Protein 3CLQ (pdb70)

Solvent-accessible surface area: 55718 Å² total

Structure (mmCIF, N/CA/C/O backbone):
data_3CLQ
#
_entry.id   3CLQ
#
_cell.length_a   104.159
_cell.length_b   61.613
_cell.length_c   164.544
_cell.angle_alpha   90.00
_cell.angle_beta   103.94
_cell.angle_gamma   90.00
#
_symmetry.space_group_name_H-M   'P 1 21 1'
#
loop_
_entity.id
_entity.type
_entity.pdbx_description
1 polymer 'Uncharacterized protein'
2 non-polymer DI(HYDROXYETHYL)ETHER
3 water water
#
loop_
_atom_site.group_PDB
_atom_site.id
_atom_site.type_symbol
_atom_site.label_atom_id
_atom_site.label_alt_id
_atom_site.label_comp_id
_atom_site.label_asym_id
_atom_site.label_entity_id
_atom_site.label_seq_id
_atom_site.pdbx_PDB_ins_code
_atom_site.Cartn_x
_atom_site.Cartn_y
_atom_site.Cartn_z
_atom_site.occupancy
_atom_site.B_iso_or_equiv
_atom_site.auth_seq_id
_atom_site.auth_comp_id
_atom_site.auth_asym_id
_atom_site.auth_atom_id
_atom_site.pdbx_PDB_model_num
ATOM 1 N N . ASN A 1 2 ? -59.177 31.177 97.964 1.00 76.93 55 ASN A N 1
ATOM 2 C CA . ASN A 1 2 ? -58.317 31.652 99.092 1.00 77.71 55 ASN A CA 1
ATOM 3 C C . ASN A 1 2 ? -56.787 31.540 98.839 1.00 78.19 55 ASN A C 1
ATOM 4 O O . ASN A 1 2 ? -56.086 30.748 99.491 1.00 77.93 55 ASN A O 1
ATOM 9 N N . ALA A 1 3 ? -56.274 32.350 97.909 1.00 78.43 56 ALA A N 1
ATOM 10 C CA . ALA A 1 3 ? -54.860 32.292 97.494 1.00 78.22 56 ALA A CA 1
ATOM 11 C C . ALA A 1 3 ? -53.866 32.610 98.622 1.00 78.00 56 ALA A C 1
ATOM 12 O O . ALA A 1 3 ? -54.153 33.454 99.479 1.00 77.86 56 ALA A O 1
ATOM 14 N N . PRO A 1 4 ? -52.691 31.937 98.616 1.00 77.70 57 PRO A N 1
ATOM 15 C CA . PRO A 1 4 ? -51.582 32.197 99.562 1.00 77.34 57 PRO A CA 1
ATOM 16 C C . PRO A 1 4 ? -50.714 33.401 99.156 1.00 76.98 57 PRO A C 1
ATOM 17 O O . PRO A 1 4 ? -50.416 33.575 97.971 1.00 76.87 57 PRO A O 1
ATOM 21 N N . THR A 1 5 ? -50.305 34.218 100.126 1.00 76.49 58 THR A N 1
ATOM 22 C CA . THR A 1 5 ? -49.485 35.380 99.813 1.00 76.30 58 THR A CA 1
ATOM 23 C C . THR A 1 5 ? -48.124 34.959 99.279 1.00 75.04 58 THR A C 1
ATOM 24 O O . THR A 1 5 ? -47.688 33.824 99.496 1.00 74.54 58 THR A O 1
ATOM 28 N N . LEU A 1 6 ? -47.465 35.870 98.567 1.00 73.34 59 LEU A N 1
ATOM 29 C CA . LEU A 1 6 ? -46.181 35.561 97.940 1.00 72.12 59 LEU A CA 1
ATOM 30 C C . LEU A 1 6 ? -45.095 35.217 98.951 1.00 70.77 59 LEU A C 1
ATOM 31 O O . LEU A 1 6 ? -44.379 34.244 98.808 1.00 70.41 59 LEU A O 1
ATOM 36 N N . TYR A 1 7 ? -44.971 36.026 99.982 1.00 70.07 60 TYR A N 1
ATOM 37 C CA . TYR A 1 7 ? -44.016 35.750 101.037 1.00 68.82 60 TYR A CA 1
ATOM 38 C C . TYR A 1 7 ? -44.363 34.397 101.669 1.00 67.30 60 TYR A C 1
ATOM 39 O O . TYR A 1 7 ? -43.489 33.658 102.110 1.00 66.12 60 TYR A O 1
ATOM 48 N N . GLU A 1 8 ? -45.654 34.082 101.694 1.00 66.30 61 GLU A N 1
ATOM 49 C CA . GLU A 1 8 ? -46.160 32.817 102.243 1.00 66.18 61 GLU A CA 1
ATOM 50 C C . GLU A 1 8 ? -45.798 31.607 101.355 1.00 64.24 61 GLU A C 1
ATOM 51 O O . GLU A 1 8 ? -45.527 30.530 101.864 1.00 64.31 61 GLU A O 1
ATOM 57 N N . LYS A 1 9 ? -45.792 31.791 100.036 1.00 61.98 62 LYS A N 1
ATOM 58 C CA . LYS A 1 9 ? -45.288 30.778 99.130 1.00 59.88 62 LYS A CA 1
ATOM 59 C C . LYS A 1 9 ? -43.853 30.374 99.506 1.00 59.32 62 LYS A C 1
ATOM 60 O O . LYS A 1 9 ? -43.535 29.173 99.634 1.00 59.62 62 LYS A O 1
ATOM 66 N N . ILE A 1 10 ? -43.003 31.385 99.680 1.00 56.97 63 ILE A N 1
ATOM 67 C CA . ILE A 1 10 ? -41.601 31.210 99.956 1.00 55.86 63 ILE A CA 1
ATOM 68 C C . ILE A 1 10 ? -41.389 30.503 101.283 1.00 57.49 63 ILE A C 1
ATOM 69 O O . ILE A 1 10 ? -40.529 29.616 101.401 1.00 57.56 63 ILE A O 1
ATOM 74 N N . GLN A 1 11 ? -42.170 30.885 102.287 1.00 58.32 64 GLN A N 1
ATOM 75 C CA . GLN A 1 11 ? -42.107 30.193 103.565 1.00 59.41 64 GLN A CA 1
ATOM 76 C C . GLN A 1 11 ? -42.433 28.708 103.347 1.00 59.22 64 GLN A C 1
ATOM 77 O O . GLN A 1 11 ? -41.766 27.819 103.890 1.00 58.61 64 GLN A O 1
ATOM 83 N N . GLN A 1 12 ? -43.454 28.424 102.550 1.00 59.01 65 GLN A N 1
ATOM 84 C CA . GLN A 1 12 ? -43.821 27.035 102.357 1.00 59.65 65 GLN A CA 1
ATOM 85 C C . GLN A 1 12 ? -42.728 26.289 101.587 1.00 58.61 65 GLN A C 1
ATOM 86 O O . GLN A 1 12 ? -42.335 25.177 101.946 1.00 58.09 65 GLN A O 1
ATOM 92 N N . ALA A 1 13 ? -42.238 26.916 100.527 1.00 57.13 66 ALA A N 1
ATOM 93 C CA . ALA A 1 13 ? -41.199 26.318 99.724 1.00 56.13 66 ALA A CA 1
ATOM 94 C C . ALA A 1 13 ? -39.946 26.025 100.569 1.00 55.98 66 ALA A C 1
ATOM 95 O O . ALA A 1 13 ? -39.397 24.909 100.502 1.00 55.95 66 ALA A O 1
ATOM 97 N N . ASN A 1 14 ? -39.519 26.997 101.376 1.00 54.12 67 ASN A N 1
ATOM 98 C CA . ASN A 1 14 ? -38.320 26.830 102.186 1.00 53.70 67 ASN A CA 1
ATOM 99 C C . ASN A 1 14 ? -38.495 25.715 103.239 1.00 53.75 67 ASN A C 1
ATOM 100 O O . ASN A 1 14 ? -37.537 25.027 103.633 1.00 52.92 67 ASN A O 1
ATOM 105 N N . GLU A 1 15 ? -39.725 25.541 103.694 1.00 53.65 68 GLU A N 1
ATOM 106 C CA . GLU A 1 15 ? -40.024 24.452 104.602 1.00 54.68 68 GLU A CA 1
ATOM 107 C C . GLU A 1 15 ? -39.906 23.131 103.858 1.00 54.10 68 GLU A C 1
ATOM 108 O O . GLU A 1 15 ? -39.380 22.152 104.394 1.00 51.86 68 GLU A O 1
ATOM 114 N N . GLU A 1 16 ? -40.405 23.090 102.625 1.00 54.24 69 GLU A N 1
ATOM 115 C CA . GLU A 1 16 ? -40.258 21.857 101.888 1.00 55.63 69 GLU A CA 1
ATOM 116 C C . GLU A 1 16 ? -38.774 21.613 101.633 1.00 54.44 69 GLU A C 1
ATOM 117 O O . GLU A 1 16 ? -38.249 20.554 101.945 1.00 55.02 69 GLU A O 1
ATOM 123 N N . ALA A 1 17 ? -38.089 22.618 101.118 1.00 53.47 70 ALA A N 1
ATOM 124 C CA . ALA A 1 17 ? -36.675 22.473 100.822 1.00 52.73 70 ALA A CA 1
ATOM 125 C C . ALA A 1 17 ? -35.846 22.003 102.027 1.00 52.89 70 ALA A C 1
ATOM 126 O O . ALA A 1 17 ? -35.120 21.005 101.930 1.00 53.13 70 ALA A O 1
ATOM 128 N N . VAL A 1 18 ? -35.977 22.689 103.157 1.00 51.79 71 VAL A N 1
ATOM 129 C CA . VAL A 1 18 ? -35.120 22.419 104.291 1.00 51.09 71 VAL A CA 1
ATOM 130 C C . VAL A 1 18 ? -35.468 21.111 104.967 1.00 51.75 71 VAL A C 1
ATOM 131 O O . VAL A 1 18 ? -34.591 20.395 105.492 1.00 52.40 71 VAL A O 1
ATOM 135 N N . THR A 1 19 ? -36.747 20.772 104.970 1.00 51.89 72 THR A N 1
ATOM 136 C CA . THR A 1 19 ? -37.117 19.457 105.441 1.00 52.11 72 THR A CA 1
ATOM 137 C C . THR A 1 19 ? -36.341 18.399 104.630 1.00 51.86 72 THR A C 1
ATOM 138 O O . THR A 1 19 ? -35.748 17.505 105.209 1.00 52.34 72 THR A O 1
ATOM 142 N N . ARG A 1 20 ? -36.328 18.492 103.307 1.00 51.12 73 ARG A N 1
ATOM 143 C CA . ARG A 1 20 ? -35.571 17.485 102.549 1.00 51.65 73 ARG A CA 1
ATOM 144 C C . ARG A 1 20 ? -34.080 17.466 102.887 1.00 51.52 73 ARG A C 1
ATOM 145 O O . ARG A 1 20 ? -33.498 16.400 102.962 1.00 52.85 73 ARG A O 1
ATOM 153 N N . ILE A 1 21 ? -33.466 18.630 103.081 1.00 51.77 74 ILE A N 1
ATOM 154 C CA . ILE A 1 21 ? -32.069 18.709 103.458 1.00 51.78 74 ILE A CA 1
ATOM 155 C C . ILE A 1 21 ? -31.866 18.028 104.806 1.00 53.22 74 ILE A C 1
ATOM 156 O O . ILE A 1 21 ? -30.983 17.155 104.952 1.00 54.96 74 ILE A O 1
ATOM 161 N N . ILE A 1 22 ? -32.710 18.369 105.777 1.00 52.12 75 ILE A N 1
ATOM 162 C CA . ILE A 1 22 ? -32.553 17.809 107.112 1.00 51.72 75 ILE A CA 1
ATOM 163 C C . ILE A 1 22 ? -32.806 16.305 107.176 1.00 52.83 75 ILE A C 1
ATOM 164 O O . ILE A 1 22 ? -32.175 15.570 107.982 1.00 52.66 75 ILE A O 1
ATOM 169 N N . GLN A 1 23 ? -33.724 15.829 106.347 1.00 53.41 76 GLN A N 1
ATOM 170 C CA . GLN A 1 23 ? -34.149 14.435 106.475 1.00 54.74 76 GLN A CA 1
ATOM 171 C C . GLN A 1 23 ? -33.289 13.504 105.638 1.00 54.84 76 GLN A C 1
ATOM 172 O O . GLN A 1 23 ? -33.406 12.279 105.730 1.00 55.69 76 GLN A O 1
ATOM 178 N N . SER A 1 24 ? -32.399 14.098 104.853 1.00 55.28 77 SER A N 1
ATOM 179 C CA . SER A 1 24 ? -31.436 13.358 104.049 1.00 55.21 77 SER A CA 1
ATOM 180 C C . SER A 1 24 ? -30.468 12.570 104.880 1.00 55.61 77 SER A C 1
ATOM 181 O O . SER A 1 24 ? -29.982 13.035 105.894 1.00 55.53 77 SER A O 1
ATOM 184 N N . LYS A 1 25 ? -30.215 11.348 104.443 1.00 57.33 78 LYS A N 1
ATOM 185 C CA . LYS A 1 25 ? -29.355 10.427 105.151 1.00 58.31 78 LYS A CA 1
ATOM 186 C C . LYS A 1 25 ? -28.338 9.879 104.149 1.00 57.77 78 LYS A C 1
ATOM 187 O O . LYS A 1 25 ? -28.522 8.792 103.578 1.00 56.80 78 LYS A O 1
ATOM 193 N N . PRO A 1 26 ? -27.278 10.654 103.901 1.00 56.82 79 PRO A N 1
ATOM 194 C CA . PRO A 1 26 ? -26.215 10.263 102.984 1.00 56.85 79 PRO A CA 1
ATOM 195 C C . PRO A 1 26 ? -25.498 9.029 103.491 1.00 56.98 79 PRO A C 1
ATOM 196 O O . PRO A 1 26 ? -24.959 9.034 104.606 1.00 57.62 79 PRO A O 1
ATOM 200 N N . ILE A 1 27 ? -25.472 7.983 102.680 1.00 55.94 80 ILE A N 1
ATOM 201 C CA . ILE A 1 27 ? -24.794 6.763 103.085 1.00 56.12 80 ILE A CA 1
ATOM 202 C C . ILE A 1 27 ? -23.603 6.515 102.171 1.00 55.90 80 ILE A C 1
ATOM 203 O O . ILE A 1 27 ? -23.730 6.589 100.950 1.00 56.95 80 ILE A O 1
ATOM 208 N N . LEU A 1 28 ? -22.447 6.237 102.754 1.00 54.50 81 LEU A N 1
ATOM 209 C CA . LEU A 1 28 ? -21.294 5.880 101.948 1.00 54.05 81 LEU A CA 1
ATOM 210 C C . LEU A 1 28 ? -21.430 4.430 101.420 1.00 53.51 81 LEU A C 1
ATOM 211 O O . LEU A 1 28 ? -21.411 3.474 102.206 1.00 54.01 81 LEU A O 1
ATOM 216 N N . VAL A 1 29 ? -21.586 4.248 100.113 1.00 51.71 82 VAL A N 1
ATOM 217 C CA . VAL A 1 29 ? -21.778 2.880 99.624 1.00 51.14 82 VAL A CA 1
ATOM 218 C C . VAL A 1 29 ? -20.557 2.194 99.030 1.00 51.23 82 VAL A C 1
ATOM 219 O O . VAL A 1 29 ? -20.394 1.033 99.227 1.00 53.63 82 VAL A O 1
ATOM 223 N N . GLY A 1 30 ? -19.706 2.894 98.308 1.00 51.27 83 GLY A N 1
ATOM 224 C CA . GLY A 1 30 ? -18.474 2.305 97.833 1.00 50.77 83 GLY A CA 1
ATOM 225 C C . GLY A 1 30 ? -17.511 3.346 97.296 1.00 52.87 83 GLY A C 1
ATOM 226 O O . GLY A 1 30 ? -17.616 4.554 97.624 1.00 55.13 83 GLY A O 1
ATOM 227 N N . PHE A 1 31 ? -16.581 2.895 96.460 1.00 52.19 84 PHE A N 1
ATOM 228 C CA . PHE A 1 31 ? -15.582 3.760 95.849 1.00 52.37 84 PHE A CA 1
ATOM 229 C C . PHE A 1 31 ? -15.292 3.246 94.443 1.00 53.27 84 PHE A C 1
ATOM 230 O O . PHE A 1 31 ? -15.336 2.062 94.235 1.00 52.62 84 PHE A O 1
ATOM 238 N N . ASP A 1 32 ? -14.980 4.108 93.482 1.00 54.13 85 ASP A N 1
ATOM 239 C CA . ASP A 1 32 ? -14.677 3.587 92.147 1.00 55.61 85 ASP A CA 1
ATOM 240 C C . ASP A 1 32 ? -14.085 4.673 91.267 1.00 55.34 85 ASP A C 1
ATOM 241 O O . ASP A 1 32 ? -14.213 5.836 91.558 1.00 56.34 85 ASP A O 1
ATOM 246 N N . LYS A 1 33 ? -13.426 4.315 90.188 1.00 54.66 86 LYS A N 1
ATOM 247 C CA . LYS A 1 33 ? -12.887 5.350 89.353 1.00 53.65 86 LYS A CA 1
ATOM 248 C C . LYS A 1 33 ? -14.043 6.200 88.866 1.00 54.04 86 LYS A C 1
ATOM 249 O O . LYS A 1 33 ? -15.094 5.689 88.472 1.00 53.33 86 LYS A O 1
ATOM 255 N N . ALA A 1 34 ? -13.839 7.508 88.885 1.00 54.81 87 ALA A N 1
ATOM 256 C CA . ALA A 1 34 ? -14.813 8.453 88.355 1.00 55.16 87 ALA A CA 1
ATOM 257 C C . ALA A 1 34 ? -15.427 8.001 87.019 1.00 56.02 87 ALA A C 1
ATOM 258 O O . ALA A 1 34 ? -16.647 7.989 86.869 1.00 56.98 87 ALA A O 1
ATOM 260 N N . ILE A 1 35 ? -14.584 7.652 86.053 1.00 55.39 88 ILE A N 1
ATOM 261 C CA . ILE A 1 35 ? -15.050 7.247 84.739 1.00 55.95 88 ILE A CA 1
ATOM 262 C C . ILE A 1 35 ? -16.111 6.120 84.830 1.00 57.24 88 ILE A C 1
ATOM 263 O O . ILE A 1 35 ? -17.049 6.094 84.027 1.00 56.88 88 ILE A O 1
ATOM 268 N N . ASN A 1 36 ? -15.964 5.204 85.799 1.00 56.85 89 ASN A N 1
ATOM 269 C CA . ASN A 1 36 ? -16.849 4.040 85.909 1.00 56.73 89 ASN A CA 1
ATOM 270 C C . ASN A 1 36 ? -18.220 4.319 86.499 1.00 57.78 89 ASN A C 1
ATOM 271 O O . ASN A 1 36 ? -19.116 3.487 86.427 1.00 58.49 89 ASN A O 1
ATOM 276 N N . VAL A 1 37 ? -18.389 5.474 87.116 1.00 57.92 90 VAL A N 1
ATOM 277 C CA . VAL A 1 37 ? -19.451 5.582 88.082 1.00 58.44 90 VAL A CA 1
ATOM 278 C C . VAL A 1 37 ? -20.157 6.944 88.096 1.00 60.83 90 VAL A C 1
ATOM 279 O O . VAL A 1 37 ? -21.291 7.033 88.565 1.00 62.56 90 VAL A O 1
ATOM 291 N N . PRO A 1 39 ? -21.774 10.579 86.186 1.00 64.53 92 PRO A N 1
ATOM 292 C CA . PRO A 1 39 ? -22.565 11.009 85.017 1.00 65.56 92 PRO A CA 1
ATOM 293 C C . PRO A 1 39 ? -21.775 11.818 84.010 1.00 66.20 92 PRO A C 1
ATOM 294 O O . PRO A 1 39 ? -20.926 12.625 84.389 1.00 65.45 92 PRO A O 1
ATOM 298 N N . ASP A 1 40 ? -22.067 11.601 82.736 1.00 68.03 93 ASP A N 1
ATOM 299 C CA . ASP A 1 40 ? -21.534 12.448 81.682 1.00 69.79 93 ASP A CA 1
ATOM 300 C C . ASP A 1 40 ? -20.032 12.550 81.736 1.00 70.35 93 ASP A C 1
ATOM 301 O O . ASP A 1 40 ? -19.471 13.629 81.534 1.00 70.26 93 ASP A O 1
ATOM 314 N N . THR A 1 42 ? -16.243 11.594 80.388 1.00 66.60 95 THR A N 1
ATOM 315 C CA . THR A 1 42 ? -15.484 11.088 79.234 1.00 64.17 95 THR A CA 1
ATOM 316 C C . THR A 1 42 ? -14.016 10.971 79.597 1.00 63.94 95 THR A C 1
ATOM 317 O O . THR A 1 42 ? -13.547 11.565 80.582 1.00 64.09 95 THR A O 1
ATOM 321 N N . GLU A 1 43 ? -13.281 10.214 78.797 1.00 63.06 96 GLU A N 1
ATOM 322 C CA . GLU A 1 43 ? -11.868 10.004 79.086 1.00 62.74 96 GLU A CA 1
ATOM 323 C C . GLU A 1 43 ? -11.065 11.284 78.901 1.00 61.30 96 GLU A C 1
ATOM 324 O O . GLU A 1 43 ? -9.868 11.318 79.184 1.00 61.26 96 GLU A O 1
ATOM 330 N N . THR A 1 44 ? -11.717 12.336 78.422 1.00 59.35 97 THR A N 1
ATOM 331 C CA . THR A 1 44 ? -11.026 13.599 78.250 1.00 58.46 97 THR A CA 1
ATOM 332 C C . THR A 1 44 ? -11.687 14.737 79.037 1.00 58.25 97 THR A C 1
ATOM 333 O O . THR A 1 44 ? -11.425 15.924 78.784 1.00 57.44 97 THR A O 1
ATOM 337 N N . THR A 1 45 ? -12.525 14.358 80.001 1.00 57.15 98 THR A N 1
ATOM 338 C CA . THR A 1 45 ? -13.134 15.301 80.909 1.00 56.60 98 THR A CA 1
ATOM 339 C C . THR A 1 45 ? -12.278 15.508 82.165 1.00 56.15 98 THR A C 1
ATOM 340 O O . THR A 1 45 ? -11.798 14.556 82.792 1.00 57.84 98 THR A O 1
ATOM 344 N N . ILE A 1 46 ? -12.087 16.760 82.531 1.00 54.96 99 ILE A N 1
ATOM 345 C CA . ILE A 1 46 ? -11.477 17.084 83.794 1.00 54.61 99 ILE A CA 1
ATOM 346 C C . ILE A 1 46 ? -12.445 17.959 84.560 1.00 54.19 99 ILE A C 1
ATOM 347 O O . ILE A 1 46 ? -12.853 19.003 84.051 1.00 55.50 99 ILE A O 1
ATOM 352 N N . LEU A 1 47 ? -12.807 17.547 85.770 1.00 52.28 100 LEU A N 1
ATOM 353 C CA . LEU A 1 47 ? -13.614 18.389 86.639 1.00 51.44 100 LEU A CA 1
ATOM 354 C C . LEU A 1 47 ? -12.790 19.228 87.638 1.00 51.41 100 LEU A C 1
ATOM 355 O O . LEU A 1 47 ? -11.661 18.855 88.049 1.00 50.63 100 LEU A O 1
ATOM 360 N N . HIS A 1 48 ? -13.383 20.345 88.053 1.00 50.84 101 HIS A N 1
ATOM 361 C CA . HIS A 1 48 ? -12.727 21.275 88.958 1.00 50.99 101 HIS A CA 1
ATOM 362 C C . HIS A 1 48 ? -13.710 21.871 89.980 1.00 51.93 101 HIS A C 1
ATOM 363 O O . HIS A 1 48 ? -14.947 21.738 89.828 1.00 53.77 101 HIS A O 1
ATOM 370 N N . ALA A 1 49 ? -13.178 22.551 91.000 1.00 50.37 102 ALA A N 1
ATOM 371 C CA . ALA A 1 49 ? -14.026 23.198 91.979 1.00 49.78 102 ALA A CA 1
ATOM 372 C C . ALA A 1 49 ? -14.516 24.527 91.438 1.00 50.87 102 ALA A C 1
ATOM 373 O O . ALA A 1 49 ? -13.920 25.098 90.530 1.00 49.66 102 ALA A O 1
ATOM 375 N N . GLY A 1 50 ? -15.621 25.011 91.996 1.00 50.87 103 GLY A N 1
ATOM 376 C CA . GLY A 1 50 ? -16.115 26.316 91.642 1.00 50.60 103 GLY A CA 1
ATOM 377 C C . GLY A 1 50 ? -17.047 26.296 90.454 1.00 51.44 103 GLY A C 1
ATOM 378 O O . GLY A 1 50 ? -17.293 25.241 89.865 1.00 50.70 103 GLY A O 1
ATOM 379 N N . PRO A 1 51 ? -17.573 27.480 90.091 1.00 51.61 104 PRO A N 1
ATOM 380 C CA . PRO A 1 51 ? -18.454 27.640 88.953 1.00 52.17 104 PRO A CA 1
ATOM 381 C C . PRO A 1 51 ? -17.657 27.538 87.683 1.00 53.92 104 PRO A C 1
ATOM 382 O O . PRO A 1 51 ? -16.418 27.469 87.724 1.00 55.19 104 PRO A O 1
ATOM 386 N N . PRO A 1 52 ? -18.356 27.556 86.539 1.00 54.30 105 PRO A N 1
ATOM 387 C CA . PRO A 1 52 ? -17.705 27.395 85.248 1.00 52.91 105 PRO A CA 1
ATOM 388 C C . PRO A 1 52 ? -16.593 28.439 85.001 1.00 52.96 105 PRO A C 1
ATOM 389 O O . PRO A 1 52 ? -16.726 29.616 85.397 1.00 53.88 105 PRO A O 1
ATOM 393 N N . ILE A 1 53 ? -15.524 28.018 84.319 1.00 51.95 106 ILE A N 1
ATOM 394 C CA . ILE A 1 53 ? -14.401 28.889 83.967 1.00 49.66 106 ILE A CA 1
ATOM 395 C C . ILE A 1 53 ? -13.577 28.153 82.921 1.00 51.18 106 ILE A C 1
ATOM 396 O O . ILE A 1 53 ? -13.552 26.926 82.895 1.00 51.71 106 ILE A O 1
ATOM 401 N N . THR A 1 54 ? -12.909 28.885 82.041 1.00 52.60 107 THR A N 1
ATOM 402 C CA . THR A 1 54 ? -12.068 28.270 81.016 1.00 53.24 107 THR A CA 1
ATOM 403 C C . THR A 1 54 ? -10.687 28.086 81.595 1.00 53.43 107 THR A C 1
ATOM 404 O O . THR A 1 54 ? -10.331 28.761 82.563 1.00 53.86 107 THR A O 1
ATOM 408 N N . TYR A 1 55 ? -9.898 27.198 80.991 1.00 53.22 108 TYR A N 1
ATOM 409 C CA . TYR A 1 55 ? -8.540 26.974 81.462 1.00 52.44 108 TYR A CA 1
ATOM 410 C C . TYR A 1 55 ? -7.718 28.262 81.419 1.00 53.81 108 TYR A C 1
ATOM 411 O O . TYR A 1 55 ? -7.017 28.575 82.379 1.00 53.54 108 TYR A O 1
ATOM 420 N N . GLU A 1 56 ? -7.802 29.002 80.313 1.00 54.91 109 GLU A N 1
ATOM 421 C CA . GLU A 1 56 ? -7.047 30.251 80.189 1.00 57.20 109 GLU A CA 1
ATOM 422 C C . GLU A 1 56 ? -7.278 31.162 81.393 1.00 57.06 109 GLU A C 1
ATOM 423 O O . GLU A 1 56 ? -6.373 31.874 81.814 1.00 57.19 109 GLU A O 1
ATOM 429 N N . ASN A 1 57 ? -8.481 31.129 81.955 1.00 55.65 110 ASN A N 1
ATOM 430 C CA . ASN A 1 57 ? -8.792 32.015 83.056 1.00 56.02 110 ASN A CA 1
ATOM 431 C C . ASN A 1 57 ? -8.525 31.482 84.458 1.00 57.06 110 ASN A C 1
ATOM 432 O O . ASN A 1 57 ? -8.575 32.242 85.416 1.00 56.73 110 ASN A O 1
ATOM 445 N N . CYS A 1 59 ? -6.782 30.273 87.869 1.00 55.64 112 CYS A N 1
ATOM 446 C CA . CYS A 1 59 ? -5.680 30.841 88.639 1.00 55.75 112 CYS A CA 1
ATOM 447 C C . CYS A 1 59 ? -4.527 29.834 88.703 1.00 55.89 112 CYS A C 1
ATOM 448 O O . CYS A 1 59 ? -4.738 28.625 88.489 1.00 56.53 112 CYS A O 1
ATOM 451 N N . GLY A 1 60 ? -3.330 30.330 89.018 1.00 54.73 113 GLY A N 1
ATOM 452 C CA . GLY A 1 60 ? -2.118 29.509 89.130 1.00 54.60 113 GLY A CA 1
ATOM 453 C C . GLY A 1 60 ? -2.333 28.091 89.643 1.00 55.35 113 GLY A C 1
ATOM 454 O O . GLY A 1 60 ? -2.166 27.127 88.895 1.00 56.08 113 GLY A O 1
ATOM 455 N N . PRO A 1 61 ? -2.736 27.951 90.916 1.00 54.78 114 PRO A N 1
ATOM 456 C CA . PRO A 1 61 ? -2.846 26.649 91.547 1.00 54.00 114 PRO A CA 1
ATOM 457 C C . PRO A 1 61 ? -3.775 25.737 90.782 1.00 53.95 114 PRO A C 1
ATOM 458 O O . PRO A 1 61 ? -3.481 24.567 90.642 1.00 55.00 114 PRO A O 1
ATOM 470 N N . LYS A 1 63 ? -4.438 25.707 87.583 1.00 51.31 116 LYS A N 1
ATOM 471 C CA . LYS A 1 63 ? -3.806 25.256 86.353 1.00 50.55 116 LYS A CA 1
ATOM 472 C C . LYS A 1 63 ? -2.844 24.136 86.678 1.00 50.62 116 LYS A C 1
ATOM 473 O O . LYS A 1 63 ? -2.825 23.083 86.005 1.00 51.04 116 LYS A O 1
ATOM 479 N N . GLY A 1 64 ? -2.084 24.353 87.748 1.00 49.47 117 GLY A N 1
ATOM 480 C CA . GLY A 1 64 ? -1.075 23.403 88.188 1.00 48.19 117 GLY A CA 1
ATOM 481 C C . GLY A 1 64 ? -1.700 22.064 88.459 1.00 47.69 117 GLY A C 1
ATOM 482 O O . GLY A 1 64 ? -1.191 21.042 88.032 1.00 47.91 117 GLY A O 1
ATOM 483 N N . ALA A 1 65 ? -2.804 22.072 89.187 1.00 47.03 118 ALA A N 1
ATOM 484 C CA . ALA A 1 65 ? -3.530 20.845 89.416 1.00 47.22 118 ALA A CA 1
ATOM 485 C C . ALA A 1 65 ? -3.974 20.232 88.094 1.00 47.61 118 ALA A C 1
ATOM 486 O O . ALA A 1 65 ? -3.871 19.026 87.920 1.00 47.87 118 ALA A O 1
ATOM 488 N N . VAL A 1 66 ? -4.458 21.018 87.141 1.00 47.03 119 VAL A N 1
ATOM 489 C CA . VAL A 1 66 ? -4.878 20.308 85.940 1.00 47.86 119 VAL A CA 1
ATOM 490 C C . VAL A 1 66 ? -3.721 19.728 85.144 1.00 48.53 119 VAL A C 1
ATOM 491 O O . VAL A 1 66 ? -3.838 18.660 84.556 1.00 50.90 119 VAL A O 1
ATOM 495 N N . GLN A 1 67 ? -2.583 20.405 85.174 1.00 48.02 120 GLN A N 1
ATOM 496 C CA . GLN A 1 67 ? -1.408 19.873 84.527 1.00 47.55 120 GLN A CA 1
ATOM 497 C C . GLN A 1 67 ? -1.011 18.587 85.208 1.00 48.27 120 GLN A C 1
ATOM 498 O O . GLN A 1 67 ? -0.710 17.583 84.556 1.00 49.10 120 GLN A O 1
ATOM 504 N N . GLY A 1 68 ? -1.029 18.594 86.538 1.00 47.95 121 GLY A N 1
ATOM 505 C CA . GLY A 1 68 ? -0.587 17.421 87.258 1.00 45.79 121 GLY A CA 1
ATOM 506 C C . GLY A 1 68 ? -1.499 16.307 86.842 1.00 44.71 121 GLY A C 1
ATOM 507 O O . GLY A 1 68 ? -1.063 15.191 86.618 1.00 45.92 121 GLY A O 1
ATOM 508 N N . ALA A 1 69 ? -2.779 16.631 86.717 1.00 43.43 122 ALA A N 1
ATOM 509 C CA . ALA A 1 69 ? -3.785 15.628 86.468 1.00 42.70 122 ALA A CA 1
ATOM 510 C C . ALA A 1 69 ? -3.608 15.023 85.083 1.00 44.57 122 ALA A C 1
ATOM 511 O O . ALA A 1 69 ? -3.675 13.795 84.929 1.00 44.55 122 ALA A O 1
ATOM 513 N N . LEU A 1 70 ? -3.354 15.878 84.085 1.00 44.81 123 LEU A N 1
ATOM 514 C CA . LEU A 1 70 ? -3.290 15.431 82.702 1.00 45.80 123 LEU A CA 1
ATOM 515 C C . LEU A 1 70 ? -2.153 14.439 82.554 1.00 46.58 123 LEU A C 1
ATOM 516 O O . LEU A 1 70 ? -2.245 13.456 81.808 1.00 46.29 123 LEU A O 1
ATOM 521 N N . VAL A 1 71 ? -1.078 14.689 83.291 1.00 47.56 124 VAL A N 1
ATOM 522 C CA . VAL A 1 71 ? 0.083 13.806 83.231 1.00 48.35 124 VAL A CA 1
ATOM 523 C C . VAL A 1 71 ? -0.284 12.479 83.892 1.00 48.02 124 VAL A C 1
ATOM 524 O O . VAL A 1 71 ? 0.082 11.409 83.397 1.00 46.21 124 VAL A O 1
ATOM 528 N N . PHE A 1 72 ? -1.029 12.549 84.994 1.00 48.94 125 PHE A N 1
ATOM 529 C CA . PHE A 1 72 ? -1.483 11.309 85.649 1.00 50.19 125 PHE A CA 1
ATOM 530 C C . PHE A 1 72 ? -2.343 10.494 84.671 1.00 50.47 125 PHE A C 1
ATOM 531 O O . PHE A 1 72 ? -2.271 9.295 84.660 1.00 49.06 125 PHE A O 1
ATOM 539 N N . GLU A 1 73 ? -3.124 11.169 83.825 1.00 51.70 126 GLU A N 1
ATOM 540 C CA . GLU A 1 73 ? -4.004 10.490 82.884 1.00 52.15 126 GLU A CA 1
ATOM 541 C C . GLU A 1 73 ? -3.280 9.883 81.692 1.00 53.15 126 GLU A C 1
ATOM 542 O O . GLU A 1 73 ? -3.854 9.080 80.963 1.00 54.52 126 GLU A O 1
ATOM 548 N N . GLY A 1 74 ? -2.031 10.271 81.463 1.00 52.41 127 GLY A N 1
ATOM 549 C CA . GLY A 1 74 ? -1.332 9.806 80.284 1.00 50.18 127 GLY A CA 1
ATOM 550 C C . GLY A 1 74 ? -1.457 10.813 79.168 1.00 50.55 127 GLY A C 1
ATOM 551 O O . GLY A 1 74 ? -0.759 10.748 78.159 1.00 51.28 127 GLY A O 1
ATOM 552 N N . LEU A 1 75 ? -2.339 11.781 79.349 1.00 50.91 128 LEU A N 1
ATOM 553 C CA . LEU A 1 75 ? -2.646 12.717 78.286 1.00 49.52 128 LEU A CA 1
ATOM 554 C C . LEU A 1 75 ? -1.529 13.711 77.966 1.00 49.28 128 LEU A C 1
ATOM 555 O O . LEU A 1 75 ? -1.700 14.565 77.109 1.00 48.85 128 LEU A O 1
ATOM 560 N N . ALA A 1 76 ? -0.381 13.587 78.627 1.00 49.22 129 ALA A N 1
ATOM 561 C CA . ALA A 1 76 ? 0.700 14.566 78.478 1.00 49.93 129 ALA A CA 1
ATOM 562 C C . ALA A 1 76 ? 2.003 14.025 79.030 1.00 51.20 129 ALA A C 1
ATOM 563 O O . ALA A 1 76 ? 2.012 13.418 80.088 1.00 50.75 129 ALA A O 1
ATOM 565 N N . LYS A 1 77 ? 3.110 14.259 78.332 1.00 53.05 130 LYS A N 1
ATOM 566 C CA . LYS A 1 77 ? 4.403 13.753 78.799 1.00 54.62 130 LYS A CA 1
ATOM 567 C C . LYS A 1 77 ? 4.969 14.531 79.996 1.00 54.83 130 LYS A C 1
ATOM 568 O O . LYS A 1 77 ? 5.710 13.957 80.805 1.00 55.90 130 LYS A O 1
ATOM 574 N N . ASP A 1 78 ? 4.623 15.820 80.109 1.00 54.38 131 ASP A N 1
ATOM 575 C CA . ASP A 1 78 ? 4.925 16.633 81.307 1.00 53.61 131 ASP A CA 1
ATOM 576 C C . ASP A 1 78 ? 4.083 17.891 81.399 1.00 53.44 131 ASP A C 1
ATOM 577 O O . ASP A 1 78 ? 3.278 18.183 80.521 1.00 52.95 131 ASP A O 1
ATOM 582 N N . LEU A 1 79 ? 4.291 18.600 82.508 1.00 53.80 132 LEU A N 1
ATOM 583 C CA . LEU A 1 79 ? 3.706 19.892 82.833 1.00 53.52 132 LEU A CA 1
ATOM 584 C C . LEU A 1 79 ? 3.679 20.876 81.656 1.00 54.80 132 LEU A C 1
ATOM 585 O O . LEU A 1 79 ? 2.614 21.327 81.238 1.00 55.64 132 LEU A O 1
ATOM 590 N N . ALA A 1 80 ? 4.845 21.225 81.122 1.00 55.12 133 ALA A N 1
ATOM 591 C CA . ALA A 1 80 ? 4.883 22.123 79.966 1.00 55.37 133 ALA A CA 1
ATOM 592 C C . ALA A 1 80 ? 3.948 21.632 78.854 1.00 55.40 133 ALA A C 1
ATOM 593 O O . ALA A 1 80 ? 3.260 22.434 78.226 1.00 56.13 133 ALA A O 1
ATOM 595 N N . ASP A 1 81 ? 3.912 20.314 78.643 1.00 54.92 134 ASP A N 1
ATOM 596 C CA . ASP A 1 81 ? 3.080 19.693 77.612 1.00 54.69 134 ASP A CA 1
ATOM 597 C C . ASP A 1 81 ? 1.610 19.822 77.975 1.00 53.64 134 ASP A C 1
ATOM 598 O O . ASP A 1 81 ? 0.771 20.197 77.158 1.00 53.78 134 ASP A O 1
ATOM 603 N N . ALA A 1 82 ? 1.312 19.528 79.227 1.00 52.77 135 ALA A N 1
ATOM 604 C CA . ALA A 1 82 ? -0.050 19.530 79.723 1.00 51.39 135 ALA A CA 1
ATOM 605 C C . ALA A 1 82 ? -0.743 20.853 79.468 1.00 50.47 135 ALA A C 1
ATOM 606 O O . ALA A 1 82 ? -1.907 20.881 79.095 1.00 49.60 135 ALA A O 1
ATOM 608 N N . ASP A 1 83 ? -0.018 21.944 79.673 1.00 49.94 136 ASP A N 1
ATOM 609 C CA . ASP A 1 83 ? -0.577 23.264 79.524 1.00 49.65 136 ASP A CA 1
ATOM 610 C C . ASP A 1 83 ? -0.976 23.441 78.061 1.00 49.39 136 ASP A C 1
ATOM 611 O O . ASP A 1 83 ? -2.076 23.884 77.758 1.00 48.11 136 ASP A O 1
ATOM 616 N N . ARG A 1 84 ? -0.082 23.049 77.156 1.00 49.76 137 ARG A N 1
ATOM 617 C CA . ARG A 1 84 ? -0.393 23.014 75.721 1.00 49.58 137 ARG A CA 1
ATOM 618 C C . ARG A 1 84 ? -1.648 22.171 75.438 1.00 49.66 137 ARG A C 1
ATOM 619 O O . ARG A 1 84 ? -2.565 22.631 74.735 1.00 50.78 137 ARG A O 1
ATOM 627 N N . VAL A 1 85 ? -1.698 20.960 75.999 1.00 47.59 138 VAL A N 1
ATOM 628 C CA . VAL A 1 85 ? -2.844 20.091 75.800 1.00 47.76 138 VAL A CA 1
ATOM 629 C C . VAL A 1 85 ? -4.157 20.695 76.335 1.00 48.67 138 VAL A C 1
ATOM 630 O O . VAL A 1 85 ? -5.205 20.576 75.708 1.00 49.26 138 VAL A O 1
ATOM 634 N N . ALA A 1 86 ? -4.105 21.326 77.499 1.00 48.51 139 ALA A N 1
ATOM 635 C CA . ALA A 1 86 ? -5.304 21.880 78.093 1.00 49.66 139 ALA A CA 1
ATOM 636 C C . ALA A 1 86 ? -5.857 23.029 77.250 1.00 51.10 139 ALA A C 1
ATOM 637 O O . ALA A 1 86 ? -7.089 23.219 77.157 1.00 49.67 139 ALA A O 1
ATOM 639 N N . ARG A 1 87 ? -4.924 23.767 76.634 1.00 52.08 140 ARG A N 1
ATOM 640 C CA . ARG A 1 87 ? -5.211 25.020 75.953 1.00 52.83 140 ARG A CA 1
ATOM 641 C C . ARG A 1 87 ? -5.782 24.760 74.589 1.00 53.25 140 ARG A C 1
ATOM 642 O O . ARG A 1 87 ? -6.140 25.708 73.871 1.00 53.50 140 ARG A O 1
ATOM 650 N N . SER A 1 88 ? -5.868 23.480 74.230 1.00 53.06 141 SER A N 1
ATOM 651 C CA . SER A 1 88 ? -6.039 23.103 72.826 1.00 52.93 141 SER A CA 1
ATOM 652 C C . SER A 1 88 ? -7.493 22.923 72.447 1.00 53.41 141 SER A C 1
ATOM 653 O O . SER A 1 88 ? -7.831 22.858 71.272 1.00 53.00 141 SER A O 1
ATOM 656 N N . GLY A 1 89 ? -8.357 22.853 73.449 1.00 54.20 142 GLY A N 1
ATOM 657 C CA . GLY A 1 89 ? -9.750 22.529 73.205 1.00 54.94 142 GLY A CA 1
ATOM 658 C C . GLY A 1 89 ? -9.978 21.029 73.267 1.00 55.84 142 GLY A C 1
ATOM 659 O O . GLY A 1 89 ? -11.112 20.564 73.179 1.00 56.85 142 GLY A O 1
ATOM 660 N N . ALA A 1 90 ? -8.902 20.262 73.430 1.00 55.59 143 ALA A N 1
ATOM 661 C CA . ALA A 1 90 ? -9.008 18.805 73.507 1.00 55.40 143 ALA A CA 1
ATOM 662 C C . ALA A 1 90 ? -9.596 18.303 74.835 1.00 55.56 143 ALA A C 1
ATOM 663 O O . ALA A 1 90 ? -10.132 17.196 74.931 1.00 56.15 143 ALA A O 1
ATOM 665 N N . ILE A 1 91 ? -9.467 19.101 75.879 1.00 55.53 144 ILE A N 1
ATOM 666 C CA . ILE A 1 91 ? -9.994 18.700 77.161 1.00 55.03 144 ILE A CA 1
ATOM 667 C C . ILE A 1 91 ? -11.341 19.395 77.366 1.00 55.69 144 ILE A C 1
ATOM 668 O O . ILE A 1 91 ? -11.572 20.499 76.864 1.00 56.34 144 ILE A O 1
ATOM 673 N N . THR A 1 92 ? -12.244 18.717 78.058 1.00 55.91 145 THR A N 1
ATOM 674 C CA . THR A 1 92 ? -13.510 19.303 78.437 1.00 55.64 145 THR A CA 1
ATOM 675 C C . THR A 1 92 ? -13.428 19.600 79.921 1.00 56.09 145 THR A C 1
ATOM 676 O O . THR A 1 92 ? -13.205 18.692 80.752 1.00 54.37 145 THR A O 1
ATOM 680 N N . PHE A 1 93 ? -13.608 20.877 80.255 1.00 56.04 146 PHE A N 1
ATOM 681 C CA . PHE A 1 93 ? -13.550 21.287 81.642 1.00 54.88 146 PHE A CA 1
ATOM 682 C C . PHE A 1 93 ? -14.946 21.587 82.108 1.00 54.99 146 PHE A C 1
ATOM 683 O O . PHE A 1 93 ? -15.780 21.984 81.306 1.00 54.27 146 PHE A O 1
ATOM 691 N N . SER A 1 94 ? -15.189 21.391 83.404 1.00 54.54 147 SER A N 1
ATOM 692 C CA . SER A 1 94 ? -16.528 21.314 83.907 1.00 55.06 147 SER A CA 1
ATOM 693 C C . SER A 1 94 ? -16.548 21.305 85.457 1.00 55.41 147 SER A C 1
ATOM 694 O O . SER A 1 94 ? -15.722 20.669 86.118 1.00 55.89 147 SER A O 1
ATOM 697 N N . PRO A 1 95 ? -17.486 22.037 86.065 1.00 55.13 148 PRO A N 1
ATOM 698 C CA . PRO A 1 95 ? -17.510 21.980 87.558 1.00 54.72 148 PRO A CA 1
ATOM 699 C C . PRO A 1 95 ? -17.922 20.627 88.156 1.00 53.94 148 PRO A C 1
ATOM 700 O O . PRO A 1 95 ? -18.863 19.998 87.691 1.00 55.39 148 PRO A O 1
ATOM 704 N N . CYS A 1 96 ? -17.259 20.188 89.202 1.00 52.43 149 CYS A N 1
ATOM 705 C CA . CYS A 1 96 ? -17.804 19.064 89.970 1.00 53.36 149 CYS A CA 1
ATOM 706 C C . CYS A 1 96 ? -19.309 19.088 90.179 1.00 53.51 149 CYS A C 1
ATOM 707 O O . CYS A 1 96 ? -20.000 18.069 90.062 1.00 52.84 149 CYS A O 1
ATOM 710 N N . HIS A 1 97 ? -19.801 20.263 90.553 1.00 55.13 150 HIS A N 1
ATOM 711 C CA . HIS A 1 97 ? -21.188 20.416 90.939 1.00 54.61 150 HIS A CA 1
ATOM 712 C C . HIS A 1 97 ? -22.136 20.030 89.808 1.00 55.28 150 HIS A C 1
ATOM 713 O O . HIS A 1 97 ? -23.263 19.591 90.070 1.00 56.11 150 HIS A O 1
ATOM 720 N N . GLU A 1 98 ? -21.674 20.140 88.562 1.00 54.35 151 GLU A N 1
ATOM 721 C CA . GLU A 1 98 ? -22.556 19.860 87.450 1.00 54.26 151 GLU A CA 1
ATOM 722 C C . GLU A 1 98 ? -22.517 18.412 87.136 1.00 54.22 151 GLU A C 1
ATOM 723 O O . GLU A 1 98 ? -23.103 17.982 86.156 1.00 54.77 151 GLU A O 1
ATOM 729 N N . HIS A 1 99 ? -21.800 17.657 87.947 1.00 54.24 152 HIS A N 1
ATOM 730 C CA . HIS A 1 99 ? -21.719 16.219 87.740 1.00 54.45 152 HIS A CA 1
ATOM 731 C C . HIS A 1 99 ? -22.057 15.512 89.044 1.00 54.34 152 HIS A C 1
ATOM 732 O O . HIS A 1 99 ? -21.667 14.394 89.260 1.00 52.46 152 HIS A O 1
ATOM 739 N N . ASP A 1 100 ? -22.793 16.200 89.907 1.00 56.09 153 ASP A N 1
ATOM 740 C CA . ASP A 1 100 ? -23.194 15.666 91.196 1.00 57.01 153 ASP A CA 1
ATOM 741 C C . ASP A 1 100 ? -21.981 15.388 92.066 1.00 56.33 153 ASP A C 1
ATOM 742 O O . ASP A 1 100 ? -21.953 14.439 92.864 1.00 56.44 153 ASP A O 1
ATOM 747 N N . ALA A 1 101 ? -20.963 16.221 91.921 1.00 55.61 154 ALA A N 1
ATOM 748 C CA . ALA A 1 101 ? -19.779 16.034 92.753 1.00 54.76 154 ALA A CA 1
ATOM 749 C C . ALA A 1 101 ? -19.341 17.329 93.400 1.00 54.86 154 ALA A C 1
ATOM 750 O O . ALA A 1 101 ? -19.827 18.428 93.056 1.00 55.04 154 ALA A O 1
ATOM 752 N N . VAL A 1 102 ? -18.381 17.189 94.305 1.00 54.74 155 VAL A N 1
ATOM 753 C CA . VAL A 1 102 ? -17.713 18.316 94.943 1.00 53.74 155 VAL A CA 1
ATOM 754 C C . VAL A 1 102 ? -16.201 18.033 95.088 1.00 53.41 155 VAL A C 1
ATOM 755 O O . VAL A 1 102 ? -15.814 16.915 95.412 1.00 53.95 155 VAL A O 1
ATOM 759 N N . GLY A 1 103 ? -15.358 19.035 94.830 1.00 51.96 156 GLY A N 1
ATOM 760 C CA . GLY A 1 103 ? -13.928 18.909 95.038 1.00 50.54 156 GLY A CA 1
ATOM 761 C C . GLY A 1 103 ? -13.243 19.931 95.948 1.00 52.00 156 GLY A C 1
ATOM 762 O O . GLY A 1 103 ? -13.487 21.151 95.913 1.00 51.15 156 GLY A O 1
ATOM 763 N N . SER A 1 104 ? -12.326 19.411 96.737 1.00 52.96 157 SER A N 1
ATOM 764 C CA . SER A 1 104 ? -11.654 20.176 97.741 1.00 54.87 157 SER A CA 1
ATOM 765 C C . SER A 1 104 ? -10.519 20.991 97.126 1.00 56.02 157 SER A C 1
ATOM 766 O O . SER A 1 104 ? -9.669 20.454 96.408 1.00 57.32 157 SER A O 1
ATOM 777 N N . ALA A 1 106 ? -8.424 23.052 94.698 1.00 55.05 159 ALA A N 1
ATOM 778 C CA . ALA A 1 106 ? -8.552 23.059 93.232 1.00 53.52 159 ALA A CA 1
ATOM 779 C C . ALA A 1 106 ? -9.633 22.052 92.803 1.00 53.08 159 ALA A C 1
ATOM 780 O O . ALA A 1 106 ? -10.337 22.260 91.839 1.00 53.35 159 ALA A O 1
ATOM 782 N N . GLY A 1 107 ? -9.811 20.983 93.552 1.00 52.34 160 GLY A N 1
ATOM 783 C CA . GLY A 1 107 ? -10.940 20.124 93.285 1.00 53.92 160 GLY A CA 1
ATOM 784 C C . GLY A 1 107 ? -10.867 19.417 91.936 1.00 55.39 160 GLY A C 1
ATOM 785 O O . GLY A 1 107 ? -11.885 18.941 91.423 1.00 54.90 160 GLY A O 1
ATOM 786 N N . VAL A 1 108 ? -9.659 19.330 91.378 1.00 55.87 161 VAL A N 1
ATOM 787 C CA . VAL A 1 108 ? -9.467 18.710 90.077 1.00 56.65 161 VAL A CA 1
ATOM 788 C C . VAL A 1 108 ? -9.621 17.212 90.225 1.00 57.26 161 VAL A C 1
ATOM 789 O O . VAL A 1 108 ? -9.047 16.607 91.139 1.00 57.52 161 VAL A O 1
ATOM 793 N N . THR A 1 109 ? -10.453 16.648 89.352 1.00 56.74 162 THR A N 1
ATOM 794 C CA . THR A 1 109 ? -10.823 15.243 89.407 1.00 56.70 162 THR A CA 1
ATOM 795 C C . THR A 1 109 ? -10.906 14.689 87.993 1.00 56.72 162 THR A C 1
ATOM 796 O O . THR A 1 109 ? -11.665 15.196 87.144 1.00 56.35 162 THR A O 1
ATOM 800 N N . SER A 1 110 ? -10.138 13.633 87.754 1.00 56.27 163 SER A N 1
ATOM 801 C CA . SER A 1 110 ? -9.893 13.128 86.404 1.00 55.41 163 SER A CA 1
ATOM 802 C C . SER A 1 110 ? -10.463 11.706 86.305 1.00 55.00 163 SER A C 1
ATOM 803 O O . SER A 1 110 ? -10.622 11.063 87.321 1.00 55.29 163 SER A O 1
ATOM 806 N N . PRO A 1 111 ? -10.779 11.220 85.086 1.00 55.15 164 PRO A N 1
ATOM 807 C CA . PRO A 1 111 ? -11.510 9.949 84.893 1.00 55.32 164 PRO A CA 1
ATOM 808 C C . PRO A 1 111 ? -11.028 8.734 85.725 1.00 56.33 164 PRO A C 1
ATOM 809 O O . PRO A 1 111 ? -11.851 7.982 86.258 1.00 56.95 164 PRO A O 1
ATOM 813 N N . ASN A 1 112 ? -9.736 8.531 85.885 1.00 56.41 165 ASN A N 1
ATOM 814 C CA . ASN A 1 112 ? -9.354 7.402 86.722 1.00 59.16 165 ASN A CA 1
ATOM 815 C C . ASN A 1 112 ? -8.808 7.763 88.093 1.00 58.81 165 ASN A C 1
ATOM 816 O O . ASN A 1 112 ? -7.951 7.058 88.633 1.00 57.74 165 ASN A O 1
ATOM 829 N N . TYR A 1 114 ? -10.178 7.864 91.947 1.00 55.48 167 TYR A N 1
ATOM 830 C CA . TYR A 1 114 ? -11.223 7.206 92.684 1.00 53.40 167 TYR A CA 1
ATOM 831 C C . TYR A 1 114 ? -12.022 8.230 93.442 1.00 52.53 167 TYR A C 1
ATOM 832 O O . TYR A 1 114 ? -11.496 9.280 93.805 1.00 52.42 167 TYR A O 1
ATOM 841 N N . VAL A 1 115 ? -13.275 7.872 93.704 1.00 51.11 168 VAL A N 1
ATOM 842 C CA . VAL A 1 115 ? -14.239 8.734 94.335 1.00 51.44 168 VAL A CA 1
ATOM 843 C C . VAL A 1 115 ? -15.095 7.961 95.356 1.00 52.31 168 VAL A C 1
ATOM 844 O O . VAL A 1 115 ? -15.258 6.719 95.267 1.00 52.18 168 VAL A O 1
ATOM 848 N N . HIS A 1 116 ? -15.590 8.709 96.342 1.00 51.99 169 HIS A N 1
ATOM 849 C CA . HIS A 1 116 ? -16.655 8.274 97.222 1.00 51.92 169 HIS A CA 1
ATOM 850 C C . HIS A 1 116 ? -17.945 8.138 96.418 1.00 51.42 169 HIS A C 1
ATOM 851 O O . HIS A 1 116 ? -18.265 9.025 95.605 1.00 51.99 169 HIS A O 1
ATOM 858 N N . ILE A 1 117 ? -18.682 7.067 96.658 1.00 50.41 170 ILE A N 1
ATOM 859 C CA . ILE A 1 117 ? -20.078 6.970 96.226 1.00 51.41 170 ILE A CA 1
ATOM 860 C C . ILE A 1 117 ? -21.040 7.084 97.448 1.00 52.55 170 ILE A C 1
ATOM 861 O O . ILE A 1 117 ? -21.075 6.219 98.371 1.00 53.13 170 ILE A O 1
ATOM 866 N N . ILE A 1 118 ? -21.809 8.157 97.457 1.00 51.76 171 ILE A N 1
ATOM 867 C CA . ILE A 1 118 ? -22.638 8.479 98.592 1.00 52.28 171 ILE A CA 1
ATOM 868 C C . ILE A 1 118 ? -24.083 8.508 98.126 1.00 53.78 171 ILE A C 1
ATOM 869 O O . ILE A 1 118 ? -24.421 9.233 97.190 1.00 57.08 171 ILE A O 1
ATOM 874 N N . LYS A 1 119 ? -24.932 7.699 98.731 1.00 53.18 172 LYS A N 1
ATOM 875 C CA . LYS A 1 119 ? -26.296 7.625 98.274 1.00 54.28 172 LYS A CA 1
ATOM 876 C C . LYS A 1 119 ? -27.220 8.070 99.369 1.00 54.24 172 LYS A C 1
ATOM 877 O O . LYS A 1 119 ? -27.093 7.632 100.504 1.00 54.17 172 LYS A O 1
ATOM 883 N N . ASN A 1 120 ? -28.153 8.942 99.015 1.00 54.17 173 ASN A N 1
ATOM 884 C CA . ASN A 1 120 ? -29.189 9.410 99.927 1.00 54.16 173 ASN A CA 1
ATOM 885 C C . ASN A 1 120 ? -30.224 8.324 100.178 1.00 54.04 173 ASN A C 1
ATOM 886 O O . ASN A 1 120 ? -31.095 8.110 99.343 1.00 54.45 173 ASN A O 1
ATOM 891 N N . GLU A 1 121 ? -30.123 7.650 101.320 1.00 53.64 174 GLU A N 1
ATOM 892 C CA . GLU A 1 121 ? -31.117 6.680 101.788 1.00 54.62 174 GLU A CA 1
ATOM 893 C C . GLU A 1 121 ? -32.582 7.142 101.632 1.00 52.47 174 GLU A C 1
ATOM 894 O O . GLU A 1 121 ? -33.444 6.377 101.247 1.00 53.61 174 GLU A O 1
ATOM 900 N N . THR A 1 122 ? -32.848 8.401 101.918 1.00 50.30 175 THR A N 1
ATOM 901 C CA . THR A 1 122 ? -34.183 8.908 101.997 1.00 48.85 175 THR A CA 1
ATOM 902 C C . THR A 1 122 ? -34.744 9.209 100.622 1.00 49.48 175 THR A C 1
ATOM 903 O O . THR A 1 122 ? -35.836 8.805 100.284 1.00 47.62 175 THR A O 1
ATOM 907 N N . TYR A 1 123 ? -34.002 9.984 99.838 1.00 51.67 176 TYR A N 1
ATOM 908 C CA . TYR A 1 123 ? -34.553 10.538 98.605 1.00 52.71 176 TYR A CA 1
ATOM 909 C C . TYR A 1 123 ? -33.934 9.951 97.310 1.00 52.70 176 TYR A C 1
ATOM 910 O O . TYR A 1 123 ? -34.346 10.332 96.198 1.00 51.55 176 TYR A O 1
ATOM 919 N N . GLY A 1 124 ? -32.950 9.057 97.475 1.00 51.47 177 GLY A N 1
ATOM 920 C CA . GLY A 1 124 ? -32.351 8.332 96.374 1.00 51.77 177 GLY A CA 1
ATOM 921 C C . GLY A 1 124 ? -31.238 8.945 95.529 1.00 54.17 177 GLY A C 1
ATOM 922 O O . GLY A 1 124 ? -30.664 8.252 94.696 1.00 56.08 177 GLY A O 1
ATOM 923 N N . ASN A 1 125 ? -30.903 10.223 95.689 1.00 54.61 178 ASN A N 1
ATOM 924 C CA . ASN A 1 125 ? -29.886 10.796 94.791 1.00 53.74 178 ASN A CA 1
ATOM 925 C C . ASN A 1 125 ? -28.474 10.408 95.232 1.00 54.00 178 ASN A C 1
ATOM 926 O O . ASN A 1 125 ? -28.260 9.989 96.371 1.00 53.58 178 ASN A O 1
ATOM 931 N N . THR A 1 126 ? -27.519 10.551 94.318 1.00 54.83 179 THR A N 1
ATOM 932 C CA . THR A 1 126 ? -26.131 10.144 94.561 1.00 55.05 179 THR A CA 1
ATOM 933 C C . THR A 1 126 ? -25.126 11.308 94.450 1.00 54.51 179 THR A C 1
ATOM 934 O O . THR A 1 126 ? -25.259 12.209 93.601 1.00 53.63 179 THR A O 1
ATOM 938 N N . ALA A 1 127 ? -24.112 11.290 95.306 1.00 53.63 180 ALA A N 1
ATOM 939 C CA . ALA A 1 127 ? -23.089 12.340 95.247 1.00 52.49 180 ALA A CA 1
ATOM 940 C C . ALA A 1 127 ? -21.730 11.670 95.166 1.00 52.28 180 ALA A C 1
ATOM 941 O O . ALA A 1 127 ? -21.602 10.506 95.577 1.00 50.48 180 ALA A O 1
ATOM 943 N N . PHE A 1 128 ? -20.727 12.395 94.654 1.00 51.31 181 PHE A N 1
ATOM 944 C CA . PHE A 1 128 ? -19.391 11.804 94.484 1.00 51.27 181 PHE A CA 1
ATOM 945 C C . PHE A 1 128 ? -18.305 12.749 94.922 1.00 52.13 181 PHE A C 1
ATOM 946 O O . PHE A 1 128 ? -18.431 13.933 94.728 1.00 53.38 181 PHE A O 1
ATOM 954 N N . THR A 1 129 ? -17.209 12.232 95.461 1.00 53.12 182 THR A N 1
ATOM 955 C CA . THR A 1 129 ? -16.085 13.112 95.731 1.00 53.95 182 THR A CA 1
ATOM 956 C C . THR A 1 129 ? -14.752 12.400 95.837 1.00 54.58 182 THR A C 1
ATOM 957 O O . THR A 1 129 ? -14.680 11.280 96.317 1.00 58.44 182 THR A O 1
ATOM 961 N N . ASN A 1 130 ? -13.684 13.020 95.373 1.00 54.64 183 ASN A N 1
ATOM 962 C CA . ASN A 1 130 ? -12.410 12.313 95.323 1.00 54.74 183 ASN A CA 1
ATOM 963 C C . ASN A 1 130 ? -11.871 12.051 96.718 1.00 55.62 183 ASN A C 1
ATOM 964 O O . ASN A 1 130 ? -12.449 12.480 97.704 1.00 57.03 183 ASN A O 1
ATOM 969 N N . LEU A 1 131 ? -10.770 11.324 96.805 1.00 56.57 184 LEU A N 1
ATOM 970 C CA . LEU A 1 131 ? -10.151 11.011 98.088 1.00 56.22 184 LEU A CA 1
ATOM 971 C C . LEU A 1 131 ? -9.092 12.053 98.408 1.00 55.87 184 LEU A C 1
ATOM 972 O O . LEU A 1 131 ? -8.438 12.607 97.511 1.00 56.03 184 LEU A O 1
ATOM 977 N N . SER A 1 132 ? -8.894 12.264 99.700 1.00 55.01 185 SER A N 1
ATOM 978 C CA . SER A 1 132 ? -7.864 13.131 100.171 1.00 54.30 185 SER A CA 1
ATOM 979 C C . SER A 1 132 ? -6.596 12.480 99.754 1.00 54.93 185 SER A C 1
ATOM 980 O O . SER A 1 132 ? -6.404 11.317 100.040 1.00 55.63 185 SER A O 1
ATOM 983 N N . GLU A 1 133 ? -5.728 13.197 99.054 1.00 56.33 186 GLU A N 1
ATOM 984 C CA . GLU A 1 133 ? -4.308 12.796 99.036 1.00 57.34 186 GLU A CA 1
ATOM 985 C C . GLU A 1 133 ? -3.941 13.029 100.476 1.00 57.38 186 GLU A C 1
ATOM 986 O O . GLU A 1 133 ? -4.821 13.359 101.269 1.00 58.17 186 GLU A O 1
ATOM 992 N N . GLN A 1 134 ? -2.733 12.880 100.952 1.00 57.37 187 GLN A N 1
ATOM 993 C CA . GLN A 1 134 ? -2.804 13.174 102.413 1.00 58.88 187 GLN A CA 1
ATOM 994 C C . GLN A 1 134 ? -1.964 14.319 102.923 1.00 60.63 187 GLN A C 1
ATOM 995 O O . GLN A 1 134 ? -2.412 15.055 103.791 1.00 61.97 187 GLN A O 1
ATOM 1001 N N . LEU A 1 135 ? -0.794 14.514 102.323 1.00 62.62 188 LEU A N 1
ATOM 1002 C CA . LEU A 1 135 ? 0.171 15.521 102.769 1.00 63.76 188 LEU A CA 1
ATOM 1003 C C . LEU A 1 135 ? -0.256 16.963 102.486 1.00 63.64 188 LEU A C 1
ATOM 1004 O O . LEU A 1 135 ? -1.398 17.228 102.096 1.00 62.52 188 LEU A O 1
ATOM 1009 N N . ALA A 1 136 ? 0.680 17.889 102.697 1.00 64.08 189 ALA A N 1
ATOM 1010 C CA . ALA A 1 136 ? 0.428 19.302 102.426 1.00 64.32 189 ALA A CA 1
ATOM 1011 C C . ALA A 1 136 ? 0.820 19.655 100.993 1.00 63.15 189 ALA A C 1
ATOM 1012 O O . ALA A 1 136 ? 0.288 20.599 100.413 1.00 63.67 189 ALA A O 1
ATOM 1014 N N . LYS A 1 137 ? 1.738 18.874 100.434 1.00 61.49 190 LYS A N 1
ATOM 1015 C CA . LYS A 1 137 ? 2.264 19.119 99.088 1.00 60.80 190 LYS A CA 1
ATOM 1016 C C . LYS A 1 137 ? 1.536 18.250 98.070 1.00 58.86 190 LYS A C 1
ATOM 1017 O O . LYS A 1 137 ? 2.011 17.170 97.723 1.00 58.89 190 LYS A O 1
ATOM 1023 N N . VAL A 1 138 ? 0.416 18.745 97.559 1.00 56.25 191 VAL A N 1
ATOM 1024 C CA . VAL A 1 138 ? -0.596 17.853 97.031 1.00 53.95 191 VAL A CA 1
ATOM 1025 C C . VAL A 1 138 ? -1.416 18.475 95.877 1.00 53.39 191 VAL A C 1
ATOM 1026 O O . VAL A 1 138 ? -1.579 19.708 95.780 1.00 53.15 191 VAL A O 1
ATOM 1030 N N . LEU A 1 139 ? -1.927 17.635 94.989 1.00 51.56 192 LEU A N 1
ATOM 1031 C CA . LEU A 1 139 ? -2.607 18.164 93.807 1.00 50.38 192 LEU A CA 1
ATOM 1032 C C . LEU A 1 139 ? -3.690 19.198 94.114 1.00 50.62 192 LEU A C 1
ATOM 1033 O O . LEU A 1 139 ? -3.881 20.167 93.370 1.00 49.77 192 LEU A O 1
ATOM 1038 N N . ARG A 1 140 ? -4.450 18.977 95.171 1.00 51.36 193 ARG A N 1
ATOM 1039 C CA . ARG A 1 140 ? -5.582 19.851 95.422 1.00 52.89 193 ARG A CA 1
ATOM 1040 C C . ARG A 1 140 ? -5.072 21.273 95.766 1.00 52.79 193 ARG A C 1
ATOM 1041 O O . ARG A 1 140 ? -5.840 22.234 95.734 1.00 52.14 193 ARG A O 1
ATOM 1049 N N . PHE A 1 141 ? -3.763 21.403 96.035 1.00 52.71 194 PHE A N 1
ATOM 1050 C CA . PHE A 1 141 ? -3.139 22.724 96.203 1.00 52.39 194 PHE A CA 1
ATOM 1051 C C . PHE A 1 141 ? -2.308 23.217 95.014 1.00 52.89 194 PHE A C 1
ATOM 1052 O O . PHE A 1 141 ? -1.589 24.211 95.126 1.00 54.53 194 PHE A O 1
ATOM 1060 N N . GLY A 1 142 ? -2.402 22.543 93.874 1.00 51.86 195 GLY A N 1
ATOM 1061 C CA . GLY A 1 142 ? -1.648 22.961 92.705 1.00 51.08 195 GLY A CA 1
ATOM 1062 C C . GLY A 1 142 ? -0.228 22.418 92.598 1.00 51.93 195 GLY A C 1
ATOM 1063 O O . GLY A 1 142 ? 0.418 22.628 91.585 1.00 52.23 195 GLY A O 1
ATOM 1064 N N . ALA A 1 143 ? 0.284 21.732 93.621 1.00 51.71 196 ALA A N 1
ATOM 1065 C CA . ALA A 1 143 ? 1.598 21.100 93.496 1.00 51.59 196 ALA A CA 1
ATOM 1066 C C . ALA A 1 143 ? 1.539 19.928 92.516 1.00 51.97 196 ALA A C 1
ATOM 1067 O O . ALA A 1 143 ? 0.530 19.255 92.399 1.00 53.02 196 ALA A O 1
ATOM 1069 N N . ASN A 1 144 ? 2.618 19.674 91.802 1.00 53.06 197 ASN A N 1
ATOM 1070 C CA . ASN A 1 144 ? 2.534 18.678 90.753 1.00 54.15 197 ASN A CA 1
ATOM 1071 C C . ASN A 1 144 ? 3.867 18.010 90.352 1.00 54.55 197 ASN A C 1
ATOM 1072 O O . ASN A 1 144 ? 4.037 17.592 89.225 1.00 54.69 197 ASN A O 1
ATOM 1077 N N . ASP A 1 145 ? 4.787 17.907 91.308 1.00 56.88 198 ASP A N 1
ATOM 1078 C CA . ASP A 1 145 ? 6.002 17.055 91.246 1.00 58.27 198 ASP A CA 1
ATOM 1079 C C . ASP A 1 145 ? 5.815 15.631 90.767 1.00 58.11 198 ASP A C 1
ATOM 1080 O O . ASP A 1 145 ? 4.723 15.098 90.818 1.00 58.23 198 ASP A O 1
ATOM 1085 N N . GLN A 1 146 ? 6.909 14.979 90.391 1.00 58.64 199 GLN A N 1
ATOM 1086 C CA . GLN A 1 146 ? 6.896 13.526 90.251 1.00 58.78 199 GLN A CA 1
ATOM 1087 C C . GLN A 1 146 ? 6.325 12.898 91.513 1.00 57.54 199 GLN A C 1
ATOM 1088 O O . GLN A 1 146 ? 5.410 12.077 91.453 1.00 57.30 199 GLN A O 1
ATOM 1094 N N . SER A 1 147 ? 6.854 13.306 92.661 1.00 55.77 200 SER A N 1
ATOM 1095 C CA . SER A 1 147 ? 6.353 12.815 93.935 1.00 54.14 200 SER A CA 1
ATOM 1096 C C . SER A 1 147 ? 4.822 12.829 93.995 1.00 53.14 200 SER A C 1
ATOM 1097 O O . SER A 1 147 ? 4.217 11.847 94.431 1.00 53.43 200 SER A O 1
ATOM 1100 N N . VAL A 1 148 ? 4.204 13.930 93.553 1.00 51.78 201 VAL A N 1
ATOM 1101 C CA . VAL A 1 148 ? 2.747 14.069 93.555 1.00 49.89 201 VAL A CA 1
ATOM 1102 C C . VAL A 1 148 ? 2.076 13.084 92.612 1.00 50.22 201 VAL A C 1
ATOM 1103 O O . VAL A 1 148 ? 1.112 12.435 92.978 1.00 50.87 201 VAL A O 1
ATOM 1107 N N . VAL A 1 149 ? 2.558 12.946 91.392 1.00 50.99 202 VAL A N 1
ATOM 1108 C CA . VAL A 1 149 ? 1.880 12.006 90.533 1.00 51.91 202 VAL A CA 1
ATOM 1109 C C . VAL A 1 149 ? 2.186 10.591 90.935 1.00 53.09 202 VAL A C 1
ATOM 1110 O O . VAL A 1 149 ? 1.322 9.741 90.809 1.00 53.69 202 VAL A O 1
ATOM 1114 N N . ASP A 1 150 ? 3.384 10.338 91.467 1.00 54.50 203 ASP A N 1
ATOM 1115 C CA . ASP A 1 150 ? 3.692 9.023 92.051 1.00 55.38 203 ASP A CA 1
ATOM 1116 C C . ASP A 1 150 ? 2.610 8.614 93.052 1.00 55.51 203 ASP A C 1
ATOM 1117 O O . ASP A 1 150 ? 2.139 7.472 93.047 1.00 55.11 203 ASP A O 1
ATOM 1122 N N . ARG A 1 151 ? 2.211 9.555 93.908 1.00 55.15 204 ARG A N 1
ATOM 1123 C CA . ARG A 1 151 ? 1.183 9.274 94.912 1.00 54.59 204 ARG A CA 1
ATOM 1124 C C . ARG A 1 151 ? -0.227 9.098 94.344 1.00 53.11 204 ARG A C 1
ATOM 1125 O O . ARG A 1 151 ? -0.977 8.251 94.827 1.00 52.49 204 ARG A O 1
ATOM 1133 N N . LEU A 1 152 ? -0.590 9.883 93.332 1.00 52.08 205 LEU A N 1
ATOM 1134 C CA . LEU A 1 152 ? -1.827 9.624 92.593 1.00 51.44 205 LEU A CA 1
ATOM 1135 C C . LEU A 1 152 ? -1.846 8.196 92.032 1.00 52.13 205 LEU A C 1
ATOM 1136 O O . LEU A 1 152 ? -2.886 7.539 91.982 1.00 53.66 205 LEU A O 1
ATOM 1141 N N . ILE A 1 153 ? -0.687 7.708 91.613 1.00 51.95 206 ILE A N 1
ATOM 1142 C CA . ILE A 1 153 ? -0.621 6.416 90.967 1.00 51.02 206 ILE A CA 1
ATOM 1143 C C . ILE A 1 153 ? -0.876 5.351 92.032 1.00 51.05 206 ILE A C 1
ATOM 1144 O O . ILE A 1 153 ? -1.719 4.476 91.862 1.00 52.04 206 ILE A O 1
ATOM 1149 N N . TRP A 1 154 ? -0.161 5.434 93.138 1.00 50.09 207 TRP A N 1
ATOM 1150 C CA . TRP A 1 154 ? -0.373 4.499 94.220 1.00 50.17 207 TRP A CA 1
ATOM 1151 C C . TRP A 1 154 ? -1.852 4.462 94.649 1.00 51.35 207 TRP A C 1
ATOM 1152 O O . TRP A 1 154 ? -2.400 3.405 94.943 1.00 50.45 207 TRP A O 1
ATOM 1171 N N . ARG A 1 156 ? -4.529 5.190 92.815 1.00 55.08 209 ARG A N 1
ATOM 1172 C CA . ARG A 1 156 ? -5.264 4.506 91.766 1.00 55.36 209 ARG A CA 1
ATOM 1173 C C . ARG A 1 156 ? -4.991 3.021 91.828 1.00 55.34 209 ARG A C 1
ATOM 1174 O O . ARG A 1 156 ? -5.907 2.219 91.708 1.00 56.64 209 ARG A O 1
ATOM 1182 N N . ASP A 1 157 ? -3.735 2.648 92.041 1.00 55.23 210 ASP A N 1
ATOM 1183 C CA . ASP A 1 157 ? -3.344 1.250 91.906 1.00 54.63 210 ASP A CA 1
ATOM 1184 C C . ASP A 1 157 ? -3.532 0.396 93.126 1.00 53.94 210 ASP A C 1
ATOM 1185 O O . ASP A 1 157 ? -3.602 -0.814 93.006 1.00 54.73 210 ASP A O 1
ATOM 1190 N N . VAL A 1 158 ? -3.594 0.989 94.310 1.00 53.18 211 VAL A N 1
ATOM 1191 C CA . VAL A 1 158 ? -3.846 0.167 95.483 1.00 52.20 211 VAL A CA 1
ATOM 1192 C C . VAL A 1 158 ? -4.917 0.665 96.429 1.00 52.63 211 VAL A C 1
ATOM 1193 O O . VAL A 1 158 ? -5.872 -0.070 96.696 1.00 52.89 211 VAL A O 1
ATOM 1197 N N . LEU A 1 159 ? -4.776 1.909 96.900 1.00 52.52 212 LEU A N 1
ATOM 1198 C CA . LEU A 1 159 ? -5.722 2.502 97.845 1.00 52.36 212 LEU A CA 1
ATOM 1199 C C . LEU A 1 159 ? -7.142 2.443 97.318 1.00 52.62 212 LEU A C 1
ATOM 1200 O O . LEU A 1 159 ? -8.016 1.880 97.970 1.00 52.95 212 LEU A O 1
ATOM 1205 N N . GLY A 1 160 ? -7.377 3.040 96.156 1.00 52.12 213 GLY A N 1
ATOM 1206 C CA . GLY A 1 160 ? -8.692 2.934 95.525 1.00 51.88 213 GLY A CA 1
ATOM 1207 C C . GLY A 1 160 ? -9.237 1.507 95.550 1.00 52.29 213 GLY A C 1
ATOM 1208 O O . GLY A 1 160 ? -10.252 1.254 96.183 1.00 51.85 213 GLY A O 1
ATOM 1209 N N . PRO A 1 161 ? -8.588 0.569 94.826 1.00 51.98 214 PRO A N 1
ATOM 1210 C CA . PRO A 1 161 ? -8.973 -0.849 94.788 1.00 52.07 214 PRO A CA 1
ATOM 1211 C C . PRO A 1 161 ? -9.279 -1.489 96.145 1.00 51.91 214 PRO A C 1
ATOM 1212 O O . PRO A 1 161 ? -10.243 -2.245 96.271 1.00 52.38 214 PRO A O 1
ATOM 1216 N N . LEU A 1 162 ? -8.485 -1.201 97.163 1.00 51.20 215 LEU A N 1
ATOM 1217 C CA . LEU A 1 162 ? -8.752 -1.826 98.435 1.00 50.60 215 LEU A CA 1
ATOM 1218 C C . LEU A 1 162 ? -10.051 -1.283 99.109 1.00 50.74 215 LEU A C 1
ATOM 1219 O O . LEU A 1 162 ? -10.867 -2.049 99.651 1.00 50.46 215 LEU A O 1
ATOM 1224 N N . LEU A 1 163 ? -10.255 0.023 99.052 1.00 50.09 216 LEU A N 1
ATOM 1225 C CA . LEU A 1 163 ? -11.533 0.618 99.465 1.00 50.86 216 LEU A CA 1
ATOM 1226 C C . LEU A 1 163 ? -12.736 0.116 98.638 1.00 50.82 216 LEU A C 1
ATOM 1227 O O . LEU A 1 163 ? -13.792 -0.217 99.166 1.00 50.32 216 LEU A O 1
ATOM 1232 N N . HIS A 1 164 ? -12.572 0.032 97.336 1.00 51.06 217 HIS A N 1
ATOM 1233 C CA . HIS A 1 164 ? -13.607 -0.561 96.529 1.00 51.62 217 HIS A CA 1
ATOM 1234 C C . HIS A 1 164 ? -13.885 -1.928 97.112 1.00 51.97 217 HIS A C 1
ATOM 1235 O O . HIS A 1 164 ? -15.028 -2.229 97.455 1.00 52.13 217 HIS A O 1
ATOM 1242 N N . ASP A 1 165 ? -12.850 -2.762 97.265 1.00 51.33 218 ASP A N 1
ATOM 1243 C CA . ASP A 1 165 ? -13.120 -4.111 97.748 1.00 52.40 218 ASP A CA 1
ATOM 1244 C C . ASP A 1 165 ? -13.650 -4.146 99.191 1.00 52.49 218 ASP A C 1
ATOM 1245 O O . ASP A 1 165 ? -14.469 -4.994 99.539 1.00 52.17 218 ASP A O 1
ATOM 1250 N N . ALA A 1 166 ? -13.199 -3.203 100.008 1.00 52.39 219 ALA A N 1
ATOM 1251 C CA . ALA A 1 166 ? -13.629 -3.132 101.380 1.00 52.98 219 ALA A CA 1
ATOM 1252 C C . ALA A 1 166 ? -15.151 -2.860 101.519 1.00 53.90 219 ALA A C 1
ATOM 1253 O O . ALA A 1 166 ? -15.846 -3.534 102.284 1.00 53.33 219 ALA A O 1
ATOM 1263 N N . THR A 1 168 ? -17.328 -3.616 99.605 1.00 55.96 221 THR A N 1
ATOM 1264 C CA . THR A 1 168 ? -18.013 -4.816 99.161 1.00 56.87 221 THR A CA 1
ATOM 1265 C C . THR A 1 168 ? -18.494 -5.728 100.305 1.00 56.93 221 THR A C 1
ATOM 1266 O O . THR A 1 168 ? -19.473 -6.468 100.159 1.00 56.81 221 THR A O 1
ATOM 1270 N N . PHE A 1 169 ? -17.814 -5.637 101.445 1.00 57.42 222 PHE A N 1
ATOM 1271 C CA . PHE A 1 169 ? -18.099 -6.442 102.629 1.00 57.01 222 PHE A CA 1
ATOM 1272 C C . PHE A 1 169 ? -18.935 -5.636 103.598 1.00 58.38 222 PHE A C 1
ATOM 1273 O O . PHE A 1 169 ? -19.152 -6.063 104.724 1.00 58.80 222 PHE A O 1
ATOM 1281 N N . CYS A 1 170 ? -19.385 -4.458 103.172 1.00 59.80 223 CYS A N 1
ATOM 1282 C CA . CYS A 1 170 ? -20.219 -3.614 104.016 1.00 59.38 223 CYS A CA 1
ATOM 1283 C C . CYS A 1 170 ? -21.480 -3.252 103.236 1.00 59.39 223 CYS A C 1
ATOM 1284 O O . CYS A 1 170 ? -21.649 -2.119 102.792 1.00 58.41 223 CYS A O 1
ATOM 1287 N N . PRO A 1 171 ? -22.367 -4.244 103.051 1.00 60.66 224 PRO A N 1
ATOM 1288 C CA . PRO A 1 171 ? -23.637 -4.111 102.308 1.00 60.93 224 PRO A CA 1
ATOM 1289 C C . PRO A 1 171 ? -24.564 -3.024 102.858 1.00 61.25 224 PRO A C 1
ATOM 1290 O O . PRO A 1 171 ? -25.350 -2.459 102.107 1.00 60.98 224 PRO A O 1
ATOM 1294 N N . GLU A 1 172 ? -24.490 -2.755 104.162 1.00 61.68 225 GLU A N 1
ATOM 1295 C CA . GLU A 1 172 ? -25.342 -1.737 104.779 1.00 61.67 225 GLU A CA 1
ATOM 1296 C C . GLU A 1 172 ? -24.913 -0.326 104.423 1.00 60.64 225 GLU A C 1
ATOM 1297 O O . GLU A 1 172 ? -25.729 0.587 104.481 1.00 62.10 225 GLU A O 1
ATOM 1303 N N . GLY A 1 173 ? -23.644 -0.134 104.079 1.00 58.94 226 GLY A N 1
ATOM 1304 C CA . GLY A 1 173 ? -23.082 1.207 103.941 1.00 57.68 226 GLY A CA 1
ATOM 1305 C C . GLY A 1 173 ? -22.768 1.865 105.292 1.00 57.35 226 GLY A C 1
ATOM 1306 O O . GLY A 1 173 ? -23.180 1.390 106.342 1.00 58.12 226 GLY A O 1
ATOM 1307 N N . ILE A 1 174 ? -22.047 2.975 105.265 1.00 56.76 227 ILE A N 1
ATOM 1308 C CA . ILE A 1 174 ? -21.757 3.750 106.474 1.00 56.12 227 ILE A CA 1
ATOM 1309 C C . ILE A 1 174 ? -22.584 5.046 106.535 1.00 55.51 227 ILE A C 1
ATOM 1310 O O . ILE A 1 174 ? -22.512 5.859 105.609 1.00 54.95 227 ILE A O 1
ATOM 1315 N N . ASP A 1 175 ? -23.397 5.189 107.589 1.00 55.42 228 ASP A N 1
ATOM 1316 C CA . ASP A 1 175 ? -24.350 6.306 107.761 1.00 56.31 228 ASP A CA 1
ATOM 1317 C C . ASP A 1 175 ? -23.588 7.562 108.106 1.00 55.94 228 ASP A C 1
ATOM 1318 O O . ASP A 1 175 ? -23.135 7.744 109.220 1.00 56.81 228 ASP A O 1
ATOM 1323 N N . LEU A 1 176 ? -23.463 8.446 107.142 1.00 55.10 229 LEU A N 1
ATOM 1324 C CA . LEU A 1 176 ? -22.579 9.545 107.289 1.00 54.65 229 LEU A CA 1
ATOM 1325 C C . LEU A 1 176 ? -23.120 10.651 108.199 1.00 55.90 229 LEU A C 1
ATOM 1326 O O . LEU A 1 176 ? -22.338 11.248 108.968 1.00 55.75 229 LEU A O 1
ATOM 1331 N N . ARG A 1 177 ? -24.433 10.929 108.120 1.00 55.92 230 ARG A N 1
ATOM 1332 C CA . ARG A 1 177 ? -25.053 11.885 109.041 1.00 55.04 230 ARG A CA 1
ATOM 1333 C C . ARG A 1 177 ? -24.801 11.489 110.493 1.00 55.51 230 ARG A C 1
ATOM 1334 O O . ARG A 1 177 ? -24.409 12.335 111.298 1.00 56.41 230 ARG A O 1
ATOM 1342 N N . LEU A 1 178 ? -25.014 10.214 110.827 1.00 54.54 231 LEU A N 1
ATOM 1343 C CA . LEU A 1 178 ? -24.776 9.752 112.181 1.00 55.48 231 LEU A CA 1
ATOM 1344 C C . LEU A 1 178 ? -23.331 10.001 112.612 1.00 56.99 231 LEU A C 1
ATOM 1345 O O . LEU A 1 178 ? -23.070 10.490 113.734 1.00 56.75 231 LEU A O 1
ATOM 1358 N N . LEU A 1 180 ? -21.164 12.103 111.276 1.00 56.12 233 LEU A N 1
ATOM 1359 C CA . LEU A 1 180 ? -21.017 13.537 111.291 1.00 57.00 233 LEU A CA 1
ATOM 1360 C C . LEU A 1 180 ? -21.473 14.088 112.617 1.00 57.10 233 LEU A C 1
ATOM 1361 O O . LEU A 1 180 ? -20.774 14.862 113.256 1.00 57.72 233 LEU A O 1
ATOM 1366 N N . SER A 1 181 ? -22.647 13.666 113.059 1.00 57.09 234 SER A N 1
ATOM 1367 C CA . SER A 1 181 ? -23.149 14.116 114.346 1.00 56.49 234 SER A CA 1
ATOM 1368 C C . SER A 1 181 ? -22.295 13.685 115.565 1.00 55.36 234 SER A C 1
ATOM 1369 O O . SER A 1 181 ? -22.248 14.388 116.563 1.00 54.46 234 SER A O 1
ATOM 1372 N N . GLN A 1 182 ? -21.637 12.535 115.495 1.00 56.10 235 GLN A N 1
ATOM 1373 C CA . GLN A 1 182 ? -20.741 12.128 116.598 1.00 56.29 235 GLN A CA 1
ATOM 1374 C C . GLN A 1 182 ? -19.510 13.029 116.565 1.00 54.78 235 GLN A C 1
ATOM 1375 O O . GLN A 1 182 ? -19.028 13.479 117.605 1.00 52.96 235 GLN A O 1
ATOM 1381 N N . ALA A 1 183 ? -19.049 13.320 115.341 1.00 52.92 236 ALA A N 1
ATOM 1382 C CA . ALA A 1 183 ? -17.917 14.227 115.126 1.00 51.43 236 ALA A CA 1
ATOM 1383 C C . ALA A 1 183 ? -18.082 15.612 115.770 1.00 50.46 236 ALA A C 1
ATOM 1384 O O . ALA A 1 183 ? -17.168 16.103 116.433 1.00 49.63 236 ALA A O 1
ATOM 1386 N N . LEU A 1 184 ? -19.247 16.233 115.597 1.00 50.52 237 LEU A N 1
ATOM 1387 C CA . LEU A 1 184 ? -19.463 17.544 116.203 1.00 51.34 237 LEU A CA 1
ATOM 1388 C C . LEU A 1 184 ? -19.532 17.521 117.728 1.00 50.92 237 LEU A C 1
ATOM 1389 O O . LEU A 1 184 ? -19.410 18.555 118.391 1.00 51.00 237 LEU A O 1
ATOM 1394 N N . HIS A 1 185 ? -19.740 16.333 118.280 1.00 51.36 238 HIS A N 1
ATOM 1395 C CA . HIS A 1 185 ? -19.728 16.157 119.717 1.00 51.04 238 HIS A CA 1
ATOM 1396 C C . HIS A 1 185 ? -18.304 15.863 120.166 1.00 52.23 238 HIS A C 1
ATOM 1397 O O . HIS A 1 185 ? -18.034 15.818 121.331 1.00 49.91 238 HIS A O 1
ATOM 1412 N N . GLY A 1 187 ? -15.621 17.808 118.995 1.00 60.66 240 GLY A N 1
ATOM 1413 C CA . GLY A 1 187 ? -14.813 19.004 118.729 1.00 60.29 240 GLY A CA 1
ATOM 1414 C C . GLY A 1 187 ? -14.378 19.258 117.291 1.00 60.23 240 GLY A C 1
ATOM 1415 O O . GLY A 1 187 ? -13.393 19.931 117.071 1.00 60.88 240 GLY A O 1
ATOM 1416 N N . ASP A 1 188 ? -15.098 18.714 116.315 1.00 60.52 241 ASP A N 1
ATOM 1417 C CA . ASP A 1 188 ? -14.835 18.968 114.898 1.00 60.74 241 ASP A CA 1
ATOM 1418 C C . ASP A 1 188 ? -15.931 19.864 114.350 1.00 59.01 241 ASP A C 1
ATOM 1419 O O . ASP A 1 188 ? -17.058 19.804 114.834 1.00 58.77 241 ASP A O 1
ATOM 1424 N N . GLU A 1 189 ? -15.640 20.665 113.332 1.00 57.10 242 GLU A N 1
ATOM 1425 C CA . GLU A 1 189 ? -16.718 21.324 112.608 1.00 57.41 242 GLU A CA 1
ATOM 1426 C C . GLU A 1 189 ? -16.835 20.749 111.207 1.00 58.08 242 GLU A C 1
ATOM 1427 O O . GLU A 1 189 ? -17.571 21.281 110.367 1.00 57.96 242 GLU A O 1
ATOM 1433 N N . CYS A 1 190 ? -16.074 19.686 110.971 1.00 58.54 243 CYS A N 1
ATOM 1434 C CA . CYS A 1 190 ? -16.077 18.945 109.713 1.00 60.39 243 CYS A CA 1
ATOM 1435 C C . CYS A 1 190 ? -15.747 19.759 108.465 1.00 60.24 243 CYS A C 1
ATOM 1436 O O . CYS A 1 190 ? -16.241 19.457 107.399 1.00 60.00 243 CYS A O 1
ATOM 1439 N N . HIS A 1 191 ? -14.934 20.797 108.580 1.00 60.37 244 HIS A N 1
ATOM 1440 C CA . HIS A 1 191 ? -14.518 21.514 107.387 1.00 60.76 244 HIS A CA 1
ATOM 1441 C C . HIS A 1 191 ? -13.027 21.604 107.477 1.00 59.83 244 HIS A C 1
ATOM 1442 O O . HIS A 1 191 ? -12.320 20.945 106.731 1.00 60.37 244 HIS A O 1
ATOM 1449 N N . ASN A 1 192 ? -12.531 22.382 108.419 1.00 59.01 245 ASN A N 1
ATOM 1450 C CA . ASN A 1 192 ? -11.090 22.458 108.570 1.00 58.84 245 ASN A CA 1
ATOM 1451 C C . ASN A 1 192 ? -10.613 21.770 109.824 1.00 57.00 245 ASN A C 1
ATOM 1452 O O . ASN A 1 192 ? -9.441 21.821 110.163 1.00 57.30 245 ASN A O 1
ATOM 1457 N N . ARG A 1 193 ? -11.536 21.131 110.516 1.00 53.85 246 ARG A N 1
ATOM 1458 C CA . ARG A 1 193 ? -11.162 20.245 111.585 1.00 52.47 246 ARG A CA 1
ATOM 1459 C C . ARG A 1 193 ? -11.904 18.927 111.389 1.00 52.80 246 ARG A C 1
ATOM 1460 O O . ARG A 1 193 ? -13.145 18.859 111.488 1.00 51.38 246 ARG A O 1
ATOM 1468 N N . ASN A 1 194 ? -11.122 17.887 111.109 1.00 53.20 247 ASN A N 1
ATOM 1469 C CA . ASN A 1 194 ? -11.665 16.595 110.757 1.00 52.09 247 ASN A CA 1
ATOM 1470 C C . ASN A 1 194 ? -11.072 15.505 111.646 1.00 52.21 247 ASN A C 1
ATOM 1471 O O . ASN A 1 194 ? -11.317 14.321 111.430 1.00 53.17 247 ASN A O 1
ATOM 1476 N N . VAL A 1 195 ? -10.326 15.897 112.674 1.00 51.03 248 VAL A N 1
ATOM 1477 C CA . VAL A 1 195 ? -9.644 14.907 113.491 1.00 49.81 248 VAL A CA 1
ATOM 1478 C C . VAL A 1 195 ? -10.598 13.792 113.897 1.00 49.13 248 VAL A C 1
ATOM 1479 O O . VAL A 1 195 ? -10.356 12.624 113.639 1.00 48.74 248 VAL A O 1
ATOM 1483 N N . ALA A 1 196 ? -11.693 14.152 114.543 1.00 48.80 249 ALA A N 1
ATOM 1484 C CA . ALA A 1 196 ? -12.555 13.133 115.102 1.00 48.97 249 ALA A CA 1
ATOM 1485 C C . ALA A 1 196 ? -13.207 12.327 113.983 1.00 49.42 249 ALA A C 1
ATOM 1486 O O . ALA A 1 196 ? -13.344 11.092 114.096 1.00 49.88 249 ALA A O 1
ATOM 1488 N N . GLY A 1 197 ? -13.580 13.029 112.912 1.00 48.57 250 GLY A N 1
ATOM 1489 C CA . GLY A 1 197 ? -14.276 12.438 111.798 1.00 47.98 250 GLY A CA 1
ATOM 1490 C C . GLY A 1 197 ? -13.401 11.450 111.082 1.00 49.01 250 GLY A C 1
ATOM 1491 O O . GLY A 1 197 ? -13.850 10.397 110.676 1.00 51.59 250 GLY A O 1
ATOM 1492 N N . SER A 1 198 ? -12.131 11.765 110.924 1.00 47.95 251 SER A N 1
ATOM 1493 C CA . SER A 1 198 ? -11.275 10.853 110.227 1.00 46.62 251 SER A CA 1
ATOM 1494 C C . SER A 1 198 ? -11.043 9.628 111.092 1.00 47.14 251 SER A C 1
ATOM 1495 O O . SER A 1 198 ? -10.996 8.471 110.611 1.00 46.28 251 SER A O 1
ATOM 1498 N N . THR A 1 199 ? -10.947 9.846 112.387 1.00 46.68 252 THR A N 1
ATOM 1499 C CA . THR A 1 199 ? -10.725 8.675 113.214 1.00 48.39 252 THR A CA 1
ATOM 1500 C C . THR A 1 199 ? -11.943 7.737 113.311 1.00 49.45 252 THR A C 1
ATOM 1501 O O . THR A 1 199 ? -11.799 6.517 113.338 1.00 50.86 252 THR A O 1
ATOM 1505 N N . LEU A 1 200 ? -13.143 8.301 113.304 1.00 50.93 253 LEU A N 1
ATOM 1506 C CA . LEU A 1 200 ? -14.329 7.471 113.202 1.00 51.95 253 LEU A CA 1
ATOM 1507 C C . LEU A 1 200 ? -14.331 6.723 111.861 1.00 52.50 253 LEU A C 1
ATOM 1508 O O . LEU A 1 200 ? -14.518 5.508 111.830 1.00 53.74 253 LEU A O 1
ATOM 1513 N N . LEU A 1 201 ? -14.079 7.422 110.767 1.00 52.34 254 LEU A N 1
ATOM 1514 C CA . LEU A 1 201 ? -14.070 6.760 109.481 1.00 53.84 254 LEU A CA 1
ATOM 1515 C C . LEU A 1 201 ? -13.146 5.545 109.453 1.00 54.68 254 LEU A C 1
ATOM 1516 O O . LEU A 1 201 ? -13.606 4.445 109.140 1.00 55.58 254 LEU A O 1
ATOM 1521 N N . VAL A 1 202 ? -11.861 5.704 109.798 1.00 54.32 255 VAL A N 1
ATOM 1522 C CA . VAL A 1 202 ? -10.979 4.551 109.660 1.00 53.47 255 VAL A CA 1
ATOM 1523 C C . VAL A 1 202 ? -11.352 3.438 110.631 1.00 53.75 255 VAL A C 1
ATOM 1524 O O . VAL A 1 202 ? -11.166 2.244 110.320 1.00 53.34 255 VAL A O 1
ATOM 1528 N N . GLN A 1 203 ? -11.883 3.802 111.793 1.00 52.94 256 GLN A N 1
ATOM 1529 C CA . GLN A 1 203 ? -12.337 2.742 112.681 1.00 54.49 256 GLN A CA 1
ATOM 1530 C C . GLN A 1 203 ? -13.409 1.952 111.934 1.00 53.75 256 GLN A C 1
ATOM 1531 O O . GLN A 1 203 ? -13.354 0.707 111.837 1.00 53.98 256 GLN A O 1
ATOM 1537 N N . ALA A 1 204 ? -14.365 2.681 111.368 1.00 52.03 257 ALA A N 1
ATOM 1538 C CA . ALA A 1 204 ? -15.454 2.019 110.690 1.00 51.14 257 ALA A CA 1
ATOM 1539 C C . ALA A 1 204 ? -14.955 1.136 109.534 1.00 50.90 257 ALA A C 1
ATOM 1540 O O . ALA A 1 204 ? -15.408 0.011 109.410 1.00 51.16 257 ALA A O 1
ATOM 1542 N N . LEU A 1 205 ? -13.997 1.638 108.743 1.00 51.13 258 LEU A N 1
ATOM 1543 C CA . LEU A 1 205 ? -13.475 0.962 107.547 1.00 50.44 258 LEU A CA 1
ATOM 1544 C C . LEU A 1 205 ? -12.515 -0.181 107.825 1.00 51.99 258 LEU A C 1
ATOM 1545 O O . LEU A 1 205 ? -12.426 -1.140 107.048 1.00 53.05 258 LEU A O 1
ATOM 1550 N N . THR A 1 206 ? -11.765 -0.072 108.910 1.00 53.73 259 THR A N 1
ATOM 1551 C CA . THR A 1 206 ? -10.732 -1.060 109.257 1.00 55.06 259 THR A CA 1
ATOM 1552 C C . THR A 1 206 ? -11.114 -2.549 109.137 1.00 55.25 259 THR A C 1
ATOM 1553 O O . THR A 1 206 ? -10.331 -3.338 108.599 1.00 56.75 259 THR A O 1
ATOM 1557 N N . PRO A 1 207 ? -12.291 -2.965 109.634 1.00 55.28 260 PRO A N 1
ATOM 1558 C CA . PRO A 1 207 ? -12.464 -4.415 109.602 1.00 56.34 260 PRO A CA 1
ATOM 1559 C C . PRO A 1 207 ? -12.815 -4.916 108.207 1.00 57.59 260 PRO A C 1
ATOM 1560 O O . PRO A 1 207 ? -12.493 -6.052 107.863 1.00 59.54 260 PRO A O 1
ATOM 1564 N N . TYR A 1 208 ? -13.471 -4.085 107.421 1.00 57.24 261 TYR A N 1
ATOM 1565 C CA . TYR A 1 208 ? -13.784 -4.441 106.065 1.00 58.59 261 TYR A CA 1
ATOM 1566 C C . TYR A 1 208 ? -12.513 -4.549 105.241 1.00 59.60 261 TYR A C 1
ATOM 1567 O O . TYR A 1 208 ? -12.405 -5.411 104.381 1.00 61.03 261 TYR A O 1
ATOM 1584 N N . VAL A 1 210 ? -9.619 -5.455 106.220 1.00 56.78 263 VAL A N 1
ATOM 1585 C CA . VAL A 1 210 ? -8.894 -6.649 106.563 1.00 54.86 263 VAL A CA 1
ATOM 1586 C C . VAL A 1 210 ? -9.513 -7.873 105.879 1.00 54.58 263 VAL A C 1
ATOM 1587 O O . VAL A 1 210 ? -8.824 -8.855 105.585 1.00 51.96 263 VAL A O 1
ATOM 1591 N N . GLN A 1 211 ? -10.811 -7.784 105.594 1.00 54.86 264 GLN A N 1
ATOM 1592 C CA . GLN A 1 211 ? -11.544 -8.877 104.954 1.00 54.99 264 GLN A CA 1
ATOM 1593 C C . GLN A 1 211 ? -11.250 -8.964 103.464 1.00 55.25 264 GLN A C 1
ATOM 1594 O O . GLN A 1 211 ? -11.788 -9.810 102.758 1.00 56.51 264 GLN A O 1
ATOM 1600 N N . THR A 1 212 ? -10.390 -8.067 103.005 1.00 54.18 265 THR A N 1
ATOM 1601 C CA . THR A 1 212 ? -9.938 -7.969 101.644 1.00 52.15 265 THR A CA 1
ATOM 1602 C C . THR A 1 212 ? -8.815 -8.970 101.326 1.00 53.15 265 THR A C 1
ATOM 1603 O O . THR A 1 212 ? -8.162 -9.467 102.217 1.00 52.12 265 THR A O 1
ATOM 1607 N N . ASP A 1 213 ? -8.600 -9.245 100.044 1.00 54.61 266 ASP A N 1
ATOM 1608 C CA . ASP A 1 213 ? -7.487 -10.035 99.542 1.00 55.06 266 ASP A CA 1
ATOM 1609 C C . ASP A 1 213 ? -6.118 -9.375 99.617 1.00 54.17 266 ASP A C 1
ATOM 1610 O O . ASP A 1 213 ? -5.130 -10.018 99.278 1.00 53.20 266 ASP A O 1
ATOM 1615 N N . PHE A 1 214 ? -6.037 -8.099 99.978 1.00 52.15 267 PHE A N 1
ATOM 1616 C CA . PHE A 1 214 ? -4.752 -7.419 99.959 1.00 51.83 267 PHE A CA 1
ATOM 1617 C C . PHE A 1 214 ? -3.820 -7.994 101.029 1.00 52.74 267 PHE A C 1
ATOM 1618 O O . PHE A 1 214 ? -4.280 -8.571 102.015 1.00 53.87 267 PHE A O 1
ATOM 1626 N N . SER A 1 215 ? -2.511 -7.899 100.824 1.00 52.14 268 SER A N 1
ATOM 1627 C CA . SER A 1 215 ? -1.553 -8.460 101.782 1.00 51.04 268 SER A CA 1
ATOM 1628 C C . SER A 1 215 ? -1.420 -7.652 103.090 1.00 51.50 268 SER A C 1
ATOM 1629 O O . SER A 1 215 ? -1.751 -6.465 103.143 1.00 49.73 268 SER A O 1
ATOM 1632 N N . ARG A 1 216 ? -0.902 -8.297 104.138 1.00 52.67 269 ARG A N 1
ATOM 1633 C CA . ARG A 1 216 ? -0.638 -7.598 105.391 1.00 53.31 269 ARG A CA 1
ATOM 1634 C C . ARG A 1 216 ? 0.200 -6.351 105.144 1.00 53.92 269 ARG A C 1
ATOM 1635 O O . ARG A 1 216 ? -0.024 -5.326 105.777 1.00 54.50 269 ARG A O 1
ATOM 1643 N N . GLU A 1 217 ? 1.152 -6.438 104.220 1.00 54.44 270 GLU A N 1
ATOM 1644 C CA . GLU A 1 217 ? 2.071 -5.330 103.941 1.00 55.89 270 GLU A CA 1
ATOM 1645 C C . GLU A 1 217 ? 1.450 -4.157 103.136 1.00 55.37 270 GLU A C 1
ATOM 1646 O O . GLU A 1 217 ? 1.852 -2.997 103.286 1.00 55.15 270 GLU A O 1
ATOM 1652 N N . GLN A 1 218 ? 0.489 -4.454 102.272 1.00 54.89 271 GLN A N 1
ATOM 1653 C CA . GLN A 1 218 ? -0.216 -3.389 101.573 1.00 54.84 271 GLN A CA 1
ATOM 1654 C C . GLN A 1 218 ? -1.127 -2.762 102.602 1.00 54.95 271 GLN A C 1
ATOM 1655 O O . GLN A 1 218 ? -1.388 -1.551 102.595 1.00 54.33 271 GLN A O 1
ATOM 1661 N N . LEU A 1 219 ? -1.582 -3.608 103.515 1.00 54.51 272 LEU A N 1
ATOM 1662 C CA . LEU A 1 219 ? -2.569 -3.213 104.486 1.00 54.10 272 LEU A CA 1
ATOM 1663 C C . LEU A 1 219 ? -1.898 -2.213 105.417 1.00 54.09 272 LEU A C 1
ATOM 1664 O O . LEU A 1 219 ? -2.424 -1.123 105.674 1.00 53.80 272 LEU A O 1
ATOM 1669 N N . LYS A 1 220 ? -0.693 -2.555 105.864 1.00 54.42 273 LYS A N 1
ATOM 1670 C CA . LYS A 1 220 ? 0.048 -1.678 106.758 1.00 54.63 273 LYS A CA 1
ATOM 1671 C C . LYS A 1 220 ? 0.338 -0.328 106.123 1.00 54.97 273 LYS A C 1
ATOM 1672 O O . LYS A 1 220 ? 0.154 0.719 106.752 1.00 54.65 273 LYS A O 1
ATOM 1678 N N . GLU A 1 221 ? 0.801 -0.344 104.881 1.00 55.63 274 GLU A N 1
ATOM 1679 C CA . GLU A 1 221 ? 1.174 0.910 104.275 1.00 56.65 274 GLU A CA 1
ATOM 1680 C C . GLU A 1 221 ? -0.060 1.777 104.056 1.00 55.58 274 GLU A C 1
ATOM 1681 O O . GLU A 1 221 ? 0.052 2.984 104.055 1.00 56.48 274 GLU A O 1
ATOM 1687 N N . VAL A 1 222 ? -1.238 1.160 103.938 1.00 54.51 275 VAL A N 1
ATOM 1688 C CA . VAL A 1 222 ? -2.487 1.896 103.730 1.00 52.42 275 VAL A CA 1
ATOM 1689 C C . VAL A 1 222 ? -2.985 2.408 105.059 1.00 52.23 275 VAL A C 1
ATOM 1690 O O . VAL A 1 222 ? -3.526 3.498 105.141 1.00 50.95 275 VAL A O 1
ATOM 1694 N N . PHE A 1 223 ? -2.793 1.625 106.107 1.00 52.77 276 PHE A N 1
ATOM 1695 C CA . PHE A 1 223 ? -3.121 2.118 107.435 1.00 54.14 276 PHE A CA 1
ATOM 1696 C C . PHE A 1 223 ? -2.249 3.306 107.747 1.00 54.46 276 PHE A C 1
ATOM 1697 O O . PHE A 1 223 ? -2.727 4.282 108.307 1.00 54.68 276 PHE A O 1
ATOM 1705 N N . GLU A 1 224 ? -0.981 3.234 107.355 1.00 55.01 277 GLU A N 1
ATOM 1706 C CA . GLU A 1 224 ? -0.062 4.322 107.620 1.00 55.91 277 GLU A CA 1
ATOM 1707 C C . GLU A 1 224 ? -0.426 5.606 106.867 1.00 54.35 277 GLU A C 1
ATOM 1708 O O . GLU A 1 224 ? -0.409 6.678 107.441 1.00 55.04 277 GLU A O 1
ATOM 1714 N N . PHE A 1 225 ? -0.770 5.490 105.596 1.00 52.83 278 PHE A N 1
ATOM 1715 C CA . PHE A 1 225 ? -1.233 6.615 104.803 1.00 51.55 278 PHE A CA 1
ATOM 1716 C C . PHE A 1 225 ? -2.439 7.292 105.477 1.00 52.24 278 PHE A C 1
ATOM 1717 O O . PHE A 1 225 ? -2.511 8.523 105.566 1.00 52.14 278 PHE A O 1
ATOM 1725 N N . LEU A 1 226 ? -3.379 6.478 105.959 1.00 51.65 279 LEU A N 1
ATOM 1726 C CA . LEU A 1 226 ? -4.588 6.970 106.586 1.00 50.84 279 LEU A CA 1
ATOM 1727 C C . LEU A 1 226 ? -4.351 7.665 107.925 1.00 51.63 279 LEU A C 1
ATOM 1728 O O . LEU A 1 226 ? -5.207 8.396 108.391 1.00 51.99 279 LEU A O 1
ATOM 1733 N N . GLY A 1 227 ? -3.207 7.426 108.558 1.00 52.55 280 GLY A N 1
ATOM 1734 C CA . GLY A 1 227 ? -2.896 8.042 109.849 1.00 52.83 280 GLY A CA 1
ATOM 1735 C C . GLY A 1 227 ? -1.867 9.124 109.610 1.00 53.67 280 GLY A C 1
ATOM 1736 O O . GLY A 1 227 ? -1.320 9.709 110.538 1.00 54.29 280 GLY A O 1
ATOM 1737 N N . SER A 1 228 ? -1.605 9.363 108.337 1.00 53.47 281 SER A N 1
ATOM 1738 C CA . SER A 1 228 ? -0.638 10.330 107.869 1.00 55.06 281 SER A CA 1
ATOM 1739 C C . SER A 1 228 ? -1.024 11.791 108.244 1.00 56.83 281 SER A C 1
ATOM 1740 O O . SER A 1 228 ? -0.180 12.577 108.662 1.00 57.46 281 SER A O 1
ATOM 1743 N N . SER A 1 229 ? -2.296 12.150 108.075 1.00 56.82 282 SER A N 1
ATOM 1744 C CA . SER A 1 229 ? -2.777 13.446 108.454 1.00 58.38 282 SER A CA 1
ATOM 1745 C C . SER A 1 229 ? -4.250 13.277 108.809 1.00 60.02 282 SER A C 1
ATOM 1746 O O . SER A 1 229 ? -4.843 12.220 108.559 1.00 60.94 282 SER A O 1
ATOM 1749 N N . ASP A 1 230 ? -4.862 14.328 109.349 1.00 60.23 283 ASP A N 1
ATOM 1750 C CA . ASP A 1 230 ? -6.218 14.204 109.851 1.00 60.03 283 ASP A CA 1
ATOM 1751 C C . ASP A 1 230 ? -7.253 14.581 108.794 1.00 58.40 283 ASP A C 1
ATOM 1752 O O . ASP A 1 230 ? -8.437 14.670 109.086 1.00 57.40 283 ASP A O 1
ATOM 1757 N N . TYR A 1 231 ? -6.820 14.787 107.558 1.00 57.12 284 TYR A N 1
ATOM 1758 C CA . TYR A 1 231 ? -7.745 15.268 106.546 1.00 56.04 284 TYR A CA 1
ATOM 1759 C C . TYR A 1 231 ? -8.520 14.190 105.757 1.00 55.66 284 TYR A C 1
ATOM 1760 O O . TYR A 1 231 ? -9.262 14.506 104.832 1.00 54.97 284 TYR A O 1
ATOM 1769 N N . PHE A 1 232 ? -8.388 12.923 106.122 1.00 55.27 285 PHE A N 1
ATOM 1770 C CA . PHE A 1 232 ? -9.000 11.882 105.296 1.00 55.71 285 PHE A CA 1
ATOM 1771 C C . PHE A 1 232 ? -10.527 11.945 105.125 1.00 55.69 285 PHE A C 1
ATOM 1772 O O . PHE A 1 232 ? -11.031 11.611 104.065 1.00 57.01 285 PHE A O 1
ATOM 1780 N N . SER A 1 233 ? -11.268 12.336 106.159 1.00 54.85 286 SER A N 1
ATOM 1781 C CA . SER A 1 233 ? -12.732 12.383 106.063 1.00 53.24 286 SER A CA 1
ATOM 1782 C C . SER A 1 233 ? -13.228 13.727 105.511 1.00 52.08 286 SER A C 1
ATOM 1783 O O . SER A 1 233 ? -14.392 13.865 105.148 1.00 51.60 286 SER A O 1
ATOM 1786 N N . GLY A 1 234 ? -12.335 14.708 105.453 1.00 51.68 287 GLY A N 1
ATOM 1787 C CA . GLY A 1 234 ? -12.634 16.010 104.813 1.00 51.15 287 GLY A CA 1
ATOM 1788 C C . GLY A 1 234 ? -13.524 15.843 103.600 1.00 50.68 287 GLY A C 1
ATOM 1789 O O . GLY A 1 234 ? -14.680 16.283 103.598 1.00 50.76 287 GLY A O 1
ATOM 1790 N N . PRO A 1 235 ? -13.010 15.184 102.553 1.00 50.97 288 PRO A N 1
ATOM 1791 C CA . PRO A 1 235 ? -13.874 15.013 101.367 1.00 51.52 288 PRO A CA 1
ATOM 1792 C C . PRO A 1 235 ? -15.183 14.320 101.695 1.00 51.06 288 PRO A C 1
ATOM 1793 O O . PRO A 1 235 ? -16.208 14.629 101.087 1.00 52.14 288 PRO A O 1
ATOM 1797 N N . THR A 1 236 ? -15.164 13.448 102.690 1.00 50.53 289 THR A N 1
ATOM 1798 C CA . THR A 1 236 ? -16.327 12.655 102.996 1.00 51.24 289 THR A CA 1
ATOM 1799 C C . THR A 1 236 ? -17.497 13.524 103.440 1.00 53.40 289 THR A C 1
ATOM 1800 O O . THR A 1 236 ? -18.621 13.362 102.942 1.00 53.91 289 THR A O 1
ATOM 1804 N N . TRP A 1 237 ? -17.227 14.463 104.351 1.00 54.45 290 TRP A N 1
ATOM 1805 C CA . TRP A 1 237 ? -18.272 15.353 104.852 1.00 56.48 290 TRP A CA 1
ATOM 1806 C C . TRP A 1 237 ? -18.811 16.237 103.747 1.00 56.87 290 TRP A C 1
ATOM 1807 O O . TRP A 1 237 ? -20.013 16.466 103.679 1.00 56.24 290 TRP A O 1
ATOM 1826 N N . GLY A 1 239 ? -19.101 15.395 100.691 1.00 56.09 292 GLY A N 1
ATOM 1827 C CA . GLY A 1 239 ? -19.965 14.619 99.842 1.00 55.20 292 GLY A CA 1
ATOM 1828 C C . GLY A 1 239 ? -21.304 14.406 100.510 1.00 56.11 292 GLY A C 1
ATOM 1829 O O . GLY A 1 239 ? -22.356 14.540 99.875 1.00 56.51 292 GLY A O 1
ATOM 1830 N N . ALA A 1 240 ? -21.292 14.079 101.798 1.00 54.43 293 ALA A N 1
ATOM 1831 C CA . ALA A 1 240 ? -22.561 14.008 102.517 1.00 55.09 293 ALA A CA 1
ATOM 1832 C C . ALA A 1 240 ? -23.383 15.312 102.374 1.00 56.46 293 ALA A C 1
ATOM 1833 O O . ALA A 1 240 ? -24.569 15.298 101.985 1.00 56.47 293 ALA A O 1
ATOM 1835 N N . ALA A 1 241 ? -22.741 16.437 102.672 1.00 55.03 294 ALA A N 1
ATOM 1836 C CA . ALA A 1 241 ? -23.389 17.720 102.523 1.00 54.66 294 ALA A CA 1
ATOM 1837 C C . ALA A 1 241 ? -23.946 17.887 101.108 1.00 54.99 294 ALA A C 1
ATOM 1838 O O . ALA A 1 241 ? -25.036 18.387 100.929 1.00 55.21 294 ALA A O 1
ATOM 1840 N N . LYS A 1 242 ? -23.188 17.484 100.096 1.00 56.04 295 LYS A N 1
ATOM 1841 C CA . LYS A 1 242 ? -23.626 17.646 98.705 1.00 55.03 295 LYS A CA 1
ATOM 1842 C C . LYS A 1 242 ? -24.857 16.745 98.484 1.00 55.38 295 LYS A C 1
ATOM 1843 O O . LYS A 1 242 ? -25.868 17.168 97.935 1.00 55.01 295 LYS A O 1
ATOM 1849 N N . CYS A 1 243 ? -24.776 15.508 98.954 1.00 55.73 296 CYS A N 1
ATOM 1850 C CA . CYS A 1 243 ? -25.878 14.580 98.839 1.00 55.61 296 CYS A CA 1
ATOM 1851 C C . CYS A 1 243 ? -27.168 15.171 99.446 1.00 55.98 296 CYS A C 1
ATOM 1852 O O . CYS A 1 243 ? -28.254 15.124 98.829 1.00 56.76 296 CYS A O 1
ATOM 1855 N N . ALA A 1 244 ? -27.032 15.739 100.646 1.00 54.12 297 ALA A N 1
ATOM 1856 C CA . ALA A 1 244 ? -28.153 16.359 101.377 1.00 52.90 297 ALA A CA 1
ATOM 1857 C C . ALA A 1 244 ? -28.731 17.582 100.644 1.00 51.77 297 ALA A C 1
ATOM 1858 O O . ALA A 1 244 ? -29.948 17.714 100.458 1.00 51.09 297 ALA A O 1
ATOM 1860 N N . LEU A 1 245 ? -27.850 18.470 100.221 1.00 51.02 298 LEU A N 1
ATOM 1861 C CA . LEU A 1 245 ? -28.284 19.736 99.656 1.00 50.86 298 LEU A CA 1
ATOM 1862 C C . LEU A 1 245 ? -28.865 19.501 98.307 1.00 50.08 298 LEU A C 1
ATOM 1863 O O . LEU A 1 245 ? -29.784 20.171 97.919 1.00 49.37 298 LEU A O 1
ATOM 1868 N N . ASP A 1 246 ? -28.355 18.528 97.589 1.00 51.97 299 ASP A N 1
ATOM 1869 C CA . ASP A 1 246 ? -28.972 18.232 96.305 1.00 54.30 299 ASP A CA 1
ATOM 1870 C C . ASP A 1 246 ? -30.449 17.827 96.454 1.00 52.78 299 ASP A C 1
ATOM 1871 O O . ASP A 1 246 ? -31.282 18.132 95.598 1.00 51.73 299 ASP A O 1
ATOM 1876 N N . ALA A 1 247 ? -30.780 17.167 97.555 1.00 51.40 300 ALA A N 1
ATOM 1877 C CA . ALA A 1 247 ? -32.173 16.769 97.780 1.00 50.24 300 ALA A CA 1
ATOM 1878 C C . ALA A 1 247 ? -33.092 17.978 98.000 1.00 50.06 300 ALA A C 1
ATOM 1879 O O . ALA A 1 247 ? -34.330 17.864 97.860 1.00 50.35 300 ALA A O 1
ATOM 1881 N N . GLY A 1 248 ? -32.485 19.110 98.375 1.00 48.22 301 GLY A N 1
ATOM 1882 C CA . GLY A 1 248 ? -33.207 20.355 98.585 1.00 48.22 301 GLY A CA 1
ATOM 1883 C C . GLY A 1 248 ? -33.241 21.328 97.399 1.00 49.30 301 GLY A C 1
ATOM 1884 O O . GLY A 1 248 ? -33.821 22.432 97.516 1.00 48.58 301 GLY A O 1
ATOM 1885 N N . HIS A 1 249 ? -32.650 20.933 96.262 1.00 48.90 302 HIS A N 1
ATOM 1886 C CA . HIS A 1 249 ? -32.588 21.786 95.068 1.00 50.87 302 HIS A CA 1
ATOM 1887 C C . HIS A 1 249 ? -33.831 21.651 94.167 1.00 50.94 302 HIS A C 1
ATOM 1888 O O . HIS A 1 249 ? -34.541 20.668 94.218 1.00 51.50 302 HIS A O 1
ATOM 1895 N N . ASN A 1 250 ? -34.106 22.645 93.350 1.00 50.76 303 ASN A N 1
ATOM 1896 C CA . ASN A 1 250 ? -35.211 22.552 92.387 1.00 51.79 303 ASN A CA 1
ATOM 1897 C C . ASN A 1 250 ? -36.603 22.544 93.018 1.00 50.57 303 ASN A C 1
ATOM 1898 O O . ASN A 1 250 ? -37.497 21.886 92.530 1.00 50.35 303 ASN A O 1
ATOM 1903 N N . VAL A 1 251 ? -36.786 23.280 94.099 1.00 50.48 304 VAL A N 1
ATOM 1904 C CA . VAL A 1 251 ? -38.103 23.412 94.713 1.00 49.52 304 VAL A CA 1
ATOM 1905 C C . VAL A 1 251 ? -38.697 24.740 94.283 1.00 51.44 304 VAL A C 1
ATOM 1906 O O . VAL A 1 251 ? -38.127 25.774 94.521 1.00 52.59 304 VAL A O 1
ATOM 1910 N N . GLU A 1 252 ? -39.872 24.688 93.683 1.00 54.25 305 GLU A N 1
ATOM 1911 C CA . GLU A 1 252 ? -40.473 25.801 92.976 1.00 56.35 305 GLU A CA 1
ATOM 1912 C C . GLU A 1 252 ? -40.268 27.217 93.493 1.00 58.04 305 GLU A C 1
ATOM 1913 O O . GLU A 1 252 ? -39.872 28.117 92.693 1.00 58.99 305 GLU A O 1
ATOM 1919 N N . ASN A 1 253 ? -40.543 27.499 94.763 1.00 57.20 306 ASN A N 1
ATOM 1920 C CA . ASN A 1 253 ? -40.363 28.935 95.116 1.00 57.15 306 ASN A CA 1
ATOM 1921 C C . ASN A 1 253 ? -39.361 29.215 96.216 1.00 57.33 306 ASN A C 1
ATOM 1922 O O . ASN A 1 253 ? -39.493 30.214 96.910 1.00 56.89 306 ASN A O 1
ATOM 1927 N N . SER A 1 254 ? -38.382 28.327 96.392 1.00 56.17 307 SER A N 1
ATOM 1928 C CA . SER A 1 254 ? -37.501 28.423 97.540 1.00 55.05 307 SER A CA 1
ATOM 1929 C C . SER A 1 254 ? -36.388 29.420 97.325 1.00 55.02 307 SER A C 1
ATOM 1930 O O . SER A 1 254 ? -35.862 29.558 96.224 1.00 54.53 307 SER A O 1
ATOM 1933 N N . THR A 1 255 ? -36.038 30.121 98.392 1.00 55.71 308 THR A N 1
ATOM 1934 C CA . THR A 1 255 ? -34.904 31.055 98.367 1.00 56.50 308 THR A CA 1
ATOM 1935 C C . THR A 1 255 ? -33.675 30.500 99.114 1.00 56.07 308 THR A C 1
ATOM 1936 O O . THR A 1 255 ? -32.803 31.277 99.559 1.00 56.06 308 THR A O 1
ATOM 1940 N N . ILE A 1 256 ? -33.634 29.182 99.295 1.00 54.23 309 ILE A N 1
ATOM 1941 C CA . ILE A 1 256 ? -32.492 28.557 99.957 1.00 54.60 309 ILE A CA 1
ATOM 1942 C C . ILE A 1 256 ? -31.300 28.401 99.015 1.00 54.89 309 ILE A C 1
ATOM 1943 O O . ILE A 1 256 ? -31.454 27.957 97.855 1.00 53.96 309 ILE A O 1
ATOM 1948 N N . VAL A 1 257 ? -30.120 28.761 99.527 1.00 54.17 310 VAL A N 1
ATOM 1949 C CA . VAL A 1 257 ? -28.846 28.520 98.847 1.00 53.31 310 VAL A CA 1
ATOM 1950 C C . VAL A 1 257 ? -28.526 27.048 98.917 1.00 53.87 310 VAL A C 1
ATOM 1951 O O . VAL A 1 257 ? -28.367 26.525 100.017 1.00 55.02 310 VAL A O 1
ATOM 1955 N N . THR A 1 258 ? -28.414 26.376 97.765 1.00 53.87 311 THR A N 1
ATOM 1956 C CA . THR A 1 258 ? -28.158 24.929 97.763 1.00 55.23 311 THR A CA 1
ATOM 1957 C C . THR A 1 258 ? -26.739 24.598 97.352 1.00 55.29 311 THR A C 1
ATOM 1958 O O . THR A 1 258 ? -26.309 23.477 97.488 1.00 54.46 311 THR A O 1
ATOM 1962 N N . THR A 1 259 ? -26.017 25.587 96.864 1.00 55.99 312 THR A N 1
ATOM 1963 C CA . THR A 1 259 ? -24.597 25.423 96.594 1.00 57.30 312 THR A CA 1
ATOM 1964 C C . THR A 1 259 ? -23.861 26.731 96.892 1.00 56.85 312 THR A C 1
ATOM 1965 O O . THR A 1 259 ? -24.321 27.805 96.497 1.00 54.07 312 THR A O 1
ATOM 1977 N N . CYS A 1 261 ? -19.777 27.648 96.208 1.00 54.56 314 CYS A N 1
ATOM 1978 C CA . CYS A 1 261 ? -18.421 27.218 95.864 1.00 54.66 314 CYS A CA 1
ATOM 1979 C C . CYS A 1 261 ? -17.613 28.339 95.245 1.00 55.78 314 CYS A C 1
ATOM 1980 O O . CYS A 1 261 ? -18.136 29.454 94.957 1.00 55.94 314 CYS A O 1
ATOM 1983 N N . ARG A 1 262 ? -16.335 28.081 95.010 1.00 55.22 315 ARG A N 1
ATOM 1984 C CA . ARG A 1 262 ? -15.409 29.048 94.439 1.00 53.48 315 ARG A CA 1
ATOM 1985 C C . ARG A 1 262 ? -14.240 28.384 93.714 1.00 53.22 315 ARG A C 1
ATOM 1986 O O . ARG A 1 262 ? -13.854 27.302 94.050 1.00 53.55 315 ARG A O 1
ATOM 1994 N N . ASN A 1 263 ? -13.662 29.049 92.731 1.00 51.43 316 ASN A N 1
ATOM 1995 C CA . ASN A 1 263 ? -12.565 28.472 91.964 1.00 51.08 316 ASN A CA 1
ATOM 1996 C C . ASN A 1 263 ? -11.282 29.281 92.040 1.00 51.54 316 ASN A C 1
ATOM 1997 O O . ASN A 1 263 ? -10.373 29.087 91.239 1.00 52.06 316 ASN A O 1
ATOM 2002 N N . GLY A 1 264 ? -11.193 30.155 93.034 1.00 50.82 317 GLY A N 1
ATOM 2003 C CA . GLY A 1 264 ? -10.000 30.934 93.202 1.00 50.46 317 GLY A CA 1
ATOM 2004 C C . GLY A 1 264 ? -10.043 32.164 92.345 1.00 51.43 317 GLY A C 1
ATOM 2005 O O . GLY A 1 264 ? -9.153 32.984 92.432 1.00 52.85 317 GLY A O 1
ATOM 2006 N N . VAL A 1 265 ? -11.077 32.307 91.516 1.00 51.84 318 VAL A N 1
ATOM 2007 C CA . VAL A 1 265 ? -11.299 33.555 90.752 1.00 50.72 318 VAL A CA 1
ATOM 2008 C C . VAL A 1 265 ? -12.718 34.089 90.984 1.00 51.29 318 VAL A C 1
ATOM 2009 O O . VAL A 1 265 ? -12.905 35.255 91.246 1.00 49.13 318 VAL A O 1
ATOM 2013 N N . GLU A 1 266 ? -13.721 33.217 90.920 1.00 52.85 319 GLU A N 1
ATOM 2014 C CA . GLU A 1 266 ? -15.098 33.635 91.155 1.00 53.78 319 GLU A CA 1
ATOM 2015 C C . GLU A 1 266 ? -15.722 32.754 92.234 1.00 52.91 319 GLU A C 1
ATOM 2016 O O . GLU A 1 266 ? -15.351 31.596 92.399 1.00 53.44 319 GLU A O 1
ATOM 2022 N N . PHE A 1 267 ? -16.662 33.323 92.973 1.00 51.59 320 PHE A N 1
ATOM 2023 C CA . PHE A 1 267 ? -17.501 32.590 93.886 1.00 50.78 320 PHE A CA 1
ATOM 2024 C C . PHE A 1 267 ? -18.802 32.341 93.158 1.00 51.36 320 PHE A C 1
ATOM 2025 O O . PHE A 1 267 ? -19.326 33.234 92.494 1.00 52.98 320 PHE A O 1
ATOM 2033 N N . GLY A 1 268 ? -19.339 31.142 93.255 1.00 51.49 321 GLY A N 1
ATOM 2034 C CA . GLY A 1 268 ? -20.664 30.893 92.673 1.00 51.10 321 GLY A CA 1
ATOM 2035 C C . GLY A 1 268 ? -21.660 30.264 93.650 1.00 50.55 321 GLY A C 1
ATOM 2036 O O . GLY A 1 268 ? -21.296 29.429 94.498 1.00 49.23 321 GLY A O 1
ATOM 2037 N N . ILE A 1 269 ? -22.920 30.680 93.551 1.00 49.91 322 ILE A N 1
ATOM 2038 C CA . ILE A 1 269 ? -23.974 30.035 94.338 1.00 49.08 322 ILE A CA 1
ATOM 2039 C C . ILE A 1 269 ? -25.076 29.506 93.444 1.00 49.97 322 ILE A C 1
ATOM 2040 O O . ILE A 1 269 ? -25.233 29.951 92.301 1.00 50.25 322 ILE A O 1
ATOM 2045 N N . ARG A 1 270 ? -25.827 28.543 93.972 1.00 51.37 323 ARG A N 1
ATOM 2046 C CA . ARG A 1 270 ? -27.032 28.085 93.315 1.00 52.57 323 ARG A CA 1
ATOM 2047 C C . ARG A 1 270 ? -28.135 28.179 94.339 1.00 51.48 323 ARG A C 1
ATOM 2048 O O . ARG A 1 270 ? -27.898 27.913 95.512 1.00 50.33 323 ARG A O 1
ATOM 2056 N N . VAL A 1 271 ? -29.326 28.586 93.910 1.00 50.86 324 VAL A N 1
ATOM 2057 C CA . VAL A 1 271 ? -30.433 28.582 94.822 1.00 51.75 324 VAL A CA 1
ATOM 2058 C C . VAL A 1 271 ? -31.622 27.686 94.409 1.00 52.82 324 VAL A C 1
ATOM 2059 O O . VAL A 1 271 ? -31.976 27.580 93.230 1.00 53.61 324 VAL A O 1
ATOM 2063 N N . SER A 1 272 ? -32.199 27.017 95.401 1.00 52.11 325 SER A N 1
ATOM 2064 C CA . SER A 1 272 ? -33.158 25.969 95.156 1.00 52.39 325 SER A CA 1
ATOM 2065 C C . SER A 1 272 ? -34.240 26.376 94.197 1.00 52.77 325 SER A C 1
ATOM 2066 O O . SER A 1 272 ? -34.510 25.675 93.220 1.00 52.71 325 SER A O 1
ATOM 2069 N N . GLY A 1 273 ? -34.864 27.512 94.472 1.00 53.83 326 GLY A N 1
ATOM 2070 C CA . GLY A 1 273 ? -35.996 27.977 93.668 1.00 55.71 326 GLY A CA 1
ATOM 2071 C C . GLY A 1 273 ? -35.655 28.413 92.258 1.00 56.76 326 GLY A C 1
ATOM 2072 O O . GLY A 1 273 ? -36.537 28.720 91.480 1.00 56.85 326 GLY A O 1
ATOM 2073 N N . ILE A 1 274 ? -34.368 28.451 91.939 1.00 58.87 327 ILE A N 1
ATOM 2074 C CA . ILE A 1 274 ? -33.899 28.741 90.587 1.00 61.19 327 ILE A CA 1
ATOM 2075 C C . ILE A 1 274 ? -33.548 27.442 89.852 1.00 61.35 327 ILE A C 1
ATOM 2076 O O . ILE A 1 274 ? -33.794 27.288 88.666 1.00 62.15 327 ILE A O 1
ATOM 2081 N N . GLY A 1 275 ? -32.955 26.498 90.557 1.00 61.48 328 GLY A N 1
ATOM 2082 C CA . GLY A 1 275 ? -32.804 25.185 89.971 1.00 62.40 328 GLY A CA 1
ATOM 2083 C C . GLY A 1 275 ? -31.706 24.985 88.945 1.00 61.92 328 GLY A C 1
ATOM 2084 O O . GLY A 1 275 ? -31.111 25.943 88.418 1.00 62.44 328 GLY A O 1
ATOM 2085 N N . GLY A 1 276 ? -31.426 23.713 88.693 1.00 61.02 329 GLY A N 1
ATOM 2086 C CA . GLY A 1 276 ? -30.545 23.321 87.622 1.00 60.72 329 GLY A CA 1
ATOM 2087 C C . GLY A 1 276 ? -29.175 23.883 87.897 1.00 61.16 329 GLY A C 1
ATOM 2088 O O . GLY A 1 276 ? -28.761 24.017 89.062 1.00 61.09 329 GLY A O 1
ATOM 2089 N N . ASN A 1 277 ? -28.480 24.237 86.822 1.00 60.12 330 ASN A N 1
ATOM 2090 C CA . ASN A 1 277 ? -27.145 24.744 86.957 1.00 58.93 330 ASN A CA 1
ATOM 2091 C C . ASN A 1 277 ? -27.039 26.245 86.744 1.00 58.84 330 ASN A C 1
ATOM 2092 O O . ASN A 1 277 ? -26.022 26.724 86.314 1.00 60.11 330 ASN A O 1
ATOM 2097 N N . HIS A 1 278 ? -28.081 26.995 87.063 1.00 58.52 331 HIS A N 1
ATOM 2098 C CA . HIS A 1 278 ? -27.989 28.441 86.958 1.00 57.79 331 HIS A CA 1
ATOM 2099 C C . HIS A 1 278 ? -27.086 28.926 88.073 1.00 56.56 331 HIS A C 1
ATOM 2100 O O . HIS A 1 278 ? -27.372 28.737 89.238 1.00 57.03 331 HIS A O 1
ATOM 2107 N N . TRP A 1 279 ? -25.964 29.524 87.708 1.00 55.85 332 TRP A N 1
ATOM 2108 C CA . TRP A 1 279 ? -25.006 30.014 88.682 1.00 53.98 332 TRP A CA 1
ATOM 2109 C C . TRP A 1 279 ? -25.123 31.509 88.876 1.00 53.82 332 TRP A C 1
ATOM 2110 O O . TRP A 1 279 ? -25.567 32.209 87.988 1.00 54.26 332 TRP A O 1
ATOM 2121 N N . PHE A 1 280 ? -24.723 31.987 90.045 1.00 53.35 333 PHE A N 1
ATOM 2122 C CA . PHE A 1 280 ? -24.614 33.419 90.336 1.00 50.90 333 PHE A CA 1
ATOM 2123 C C . PHE A 1 280 ? -23.218 33.549 90.856 1.00 50.86 333 PHE A C 1
ATOM 2124 O O . PHE A 1 280 ? -22.826 32.820 91.781 1.00 52.56 333 PHE A O 1
ATOM 2132 N N . THR A 1 281 ? -22.447 34.433 90.242 1.00 50.56 334 THR A N 1
ATOM 2133 C CA . THR A 1 281 ? -21.001 34.472 90.433 1.00 49.98 334 THR A CA 1
ATOM 2134 C C . THR A 1 281 ? -20.510 35.894 90.678 1.00 51.35 334 THR A C 1
ATOM 2135 O O . THR A 1 281 ? -21.082 36.857 90.163 1.00 52.51 334 THR A O 1
ATOM 2139 N N . GLY A 1 282 ? -19.469 36.028 91.488 1.00 51.48 335 GLY A N 1
ATOM 2140 C CA . GLY A 1 282 ? -18.868 37.332 91.734 1.00 51.73 335 GLY A CA 1
ATOM 2141 C C . GLY A 1 282 ? -17.446 37.013 92.102 1.00 52.07 335 GLY A C 1
ATOM 2142 O O . GLY A 1 282 ? -17.030 35.871 91.929 1.00 53.73 335 GLY A O 1
ATOM 2143 N N . PRO A 1 283 ? -16.702 37.985 92.649 1.00 51.66 336 PRO A N 1
ATOM 2144 C CA . PRO A 1 283 ? -15.267 37.776 92.879 1.00 51.36 336 PRO A CA 1
ATOM 2145 C C . PRO A 1 283 ? -15.012 36.958 94.120 1.00 50.89 336 PRO A C 1
ATOM 2146 O O . PRO A 1 283 ? -15.648 37.204 95.133 1.00 51.42 336 PRO A O 1
ATOM 2150 N N . ALA A 1 284 ? -14.108 35.984 94.045 1.00 51.10 337 ALA A N 1
ATOM 2151 C CA . ALA A 1 284 ? -13.737 35.195 95.234 1.00 51.60 337 ALA A CA 1
ATOM 2152 C C . ALA A 1 284 ? -13.040 36.133 96.203 1.00 51.65 337 ALA A C 1
ATOM 2153 O O . ALA A 1 284 ? -12.290 36.994 95.780 1.00 50.83 337 ALA A O 1
ATOM 2155 N N . GLN A 1 285 ? -13.296 35.991 97.497 1.00 52.17 338 GLN A N 1
ATOM 2156 C CA . GLN A 1 285 ? -12.725 36.950 98.441 1.00 53.76 338 GLN A CA 1
ATOM 2157 C C . GLN A 1 285 ? -11.366 36.509 98.990 1.00 55.04 338 GLN A C 1
ATOM 2158 O O . GLN A 1 285 ? -10.997 35.337 98.855 1.00 54.79 338 GLN A O 1
ATOM 2164 N N . ARG A 1 286 ? -10.621 37.447 99.582 1.00 56.76 339 ARG A N 1
ATOM 2165 C CA . ARG A 1 286 ? -9.400 37.108 100.295 1.00 58.93 339 ARG A CA 1
ATOM 2166 C C . ARG A 1 286 ? -9.792 36.317 101.510 1.00 59.59 339 ARG A C 1
ATOM 2167 O O . ARG A 1 286 ? -10.948 36.311 101.902 1.00 60.60 339 ARG A O 1
ATOM 2175 N N . VAL A 1 287 ? -8.835 35.609 102.085 1.00 60.05 340 VAL A N 1
ATOM 2176 C CA . VAL A 1 287 ? -9.088 34.763 103.239 1.00 59.32 340 VAL A CA 1
ATOM 2177 C C . VAL A 1 287 ? -8.119 35.255 104.302 1.00 59.55 340 VAL A C 1
ATOM 2178 O O . VAL A 1 287 ? -6.918 35.135 104.137 1.00 58.89 340 VAL A O 1
ATOM 2182 N N . ILE A 1 288 ? -8.638 35.850 105.370 1.00 60.68 341 ILE A N 1
ATOM 2183 C CA . ILE A 1 288 ? -7.792 36.456 106.394 1.00 61.72 341 ILE A CA 1
ATOM 2184 C C . ILE A 1 288 ? -7.653 35.522 107.612 1.00 62.92 341 ILE A C 1
ATOM 2185 O O . ILE A 1 288 ? -8.667 35.088 108.189 1.00 63.36 341 ILE A O 1
ATOM 2190 N N . GLY A 1 289 ? -6.403 35.202 107.975 1.00 62.96 342 GLY A N 1
ATOM 2191 C CA . GLY A 1 289 ? -6.090 34.290 109.083 1.00 63.77 342 GLY A CA 1
ATOM 2192 C C . GLY A 1 289 ? -4.602 34.089 109.361 1.00 64.59 342 GLY A C 1
ATOM 2193 O O . GLY A 1 289 ? -3.758 34.743 108.775 1.00 65.24 342 GLY A O 1
ATOM 2194 N N . PRO A 1 290 ? -4.270 33.202 110.300 1.00 65.16 343 PRO A N 1
ATOM 2195 C CA . PRO A 1 290 ? -2.912 32.770 110.614 1.00 65.50 343 PRO A CA 1
ATOM 2196 C C . PRO A 1 290 ? -2.135 32.178 109.435 1.00 66.40 343 PRO A C 1
ATOM 2197 O O . PRO A 1 290 ? -2.563 31.180 108.813 1.00 66.34 343 PRO A O 1
ATOM 2209 N N . PHE A 1 292 ? 1.348 30.431 107.800 1.00 66.45 345 PHE A N 1
ATOM 2210 C CA . PHE A 1 292 ? 2.372 29.464 108.269 1.00 66.59 345 PHE A CA 1
ATOM 2211 C C . PHE A 1 292 ? 3.805 29.973 108.325 1.00 66.67 345 PHE A C 1
ATOM 2212 O O . PHE A 1 292 ? 4.084 31.171 108.469 1.00 66.49 345 PHE A O 1
ATOM 2220 N N . ALA A 1 293 ? 4.696 28.991 108.172 1.00 67.21 346 ALA A N 1
ATOM 2221 C CA . ALA A 1 293 ? 6.149 29.119 108.291 1.00 67.29 346 ALA A CA 1
ATOM 2222 C C . ALA A 1 293 ? 6.780 30.195 107.384 1.00 66.98 346 ALA A C 1
ATOM 2223 O O . ALA A 1 293 ? 7.230 29.905 106.268 1.00 66.34 346 ALA A O 1
ATOM 2225 N N . GLY A 1 294 ? 6.810 31.430 107.892 1.00 67.02 347 GLY A N 1
ATOM 2226 C CA . GLY A 1 294 ? 7.370 32.579 107.170 1.00 67.32 347 GLY A CA 1
ATOM 2227 C C . GLY A 1 294 ? 6.625 32.940 105.889 1.00 67.38 347 GLY A C 1
ATOM 2228 O O . GLY A 1 294 ? 7.230 33.036 104.819 1.00 67.28 347 GLY A O 1
ATOM 2229 N N . TYR A 1 295 ? 5.309 33.128 105.998 1.00 66.76 348 TYR A N 1
ATOM 2230 C CA . TYR A 1 295 ? 4.472 33.482 104.858 1.00 65.63 348 TYR A CA 1
ATOM 2231 C C . TYR A 1 295 ? 3.675 34.745 105.168 1.00 64.84 348 TYR A C 1
ATOM 2232 O O . TYR A 1 295 ? 3.607 35.155 106.320 1.00 64.87 348 TYR A O 1
ATOM 2241 N N . THR A 1 296 ? 3.056 35.341 104.149 1.00 63.87 349 THR A N 1
ATOM 2242 C CA . THR A 1 296 ? 2.348 36.617 104.290 1.00 63.02 349 THR A CA 1
ATOM 2243 C C . THR A 1 296 ? 1.020 36.574 103.560 1.00 62.82 349 THR A C 1
ATOM 2244 O O . THR A 1 296 ? 0.791 35.679 102.756 1.00 61.93 349 THR A O 1
ATOM 2248 N N . GLN A 1 297 ? 0.160 37.558 103.814 1.00 63.07 350 GLN A N 1
ATOM 2249 C CA . GLN A 1 297 ? -1.091 37.683 103.066 1.00 63.60 350 GLN A CA 1
ATOM 2250 C C . GLN A 1 297 ? -0.828 37.909 101.589 1.00 63.18 350 GLN A C 1
ATOM 2251 O O . GLN A 1 297 ? -1.660 37.549 100.748 1.00 63.37 350 GLN A O 1
ATOM 2257 N N . GLU A 1 298 ? 0.315 38.521 101.279 1.00 62.16 351 GLU A N 1
ATOM 2258 C CA . GLU A 1 298 ? 0.656 38.815 99.894 1.00 61.46 351 GLU A CA 1
ATOM 2259 C C . GLU A 1 298 ? 0.725 37.529 99.044 1.00 60.22 351 GLU A C 1
ATOM 2260 O O . GLU A 1 298 ? 0.357 37.565 97.863 1.00 60.44 351 GLU A O 1
ATOM 2266 N N . ASP A 1 299 ? 1.146 36.407 99.650 1.00 57.89 352 ASP A N 1
ATOM 2267 C CA . ASP A 1 299 ? 1.361 35.131 98.938 1.00 56.20 352 ASP A CA 1
ATOM 2268 C C . ASP A 1 299 ? 0.087 34.350 98.633 1.00 55.60 352 ASP A C 1
ATOM 2269 O O . ASP A 1 299 ? 0.118 33.362 97.907 1.00 54.59 352 ASP A O 1
ATOM 2274 N N . ALA A 1 300 ? -1.032 34.759 99.209 1.00 55.90 353 ALA A N 1
ATOM 2275 C CA . ALA A 1 300 ? -2.212 33.908 99.168 1.00 56.31 353 ALA A CA 1
ATOM 2276 C C . ALA A 1 300 ? -3.076 34.189 97.957 1.00 57.14 353 ALA A C 1
ATOM 2277 O O . ALA A 1 300 ? -3.224 35.342 97.526 1.00 57.78 353 ALA A O 1
ATOM 2279 N N . GLY A 1 301 ? -3.634 33.119 97.403 1.00 57.64 354 GLY A N 1
ATOM 2280 C CA . GLY A 1 301 ? -4.588 33.230 96.317 1.00 57.77 354 GLY A CA 1
ATOM 2281 C C . GLY A 1 301 ? -5.954 33.501 96.912 1.00 57.77 354 GLY A C 1
ATOM 2282 O O . GLY A 1 301 ? -6.120 33.520 98.123 1.00 58.75 354 GLY A O 1
ATOM 2283 N N . LEU A 1 302 ? -6.938 33.730 96.062 1.00 57.03 355 LEU A N 1
ATOM 2284 C CA . LEU A 1 302 ? -8.274 33.965 96.536 1.00 55.97 355 LEU A CA 1
ATOM 2285 C C . LEU A 1 302 ? -8.947 32.637 96.895 1.00 56.56 355 LEU A C 1
ATOM 2286 O O . LEU A 1 302 ? -8.434 31.569 96.578 1.00 56.64 355 LEU A O 1
ATOM 2291 N N . ASP A 1 303 ? -10.087 32.731 97.572 1.00 57.12 356 ASP A N 1
ATOM 2292 C CA . ASP A 1 303 ? -10.870 31.606 98.028 1.00 58.01 356 ASP A CA 1
ATOM 2293 C C . ASP A 1 303 ? -11.031 30.566 96.923 1.00 57.69 356 ASP A C 1
ATOM 2294 O O . ASP A 1 303 ? -11.321 30.924 95.787 1.00 58.29 356 ASP A O 1
ATOM 2307 N N . GLY A 1 305 ? -12.301 26.276 96.058 1.00 55.08 358 GLY A N 1
ATOM 2308 C CA . GLY A 1 305 ? -12.745 24.957 96.488 1.00 55.19 358 GLY A CA 1
ATOM 2309 C C . GLY A 1 305 ? -14.245 24.821 96.678 1.00 56.62 358 GLY A C 1
ATOM 2310 O O . GLY A 1 305 ? -14.970 25.800 96.856 1.00 58.07 358 GLY A O 1
ATOM 2311 N N . ASP A 1 306 ? -14.727 23.593 96.662 1.00 56.29 359 ASP A N 1
ATOM 2312 C CA . ASP A 1 306 ? -16.125 23.352 96.930 1.00 54.84 359 ASP A CA 1
ATOM 2313 C C . ASP A 1 306 ? -16.359 23.086 98.427 1.00 54.99 359 ASP A C 1
ATOM 2314 O O . ASP A 1 306 ? -17.473 22.762 98.812 1.00 56.45 359 ASP A O 1
ATOM 2319 N N . SER A 1 307 ? -15.337 23.136 99.281 1.00 54.13 360 SER A N 1
ATOM 2320 C CA . SER A 1 307 ? -15.595 22.736 100.678 1.00 54.24 360 SER A CA 1
ATOM 2321 C C . SER A 1 307 ? -16.726 23.580 101.293 1.00 53.12 360 SER A C 1
ATOM 2322 O O . SER A 1 307 ? -17.400 23.158 102.223 1.00 52.64 360 SER A O 1
ATOM 2325 N N . ALA A 1 308 ? -16.952 24.765 100.761 1.00 51.53 361 ALA A N 1
ATOM 2326 C CA . ALA A 1 308 ? -17.974 25.629 101.322 1.00 51.82 361 ALA A CA 1
ATOM 2327 C C . ALA A 1 308 ? -19.374 24.984 101.333 1.00 51.71 361 ALA A C 1
ATOM 2328 O O . ALA A 1 308 ? -20.320 25.533 101.910 1.00 52.74 361 ALA A O 1
ATOM 2330 N N . ILE A 1 309 ? -19.515 23.848 100.672 1.00 50.31 362 ILE A N 1
ATOM 2331 C CA . ILE A 1 309 ? -20.782 23.121 100.655 1.00 50.29 362 ILE A CA 1
ATOM 2332 C C . ILE A 1 309 ? -21.095 22.708 102.078 1.00 52.57 362 ILE A C 1
ATOM 2333 O O . ILE A 1 309 ? -22.238 22.424 102.452 1.00 54.57 362 ILE A O 1
ATOM 2338 N N . THR A 1 310 ? -20.057 22.709 102.884 1.00 54.42 363 THR A N 1
ATOM 2339 C CA . THR A 1 310 ? -20.125 22.317 104.262 1.00 56.29 363 THR A CA 1
ATOM 2340 C C . THR A 1 310 ? -20.930 23.349 105.099 1.00 58.24 363 THR A C 1
ATOM 2341 O O . THR A 1 310 ? -21.817 22.985 105.880 1.00 59.13 363 THR A O 1
ATOM 2345 N N . GLU A 1 311 ? -20.635 24.633 104.920 1.00 58.39 364 GLU A N 1
ATOM 2346 C CA . GLU A 1 311 ? -21.337 25.681 105.654 1.00 59.72 364 GLU A CA 1
ATOM 2347 C C . GLU A 1 311 ? -22.764 25.777 105.139 1.00 59.26 364 GLU A C 1
ATOM 2348 O O . GLU A 1 311 ? -23.685 26.102 105.899 1.00 58.96 364 GLU A O 1
ATOM 2354 N N . THR A 1 312 ? -22.948 25.467 103.856 1.00 57.28 365 THR A N 1
ATOM 2355 C CA . THR A 1 312 ? -24.257 25.550 103.241 1.00 56.32 365 THR A CA 1
ATOM 2356 C C . THR A 1 312 ? -25.157 24.531 103.893 1.00 56.36 365 THR A C 1
ATOM 2357 O O . THR A 1 312 ? -26.360 24.560 103.731 1.00 55.51 365 THR A O 1
ATOM 2361 N N . TYR A 1 313 ? -24.547 23.564 104.567 1.00 57.60 366 TYR A N 1
ATOM 2362 C CA . TYR A 1 313 ? -25.295 22.471 105.181 1.00 56.66 366 TYR A CA 1
ATOM 2363 C C . TYR A 1 313 ? -25.570 22.810 106.621 1.00 57.19 366 TYR A C 1
ATOM 2364 O O . TYR A 1 313 ? -26.557 22.381 107.157 1.00 58.98 366 TYR A O 1
ATOM 2373 N N . GLY A 1 314 ? -24.696 23.583 107.257 1.00 56.79 367 GLY A N 1
ATOM 2374 C CA . GLY A 1 314 ? -24.915 23.955 108.640 1.00 55.07 367 GLY A CA 1
ATOM 2375 C C . GLY A 1 314 ? -23.699 23.697 109.488 1.00 53.95 367 GLY A C 1
ATOM 2376 O O . GLY A 1 314 ? -23.699 23.908 110.686 1.00 52.20 367 GLY A O 1
ATOM 2377 N N . VAL A 1 315 ? -22.636 23.255 108.849 1.00 55.23 368 VAL A N 1
ATOM 2378 C CA . VAL A 1 315 ? -21.448 22.828 109.566 1.00 55.46 368 VAL A CA 1
ATOM 2379 C C . VAL A 1 315 ? -20.210 23.709 109.210 1.00 55.74 368 VAL A C 1
ATOM 2380 O O . VAL A 1 315 ? -20.352 24.805 108.641 1.00 55.26 368 VAL A O 1
ATOM 2384 N N . GLY A 1 316 ? -19.007 23.294 109.571 1.00 55.67 369 GLY A N 1
ATOM 2385 C CA . GLY A 1 316 ? -17.856 24.132 109.214 1.00 54.89 369 GLY A CA 1
ATOM 2386 C C . GLY A 1 316 ? -17.933 25.405 110.001 1.00 55.08 369 GLY A C 1
ATOM 2387 O O . GLY A 1 316 ? -18.187 25.377 111.199 1.00 55.74 369 GLY A O 1
ATOM 2388 N N . GLY A 1 317 ? -17.699 26.536 109.359 1.00 56.01 370 GLY A N 1
ATOM 2389 C CA . GLY A 1 317 ? -17.825 27.834 110.059 1.00 55.73 370 GLY A CA 1
ATOM 2390 C C . GLY A 1 317 ? -19.174 28.044 110.754 1.00 56.12 370 GLY A C 1
ATOM 2391 O O . GLY A 1 317 ? -19.270 28.759 111.756 1.00 55.26 370 GLY A O 1
ATOM 2392 N N . PHE A 1 318 ? -20.239 27.434 110.241 1.00 56.08 371 PHE A N 1
ATOM 2393 C CA . PHE A 1 318 ? -21.538 27.609 110.898 1.00 56.17 371 PHE A CA 1
ATOM 2394 C C . PHE A 1 318 ? -21.584 26.825 112.206 1.00 57.41 371 PHE A C 1
ATOM 2395 O O . PHE A 1 318 ? -22.402 27.106 113.074 1.00 58.74 371 PHE A O 1
ATOM 2403 N N . ALA A 1 319 ? -20.716 25.829 112.329 1.00 56.12 372 ALA A N 1
ATOM 2404 C CA . ALA A 1 319 ? -20.685 25.040 113.514 1.00 56.01 372 ALA A CA 1
ATOM 2405 C C . ALA A 1 319 ? -19.450 25.309 114.342 1.00 56.96 372 ALA A C 1
ATOM 2406 O O . ALA A 1 319 ? -19.124 24.500 115.203 1.00 57.18 372 ALA A O 1
ATOM 2416 N N . ALA A 1 321 ? -18.787 26.763 116.940 1.00 56.70 374 ALA A N 1
ATOM 2417 C CA . ALA A 1 321 ? -18.897 26.712 118.392 1.00 55.68 374 ALA A CA 1
ATOM 2418 C C . ALA A 1 321 ? -18.555 25.303 118.902 1.00 54.62 374 ALA A C 1
ATOM 2419 O O . ALA A 1 321 ? -18.145 25.127 120.049 1.00 54.49 374 ALA A O 1
ATOM 2421 N N . ALA A 1 322 ? -18.699 24.320 118.016 1.00 52.04 375 ALA A N 1
ATOM 2422 C CA . ALA A 1 322 ? -18.540 22.929 118.365 1.00 51.21 375 ALA A CA 1
ATOM 2423 C C . ALA A 1 322 ? -17.054 22.614 118.494 1.00 51.49 375 ALA A C 1
ATOM 2424 O O . ALA A 1 322 ? -16.648 21.664 119.170 1.00 51.13 375 ALA A O 1
ATOM 2426 N N . ALA A 1 323 ? -16.245 23.464 117.875 1.00 51.24 376 ALA A N 1
ATOM 2427 C CA . ALA A 1 323 ? -14.851 23.159 117.626 1.00 50.18 376 ALA A CA 1
ATOM 2428 C C . ALA A 1 323 ? -13.959 24.261 118.102 1.00 49.49 376 ALA A C 1
ATOM 2429 O O . ALA A 1 323 ? -13.178 24.758 117.326 1.00 50.32 376 ALA A O 1
ATOM 2431 N N . PRO A 1 324 ? -14.033 24.632 119.382 1.00 49.46 377 PRO A N 1
ATOM 2432 C CA . PRO A 1 324 ? -13.186 25.741 119.806 1.00 49.62 377 PRO A CA 1
ATOM 2433 C C . PRO A 1 324 ? -11.708 25.476 119.544 1.00 50.21 377 PRO A C 1
ATOM 2434 O O . PRO A 1 324 ? -10.895 26.390 119.616 1.00 51.04 377 PRO A O 1
ATOM 2438 N N . ALA A 1 325 ? -11.347 24.234 119.258 1.00 50.69 378 ALA A N 1
ATOM 2439 C CA . ALA A 1 325 ? -9.939 23.912 119.064 1.00 51.09 378 ALA A CA 1
ATOM 2440 C C . ALA A 1 325 ? -9.314 24.482 117.778 1.00 51.39 378 ALA A C 1
ATOM 2441 O O . ALA A 1 325 ? -8.095 24.608 117.727 1.00 50.50 378 ALA A O 1
ATOM 2443 N N . ILE A 1 326 ? -10.110 24.828 116.755 1.00 52.49 379 ILE A N 1
ATOM 2444 C CA . ILE A 1 326 ? -9.517 25.466 115.560 1.00 54.04 379 ILE A CA 1
ATOM 2445 C C . ILE A 1 326 ? -9.135 26.937 115.680 1.00 55.17 379 ILE A C 1
ATOM 2446 O O . ILE A 1 326 ? -8.718 27.546 114.701 1.00 56.45 379 ILE A O 1
ATOM 2451 N N . VAL A 1 327 ? -9.305 27.533 116.840 1.00 55.27 380 VAL A N 1
ATOM 2452 C CA . VAL A 1 327 ? -9.091 28.951 116.917 1.00 56.07 380 VAL A CA 1
ATOM 2453 C C . VAL A 1 327 ? -7.644 29.338 116.558 1.00 57.53 380 VAL A C 1
ATOM 2454 O O . VAL A 1 327 ? -7.446 30.122 115.642 1.00 58.50 380 VAL A O 1
ATOM 2458 N N . PRO A 1 328 ? -6.626 28.756 117.226 1.00 58.58 381 PRO A N 1
ATOM 2459 C CA . PRO A 1 328 ? -5.241 29.032 116.799 1.00 57.90 381 PRO A CA 1
ATOM 2460 C C . PRO A 1 328 ? -5.010 28.842 115.297 1.00 56.95 381 PRO A C 1
ATOM 2461 O O . PRO A 1 328 ? -4.301 29.638 114.703 1.00 56.82 381 PRO A O 1
ATOM 2465 N N . LEU A 1 329 ? -5.600 27.814 114.693 1.00 55.90 382 LEU A N 1
ATOM 2466 C CA . LEU A 1 329 ? -5.448 27.596 113.253 1.00 56.21 382 LEU A CA 1
ATOM 2467 C C . LEU A 1 329 ? -6.157 28.636 112.346 1.00 57.64 382 LEU A C 1
ATOM 2468 O O . LEU A 1 329 ? -5.753 28.839 111.180 1.00 58.14 382 LEU A O 1
ATOM 2473 N N . VAL A 1 330 ? -7.203 29.294 112.854 1.00 57.18 383 VAL A N 1
ATOM 2474 C CA . VAL A 1 330 ? -8.055 30.104 111.985 1.00 56.13 383 VAL A CA 1
ATOM 2475 C C . VAL A 1 330 ? -8.227 31.546 112.384 1.00 55.51 383 VAL A C 1
ATOM 2476 O O . VAL A 1 330 ? -8.785 32.331 111.627 1.00 56.85 383 VAL A O 1
ATOM 2480 N N . GLY A 1 331 ? -7.754 31.907 113.564 1.00 54.62 384 GLY A N 1
ATOM 2481 C CA . GLY A 1 331 ? -7.786 33.291 114.001 1.00 54.44 384 GLY A CA 1
ATOM 2482 C C . GLY A 1 331 ? -9.005 33.562 114.856 1.00 55.09 384 GLY A C 1
ATOM 2483 O O . GLY A 1 331 ? -9.969 32.782 114.835 1.00 56.05 384 GLY A O 1
ATOM 2484 N N . GLY A 1 332 ? -8.960 34.653 115.615 1.00 53.64 385 GLY A N 1
ATOM 2485 C CA . GLY A 1 332 ? -10.093 35.096 116.417 1.00 54.16 385 GLY A CA 1
ATOM 2486 C C . GLY A 1 332 ? -10.071 34.589 117.851 1.00 54.65 385 GLY A C 1
ATOM 2487 O O . GLY A 1 332 ? -9.166 33.836 118.230 1.00 54.74 385 GLY A O 1
ATOM 2488 N N . THR A 1 333 ? -11.070 34.995 118.637 1.00 54.23 386 THR A N 1
ATOM 2489 C CA . THR A 1 333 ? -11.270 34.471 119.983 1.00 55.48 386 THR A CA 1
ATOM 2490 C C . THR A 1 333 ? -12.116 33.204 119.960 1.00 55.38 386 THR A C 1
ATOM 2491 O O . THR A 1 333 ? -12.717 32.880 118.928 1.00 55.30 386 THR A O 1
ATOM 2495 N N . VAL A 1 334 ? -12.191 32.484 121.085 1.00 54.68 387 VAL A N 1
ATOM 2496 C CA . VAL A 1 334 ? -13.190 31.409 121.156 1.00 53.56 387 VAL A CA 1
ATOM 2497 C C . VAL A 1 334 ? -14.593 32.033 121.370 1.00 52.81 387 VAL A C 1
ATOM 2498 O O . VAL A 1 334 ? -15.567 31.597 120.753 1.00 52.02 387 VAL A O 1
ATOM 2502 N N . ALA A 1 335 ? -14.672 33.076 122.191 1.00 52.06 388 ALA A N 1
ATOM 2503 C CA . ALA A 1 335 ? -15.887 33.899 122.277 1.00 53.59 388 ALA A CA 1
ATOM 2504 C C . ALA A 1 335 ? -16.583 34.077 120.916 1.00 54.76 388 ALA A C 1
ATOM 2505 O O . ALA A 1 335 ? -17.742 33.696 120.761 1.00 55.95 388 ALA A O 1
ATOM 2507 N N . GLU A 1 336 ? -15.867 34.637 119.941 1.00 55.17 389 GLU A N 1
ATOM 2508 C CA . GLU A 1 336 ? -16.398 34.855 118.610 1.00 56.41 389 GLU A CA 1
ATOM 2509 C C . GLU A 1 336 ? -16.759 33.549 117.941 1.00 56.80 389 GLU A C 1
ATOM 2510 O O . GLU A 1 336 ? -17.765 33.454 117.245 1.00 57.65 389 GLU A O 1
ATOM 2516 N N . ALA A 1 337 ? -15.918 32.539 118.112 1.00 57.15 390 ALA A N 1
ATOM 2517 C CA . ALA A 1 337 ? -16.192 31.244 117.514 1.00 57.03 390 ALA A CA 1
ATOM 2518 C C . ALA A 1 337 ? -17.493 30.665 118.054 1.00 58.24 390 ALA A C 1
ATOM 2519 O O . ALA A 1 337 ? -18.191 29.971 117.329 1.00 59.37 390 ALA A O 1
ATOM 2521 N N . LEU A 1 338 ? -17.832 30.943 119.310 1.00 58.26 391 LEU A N 1
ATOM 2522 C CA . LEU A 1 338 ? -19.102 30.474 119.859 1.00 58.94 391 LEU A CA 1
ATOM 2523 C C . LEU A 1 338 ? -20.223 31.312 119.282 1.00 59.44 391 LEU A C 1
ATOM 2524 O O . LEU A 1 338 ? -21.355 30.861 119.105 1.00 59.95 391 LEU A O 1
ATOM 2529 N N . ASN A 1 339 ? -19.910 32.548 118.977 1.00 59.05 392 ASN A N 1
ATOM 2530 C CA . ASN A 1 339 ? -20.954 33.412 118.544 1.00 60.46 392 ASN A CA 1
ATOM 2531 C C . ASN A 1 339 ? -21.435 33.129 117.123 1.00 61.36 392 ASN A C 1
ATOM 2532 O O . ASN A 1 339 ? -22.616 33.317 116.820 1.00 61.33 392 ASN A O 1
ATOM 2537 N N . TYR A 1 340 ? -20.538 32.686 116.247 1.00 61.68 393 TYR A N 1
ATOM 2538 C CA . TYR A 1 340 ? -20.912 32.605 114.844 1.00 62.59 393 TYR A CA 1
ATOM 2539 C C . TYR A 1 340 ? -22.091 31.672 114.644 1.00 62.54 393 TYR A C 1
ATOM 2540 O O . TYR A 1 340 ? -23.018 31.967 113.886 1.00 62.35 393 TYR A O 1
ATOM 2549 N N . SER A 1 341 ? -22.043 30.527 115.304 1.00 62.32 394 SER A N 1
ATOM 2550 C CA . SER A 1 341 ? -23.121 29.577 115.153 1.00 62.15 394 SER A CA 1
ATOM 2551 C C . SER A 1 341 ? -24.424 30.186 115.630 1.00 62.38 394 SER A C 1
ATOM 2552 O O . SER A 1 341 ? -25.473 29.909 115.054 1.00 62.57 394 SER A O 1
ATOM 2555 N N . LYS A 1 342 ? -24.362 31.037 116.656 1.00 61.97 395 LYS A N 1
ATOM 2556 C CA . LYS A 1 342 ? -25.585 31.637 117.164 1.00 61.99 395 LYS A CA 1
ATOM 2557 C C . LYS A 1 342 ? -26.075 32.668 116.175 1.00 61.61 395 LYS A C 1
ATOM 2558 O O . LYS A 1 342 ? -27.262 32.796 115.940 1.00 61.73 395 LYS A O 1
ATOM 2564 N N . GLU A 1 343 ? -25.166 33.413 115.582 1.00 62.27 396 GLU A N 1
ATOM 2565 C CA . GLU A 1 343 ? -25.619 34.422 114.659 1.00 62.96 396 GLU A CA 1
ATOM 2566 C C . GLU A 1 343 ? -26.114 33.830 113.365 1.00 61.60 396 GLU A C 1
ATOM 2567 O O . GLU A 1 343 ? -27.076 34.325 112.803 1.00 60.92 396 GLU A O 1
ATOM 2581 N N . LEU A 1 345 ? -27.965 31.524 113.010 1.00 57.73 398 LEU A N 1
ATOM 2582 C CA . LEU A 1 345 ? -29.415 31.248 113.105 1.00 57.57 398 LEU A CA 1
ATOM 2583 C C . LEU A 1 345 ? -30.207 32.364 112.421 1.00 57.76 398 LEU A C 1
ATOM 2584 O O . LEU A 1 345 ? -31.310 32.142 111.939 1.00 57.74 398 LEU A O 1
ATOM 2589 N N . GLU A 1 346 ? -29.632 33.559 112.367 1.00 57.52 399 GLU A N 1
ATOM 2590 C CA . GLU A 1 346 ? -30.364 34.698 111.869 1.00 58.63 399 GLU A CA 1
ATOM 2591 C C . GLU A 1 346 ? -30.520 34.700 110.357 1.00 56.93 399 GLU A C 1
ATOM 2592 O O . GLU A 1 346 ? -31.358 35.412 109.827 1.00 56.39 399 GLU A O 1
ATOM 2598 N N . ILE A 1 347 ? -29.721 33.910 109.654 1.00 56.56 400 ILE A N 1
ATOM 2599 C CA . ILE A 1 347 ? -29.850 33.849 108.194 1.00 56.38 400 ILE A CA 1
ATOM 2600 C C . ILE A 1 347 ? -30.191 32.446 107.688 1.00 57.21 400 ILE A C 1
ATOM 2601 O O . ILE A 1 347 ? -30.143 32.188 106.486 1.00 57.86 400 ILE A O 1
ATOM 2606 N N . THR A 1 348 ? -30.532 31.534 108.592 1.00 56.99 401 THR A N 1
ATOM 2607 C CA . THR A 1 348 ? -30.937 30.213 108.153 1.00 56.85 401 THR A CA 1
ATOM 2608 C C . THR A 1 348 ? -32.366 29.963 108.537 1.00 56.40 401 THR A C 1
ATOM 2609 O O . THR A 1 348 ? -33.004 30.769 109.205 1.00 57.85 401 THR A O 1
ATOM 2613 N N . THR A 1 349 ? -32.859 28.822 108.111 1.00 55.78 402 THR A N 1
ATOM 2614 C CA . THR A 1 349 ? -34.280 28.532 108.097 1.00 54.63 402 THR A CA 1
ATOM 2615 C C . THR A 1 349 ? -34.709 27.752 109.302 1.00 54.58 402 THR A C 1
ATOM 2616 O O . THR A 1 349 ? -35.766 28.025 109.835 1.00 53.81 402 THR A O 1
ATOM 2620 N N . LYS A 1 350 ? -33.914 26.761 109.715 1.00 55.28 403 LYS A N 1
ATOM 2621 C CA . LYS A 1 350 ? -34.162 26.133 111.011 1.00 56.70 403 LYS A CA 1
ATOM 2622 C C . LYS A 1 350 ? -33.024 25.263 111.500 1.00 56.51 403 LYS A C 1
ATOM 2623 O O . LYS A 1 350 ? -32.150 24.946 110.740 1.00 58.12 403 LYS A O 1
ATOM 2629 N N . GLU A 1 351 ? -33.037 24.915 112.784 1.00 56.49 404 GLU A N 1
ATOM 2630 C CA . GLU A 1 351 ? -32.093 23.950 113.377 1.00 56.65 404 GLU A CA 1
ATOM 2631 C C . GLU A 1 351 ? -32.290 22.533 112.882 1.00 57.13 404 GLU A C 1
ATOM 2632 O O . GLU A 1 351 ? -33.410 22.053 112.753 1.00 56.43 404 GLU A O 1
ATOM 2638 N N . ASN A 1 352 ? -31.184 21.854 112.619 1.00 58.34 405 ASN A N 1
ATOM 2639 C CA . ASN A 1 352 ? -31.231 20.453 112.245 1.00 58.42 405 ASN A CA 1
ATOM 2640 C C . ASN A 1 352 ? -31.130 19.611 113.504 1.00 58.91 405 ASN A C 1
ATOM 2641 O O . ASN A 1 352 ? -30.047 19.423 114.054 1.00 59.73 405 ASN A O 1
ATOM 2646 N N . PRO A 1 353 ? -32.257 19.046 113.930 1.00 58.52 406 PRO A N 1
ATOM 2647 C CA . PRO A 1 353 ? -32.351 18.367 115.210 1.00 58.59 406 PRO A CA 1
ATOM 2648 C C . PRO A 1 353 ? -31.515 17.079 115.264 1.00 58.32 406 PRO A C 1
ATOM 2649 O O . PRO A 1 353 ? -31.468 16.453 116.318 1.00 57.53 406 PRO A O 1
ATOM 2653 N N . ASN A 1 354 ? -30.885 16.680 114.153 1.00 57.25 407 ASN A N 1
ATOM 2654 C CA . ASN A 1 354 ? -30.056 15.465 114.156 1.00 57.39 407 ASN A CA 1
ATOM 2655 C C . ASN A 1 354 ? -28.556 15.762 114.369 1.00 56.67 407 ASN A C 1
ATOM 2656 O O . ASN A 1 354 ? -27.782 14.883 114.704 1.00 55.71 407 ASN A O 1
ATOM 2661 N N . VAL A 1 355 ? -28.145 17.004 114.152 1.00 55.54 408 VAL A N 1
ATOM 2662 C CA . VAL A 1 355 ? -26.748 17.347 114.300 1.00 53.44 408 VAL A CA 1
ATOM 2663 C C . VAL A 1 355 ? -26.712 18.526 115.233 1.00 53.36 408 VAL A C 1
ATOM 2664 O O . VAL A 1 355 ? -27.178 19.626 114.901 1.00 54.22 408 VAL A O 1
ATOM 2668 N N . THR A 1 356 ? -26.191 18.289 116.425 1.00 52.31 409 THR A N 1
ATOM 2669 C CA . THR A 1 356 ? -26.342 19.241 117.507 1.00 51.50 409 THR A CA 1
ATOM 2670 C C . THR A 1 356 ? -24.979 19.644 118.057 1.00 51.07 409 THR A C 1
ATOM 2671 O O . THR A 1 356 ? -23.992 18.999 117.745 1.00 52.07 409 THR A O 1
ATOM 2675 N N . ILE A 1 357 ? -24.945 20.674 118.899 1.00 49.79 410 ILE A N 1
ATOM 2676 C CA . ILE A 1 357 ? -23.711 21.282 119.399 1.00 47.74 410 ILE A CA 1
ATOM 2677 C C . ILE A 1 357 ? -23.798 21.408 120.903 1.00 47.52 410 ILE A C 1
ATOM 2678 O O . ILE A 1 357 ? -24.487 22.267 121.418 1.00 47.78 410 ILE A O 1
ATOM 2683 N N . PRO A 1 358 ? -23.073 20.558 121.620 1.00 48.22 411 PRO A N 1
ATOM 2684 C CA . PRO A 1 358 ? -23.211 20.450 123.090 1.00 47.65 411 PRO A CA 1
ATOM 2685 C C . PRO A 1 358 ? -23.016 21.768 123.847 1.00 49.01 411 PRO A C 1
ATOM 2686 O O . PRO A 1 358 ? -23.769 22.063 124.785 1.00 50.27 411 PRO A O 1
ATOM 2690 N N . VAL A 1 359 ? -22.032 22.572 123.455 1.00 49.14 412 VAL A N 1
ATOM 2691 C CA . VAL A 1 359 ? -21.720 23.759 124.239 1.00 48.57 412 VAL A CA 1
ATOM 2692 C C . VAL A 1 359 ? -22.874 24.754 124.126 1.00 50.39 412 VAL A C 1
ATOM 2693 O O . VAL A 1 359 ? -23.036 25.653 124.973 1.00 49.76 412 VAL A O 1
ATOM 2697 N N . LEU A 1 360 ? -23.682 24.582 123.083 1.00 50.81 413 LEU A N 1
ATOM 2698 C CA . LEU A 1 360 ? -24.837 25.432 122.896 1.00 52.58 413 LEU A CA 1
ATOM 2699 C C . LEU A 1 360 ? -26.111 24.766 123.392 1.00 54.26 413 LEU A C 1
ATOM 2700 O O . LEU A 1 360 ? -27.211 25.098 122.933 1.00 54.45 413 LEU A O 1
ATOM 2705 N N . ASP A 1 361 ? -25.954 23.860 124.362 1.00 55.88 414 ASP A N 1
ATOM 2706 C CA . ASP A 1 361 ? -27.070 23.125 124.947 1.00 56.49 414 ASP A CA 1
ATOM 2707 C C . ASP A 1 361 ? -27.733 22.266 123.866 1.00 56.90 414 ASP A C 1
ATOM 2708 O O . ASP A 1 361 ? -28.934 22.101 123.860 1.00 58.02 414 ASP A O 1
ATOM 2713 N N . PHE A 1 362 ? -26.947 21.726 122.947 1.00 56.27 415 PHE A N 1
ATOM 2714 C CA . PHE A 1 362 ? -27.473 20.828 121.931 1.00 56.92 415 PHE A CA 1
ATOM 2715 C C . PHE A 1 362 ? -28.482 21.462 120.968 1.00 57.98 415 PHE A C 1
ATOM 2716 O O . PHE A 1 362 ? -29.484 20.820 120.617 1.00 57.91 415 PHE A O 1
ATOM 2732 N N . GLY A 1 364 ? -29.636 22.278 117.329 1.00 56.97 417 GLY A N 1
ATOM 2733 C CA . GLY A 1 364 ? -29.392 21.786 115.977 1.00 55.34 417 GLY A CA 1
ATOM 2734 C C . GLY A 1 364 ? -28.589 22.821 115.198 1.00 54.54 417 GLY A C 1
ATOM 2735 O O . GLY A 1 364 ? -28.709 24.017 115.455 1.00 53.25 417 GLY A O 1
ATOM 2736 N N . ILE A 1 365 ? -27.739 22.361 114.280 1.00 53.29 418 ILE A N 1
ATOM 2737 C CA . ILE A 1 365 ? -26.921 23.267 113.491 1.00 53.78 418 ILE A CA 1
ATOM 2738 C C . ILE A 1 365 ? -27.808 24.174 112.608 1.00 54.65 418 ILE A C 1
ATOM 2739 O O . ILE A 1 365 ? -28.920 23.776 112.224 1.00 55.89 418 ILE A O 1
ATOM 2744 N N . PRO A 1 366 ? -27.343 25.405 112.306 1.00 54.15 419 PRO A N 1
ATOM 2745 C CA . PRO A 1 366 ? -28.204 26.340 111.554 1.00 53.86 419 PRO A CA 1
ATOM 2746 C C . PRO A 1 366 ? -28.215 25.994 110.082 1.00 53.84 419 PRO A C 1
ATOM 2747 O O . PRO A 1 366 ? -27.206 26.146 109.392 1.00 53.94 419 PRO A O 1
ATOM 2751 N N . THR A 1 367 ? -29.363 25.526 109.621 1.00 53.55 420 THR A N 1
ATOM 2752 C CA . THR A 1 367 ? -29.491 24.941 108.305 1.00 53.87 420 THR A CA 1
ATOM 2753 C C . THR A 1 367 ? -30.374 25.747 107.362 1.00 52.65 420 THR A C 1
ATOM 2754 O O . THR A 1 367 ? -31.467 26.158 107.736 1.00 52.40 420 THR A O 1
ATOM 2758 N N . GLY A 1 368 ? -29.910 25.926 106.129 1.00 52.32 421 GLY A N 1
ATOM 2759 C CA . GLY A 1 368 ? -30.703 26.528 105.051 1.00 50.74 421 GLY A CA 1
ATOM 2760 C C . GLY A 1 368 ? -30.582 28.022 104.902 1.00 50.34 421 GLY A C 1
ATOM 2761 O O . GLY A 1 368 ? -31.519 28.735 105.258 1.00 50.31 421 GLY A O 1
ATOM 2762 N N . ILE A 1 369 ? -29.430 28.487 104.391 1.00 51.77 422 ILE A N 1
ATOM 2763 C CA . ILE A 1 369 ? -29.206 29.903 104.054 1.00 52.99 422 ILE A CA 1
ATOM 2764 C C . ILE A 1 369 ? -30.325 30.401 103.151 1.00 54.37 422 ILE A C 1
ATOM 2765 O O . ILE A 1 369 ? -30.570 29.831 102.057 1.00 55.04 422 ILE A O 1
ATOM 2770 N N . ASP A 1 370 ? -30.971 31.487 103.576 1.00 54.22 423 ASP A N 1
ATOM 2771 C CA . ASP A 1 370 ? -32.108 32.033 102.869 1.00 54.18 423 ASP A CA 1
ATOM 2772 C C . ASP A 1 370 ? -31.680 33.397 102.381 1.00 54.67 423 ASP A C 1
ATOM 2773 O O . ASP A 1 370 ? -31.402 34.286 103.186 1.00 54.33 423 ASP A O 1
ATOM 2778 N N . VAL A 1 371 ? -31.601 33.556 101.064 1.00 53.93 424 VAL A N 1
ATOM 2779 C CA . VAL A 1 371 ? -31.182 34.805 100.474 1.00 53.52 424 VAL A CA 1
ATOM 2780 C C . VAL A 1 371 ? -31.860 36.046 101.093 1.00 55.09 424 VAL A C 1
ATOM 2781 O O . VAL A 1 371 ? -31.215 37.101 101.324 1.00 56.27 424 VAL A O 1
ATOM 2785 N N . LEU A 1 372 ? -33.158 35.942 101.346 1.00 54.62 425 LEU A N 1
ATOM 2786 C CA . LEU A 1 372 ? -33.888 37.054 101.933 1.00 55.09 425 LEU A CA 1
ATOM 2787 C C . LEU A 1 372 ? -33.266 37.493 103.254 1.00 54.32 425 LEU A C 1
ATOM 2788 O O . LEU A 1 372 ? -33.107 38.681 103.494 1.00 54.74 425 LEU A O 1
ATOM 2793 N N . LYS A 1 373 ? -32.915 36.534 104.106 1.00 53.12 426 LYS A N 1
ATOM 2794 C CA . LYS A 1 373 ? -32.417 36.866 105.431 1.00 53.40 426 LYS A CA 1
ATOM 2795 C C . LYS A 1 373 ? -31.009 37.477 105.421 1.00 53.70 426 LYS A C 1
ATOM 2796 O O . LYS A 1 373 ? -30.739 38.448 106.172 1.00 54.35 426 LYS A O 1
ATOM 2802 N N . VAL A 1 374 ? -30.132 36.940 104.573 1.00 52.20 427 VAL A N 1
ATOM 2803 C CA . VAL A 1 374 ? -28.857 37.576 104.305 1.00 52.38 427 VAL A CA 1
ATOM 2804 C C . VAL A 1 374 ? -29.034 39.039 103.819 1.00 54.05 427 VAL A C 1
ATOM 2805 O O . VAL A 1 374 ? -28.334 39.934 104.298 1.00 53.68 427 VAL A O 1
ATOM 2809 N N . LEU A 1 375 ? -29.968 39.291 102.893 1.00 54.37 428 LEU A N 1
ATOM 2810 C CA . LEU A 1 375 ? -30.264 40.668 102.510 1.00 54.61 428 LEU A CA 1
ATOM 2811 C C . LEU A 1 375 ? -30.796 41.525 103.668 1.00 55.68 428 LEU A C 1
ATOM 2812 O O . LEU A 1 375 ? -30.267 42.602 103.952 1.00 54.72 428 LEU A O 1
ATOM 2817 N N . GLU A 1 376 ? -31.852 41.065 104.331 1.00 56.75 429 GLU A N 1
ATOM 2818 C CA . GLU A 1 376 ? -32.411 41.838 105.420 1.00 58.27 429 GLU A CA 1
ATOM 2819 C C . GLU A 1 376 ? -31.437 42.068 106.601 1.00 56.88 429 GLU A C 1
ATOM 2820 O O . GLU A 1 376 ? -31.279 43.188 107.029 1.00 57.47 429 GLU A O 1
ATOM 2826 N N . THR A 1 377 ? -30.742 41.050 107.093 1.00 55.52 430 THR A N 1
ATOM 2827 C CA . THR A 1 377 ? -29.839 41.277 108.227 1.00 55.14 430 THR A CA 1
ATOM 2828 C C . THR A 1 377 ? -28.5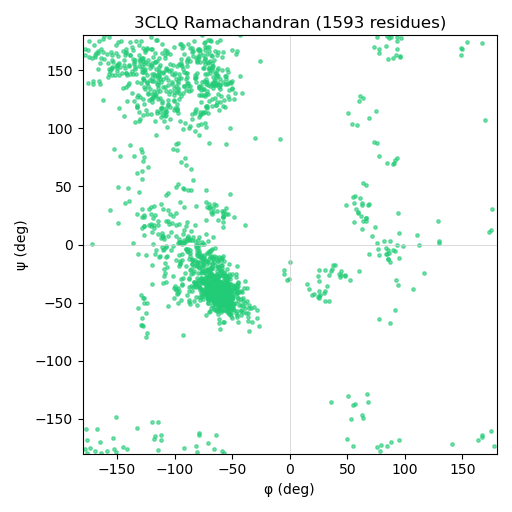35 41.948 107.808 1.00 56.35 430 THR A C 1
ATOM 2829 O O . THR A 1 377 ? -27.853 42.581 108.612 1.00 56.84 430 THR A O 1
ATOM 2833 N N . GLY A 1 378 ? -28.169 41.784 106.545 1.00 57.43 431 GLY A N 1
ATOM 2834 C CA . GLY A 1 378 ? -26.898 42.289 106.056 1.00 57.03 431 GLY A CA 1
ATOM 2835 C C . GLY A 1 378 ? -25.731 41.430 106.513 1.00 57.94 431 GLY A C 1
ATOM 2836 O O . GLY A 1 378 ? -24.597 41.908 106.525 1.00 58.12 431 GLY A O 1
ATOM 2845 N N . LEU A 1 380 ? -23.454 38.262 105.736 1.00 57.89 433 LEU A N 1
ATOM 2846 C CA . LEU A 1 380 ? -23.010 37.272 104.790 1.00 55.99 433 LEU A CA 1
ATOM 2847 C C . LEU A 1 380 ? -22.580 36.069 105.605 1.00 55.21 433 LEU A C 1
ATOM 2848 O O . LEU A 1 380 ? -22.130 36.245 106.736 1.00 54.93 433 LEU A O 1
ATOM 2853 N N . PRO A 1 381 ? -22.786 34.842 105.072 1.00 54.08 434 PRO A N 1
ATOM 2854 C CA . PRO A 1 381 ? -22.318 33.570 105.649 1.00 52.80 434 PRO A CA 1
ATOM 2855 C C . PRO A 1 381 ? -20.833 33.621 105.983 1.00 53.24 434 PRO A C 1
ATOM 2856 O O . PRO A 1 381 ? -20.054 34.152 105.201 1.00 52.29 434 PRO A O 1
ATOM 2860 N N . VAL A 1 382 ? -20.430 33.067 107.122 1.00 54.18 435 VAL A N 1
ATOM 2861 C CA . VAL A 1 382 ? -19.022 33.078 107.499 1.00 55.31 435 VAL A CA 1
ATOM 2862 C C . VAL A 1 382 ? -18.417 31.764 107.132 1.00 55.37 435 VAL A C 1
ATOM 2863 O O . VAL A 1 382 ? -18.820 30.749 107.661 1.00 57.59 435 VAL A O 1
ATOM 2867 N N . ILE A 1 383 ? -17.437 31.765 106.237 1.00 55.64 436 ILE A N 1
ATOM 2868 C CA . ILE A 1 383 ? -16.781 30.518 105.858 1.00 55.30 436 ILE A CA 1
ATOM 2869 C C . ILE A 1 383 ? -15.352 30.408 106.429 1.00 55.27 436 ILE A C 1
ATOM 2870 O O . ILE A 1 383 ? -14.638 31.395 106.543 1.00 55.09 436 ILE A O 1
ATOM 2875 N N . ASN A 1 384 ? -14.950 29.202 106.805 1.00 56.55 437 ASN A N 1
ATOM 2876 C CA . ASN A 1 384 ? -13.574 28.974 107.214 1.00 57.27 437 ASN A CA 1
ATOM 2877 C C . ASN A 1 384 ? -12.898 28.137 106.150 1.00 57.62 437 ASN A C 1
ATOM 2878 O O . ASN A 1 384 ? -13.541 27.328 105.442 1.00 56.16 437 ASN A O 1
ATOM 2883 N N . THR A 1 385 ? -11.607 28.357 105.976 1.00 57.98 438 THR A N 1
ATOM 2884 C CA . THR A 1 385 ? -10.979 27.664 104.878 1.00 58.78 438 THR A CA 1
ATOM 2885 C C . THR A 1 385 ? -9.453 27.602 105.009 1.00 57.85 438 THR A C 1
ATOM 2886 O O . THR A 1 385 ? -8.839 28.336 105.789 1.00 55.84 438 THR A O 1
ATOM 2890 N N . ALA A 1 386 ? -8.883 26.645 104.288 1.00 59.52 439 ALA A N 1
ATOM 2891 C CA . ALA A 1 386 ? -7.441 26.552 104.065 1.00 60.72 439 ALA A CA 1
ATOM 2892 C C . ALA A 1 386 ? -7.038 27.614 103.066 1.00 62.02 439 ALA A C 1
ATOM 2893 O O . ALA A 1 386 ? -7.778 27.909 102.104 1.00 61.51 439 ALA A O 1
ATOM 2895 N N . ILE A 1 387 ? -5.878 28.212 103.328 1.00 62.90 440 ILE A N 1
ATOM 2896 C CA . ILE A 1 387 ? -5.281 29.176 102.422 1.00 62.45 440 ILE A CA 1
ATOM 2897 C C . ILE A 1 387 ? -4.209 28.543 101.537 1.00 62.73 440 ILE A C 1
ATOM 2898 O O . ILE A 1 387 ? -3.302 27.855 102.006 1.00 63.53 440 ILE A O 1
ATOM 2903 N N . ALA A 1 388 ? -4.314 28.806 100.248 1.00 62.25 441 ALA A N 1
ATOM 2904 C CA . ALA A 1 388 ? -3.411 28.230 99.287 1.00 61.21 441 ALA A CA 1
ATOM 2905 C C . ALA A 1 388 ? -2.552 29.339 98.674 1.00 60.23 441 ALA A C 1
ATOM 2906 O O . ALA A 1 388 ? -2.951 30.496 98.634 1.00 59.90 441 ALA A O 1
ATOM 2908 N N . HIS A 1 389 ? -1.359 28.985 98.222 1.00 60.00 442 HIS A N 1
ATOM 2909 C CA . HIS A 1 389 ? -0.466 29.952 97.596 1.00 60.04 442 HIS A CA 1
ATOM 2910 C C . HIS A 1 389 ? -1.024 30.366 96.247 1.00 60.71 442 HIS A C 1
ATOM 2911 O O . HIS A 1 389 ? -1.741 29.592 95.613 1.00 61.34 442 HIS A O 1
ATOM 2918 N N . LYS A 1 390 ? -0.708 31.575 95.798 1.00 61.00 443 LYS A N 1
ATOM 2919 C CA . LYS A 1 390 ? -1.167 32.001 94.477 1.00 61.91 443 LYS A CA 1
ATOM 2920 C C . LYS A 1 390 ? -0.349 31.398 93.362 1.00 62.75 443 LYS A C 1
ATOM 2921 O O . LYS A 1 390 ? -0.721 31.517 92.202 1.00 61.90 443 LYS A O 1
ATOM 2927 N N . GLU A 1 391 ? 0.769 30.773 93.729 1.00 64.98 444 GLU A N 1
ATOM 2928 C CA . GLU A 1 391 ? 1.656 30.112 92.778 1.00 67.66 444 GLU A CA 1
ATOM 2929 C C . GLU A 1 391 ? 1.415 28.601 92.732 1.00 68.44 444 GLU A C 1
ATOM 2930 O O . GLU A 1 391 ? 1.187 27.977 93.776 1.00 69.03 444 GLU A O 1
ATOM 2936 N N . PRO A 1 392 ? 1.496 28.003 91.527 1.00 68.76 445 PRO A N 1
ATOM 2937 C CA . PRO A 1 392 ? 1.242 26.581 91.392 1.00 69.21 445 PRO A CA 1
ATOM 2938 C C . PRO A 1 392 ? 2.393 25.883 92.053 1.00 69.77 445 PRO A C 1
ATOM 2939 O O . PRO A 1 392 ? 3.410 26.509 92.335 1.00 69.85 445 PRO A O 1
ATOM 2943 N N . GLY A 1 393 ? 2.256 24.594 92.289 1.00 70.57 446 GLY A N 1
ATOM 2944 C CA . GLY A 1 393 ? 3.170 23.948 93.194 1.00 72.01 446 GLY A CA 1
ATOM 2945 C C . GLY A 1 393 ? 2.940 24.598 94.553 1.00 72.66 446 GLY A C 1
ATOM 2946 O O . GLY A 1 393 ? 1.825 25.068 94.866 1.00 72.20 446 GLY A O 1
ATOM 2947 N N . ILE A 1 394 ? 4.015 24.656 95.338 1.00 72.52 447 ILE A N 1
ATOM 2948 C CA . ILE A 1 394 ? 3.951 25.092 96.734 1.00 71.25 447 ILE A CA 1
ATOM 2949 C C . ILE A 1 394 ? 2.840 24.335 97.416 1.00 69.49 447 ILE A C 1
ATOM 2950 O O . ILE A 1 394 ? 2.376 23.358 96.865 1.00 69.09 447 ILE A O 1
ATOM 2955 N N . GLY A 1 395 ? 2.427 24.747 98.606 1.00 68.71 448 GLY A N 1
ATOM 2956 C CA . GLY A 1 395 ? 1.447 23.952 99.345 1.00 68.55 448 GLY A CA 1
ATOM 2957 C C . GLY A 1 395 ? 0.188 24.687 99.784 1.00 68.08 448 GLY A C 1
ATOM 2958 O O . GLY A 1 395 ? -0.254 25.638 99.133 1.00 68.03 448 GLY A O 1
ATOM 2967 N N . ILE A 1 397 ? -0.816 27.159 102.750 1.00 63.02 450 ILE A N 1
ATOM 2968 C CA . ILE A 1 397 ? 0.039 28.126 103.437 1.00 62.28 450 ILE A CA 1
ATOM 2969 C C . ILE A 1 397 ? -0.566 28.808 104.663 1.00 61.57 450 ILE A C 1
ATOM 2970 O O . ILE A 1 397 ? 0.084 29.647 105.296 1.00 61.14 450 ILE A O 1
ATOM 2975 N N . GLY A 1 398 ? -1.806 28.458 104.999 1.00 60.99 451 GLY A N 1
ATOM 2976 C CA . GLY A 1 398 ? -2.449 29.014 106.192 1.00 59.98 451 GLY A CA 1
ATOM 2977 C C . GLY A 1 398 ? -3.944 28.742 106.216 1.00 58.79 451 GLY A C 1
ATOM 2978 O O . GLY A 1 398 ? -4.440 27.911 105.443 1.00 59.23 451 GLY A O 1
ATOM 2979 N N . ALA A 1 399 ? -4.665 29.442 107.093 1.00 55.87 452 ALA A N 1
ATOM 2980 C CA . ALA A 1 399 ? -6.100 29.239 107.187 1.00 53.71 452 ALA A CA 1
ATOM 2981 C C . ALA A 1 399 ? -6.758 30.431 107.785 1.00 51.50 452 ALA A C 1
ATOM 2982 O O . ALA A 1 399 ? -6.132 31.186 108.530 1.00 50.14 452 ALA A O 1
ATOM 2984 N N . GLY A 1 400 ? -8.037 30.582 107.475 1.00 50.44 453 GLY A N 1
ATOM 2985 C CA . GLY A 1 400 ? -8.785 31.729 107.963 1.00 50.77 453 GLY A CA 1
ATOM 2986 C C . GLY A 1 400 ? -10.265 31.779 107.620 1.00 51.55 453 GLY A C 1
ATOM 2987 O O . GLY A 1 400 ? -10.920 30.763 107.312 1.00 51.59 453 GLY A O 1
ATOM 2988 N N . LEU A 1 401 ? -10.775 32.999 107.680 1.00 52.98 454 LEU A N 1
ATOM 2989 C CA . LEU A 1 401 ? -12.189 33.300 107.575 1.00 54.49 454 LEU A CA 1
ATOM 2990 C C . LEU A 1 401 ? -12.473 34.092 106.302 1.00 54.55 454 LEU A C 1
ATOM 2991 O O . LEU A 1 401 ? -11.726 34.993 105.943 1.00 54.63 454 LEU A O 1
ATOM 2996 N N . THR A 1 402 ? -13.568 33.786 105.634 1.00 54.28 455 THR A N 1
ATOM 2997 C CA . THR A 1 402 ? -13.948 34.585 104.491 1.00 54.55 455 THR A CA 1
ATOM 2998 C C . THR A 1 402 ? -15.479 34.674 104.379 1.00 54.46 455 THR A C 1
ATOM 2999 O O . THR A 1 402 ? -16.211 34.057 105.153 1.00 55.81 455 THR A O 1
ATOM 3003 N N . ASN A 1 403 ? -15.971 35.450 103.435 1.00 53.56 456 ASN A N 1
ATOM 3004 C CA . ASN A 1 403 ? -17.386 35.495 103.182 1.00 52.70 456 ASN A CA 1
ATOM 3005 C C . ASN A 1 403 ? -17.549 35.408 101.710 1.00 52.35 456 ASN A C 1
ATOM 3006 O O . ASN A 1 403 ? -16.626 35.717 100.981 1.00 52.76 456 ASN A O 1
ATOM 3011 N N . PRO A 1 404 ? -18.726 35.001 101.251 1.00 51.50 457 PRO A N 1
ATOM 3012 C CA . PRO A 1 404 ? -19.012 35.188 99.826 1.00 50.79 457 PRO A CA 1
ATOM 3013 C C . PRO A 1 404 ? -19.070 36.654 99.495 1.00 49.77 457 PRO A C 1
ATOM 3014 O O . PRO A 1 404 ? -19.143 37.491 100.402 1.00 50.86 457 PRO A O 1
ATOM 3018 N N . PRO A 1 405 ? -19.048 36.986 98.197 1.00 49.78 458 PRO A N 1
ATOM 3019 C CA . PRO A 1 405 ? -19.244 38.376 97.752 1.00 49.57 458 PRO A CA 1
ATOM 3020 C C . PRO A 1 405 ? -20.709 38.709 97.906 1.00 49.78 458 PRO A C 1
ATOM 3021 O O . PRO A 1 405 ? -21.504 37.801 97.942 1.00 52.62 458 PRO A O 1
ATOM 3025 N N . ALA A 1 406 ? -21.077 39.970 97.998 1.00 50.02 459 ALA A N 1
ATOM 3026 C CA . ALA A 1 406 ? -22.468 40.349 98.188 1.00 50.15 459 ALA A CA 1
ATOM 3027 C C . ALA A 1 406 ? -23.252 40.259 96.885 1.00 51.45 459 ALA A C 1
ATOM 3028 O O . ALA A 1 406 ? -24.336 39.686 96.850 1.00 52.93 459 ALA A O 1
ATOM 3030 N N . ASN A 1 407 ? -22.696 40.816 95.817 1.00 52.10 460 ASN A N 1
ATOM 3031 C CA . ASN A 1 407 ? -23.367 40.855 94.526 1.00 52.37 460 ASN A CA 1
ATOM 3032 C C . ASN A 1 407 ? -24.146 39.602 94.242 1.00 52.49 460 ASN A C 1
ATOM 3033 O O . ASN A 1 407 ? -25.236 39.643 93.705 1.00 53.07 460 ASN A O 1
ATOM 3038 N N . VAL A 1 408 ? -23.602 38.480 94.659 1.00 52.74 461 VAL A N 1
ATOM 3039 C CA . VAL A 1 408 ? -24.195 37.202 94.360 1.00 53.14 461 VAL A CA 1
ATOM 3040 C C . VAL A 1 408 ? -25.603 37.031 94.961 1.00 53.07 461 VAL A C 1
ATOM 3041 O O . VAL A 1 408 ? -26.505 36.464 94.347 1.00 52.93 461 VAL A O 1
ATOM 3045 N N . PHE A 1 409 ? -25.800 37.548 96.156 1.00 52.74 462 PHE A N 1
ATOM 3046 C CA . PHE A 1 409 ? -27.086 37.418 96.806 1.00 52.22 462 PHE A CA 1
ATOM 3047 C C . PHE A 1 409 ? -28.067 38.398 96.211 1.00 52.23 462 PHE A C 1
ATOM 3048 O O . PHE A 1 409 ? -29.214 38.064 95.962 1.00 52.05 462 PHE A O 1
ATOM 3056 N N . ASN A 1 410 ? -27.601 39.609 95.957 1.00 52.72 463 ASN A N 1
ATOM 3057 C CA . ASN A 1 410 ? -28.391 40.560 95.181 1.00 53.87 463 ASN A CA 1
ATOM 3058 C C . ASN A 1 410 ? -28.935 39.964 93.889 1.00 54.00 463 ASN A C 1
ATOM 3059 O O . ASN A 1 410 ? -30.126 40.022 93.634 1.00 54.03 463 ASN A O 1
ATOM 3064 N N . GLU A 1 411 ? -28.054 39.394 93.085 1.00 54.61 464 GLU A N 1
ATOM 3065 C CA . GLU A 1 411 ? -28.425 38.912 91.773 1.00 56.35 464 GLU A CA 1
ATOM 3066 C C . GLU A 1 411 ? -29.447 37.785 91.869 1.00 55.80 464 GLU A C 1
ATOM 3067 O O . GLU A 1 411 ? -30.364 37.683 91.040 1.00 55.82 464 GLU A O 1
ATOM 3073 N N . ALA A 1 412 ? -29.286 36.947 92.887 1.00 55.61 465 ALA A N 1
ATOM 3074 C CA . ALA A 1 412 ? -30.207 35.857 93.129 1.00 54.91 465 ALA A CA 1
ATOM 3075 C C . ALA A 1 412 ? -31.565 36.352 93.629 1.00 54.84 465 ALA A C 1
ATOM 3076 O O . ALA A 1 412 ? -32.603 35.911 93.148 1.00 55.67 465 ALA A O 1
ATOM 3078 N N . LEU A 1 413 ? -31.570 37.270 94.581 1.00 54.04 466 LEU A N 1
ATOM 3079 C CA . LEU A 1 413 ? -32.808 37.904 94.972 1.00 55.20 466 LEU A CA 1
ATOM 3080 C C . LEU A 1 413 ? -33.577 38.427 93.720 1.00 56.19 466 LEU A C 1
ATOM 3081 O O . LEU A 1 413 ? -34.745 38.089 93.502 1.00 57.59 466 LEU A O 1
ATOM 3086 N N . LYS A 1 414 ? -32.918 39.220 92.884 1.00 54.37 467 LYS A N 1
ATOM 3087 C CA . LYS A 1 414 ? -33.522 39.675 91.655 1.00 53.40 467 LYS A CA 1
ATOM 3088 C C . LYS A 1 414 ? -34.099 38.517 90.824 1.00 52.99 467 LYS A C 1
ATOM 3089 O O . LYS A 1 414 ? -35.261 38.537 90.437 1.00 52.75 467 LYS A O 1
ATOM 3095 N N . ALA A 1 415 ? -33.294 37.511 90.531 1.00 52.42 468 ALA A N 1
ATOM 3096 C CA . ALA A 1 415 ? -33.796 36.364 89.768 1.00 53.29 468 ALA A CA 1
ATOM 3097 C C . ALA A 1 415 ? -35.080 35.742 90.377 1.00 53.92 468 ALA A C 1
ATOM 3098 O O . ALA A 1 415 ? -36.010 35.322 89.662 1.00 51.93 468 ALA A O 1
ATOM 3100 N N . LEU A 1 416 ? -35.148 35.709 91.699 1.00 54.68 469 LEU A N 1
ATOM 3101 C CA . LEU A 1 416 ? -36.304 35.086 92.317 1.00 56.78 469 LEU A CA 1
ATOM 3102 C C . LEU A 1 416 ? -37.571 35.906 92.193 1.00 56.91 469 LEU A C 1
ATOM 3103 O O . LEU A 1 416 ? -38.559 35.433 91.635 1.00 56.97 469 LEU A O 1
ATOM 3108 N N . VAL A 1 417 ? -37.553 37.117 92.745 1.00 56.64 470 VAL A N 1
ATOM 3109 C CA . VAL A 1 417 ? -38.762 37.892 92.788 1.00 56.66 470 VAL A CA 1
ATOM 3110 C C . VAL A 1 417 ? -39.266 38.099 91.373 1.00 56.84 470 VAL A C 1
ATOM 3111 O O . VAL A 1 417 ? -40.432 38.419 91.172 1.00 58.37 470 VAL A O 1
ATOM 3115 N N . ALA A 1 418 ? -38.413 37.890 90.383 1.00 57.00 471 ALA A N 1
ATOM 3116 C CA . ALA A 1 418 ? -38.876 37.998 89.008 1.00 58.22 471 ALA A CA 1
ATOM 3117 C C . ALA A 1 418 ? -39.539 36.706 88.538 1.00 59.29 471 ALA A C 1
ATOM 3118 O O . ALA A 1 418 ? -40.469 36.750 87.745 1.00 59.15 471 ALA A O 1
ATOM 3120 N N . THR A 1 419 ? -39.077 35.568 89.048 1.00 61.87 472 THR A N 1
ATOM 3121 C CA . THR A 1 419 ? -39.632 34.258 88.676 1.00 64.58 472 THR A CA 1
ATOM 3122 C C . THR A 1 419 ? -41.051 34.068 89.157 1.00 65.94 472 THR A C 1
ATOM 3123 O O . THR A 1 419 ? -41.868 33.458 88.471 1.00 66.83 472 THR A O 1
ATOM 3127 N N . ILE A 1 420 ? -41.326 34.534 90.368 1.00 66.62 473 ILE A N 1
ATOM 3128 C CA . ILE A 1 420 ? -42.613 34.291 90.998 1.00 67.49 473 ILE A CA 1
ATOM 3129 C C . ILE A 1 420 ? -43.751 35.149 90.403 1.00 69.46 473 ILE A C 1
ATOM 3130 O O . ILE A 1 420 ? -44.901 35.054 90.844 1.00 68.95 473 ILE A O 1
ATOM 3135 N N . ASN A 1 421 ? -43.398 35.968 89.403 1.00 71.28 474 ASN A N 1
ATOM 3136 C CA . ASN A 1 421 ? -44.331 36.599 88.450 1.00 73.50 474 ASN A CA 1
ATOM 3137 C C . ASN A 1 421 ? -43.824 37.939 87.877 1.00 74.54 474 ASN A C 1
ATOM 3138 O O . ASN A 1 421 ? -44.487 38.611 87.064 1.00 74.15 474 ASN A O 1
ATOM 3144 N N . SER B 1 1 ? 16.895 39.209 156.064 1.00 88.16 54 SER B N 1
ATOM 3145 C CA . SER B 1 1 ? 17.222 37.768 155.806 1.00 88.25 54 SER B CA 1
ATOM 3146 C C . SER B 1 1 ? 16.016 36.960 155.290 1.00 88.32 54 SER B C 1
ATOM 3147 O O . SER B 1 1 ? 14.856 37.294 155.564 1.00 88.32 54 SER B O 1
ATOM 3150 N N . ASN B 1 2 ? 16.307 35.902 154.531 1.00 88.14 55 ASN B N 1
ATOM 3151 C CA . ASN B 1 2 ? 15.296 34.913 154.151 1.00 87.91 55 ASN B CA 1
ATOM 3152 C C . ASN B 1 2 ? 15.515 33.560 154.839 1.00 87.85 55 ASN B C 1
ATOM 3153 O O . ASN B 1 2 ? 14.810 32.591 154.525 1.00 88.05 55 ASN B O 1
ATOM 3158 N N . ALA B 1 3 ? 16.490 33.515 155.760 1.00 87.28 56 ALA B N 1
ATOM 3159 C CA . ALA B 1 3 ? 16.843 32.315 156.543 1.00 86.23 56 ALA B CA 1
ATOM 3160 C C . ALA B 1 3 ? 15.829 31.196 156.321 1.00 85.57 56 ALA B C 1
ATOM 3161 O O . ALA B 1 3 ? 14.847 31.096 157.063 1.00 85.60 56 ALA B O 1
ATOM 3163 N N . PRO B 1 4 ? 16.091 30.336 155.312 1.00 84.89 57 PRO B N 1
ATOM 3164 C CA . PRO B 1 4 ? 15.086 29.521 154.589 1.00 84.05 57 PRO B CA 1
ATOM 3165 C C . PRO B 1 4 ? 13.862 29.128 155.423 1.00 82.62 57 PRO B C 1
ATOM 3166 O O . PRO B 1 4 ? 13.867 28.088 156.083 1.00 82.32 57 PRO B O 1
ATOM 3170 N N . THR B 1 5 ? 12.819 29.959 155.366 1.00 81.16 58 THR B N 1
ATOM 3171 C CA . THR B 1 5 ? 11.645 29.813 156.238 1.00 79.43 58 THR B CA 1
ATOM 3172 C C . THR B 1 5 ? 10.688 28.719 155.779 1.00 77.77 58 THR B C 1
ATOM 3173 O O . THR B 1 5 ? 11.047 27.872 154.965 1.00 77.50 58 THR B O 1
ATOM 3177 N N . LEU B 1 6 ? 9.459 28.764 156.282 1.00 75.71 59 LEU B N 1
ATOM 3178 C CA . LEU B 1 6 ? 8.597 27.597 156.227 1.00 74.53 59 LEU B CA 1
ATOM 3179 C C . LEU B 1 6 ? 7.683 27.522 155.031 1.00 73.78 59 LEU B C 1
ATOM 3180 O O . LEU B 1 6 ? 7.911 26.746 154.102 1.00 74.29 59 LEU B O 1
ATOM 3185 N N . TYR B 1 7 ? 6.606 28.290 155.094 1.00 72.37 60 TYR B N 1
ATOM 3186 C CA . TYR B 1 7 ? 5.689 28.404 153.986 1.00 71.23 60 TYR B CA 1
ATOM 3187 C C . TYR B 1 7 ? 6.495 28.419 152.687 1.00 70.20 60 TYR B C 1
ATOM 3188 O O . TYR B 1 7 ? 6.031 27.933 151.661 1.00 70.40 60 TYR B O 1
ATOM 3197 N N . GLU B 1 8 ? 7.713 28.956 152.746 1.00 68.79 61 GLU B N 1
ATOM 3198 C CA . GLU B 1 8 ? 8.645 28.861 151.632 1.00 67.71 61 GLU B CA 1
ATOM 3199 C C . GLU B 1 8 ? 8.863 27.402 151.331 1.00 66.45 61 GLU B C 1
ATOM 3200 O O . GLU B 1 8 ? 8.482 26.918 150.274 1.00 66.88 61 GLU B O 1
ATOM 3206 N N . LYS B 1 9 ? 9.489 26.703 152.273 1.00 64.28 62 LYS B N 1
ATOM 3207 C CA . LYS B 1 9 ? 9.895 25.330 152.051 1.00 62.51 62 LYS B CA 1
ATOM 3208 C C . LYS B 1 9 ? 8.782 24.520 151.400 1.00 61.22 62 LYS B C 1
ATOM 3209 O O . LYS B 1 9 ? 9.053 23.657 150.564 1.00 60.38 62 LYS B O 1
ATOM 3215 N N . ILE B 1 10 ? 7.538 24.825 151.766 1.00 59.48 63 ILE B N 1
ATOM 3216 C CA . ILE B 1 10 ? 6.363 24.233 151.114 1.00 57.99 63 ILE B CA 1
ATOM 3217 C C . ILE B 1 10 ? 6.166 24.761 149.689 1.00 56.93 63 ILE B C 1
ATOM 3218 O O . ILE B 1 10 ? 5.941 23.989 148.748 1.00 56.08 63 ILE B O 1
ATOM 3223 N N . GLN B 1 11 ? 6.251 26.077 149.533 1.00 55.57 64 GLN B N 1
ATOM 3224 C CA . GLN B 1 11 ? 6.226 26.652 148.202 1.00 54.53 64 GLN B CA 1
ATOM 3225 C C . GLN B 1 11 ? 7.335 26.062 147.313 1.00 53.47 64 GLN B C 1
ATOM 3226 O O . GLN B 1 11 ? 7.087 25.722 146.161 1.00 53.74 64 GLN B O 1
ATOM 3232 N N . GLN B 1 12 ? 8.538 25.898 147.844 1.00 52.76 65 GLN B N 1
ATOM 3233 C CA . GLN B 1 12 ? 9.611 25.293 147.063 1.00 52.58 65 GLN B CA 1
ATOM 3234 C C . GLN B 1 12 ? 9.311 23.852 146.715 1.00 52.03 65 GLN B C 1
ATOM 3235 O O . GLN B 1 12 ? 9.491 23.434 145.574 1.00 52.32 65 GLN B O 1
ATOM 3241 N N . ALA B 1 13 ? 8.853 23.089 147.699 1.00 51.35 66 ALA B N 1
ATOM 3242 C CA . ALA B 1 13 ? 8.639 21.671 147.496 1.00 50.86 66 ALA B CA 1
ATOM 3243 C C . ALA B 1 13 ? 7.497 21.424 146.514 1.00 51.74 66 ALA B C 1
ATOM 3244 O O . ALA B 1 13 ? 7.545 20.478 145.715 1.00 52.23 66 ALA B O 1
ATOM 3246 N N . ASN B 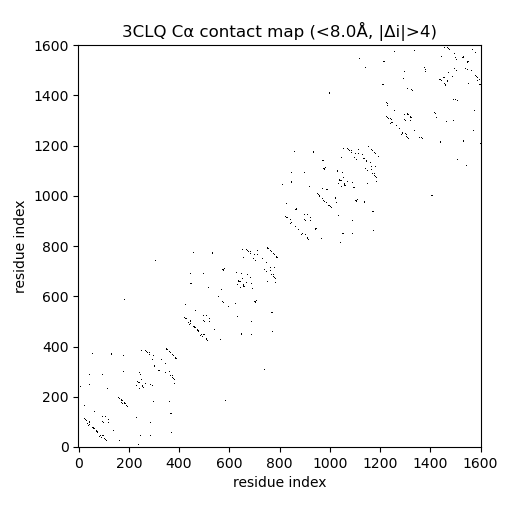1 14 ? 6.472 22.267 146.563 1.00 51.75 67 ASN B N 1
ATOM 3247 C CA . ASN B 1 14 ? 5.351 22.084 145.662 1.00 52.72 67 ASN B CA 1
ATOM 3248 C C . ASN B 1 14 ? 5.760 22.370 144.216 1.00 52.89 67 ASN B C 1
ATOM 3249 O O . ASN B 1 14 ? 5.321 21.690 143.298 1.00 51.82 67 ASN B O 1
ATOM 3254 N N . GLU B 1 15 ? 6.633 23.358 144.045 1.00 53.94 68 GLU B N 1
ATOM 3255 C CA . GLU B 1 15 ? 7.237 23.681 142.762 1.00 54.76 68 GLU B CA 1
ATOM 3256 C C . GLU B 1 15 ? 7.938 22.479 142.112 1.00 55.18 68 GLU B C 1
ATOM 3257 O O . GLU B 1 15 ? 7.715 22.168 140.930 1.00 53.54 68 GLU B O 1
ATOM 3263 N N . GLU B 1 16 ? 8.797 21.824 142.893 1.00 56.24 69 GLU B N 1
ATOM 3264 C CA . GLU B 1 16 ? 9.519 20.635 142.447 1.00 55.45 69 GLU B CA 1
ATOM 3265 C C . GLU B 1 16 ? 8.542 19.482 142.186 1.00 54.48 69 GLU B C 1
ATOM 3266 O O . GLU B 1 16 ? 8.610 18.829 141.139 1.00 53.94 69 GLU B O 1
ATOM 3272 N N . ALA B 1 17 ? 7.616 19.256 143.108 1.00 53.17 70 ALA B N 1
ATOM 3273 C CA . ALA B 1 17 ? 6.658 18.161 142.952 1.00 52.64 70 ALA B CA 1
ATOM 3274 C C . ALA B 1 17 ? 5.772 18.325 141.726 1.00 52.67 70 ALA B C 1
ATOM 3275 O O . ALA B 1 17 ? 5.647 17.398 140.921 1.00 53.33 70 ALA B O 1
ATOM 3277 N N . VAL B 1 18 ? 5.160 19.498 141.571 1.00 52.17 71 VAL B N 1
ATOM 3278 C CA . VAL B 1 18 ? 4.275 19.743 140.428 1.00 51.68 71 VAL B CA 1
ATOM 3279 C C . VAL B 1 18 ? 5.041 19.783 139.112 1.00 51.64 71 VAL B C 1
ATOM 3280 O O . VAL B 1 18 ? 4.481 19.481 138.049 1.00 52.79 71 VAL B O 1
ATOM 3284 N N . THR B 1 19 ? 6.322 20.139 139.179 1.00 51.41 72 THR B N 1
ATOM 3285 C CA . THR B 1 19 ? 7.158 20.124 137.988 1.00 51.00 72 THR B CA 1
ATOM 3286 C C . THR B 1 19 ? 7.393 18.707 137.535 1.00 50.35 72 THR B C 1
ATOM 3287 O O . THR B 1 19 ? 7.493 18.461 136.343 1.00 50.77 72 THR B O 1
ATOM 3291 N N . ARG B 1 20 ? 7.486 17.766 138.464 1.00 49.53 73 ARG B N 1
ATOM 3292 C CA . ARG B 1 20 ? 7.632 16.396 138.034 1.00 50.61 73 ARG B CA 1
ATOM 3293 C C . ARG B 1 20 ? 6.361 15.966 137.318 1.00 51.53 73 ARG B C 1
ATOM 3294 O O . ARG B 1 20 ? 6.403 15.552 136.168 1.00 54.31 73 ARG B O 1
ATOM 3302 N N . ILE B 1 21 ? 5.230 16.138 137.971 1.00 51.25 74 ILE B N 1
ATOM 3303 C CA . ILE B 1 21 ? 3.951 15.751 137.421 1.00 50.47 74 ILE B CA 1
ATOM 3304 C C . ILE B 1 21 ? 3.759 16.308 136.022 1.00 51.05 74 ILE B C 1
ATOM 3305 O O . ILE B 1 21 ? 3.484 15.566 135.078 1.00 51.35 74 ILE B O 1
ATOM 3310 N N . ILE B 1 22 ? 3.929 17.615 135.875 1.00 51.53 75 ILE B N 1
ATOM 3311 C CA . ILE B 1 22 ? 3.691 18.262 134.575 1.00 51.05 75 ILE B CA 1
ATOM 3312 C C . ILE B 1 22 ? 4.633 17.744 133.504 1.00 52.15 75 ILE B C 1
ATOM 3313 O O . ILE B 1 22 ? 4.222 17.505 132.366 1.00 54.28 75 ILE B O 1
ATOM 3318 N N . GLN B 1 23 ? 5.902 17.566 133.853 1.00 51.78 76 GLN B N 1
ATOM 3319 C CA . GLN B 1 23 ? 6.886 17.137 132.864 1.00 51.50 76 GLN B CA 1
ATOM 3320 C C . GLN B 1 23 ? 7.019 15.626 132.653 1.00 51.94 76 GLN B C 1
ATOM 3321 O O . GLN B 1 23 ? 7.729 15.198 131.747 1.00 51.53 76 GLN B O 1
ATOM 3327 N N . SER B 1 24 ? 6.393 14.815 133.502 1.00 51.70 77 SER B N 1
ATOM 3328 C CA . SER B 1 24 ? 6.336 13.395 133.228 1.00 51.46 77 SER B CA 1
ATOM 3329 C C . SER B 1 24 ? 5.781 13.179 131.845 1.00 52.83 77 SER B C 1
ATOM 3330 O O . SER B 1 24 ? 4.948 13.949 131.376 1.00 53.91 77 SER B O 1
ATOM 3333 N N . LYS B 1 25 ? 6.236 12.117 131.196 1.00 53.46 78 LYS B N 1
ATOM 3334 C CA . LYS B 1 25 ? 5.773 11.804 129.875 1.00 54.35 78 LYS B CA 1
ATOM 3335 C C . LYS B 1 25 ? 5.567 10.306 129.786 1.00 53.38 78 LYS B C 1
ATOM 3336 O O . LYS B 1 25 ? 6.439 9.574 129.348 1.00 52.34 78 LYS B O 1
ATOM 3342 N N . PRO B 1 26 ? 4.387 9.853 130.202 1.00 53.64 79 PRO B N 1
ATOM 3343 C CA . PRO B 1 26 ? 3.971 8.450 130.216 1.00 54.24 79 PRO B CA 1
ATOM 3344 C C . PRO B 1 26 ? 3.890 7.855 128.812 1.00 54.64 79 PRO B C 1
ATOM 3345 O O . PRO B 1 26 ? 3.113 8.351 127.971 1.00 57.05 79 PRO B O 1
ATOM 3349 N N . ILE B 1 27 ? 4.676 6.807 128.568 1.00 53.38 80 ILE B N 1
ATOM 3350 C CA . ILE B 1 27 ? 4.690 6.102 127.282 1.00 52.26 80 ILE B CA 1
ATOM 3351 C C . ILE B 1 27 ? 4.138 4.685 127.410 1.00 51.98 80 ILE B C 1
ATOM 3352 O O . ILE B 1 27 ? 4.581 3.896 128.252 1.00 51.30 80 ILE B O 1
ATOM 3357 N N . LEU B 1 28 ? 3.154 4.359 126.583 1.00 51.33 81 LEU B N 1
ATOM 3358 C CA . LEU B 1 28 ? 2.631 3.013 126.611 1.00 50.31 81 LEU B CA 1
ATOM 3359 C C . LEU B 1 28 ? 3.634 2.183 125.872 1.00 50.43 81 LEU B C 1
ATOM 3360 O O . LEU B 1 28 ? 3.817 2.388 124.655 1.00 49.11 81 LEU B O 1
ATOM 3365 N N . VAL B 1 29 ? 4.301 1.272 126.591 1.00 49.98 82 VAL B N 1
ATOM 3366 C CA . VAL B 1 29 ? 5.355 0.471 125.957 1.00 51.09 82 VAL B CA 1
ATOM 3367 C C . VAL B 1 29 ? 5.034 -1.004 125.743 1.00 52.38 82 VAL B C 1
ATOM 3368 O O . VAL B 1 29 ? 5.646 -1.660 124.903 1.00 52.76 82 VAL B O 1
ATOM 3372 N N . GLY B 1 30 ? 4.076 -1.540 126.484 1.00 53.28 83 GLY B N 1
ATOM 3373 C CA . GLY B 1 30 ? 3.792 -2.958 126.342 1.00 53.30 83 GLY B CA 1
ATOM 3374 C C . GLY B 1 30 ? 2.532 -3.408 127.040 1.00 53.60 83 GLY B C 1
ATOM 3375 O O . GLY B 1 30 ? 1.803 -2.592 127.623 1.00 54.24 83 GLY B O 1
ATOM 3376 N N . PHE B 1 31 ? 2.284 -4.718 126.954 1.00 53.06 84 PHE B N 1
ATOM 3377 C CA . PHE B 1 31 ? 1.200 -5.400 127.649 1.00 52.08 84 PHE B CA 1
ATOM 3378 C C . PHE B 1 31 ? 1.727 -6.740 128.081 1.00 52.57 84 PHE B C 1
ATOM 3379 O O . PHE B 1 31 ? 2.537 -7.336 127.378 1.00 53.10 84 PHE B O 1
ATOM 3387 N N . ASP B 1 32 ? 1.249 -7.236 129.215 1.00 53.05 85 ASP B N 1
ATOM 3388 C CA . ASP B 1 32 ? 1.684 -8.537 129.718 1.00 53.71 85 ASP B CA 1
ATOM 3389 C C . ASP B 1 32 ? 0.882 -8.951 130.968 1.00 53.53 85 ASP B C 1
ATOM 3390 O O . ASP B 1 32 ? 0.226 -8.128 131.615 1.00 53.59 85 ASP B O 1
ATOM 3395 N N . LYS B 1 33 ? 0.905 -10.240 131.277 1.00 52.73 86 LYS B N 1
ATOM 3396 C CA . LYS B 1 33 ? 0.228 -10.733 132.449 1.00 52.75 86 LYS B CA 1
ATOM 3397 C C . LYS B 1 33 ? 0.756 -9.972 133.648 1.00 52.68 86 LYS B C 1
ATOM 3398 O O . LYS B 1 33 ? 1.948 -9.735 133.762 1.00 52.40 86 LYS B O 1
ATOM 3404 N N . ALA B 1 34 ? -0.135 -9.590 134.546 1.00 53.60 87 ALA B N 1
ATOM 3405 C CA . ALA B 1 34 ? 0.277 -8.959 135.788 1.00 54.62 87 ALA B CA 1
ATOM 3406 C C . ALA B 1 34 ? 1.492 -9.660 136.402 1.00 55.47 87 ALA B C 1
ATOM 3407 O O . ALA B 1 34 ? 2.520 -9.041 136.643 1.00 56.70 87 ALA B O 1
ATOM 3409 N N . ILE B 1 35 ? 1.385 -10.956 136.642 1.00 55.71 88 ILE B N 1
ATOM 3410 C CA . ILE B 1 35 ? 2.423 -11.649 137.390 1.00 56.45 88 ILE B CA 1
ATOM 3411 C C . ILE B 1 35 ? 3.818 -11.565 136.765 1.00 57.05 88 ILE B C 1
ATOM 3412 O O . ILE B 1 35 ? 4.818 -11.653 137.477 1.00 57.07 88 ILE B O 1
ATOM 3417 N N . ASN B 1 36 ? 3.891 -11.391 135.444 1.00 57.36 89 ASN B N 1
ATOM 3418 C CA . ASN B 1 36 ? 5.186 -11.293 134.761 1.00 57.15 89 ASN B CA 1
ATOM 3419 C C . ASN B 1 36 ? 5.890 -9.954 134.929 1.00 57.64 89 ASN B C 1
ATOM 3420 O O . ASN B 1 36 ? 7.101 -9.882 134.751 1.00 58.08 89 ASN B O 1
ATOM 3425 N N . VAL B 1 37 ? 5.157 -8.883 135.224 1.00 58.06 90 VAL B N 1
ATOM 3426 C CA . VAL B 1 37 ? 5.786 -7.567 135.143 1.00 58.52 90 VAL B CA 1
ATOM 3427 C C . VAL B 1 37 ? 5.603 -6.636 136.338 1.00 59.86 90 VAL B C 1
ATOM 3428 O O . VAL B 1 37 ? 6.353 -5.677 136.492 1.00 60.28 90 VAL B O 1
ATOM 3440 N N . PRO B 1 39 ? 5.422 -5.274 140.378 1.00 64.44 92 PRO B N 1
ATOM 3441 C CA . PRO B 1 39 ? 6.238 -5.414 141.596 1.00 64.69 92 PRO B CA 1
ATOM 3442 C C . PRO B 1 39 ? 5.534 -6.250 142.667 1.00 65.32 92 PRO B C 1
ATOM 3443 O O . PRO B 1 39 ? 4.325 -6.108 142.854 1.00 64.54 92 PRO B O 1
ATOM 3447 N N . ASP B 1 40 ? 6.297 -7.109 143.347 1.00 66.68 93 ASP B N 1
ATOM 3448 C CA . ASP B 1 40 ? 5.820 -7.925 144.479 1.00 67.34 93 ASP B CA 1
ATOM 3449 C C . ASP B 1 40 ? 4.542 -8.703 144.187 1.00 67.54 93 ASP B C 1
ATOM 3450 O O . ASP B 1 40 ? 3.628 -8.734 144.994 1.00 67.82 93 ASP B O 1
ATOM 3463 N N . THR B 1 42 ? 2.602 -12.337 143.618 1.00 63.97 95 THR B N 1
ATOM 3464 C CA . THR B 1 42 ? 2.689 -13.774 143.788 1.00 61.60 95 THR B CA 1
ATOM 3465 C C . THR B 1 42 ? 1.411 -14.352 143.196 1.00 61.18 95 THR B C 1
ATOM 3466 O O . THR B 1 42 ? 0.474 -13.604 142.906 1.00 60.65 95 THR B O 1
ATOM 3470 N N . GLU B 1 43 ? 1.357 -15.669 143.014 1.00 60.68 96 GLU B N 1
ATOM 3471 C CA . GLU B 1 43 ? 0.202 -16.269 142.345 1.00 60.17 96 GLU B CA 1
ATOM 3472 C C . GLU B 1 43 ? -1.056 -16.255 143.207 1.00 58.61 96 GLU B C 1
ATOM 3473 O O . GLU B 1 43 ? -2.161 -16.477 142.716 1.00 57.87 96 GLU B O 1
ATOM 3479 N N . THR B 1 44 ? -0.874 -15.994 144.495 1.00 57.12 97 THR B N 1
ATOM 3480 C CA . THR B 1 44 ? -1.978 -15.962 145.439 1.00 55.85 97 THR B CA 1
ATOM 3481 C C . THR B 1 44 ? -2.212 -14.519 145.895 1.00 56.12 97 THR B C 1
ATOM 3482 O O . THR B 1 44 ? -2.645 -14.269 147.020 1.00 56.76 97 THR B O 1
ATOM 3486 N N . THR B 1 45 ? -1.924 -13.572 145.015 1.00 55.37 98 THR B N 1
ATOM 3487 C CA . THR B 1 45 ? -2.013 -12.170 145.366 1.00 55.24 98 THR B CA 1
ATOM 3488 C C . THR B 1 45 ? -3.083 -11.558 144.504 1.00 55.14 98 THR B C 1
ATOM 3489 O O . THR B 1 45 ? -3.041 -11.720 143.290 1.00 55.30 98 THR B O 1
ATOM 3493 N N . ILE B 1 46 ? -4.058 -10.872 145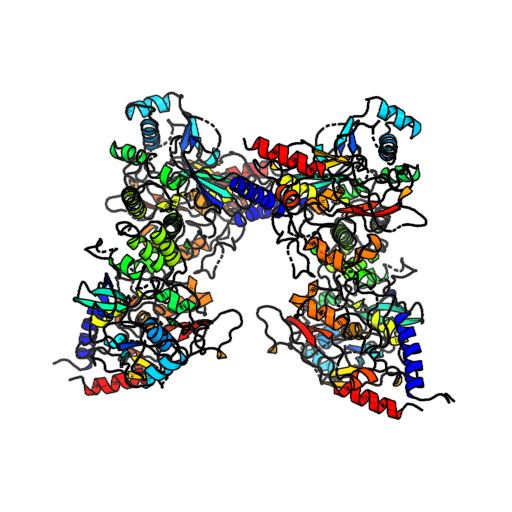.091 1.00 54.45 99 ILE B N 1
ATOM 3494 C CA . ILE B 1 46 ? -4.961 -10.123 144.227 1.00 54.07 99 ILE B CA 1
ATOM 3495 C C . ILE B 1 46 ? -5.234 -8.688 144.663 1.00 54.14 99 ILE B C 1
ATOM 3496 O O . ILE B 1 46 ? -5.348 -8.390 145.860 1.00 53.85 99 ILE B O 1
ATOM 3501 N N . LEU B 1 47 ? -5.282 -7.811 143.656 1.00 53.75 100 LEU B N 1
ATOM 3502 C CA . LEU B 1 47 ? -5.334 -6.370 143.844 1.00 53.52 100 LEU B CA 1
ATOM 3503 C C . LEU B 1 47 ? -6.728 -5.842 143.619 1.00 53.91 100 LEU B C 1
ATOM 3504 O O . LEU B 1 47 ? -7.482 -6.377 142.811 1.00 53.98 100 LEU B O 1
ATOM 3509 N N . HIS B 1 48 ? -7.037 -4.756 144.316 1.00 54.55 101 HIS B N 1
ATOM 3510 C CA . HIS B 1 48 ? -8.343 -4.117 144.265 1.00 54.57 101 HIS B CA 1
ATOM 3511 C C . HIS B 1 48 ? -8.136 -2.598 144.198 1.00 54.49 101 HIS B C 1
ATOM 3512 O O . HIS B 1 48 ? -7.028 -2.116 144.427 1.00 55.52 101 HIS B O 1
ATOM 3519 N N . ALA B 1 49 ? -9.200 -1.844 143.931 1.00 53.73 102 ALA B N 1
ATOM 3520 C CA . ALA B 1 49 ? -9.130 -0.384 143.989 1.00 53.82 102 ALA B CA 1
ATOM 3521 C C . ALA B 1 49 ? -9.182 0.177 145.429 1.00 53.86 102 ALA B C 1
ATOM 3522 O O . ALA B 1 49 ? -9.512 -0.547 146.367 1.00 52.57 102 ALA B O 1
ATOM 3524 N N . GLY B 1 50 ? -8.861 1.471 145.582 1.00 54.31 103 GLY B N 1
ATOM 3525 C CA . GLY B 1 50 ? -8.991 2.178 146.866 1.00 54.25 103 GLY B CA 1
ATOM 3526 C C . GLY B 1 50 ? -7.905 1.832 147.870 1.00 53.94 103 GLY B C 1
ATOM 3527 O O . GLY B 1 50 ? -6.971 1.118 147.537 1.00 54.33 103 GLY B O 1
ATOM 3528 N N . PRO B 1 51 ? -8.015 2.344 149.105 1.00 53.05 104 PRO B N 1
ATOM 3529 C CA . PRO B 1 51 ? -7.029 2.138 150.168 1.00 52.72 104 PRO B CA 1
ATOM 3530 C C . PRO B 1 51 ? -7.173 0.781 150.859 1.00 52.20 104 PRO B C 1
ATOM 3531 O O . PRO B 1 51 ? -8.187 0.113 150.683 1.00 51.74 104 PRO B O 1
ATOM 3535 N N . PRO B 1 52 ? -6.167 0.380 151.661 1.00 51.95 105 PRO B N 1
ATOM 3536 C CA . PRO B 1 52 ? -6.139 -0.975 152.213 1.00 51.53 105 PRO B CA 1
ATOM 3537 C C . PRO B 1 52 ? -7.460 -1.340 152.876 1.00 51.19 105 PRO B C 1
ATOM 3538 O O . PRO B 1 52 ? -8.089 -0.498 153.525 1.00 50.94 105 PRO B O 1
ATOM 3542 N N . ILE B 1 53 ? -7.879 -2.587 152.683 1.00 50.48 106 ILE B N 1
ATOM 3543 C CA . ILE B 1 53 ? -9.159 -3.067 153.195 1.00 49.51 106 ILE B CA 1
ATOM 3544 C C . ILE B 1 53 ? -9.177 -4.597 153.217 1.00 49.63 106 ILE B C 1
ATOM 3545 O O . ILE B 1 53 ? -8.944 -5.250 152.206 1.00 50.25 106 ILE B O 1
ATOM 3550 N N . THR B 1 54 ? -9.439 -5.176 154.371 1.00 49.47 107 THR B N 1
ATOM 3551 C CA . THR B 1 54 ? -9.574 -6.622 154.421 1.00 49.98 107 THR B CA 1
ATOM 3552 C C . THR B 1 54 ? -10.753 -7.071 153.564 1.00 50.16 107 THR B C 1
ATOM 3553 O O . THR B 1 54 ? -11.586 -6.257 153.171 1.00 50.12 107 THR B O 1
ATOM 3557 N N . TYR B 1 55 ? -10.810 -8.367 153.276 1.00 50.70 108 TYR B N 1
ATOM 3558 C CA . TYR B 1 55 ? -11.850 -8.910 152.425 1.00 50.52 108 TYR B CA 1
ATOM 3559 C C . TYR B 1 55 ? -13.190 -8.834 153.138 1.00 51.51 108 TYR B C 1
ATOM 3560 O O . TYR B 1 55 ? -14.172 -8.378 152.554 1.00 50.96 108 TYR B O 1
ATOM 3569 N N . GLU B 1 56 ? -13.230 -9.261 154.399 1.00 52.70 109 GLU B N 1
ATOM 3570 C CA . GLU B 1 56 ? -14.495 -9.265 155.137 1.00 54.65 109 GLU B CA 1
ATOM 3571 C C . GLU B 1 56 ? -15.164 -7.898 155.163 1.00 54.90 109 GLU B C 1
ATOM 3572 O O . GLU B 1 56 ? -16.385 -7.806 155.211 1.00 54.12 109 GLU B O 1
ATOM 3578 N N . ASN B 1 57 ? -14.383 -6.828 155.129 1.00 56.20 110 ASN B N 1
ATOM 3579 C CA . ASN B 1 57 ? -15.006 -5.512 155.136 1.00 57.58 110 ASN B CA 1
ATOM 3580 C C . ASN B 1 57 ? -15.313 -4.941 153.750 1.00 58.12 110 ASN B C 1
ATOM 3581 O O . ASN B 1 57 ? -15.913 -3.875 153.645 1.00 58.38 110 ASN B O 1
ATOM 3594 N N . CYS B 1 59 ? -17.167 -4.541 149.986 1.00 59.00 112 CYS B N 1
ATOM 3595 C CA . CYS B 1 59 ? -18.586 -4.332 149.757 1.00 58.40 112 CYS B CA 1
ATOM 3596 C C . CYS B 1 59 ? -19.131 -5.354 148.783 1.00 57.25 112 CYS B C 1
ATOM 3597 O O . CYS B 1 59 ? -18.366 -6.076 148.148 1.00 57.01 112 CYS B O 1
ATOM 3600 N N . GLY B 1 60 ? -20.454 -5.404 148.669 1.00 56.27 113 GLY B N 1
ATOM 3601 C CA . GLY B 1 60 ? -21.109 -6.284 147.715 1.00 56.44 113 GLY B CA 1
ATOM 3602 C C . GLY B 1 60 ? -20.342 -6.451 146.410 1.00 56.85 113 GLY B C 1
ATOM 3603 O O . GLY B 1 60 ? -19.725 -7.486 146.179 1.00 57.20 113 GLY B O 1
ATOM 3604 N N . PRO B 1 61 ? -20.362 -5.426 145.548 1.00 56.45 114 PRO B N 1
ATOM 3605 C CA . PRO B 1 61 ? -19.790 -5.565 144.216 1.00 57.00 114 PRO B CA 1
ATOM 3606 C C . PRO B 1 61 ? -18.318 -6.026 144.170 1.00 57.71 114 PRO B C 1
ATOM 3607 O O . PRO B 1 61 ? -17.932 -6.757 143.249 1.00 57.52 114 PRO B O 1
ATOM 3619 N N . LYS B 1 63 ? -16.625 -7.883 146.515 1.00 56.24 116 LYS B N 1
ATOM 3620 C CA . LYS B 1 63 ? -16.543 -9.303 146.864 1.00 55.79 116 LYS B CA 1
ATOM 3621 C C . LYS B 1 63 ? -16.852 -10.167 145.642 1.00 55.47 116 LYS B C 1
ATOM 3622 O O . LYS B 1 63 ? -16.174 -11.153 145.385 1.00 56.08 116 LYS B O 1
ATOM 3628 N N . GLY B 1 64 ? -17.871 -9.793 144.883 1.00 54.71 117 GLY B N 1
ATOM 3629 C CA . GLY B 1 64 ? -18.167 -10.497 143.650 1.00 54.50 117 GLY B CA 1
ATOM 3630 C C . GLY B 1 64 ? -16.970 -10.478 142.718 1.00 54.41 117 GLY B C 1
ATOM 3631 O O . GLY B 1 64 ? -16.736 -11.418 141.964 1.00 54.90 117 GLY B O 1
ATOM 3632 N N . ALA B 1 65 ? -16.202 -9.400 142.768 1.00 54.27 118 ALA B N 1
ATOM 3633 C CA . ALA B 1 65 ? -15.024 -9.276 141.924 1.00 53.50 118 ALA B CA 1
ATOM 3634 C C . ALA B 1 65 ? -13.939 -10.270 142.333 1.00 53.40 118 ALA B C 1
ATOM 3635 O O . ALA B 1 65 ? -13.486 -11.056 141.517 1.00 53.99 118 ALA B O 1
ATOM 3637 N N . VAL B 1 66 ? -13.522 -10.269 143.591 1.00 52.89 119 VAL B N 1
ATOM 3638 C CA . VAL B 1 66 ? -12.493 -11.236 143.963 1.00 52.95 119 VAL B CA 1
ATOM 3639 C C . VAL B 1 66 ? -12.936 -12.670 143.651 1.00 52.38 119 VAL B C 1
ATOM 3640 O O . VAL B 1 66 ? -12.109 -13.545 143.406 1.00 52.74 119 VAL B O 1
ATOM 3644 N N . GLN B 1 67 ? -14.241 -12.902 143.641 1.00 51.64 120 GLN B N 1
ATOM 3645 C CA . GLN B 1 67 ? -14.764 -14.250 143.436 1.00 51.22 120 GLN B CA 1
ATOM 3646 C C . GLN B 1 67 ? -14.661 -14.692 141.992 1.00 50.79 120 GLN B C 1
ATOM 3647 O O . GLN B 1 67 ? -14.267 -15.828 141.707 1.00 49.87 120 GLN B O 1
ATOM 3653 N N . GLY B 1 68 ? -15.028 -13.786 141.087 1.00 50.68 121 GLY B N 1
ATOM 3654 C CA . GLY B 1 68 ? -14.968 -14.071 139.667 1.00 50.41 121 GLY B CA 1
ATOM 3655 C C . GLY B 1 68 ? -13.508 -14.282 139.357 1.00 50.56 121 GLY B C 1
ATOM 3656 O O . GLY B 1 68 ? -13.135 -15.216 138.653 1.00 50.70 121 GLY B O 1
ATOM 3657 N N . ALA B 1 69 ? -12.680 -13.419 139.930 1.00 50.72 122 ALA B N 1
ATOM 3658 C CA . ALA B 1 69 ? -11.252 -13.445 139.682 1.00 50.86 122 ALA B CA 1
ATOM 3659 C C . ALA B 1 69 ? -10.697 -14.789 140.090 1.00 50.68 122 ALA B C 1
ATOM 3660 O O . ALA B 1 69 ? -10.000 -15.450 139.310 1.00 50.85 122 ALA B O 1
ATOM 3662 N N . LEU B 1 70 ? -11.011 -15.188 141.314 1.00 49.79 123 LEU B N 1
ATOM 3663 C CA . LEU B 1 70 ? -10.499 -16.431 141.842 1.00 49.51 123 LEU B CA 1
ATOM 3664 C C . LEU B 1 70 ? -10.869 -17.608 140.950 1.00 49.45 123 LEU B C 1
ATOM 3665 O O . LEU B 1 70 ? -10.036 -18.478 140.680 1.00 49.50 123 LEU B O 1
ATOM 3670 N N . VAL B 1 71 ? -12.107 -17.627 140.467 1.00 49.70 124 VAL B N 1
ATOM 3671 C CA . VAL B 1 71 ? -12.516 -18.701 139.574 1.00 50.77 124 VAL B CA 1
ATOM 3672 C C . VAL B 1 71 ? -11.668 -18.692 138.313 1.00 50.97 124 VAL B C 1
ATOM 3673 O O . VAL B 1 71 ? -11.235 -19.736 137.842 1.00 51.15 124 VAL B O 1
ATOM 3677 N N . PHE B 1 72 ? -11.425 -17.501 137.775 1.00 51.79 125 PHE B N 1
ATOM 3678 C CA . PHE B 1 72 ? -10.592 -17.349 136.587 1.00 51.86 125 PHE B CA 1
ATOM 3679 C C . PHE B 1 72 ? -9.142 -17.815 136.825 1.00 52.04 125 PHE B C 1
ATOM 3680 O O . PHE B 1 72 ? -8.618 -18.651 136.078 1.00 51.12 125 PHE B O 1
ATOM 3688 N N . GLU B 1 73 ? -8.511 -17.287 137.872 1.00 52.79 126 GLU B N 1
ATOM 3689 C CA . GLU B 1 73 ? -7.164 -17.713 138.245 1.00 53.93 126 GLU B CA 1
ATOM 3690 C C . GLU B 1 73 ? -7.096 -19.216 138.476 1.00 54.08 126 GLU B C 1
ATOM 3691 O O . GLU B 1 73 ? -6.047 -19.830 138.284 1.00 53.92 126 GLU B O 1
ATOM 3697 N N . GLY B 1 74 ? -8.230 -19.794 138.870 1.00 54.36 127 GLY B N 1
ATOM 3698 C CA . GLY B 1 74 ? -8.365 -21.234 139.018 1.00 54.21 127 GLY B CA 1
ATOM 3699 C C . GLY B 1 74 ? -8.099 -21.643 140.444 1.00 54.46 127 GLY B C 1
ATOM 3700 O O . GLY B 1 74 ? -7.671 -22.771 140.708 1.00 54.79 127 GLY B O 1
ATOM 3701 N N . LEU B 1 75 ? -8.354 -20.723 141.369 1.00 54.42 128 LEU B N 1
ATOM 3702 C CA . LEU B 1 75 ? -8.105 -20.981 142.787 1.00 54.79 128 LEU B CA 1
ATOM 3703 C C . LEU B 1 75 ? -9.366 -21.452 143.540 1.00 54.47 128 LEU B C 1
ATOM 3704 O O . LEU B 1 75 ? -9.291 -21.877 144.690 1.00 53.96 128 LEU B O 1
ATOM 3709 N N . ALA B 1 76 ? -10.518 -21.386 142.877 1.00 54.33 129 ALA B N 1
ATOM 3710 C CA . ALA B 1 76 ? -11.734 -22.002 143.405 1.00 53.48 129 ALA B CA 1
ATOM 3711 C C . ALA B 1 76 ? -12.636 -22.481 142.276 1.00 53.21 129 ALA B C 1
ATOM 3712 O O . ALA B 1 76 ? -12.711 -21.861 141.208 1.00 53.98 129 ALA B O 1
ATOM 3714 N N . LYS B 1 77 ? -13.326 -23.584 142.539 1.00 52.61 130 LYS B N 1
ATOM 3715 C CA . LYS B 1 77 ? -14.167 -24.261 141.564 1.00 51.94 130 LYS B CA 1
ATOM 3716 C C . LYS B 1 77 ? -15.382 -23.430 141.168 1.00 51.24 130 LYS B C 1
ATOM 3717 O O . LYS B 1 77 ? -15.911 -23.598 140.079 1.00 51.25 130 LYS B O 1
ATOM 3723 N N . ASP B 1 78 ? -15.832 -22.549 142.058 1.00 50.82 131 ASP B N 1
ATOM 3724 C CA . ASP B 1 78 ? -17.100 -21.851 141.865 1.00 50.56 131 ASP B CA 1
ATOM 3725 C C . ASP B 1 78 ? -17.286 -20.730 142.866 1.00 50.58 131 ASP B C 1
ATOM 3726 O O . ASP B 1 78 ? -16.524 -20.593 143.822 1.00 49.63 131 ASP B O 1
ATOM 3731 N N . LEU B 1 79 ? -18.329 -19.941 142.642 1.00 51.44 132 LEU B N 1
ATOM 3732 C CA . LEU B 1 79 ? -18.545 -18.712 143.392 1.00 52.16 132 LEU B CA 1
ATOM 3733 C C . LEU B 1 79 ? -18.628 -18.952 144.890 1.00 52.57 132 LEU B C 1
ATOM 3734 O O . LEU B 1 79 ? -17.760 -18.515 145.649 1.00 52.15 132 LEU B O 1
ATOM 3739 N N . ALA B 1 80 ? -19.673 -19.652 145.313 1.00 53.22 133 ALA B N 1
ATOM 3740 C CA . ALA B 1 80 ? -19.824 -19.975 146.730 1.00 54.42 133 ALA B CA 1
ATOM 3741 C C . ALA B 1 80 ? -18.525 -20.531 147.349 1.00 54.85 133 ALA B C 1
ATOM 3742 O O . ALA B 1 80 ? -18.189 -20.224 148.503 1.00 54.73 133 ALA B O 1
ATOM 3744 N N . ASP B 1 81 ? -17.799 -21.341 146.571 1.00 55.29 134 ASP B N 1
ATOM 3745 C CA . ASP B 1 81 ? -16.499 -21.855 146.990 1.00 55.24 134 ASP B CA 1
ATOM 3746 C C . ASP B 1 81 ? -15.472 -20.729 147.092 1.00 54.85 134 ASP B C 1
ATOM 3747 O O . ASP B 1 81 ? -14.754 -20.625 148.092 1.00 54.44 134 ASP B O 1
ATOM 3752 N N . ALA B 1 82 ? -15.410 -19.893 146.054 1.00 54.16 135 ALA B N 1
ATOM 3753 C CA . ALA B 1 82 ? -14.459 -18.785 146.010 1.00 53.67 135 ALA B CA 1
ATOM 3754 C C . ALA B 1 82 ? -14.481 -17.968 147.292 1.00 53.16 135 ALA B C 1
ATOM 3755 O O . ALA B 1 82 ? -13.443 -17.781 147.948 1.00 52.16 135 ALA B O 1
ATOM 3757 N N . ASP B 1 83 ? -15.680 -17.481 147.633 1.00 53.37 136 ASP B N 1
ATOM 3758 C CA . ASP B 1 83 ? -15.916 -16.786 148.890 1.00 54.30 136 ASP B CA 1
ATOM 3759 C C . ASP B 1 83 ? -15.276 -17.494 150.108 1.00 55.11 136 ASP B C 1
ATOM 3760 O O . ASP B 1 83 ? -14.841 -16.839 151.063 1.00 55.12 136 ASP B O 1
ATOM 3765 N N . ARG B 1 84 ? -15.213 -18.825 150.078 1.00 55.54 137 ARG B N 1
ATOM 3766 C CA . ARG B 1 84 ? -14.553 -19.539 151.164 1.00 56.62 137 ARG B CA 1
ATOM 3767 C C . ARG B 1 84 ? -13.035 -19.352 151.134 1.00 56.46 137 ARG B C 1
ATOM 3768 O O . ARG B 1 84 ? -12.414 -19.080 152.162 1.00 56.60 137 ARG B O 1
ATOM 3776 N N . VAL B 1 85 ? -12.441 -19.492 149.955 1.00 56.25 138 VAL B N 1
ATOM 3777 C CA . VAL B 1 85 ? -10.993 -19.338 149.806 1.00 56.14 138 VAL B CA 1
ATOM 3778 C C . VAL B 1 85 ? -10.501 -17.943 150.207 1.00 56.00 138 VAL B C 1
ATOM 3779 O O . VAL B 1 85 ? -9.465 -17.804 150.877 1.00 55.99 138 VAL B O 1
ATOM 3783 N N . ALA B 1 86 ? -11.244 -16.913 149.792 1.00 55.27 139 ALA B N 1
ATOM 3784 C CA . ALA B 1 86 ? -10.868 -15.539 150.122 1.00 55.03 139 ALA B CA 1
ATOM 3785 C C . ALA B 1 86 ? -10.812 -15.300 151.637 1.00 54.39 139 ALA B C 1
ATOM 3786 O O . ALA B 1 86 ? -9.893 -14.633 152.138 1.00 53.34 139 ALA B O 1
ATOM 3788 N N . ARG B 1 87 ? -11.793 -15.870 152.350 1.00 54.36 140 ARG B N 1
ATOM 3789 C CA . ARG B 1 87 ? -11.894 -15.746 153.812 1.00 54.25 140 ARG B CA 1
ATOM 3790 C C . ARG B 1 87 ? -10.823 -16.522 154.590 1.00 54.08 140 ARG B C 1
ATOM 3791 O O . ARG B 1 87 ? -10.566 -16.212 155.759 1.00 54.21 140 ARG B O 1
ATOM 3799 N N . SER B 1 88 ? -10.224 -17.537 153.955 1.00 53.68 141 SER B N 1
ATOM 3800 C CA . SER B 1 88 ? -9.126 -18.296 154.569 1.00 53.14 141 SER B CA 1
ATOM 3801 C C . SER B 1 88 ? -7.840 -17.497 154.413 1.00 52.85 141 SER B C 1
ATOM 3802 O O . SER B 1 88 ? -7.750 -16.635 153.539 1.00 52.37 141 SER B O 1
ATOM 3805 N N . GLY B 1 89 ? -6.835 -17.794 155.236 1.00 52.04 142 GLY B N 1
ATOM 3806 C CA . GLY B 1 89 ? -5.619 -16.975 155.237 1.00 50.80 142 GLY B CA 1
ATOM 3807 C C . GLY B 1 89 ? -4.718 -16.984 153.985 1.00 49.15 142 GLY B C 1
ATOM 3808 O O . GLY B 1 89 ? -3.612 -16.391 153.994 1.00 48.40 142 GLY B O 1
ATOM 3809 N N . ALA B 1 90 ? -5.176 -17.647 152.916 1.00 48.86 143 ALA B N 1
ATOM 3810 C CA . ALA B 1 90 ? -4.312 -17.960 151.762 1.00 49.06 143 ALA B CA 1
ATOM 3811 C C . ALA B 1 90 ? -4.254 -16.909 150.639 1.00 49.62 143 ALA B C 1
ATOM 3812 O O . ALA B 1 90 ? -3.865 -17.232 149.519 1.00 49.86 143 ALA B O 1
ATOM 3814 N N . ILE B 1 91 ? -4.640 -15.666 150.911 1.00 49.83 144 ILE B N 1
ATOM 3815 C CA . ILE B 1 91 ? -4.550 -14.637 149.873 1.00 50.50 144 ILE B CA 1
ATOM 3816 C C . ILE B 1 91 ? -4.088 -13.286 150.418 1.00 50.74 144 ILE B C 1
ATOM 3817 O O . ILE B 1 91 ? -4.513 -12.859 151.496 1.00 51.63 144 ILE B O 1
ATOM 3822 N N . THR B 1 92 ? -3.197 -12.630 149.683 1.00 50.13 145 THR B N 1
ATOM 3823 C CA . THR B 1 92 ? -2.756 -11.289 150.038 1.00 50.10 145 THR B CA 1
ATOM 3824 C C . THR B 1 92 ? -3.572 -10.273 149.230 1.00 49.81 145 THR B C 1
ATOM 3825 O O . THR B 1 92 ? -3.479 -10.207 147.999 1.00 49.09 145 THR B O 1
ATOM 3829 N N . PHE B 1 93 ? -4.393 -9.504 149.933 1.00 49.69 146 PHE B N 1
ATOM 3830 C CA . PHE B 1 93 ? -5.200 -8.482 149.301 1.00 49.61 146 PHE B CA 1
ATOM 3831 C C . PHE B 1 93 ? -4.512 -7.176 149.531 1.00 50.31 146 PHE B C 1
ATOM 3832 O O . PHE B 1 93 ? -4.369 -6.733 150.672 1.00 50.09 146 PHE B O 1
ATOM 3840 N N . SER B 1 94 ? -4.075 -6.545 148.455 1.00 50.43 147 SER B N 1
ATOM 3841 C CA . SER B 1 94 ? -3.521 -5.230 148.627 1.00 51.14 147 SER B CA 1
ATOM 3842 C C . SER B 1 94 ? -3.880 -4.365 147.455 1.00 51.11 147 SER B C 1
ATOM 3843 O O . SER B 1 94 ? -4.163 -4.879 146.369 1.00 51.00 147 SER B O 1
ATOM 3846 N N . PRO B 1 95 ? -3.917 -3.045 147.686 1.00 51.73 148 PRO B N 1
ATOM 3847 C CA . PRO B 1 95 ? -4.321 -2.041 146.692 1.00 51.76 148 PRO B CA 1
ATOM 3848 C C . PRO B 1 95 ? -3.410 -1.976 145.473 1.00 52.97 148 PRO B C 1
ATOM 3849 O O . PRO B 1 95 ? -2.191 -2.162 145.578 1.00 53.24 148 PRO B O 1
ATOM 3853 N N . CYS B 1 96 ? -4.005 -1.689 144.321 1.00 53.95 149 CYS B N 1
ATOM 3854 C CA . CYS B 1 96 ? -3.244 -1.389 143.141 1.00 54.79 149 CYS B CA 1
ATOM 3855 C C . CYS B 1 96 ? -2.218 -0.325 143.435 1.00 55.03 149 CYS B C 1
ATOM 3856 O O . CYS B 1 96 ? -1.088 -0.368 142.925 1.00 55.65 149 CYS B O 1
ATOM 3859 N N . HIS B 1 97 ? -2.605 0.657 144.232 1.00 55.08 150 HIS B N 1
ATOM 3860 C CA . HIS B 1 97 ? -1.713 1.775 144.411 1.00 55.86 150 HIS B CA 1
ATOM 3861 C C . HIS B 1 97 ? -0.393 1.397 145.019 1.00 56.33 150 HIS B C 1
ATOM 3862 O O . HIS B 1 97 ? 0.613 2.044 144.752 1.00 57.53 150 HIS B O 1
ATOM 3869 N N . GLU B 1 98 ? -0.384 0.317 145.789 1.00 56.24 151 GLU B N 1
ATOM 3870 C CA . GLU B 1 98 ? 0.816 -0.100 146.470 1.00 55.81 151 GLU B CA 1
ATOM 3871 C C . GLU B 1 98 ? 1.677 -1.028 145.633 1.00 55.58 151 GLU B C 1
ATOM 3872 O O . GLU B 1 98 ? 2.708 -1.513 146.095 1.00 53.90 151 GLU B O 1
ATOM 3878 N N . HIS B 1 99 ? 1.251 -1.247 144.392 1.00 56.24 152 HIS B N 1
ATOM 3879 C CA . HIS B 1 99 ? 2.044 -1.979 143.408 1.00 56.02 152 HIS B CA 1
ATOM 3880 C C . HIS B 1 99 ? 2.157 -1.174 142.131 1.00 56.35 152 HIS B C 1
ATOM 3881 O O . HIS B 1 99 ? 2.235 -1.724 141.032 1.00 55.78 152 HIS B O 1
ATOM 3888 N N . ASP B 1 100 ? 2.142 0.144 142.281 1.00 56.81 153 ASP B N 1
ATOM 3889 C CA . ASP B 1 100 ? 2.371 1.024 141.154 1.00 56.27 153 ASP B CA 1
ATOM 3890 C C . ASP B 1 100 ? 1.337 0.786 140.073 1.00 55.38 153 ASP B C 1
ATOM 3891 O O . ASP B 1 100 ? 1.611 1.005 138.899 1.00 56.31 153 ASP B O 1
ATOM 3896 N N . ALA B 1 101 ? 0.151 0.326 140.455 1.00 54.11 154 ALA B N 1
ATOM 3897 C CA . ALA B 1 101 ? -0.920 0.164 139.474 1.00 53.97 154 ALA B CA 1
ATOM 3898 C C . ALA B 1 101 ? -2.115 1.019 139.870 1.00 53.11 154 ALA B C 1
ATOM 3899 O O . ALA B 1 101 ? -2.077 1.658 140.917 1.00 53.51 154 ALA B O 1
ATOM 3901 N N . VAL B 1 102 ? -3.168 1.010 139.050 1.00 51.62 155 VAL B N 1
ATOM 3902 C CA . VAL B 1 102 ? -4.501 1.560 139.422 1.00 49.86 155 VAL B CA 1
ATOM 3903 C C . VAL B 1 102 ? -5.626 0.712 138.826 1.00 50.36 155 VAL B C 1
ATOM 3904 O O . VAL B 1 102 ? -5.453 0.081 137.792 1.00 50.33 155 VAL B O 1
ATOM 3908 N N . GLY B 1 103 ? -6.780 0.681 139.473 1.00 50.55 156 GLY B N 1
ATOM 3909 C CA . GLY B 1 103 ? -7.848 -0.189 139.016 1.00 51.32 156 GLY B CA 1
ATOM 3910 C C . GLY B 1 103 ? -9.184 0.509 138.906 1.00 52.85 156 GLY B C 1
ATOM 3911 O O . GLY B 1 103 ? -9.642 1.193 139.848 1.00 51.43 156 GLY B O 1
ATOM 3912 N N . SER B 1 104 ? -9.798 0.358 137.733 1.00 54.66 157 SER B N 1
ATOM 3913 C CA . SER B 1 104 ? -11.133 0.896 137.472 1.00 56.00 157 SER B CA 1
ATOM 3914 C C . SER B 1 104 ? -12.256 0.135 138.212 1.00 56.69 157 SER B C 1
ATOM 3915 O O . SER B 1 104 ? -12.289 -1.107 138.202 1.00 57.09 157 SER B O 1
ATOM 3926 N N . ALA B 1 106 ? -14.096 -1.805 140.741 1.00 55.68 159 ALA B N 1
ATOM 3927 C CA . ALA B 1 106 ? -13.669 -2.756 141.761 1.00 54.67 159 ALA B CA 1
ATOM 3928 C C . ALA B 1 106 ? -12.144 -2.912 141.663 1.00 54.38 159 ALA B C 1
ATOM 3929 O O . ALA B 1 106 ? -11.456 -3.179 142.658 1.00 54.08 159 ALA B O 1
ATOM 3931 N N . GLY B 1 107 ? -11.629 -2.727 140.454 1.00 53.37 160 GLY B N 1
ATOM 3932 C CA . GLY B 1 107 ? -10.195 -2.621 140.232 1.00 53.44 160 GLY B CA 1
ATOM 3933 C C . GLY B 1 107 ? -9.461 -3.933 140.409 1.00 53.10 160 GLY B C 1
ATOM 3934 O O . GLY B 1 107 ? -8.221 -3.983 140.365 1.00 52.72 160 GLY B O 1
ATOM 3935 N N . VAL B 1 108 ? -10.219 -5.007 140.595 1.00 52.45 161 VAL B N 1
ATOM 3936 C CA . VAL B 1 108 ? -9.599 -6.283 140.910 1.00 51.76 161 VAL B CA 1
ATOM 3937 C C . VAL B 1 108 ? -8.677 -6.671 139.787 1.00 52.14 161 VAL B C 1
ATOM 3938 O O . VAL B 1 108 ? -9.007 -6.503 138.616 1.00 52.27 161 VAL B O 1
ATOM 3942 N N . THR B 1 109 ? -7.506 -7.171 140.154 1.00 52.47 162 THR B N 1
ATOM 3943 C CA . THR B 1 109 ? -6.481 -7.487 139.175 1.00 52.66 162 THR B CA 1
ATOM 3944 C C . THR B 1 109 ? -5.678 -8.671 139.688 1.00 52.57 162 THR B C 1
ATOM 3945 O O . THR B 1 109 ? -5.065 -8.589 140.751 1.00 53.14 162 THR B O 1
ATOM 3949 N N . SER B 1 110 ? -5.720 -9.776 138.951 1.00 52.17 163 SER B N 1
ATOM 3950 C CA . SER B 1 110 ? -5.106 -11.005 139.400 1.00 53.14 163 SER B CA 1
ATOM 3951 C C . SER B 1 110 ? -3.995 -11.400 138.457 1.00 53.62 163 SER B C 1
ATOM 3952 O O . SER B 1 110 ? -4.010 -10.993 137.314 1.00 54.99 163 SER B O 1
ATOM 3955 N N . PRO B 1 111 ? -3.037 -12.210 138.925 1.00 54.47 164 PRO B N 1
ATOM 3956 C CA . PRO B 1 111 ? -1.810 -12.542 138.200 1.00 55.20 164 PRO B CA 1
ATOM 3957 C C . PRO B 1 111 ? -1.954 -12.771 136.699 1.00 56.90 164 PRO B C 1
ATOM 3958 O O . PRO B 1 111 ? -1.056 -12.372 135.946 1.00 57.55 164 PRO B O 1
ATOM 3962 N N . ASN B 1 112 ? -3.054 -13.387 136.257 1.00 57.85 165 ASN B N 1
ATOM 3963 C CA . ASN B 1 112 ? -3.212 -13.722 134.826 1.00 58.67 165 ASN B CA 1
ATOM 3964 C C . ASN B 1 112 ? -4.033 -12.766 133.953 1.00 59.35 165 ASN B C 1
ATOM 3965 O O . ASN B 1 112 ? -4.272 -13.039 132.772 1.00 59.14 165 ASN B O 1
ATOM 3978 N N . TYR B 1 114 ? -4.138 -9.350 131.815 1.00 57.39 167 TYR B N 1
ATOM 3979 C CA . TYR B 1 114 ? -3.156 -8.542 131.120 1.00 55.68 167 TYR B CA 1
ATOM 3980 C C . TYR B 1 114 ? -3.259 -7.110 131.602 1.00 54.73 167 TYR B C 1
ATOM 3981 O O . TYR B 1 114 ? -4.357 -6.638 131.892 1.00 55.06 167 TYR B O 1
ATOM 3990 N N . VAL B 1 115 ? -2.113 -6.439 131.710 1.00 53.15 168 VAL B N 1
ATOM 3991 C CA . VAL B 1 115 ? -2.061 -5.021 132.089 1.00 51.92 168 VAL B CA 1
ATOM 3992 C C . VAL B 1 115 ? -1.285 -4.186 131.061 1.00 50.58 168 VAL B C 1
ATOM 3993 O O . VAL B 1 115 ? -0.414 -4.725 130.389 1.00 49.94 168 VAL B O 1
ATOM 3997 N N . HIS B 1 116 ? -1.627 -2.892 130.928 1.00 49.93 169 HIS B N 1
ATOM 3998 C CA . HIS B 1 116 ? -0.803 -1.910 130.182 1.00 49.39 169 HIS B CA 1
ATOM 3999 C C . HIS B 1 116 ? 0.520 -1.743 130.904 1.00 49.75 169 HIS B C 1
ATOM 4000 O O . HIS B 1 116 ? 0.540 -1.632 132.122 1.00 50.88 169 HIS B O 1
ATOM 4007 N N . ILE B 1 117 ? 1.624 -1.687 130.182 1.00 49.80 170 ILE B N 1
ATOM 4008 C CA . ILE B 1 117 ? 2.859 -1.317 130.834 1.00 50.60 170 ILE B CA 1
ATOM 4009 C C . ILE B 1 117 ? 3.231 0.071 130.352 1.00 50.79 170 ILE B C 1
ATOM 4010 O O . ILE B 1 117 ? 3.536 0.253 129.168 1.00 51.93 170 ILE B O 1
ATOM 4015 N N . ILE B 1 118 ? 3.211 1.031 131.269 1.00 49.80 171 ILE B N 1
ATOM 4016 C CA . ILE B 1 118 ? 3.362 2.439 130.947 1.00 50.85 171 ILE B CA 1
ATOM 4017 C C . ILE B 1 118 ? 4.586 2.966 131.667 1.00 51.75 171 ILE B C 1
ATOM 4018 O O . ILE B 1 118 ? 4.694 2.825 132.871 1.00 54.21 171 ILE B O 1
ATOM 4023 N N . LYS B 1 119 ? 5.509 3.579 130.951 1.00 52.33 172 LYS B N 1
ATOM 4024 C CA . LYS B 1 119 ? 6.795 3.905 131.540 1.00 53.50 172 LYS B CA 1
ATOM 4025 C C . LYS B 1 119 ? 7.010 5.386 131.403 1.00 54.28 172 LYS B C 1
ATOM 4026 O O . LYS B 1 119 ? 6.723 5.940 130.364 1.00 54.92 172 LYS B O 1
ATOM 4032 N N . ASN B 1 120 ? 7.500 6.037 132.450 1.00 55.18 173 ASN B N 1
ATOM 4033 C CA . ASN B 1 120 ? 7.744 7.465 132.375 1.00 55.76 173 ASN B CA 1
ATOM 4034 C C . ASN B 1 120 ? 9.016 7.817 131.589 1.00 56.81 173 ASN B C 1
ATOM 4035 O O . ASN B 1 120 ? 10.129 7.546 132.042 1.00 56.22 173 ASN B O 1
ATOM 4040 N N . GLU B 1 121 ? 8.852 8.448 130.427 1.00 57.95 174 GLU B N 1
ATOM 4041 C CA . GLU B 1 121 ? 9.999 8.800 129.583 1.00 59.19 174 GLU B CA 1
ATOM 4042 C C . GLU B 1 121 ? 10.915 9.815 130.271 1.00 58.55 174 GLU B C 1
ATOM 4043 O O . GLU B 1 121 ? 12.114 9.880 129.983 1.00 59.70 174 GLU B O 1
ATOM 4049 N N . THR B 1 122 ? 10.364 10.612 131.178 1.00 56.43 175 THR B N 1
ATOM 4050 C CA . THR B 1 122 ? 11.171 11.637 131.805 1.00 53.90 175 THR B CA 1
ATOM 4051 C C . THR B 1 122 ? 11.857 11.102 133.060 1.00 52.94 175 THR B C 1
ATOM 4052 O O . THR B 1 122 ? 13.047 11.349 133.276 1.00 53.82 175 THR B O 1
ATOM 4056 N N . TYR B 1 123 ? 11.111 10.360 133.873 1.00 50.38 176 TYR B N 1
ATOM 4057 C CA . TYR B 1 123 ? 11.529 10.064 135.248 1.00 48.84 176 TYR B CA 1
ATOM 4058 C C . TYR B 1 123 ? 11.744 8.563 135.465 1.00 49.39 176 TYR B C 1
ATOM 4059 O O . TYR B 1 123 ? 12.238 8.114 136.514 1.00 48.72 176 TYR B O 1
ATOM 4068 N N . GLY B 1 124 ? 11.355 7.795 134.457 1.00 49.46 177 GLY B N 1
ATOM 4069 C CA . GLY B 1 124 ? 11.699 6.398 134.394 1.00 50.34 177 GLY B CA 1
ATOM 4070 C C . GLY B 1 124 ? 10.971 5.453 135.311 1.00 51.48 177 GLY B C 1
ATOM 4071 O O . GLY B 1 124 ? 11.421 4.317 135.505 1.00 52.87 177 GLY B O 1
ATOM 4072 N N . ASN B 1 125 ? 9.864 5.894 135.894 1.00 51.81 178 ASN B N 1
ATOM 4073 C CA . ASN B 1 125 ? 9.068 4.994 136.713 1.00 52.51 178 ASN B CA 1
ATOM 4074 C C . ASN B 1 125 ? 7.956 4.379 135.877 1.00 52.81 178 ASN B C 1
ATOM 4075 O O . ASN B 1 125 ? 7.548 4.931 134.856 1.00 52.82 178 ASN B O 1
ATOM 4080 N N . THR B 1 126 ? 7.472 3.221 136.313 1.00 53.54 179 THR B N 1
ATOM 4081 C CA . THR B 1 126 ? 6.451 2.492 135.563 1.00 52.97 179 THR B CA 1
ATOM 4082 C C . THR B 1 126 ? 5.128 2.413 136.340 1.00 52.31 179 THR B C 1
ATOM 4083 O O . THR B 1 126 ? 5.121 2.274 137.561 1.00 51.19 179 THR B O 1
ATOM 4087 N N . ALA B 1 127 ? 4.009 2.490 135.627 1.00 51.65 180 ALA B N 1
ATOM 4088 C CA . ALA B 1 127 ? 2.720 2.184 136.238 1.00 51.12 180 ALA B CA 1
ATOM 4089 C C . ALA B 1 127 ? 2.039 1.090 135.439 1.00 51.39 180 ALA B C 1
ATOM 4090 O O . ALA B 1 127 ? 2.480 0.767 134.335 1.00 51.36 180 ALA B O 1
ATOM 4092 N N . PHE B 1 128 ? 0.967 0.531 135.994 1.00 51.02 181 PHE B N 1
ATOM 4093 C CA . PHE B 1 128 ? 0.230 -0.548 135.351 1.00 50.73 181 PHE B CA 1
ATOM 4094 C C . PHE B 1 128 ? -1.276 -0.389 135.581 1.00 51.19 181 PHE B C 1
ATOM 4095 O O . PHE B 1 128 ? -1.692 0.100 136.646 1.00 52.10 181 PHE B O 1
ATOM 4103 N N . THR B 1 129 ? -2.088 -0.816 134.613 1.00 50.93 182 THR B N 1
ATOM 4104 C CA . THR B 1 129 ? -3.536 -1.029 134.822 1.00 52.31 182 THR B CA 1
ATOM 4105 C C . THR B 1 129 ? -4.010 -2.134 133.943 1.00 53.32 182 THR B C 1
ATOM 4106 O O . THR B 1 129 ? -3.419 -2.380 132.905 1.00 54.86 182 THR B O 1
ATOM 4110 N N . ASN B 1 130 ? -5.101 -2.777 134.337 1.00 54.16 183 ASN B N 1
ATOM 4111 C CA . ASN B 1 130 ? -5.690 -3.824 133.524 1.00 54.61 183 ASN B CA 1
ATOM 4112 C C . ASN B 1 130 ? -6.433 -3.188 132.369 1.00 55.18 183 ASN B C 1
ATOM 4113 O O . ASN B 1 130 ? -6.470 -1.959 132.238 1.00 54.87 183 ASN B O 1
ATOM 4118 N N . LEU B 1 131 ? -7.019 -4.051 131.545 1.00 55.63 184 LEU B N 1
ATOM 4119 C CA . LEU B 1 131 ? -7.746 -3.652 130.366 1.00 55.61 184 LEU B CA 1
ATOM 4120 C C . LEU B 1 131 ? -9.234 -3.561 130.640 1.00 55.70 184 LEU B C 1
ATOM 4121 O O . LEU B 1 131 ? -9.760 -4.204 131.539 1.00 55.82 184 LEU B O 1
ATOM 4126 N N . SER B 1 132 ? -9.910 -2.750 129.843 1.00 56.11 185 SER B N 1
ATOM 4127 C CA . SER B 1 132 ? -11.352 -2.763 129.806 1.00 56.14 185 SER B CA 1
ATOM 4128 C C . SER B 1 132 ? -11.839 -4.083 129.219 1.00 56.67 185 SER B C 1
ATOM 4129 O O . SER B 1 132 ? -11.513 -4.437 128.085 1.00 56.55 185 SER B O 1
ATOM 4132 N N . GLU B 1 133 ? -12.599 -4.830 130.001 1.00 57.50 186 GLU B N 1
ATOM 4133 C CA . GLU B 1 133 ? -13.511 -5.802 129.420 1.00 58.65 186 GLU B CA 1
ATOM 4134 C C . GLU B 1 133 ? -14.458 -4.817 128.794 1.00 59.08 186 GLU B C 1
ATOM 4135 O O . GLU B 1 133 ? -14.376 -3.633 129.126 1.00 60.87 186 GLU B O 1
ATOM 4141 N N . GLN B 1 134 ? -15.318 -5.175 127.860 1.00 58.15 187 GLN B N 1
ATOM 4142 C CA . GLN B 1 134 ? -15.928 -4.013 127.178 1.00 57.69 187 GLN B CA 1
ATOM 4143 C C . GLN B 1 134 ? -17.428 -3.865 127.352 1.00 58.47 187 GLN B C 1
ATOM 4144 O O . GLN B 1 134 ? -18.012 -2.884 126.906 1.00 59.04 187 GLN B O 1
ATOM 4150 N N . LEU B 1 135 ? -18.052 -4.833 128.010 1.00 58.85 188 LEU B N 1
ATOM 4151 C CA . LEU B 1 135 ? -19.507 -4.838 128.116 1.00 59.55 188 LEU B CA 1
ATOM 4152 C C . LEU B 1 135 ? -20.022 -4.124 129.384 1.00 59.28 188 LEU B C 1
ATOM 4153 O O . LEU B 1 135 ? -19.238 -3.513 130.130 1.00 58.36 188 LEU B O 1
ATOM 4158 N N . ALA B 1 136 ? -21.343 -4.183 129.588 1.00 58.90 189 ALA B N 1
ATOM 4159 C CA . ALA B 1 136 ? -21.974 -3.708 130.813 1.00 58.57 189 ALA B CA 1
ATOM 4160 C C . ALA B 1 136 ? -21.995 -4.835 131.868 1.00 59.10 189 ALA B C 1
ATOM 4161 O O . ALA B 1 136 ? -21.825 -4.573 133.062 1.00 59.00 189 ALA B O 1
ATOM 4163 N N . LYS B 1 137 ? -22.192 -6.083 131.433 1.00 59.19 190 LYS B N 1
ATOM 4164 C CA . LYS B 1 137 ? -22.080 -7.235 132.345 1.00 59.15 190 LYS B CA 1
ATOM 4165 C C . LYS B 1 137 ? -20.595 -7.593 132.464 1.00 58.65 190 LYS B C 1
ATOM 4166 O O . LYS B 1 137 ? -20.034 -8.290 131.613 1.00 58.98 190 LYS B O 1
ATOM 4172 N N . VAL B 1 138 ? -19.957 -7.112 133.523 1.00 57.52 191 VAL B N 1
ATOM 4173 C CA . VAL B 1 138 ? -18.505 -7.042 133.556 1.00 56.26 191 VAL B CA 1
ATOM 4174 C C . VAL B 1 138 ? -17.990 -7.184 134.977 1.00 55.18 191 VAL B C 1
ATOM 4175 O O . VAL B 1 138 ? -18.652 -6.764 135.919 1.00 54.44 191 VAL B O 1
ATOM 4179 N N . LEU B 1 139 ? -16.799 -7.762 135.110 1.00 54.42 192 LEU B N 1
ATOM 4180 C CA . LEU B 1 139 ? -16.186 -8.035 136.401 1.00 53.52 192 LEU B CA 1
ATOM 4181 C C . LEU B 1 139 ? -15.942 -6.808 137.272 1.00 52.82 192 LEU B C 1
ATOM 4182 O O . LEU B 1 139 ? -16.159 -6.847 138.487 1.00 53.22 192 LEU B O 1
ATOM 4187 N N . ARG B 1 140 ? -15.479 -5.723 136.676 1.00 51.40 193 ARG B N 1
ATOM 4188 C CA . ARG B 1 140 ? -15.168 -4.538 137.474 1.00 51.29 193 ARG B CA 1
ATOM 4189 C C . ARG B 1 140 ? -16.390 -3.981 138.239 1.00 51.00 193 ARG B C 1
ATOM 4190 O O . ARG B 1 140 ? -16.235 -3.138 139.138 1.00 51.43 193 ARG B O 1
ATOM 4198 N N . PHE B 1 141 ? -17.584 -4.469 137.896 1.00 49.44 194 PHE B N 1
ATOM 4199 C CA . PHE B 1 141 ? -18.818 -4.084 138.585 1.00 48.26 194 PHE B CA 1
ATOM 4200 C C . PHE B 1 141 ? -19.331 -5.258 139.398 1.00 47.83 194 PHE B C 1
ATOM 4201 O O . PHE B 1 141 ? -20.438 -5.219 139.924 1.00 46.97 194 PHE B O 1
ATOM 4209 N N . GLY B 1 142 ? -18.532 -6.316 139.467 1.00 47.38 195 GLY B N 1
ATOM 4210 C CA . GLY B 1 142 ? -18.800 -7.403 140.396 1.00 47.39 195 GLY B CA 1
ATOM 4211 C C . GLY B 1 142 ? -19.494 -8.611 139.801 1.00 47.36 195 GLY B C 1
ATOM 4212 O O . GLY B 1 142 ? -19.729 -9.591 140.515 1.00 46.70 195 GLY B O 1
ATOM 4213 N N . ALA B 1 143 ? -19.807 -8.550 138.499 1.00 46.87 196 ALA B N 1
ATOM 4214 C CA . ALA B 1 143 ? -20.508 -9.642 137.809 1.00 46.60 196 ALA B CA 1
ATOM 4215 C C . ALA B 1 143 ? -19.605 -10.861 137.606 1.00 46.92 196 ALA B C 1
ATOM 4216 O O . ALA B 1 143 ? -18.428 -10.712 137.292 1.00 46.90 196 ALA B O 1
ATOM 4218 N N . ASN B 1 144 ? -20.145 -12.064 137.787 1.00 47.67 197 ASN B N 1
ATOM 4219 C CA . ASN B 1 144 ? -19.330 -13.289 137.639 1.00 48.59 197 ASN B CA 1
ATOM 4220 C C . ASN B 1 144 ? -20.057 -14.534 137.144 1.00 49.28 197 ASN B C 1
ATOM 4221 O O . ASN B 1 144 ? -19.929 -15.592 137.729 1.00 49.69 197 ASN B O 1
ATOM 4226 N N . ASP B 1 145 ? -20.814 -14.393 136.060 1.00 51.15 198 ASP B N 1
ATOM 4227 C CA . ASP B 1 145 ? -21.344 -15.530 135.313 1.00 52.67 198 ASP B CA 1
ATOM 4228 C C . ASP B 1 145 ? -20.238 -16.380 134.716 1.00 53.47 198 ASP B C 1
ATOM 4229 O O . ASP B 1 145 ? -19.059 -16.019 134.754 1.00 54.31 198 ASP B O 1
ATOM 4234 N N . GLN B 1 146 ? -20.638 -17.494 134.115 1.00 53.60 199 GLN B N 1
ATOM 4235 C CA . GLN B 1 146 ? -19.797 -18.161 133.155 1.00 53.47 199 GLN B CA 1
ATOM 4236 C C . GLN B 1 146 ? -19.420 -17.136 132.073 1.00 53.97 199 GLN B C 1
ATOM 4237 O O . GLN B 1 146 ? -18.238 -16.970 131.742 1.00 54.48 199 GLN B O 1
ATOM 4243 N N . SER B 1 147 ? -20.392 -16.404 131.539 1.00 53.56 200 SER B N 1
ATOM 4244 C CA . SER B 1 147 ? -20.043 -15.510 130.436 1.00 52.68 200 SER B CA 1
ATOM 4245 C C . SER B 1 147 ? -18.824 -14.642 130.773 1.00 53.61 200 SER B C 1
ATOM 4246 O O . SER B 1 147 ? -17.864 -14.592 130.001 1.00 54.94 200 SER B O 1
ATOM 4249 N N . VAL B 1 148 ? -18.841 -13.986 131.930 1.00 53.75 201 VAL B N 1
ATOM 4250 C CA . VAL B 1 148 ? -17.722 -13.133 132.359 1.00 53.27 201 VAL B CA 1
ATOM 4251 C C . VAL B 1 148 ? -16.379 -13.849 132.486 1.00 53.49 201 VAL B C 1
ATOM 4252 O O . VAL B 1 148 ? -15.341 -13.321 132.082 1.00 53.41 201 VAL B O 1
ATOM 4256 N N . VAL B 1 149 ? -16.375 -15.039 133.073 1.00 54.04 202 VAL B N 1
ATOM 4257 C CA . VAL B 1 149 ? -15.105 -15.753 133.178 1.00 53.95 202 VAL B CA 1
ATOM 4258 C C . VAL B 1 149 ? -14.571 -16.180 131.801 1.00 53.99 202 VAL B C 1
ATOM 4259 O O . VAL B 1 149 ? -13.370 -16.103 131.563 1.00 53.88 202 VAL B O 1
ATOM 4263 N N . ASP B 1 150 ? -15.464 -16.592 130.898 1.00 54.13 203 ASP B N 1
ATOM 4264 C CA . ASP B 1 150 ? -15.095 -16.845 129.505 1.00 54.63 203 ASP B CA 1
ATOM 4265 C C . ASP B 1 150 ? -14.398 -15.642 128.841 1.00 54.34 203 ASP B C 1
ATOM 4266 O O . ASP B 1 150 ? -13.322 -15.790 128.260 1.00 54.26 203 ASP B O 1
ATOM 4271 N N . ARG B 1 151 ? -15.015 -14.467 128.900 1.00 53.54 204 ARG B N 1
ATOM 4272 C CA . ARG B 1 151 ? -14.399 -13.279 128.318 1.00 53.39 204 ARG B CA 1
ATOM 4273 C C . ARG B 1 151 ? -13.035 -12.951 128.925 1.00 53.55 204 ARG B C 1
ATOM 4274 O O . ARG B 1 151 ? -12.115 -12.543 128.215 1.00 53.54 204 ARG B O 1
ATOM 4282 N N . LEU B 1 152 ? -12.913 -13.109 130.238 1.00 53.54 205 LEU B N 1
ATOM 4283 C CA . LEU B 1 152 ? -11.629 -12.956 130.899 1.00 53.79 205 LEU B CA 1
ATOM 4284 C C . LEU B 1 152 ? -10.557 -13.896 130.326 1.00 54.18 205 LEU B C 1
ATOM 4285 O O . LEU B 1 152 ? -9.386 -13.516 130.208 1.00 53.36 205 LEU B O 1
ATOM 4290 N N . ILE B 1 153 ? -10.955 -15.125 129.999 1.00 54.47 206 ILE B N 1
ATOM 4291 C CA . ILE B 1 153 ? -10.036 -16.118 129.431 1.00 55.66 206 ILE B CA 1
ATOM 4292 C C . ILE B 1 153 ? -9.685 -15.793 127.981 1.00 56.57 206 ILE B C 1
ATOM 4293 O O . ILE B 1 153 ? -8.538 -15.940 127.554 1.00 56.25 206 ILE B O 1
ATOM 4298 N N . TRP B 1 154 ? -10.687 -15.338 127.238 1.00 57.82 207 TRP B N 1
ATOM 4299 C CA . TRP B 1 154 ? -10.497 -14.863 125.882 1.00 58.32 207 TRP B CA 1
ATOM 4300 C C . TRP B 1 154 ? -9.487 -13.721 125.871 1.00 59.28 207 TRP B C 1
ATOM 4301 O O . TRP B 1 154 ? -8.580 -13.679 125.044 1.00 59.67 207 TRP B O 1
ATOM 4320 N N . ARG B 1 156 ? -7.112 -13.214 127.965 1.00 60.08 209 ARG B N 1
ATOM 4321 C CA . ARG B 1 156 ? -5.759 -13.611 128.323 1.00 59.08 209 ARG B CA 1
ATOM 4322 C C . ARG B 1 156 ? -5.191 -14.673 127.389 1.00 58.23 209 ARG B C 1
ATOM 4323 O O . ARG B 1 156 ? -3.984 -14.910 127.389 1.00 58.95 209 ARG B O 1
ATOM 4331 N N . ASP B 1 157 ? -6.053 -15.305 126.599 1.00 56.41 210 ASP B N 1
ATOM 4332 C CA . ASP B 1 157 ? -5.608 -16.341 125.674 1.00 54.38 210 ASP B CA 1
ATOM 4333 C C . ASP B 1 157 ? -5.339 -15.747 124.306 1.00 53.95 210 ASP B C 1
ATOM 4334 O O . ASP B 1 157 ? -4.433 -16.186 123.590 1.00 53.71 210 ASP B O 1
ATOM 4339 N N . VAL B 1 158 ? -6.143 -14.749 123.944 1.00 52.87 211 VAL B N 1
ATOM 4340 C CA . VAL B 1 158 ? -6.034 -14.144 122.633 1.00 51.87 211 VAL B CA 1
ATOM 4341 C C . VAL B 1 158 ? -5.809 -12.618 122.648 1.00 51.71 211 VAL B C 1
ATOM 4342 O O . VAL B 1 158 ? -4.684 -12.171 122.426 1.00 52.00 211 VAL B O 1
ATOM 4346 N N . LEU B 1 159 ? -6.839 -11.826 122.916 1.00 50.86 212 LEU B N 1
ATOM 4347 C CA . LEU B 1 159 ? -6.667 -10.380 122.979 1.00 51.24 212 LEU B CA 1
ATOM 4348 C C . LEU B 1 159 ? -5.349 -9.917 123.634 1.00 51.85 212 LEU B C 1
ATOM 4349 O O . LEU B 1 159 ? -4.578 -9.151 123.051 1.00 52.26 212 LEU B O 1
ATOM 4354 N N . GLY B 1 160 ? -5.095 -10.385 124.847 1.00 52.44 213 GLY B N 1
ATOM 4355 C CA . GLY B 1 160 ? -3.846 -10.087 125.553 1.00 52.57 213 GLY B CA 1
ATOM 4356 C C . GLY B 1 160 ? -2.554 -10.324 124.785 1.00 52.53 213 GLY B C 1
ATOM 4357 O O . GLY B 1 160 ? -1.791 -9.387 124.553 1.00 52.12 213 GLY B O 1
ATOM 4358 N N . PRO B 1 161 ? -2.284 -11.587 124.413 1.00 52.84 214 PRO B N 1
ATOM 4359 C CA . PRO B 1 161 ? -1.130 -11.951 123.597 1.00 52.64 214 PRO B CA 1
ATOM 4360 C C . PRO B 1 161 ? -1.025 -11.125 122.318 1.00 52.28 214 PRO B C 1
ATOM 4361 O O . PRO B 1 161 ? 0.058 -10.654 121.956 1.00 51.66 214 PRO B O 1
ATOM 4365 N N . LEU B 1 162 ? -2.153 -10.933 121.650 1.00 53.02 215 LEU B N 1
ATOM 4366 C CA . LEU B 1 162 ? -2.196 -10.079 120.474 1.00 52.55 215 LEU B CA 1
ATOM 4367 C C . LEU B 1 162 ? -1.624 -8.708 120.821 1.00 52.84 215 LEU B C 1
ATOM 4368 O O . LEU B 1 162 ? -0.779 -8.186 120.101 1.00 53.25 215 LEU B O 1
ATOM 4373 N N . LEU B 1 163 ? -2.065 -8.124 121.925 1.00 52.80 216 LEU B N 1
ATOM 4374 C CA . LEU B 1 163 ? -1.612 -6.784 122.251 1.00 53.49 216 LEU B CA 1
ATOM 4375 C C . LEU B 1 163 ? -0.130 -6.753 122.516 1.00 53.65 216 LEU B C 1
ATOM 4376 O O . LEU B 1 163 ? 0.571 -5.890 122.010 1.00 54.88 216 LEU B O 1
ATOM 4381 N N . HIS B 1 164 ? 0.337 -7.703 123.308 1.00 54.21 217 HIS B N 1
ATOM 4382 C CA . HIS B 1 164 ? 1.746 -7.825 123.666 1.00 55.31 217 HIS B CA 1
ATOM 4383 C C . HIS B 1 164 ? 2.614 -7.921 122.424 1.00 55.12 217 HIS B C 1
ATOM 4384 O O . HIS B 1 164 ? 3.629 -7.232 122.319 1.00 54.79 217 HIS B O 1
ATOM 4391 N N . ASP B 1 165 ? 2.209 -8.790 121.496 1.00 54.32 218 ASP B N 1
ATOM 4392 C CA . ASP B 1 165 ? 2.941 -8.989 120.260 1.00 54.22 218 ASP B CA 1
ATOM 4393 C C . ASP B 1 165 ? 2.942 -7.705 119.410 1.00 54.33 218 ASP B C 1
ATOM 4394 O O . ASP B 1 165 ? 3.973 -7.284 118.884 1.00 53.55 218 ASP B O 1
ATOM 4399 N N . ALA B 1 166 ? 1.792 -7.057 119.309 1.00 54.34 219 ALA B N 1
ATOM 4400 C CA . ALA B 1 166 ? 1.716 -5.823 118.560 1.00 54.38 219 ALA B CA 1
ATOM 4401 C C . ALA B 1 166 ? 2.726 -4.787 119.071 1.00 55.05 219 ALA B C 1
ATOM 4402 O O . ALA B 1 166 ? 3.369 -4.092 118.289 1.00 53.67 219 ALA B O 1
ATOM 4412 N N . THR B 1 168 ? 5.599 -5.125 120.370 1.00 57.24 221 THR B N 1
ATOM 4413 C CA . THR B 1 168 ? 7.008 -5.373 120.027 1.00 56.98 221 THR B CA 1
ATOM 4414 C C . THR B 1 168 ? 7.367 -4.813 118.646 1.00 56.48 221 THR B C 1
ATOM 4415 O O . THR B 1 168 ? 8.545 -4.586 118.364 1.00 56.69 221 THR B O 1
ATOM 4419 N N . PHE B 1 169 ? 6.362 -4.613 117.793 1.00 55.75 222 PHE B N 1
ATOM 4420 C CA . PHE B 1 169 ? 6.540 -3.935 116.505 1.00 55.55 222 PHE B CA 1
ATOM 4421 C C . PHE B 1 169 ? 6.520 -2.417 116.668 1.00 56.73 222 PHE B C 1
ATOM 4422 O O . PHE B 1 169 ? 6.356 -1.687 115.695 1.00 56.73 222 PHE B O 1
ATOM 4430 N N . CYS B 1 170 ? 6.690 -1.935 117.891 1.00 58.95 223 CYS B N 1
ATOM 4431 C CA . CYS B 1 170 ? 6.528 -0.509 118.144 1.00 60.45 223 CYS B CA 1
ATOM 4432 C C . CYS B 1 170 ? 7.459 -0.056 119.238 1.00 61.06 223 CYS B C 1
ATOM 4433 O O . CYS B 1 170 ? 7.026 0.215 120.347 1.00 61.27 223 CYS B O 1
ATOM 4436 N N . PRO B 1 171 ? 8.734 0.098 118.907 1.00 62.04 224 PRO B N 1
ATOM 4437 C CA . PRO B 1 171 ? 9.798 0.191 119.901 1.00 62.50 224 PRO B CA 1
ATOM 4438 C C . PRO B 1 171 ? 9.896 1.594 120.487 1.00 62.64 224 PRO B C 1
ATOM 4439 O O . PRO B 1 171 ? 10.551 1.796 121.505 1.00 62.32 224 PRO B O 1
ATOM 4443 N N . GLU B 1 172 ? 9.256 2.550 119.830 1.00 62.59 225 GLU B N 1
ATOM 4444 C CA . GLU B 1 172 ? 9.190 3.926 120.310 1.00 63.34 225 GLU B CA 1
ATOM 4445 C C . GLU B 1 172 ? 8.112 4.101 121.385 1.00 62.26 225 GLU B C 1
ATOM 4446 O O . GLU B 1 172 ? 8.113 5.085 122.128 1.00 62.22 225 GLU B O 1
ATOM 4452 N N . GLY B 1 173 ? 7.180 3.155 121.443 1.00 60.76 226 GLY B N 1
ATOM 4453 C CA . GLY B 1 173 ? 6.034 3.269 122.307 1.00 59.13 226 GLY B CA 1
ATOM 4454 C C . GLY B 1 173 ? 5.017 4.280 121.804 1.00 58.83 226 GLY B C 1
ATOM 4455 O O . GLY B 1 173 ? 5.270 5.035 120.867 1.00 58.62 226 GLY B O 1
ATOM 4456 N N . ILE B 1 174 ? 3.854 4.278 122.441 1.00 58.61 227 ILE B N 1
ATOM 4457 C CA . ILE B 1 174 ? 2.820 5.254 122.200 1.00 58.53 227 ILE B CA 1
ATOM 4458 C C . ILE B 1 174 ? 2.869 6.318 123.318 1.00 59.60 227 ILE B C 1
ATOM 4459 O O . ILE B 1 174 ? 2.911 5.999 124.532 1.00 59.62 227 ILE B O 1
ATOM 4464 N N . ASP B 1 175 ? 2.903 7.585 122.897 1.00 59.29 228 ASP B N 1
ATOM 4465 C CA . ASP B 1 175 ? 2.990 8.714 123.821 1.00 58.11 228 ASP B CA 1
ATOM 4466 C C . ASP B 1 175 ? 1.628 9.082 124.369 1.00 56.45 228 ASP B C 1
ATOM 4467 O O . ASP B 1 175 ? 0.753 9.558 123.658 1.00 57.28 228 ASP B O 1
ATOM 4472 N N . LEU B 1 176 ? 1.454 8.881 125.656 1.00 55.08 229 LEU B N 1
ATOM 4473 C CA . LEU B 1 176 ? 0.142 8.996 126.204 1.00 54.08 229 LEU B CA 1
ATOM 4474 C C . LEU B 1 176 ? -0.209 10.445 126.532 1.00 54.91 229 LEU B C 1
ATOM 4475 O O . LEU B 1 176 ? -1.345 10.873 126.357 1.00 54.67 229 LEU B O 1
ATOM 4480 N N . ARG B 1 177 ? 0.760 11.222 126.992 1.00 56.11 230 ARG B N 1
ATOM 4481 C CA . ARG B 1 177 ? 0.441 12.603 127.305 1.00 56.41 230 ARG B CA 1
ATOM 4482 C C . ARG B 1 177 ? 0.079 13.357 126.042 1.00 55.82 230 ARG B C 1
ATOM 4483 O O . ARG B 1 177 ? -0.769 14.223 126.062 1.00 55.92 230 ARG B O 1
ATOM 4491 N N . LEU B 1 178 ? 0.713 13.027 124.939 1.00 55.57 231 LEU B N 1
ATOM 4492 C CA . LEU B 1 178 ? 0.297 13.624 123.684 1.00 56.19 231 LEU B CA 1
ATOM 4493 C C . LEU B 1 178 ? -1.147 13.231 123.349 1.00 57.02 231 LEU B C 1
ATOM 4494 O O . LEU B 1 178 ? -1.969 14.091 123.028 1.00 57.18 231 LEU B O 1
ATOM 4507 N N . LEU B 1 180 ? -3.555 12.187 125.131 1.00 55.31 233 LEU B N 1
ATOM 4508 C CA . LEU B 1 180 ? -4.461 12.746 126.075 1.00 53.90 233 LEU B CA 1
ATOM 4509 C C . LEU B 1 180 ? -4.589 14.207 125.769 1.00 53.09 233 LEU B C 1
ATOM 4510 O O . LEU B 1 180 ? -5.648 14.731 125.726 1.00 53.15 233 LEU B O 1
ATOM 4515 N N . SER B 1 181 ? -3.472 14.852 125.546 1.00 53.65 234 SER B N 1
ATOM 4516 C CA . SER B 1 181 ? -3.421 16.182 124.938 1.00 54.28 234 SER B CA 1
ATOM 4517 C C . SER B 1 181 ? -4.522 16.391 123.902 1.00 53.50 234 SER B C 1
ATOM 4518 O O . SER B 1 181 ? -5.273 17.345 123.983 1.00 52.66 234 SER B O 1
ATOM 4521 N N . GLN B 1 182 ? -4.588 15.485 122.925 1.00 53.67 235 GLN B N 1
ATOM 4522 C CA . GLN B 1 182 ? -5.472 15.612 121.765 1.00 53.89 235 GLN B CA 1
ATOM 4523 C C . GLN B 1 182 ? -6.918 15.249 122.091 1.00 54.05 235 GLN B C 1
ATOM 4524 O O . GLN B 1 182 ? -7.858 15.864 121.579 1.00 52.62 235 GLN B O 1
ATOM 4530 N N . ALA B 1 183 ? -7.088 14.234 122.937 1.00 53.20 236 ALA B N 1
ATOM 4531 C CA . ALA B 1 183 ? -8.411 13.881 123.418 1.00 52.96 236 ALA B CA 1
ATOM 4532 C C . ALA B 1 183 ? -9.137 15.110 124.022 1.00 53.04 236 ALA B C 1
ATOM 4533 O O . ALA B 1 183 ? -10.294 15.379 123.697 1.00 53.31 236 ALA B O 1
ATOM 4535 N N . LEU B 1 184 ? -8.456 15.848 124.897 1.00 52.66 237 LEU B N 1
ATOM 4536 C CA . LEU B 1 184 ? -9.063 16.981 125.567 1.00 53.25 237 LEU B CA 1
ATOM 4537 C C . LEU B 1 184 ? -9.386 18.119 124.598 1.00 53.76 237 LEU B C 1
ATOM 4538 O O . LEU B 1 184 ? -10.082 19.063 124.943 1.00 54.03 237 LEU B O 1
ATOM 4543 N N . HIS B 1 185 ? -8.873 18.058 123.383 1.00 53.85 238 HIS B N 1
ATOM 4544 C CA . HIS B 1 185 ? -9.282 19.053 122.415 1.00 53.23 238 HIS B CA 1
ATOM 4545 C C . HIS B 1 185 ? -10.390 18.459 121.579 1.00 53.80 238 HIS B C 1
ATOM 4546 O O . HIS B 1 185 ? -10.871 19.113 120.674 1.00 53.21 238 HIS B O 1
ATOM 4561 N N . GLY B 1 187 ? -13.295 16.973 123.061 1.00 59.66 240 GLY B N 1
ATOM 4562 C CA . GLY B 1 187 ? -14.511 16.835 123.836 1.00 60.09 240 GLY B CA 1
ATOM 4563 C C . GLY B 1 187 ? -14.502 15.706 124.855 1.00 61.19 240 GLY B C 1
ATOM 4564 O O . GLY B 1 187 ? -15.555 15.304 125.335 1.00 61.81 240 GLY B O 1
ATOM 4565 N N . ASP B 1 188 ? -13.333 15.174 125.180 1.00 61.71 241 ASP B N 1
ATOM 4566 C CA . ASP B 1 188 ? -13.243 14.151 126.223 1.00 62.57 241 ASP B CA 1
ATOM 4567 C C . ASP B 1 188 ? -12.769 14.827 127.455 1.00 61.80 241 ASP B C 1
ATOM 4568 O O . ASP B 1 188 ? -12.335 15.971 127.388 1.00 62.53 241 ASP B O 1
ATOM 4573 N N . GLU B 1 189 ? -12.818 14.108 128.568 1.00 60.78 242 GLU B N 1
ATOM 4574 C CA . GLU B 1 189 ? -12.233 14.579 129.808 1.00 60.09 242 GLU B CA 1
ATOM 4575 C C . GLU B 1 189 ? -11.489 13.433 130.454 1.00 59.85 242 GLU B C 1
ATOM 4576 O O . GLU B 1 189 ? -10.932 13.573 131.546 1.00 60.30 242 GLU B O 1
ATOM 4582 N N . CYS B 1 190 ? -11.494 12.295 129.767 1.00 59.54 243 CYS B N 1
ATOM 4583 C CA . CYS B 1 190 ? -10.683 11.125 130.136 1.00 60.61 243 CYS B CA 1
ATOM 4584 C C . CYS B 1 190 ? -11.048 10.438 131.454 1.00 59.62 243 CYS B C 1
ATOM 4585 O O . CYS B 1 190 ? -10.240 9.759 132.041 1.00 59.47 243 CYS B O 1
ATOM 4588 N N . HIS B 1 191 ? -12.277 10.613 131.905 1.00 59.53 244 HIS B N 1
ATOM 4589 C CA . HIS B 1 191 ? -12.804 9.849 133.022 1.00 58.59 244 HIS B CA 1
ATOM 4590 C C . HIS B 1 191 ? -14.132 9.242 132.550 1.00 58.20 244 HIS B C 1
ATOM 4591 O O . HIS B 1 191 ? -14.222 8.034 132.318 1.00 57.66 244 HIS B O 1
ATOM 4598 N N . ASN B 1 192 ? -15.144 10.095 132.372 1.00 57.32 245 ASN B N 1
ATOM 4599 C CA . ASN B 1 192 ? -16.487 9.664 131.982 1.00 57.38 245 ASN B CA 1
ATOM 4600 C C . ASN B 1 192 ? -16.711 9.540 130.472 1.00 56.85 245 ASN B C 1
ATOM 4601 O O . ASN B 1 192 ? -17.377 8.616 130.013 1.00 56.65 245 ASN B O 1
ATOM 4606 N N . ARG B 1 193 ? -16.164 10.480 129.702 1.00 54.93 246 ARG B N 1
ATOM 4607 C CA . ARG B 1 193 ? -16.280 10.440 128.255 1.00 52.88 246 ARG B CA 1
ATOM 4608 C C . ARG B 1 193 ? -14.887 10.166 127.664 1.00 54.17 246 ARG B C 1
ATOM 4609 O O . ARG B 1 193 ? -13.962 10.960 127.845 1.00 54.14 246 ARG B O 1
ATOM 4617 N N . ASN B 1 194 ? -14.748 9.029 126.977 1.00 54.67 247 ASN B N 1
ATOM 4618 C CA . ASN B 1 194 ? -13.444 8.532 126.534 1.00 55.43 247 ASN B CA 1
ATOM 4619 C C . ASN B 1 194 ? -13.428 8.202 125.056 1.00 54.86 247 ASN B C 1
ATOM 4620 O O . ASN B 1 194 ? -12.487 7.557 124.568 1.00 53.31 247 ASN B O 1
ATOM 4625 N N . VAL B 1 195 ? -14.459 8.672 124.350 1.00 54.88 248 VAL B N 1
ATOM 4626 C CA . VAL B 1 195 ? -14.689 8.294 122.956 1.00 55.35 248 VAL B CA 1
ATOM 4627 C C . VAL B 1 195 ? -13.511 8.640 122.060 1.00 54.60 248 VAL B C 1
ATOM 4628 O O . VAL B 1 195 ? -13.010 7.781 121.299 1.00 54.10 248 VAL B O 1
ATOM 4632 N N . ALA B 1 196 ? -13.084 9.899 122.145 1.00 52.72 249 ALA B N 1
ATOM 4633 C CA . ALA B 1 196 ? -12.005 10.401 121.293 1.00 51.42 249 ALA B CA 1
ATOM 4634 C C . ALA B 1 196 ? -10.717 9.629 121.558 1.00 51.16 249 ALA B C 1
ATOM 4635 O O . ALA B 1 196 ? -10.102 9.090 120.637 1.00 49.98 249 ALA B O 1
ATOM 4637 N N . GLY B 1 197 ? -10.342 9.550 122.836 1.00 51.84 250 GLY B N 1
ATOM 4638 C CA . GLY B 1 197 ? -9.154 8.821 123.257 1.00 50.67 250 GLY B CA 1
ATOM 4639 C C . GLY B 1 197 ? -9.198 7.386 122.801 1.00 50.29 250 GLY B C 1
ATOM 4640 O O . GLY B 1 197 ? -8.194 6.836 122.355 1.00 50.58 250 GLY B O 1
ATOM 4641 N N . SER B 1 198 ? -10.366 6.771 122.893 1.00 50.87 251 SER B N 1
ATOM 4642 C CA . SER B 1 198 ? -10.459 5.350 122.596 1.00 51.73 251 SER B CA 1
ATOM 4643 C C . SER B 1 198 ? -10.273 5.137 121.116 1.00 52.55 251 SER B C 1
ATOM 4644 O O . SER B 1 198 ? -9.553 4.236 120.687 1.00 52.91 251 SER B O 1
ATOM 4647 N N . THR B 1 199 ? -10.880 6.015 120.333 1.00 52.74 252 THR B N 1
ATOM 4648 C CA . THR B 1 199 ? -10.746 5.966 118.891 1.00 53.06 252 THR B CA 1
ATOM 4649 C C . THR B 1 199 ? -9.339 6.335 118.424 1.00 51.76 252 THR B C 1
ATOM 4650 O O . THR B 1 199 ? -8.895 5.880 117.380 1.00 53.20 252 THR B O 1
ATOM 4654 N N . LEU B 1 200 ? -8.630 7.153 119.184 1.00 50.06 253 LEU B N 1
ATOM 4655 C CA . LEU B 1 200 ? -7.266 7.486 118.807 1.00 50.29 253 LEU B CA 1
ATOM 4656 C C . LEU B 1 200 ? -6.329 6.331 119.106 1.00 50.78 253 LEU B C 1
ATOM 4657 O O . LEU B 1 200 ? -5.324 6.153 118.431 1.00 51.60 253 LEU B O 1
ATOM 4662 N N . LEU B 1 201 ? -6.663 5.553 120.123 1.00 50.95 254 LEU B N 1
ATOM 4663 C CA . LEU B 1 201 ? -5.822 4.467 120.551 1.00 51.49 254 LEU B CA 1
ATOM 4664 C C . LEU B 1 201 ? -5.994 3.258 119.648 1.00 52.25 254 LEU B C 1
ATOM 4665 O O . LEU B 1 201 ? -5.000 2.652 119.253 1.00 53.65 254 LEU B O 1
ATOM 4670 N N . VAL B 1 202 ? -7.227 2.887 119.307 1.00 52.46 255 VAL B N 1
ATOM 4671 C CA . VAL B 1 202 ? -7.399 1.646 118.549 1.00 53.09 255 VAL B CA 1
ATOM 4672 C C . VAL B 1 202 ? -6.798 1.859 117.173 1.00 53.92 255 VAL B C 1
ATOM 4673 O O . VAL B 1 202 ? -6.320 0.930 116.543 1.00 53.49 255 VAL B O 1
ATOM 4677 N N . GLN B 1 203 ? -6.812 3.105 116.720 1.00 54.88 256 GLN B N 1
ATOM 4678 C CA . GLN B 1 203 ? -6.229 3.451 115.453 1.00 56.09 256 GLN B CA 1
ATOM 4679 C C . GLN B 1 203 ? -4.682 3.387 115.459 1.00 55.50 256 GLN B C 1
ATOM 4680 O O . GLN B 1 203 ? -4.062 2.937 114.500 1.00 55.17 256 GLN B O 1
ATOM 4686 N N . ALA B 1 204 ? -4.057 3.855 116.523 1.00 55.07 257 ALA B N 1
ATOM 4687 C CA . ALA B 1 204 ? -2.616 3.775 116.610 1.00 55.23 257 ALA B CA 1
ATOM 4688 C C . ALA B 1 204 ? -2.172 2.312 116.751 1.00 55.83 257 ALA B C 1
ATOM 4689 O O . ALA B 1 204 ? -1.115 1.924 116.256 1.00 56.54 257 ALA B O 1
ATOM 4691 N N . LEU B 1 205 ? -2.979 1.500 117.422 1.00 55.18 258 LEU B N 1
ATOM 4692 C CA . LEU B 1 205 ? -2.666 0.081 117.578 1.00 54.94 258 LEU B CA 1
ATOM 4693 C C . LEU B 1 205 ? -2.788 -0.764 116.303 1.00 55.28 258 LEU B C 1
ATOM 4694 O O . LEU B 1 205 ? -2.052 -1.731 116.144 1.00 55.40 258 LEU B O 1
ATOM 4699 N N . THR B 1 206 ? -3.723 -0.430 115.416 1.00 54.47 259 THR B N 1
ATOM 4700 C CA . THR B 1 206 ? -4.018 -1.298 114.285 1.00 54.52 259 THR B CA 1
ATOM 4701 C C . THR B 1 206 ? -2.788 -1.709 113.476 1.00 54.93 259 THR B C 1
ATOM 4702 O O . THR B 1 206 ? -2.555 -2.900 113.272 1.00 55.77 259 THR B O 1
ATOM 4706 N N . PRO B 1 207 ? -1.994 -0.731 113.006 1.00 55.33 260 PRO B N 1
ATOM 4707 C CA . PRO B 1 207 ? -0.855 -1.071 112.145 1.00 55.00 260 PRO B CA 1
ATOM 4708 C C . PRO B 1 207 ? 0.000 -2.187 112.769 1.00 55.32 260 PRO B C 1
ATOM 4709 O O . PRO B 1 207 ? 0.433 -3.111 112.094 1.00 54.27 260 PRO B O 1
ATOM 4713 N N . TYR B 1 208 ? 0.227 -2.084 114.068 1.00 56.61 261 TYR B N 1
ATOM 4714 C CA . TYR B 1 208 ? 1.027 -3.064 114.794 1.00 57.00 261 TYR B CA 1
ATOM 4715 C C . TYR B 1 208 ? 0.345 -4.421 114.944 1.00 56.83 261 TYR B C 1
ATOM 4716 O O . TYR B 1 208 ? 1.004 -5.454 114.844 1.00 57.97 261 TYR B O 1
ATOM 4733 N N . VAL B 1 210 ? -1.676 -5.690 112.874 1.00 53.35 263 VAL B N 1
ATOM 4734 C CA . VAL B 1 210 ? -1.644 -6.351 111.593 1.00 52.10 263 VAL B CA 1
ATOM 4735 C C . VAL B 1 210 ? -0.295 -7.046 111.313 1.00 51.28 263 VAL B C 1
ATOM 4736 O O . VAL B 1 210 ? -0.225 -7.974 110.514 1.00 49.78 263 VAL B O 1
ATOM 4740 N N . GLN B 1 211 ? 0.763 -6.614 111.997 1.00 50.84 264 GLN B N 1
ATOM 4741 C CA . GLN B 1 211 ? 2.101 -7.150 111.761 1.00 51.44 264 GLN B CA 1
ATOM 4742 C C . GLN B 1 211 ? 2.331 -8.444 112.548 1.00 51.68 264 GLN B C 1
ATOM 4743 O O . GLN B 1 211 ? 3.418 -9.023 112.567 1.00 50.93 264 GLN B O 1
ATOM 4749 N N . THR B 1 212 ? 1.256 -8.892 113.167 1.00 52.12 265 THR B N 1
ATOM 4750 C CA . THR B 1 212 ? 1.290 -9.928 114.160 1.00 52.41 265 THR B CA 1
ATOM 4751 C C . THR B 1 212 ? 0.987 -11.251 113.469 1.00 53.13 265 THR B C 1
ATOM 4752 O O . THR B 1 212 ? 0.647 -11.272 112.282 1.00 54.31 265 THR B O 1
ATOM 4756 N N . ASP B 1 213 ? 1.121 -12.357 114.179 1.00 52.46 266 ASP B N 1
ATOM 4757 C CA . ASP B 1 213 ? 0.875 -13.622 113.536 1.00 53.14 266 ASP B CA 1
ATOM 4758 C C . ASP B 1 213 ? -0.519 -14.145 113.765 1.00 51.73 266 ASP B C 1
ATOM 4759 O O . ASP B 1 213 ? -0.840 -15.247 113.341 1.00 52.29 266 ASP B O 1
ATOM 4764 N N . PHE B 1 214 ? -1.353 -13.353 114.419 1.00 50.31 267 PHE B N 1
ATOM 4765 C CA . PHE B 1 214 ? -2.761 -13.706 114.575 1.00 48.99 267 PHE B CA 1
ATOM 4766 C C . PHE B 1 214 ? -3.500 -13.735 113.220 1.00 49.36 267 PHE B C 1
ATOM 4767 O O . PHE B 1 214 ? -3.149 -13.009 112.286 1.00 48.46 267 PHE B O 1
ATOM 4775 N N . SER B 1 215 ? -4.487 -14.620 113.116 1.00 49.84 268 SER B N 1
ATOM 4776 C CA . SER B 1 215 ? -5.229 -14.817 111.882 1.00 51.22 268 SER B CA 1
ATOM 4777 C C . SER B 1 215 ? -6.149 -13.633 111.570 1.00 51.06 268 SER B C 1
ATOM 4778 O O . SER B 1 215 ? -6.550 -12.942 112.478 1.00 51.29 268 SER B O 1
ATOM 4781 N N . ARG B 1 216 ? -6.516 -13.408 110.310 1.00 51.36 269 ARG B N 1
ATOM 4782 C CA . ARG B 1 216 ? -7.490 -12.342 110.031 1.00 51.13 269 ARG B CA 1
ATOM 4783 C C . ARG B 1 216 ? -8.768 -12.595 110.847 1.00 52.03 269 ARG B C 1
ATOM 4784 O O . ARG B 1 216 ? -9.286 -11.676 111.507 1.00 52.29 269 ARG B O 1
ATOM 4792 N N . GLU B 1 217 ? -9.282 -13.824 110.782 1.00 52.54 270 GLU B N 1
ATOM 4793 C CA . GLU B 1 217 ? -10.454 -14.235 111.562 1.00 53.78 270 GLU B CA 1
ATOM 4794 C C . GLU B 1 217 ? -10.365 -13.769 113.022 1.00 53.29 270 GLU B C 1
ATOM 4795 O O . GLU B 1 217 ? -11.369 -13.392 113.628 1.00 53.72 270 GLU B O 1
ATOM 4801 N N . GLN B 1 218 ? -9.165 -13.771 113.588 1.00 52.41 271 GLN B N 1
ATOM 4802 C CA . GLN B 1 218 ? -8.989 -13.285 114.959 1.00 51.78 271 GLN B CA 1
ATOM 4803 C C . GLN B 1 218 ? -8.916 -11.757 115.105 1.00 51.83 271 GLN B C 1
ATOM 4804 O O . GLN B 1 218 ? -9.324 -11.176 116.126 1.00 51.01 271 GLN B O 1
ATOM 4810 N N . LEU B 1 219 ? -8.359 -11.101 114.097 1.00 51.88 272 LEU B N 1
ATOM 4811 C CA . LEU B 1 219 ? -8.346 -9.672 114.102 1.00 51.26 272 LEU B CA 1
ATOM 4812 C C . LEU B 1 219 ? -9.794 -9.251 114.006 1.00 51.40 272 LEU B C 1
ATOM 4813 O O . LEU B 1 219 ? -10.205 -8.297 114.654 1.00 52.07 272 LEU B O 1
ATOM 4818 N N . LYS B 1 220 ? -10.586 -9.982 113.233 1.00 50.99 273 LYS B N 1
ATOM 4819 C CA . LYS B 1 220 ? -11.974 -9.596 113.045 1.00 51.66 273 LYS B CA 1
ATOM 4820 C C . LYS B 1 220 ? -12.759 -9.478 114.358 1.00 52.68 273 LYS B C 1
ATOM 4821 O O . LYS B 1 220 ? -13.391 -8.441 114.634 1.00 52.88 273 LYS B O 1
ATOM 4827 N N . GLU B 1 221 ? -12.700 -10.506 115.192 1.00 53.88 274 GLU B N 1
ATOM 4828 C CA . GLU B 1 221 ? -13.432 -10.433 116.449 1.00 55.07 274 GLU B CA 1
ATOM 4829 C C . GLU B 1 221 ? -12.808 -9.461 117.462 1.00 53.80 274 GLU B C 1
ATOM 4830 O O . GLU B 1 221 ? -13.522 -8.850 118.271 1.00 54.40 274 GLU B O 1
ATOM 4836 N N . VAL B 1 222 ? -11.500 -9.254 117.392 1.00 51.39 275 VAL B N 1
ATOM 4837 C CA . VAL B 1 222 ? -10.906 -8.212 118.222 1.00 49.61 275 VAL B CA 1
ATOM 4838 C C . VAL B 1 222 ? -11.372 -6.776 117.848 1.00 50.56 275 VAL B C 1
ATOM 4839 O O . VAL B 1 222 ? -11.528 -5.926 118.727 1.00 51.19 275 VAL B O 1
ATOM 4843 N N . PHE B 1 223 ? -11.608 -6.491 116.571 1.00 49.66 276 PHE B N 1
ATOM 4844 C CA . PHE B 1 223 ? -12.171 -5.190 116.240 1.00 49.93 276 PHE B CA 1
ATOM 4845 C C . PHE B 1 223 ? -13.596 -5.108 116.749 1.00 50.65 276 PHE B C 1
ATOM 4846 O O . PHE B 1 223 ? -14.033 -4.063 117.224 1.00 50.93 276 PHE B O 1
ATOM 4854 N N . GLU B 1 224 ? -14.328 -6.209 116.631 1.00 51.12 277 GLU B N 1
ATOM 4855 C CA . GLU B 1 224 ? -15.701 -6.230 117.090 1.00 51.89 277 GLU B CA 1
ATOM 4856 C C . GLU B 1 224 ? -15.710 -5.861 118.563 1.00 51.94 277 GLU B C 1
ATOM 4857 O O . GLU B 1 224 ? -16.548 -5.082 119.014 1.00 53.11 277 GLU B O 1
ATOM 4863 N N . PHE B 1 225 ? -14.757 -6.419 119.299 1.00 51.07 278 PHE B N 1
ATOM 4864 C CA . PHE B 1 225 ? -14.595 -6.164 120.718 1.00 51.19 278 PHE B CA 1
ATOM 4865 C C . PHE B 1 225 ? -14.181 -4.702 121.017 1.00 51.66 278 PHE B C 1
ATOM 4866 O O . PHE B 1 225 ? -14.707 -4.052 121.939 1.00 51.37 278 PHE B O 1
ATOM 4874 N N . LEU B 1 226 ? -13.257 -4.174 120.223 1.00 51.50 279 LEU B N 1
ATOM 4875 C CA . LEU B 1 226 ? -12.725 -2.860 120.506 1.00 51.26 279 LEU B CA 1
ATOM 4876 C C . LEU B 1 226 ? -13.725 -1.729 120.263 1.00 52.61 279 LEU B C 1
ATOM 4877 O O . LEU B 1 226 ? -13.643 -0.691 120.915 1.00 54.36 279 LEU B O 1
ATOM 4882 N N . GLY B 1 227 ? -14.688 -1.921 119.370 1.00 52.94 280 GLY B N 1
ATOM 4883 C CA . GLY B 1 227 ? -15.720 -0.911 119.179 1.00 53.61 280 GLY B CA 1
ATOM 4884 C C . GLY B 1 227 ? -17.069 -1.281 119.791 1.00 55.25 280 GLY B C 1
ATOM 4885 O O . GLY B 1 227 ? -18.105 -0.710 119.435 1.00 55.82 280 GLY B O 1
ATOM 4886 N N . SER B 1 228 ? -17.086 -2.247 120.701 1.00 55.36 281 SER B N 1
ATOM 4887 C CA . SER B 1 228 ? -18.344 -2.606 121.330 1.00 55.44 281 SER B CA 1
ATOM 4888 C C . SER B 1 228 ? -18.660 -1.588 122.429 1.00 55.23 281 SER B C 1
ATOM 4889 O O . SER B 1 228 ? -19.781 -1.478 122.923 1.00 54.69 281 SER B O 1
ATOM 4892 N N . SER B 1 229 ? -17.658 -0.819 122.797 1.00 54.99 282 SER B N 1
ATOM 4893 C CA . SER B 1 229 ? -17.840 0.112 123.866 1.00 54.73 282 SER B CA 1
ATOM 4894 C C . SER B 1 229 ? -16.832 1.203 123.653 1.00 54.50 282 SER B C 1
ATOM 4895 O O . SER B 1 229 ? -15.767 0.967 123.109 1.00 54.09 282 SER B O 1
ATOM 4898 N N . ASP B 1 230 ? -17.155 2.401 124.097 1.00 55.77 283 ASP B N 1
ATOM 4899 C CA . ASP B 1 230 ? -16.208 3.487 123.928 1.00 57.01 283 ASP B CA 1
ATOM 4900 C C . ASP B 1 230 ? -15.259 3.616 125.120 1.00 56.27 283 ASP B C 1
ATOM 4901 O O . ASP B 1 230 ? -14.575 4.605 125.246 1.00 55.84 283 ASP B O 1
ATOM 4906 N N . TYR B 1 231 ? -15.187 2.593 125.958 1.00 55.41 284 TYR B N 1
ATOM 4907 C CA . TYR B 1 231 ? -14.414 2.694 127.178 1.00 55.55 284 TYR B CA 1
ATOM 4908 C C . TYR B 1 231 ? -12.999 2.124 127.114 1.00 54.69 284 TYR B C 1
ATOM 4909 O O . TYR B 1 231 ? -12.278 2.126 128.100 1.00 54.48 284 TYR B O 1
ATOM 4918 N N . PHE B 1 232 ? -12.589 1.614 125.971 1.00 54.57 285 PHE B N 1
ATOM 4919 C CA . PHE B 1 232 ? -11.291 0.941 125.917 1.00 53.43 285 PHE B CA 1
ATOM 4920 C C . PHE B 1 232 ? -10.053 1.729 126.423 1.00 52.69 285 PHE B C 1
ATOM 4921 O O . PHE B 1 232 ? -9.147 1.143 126.978 1.00 53.77 285 PHE B O 1
ATOM 4929 N N . SER B 1 233 ? -9.996 3.038 126.227 1.00 51.87 286 SER B N 1
ATOM 4930 C CA . SER B 1 233 ? -8.835 3.817 126.663 1.00 51.24 286 SER B CA 1
ATOM 4931 C C . SER B 1 233 ? -8.947 4.377 128.096 1.00 51.50 286 SER B C 1
ATOM 4932 O O . SER B 1 233 ? -8.010 5.025 128.599 1.00 51.07 286 SER B O 1
ATOM 4935 N N . GLY B 1 234 ? -10.098 4.161 128.727 1.00 51.42 287 GLY B N 1
ATOM 4936 C CA . GLY B 1 234 ? -10.341 4.647 130.082 1.00 51.85 287 GLY B CA 1
ATOM 4937 C C . GLY B 1 234 ? -9.221 4.250 131.024 1.00 52.70 287 GLY B C 1
ATOM 4938 O O . GLY B 1 234 ? -8.581 5.109 131.631 1.00 53.58 287 GLY B O 1
ATOM 4939 N N . PRO B 1 235 ? -8.977 2.940 131.171 1.00 52.36 288 PRO B N 1
ATOM 4940 C CA . PRO B 1 235 ? -7.841 2.513 131.977 1.00 52.41 288 PRO B CA 1
ATOM 4941 C C . PRO B 1 235 ? -6.528 3.158 131.557 1.00 52.13 288 PRO B C 1
ATOM 4942 O O . PRO B 1 235 ? -5.703 3.521 132.418 1.00 52.24 288 PRO B O 1
ATOM 4946 N N . THR B 1 236 ? -6.348 3.320 130.252 1.00 51.19 289 THR B N 1
ATOM 4947 C CA . THR B 1 236 ? -5.116 3.860 129.728 1.00 51.13 289 THR B CA 1
ATOM 4948 C C . THR B 1 236 ? -4.822 5.227 130.347 1.00 52.31 289 THR B C 1
ATOM 4949 O O . THR B 1 236 ? -3.694 5.518 130.729 1.00 52.92 289 THR B O 1
ATOM 4953 N N . TRP B 1 237 ? -5.831 6.068 130.490 1.00 53.15 290 TRP B N 1
ATOM 4954 C CA . TRP B 1 237 ? -5.560 7.381 131.045 1.00 54.15 290 TRP B CA 1
ATOM 4955 C C . TRP B 1 237 ? -5.278 7.328 132.550 1.00 54.33 290 TRP B C 1
ATOM 4956 O O . TRP B 1 237 ? -4.480 8.097 133.072 1.00 54.06 290 TRP B O 1
ATOM 4975 N N . GLY B 1 239 ? -3.713 5.052 133.952 1.00 56.03 292 GLY B N 1
ATOM 4976 C CA . GLY B 1 239 ? -2.345 4.561 134.027 1.00 55.68 292 GLY B CA 1
ATOM 4977 C C . GLY B 1 239 ? -1.367 5.672 133.732 1.00 55.13 292 GLY B C 1
ATOM 4978 O O . GLY B 1 239 ? -0.314 5.767 134.380 1.00 53.89 292 GLY B O 1
ATOM 4979 N N . ALA B 1 240 ? -1.731 6.503 132.751 1.00 53.93 293 ALA B N 1
ATOM 4980 C CA . ALA B 1 240 ? -0.978 7.685 132.417 1.00 53.68 293 ALA B CA 1
ATOM 4981 C C . ALA B 1 240 ? -0.858 8.566 133.637 1.00 53.58 293 ALA B C 1
ATOM 4982 O O . ALA B 1 240 ? 0.253 8.900 134.057 1.00 53.64 293 ALA B O 1
ATOM 4984 N N . ALA B 1 241 ? -2.004 8.936 134.203 1.00 52.59 294 ALA B N 1
ATOM 4985 C CA . ALA B 1 241 ? -2.025 9.802 135.389 1.00 53.13 294 ALA B CA 1
ATOM 4986 C C . ALA B 1 241 ? -1.228 9.209 136.569 1.00 53.73 294 ALA B C 1
ATOM 4987 O O . ALA B 1 241 ? -0.487 9.919 137.265 1.00 52.34 294 ALA B O 1
ATOM 4989 N N . LYS B 1 242 ? -1.391 7.907 136.784 1.00 54.68 295 LYS B N 1
ATOM 4990 C CA . LYS B 1 242 ? -0.696 7.242 137.869 1.00 56.23 295 LYS B CA 1
ATOM 4991 C C . LYS B 1 242 ? 0.803 7.366 137.667 1.00 57.21 295 LYS B C 1
ATOM 4992 O O . LYS B 1 242 ? 1.573 7.611 138.611 1.00 57.44 295 LYS B O 1
ATOM 4998 N N . CYS B 1 243 ? 1.208 7.194 136.417 1.00 58.55 296 CYS B N 1
ATOM 4999 C CA . CYS B 1 243 ? 2.600 7.303 136.048 1.00 58.06 296 CYS B CA 1
ATOM 5000 C C . CYS B 1 243 ? 3.152 8.711 136.305 1.00 57.15 296 CYS B C 1
ATOM 5001 O O . CYS B 1 243 ? 4.217 8.846 136.892 1.00 57.60 296 CYS B O 1
ATOM 5004 N N . ALA B 1 244 ? 2.433 9.748 135.884 1.00 55.25 297 ALA B N 1
ATOM 5005 C CA . ALA B 1 244 ? 2.839 11.123 136.183 1.00 54.05 297 ALA B CA 1
ATOM 5006 C C . ALA B 1 244 ? 2.803 11.445 137.688 1.00 53.85 297 ALA B C 1
ATOM 5007 O O . ALA B 1 244 ? 3.806 11.857 138.277 1.00 53.77 297 ALA B O 1
ATOM 5009 N N . LEU B 1 245 ? 1.647 11.252 138.313 1.00 53.53 298 LEU B N 1
ATOM 5010 C CA . LEU B 1 245 ? 1.507 11.465 139.747 1.00 53.36 298 LEU B CA 1
ATOM 5011 C C . LEU B 1 245 ? 2.606 10.814 140.627 1.00 54.15 298 LEU B C 1
ATOM 5012 O O . LEU B 1 245 ? 3.213 11.480 141.475 1.00 52.80 298 LEU B O 1
ATOM 5017 N N . ASP B 1 246 ? 2.884 9.532 140.419 1.00 55.87 299 ASP B N 1
ATOM 5018 C CA . ASP B 1 246 ? 3.941 8.862 141.200 1.00 57.77 299 ASP B CA 1
ATOM 5019 C C . ASP B 1 246 ? 5.302 9.543 141.126 1.00 57.35 299 ASP B C 1
ATOM 5020 O O . ASP B 1 246 ? 6.118 9.420 142.058 1.00 56.44 299 ASP B O 1
ATOM 5025 N N . ALA B 1 247 ? 5.557 10.255 140.025 1.00 56.20 300 ALA B N 1
ATOM 5026 C CA . ALA B 1 247 ? 6.845 10.921 139.892 1.00 55.79 300 ALA B CA 1
ATOM 5027 C C . ALA B 1 247 ? 6.862 12.202 140.691 1.00 55.46 300 ALA B C 1
ATOM 5028 O O . ALA B 1 247 ? 7.924 12.746 140.971 1.00 55.62 300 ALA B O 1
ATOM 5030 N N . GLY B 1 248 ? 5.673 12.675 141.048 1.00 55.10 301 GLY B N 1
ATOM 5031 C CA . GLY B 1 248 ? 5.530 13.786 141.981 1.00 54.58 301 GLY B CA 1
ATOM 5032 C C . GLY B 1 248 ? 5.391 13.372 143.445 1.00 54.10 301 GLY B C 1
ATOM 5033 O O . GLY B 1 248 ? 5.211 14.220 144.310 1.00 54.57 301 GLY B O 1
ATOM 5034 N N . HIS B 1 249 ? 5.489 12.081 143.742 1.00 53.28 302 HIS B N 1
ATOM 5035 C CA . HIS B 1 249 ? 5.366 11.617 145.125 1.00 52.72 302 HIS B CA 1
ATOM 5036 C C . HIS B 1 249 ? 6.699 11.580 145.883 1.00 52.42 302 HIS B C 1
ATOM 5037 O O . HIS B 1 249 ? 7.743 11.426 145.280 1.00 53.33 302 HIS B O 1
ATOM 5044 N N . ASN B 1 250 ? 6.659 11.704 147.208 1.00 52.98 303 ASN B N 1
ATOM 5045 C CA . ASN B 1 250 ? 7.881 11.680 148.067 1.00 52.19 303 ASN B CA 1
ATOM 5046 C C . ASN B 1 250 ? 8.822 12.855 147.865 1.00 51.73 303 ASN B C 1
ATOM 5047 O O . ASN B 1 250 ? 9.993 12.671 147.627 1.00 51.35 303 ASN B O 1
ATOM 5052 N N . VAL B 1 251 ? 8.292 14.063 147.927 1.00 51.84 304 VAL B N 1
ATOM 5053 C CA . VAL B 1 251 ? 9.115 15.239 147.909 1.00 51.64 304 VAL B CA 1
ATOM 5054 C C . VAL B 1 251 ? 9.010 15.817 149.308 1.00 52.35 304 VAL B C 1
ATOM 5055 O O . VAL B 1 251 ? 7.932 16.255 149.718 1.00 52.49 304 VAL B O 1
ATOM 5059 N N . GLU B 1 252 ? 10.115 15.766 150.049 1.00 52.74 305 GLU B N 1
ATOM 5060 C CA . GLU B 1 252 ? 10.173 16.322 151.392 1.00 53.54 305 GLU B CA 1
ATOM 5061 C C . GLU B 1 252 ? 9.446 17.670 151.425 1.00 53.11 305 GLU B C 1
ATOM 5062 O O . GLU B 1 252 ? 9.677 18.521 150.559 1.00 52.82 305 GLU B O 1
ATOM 5068 N N . ASN B 1 253 ? 8.556 17.830 152.411 1.00 52.20 306 ASN B N 1
ATOM 5069 C CA . ASN B 1 253 ? 7.803 19.067 152.646 1.00 50.94 306 ASN B CA 1
ATOM 5070 C C . ASN B 1 253 ? 6.618 19.331 151.721 1.00 50.59 306 ASN B C 1
ATOM 5071 O O . ASN B 1 253 ? 5.873 20.263 151.967 1.00 50.22 306 ASN B O 1
ATOM 5076 N N . SER B 1 254 ? 6.432 18.550 150.657 1.00 50.98 307 SER B N 1
ATOM 5077 C CA . SER B 1 254 ? 5.327 18.841 149.717 1.00 51.26 307 SER B CA 1
ATOM 5078 C C . SER B 1 254 ? 3.908 18.470 150.199 1.00 51.69 307 SER B C 1
ATOM 5079 O O . SER B 1 254 ? 3.663 17.362 150.693 1.00 52.12 307 SER B O 1
ATOM 5082 N N . THR B 1 255 ? 2.965 19.387 150.012 1.00 51.58 308 THR B N 1
ATOM 5083 C CA . THR B 1 255 ? 1.585 19.135 150.423 1.00 51.49 308 THR B CA 1
ATOM 5084 C C . THR B 1 255 ? 0.701 18.811 149.230 1.00 52.21 308 THR B C 1
ATOM 5085 O O . THR B 1 255 ? -0.510 19.050 149.268 1.00 53.05 308 THR B O 1
ATOM 5089 N N . ILE B 1 256 ? 1.299 18.283 148.167 1.00 51.47 309 ILE B N 1
ATOM 5090 C CA . ILE B 1 256 ? 0.517 17.914 147.002 1.00 51.81 309 ILE B CA 1
ATOM 5091 C C . ILE B 1 256 ? -0.067 16.515 147.123 1.00 51.64 309 ILE B C 1
ATOM 5092 O O . ILE B 1 256 ? 0.632 15.563 147.494 1.00 51.29 309 ILE B O 1
ATOM 5097 N N . VAL B 1 257 ? -1.356 16.403 146.814 1.00 51.33 310 VAL B N 1
ATOM 5098 C CA . VAL B 1 257 ? -2.046 15.112 146.804 1.00 51.82 310 VAL B CA 1
ATOM 5099 C C . VAL B 1 257 ? -1.558 14.259 145.651 1.00 52.11 310 VAL B C 1
ATOM 5100 O O . VAL B 1 257 ? -1.626 14.680 144.524 1.00 52.85 310 VAL B O 1
ATOM 5104 N N . THR B 1 258 ? -1.066 13.058 145.902 1.00 52.66 311 THR B N 1
ATOM 5105 C CA . THR B 1 258 ? -0.596 12.257 144.769 1.00 53.06 311 THR B CA 1
ATOM 5106 C C . THR B 1 258 ? -1.426 11.013 144.457 1.00 53.86 311 THR B C 1
ATOM 5107 O O . THR B 1 258 ? -1.050 10.226 143.581 1.00 55.14 311 THR B O 1
ATOM 5111 N N . THR B 1 259 ? -2.546 10.853 145.159 1.00 53.14 312 THR B N 1
ATOM 5112 C CA . THR B 1 259 ? -3.476 9.743 144.980 1.00 53.73 312 THR B CA 1
ATOM 5113 C C . THR B 1 259 ? -4.864 10.142 145.531 1.00 54.70 312 THR B C 1
ATOM 5114 O O . THR B 1 259 ? -4.986 10.653 146.660 1.00 54.66 312 THR B O 1
ATOM 5126 N N . CYS B 1 261 ? -8.397 7.842 145.789 1.00 53.47 314 CYS B N 1
ATOM 5127 C CA . CYS B 1 261 ? -8.974 6.563 145.418 1.00 52.55 314 CYS B CA 1
ATOM 5128 C C . CYS B 1 261 ? -9.985 6.103 146.440 1.00 52.45 314 CYS B C 1
ATOM 5129 O O . CYS B 1 261 ? -10.033 6.609 147.561 1.00 52.04 314 CYS B O 1
ATOM 5132 N N . ARG B 1 262 ? -10.805 5.141 146.037 1.00 52.13 315 ARG B N 1
ATOM 5133 C CA . ARG B 1 262 ? -11.866 4.659 146.896 1.00 52.11 315 ARG B CA 1
ATOM 5134 C C . ARG B 1 262 ? -12.143 3.191 146.597 1.00 52.36 315 ARG B C 1
ATOM 5135 O O . ARG B 1 262 ? -11.854 2.712 145.500 1.00 52.16 315 ARG B O 1
ATOM 5143 N N . ASN B 1 263 ? -12.676 2.486 147.595 1.00 52.29 316 ASN B N 1
ATOM 5144 C CA . ASN B 1 263 ? -12.953 1.051 147.498 1.00 52.76 316 ASN B CA 1
ATOM 5145 C C . ASN B 1 263 ? -14.399 0.698 147.841 1.00 53.02 316 ASN B C 1
ATOM 5146 O O . ASN B 1 263 ? -14.677 -0.413 148.275 1.00 53.62 316 ASN B O 1
ATOM 5151 N N . GLY B 1 264 ? -15.312 1.648 147.664 1.00 53.14 317 GLY B N 1
ATOM 5152 C CA . GLY B 1 264 ? -16.724 1.387 147.871 1.00 52.88 317 GLY B CA 1
ATOM 5153 C C . GLY B 1 264 ? -17.115 1.539 149.320 1.00 53.88 317 GLY B C 1
ATOM 5154 O O . GLY B 1 264 ? -18.305 1.496 149.653 1.00 55.15 317 GLY B O 1
ATOM 5155 N N . VAL B 1 265 ? -16.122 1.705 150.191 1.00 53.07 318 VAL B N 1
ATOM 5156 C CA . VAL B 1 265 ? -16.379 1.888 151.609 1.00 52.26 318 VAL B CA 1
ATOM 5157 C C . VAL B 1 265 ? -15.622 3.115 152.124 1.00 52.13 318 VAL B C 1
ATOM 5158 O O . VAL B 1 265 ? -16.167 3.910 152.888 1.00 51.82 318 VAL B O 1
ATOM 5162 N N . GLU B 1 266 ? -14.364 3.265 151.713 1.00 51.88 319 GLU B N 1
ATOM 5163 C CA . GLU B 1 266 ? -13.540 4.369 152.190 1.00 52.26 319 GLU B CA 1
ATOM 5164 C C . GLU B 1 266 ? -12.876 5.159 151.080 1.00 53.01 319 GLU B C 1
ATOM 5165 O O . GLU B 1 266 ? -12.542 4.628 150.015 1.00 53.80 319 GLU B O 1
ATOM 5171 N N . PHE B 1 267 ? -12.647 6.435 151.353 1.00 52.86 320 PHE B N 1
ATOM 5172 C CA . PHE B 1 267 ? -11.864 7.278 150.470 1.00 52.11 320 PHE B CA 1
ATOM 5173 C C . PHE B 1 267 ? -10.476 7.443 151.066 1.00 52.41 320 PHE B C 1
ATOM 5174 O O . PHE B 1 267 ? -10.320 7.591 152.299 1.00 52.73 320 PHE B O 1
ATOM 5182 N N . GLY B 1 268 ? -9.467 7.409 150.201 1.00 51.61 321 GLY B N 1
ATOM 5183 C CA . GLY B 1 268 ? -8.091 7.415 150.649 1.00 51.00 321 GLY B CA 1
ATOM 5184 C C . GLY B 1 268 ? -7.139 8.178 149.741 1.00 51.53 321 GLY B C 1
ATOM 5185 O O . GLY B 1 268 ? -7.141 8.025 148.508 1.00 52.34 321 GLY B O 1
ATOM 5186 N N . ILE B 1 269 ? -6.292 8.987 150.362 1.00 50.53 322 ILE B N 1
ATOM 5187 C CA . ILE B 1 269 ? -5.357 9.791 149.622 1.00 49.90 322 ILE B CA 1
ATOM 5188 C C . ILE B 1 269 ? -3.950 9.651 150.174 1.00 49.95 322 ILE B C 1
ATOM 5189 O O . ILE B 1 269 ? -3.764 9.171 151.275 1.00 49.60 322 ILE B O 1
ATOM 5194 N N . ARG B 1 270 ? -2.966 10.065 149.379 1.00 50.91 323 ARG B N 1
ATOM 5195 C CA . ARG B 1 270 ? -1.578 10.105 149.797 1.00 50.78 323 ARG B CA 1
ATOM 5196 C C . ARG B 1 270 ? -1.098 11.512 149.503 1.00 50.30 323 ARG B C 1
ATOM 5197 O O . ARG B 1 270 ? -1.608 12.139 148.577 1.00 51.46 323 ARG B O 1
ATOM 5205 N N . VAL B 1 271 ? -0.167 12.035 150.290 1.00 48.95 324 VAL B N 1
ATOM 5206 C CA . VAL B 1 271 ? 0.413 13.325 149.954 1.00 48.76 324 VAL B CA 1
ATOM 5207 C C . VAL B 1 271 ? 1.923 13.234 149.850 1.00 49.17 324 VAL B C 1
ATOM 5208 O O . VAL B 1 271 ? 2.571 12.453 150.538 1.00 48.37 324 VAL B O 1
ATOM 5212 N N . SER B 1 272 ? 2.471 14.018 148.936 1.00 51.00 325 SER B N 1
ATOM 5213 C CA . SER B 1 272 ? 3.838 13.849 148.525 1.00 51.51 325 SER B CA 1
ATOM 5214 C C . SER B 1 272 ? 4.757 13.945 149.720 1.00 52.37 325 SER B C 1
ATOM 5215 O O . SER B 1 272 ? 5.598 13.080 149.927 1.00 52.59 325 SER B O 1
ATOM 5218 N N . GLY B 1 273 ? 4.581 14.989 150.523 1.00 52.90 326 GLY B N 1
ATOM 5219 C CA . GLY B 1 273 ? 5.479 15.240 151.651 1.00 54.17 326 GLY B CA 1
ATOM 5220 C C . GLY B 1 273 ? 5.366 14.252 152.799 1.00 54.86 326 GLY B C 1
ATOM 5221 O O . GLY B 1 273 ? 6.125 14.318 153.766 1.00 54.84 326 GLY B O 1
ATOM 5222 N N . ILE B 1 274 ? 4.400 13.346 152.702 1.00 55.65 327 ILE B N 1
ATOM 5223 C CA . ILE B 1 274 ? 4.201 12.325 153.716 1.00 56.25 327 ILE B CA 1
ATOM 5224 C C . ILE B 1 274 ? 4.871 11.052 153.217 1.00 56.67 327 ILE B C 1
ATOM 5225 O O . ILE B 1 274 ? 5.536 10.365 153.977 1.00 57.06 327 ILE B O 1
ATOM 5230 N N . GLY B 1 275 ? 4.693 10.746 151.933 1.00 57.10 328 GLY B N 1
ATOM 5231 C CA . GLY B 1 275 ? 5.450 9.686 151.283 1.00 57.57 328 GLY B CA 1
ATOM 5232 C C . GLY B 1 275 ? 4.963 8.253 151.434 1.00 58.45 328 GLY B C 1
ATOM 5233 O O . GLY B 1 275 ? 4.045 7.967 152.212 1.00 58.12 328 GLY B O 1
ATOM 5234 N N . GLY B 1 276 ? 5.580 7.359 150.655 1.00 58.56 329 GLY B N 1
ATOM 5235 C CA . GLY B 1 276 ? 5.324 5.921 150.719 1.00 58.25 329 GLY B CA 1
ATOM 5236 C C . GLY B 1 276 ? 3.873 5.530 150.543 1.00 58.83 329 GLY B C 1
ATOM 5237 O O . GLY B 1 276 ? 3.162 6.071 149.681 1.00 59.34 329 GLY B O 1
ATOM 5238 N N . ASN B 1 277 ? 3.437 4.578 151.361 1.00 59.16 330 ASN B N 1
ATOM 5239 C CA . ASN B 1 277 ? 2.057 4.112 151.344 1.00 58.92 330 ASN B CA 1
ATOM 5240 C C . ASN B 1 277 ? 1.325 4.511 152.622 1.00 58.76 330 ASN B C 1
ATOM 5241 O O . ASN B 1 277 ? 0.487 3.774 153.121 1.00 59.15 330 ASN B O 1
ATOM 5246 N N . HIS B 1 278 ? 1.668 5.684 153.150 1.00 58.76 331 HIS B N 1
ATOM 5247 C CA . HIS B 1 278 ? 0.932 6.297 154.259 1.00 57.96 331 HIS B CA 1
ATOM 5248 C C . HIS B 1 278 ? -0.419 6.841 153.750 1.00 57.38 331 HIS B C 1
ATOM 5249 O O . HIS B 1 278 ? -0.463 7.762 152.934 1.00 56.74 331 HIS B O 1
ATOM 5256 N N . TRP B 1 279 ? -1.515 6.251 154.227 1.00 56.51 332 TRP B N 1
ATOM 5257 C CA . TRP B 1 279 ? -2.852 6.532 153.694 1.00 55.37 332 TRP B CA 1
ATOM 5258 C C . TRP B 1 279 ? -3.645 7.398 154.656 1.00 54.80 332 TRP B C 1
ATOM 5259 O O . TRP B 1 279 ? -3.571 7.203 155.849 1.00 55.23 332 TRP B O 1
ATOM 5270 N N . PHE B 1 280 ? -4.418 8.335 154.130 1.00 53.82 333 PHE B N 1
ATOM 5271 C CA . PHE B 1 280 ? -5.355 9.088 154.936 1.00 52.79 333 PHE B CA 1
ATOM 5272 C C . PHE B 1 280 ? -6.732 8.768 154.422 1.00 52.20 333 PHE B C 1
ATOM 5273 O O . PHE B 1 280 ? -6.986 8.875 153.224 1.00 52.71 333 PHE B O 1
ATOM 5281 N N . THR B 1 281 ? -7.617 8.382 155.330 1.00 51.11 334 THR B N 1
ATOM 5282 C CA . THR B 1 281 ? -8.837 7.669 154.983 1.00 50.35 334 THR B CA 1
ATOM 5283 C C . THR B 1 281 ? -10.074 8.298 155.595 1.00 51.24 334 THR B C 1
ATOM 5284 O O . THR B 1 281 ? -10.080 8.731 156.764 1.00 51.63 334 THR B O 1
ATOM 5288 N N . GLY B 1 282 ? -11.139 8.353 154.812 1.00 51.16 335 GLY B N 1
ATOM 5289 C CA . GLY B 1 282 ? -12.412 8.781 155.359 1.00 50.56 335 GLY B CA 1
ATOM 5290 C C . GLY B 1 282 ? -13.490 7.934 154.740 1.00 50.73 335 GLY B C 1
ATOM 5291 O O . GLY B 1 282 ? -13.201 7.026 153.972 1.00 51.02 335 GLY B O 1
ATOM 5292 N N . PRO B 1 283 ? -14.744 8.240 155.054 1.00 50.81 336 PRO B N 1
ATOM 5293 C CA . PRO B 1 283 ? -15.896 7.559 154.496 1.00 51.29 336 PRO B CA 1
ATOM 5294 C C . PRO B 1 283 ? -16.076 7.918 153.030 1.00 52.07 336 PRO B C 1
ATOM 5295 O O . PRO B 1 283 ? -16.047 9.099 152.668 1.00 52.51 336 PRO B O 1
ATOM 5299 N N . ALA B 1 284 ? -16.229 6.914 152.179 1.00 52.26 337 ALA B N 1
ATOM 5300 C CA . ALA B 1 284 ? -16.553 7.184 150.790 1.00 52.18 337 ALA B CA 1
ATOM 5301 C C . ALA B 1 284 ? -17.977 7.769 150.743 1.00 51.89 337 ALA B C 1
ATOM 5302 O O . ALA B 1 284 ? -18.806 7.442 151.593 1.00 50.95 337 ALA B O 1
ATOM 5304 N N . GLN B 1 285 ? -18.233 8.620 149.747 1.00 50.91 338 GLN B N 1
ATOM 5305 C CA . GLN B 1 285 ? -19.444 9.429 149.644 1.00 50.21 338 GLN B CA 1
ATOM 5306 C C . GLN B 1 285 ? -20.431 8.950 148.569 1.00 50.37 338 GLN B C 1
ATOM 5307 O O . GLN B 1 285 ? -20.070 8.174 147.684 1.00 50.99 338 GLN B O 1
ATOM 5313 N N . ARG B 1 286 ? -21.670 9.426 148.620 1.00 49.97 339 ARG B N 1
ATOM 5314 C CA . ARG B 1 286 ? -22.616 9.115 147.560 1.00 49.70 339 ARG B CA 1
ATOM 5315 C C . ARG B 1 286 ? -22.230 9.940 146.368 1.00 50.31 339 ARG B C 1
ATOM 5316 O O . ARG B 1 286 ? -21.659 11.012 146.524 1.00 50.05 339 ARG B O 1
ATOM 5324 N N . VAL B 1 287 ? -22.540 9.428 145.179 1.00 50.83 340 VAL B N 1
ATOM 5325 C CA . VAL B 1 287 ? -22.392 10.164 143.940 1.00 51.47 340 VAL B CA 1
ATOM 5326 C C . VAL B 1 287 ? -23.777 10.545 143.444 1.00 52.32 340 VAL B C 1
ATOM 5327 O O . VAL B 1 287 ? -24.544 9.674 143.043 1.00 52.15 340 VAL B O 1
ATOM 5331 N N . ILE B 1 288 ? -24.117 11.829 143.462 1.00 53.65 341 ILE B N 1
ATOM 5332 C CA . ILE B 1 288 ? -25.467 12.217 143.039 1.00 55.06 341 ILE B CA 1
ATOM 5333 C C . ILE B 1 288 ? -25.476 12.840 141.640 1.00 55.75 341 ILE B C 1
ATOM 5334 O O . ILE B 1 288 ? -24.653 13.704 141.335 1.00 55.78 341 ILE B O 1
ATOM 5339 N N . GLY B 1 289 ? -26.400 12.367 140.803 1.00 56.62 342 GLY B N 1
ATOM 5340 C CA . GLY B 1 289 ? -26.498 12.748 139.390 1.00 58.00 342 GLY B CA 1
ATOM 5341 C C . GLY B 1 289 ? -27.746 12.173 138.726 1.00 59.08 342 GLY B C 1
ATOM 5342 O O . GLY B 1 289 ? -28.595 11.592 139.395 1.00 59.50 342 GLY B O 1
ATOM 5343 N N . PRO B 1 290 ? -27.899 12.368 137.410 1.00 59.70 343 PRO B N 1
ATOM 5344 C CA . PRO B 1 290 ? -29.015 11.734 136.729 1.00 60.40 343 PRO B CA 1
ATOM 5345 C C . PRO B 1 290 ? -28.918 10.220 136.748 1.00 61.29 343 PRO B C 1
ATOM 5346 O O . PRO B 1 290 ? -27.822 9.641 136.714 1.00 60.87 343 PRO B O 1
ATOM 5358 N N . PHE B 1 292 ? -30.139 6.379 135.238 1.00 61.54 345 PHE B N 1
ATOM 5359 C CA . PHE B 1 292 ? -30.655 5.620 134.105 1.00 60.72 345 PHE B CA 1
ATOM 5360 C C . PHE B 1 292 ? -32.080 5.189 134.413 1.00 60.71 345 PHE B C 1
ATOM 5361 O O . PHE B 1 292 ? -32.351 4.716 135.517 1.00 60.87 345 PHE B O 1
ATOM 5369 N N . ALA B 1 293 ? -32.983 5.344 133.443 1.00 60.72 346 ALA B N 1
ATOM 5370 C CA . ALA B 1 293 ? -34.410 5.042 133.646 1.00 60.36 346 ALA B CA 1
ATOM 5371 C C . ALA B 1 293 ? -34.621 3.740 134.404 1.00 60.24 346 ALA B C 1
ATOM 5372 O O . ALA B 1 293 ? -33.854 2.791 134.244 1.00 60.06 346 ALA B O 1
ATOM 5374 N N . GLY B 1 294 ? -35.663 3.703 135.232 1.00 60.38 347 GLY B N 1
ATOM 5375 C CA . GLY B 1 294 ? -35.977 2.508 136.010 1.00 60.05 347 GLY B CA 1
ATOM 5376 C C . GLY B 1 294 ? -35.072 2.316 137.221 1.00 60.04 347 GLY B C 1
ATOM 5377 O O . GLY B 1 294 ? -35.264 1.381 138.007 1.00 59.94 347 GLY B O 1
ATOM 5378 N N . TYR B 1 295 ? -34.083 3.195 137.371 1.00 59.18 348 TYR B N 1
ATOM 5379 C CA . TYR B 1 295 ? -33.227 3.193 138.548 1.00 58.41 348 TYR B CA 1
ATOM 5380 C C . TYR B 1 295 ? -33.374 4.469 139.372 1.00 57.84 348 TYR B C 1
ATOM 5381 O O . TYR B 1 295 ? -33.812 5.504 138.865 1.00 57.66 348 TYR B O 1
ATOM 5390 N N . THR B 1 296 ? -33.007 4.387 140.646 1.00 57.11 349 THR B N 1
ATOM 5391 C CA . THR B 1 296 ? -33.066 5.534 141.545 1.00 56.97 349 THR B CA 1
ATOM 5392 C C . THR B 1 296 ? -31.891 5.542 142.509 1.00 56.70 349 THR B C 1
ATOM 5393 O O . THR B 1 296 ? -31.244 4.529 142.719 1.00 56.65 349 THR B O 1
ATOM 5397 N N . GLN B 1 297 ? -31.647 6.692 143.118 1.00 56.79 350 GLN B N 1
ATOM 5398 C CA . GLN B 1 297 ? -30.436 6.933 143.901 1.00 56.71 350 GLN B CA 1
ATOM 5399 C C . GLN B 1 297 ? -30.197 5.998 145.116 1.00 57.46 350 GLN B C 1
ATOM 5400 O O . GLN B 1 297 ? -29.053 5.798 145.534 1.00 57.90 350 GLN B O 1
ATOM 5406 N N . GLU B 1 298 ? -31.248 5.397 145.668 1.00 57.85 351 GLU B N 1
ATOM 5407 C CA . GLU B 1 298 ? -31.044 4.463 146.780 1.00 58.29 351 GLU B CA 1
ATOM 5408 C C . GLU B 1 298 ? -30.585 3.109 146.285 1.00 58.01 351 GLU B C 1
ATOM 5409 O O . GLU B 1 298 ? -30.373 2.200 147.078 1.00 58.44 351 GLU B O 1
ATOM 5415 N N . ASP B 1 299 ? -30.461 2.955 144.977 1.00 57.51 352 ASP B N 1
ATOM 5416 C CA . ASP B 1 299 ? -29.911 1.724 144.446 1.00 57.48 352 ASP B CA 1
ATOM 5417 C C . ASP B 1 299 ? -28.387 1.792 144.487 1.00 57.55 352 ASP B C 1
ATOM 5418 O O . ASP B 1 299 ? -27.716 0.760 144.519 1.00 57.32 352 ASP B O 1
ATOM 5423 N N . ALA B 1 300 ? -27.857 3.020 144.509 1.00 57.31 353 ALA B N 1
ATOM 5424 C CA . ALA B 1 300 ? -26.430 3.290 144.313 1.00 56.61 353 ALA B CA 1
ATOM 5425 C C . ALA B 1 300 ? -25.524 2.838 145.452 1.00 56.49 353 ALA B C 1
ATOM 5426 O O . ALA B 1 300 ? -25.934 2.803 146.615 1.00 56.33 353 ALA B O 1
ATOM 5428 N N . GLY B 1 301 ? -24.289 2.494 145.103 1.00 56.29 354 GLY B N 1
ATOM 5429 C CA . GLY B 1 301 ? -23.264 2.209 146.091 1.00 56.89 354 GLY B CA 1
ATOM 5430 C C . GLY B 1 301 ? -22.469 3.464 146.384 1.00 57.82 354 GLY B C 1
ATOM 5431 O O . GLY B 1 301 ? -22.619 4.484 145.699 1.00 58.79 354 GLY B O 1
ATOM 5432 N N . LEU B 1 302 ? -21.615 3.402 147.400 1.00 58.29 355 LEU B N 1
ATOM 5433 C CA . LEU B 1 302 ? -20.673 4.490 147.666 1.00 58.87 355 LEU B CA 1
ATOM 5434 C C . LEU B 1 302 ? -19.538 4.536 146.612 1.00 59.74 355 LEU B C 1
ATOM 5435 O O . LEU B 1 302 ? -19.113 3.507 146.081 1.00 59.54 355 LEU B O 1
ATOM 5440 N N . ASP B 1 303 ? -19.077 5.748 146.315 1.00 60.42 356 ASP B N 1
ATOM 5441 C CA . ASP B 1 303 ? -17.908 6.009 145.491 1.00 61.06 356 ASP B CA 1
ATOM 5442 C C . ASP B 1 303 ? -16.878 4.873 145.488 1.00 61.16 356 ASP B C 1
ATOM 5443 O O . ASP B 1 303 ? -16.372 4.477 146.528 1.00 59.88 356 ASP B O 1
ATOM 5456 N N . GLY B 1 305 ? -13.435 3.102 143.090 1.00 61.91 358 GLY B N 1
ATOM 5457 C CA . GLY B 1 305 ? -12.539 2.942 141.948 1.00 61.80 358 GLY B CA 1
ATOM 5458 C C . GLY B 1 305 ? -11.261 3.756 142.050 1.00 61.52 358 GLY B C 1
ATOM 5459 O O . GLY B 1 305 ? -11.146 4.623 142.903 1.00 62.08 358 GLY B O 1
ATOM 5460 N N . ASP B 1 306 ? -10.290 3.495 141.186 1.00 61.01 359 ASP B N 1
ATOM 5461 C CA . ASP B 1 306 ? -9.081 4.295 141.225 1.00 61.48 359 ASP B CA 1
ATOM 5462 C C . ASP B 1 306 ? -9.124 5.451 140.218 1.00 62.32 359 ASP B C 1
ATOM 5463 O O . ASP B 1 306 ? -8.188 6.249 140.120 1.00 62.46 359 ASP B O 1
ATOM 5468 N N . SER B 1 307 ? -10.243 5.558 139.507 1.00 62.88 360 SER B N 1
ATOM 5469 C CA . SER B 1 307 ? -10.364 6.478 138.385 1.00 63.09 360 SER B CA 1
ATOM 5470 C C . SER B 1 307 ? -10.192 7.923 138.783 1.00 61.93 360 SER B C 1
ATOM 5471 O O . SER B 1 307 ? -10.100 8.779 137.923 1.00 62.75 360 SER B O 1
ATOM 5474 N N . ALA B 1 308 ? -10.172 8.197 140.077 1.00 60.36 361 ALA B N 1
ATOM 5475 C CA . ALA B 1 308 ? -10.105 9.560 140.564 1.00 58.98 361 ALA B CA 1
ATOM 5476 C C . ALA B 1 308 ? -8.680 10.077 140.496 1.00 58.30 361 ALA B C 1
ATOM 5477 O O . ALA B 1 308 ? -8.405 11.205 140.880 1.00 58.19 361 ALA B O 1
ATOM 5479 N N . ILE B 1 309 ? -7.766 9.248 140.009 1.00 57.50 362 ILE B N 1
ATOM 5480 C CA . ILE B 1 309 ? -6.379 9.663 139.878 1.00 56.71 362 ILE B CA 1
ATOM 5481 C C . ILE B 1 309 ? -6.370 10.699 138.762 1.00 56.43 362 ILE B C 1
ATOM 5482 O O . ILE B 1 309 ? -5.529 11.586 138.669 1.00 56.67 362 ILE B O 1
ATOM 5487 N N . THR B 1 310 ? -7.344 10.529 137.905 1.00 55.24 363 THR B N 1
ATOM 5488 C CA . THR B 1 310 ? -7.629 11.400 136.813 1.00 55.62 363 THR B CA 1
ATOM 5489 C C . THR B 1 310 ? -7.822 12.882 137.241 1.00 55.40 363 THR B C 1
ATOM 5490 O O . THR B 1 310 ? -7.137 13.779 136.760 1.00 54.41 363 THR B O 1
ATOM 5494 N N . GLU B 1 311 ? -8.746 13.144 138.146 1.00 55.15 364 GLU B N 1
ATOM 5495 C CA . GLU B 1 311 ? -8.845 14.483 138.671 1.00 55.77 364 GLU B CA 1
ATOM 5496 C C . GLU B 1 311 ? -7.647 14.840 139.541 1.00 55.21 364 GLU B C 1
ATOM 5497 O O . GLU B 1 311 ? -7.329 16.034 139.682 1.00 55.42 364 GLU B O 1
ATOM 5503 N N . THR B 1 312 ? -6.973 13.834 140.110 1.00 53.54 365 THR B N 1
ATOM 5504 C CA . THR B 1 312 ? -5.745 14.119 140.873 1.00 53.02 365 THR B CA 1
ATOM 5505 C C . THR B 1 312 ? -4.702 14.716 139.948 1.00 53.82 365 THR B C 1
ATOM 5506 O O . THR B 1 312 ? -3.883 15.495 140.397 1.00 55.16 365 THR B O 1
ATOM 5510 N N . TYR B 1 313 ? -4.749 14.329 138.667 1.00 54.06 366 TYR B N 1
ATOM 5511 C CA . TYR B 1 313 ? -3.816 14.751 137.620 1.00 53.49 366 TYR B CA 1
ATOM 5512 C C . TYR B 1 313 ? -4.180 16.101 136.999 1.00 53.09 366 TYR B C 1
ATOM 5513 O O . TYR B 1 313 ? -3.312 16.843 136.552 1.00 53.43 366 TYR B O 1
ATOM 5522 N N . GLY B 1 314 ? -5.469 16.384 136.925 1.00 52.71 367 GLY B N 1
ATOM 5523 C CA . GLY B 1 314 ? -5.961 17.650 136.422 1.00 52.21 367 GLY B CA 1
ATOM 5524 C C . GLY B 1 314 ? -7.022 17.394 135.384 1.00 52.55 367 GLY B C 1
ATOM 5525 O O . GLY B 1 314 ? -7.568 18.316 134.796 1.00 51.97 367 GLY B O 1
ATOM 5526 N N . VAL B 1 315 ? -7.328 16.129 135.151 1.00 53.10 368 VAL B N 1
ATOM 5527 C CA . VAL B 1 315 ? -8.307 15.847 134.146 1.00 54.13 368 VAL B CA 1
ATOM 5528 C C . VAL B 1 315 ? -9.618 15.261 134.745 1.00 55.48 368 VAL B C 1
ATOM 5529 O O . VAL B 1 315 ? -9.873 15.426 135.942 1.00 57.34 368 VAL B O 1
ATOM 5533 N N . GLY B 1 316 ? -10.497 14.648 133.956 1.00 56.08 369 GLY B N 1
ATOM 5534 C CA . GLY B 1 316 ? -11.797 14.225 134.510 1.00 55.35 369 GLY B CA 1
ATOM 5535 C C . GLY B 1 316 ? -12.697 15.395 134.897 1.00 56.37 369 GLY B C 1
ATOM 5536 O O . GLY B 1 316 ? -12.927 16.308 134.108 1.00 56.14 369 GLY B O 1
ATOM 5537 N N . GLY B 1 317 ? -13.218 15.382 136.118 1.00 56.44 370 GLY B N 1
ATOM 5538 C CA . GLY B 1 317 ? -14.080 16.473 136.564 1.00 55.78 370 GLY B CA 1
ATOM 5539 C C . GLY B 1 317 ? -13.379 17.820 136.623 1.00 55.94 370 GLY B C 1
ATOM 5540 O O . GLY B 1 317 ? -14.012 18.881 136.453 1.00 55.01 370 GLY B O 1
ATOM 5541 N N . PHE B 1 318 ? -12.071 17.790 136.871 1.00 56.15 371 PHE B N 1
ATOM 5542 C CA . PHE B 1 318 ? -11.282 19.016 136.853 1.00 56.24 371 PHE B CA 1
ATOM 5543 C C . PHE B 1 318 ? -11.316 19.612 135.448 1.00 55.95 371 PHE B C 1
ATOM 5544 O O . PHE B 1 318 ? -11.284 20.825 135.279 1.00 55.84 371 PHE B O 1
ATOM 5552 N N . ALA B 1 319 ? -11.388 18.749 134.432 1.00 56.20 372 ALA B N 1
ATOM 5553 C CA . ALA B 1 319 ? -11.429 19.218 133.044 1.00 56.13 372 ALA B CA 1
ATOM 5554 C C . ALA B 1 319 ? -12.845 19.324 132.531 1.00 56.65 372 ALA B C 1
ATOM 5555 O O . ALA B 1 319 ? -13.051 19.647 131.395 1.00 57.64 372 ALA B O 1
ATOM 5565 N N . ALA B 1 321 ? -14.960 21.288 131.831 1.00 57.67 374 ALA B N 1
ATOM 5566 C CA . ALA B 1 321 ? -15.249 22.277 130.783 1.00 56.92 374 ALA B CA 1
ATOM 5567 C C . ALA B 1 321 ? -14.971 21.812 129.361 1.00 55.88 374 ALA B C 1
ATOM 5568 O O . ALA B 1 321 ? -15.581 22.300 128.420 1.00 56.84 374 ALA B O 1
ATOM 5570 N N . ALA B 1 322 ? -14.033 20.893 129.210 1.00 54.75 375 ALA B N 1
ATOM 5571 C CA . ALA B 1 322 ? -13.585 20.425 127.903 1.00 53.76 375 ALA B CA 1
ATOM 5572 C C . ALA B 1 322 ? -14.600 19.499 127.245 1.00 53.94 375 ALA B C 1
ATOM 5573 O O . ALA B 1 322 ? -14.494 19.200 126.063 1.00 54.04 375 ALA B O 1
ATOM 5575 N N . ALA B 1 323 ? -15.599 19.072 128.007 1.00 52.89 376 ALA B N 1
ATOM 5576 C CA . ALA B 1 323 ? -16.435 17.983 127.583 1.00 52.02 376 ALA B CA 1
ATOM 5577 C C . ALA B 1 323 ? -17.895 18.311 127.775 1.00 52.08 376 ALA B C 1
ATOM 5578 O O . ALA B 1 323 ? -18.588 17.617 128.545 1.00 51.72 376 ALA B O 1
ATOM 5580 N N . PRO B 1 324 ? -18.383 19.362 127.090 1.00 50.40 377 PRO B N 1
ATOM 5581 C CA . PRO B 1 324 ? -19.771 19.710 127.245 1.00 50.03 377 PRO B CA 1
ATOM 5582 C C . PRO B 1 324 ? -20.690 18.557 126.860 1.00 50.57 377 PRO B C 1
ATOM 5583 O O . PRO B 1 324 ? -21.835 18.542 127.259 1.00 51.62 377 PRO B O 1
ATOM 5587 N N . ALA B 1 325 ? -20.213 17.595 126.095 1.00 51.24 378 ALA B N 1
ATOM 5588 C CA . ALA B 1 325 ? -21.049 16.431 125.788 1.00 52.59 378 ALA B CA 1
ATOM 5589 C C . ALA B 1 325 ? -21.620 15.694 127.030 1.00 53.80 378 ALA B C 1
ATOM 5590 O O . ALA B 1 325 ? -22.677 15.060 126.959 1.00 54.44 378 ALA B O 1
ATOM 5592 N N . ILE B 1 326 ? -20.949 15.764 128.169 1.00 54.46 379 ILE B N 1
ATOM 5593 C CA . ILE B 1 326 ? -21.399 14.952 129.303 1.00 54.83 379 ILE B CA 1
ATOM 5594 C C . ILE B 1 326 ? -22.505 15.563 130.169 1.00 56.21 379 ILE B C 1
ATOM 5595 O O . ILE B 1 326 ? -23.158 14.862 130.939 1.00 57.79 379 ILE B O 1
ATOM 5600 N N . VAL B 1 327 ? -22.725 16.859 130.056 1.00 55.96 380 VAL B N 1
ATOM 5601 C CA . VAL B 1 327 ? -23.690 17.515 130.924 1.00 56.43 380 VAL B CA 1
ATOM 5602 C C . VAL B 1 327 ? -25.001 16.746 131.212 1.00 56.33 380 VAL B C 1
ATOM 5603 O O . VAL B 1 327 ? -25.404 16.628 132.367 1.00 55.55 380 VAL B O 1
ATOM 5607 N N . PRO B 1 328 ? -25.682 16.222 130.181 1.00 57.26 381 PRO B N 1
ATOM 5608 C CA . PRO B 1 328 ? -26.895 15.496 130.586 1.00 57.64 381 PRO B CA 1
ATOM 5609 C C . PRO B 1 328 ? -26.622 14.107 131.200 1.00 57.63 381 PRO B C 1
ATOM 5610 O O . PRO B 1 328 ? -27.490 13.551 131.873 1.00 57.84 381 PRO B O 1
ATOM 5614 N N . LEU B 1 329 ? -25.437 13.550 130.979 1.00 56.84 382 LEU B N 1
ATOM 5615 C CA . LEU B 1 329 ? -25.109 12.282 131.614 1.00 55.98 382 LEU B CA 1
ATOM 5616 C C . LEU B 1 329 ? -24.624 12.468 133.064 1.00 56.23 382 LEU B C 1
ATOM 5617 O O . LEU B 1 329 ? -24.874 11.630 133.936 1.00 56.57 382 LEU B O 1
ATOM 5622 N N . VAL B 1 330 ? -23.932 13.566 133.328 1.00 55.35 383 VAL B N 1
ATOM 5623 C CA . VAL B 1 330 ? -23.316 13.728 134.628 1.00 54.96 383 VAL B CA 1
ATOM 5624 C C . VAL B 1 330 ? -24.046 14.762 135.432 1.00 54.07 383 VAL B C 1
ATOM 5625 O O . VAL B 1 330 ? -23.811 14.905 136.631 1.00 54.06 383 VAL B O 1
ATOM 5629 N N . GLY B 1 331 ? -24.942 15.482 134.773 1.00 53.51 384 GLY B N 1
ATOM 5630 C CA . GLY B 1 331 ? -25.785 16.441 135.463 1.00 52.82 384 GLY B CA 1
ATOM 5631 C C . GLY B 1 331 ? -25.157 17.811 135.431 1.00 53.14 384 GLY B C 1
ATOM 5632 O O . GLY B 1 331 ? -24.041 17.992 134.936 1.00 53.50 384 GLY B O 1
ATOM 5633 N N . GLY B 1 332 ? -25.888 18.785 135.944 1.00 53.33 385 GLY B N 1
ATOM 5634 C CA . GLY B 1 332 ? -25.409 20.149 135.998 1.00 54.33 385 GLY B CA 1
ATOM 5635 C C . GLY B 1 332 ? -25.718 20.946 134.749 1.00 54.46 385 GLY B C 1
ATOM 5636 O O . GLY B 1 332 ? -26.477 20.491 133.896 1.00 54.03 385 GLY B O 1
ATOM 5637 N N . THR B 1 333 ? -25.115 22.136 134.681 1.00 55.01 386 THR B N 1
ATOM 5638 C CA . THR B 1 333 ? -25.285 23.115 133.623 1.00 55.55 386 THR B CA 1
ATOM 5639 C C . THR B 1 333 ? -23.944 23.244 132.878 1.00 56.45 386 THR B C 1
ATOM 5640 O O . THR B 1 333 ? -22.891 22.834 133.387 1.00 57.14 386 THR B O 1
ATOM 5644 N N . VAL B 1 334 ? -23.970 23.773 131.658 1.00 56.70 387 VAL B N 1
ATOM 5645 C CA . VAL B 1 334 ? -22.729 23.980 130.916 1.00 55.51 387 VAL B CA 1
ATOM 5646 C C . VAL B 1 334 ? -21.965 25.131 131.554 1.00 54.59 387 VAL B C 1
ATOM 5647 O O . VAL B 1 334 ? -20.763 25.030 131.785 1.00 54.43 387 VAL B O 1
ATOM 5651 N N . ALA B 1 335 ? -22.664 26.213 131.879 1.00 54.47 388 ALA B N 1
ATOM 5652 C CA . ALA B 1 335 ? -22.021 27.316 132.589 1.00 54.63 388 ALA B CA 1
ATOM 5653 C C . ALA B 1 335 ? -21.361 26.855 133.899 1.00 55.23 388 ALA B C 1
ATOM 5654 O O . ALA B 1 335 ? -20.290 27.328 134.252 1.00 55.57 388 ALA B O 1
ATOM 5656 N N . GLU B 1 336 ? -21.981 25.910 134.596 1.00 56.53 389 GLU B N 1
ATOM 5657 C CA . GLU B 1 336 ? -21.411 25.353 135.822 1.00 58.42 389 GLU B CA 1
ATOM 5658 C C . GLU B 1 336 ? -20.133 24.578 135.553 1.00 59.58 389 GLU B C 1
ATOM 5659 O O . GLU B 1 336 ? -19.210 24.598 136.369 1.00 59.90 389 GLU B O 1
ATOM 5665 N N . ALA B 1 337 ? -20.082 23.878 134.424 1.00 60.23 390 ALA B N 1
ATOM 5666 C CA . ALA B 1 337 ? -18.911 23.073 134.125 1.00 60.99 390 ALA B CA 1
ATOM 5667 C C . ALA B 1 337 ? -17.736 23.974 133.761 1.00 61.74 390 ALA B C 1
ATOM 5668 O O . ALA B 1 337 ? -16.615 23.734 134.193 1.00 62.48 390 ALA B O 1
ATOM 5670 N N . LEU B 1 338 ? -17.989 25.030 133.000 1.00 62.89 391 LEU B N 1
ATOM 5671 C CA . LEU B 1 338 ? -16.926 25.979 132.698 1.00 64.44 391 LEU B CA 1
ATOM 5672 C C . LEU B 1 338 ? -16.407 26.488 134.015 1.00 65.76 391 LEU B C 1
ATOM 5673 O O . LEU B 1 338 ? -15.217 26.602 134.233 1.00 66.93 391 LEU B O 1
ATOM 5678 N N . ASN B 1 339 ? -17.334 26.784 134.905 1.00 66.68 392 ASN B N 1
ATOM 5679 C CA . ASN B 1 339 ? -17.031 27.430 136.149 1.00 67.34 392 ASN B CA 1
ATOM 5680 C C . ASN B 1 339 ? -16.191 26.602 137.107 1.00 67.41 392 ASN B C 1
ATOM 5681 O O . ASN B 1 339 ? -15.381 27.148 137.859 1.00 67.25 392 ASN B O 1
ATOM 5686 N N . TYR B 1 340 ? -16.403 25.288 137.091 1.00 67.24 393 TYR B N 1
ATOM 5687 C CA . TYR B 1 340 ? -15.733 24.368 138.018 1.00 67.15 393 TYR B CA 1
ATOM 5688 C C . TYR B 1 340 ? -14.245 24.212 137.692 1.00 66.77 393 TYR B C 1
ATOM 5689 O O . TYR B 1 340 ? -13.380 24.176 138.585 1.00 65.96 393 TYR B O 1
ATOM 5698 N N . SER B 1 341 ? -13.963 24.102 136.398 1.00 66.33 394 SER B N 1
ATOM 5699 C CA . SER B 1 341 ? -12.604 23.979 135.925 1.00 65.60 394 SER B CA 1
ATOM 5700 C C . SER B 1 341 ? -11.815 25.224 136.294 1.00 65.78 394 SER B C 1
ATOM 5701 O O . SER B 1 341 ? -10.655 25.096 136.698 1.00 66.26 394 SER B O 1
ATOM 5704 N N . LYS B 1 342 ? -12.436 26.409 136.166 1.00 64.82 395 LYS B N 1
ATOM 5705 C CA . LYS B 1 342 ? -11.839 27.660 136.650 1.00 64.45 395 LYS B CA 1
ATOM 5706 C C . LYS B 1 342 ? -11.617 27.601 138.154 1.00 63.39 395 LYS B C 1
ATOM 5707 O O . LYS B 1 342 ? -10.536 27.899 138.640 1.00 62.32 395 LYS B O 1
ATOM 5713 N N . GLU B 1 343 ? -12.659 27.234 138.889 1.00 62.61 396 GLU B N 1
ATOM 5714 C CA . GLU B 1 343 ? -12.573 27.150 140.333 1.00 62.06 396 GLU B CA 1
ATOM 5715 C C . GLU B 1 343 ? -11.393 26.305 140.794 1.00 61.15 396 GLU B C 1
ATOM 5716 O O . GLU B 1 343 ? -10.639 26.715 141.677 1.00 59.47 396 GLU B O 1
ATOM 5730 N N . LEU B 1 345 ? -8.571 25.840 140.230 1.00 57.93 398 LEU B N 1
ATOM 5731 C CA . LEU B 1 345 ? -7.256 26.484 140.237 1.00 57.19 398 LEU B CA 1
ATOM 5732 C C . LEU B 1 345 ? -6.829 26.989 141.614 1.00 56.80 398 LEU B C 1
ATOM 5733 O O . LEU B 1 345 ? -5.646 27.187 141.870 1.00 56.47 398 LEU B O 1
ATOM 5738 N N . GLU B 1 346 ? -7.796 27.230 142.484 1.00 56.78 399 GLU B N 1
ATOM 5739 C CA . GLU B 1 346 ? -7.507 27.773 143.808 1.00 57.84 399 GLU B CA 1
ATOM 5740 C C . GLU B 1 346 ? -7.051 26.655 144.710 1.00 57.50 399 GLU B C 1
ATOM 5741 O O . GLU B 1 346 ? -6.446 26.877 145.760 1.00 56.95 399 GLU B O 1
ATOM 5747 N N . ILE B 1 347 ? -7.328 25.448 144.246 1.00 57.83 400 ILE B N 1
ATOM 5748 C CA . ILE B 1 347 ? -6.985 24.227 144.938 1.00 58.46 400 ILE B CA 1
ATOM 5749 C C . ILE B 1 347 ? -5.655 23.655 144.438 1.00 57.18 400 ILE B C 1
ATOM 5750 O O . ILE B 1 347 ? -5.070 22.783 145.077 1.00 57.24 400 ILE B O 1
ATOM 5755 N N . THR B 1 348 ? -5.186 24.126 143.293 1.00 55.37 401 THR B N 1
ATOM 5756 C CA . THR B 1 348 ? -4.082 23.452 142.619 1.00 54.63 401 THR B CA 1
ATOM 5757 C C . THR B 1 348 ? -2.856 24.340 142.522 1.00 53.93 401 THR B C 1
ATOM 5758 O O . THR B 1 348 ? -2.953 25.545 142.705 1.00 54.25 401 THR B O 1
ATOM 5762 N N . THR B 1 349 ? -1.704 23.757 142.222 1.00 53.10 402 THR B N 1
ATOM 5763 C CA . THR B 1 349 ? -0.453 24.516 142.302 1.00 53.31 402 THR B CA 1
ATOM 5764 C C . THR B 1 349 ? -0.148 25.409 141.079 1.00 54.57 402 THR B C 1
ATOM 5765 O O . THR B 1 349 ? 0.269 26.566 141.246 1.00 54.05 402 THR B O 1
ATOM 5769 N N . LYS B 1 350 ? -0.325 24.871 139.869 1.00 55.26 403 LYS B N 1
ATOM 5770 C CA . LYS B 1 350 ? -0.225 25.670 138.628 1.00 57.34 403 LYS B CA 1
ATOM 5771 C C . LYS B 1 350 ? -0.854 24.921 137.465 1.00 57.01 403 LYS B C 1
ATOM 5772 O O . LYS B 1 350 ? -1.175 23.749 137.608 1.00 57.33 403 LYS B O 1
ATOM 5778 N N . GLU B 1 351 ? -1.050 25.608 136.337 1.00 57.13 404 GLU B N 1
ATOM 5779 C CA . GLU B 1 351 ? -1.610 25.002 135.109 1.00 57.09 404 GLU B CA 1
ATOM 5780 C C . GLU B 1 351 ? -0.560 24.166 134.385 1.00 56.89 404 GLU B C 1
ATOM 5781 O O . GLU B 1 351 ? 0.580 24.576 134.241 1.00 58.03 404 GLU B O 1
ATOM 5787 N N . ASN B 1 352 ? -0.945 22.990 133.914 1.00 56.66 405 ASN B N 1
ATOM 5788 C CA . ASN B 1 352 ? -0.085 22.224 133.030 1.00 55.41 405 ASN B CA 1
ATOM 5789 C C . ASN B 1 352 ? -0.152 22.782 131.596 1.00 55.02 405 ASN B C 1
ATOM 5790 O O . ASN B 1 352 ? -1.167 22.630 130.923 1.00 55.26 405 ASN B O 1
ATOM 5795 N N . PRO B 1 353 ? 0.926 23.419 131.112 1.00 54.78 406 PRO B N 1
ATOM 5796 C CA . PRO B 1 353 ? 0.853 23.994 129.746 1.00 54.48 406 PRO B CA 1
ATOM 5797 C C . PRO B 1 353 ? 0.779 22.954 128.600 1.00 55.07 406 PRO B C 1
ATOM 5798 O O . PRO B 1 353 ? 0.326 23.267 127.491 1.00 56.38 406 PRO B O 1
ATOM 5802 N N . ASN B 1 354 ? 1.203 21.726 128.875 1.00 54.64 407 ASN B N 1
ATOM 5803 C CA . ASN B 1 354 ? 1.239 20.671 127.877 1.00 53.37 407 ASN B CA 1
ATOM 5804 C C . ASN B 1 354 ? -0.120 20.037 127.620 1.00 52.86 407 ASN B C 1
ATOM 5805 O O . ASN B 1 354 ? -0.253 19.200 126.730 1.00 52.42 407 ASN B O 1
ATOM 5810 N N . VAL B 1 355 ? -1.112 20.405 128.425 1.00 52.19 408 VAL B N 1
ATOM 5811 C CA . VAL B 1 355 ? -2.461 19.844 128.324 1.00 51.83 408 VAL B CA 1
ATOM 5812 C C . VAL B 1 355 ? -3.487 20.937 128.638 1.00 52.27 408 VAL B C 1
ATOM 5813 O O . VAL B 1 355 ? -3.602 21.392 129.781 1.00 52.51 408 VAL B O 1
ATOM 5817 N N . THR B 1 356 ? -4.235 21.361 127.634 1.00 51.38 409 THR B N 1
ATOM 5818 C CA . THR B 1 356 ? -5.005 22.569 127.773 1.00 51.45 409 THR B CA 1
ATOM 5819 C C . THR B 1 356 ? -6.489 22.406 127.395 1.00 51.66 409 THR B C 1
ATOM 5820 O O . THR B 1 356 ? -6.852 21.478 126.685 1.00 52.49 409 THR B O 1
ATOM 5824 N N . ILE B 1 357 ? -7.338 23.324 127.856 1.00 51.48 410 ILE B N 1
ATOM 5825 C CA . ILE B 1 357 ? -8.770 23.288 127.558 1.00 51.32 410 ILE B CA 1
ATOM 5826 C C . ILE B 1 357 ? -9.197 24.429 126.656 1.00 52.56 410 ILE B C 1
ATOM 5827 O O . ILE B 1 357 ? -9.248 25.585 127.072 1.00 52.96 410 ILE B O 1
ATOM 5832 N N . PRO B 1 358 ? -9.546 24.110 125.410 1.00 53.92 411 PRO B N 1
ATOM 5833 C CA . PRO B 1 358 ? -9.821 25.113 124.391 1.00 54.12 411 PRO B CA 1
ATOM 5834 C C . PRO B 1 358 ? -10.863 26.152 124.826 1.00 54.21 411 PRO B C 1
ATOM 5835 O O . PRO B 1 358 ? -10.589 27.360 124.815 1.00 53.84 411 PRO B O 1
ATOM 5839 N N . VAL B 1 359 ? -12.044 25.696 125.219 1.00 53.79 412 VAL B N 1
ATOM 5840 C CA . VAL B 1 359 ? -13.097 26.661 125.524 1.00 53.78 412 VAL B CA 1
ATOM 5841 C C . VAL B 1 359 ? -12.679 27.683 126.607 1.00 54.03 412 VAL B C 1
ATOM 5842 O O . VAL B 1 359 ? -13.169 28.798 126.618 1.00 53.62 412 VAL B O 1
ATOM 5846 N N . LEU B 1 360 ? -11.770 27.308 127.502 1.00 54.79 413 LEU B N 1
ATOM 5847 C CA . LEU B 1 360 ? -11.226 28.275 128.469 1.00 55.50 413 LEU B CA 1
ATOM 5848 C C . LEU B 1 360 ? -9.942 28.941 127.950 1.00 56.19 413 LEU B C 1
ATOM 5849 O O . LEU B 1 360 ? -8.925 28.987 128.656 1.00 55.62 413 LEU B O 1
ATOM 5854 N N . ASP B 1 361 ? -9.990 29.421 126.705 1.00 56.65 414 ASP B N 1
ATOM 5855 C CA . ASP B 1 361 ? -8.852 30.092 126.080 1.00 57.67 414 ASP B CA 1
ATOM 5856 C C . ASP B 1 361 ? -7.550 29.299 126.228 1.00 56.98 414 ASP B C 1
ATOM 5857 O O . ASP B 1 361 ? -6.472 29.887 126.365 1.00 56.18 414 ASP B O 1
ATOM 5862 N N . PHE B 1 362 ? -7.649 27.971 126.217 1.00 55.94 415 PHE B N 1
ATOM 5863 C CA . PHE B 1 362 ? -6.470 27.115 126.351 1.00 55.24 415 PHE B CA 1
ATOM 5864 C C . PHE B 1 362 ? -5.706 27.302 127.668 1.00 56.19 415 PHE B C 1
ATOM 5865 O O . PHE B 1 362 ? -4.471 27.364 127.652 1.00 56.41 415 PHE B O 1
ATOM 5881 N N . GLY B 1 364 ? -4.095 25.743 130.926 1.00 53.96 417 GLY B N 1
ATOM 5882 C CA . GLY B 1 364 ? -3.584 24.418 131.226 1.00 53.32 417 GLY B CA 1
ATOM 5883 C C . GLY B 1 364 ? -4.466 23.811 132.296 1.00 53.79 417 GLY B C 1
ATOM 5884 O O . GLY B 1 364 ? -4.991 24.511 133.162 1.00 54.38 417 GLY B O 1
ATOM 5885 N N . ILE B 1 365 ? -4.659 22.506 132.245 1.00 53.23 418 ILE B N 1
ATOM 5886 C CA . ILE B 1 365 ? -5.445 21.860 133.268 1.00 52.83 418 ILE B CA 1
ATOM 5887 C C . ILE B 1 365 ? -4.890 22.196 134.664 1.00 54.10 418 ILE B C 1
ATOM 5888 O O . ILE B 1 365 ? -3.693 22.463 134.799 1.00 54.66 418 ILE B O 1
ATOM 5893 N N . PRO B 1 366 ? -5.757 22.205 135.698 1.00 54.20 419 PRO B N 1
ATOM 5894 C CA . PRO B 1 366 ? -5.284 22.604 137.027 1.00 54.59 419 PRO B CA 1
ATOM 5895 C C . PRO B 1 366 ? -4.589 21.460 137.722 1.00 55.26 419 PRO B C 1
ATOM 5896 O O . PRO B 1 366 ? -5.211 20.437 138.014 1.00 55.25 419 PRO B O 1
ATOM 5900 N N . THR B 1 367 ? -3.300 21.640 137.992 1.00 55.35 420 THR B N 1
ATOM 5901 C CA . THR B 1 367 ? -2.470 20.559 138.511 1.00 55.47 420 THR B CA 1
ATOM 5902 C C . THR B 1 367 ? -1.943 20.790 139.924 1.00 54.88 420 THR B C 1
ATOM 5903 O O . THR B 1 367 ? -1.462 21.878 140.243 1.00 54.67 420 THR B O 1
ATOM 5907 N N . GLY B 1 368 ? -1.978 19.732 140.739 1.00 54.13 421 GLY B N 1
ATOM 5908 C CA . GLY B 1 368 ? -1.329 19.737 142.030 1.00 52.53 421 GLY B CA 1
ATOM 5909 C C . GLY B 1 368 ? -2.257 20.239 143.105 1.00 52.36 421 GLY B C 1
ATOM 5910 O O . GLY B 1 368 ? -2.074 21.340 143.630 1.00 51.82 421 GLY B O 1
ATOM 5911 N N . ILE B 1 369 ? -3.266 19.420 143.399 1.00 51.96 422 ILE B N 1
ATOM 5912 C CA . ILE B 1 369 ? -4.171 19.631 144.519 1.00 51.96 422 ILE B CA 1
ATOM 5913 C C . ILE B 1 369 ? -3.370 19.732 145.783 1.00 52.83 422 ILE B C 1
ATOM 5914 O O . ILE B 1 369 ? -2.687 18.778 146.165 1.00 54.03 422 ILE B O 1
ATOM 5919 N N . ASP B 1 370 ? -3.467 20.885 146.428 1.00 52.56 423 ASP B N 1
ATOM 5920 C CA . ASP B 1 370 ? -2.638 21.214 147.547 1.00 53.09 423 ASP B CA 1
ATOM 5921 C C . ASP B 1 370 ? -3.474 21.167 148.823 1.00 54.40 423 ASP B C 1
ATOM 5922 O O . ASP B 1 370 ? -4.400 21.970 149.021 1.00 53.88 423 ASP B O 1
ATOM 5927 N N . VAL B 1 371 ? -3.126 20.217 149.688 1.00 54.36 424 VAL B N 1
ATOM 5928 C CA . VAL B 1 371 ? -3.787 20.022 150.959 1.00 53.91 424 VAL B CA 1
ATOM 5929 C C . VAL B 1 371 ? -4.093 21.332 151.680 1.00 53.69 424 VAL B C 1
ATOM 5930 O O . VAL B 1 371 ? -5.197 21.545 152.167 1.00 52.89 424 VAL B O 1
ATOM 5934 N N . LEU B 1 372 ? -3.101 22.206 151.738 1.00 53.71 425 LEU B N 1
ATOM 5935 C CA . LEU B 1 372 ? -3.192 23.446 152.496 1.00 53.68 425 LEU B CA 1
ATOM 5936 C C . LEU B 1 372 ? -4.278 24.364 151.930 1.00 53.30 425 LEU B C 1
ATOM 5937 O O . LEU B 1 372 ? -5.037 24.983 152.665 1.00 52.97 425 LEU B O 1
ATOM 5942 N N . LYS B 1 373 ? -4.357 24.454 150.611 1.00 53.10 426 LYS B N 1
ATOM 5943 C CA . LYS B 1 373 ? -5.350 25.323 150.007 1.00 53.06 426 LYS B CA 1
ATOM 5944 C C . LYS B 1 373 ? -6.754 24.720 150.069 1.00 53.32 426 LYS B C 1
ATOM 5945 O O . LYS B 1 373 ? -7.746 25.454 150.141 1.00 54.20 426 LYS B O 1
ATOM 5951 N N . VAL B 1 374 ? -6.858 23.395 150.055 1.00 52.59 427 VAL B N 1
ATOM 5952 C CA . VAL B 1 374 ? -8.168 22.796 150.208 1.00 52.76 427 VAL B CA 1
ATOM 5953 C C . VAL B 1 374 ? -8.737 23.306 151.532 1.00 54.88 427 VAL B C 1
ATOM 5954 O O . VAL B 1 374 ? -9.905 23.672 151.627 1.00 55.76 427 VAL B O 1
ATOM 5958 N N . LEU B 1 375 ? -7.873 23.385 152.539 1.00 56.42 428 LEU B N 1
ATOM 5959 C CA . LEU B 1 375 ? -8.259 23.744 153.885 1.00 56.92 428 LEU B CA 1
ATOM 5960 C C . LEU B 1 375 ? -8.615 25.209 154.059 1.00 57.95 428 LEU B C 1
ATOM 5961 O O . LEU B 1 375 ? -9.578 25.546 154.759 1.00 58.08 428 LEU B O 1
ATOM 5966 N N . GLU B 1 376 ? -7.837 26.099 153.461 1.00 58.69 429 GLU B N 1
ATOM 5967 C CA . GLU B 1 376 ? -8.066 27.505 153.752 1.00 59.37 429 GLU B CA 1
ATOM 5968 C C . GLU B 1 376 ? -9.244 28.068 152.937 1.00 58.07 429 GLU B C 1
ATOM 5969 O O . GLU B 1 376 ? -9.946 28.954 153.379 1.00 57.88 429 GLU B O 1
ATOM 5975 N N . THR B 1 377 ? -9.483 27.511 151.766 1.00 57.66 430 THR B N 1
ATOM 5976 C CA . THR B 1 377 ? -10.594 27.943 150.937 1.00 57.13 430 THR B CA 1
ATOM 5977 C C . THR B 1 377 ? -11.889 27.334 151.435 1.00 57.29 430 THR B C 1
ATOM 5978 O O . THR B 1 377 ? -12.963 27.928 151.303 1.00 56.31 430 THR B O 1
ATOM 5982 N N . GLY B 1 378 ? -11.774 26.127 151.984 1.00 57.64 431 GLY B N 1
ATOM 5983 C CA . GLY B 1 378 ? -12.932 25.302 152.297 1.00 58.37 431 GLY B CA 1
ATOM 5984 C C . GLY B 1 378 ? -13.429 24.492 151.107 1.00 59.41 431 GLY B C 1
ATOM 5985 O O . GLY B 1 378 ? -14.324 23.667 151.246 1.00 59.83 431 GLY B O 1
ATOM 5994 N N . LEU B 1 380 ? -13.538 21.716 148.242 1.00 59.31 433 LEU B N 1
ATOM 5995 C CA . LEU B 1 380 ? -13.042 20.353 147.966 1.00 58.76 433 LEU B CA 1
ATOM 5996 C C . LEU B 1 380 ? -12.892 20.024 146.477 1.00 58.48 433 LEU B C 1
ATOM 5997 O O . LEU B 1 380 ? -13.603 20.579 145.631 1.00 58.85 433 LEU B O 1
ATOM 6002 N N . PRO B 1 381 ? -11.961 19.114 146.143 1.00 57.95 434 PRO B N 1
ATOM 6003 C CA . PRO B 1 381 ? -11.907 18.571 144.796 1.00 57.74 434 PRO B CA 1
ATOM 6004 C C . PRO B 1 381 ? -13.275 18.086 144.344 1.00 57.87 434 PRO B C 1
ATOM 6005 O O . PRO B 1 381 ? -13.981 17.422 145.086 1.00 58.06 434 PRO B O 1
ATOM 6009 N N . VAL B 1 382 ? -13.654 18.449 143.136 1.00 58.12 435 VAL B N 1
ATOM 6010 C CA . VAL B 1 382 ? -14.881 17.956 142.552 1.00 58.00 435 VAL B CA 1
ATOM 6011 C C . VAL B 1 382 ? -14.496 16.774 141.698 1.00 57.94 435 VAL B C 1
ATOM 6012 O O . VAL B 1 382 ? -13.568 16.870 140.906 1.00 58.04 435 VAL B O 1
ATOM 6016 N N . ILE B 1 383 ? -15.175 15.648 141.854 1.00 57.71 436 ILE B N 1
ATOM 6017 C CA . ILE B 1 383 ? -14.927 14.549 140.936 1.00 57.52 436 ILE B CA 1
ATOM 6018 C C . ILE B 1 383 ? -16.211 14.061 140.288 1.00 57.91 436 ILE B C 1
ATOM 6019 O O . ILE B 1 383 ? -17.225 13.909 140.946 1.00 58.43 436 ILE B O 1
ATOM 6024 N N . ASN B 1 384 ? -16.180 13.873 138.978 1.00 58.24 437 ASN B N 1
ATOM 6025 C CA . ASN B 1 384 ? -17.324 13.323 138.267 1.00 58.49 437 ASN B CA 1
ATOM 6026 C C . ASN B 1 384 ? -17.019 11.856 138.037 1.00 58.51 437 ASN B C 1
ATOM 6027 O O . ASN B 1 384 ? -15.934 11.503 137.571 1.00 58.73 437 ASN B O 1
ATOM 6032 N N . THR B 1 385 ? -17.963 10.992 138.361 1.00 58.13 438 THR B N 1
ATOM 6033 C CA . THR B 1 385 ? -17.723 9.563 138.282 1.00 57.85 438 THR B CA 1
ATOM 6034 C C . THR B 1 385 ? -19.035 8.845 138.001 1.00 57.67 438 THR B C 1
ATOM 6035 O O . THR B 1 385 ? -20.124 9.432 138.146 1.00 57.73 438 THR B O 1
ATOM 6039 N N . ALA B 1 386 ? -18.935 7.584 137.586 1.00 57.03 439 ALA B N 1
ATOM 6040 C CA . ALA B 1 386 ? -20.119 6.761 137.362 1.00 57.54 439 ALA B CA 1
ATOM 6041 C C . ALA B 1 386 ? -20.756 6.345 138.686 1.00 57.76 439 ALA B C 1
ATOM 6042 O O . ALA B 1 386 ? -20.042 6.059 139.653 1.00 57.15 439 ALA B O 1
ATOM 6044 N N . ILE B 1 387 ? -22.089 6.311 138.735 1.00 58.04 440 ILE B N 1
ATOM 6045 C CA . ILE B 1 387 ? -22.771 5.699 139.881 1.00 58.64 440 ILE B CA 1
ATOM 6046 C C . ILE B 1 387 ? -23.087 4.214 139.616 1.00 57.74 440 ILE B C 1
ATOM 6047 O O . ILE B 1 387 ? -23.600 3.842 138.561 1.00 57.88 440 ILE B O 1
ATOM 6052 N N . ALA B 1 388 ? -22.728 3.359 140.565 1.00 56.42 441 ALA B N 1
ATOM 6053 C CA . ALA B 1 388 ? -22.778 1.921 140.348 1.00 55.45 441 ALA B CA 1
ATOM 6054 C C . ALA B 1 388 ? -23.751 1.282 141.315 1.00 54.72 441 ALA B C 1
ATOM 6055 O O . ALA B 1 388 ? -23.806 1.663 142.480 1.00 55.56 441 ALA B O 1
ATOM 6057 N N . HIS B 1 389 ? -24.509 0.301 140.851 1.00 54.05 442 HIS B N 1
ATOM 6058 C CA . HIS B 1 389 ? -25.448 -0.385 141.735 1.00 54.01 442 HIS B CA 1
ATOM 6059 C C . HIS B 1 389 ? -24.762 -0.961 142.977 1.00 53.58 442 HIS B C 1
ATOM 6060 O O . HIS B 1 389 ? -23.636 -1.450 142.909 1.00 53.94 442 HIS B O 1
ATOM 6067 N N . LYS B 1 390 ? -25.438 -0.900 144.115 1.00 53.02 443 LYS B N 1
ATOM 6068 C CA . LYS B 1 390 ? -24.869 -1.420 145.360 1.00 52.84 443 LYS B CA 1
ATOM 6069 C C . LYS B 1 390 ? -24.840 -2.943 145.349 1.00 52.56 443 LYS B C 1
ATOM 6070 O O . LYS B 1 390 ? -24.141 -3.562 146.141 1.00 52.28 443 LYS B O 1
ATOM 6076 N N . GLU B 1 391 ? -25.609 -3.535 144.445 1.00 52.57 444 GLU B N 1
ATOM 6077 C CA . GLU B 1 391 ? -25.631 -4.981 144.281 1.00 52.75 444 GLU B CA 1
ATOM 6078 C C . GLU B 1 391 ? -24.570 -5.435 143.277 1.00 52.42 444 GLU B C 1
ATOM 6079 O O . GLU B 1 391 ? -24.316 -4.739 142.297 1.00 51.66 444 GLU B O 1
ATOM 6085 N N . PRO B 1 392 ? -23.954 -6.613 143.520 1.00 52.28 445 PRO B N 1
ATOM 6086 C CA . PRO B 1 392 ? -22.893 -7.138 142.663 1.00 52.35 445 PRO B CA 1
ATOM 6087 C C . PRO B 1 392 ? -23.351 -7.348 141.232 1.00 52.33 445 PRO B C 1
ATOM 6088 O O . PRO B 1 392 ? -24.366 -7.992 140.980 1.00 51.83 445 PRO B O 1
ATOM 6092 N N . GLY B 1 393 ? -22.603 -6.789 140.302 1.00 53.27 446 GLY B N 1
ATOM 6093 C CA . GLY B 1 393 ? -22.771 -7.130 138.901 1.00 54.75 446 GLY B CA 1
ATOM 6094 C C . GLY B 1 393 ? -23.823 -6.381 138.114 1.00 54.91 446 GLY B C 1
ATOM 6095 O O . GLY B 1 393 ? -23.854 -6.466 136.894 1.00 55.76 446 GLY B O 1
ATOM 6096 N N . ILE B 1 394 ? -24.697 -5.650 138.784 1.00 55.03 447 ILE B N 1
ATOM 6097 C CA . ILE B 1 394 ? -25.743 -4.966 138.046 1.00 55.29 447 ILE B CA 1
ATOM 6098 C C . ILE B 1 394 ? -25.140 -3.858 137.184 1.00 55.90 447 ILE B C 1
ATOM 6099 O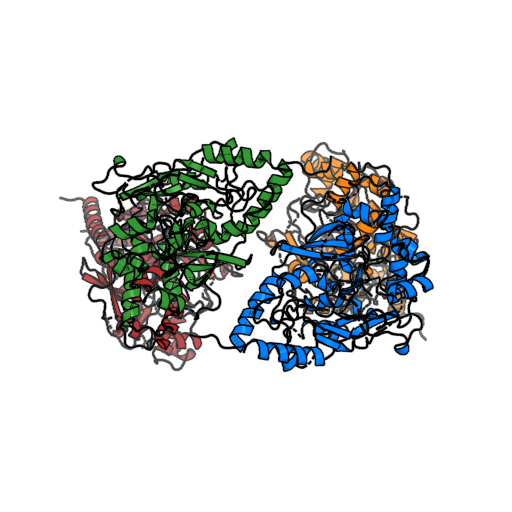 O . ILE B 1 394 ? -25.643 -3.556 136.103 1.00 55.71 447 ILE B O 1
ATOM 6104 N N . GLY B 1 395 ? -24.047 -3.271 137.667 1.00 56.39 448 GLY B N 1
ATOM 6105 C CA . GLY B 1 395 ? -23.286 -2.308 136.883 1.00 56.38 448 GLY B CA 1
ATOM 6106 C C . GLY B 1 395 ? -23.727 -0.854 136.955 1.00 56.77 448 GLY B C 1
ATOM 6107 O O . GLY B 1 395 ? -24.504 -0.455 137.828 1.00 56.40 448 GLY B O 1
ATOM 6116 N N . ILE B 1 397 ? -25.488 2.497 136.748 1.00 54.89 450 ILE B N 1
ATOM 6117 C CA . ILE B 1 397 ? -26.895 2.858 136.673 1.00 54.91 450 ILE B CA 1
ATOM 6118 C C . ILE B 1 397 ? -27.092 4.375 136.712 1.00 54.30 450 ILE B C 1
ATOM 6119 O O . ILE B 1 397 ? -28.114 4.863 137.187 1.00 54.46 450 ILE B O 1
ATOM 6124 N N . GLY B 1 398 ? -26.112 5.114 136.182 1.00 53.55 451 GLY B N 1
ATOM 6125 C CA . GLY B 1 398 ? -26.178 6.580 136.123 1.00 52.20 451 GLY B CA 1
ATOM 6126 C C . GLY B 1 398 ? -24.828 7.196 136.421 1.00 51.68 451 GLY B C 1
ATOM 6127 O O . GLY B 1 398 ? -23.840 6.474 136.516 1.00 51.59 451 GLY B O 1
ATOM 6128 N N . ALA B 1 399 ? -24.780 8.522 136.564 1.00 51.03 452 ALA B N 1
ATOM 6129 C CA . ALA B 1 399 ? -23.523 9.222 136.890 1.00 50.86 452 ALA B CA 1
ATOM 6130 C C . ALA B 1 399 ? -23.738 10.594 137.491 1.00 50.94 452 ALA B C 1
ATOM 6131 O O . ALA B 1 399 ? -24.844 11.167 137.396 1.00 50.54 452 ALA B O 1
ATOM 6133 N N . GLY B 1 400 ? -22.682 11.133 138.099 1.00 50.30 453 GLY B N 1
ATOM 6134 C CA . GLY B 1 400 ? -22.850 12.389 138.810 1.00 51.93 453 GLY B CA 1
ATOM 6135 C C . GLY B 1 400 ? -21.625 12.900 139.522 1.00 52.40 453 GLY B C 1
ATOM 6136 O O . GLY B 1 400 ? -20.569 12.315 139.383 1.00 52.87 453 GLY B O 1
ATOM 6137 N N . LEU B 1 401 ? -21.799 13.980 140.290 1.00 53.25 454 LEU B N 1
ATOM 6138 C CA . LEU B 1 401 ? -20.732 14.657 141.040 1.00 54.23 454 LEU B CA 1
ATOM 6139 C C . LEU B 1 401 ? -20.546 14.143 142.492 1.00 55.48 454 LEU B C 1
ATOM 6140 O O . LEU B 1 401 ? -21.512 13.932 143.242 1.00 56.35 454 LEU B O 1
ATOM 6145 N N . THR B 1 402 ? -19.300 13.960 142.893 1.00 55.31 455 THR B N 1
ATOM 6146 C CA . THR B 1 402 ? -19.015 13.566 144.253 1.00 56.60 455 THR B CA 1
ATOM 6147 C C . THR B 1 402 ? -17.790 14.324 144.812 1.00 57.60 455 THR B C 1
ATOM 6148 O O . THR B 1 402 ? -17.144 15.099 144.105 1.00 58.06 455 THR B O 1
ATOM 6152 N N . ASN B 1 403 ? -17.477 14.146 146.084 1.00 58.49 456 ASN B N 1
ATOM 6153 C CA . ASN B 1 403 ? -16.255 14.751 146.613 1.00 59.63 456 ASN B CA 1
ATOM 6154 C C . ASN B 1 403 ? -15.528 13.783 147.550 1.00 59.63 456 ASN B C 1
ATOM 6155 O O . ASN B 1 403 ? -16.106 12.787 147.991 1.00 60.15 456 ASN B O 1
ATOM 6160 N N . PRO B 1 404 ? -14.246 14.045 147.831 1.00 59.42 457 PRO B N 1
ATOM 6161 C CA . PRO B 1 404 ? -13.645 13.328 148.941 1.00 58.62 457 PRO B CA 1
ATOM 6162 C C . PRO B 1 404 ? -14.254 13.914 150.197 1.00 57.86 457 PRO B C 1
ATOM 6163 O O . PRO B 1 404 ? -14.856 14.977 150.124 1.00 58.09 457 PRO B O 1
ATOM 6167 N N . PRO B 1 405 ? -14.122 13.225 151.342 1.00 57.43 458 PRO B N 1
ATOM 6168 C CA . PRO B 1 405 ? -14.640 13.734 152.615 1.00 56.98 458 PRO B CA 1
ATOM 6169 C C . PRO B 1 405 ? -13.682 14.728 153.281 1.00 56.54 458 PRO B C 1
ATOM 6170 O O . PRO B 1 405 ? -12.472 14.577 153.194 1.00 56.84 458 PRO B O 1
ATOM 6174 N N . ALA B 1 406 ? -14.221 15.728 153.961 1.00 56.36 459 ALA B N 1
ATOM 6175 C CA . ALA B 1 406 ? -13.395 16.800 154.508 1.00 55.50 459 ALA B CA 1
ATOM 6176 C C . ALA B 1 406 ? -12.235 16.330 155.383 1.00 54.69 459 ALA B C 1
ATOM 6177 O O . ALA B 1 406 ? -11.130 16.864 155.274 1.00 54.26 459 ALA B O 1
ATOM 6179 N N . ASN B 1 407 ? -12.492 15.333 156.231 1.00 54.17 460 ASN B N 1
ATOM 6180 C CA . ASN B 1 407 ? -11.553 14.932 157.302 1.00 54.67 460 ASN B CA 1
ATOM 6181 C C . ASN B 1 407 ? -10.187 14.526 156.763 1.00 54.57 460 ASN B C 1
ATOM 6182 O O . ASN B 1 407 ? -9.141 14.803 157.355 1.00 55.05 460 ASN B O 1
ATOM 6187 N N . VAL B 1 408 ? -10.208 13.843 155.639 1.00 54.16 461 VAL B N 1
ATOM 6188 C CA . VAL B 1 408 ? -8.994 13.274 155.107 1.00 55.01 461 VAL B CA 1
ATOM 6189 C C . VAL B 1 408 ? -7.886 14.331 154.928 1.00 56.25 461 VAL B C 1
ATOM 6190 O O . VAL B 1 408 ? -6.709 14.043 155.146 1.00 56.38 461 VAL B O 1
ATOM 6194 N N . PHE B 1 409 ? -8.284 15.558 154.586 1.00 57.23 462 PHE B N 1
ATOM 6195 C CA . PHE B 1 409 ? -7.354 16.681 154.437 1.00 57.88 462 PHE B CA 1
ATOM 6196 C C . PHE B 1 409 ? -6.846 17.247 155.776 1.00 58.46 462 PHE B C 1
ATOM 6197 O O . PHE B 1 409 ? -5.659 17.547 155.922 1.00 59.13 462 PHE B O 1
ATOM 6205 N N . ASN B 1 410 ? -7.742 17.395 156.746 1.00 57.71 463 ASN B N 1
ATOM 6206 C CA . ASN B 1 410 ? -7.347 17.772 158.102 1.00 57.64 463 ASN B CA 1
ATOM 6207 C C . ASN B 1 410 ? -6.226 16.898 158.646 1.00 58.19 463 ASN B C 1
ATOM 6208 O O . ASN B 1 410 ? -5.257 17.401 159.206 1.00 58.89 463 ASN B O 1
ATOM 6213 N N . GLU B 1 411 ? -6.362 15.585 158.497 1.00 58.23 464 GLU B N 1
ATOM 6214 C CA . GLU B 1 411 ? -5.375 14.681 159.045 1.00 58.38 464 GLU B CA 1
ATOM 6215 C C . GLU B 1 411 ? -4.062 14.898 158.305 1.00 57.93 464 GLU B C 1
ATOM 6216 O O . GLU B 1 411 ? -2.999 15.053 158.911 1.00 57.47 464 GLU B O 1
ATOM 6222 N N . ALA B 1 412 ? -4.150 14.944 156.986 1.00 58.19 465 ALA B N 1
ATOM 6223 C CA . ALA B 1 412 ? -2.997 15.276 156.158 1.00 58.07 465 ALA B CA 1
ATOM 6224 C C . ALA B 1 412 ? -2.175 16.410 156.772 1.00 58.49 465 ALA B C 1
ATOM 6225 O O . ALA B 1 412 ? -0.987 16.254 157.053 1.00 58.89 465 ALA B O 1
ATOM 6227 N N . LEU B 1 413 ? -2.819 17.550 156.991 1.00 58.21 466 LEU B N 1
ATOM 6228 C CA . LEU B 1 413 ? -2.129 18.726 157.505 1.00 57.99 466 LEU B CA 1
ATOM 6229 C C . LEU B 1 413 ? -1.465 18.468 158.835 1.00 57.72 466 LEU B C 1
ATOM 6230 O O . LEU B 1 413 ? -0.383 18.986 159.107 1.00 57.77 466 LEU B O 1
ATOM 6235 N N . LYS B 1 414 ? -2.141 17.709 159.687 1.00 57.42 467 LYS B N 1
ATOM 6236 C CA . LYS B 1 414 ? -1.636 17.461 161.025 1.00 56.58 467 LYS B CA 1
ATOM 6237 C C . LYS B 1 414 ? -0.418 16.531 160.938 1.00 55.83 467 LYS B C 1
ATOM 6238 O O . LYS B 1 414 ? 0.569 16.703 161.654 1.00 55.73 467 LYS B O 1
ATOM 6244 N N . ALA B 1 415 ? -0.473 15.564 160.032 1.00 54.92 468 ALA B N 1
ATOM 6245 C CA . ALA B 1 415 ? 0.663 14.687 159.808 1.00 54.69 468 ALA B CA 1
ATOM 6246 C C . ALA B 1 415 ? 1.858 15.465 159.224 1.00 54.82 468 ALA B C 1
ATOM 6247 O O . ALA B 1 415 ? 3.017 15.208 159.562 1.00 55.17 468 ALA B O 1
ATOM 6249 N N . LEU B 1 416 ? 1.565 16.418 158.345 1.00 54.43 469 LEU B N 1
ATOM 6250 C CA . LEU B 1 416 ? 2.569 17.332 157.818 1.00 54.01 469 LEU B CA 1
ATOM 6251 C C . LEU B 1 416 ? 3.227 18.197 158.891 1.00 54.88 469 LEU B C 1
ATOM 6252 O O . LEU B 1 416 ? 4.423 18.073 159.130 1.00 55.75 469 LEU B O 1
ATOM 6257 N N . VAL B 1 417 ? 2.463 19.066 159.547 1.00 54.92 470 VAL B N 1
ATOM 6258 C CA . VAL B 1 417 ? 3.032 19.868 160.623 1.00 55.80 470 VAL B CA 1
ATOM 6259 C C . VAL B 1 417 ? 3.882 19.031 161.581 1.00 56.34 470 VAL B C 1
ATOM 6260 O O . VAL B 1 417 ? 4.696 19.579 162.321 1.00 56.15 470 VAL B O 1
ATOM 6264 N N . ALA B 1 418 ? 3.701 17.711 161.576 1.00 56.87 471 ALA B N 1
ATOM 6265 C CA . ALA B 1 418 ? 4.439 16.860 162.517 1.00 57.85 471 ALA B CA 1
ATOM 6266 C C . ALA B 1 418 ? 5.719 16.279 161.900 1.00 58.31 471 ALA B C 1
ATOM 6267 O O . ALA B 1 418 ? 6.591 15.776 162.605 1.00 58.18 471 ALA B O 1
ATOM 6269 N N . THR B 1 419 ? 5.825 16.373 160.582 1.00 58.76 472 THR B N 1
ATOM 6270 C CA . THR B 1 419 ? 6.969 15.853 159.846 1.00 59.81 472 THR B CA 1
ATOM 6271 C C . THR B 1 419 ? 7.970 16.980 159.586 1.00 60.02 472 THR B C 1
ATOM 6272 O O . THR B 1 419 ? 9.155 16.856 159.870 1.00 59.26 472 THR B O 1
ATOM 6276 N N . ILE B 1 420 ? 7.463 18.090 159.066 1.00 61.07 473 ILE B N 1
ATOM 6277 C CA . ILE B 1 420 ? 8.293 19.133 158.491 1.00 62.20 473 ILE B CA 1
ATOM 6278 C C . ILE B 1 420 ? 9.376 19.578 159.421 1.00 62.58 473 ILE B C 1
ATOM 6279 O O . ILE B 1 420 ? 9.133 20.386 160.301 1.00 62.28 473 ILE B O 1
ATOM 6284 N N . ASN B 1 421 ? 10.579 19.069 159.185 1.00 64.26 474 ASN B N 1
ATOM 6285 C CA . ASN B 1 421 ? 11.759 19.394 159.988 1.00 65.49 474 ASN B CA 1
ATOM 6286 C C . ASN B 1 421 ? 11.903 20.864 160.330 1.00 65.83 474 ASN B C 1
ATOM 6287 O O . ASN B 1 421 ? 11.882 21.225 161.515 1.00 66.11 474 ASN B O 1
ATOM 6293 N N . SER C 1 1 ? -15.561 -17.072 103.028 1.00 78.98 54 SER C N 1
ATOM 6294 C CA . SER C 1 1 ? -16.706 -16.331 102.433 1.00 79.42 54 SER C CA 1
ATOM 6295 C C . SER C 1 1 ? -17.270 -15.334 103.447 1.00 80.01 54 SER C C 1
ATOM 6296 O O . SER C 1 1 ? -18.063 -15.702 104.321 1.00 80.37 54 SER C O 1
ATOM 6299 N N . ASN C 1 2 ? -16.842 -14.076 103.337 1.00 80.03 55 ASN C N 1
ATOM 6300 C CA . ASN C 1 2 ? -17.404 -12.996 104.152 1.00 79.75 55 ASN C CA 1
ATOM 6301 C C . ASN C 1 2 ? -18.530 -12.270 103.418 1.00 79.28 55 ASN C C 1
ATOM 6302 O O . ASN C 1 2 ? -19.085 -11.310 103.947 1.00 79.15 55 ASN C O 1
ATOM 6307 N N . ALA C 1 3 ? -18.854 -12.745 102.207 1.00 78.98 56 ALA C N 1
ATOM 6308 C CA . ALA C 1 3 ? -19.825 -12.101 101.281 1.00 78.10 56 ALA C CA 1
ATOM 6309 C C . ALA C 1 3 ? -21.295 -12.178 101.742 1.00 77.09 56 ALA C C 1
ATOM 6310 O O . ALA C 1 3 ? -21.602 -12.867 102.721 1.00 77.16 56 ALA C O 1
ATOM 6312 N N . PRO C 1 4 ? -22.208 -11.443 101.062 1.00 75.99 57 PRO C N 1
ATOM 6313 C CA . PRO C 1 4 ? -23.632 -11.619 101.400 1.00 74.05 57 PRO C CA 1
ATOM 6314 C C . PRO C 1 4 ? -24.343 -12.751 100.618 1.00 71.29 57 PRO C C 1
ATOM 6315 O O . PRO C 1 4 ? -24.233 -12.867 99.397 1.00 69.95 57 PRO C O 1
ATOM 6319 N N . THR C 1 5 ? -25.066 -13.576 101.360 1.00 68.86 58 THR C N 1
ATOM 6320 C CA . THR C 1 5 ? -25.828 -14.686 100.823 1.00 66.43 58 THR C CA 1
ATOM 6321 C C . THR C 1 5 ? -27.188 -14.199 100.351 1.00 64.73 58 THR C C 1
ATOM 6322 O O . THR C 1 5 ? -27.625 -13.110 100.694 1.00 65.33 58 THR C O 1
ATOM 6326 N N . LEU C 1 6 ? -27.879 -15.005 99.579 1.00 63.19 59 LEU C N 1
ATOM 6327 C CA . LEU C 1 6 ? -29.186 -14.589 99.122 1.00 63.26 59 LEU C CA 1
ATOM 6328 C C . LEU C 1 6 ? -30.107 -14.272 100.285 1.00 62.21 59 LEU C C 1
ATOM 6329 O O . LEU C 1 6 ? -30.940 -13.365 100.194 1.00 62.96 59 LEU C O 1
ATOM 6334 N N . TYR C 1 7 ? -29.967 -14.989 101.385 1.00 60.90 60 TYR C N 1
ATOM 6335 C CA . TYR C 1 7 ? -30.913 -14.779 102.463 1.00 60.93 60 TYR C CA 1
ATOM 6336 C C . TYR C 1 7 ? -30.576 -13.508 103.247 1.00 59.15 60 TYR C C 1
ATOM 6337 O O . TYR C 1 7 ? -31.469 -12.763 103.633 1.00 58.49 60 TYR C O 1
ATOM 6346 N N . GLU C 1 8 ? -29.291 -13.249 103.460 1.00 56.91 61 GLU C N 1
ATOM 6347 C CA . GLU C 1 8 ? -28.872 -11.973 104.000 1.00 55.51 61 GLU C CA 1
ATOM 6348 C C . GLU C 1 8 ? -29.383 -10.804 103.140 1.00 53.77 61 GLU C C 1
ATOM 6349 O O . GLU C 1 8 ? -29.847 -9.806 103.661 1.00 52.36 61 GLU C O 1
ATOM 6355 N N . LYS C 1 9 ? -29.307 -10.933 101.825 1.00 52.23 62 LYS C N 1
ATOM 6356 C CA . LYS C 1 9 ? -29.745 -9.856 100.969 1.00 51.84 62 LYS C CA 1
ATOM 6357 C C . LYS C 1 9 ? -31.201 -9.613 101.181 1.00 50.71 62 LYS C C 1
ATOM 6358 O O . LYS C 1 9 ? -31.636 -8.475 101.113 1.00 50.76 62 LYS C O 1
ATOM 6364 N N . ILE C 1 10 ? -31.957 -10.676 101.420 1.00 49.06 63 ILE C N 1
ATOM 6365 C CA . ILE C 1 10 ? -33.386 -10.532 101.536 1.00 48.92 63 ILE C CA 1
ATOM 6366 C C . ILE C 1 10 ? -33.757 -9.936 102.886 1.00 50.53 63 ILE C C 1
ATOM 6367 O O . ILE C 1 10 ? -34.642 -9.071 102.982 1.00 50.69 63 ILE C O 1
ATOM 6372 N N . GLN C 1 11 ? -33.060 -10.356 103.929 1.00 51.56 64 GLN C N 1
ATOM 6373 C CA . GLN C 1 11 ? -33.430 -9.899 105.251 1.00 52.77 64 GLN C CA 1
ATOM 6374 C C . GLN C 1 11 ? -33.115 -8.406 105.312 1.00 53.54 64 GLN C C 1
ATOM 6375 O O . GLN C 1 11 ? -33.878 -7.612 105.885 1.00 53.50 64 GLN C O 1
ATOM 6381 N N . GLN C 1 12 ? -32.014 -8.017 104.675 1.00 53.74 65 GLN C N 1
ATOM 6382 C CA . GLN C 1 12 ? -31.592 -6.623 104.671 1.00 54.58 65 GLN C CA 1
ATOM 6383 C C . GLN C 1 12 ? -32.568 -5.741 103.862 1.00 51.90 65 GLN C C 1
ATOM 6384 O O . GLN C 1 12 ? -32.858 -4.628 104.225 1.00 51.41 65 GLN C O 1
ATOM 6390 N N . ALA C 1 13 ? -33.082 -6.256 102.766 1.00 50.71 66 ALA C N 1
ATOM 6391 C CA . ALA C 1 13 ? -33.971 -5.483 101.944 1.00 49.96 66 ALA C CA 1
ATOM 6392 C C . ALA C 1 13 ? -35.301 -5.324 102.674 1.00 50.76 66 ALA C C 1
ATOM 6393 O O . ALA C 1 13 ? -36.005 -4.309 102.522 1.00 50.29 66 ALA C O 1
ATOM 6395 N N . ASN C 1 14 ? -35.658 -6.345 103.455 1.00 50.70 67 ASN C N 1
ATOM 6396 C CA . ASN C 1 14 ? -36.911 -6.293 104.175 1.00 50.88 67 ASN C CA 1
ATOM 6397 C C . ASN C 1 14 ? -36.791 -5.290 105.316 1.00 51.98 67 ASN C C 1
ATOM 6398 O O . ASN C 1 14 ? -37.721 -4.550 105.595 1.00 52.42 67 ASN C O 1
ATOM 6403 N N . GLU C 1 15 ? -35.614 -5.220 105.923 1.00 52.87 68 GLU C N 1
ATOM 6404 C CA . GLU C 1 15 ? -35.385 -4.298 106.988 1.00 53.64 68 GLU C CA 1
ATOM 6405 C C . GLU C 1 15 ? -35.527 -2.910 106.394 1.00 55.26 68 GLU C C 1
ATOM 6406 O O . GLU C 1 15 ? -36.129 -2.001 106.996 1.00 54.92 68 GLU C O 1
ATOM 6412 N N . GLU C 1 16 ? -34.963 -2.731 105.207 1.00 55.53 69 GLU C N 1
ATOM 6413 C CA . GLU C 1 16 ? -35.034 -1.423 104.588 1.00 56.94 69 GLU C CA 1
ATOM 6414 C C . GLU C 1 16 ? -36.451 -1.069 104.087 1.00 55.69 69 GLU C C 1
ATOM 6415 O O . GLU C 1 16 ? -36.942 0.025 104.367 1.00 56.79 69 GLU C O 1
ATOM 6421 N N . ALA C 1 17 ? -37.133 -1.977 103.396 1.00 52.71 70 ALA C N 1
ATOM 6422 C CA . ALA C 1 17 ? -38.518 -1.692 103.023 1.00 51.18 70 ALA C CA 1
ATOM 6423 C C . ALA C 1 17 ? -39.418 -1.431 104.230 1.00 51.03 70 ALA C C 1
ATOM 6424 O O . ALA C 1 17 ? -40.204 -0.472 104.235 1.00 50.67 70 ALA C O 1
ATOM 6426 N N . VAL C 1 18 ? -39.313 -2.271 105.258 1.00 49.95 71 VAL C N 1
ATOM 6427 C CA . VAL C 1 18 ? -40.215 -2.106 106.373 1.00 50.61 71 VAL C CA 1
ATOM 6428 C C . VAL C 1 18 ? -39.920 -0.801 107.129 1.00 50.93 71 VAL C C 1
ATOM 6429 O O . VAL C 1 18 ? -40.852 -0.095 107.529 1.00 52.68 71 VAL C O 1
ATOM 6433 N N . THR C 1 19 ? -38.649 -0.429 107.249 1.00 49.29 72 THR C N 1
ATOM 6434 C CA . THR C 1 19 ? -38.325 0.815 107.885 1.00 48.09 72 THR C CA 1
ATOM 6435 C C . THR C 1 19 ? -39.034 1.975 107.201 1.00 48.04 72 THR C C 1
ATOM 6436 O O . THR C 1 19 ? -39.589 2.875 107.860 1.00 46.97 72 THR C O 1
ATOM 6440 N N . ARG C 1 20 ? -39.070 1.975 105.893 1.00 47.89 73 ARG C N 1
ATOM 6441 C CA . ARG C 1 20 ? -39.752 3.012 105.176 1.00 48.92 73 ARG C CA 1
ATOM 6442 C C . ARG C 1 20 ? -41.249 2.987 105.395 1.00 50.74 73 ARG C C 1
ATOM 6443 O O . ARG C 1 20 ? -41.848 4.006 105.467 1.00 52.05 73 ARG C O 1
ATOM 6451 N N . ILE C 1 21 ? -41.846 1.820 105.517 1.00 50.69 74 ILE C N 1
ATOM 6452 C CA . ILE C 1 21 ? -43.264 1.750 105.829 1.00 50.10 74 ILE C CA 1
ATOM 6453 C C . ILE C 1 21 ? -43.548 2.324 107.227 1.00 51.06 74 ILE C C 1
ATOM 6454 O O . ILE C 1 21 ? -44.474 3.097 107.380 1.00 49.76 74 ILE C O 1
ATOM 6459 N N . ILE C 1 22 ? -42.746 1.929 108.225 1.00 51.28 75 ILE C N 1
ATOM 6460 C CA . ILE C 1 22 ? -42.926 2.347 109.595 1.00 50.97 75 ILE C CA 1
ATOM 6461 C C . ILE C 1 22 ? -42.720 3.856 109.720 1.00 51.69 75 ILE C C 1
ATOM 6462 O O . ILE C 1 22 ? -43.439 4.557 110.443 1.00 52.08 75 ILE C O 1
ATOM 6467 N N . GLN C 1 23 ? -41.718 4.370 109.032 1.00 53.04 76 GLN C N 1
ATOM 6468 C CA . GLN C 1 23 ? -41.328 5.765 109.237 1.00 53.10 76 GLN C CA 1
ATOM 6469 C C . GLN C 1 23 ? -42.091 6.727 108.343 1.00 52.96 76 GLN C C 1
ATOM 6470 O O . GLN C 1 23 ? -41.934 7.939 108.447 1.00 54.57 76 GLN C O 1
ATOM 6476 N N . SER C 1 24 ? -42.921 6.186 107.471 1.00 52.59 77 SER C N 1
ATOM 6477 C CA . SER C 1 24 ? -43.807 7.000 106.667 1.00 53.68 77 SER C CA 1
ATOM 6478 C C . SER C 1 24 ? -44.754 7.781 107.551 1.00 54.99 77 SER C C 1
ATOM 6479 O O . SER C 1 24 ? -45.343 7.229 108.492 1.00 56.40 77 SER C O 1
ATOM 6482 N N . LYS C 1 25 ? -44.924 9.061 107.234 1.00 55.98 78 LYS C N 1
ATOM 6483 C CA . LYS C 1 25 ? -45.781 9.960 108.008 1.00 55.22 78 LYS C CA 1
ATOM 6484 C C . LYS C 1 25 ? -46.779 10.609 107.049 1.00 55.05 78 LYS C C 1
ATOM 6485 O O . LYS C 1 25 ? -46.616 11.781 106.718 1.00 55.38 78 LYS C O 1
ATOM 6491 N N . PRO C 1 26 ? -47.820 9.858 106.605 1.00 54.28 79 PRO C N 1
ATOM 6492 C CA . PRO C 1 26 ? -48.711 10.409 105.552 1.00 52.96 79 PRO C CA 1
ATOM 6493 C C . PRO C 1 26 ? -49.436 11.597 106.123 1.00 52.18 79 PRO C C 1
ATOM 6494 O O . PRO C 1 26 ? -49.817 11.544 107.280 1.00 53.52 79 PRO C O 1
ATOM 6498 N N . ILE C 1 27 ? -49.590 12.668 105.347 1.00 50.66 80 ILE C N 1
ATOM 6499 C CA . ILE C 1 27 ? -50.199 13.913 105.820 1.00 50.08 80 ILE C CA 1
ATOM 6500 C C . ILE C 1 27 ? -51.253 14.320 104.822 1.00 49.66 80 ILE C C 1
ATOM 6501 O O . ILE C 1 27 ? -50.957 14.454 103.649 1.00 49.58 80 ILE C O 1
ATOM 6506 N N . LEU C 1 28 ? -52.471 14.564 105.275 1.00 49.65 81 LEU C N 1
ATOM 6507 C CA . LEU C 1 28 ? -53.530 14.941 104.347 1.00 49.37 81 LEU C CA 1
ATOM 6508 C C . LEU C 1 28 ? -53.432 16.431 104.149 1.00 49.59 81 LEU C C 1
ATOM 6509 O O . LEU C 1 28 ? -53.679 17.210 105.092 1.00 49.96 81 LEU C O 1
ATOM 6514 N N . VAL C 1 29 ? -53.065 16.837 102.939 1.00 48.73 82 VAL C N 1
ATOM 6515 C CA . VAL C 1 29 ? -52.717 18.240 102.689 1.00 49.18 82 VAL C CA 1
ATOM 6516 C C . VAL C 1 29 ? -53.750 18.998 101.873 1.00 50.31 82 VAL C C 1
ATOM 6517 O O . VAL C 1 29 ? -53.706 20.222 101.807 1.00 52.35 82 VAL C O 1
ATOM 6521 N N . GLY C 1 30 ? -54.655 18.292 101.218 1.00 50.79 83 GLY C N 1
ATOM 6522 C CA . GLY C 1 30 ? -55.620 18.971 100.377 1.00 51.44 83 GLY C CA 1
ATOM 6523 C C . GLY C 1 30 ? -56.633 18.004 99.837 1.00 51.78 83 GLY C C 1
ATOM 6524 O O . GLY C 1 30 ? -56.520 16.792 100.095 1.00 52.12 83 GLY C O 1
ATOM 6525 N N . PHE C 1 31 ? -57.631 18.548 99.130 1.00 50.89 84 PHE C N 1
ATOM 6526 C CA . PHE C 1 31 ? -58.572 17.772 98.328 1.00 51.07 84 PHE C CA 1
ATOM 6527 C C . PHE C 1 31 ? -58.716 18.469 96.996 1.00 52.34 84 PHE C C 1
ATOM 6528 O O . PHE C 1 31 ? -58.608 19.700 96.900 1.00 52.37 84 PHE C O 1
ATOM 6536 N N . ASP C 1 32 ? -59.002 17.706 95.956 1.00 53.03 85 ASP C N 1
ATOM 6537 C CA . ASP C 1 32 ? -59.063 18.308 94.643 1.00 53.13 85 ASP C CA 1
ATOM 6538 C C . ASP C 1 32 ? -59.680 17.303 93.710 1.00 53.44 85 ASP C C 1
ATOM 6539 O O . ASP C 1 32 ? -59.795 16.132 94.062 1.00 53.24 85 ASP C O 1
ATOM 6544 N N . LYS C 1 33 ? -60.103 17.777 92.537 1.00 53.64 86 LYS C N 1
ATOM 6545 C CA . LYS C 1 33 ? -60.582 16.909 91.492 1.00 53.59 86 LYS C CA 1
ATOM 6546 C C . LYS C 1 33 ? -59.458 15.990 91.052 1.00 54.41 86 LYS C C 1
ATOM 6547 O O . LYS C 1 33 ? -58.305 16.419 90.912 1.00 55.23 86 LYS C O 1
ATOM 6553 N N . ALA C 1 34 ? -59.788 14.723 90.820 1.00 55.20 87 ALA C N 1
ATOM 6554 C CA . ALA C 1 34 ? -58.789 13.752 90.355 1.00 55.55 87 ALA C CA 1
ATOM 6555 C C . ALA C 1 34 ? -58.008 14.289 89.158 1.00 56.80 87 ALA C C 1
ATOM 6556 O O . ALA C 1 34 ? -56.766 14.176 89.096 1.00 57.71 87 ALA C O 1
ATOM 6558 N N . ILE C 1 35 ? -58.732 14.873 88.209 1.00 56.27 88 ILE C N 1
ATOM 6559 C CA . ILE C 1 35 ? -58.123 15.219 86.943 1.00 57.02 88 ILE C CA 1
ATOM 6560 C C . ILE C 1 35 ? -57.034 16.249 87.160 1.00 57.83 88 ILE C C 1
ATOM 6561 O O . ILE C 1 35 ? -56.088 16.318 86.396 1.00 57.65 88 ILE C O 1
ATOM 6566 N N . ASN C 1 36 ? -57.162 17.047 88.216 1.00 59.02 89 ASN C N 1
ATOM 6567 C CA . ASN C 1 36 ? -56.270 18.192 88.388 1.00 59.42 89 ASN C CA 1
ATOM 6568 C C . ASN C 1 36 ? -54.930 17.818 88.996 1.00 59.91 89 ASN C C 1
ATOM 6569 O O . ASN C 1 36 ? -53.965 18.582 88.945 1.00 59.72 89 ASN C O 1
ATOM 6574 N N . VAL C 1 37 ? -54.866 16.650 89.601 1.00 59.75 90 VAL C N 1
ATOM 6575 C CA . VAL C 1 37 ? -53.874 16.514 90.611 1.00 60.39 90 VAL C CA 1
ATOM 6576 C C . VAL C 1 37 ? -53.201 15.150 90.549 1.00 61.96 90 VAL C C 1
ATOM 6577 O O . VAL C 1 37 ? -52.100 14.956 91.073 1.00 61.21 90 VAL C O 1
ATOM 6589 N N . PRO C 1 39 ? -51.563 11.710 88.548 1.00 66.56 92 PRO C N 1
ATOM 6590 C CA . PRO C 1 39 ? -50.632 11.345 87.481 1.00 67.54 92 PRO C CA 1
ATOM 6591 C C . PRO C 1 39 ? -51.282 10.522 86.369 1.00 68.37 92 PRO C C 1
ATOM 6592 O O . PRO C 1 39 ? -52.123 9.663 86.643 1.00 68.25 92 PRO C O 1
ATOM 6596 N N . ASP C 1 40 ? -50.878 10.790 85.129 1.00 69.25 93 ASP C N 1
ATOM 6597 C CA . ASP C 1 40 ? -51.293 9.995 83.965 1.00 69.99 93 ASP C CA 1
ATOM 6598 C C . ASP C 1 40 ? -52.802 9.928 83.744 1.00 69.48 93 ASP C C 1
ATOM 6599 O O . ASP C 1 40 ? -53.363 8.852 83.560 1.00 69.10 93 ASP C O 1
ATOM 6612 N N . THR C 1 42 ? -56.116 11.155 81.692 1.00 66.82 95 THR C N 1
ATOM 6613 C CA . THR C 1 42 ? -56.864 11.754 80.582 1.00 65.44 95 THR C CA 1
ATOM 6614 C C . THR C 1 42 ? -58.320 12.023 80.984 1.00 65.02 95 THR C C 1
ATOM 6615 O O . THR C 1 42 ? -58.793 11.520 82.013 1.00 64.06 95 THR C O 1
ATOM 6619 N N . GLU C 1 43 ? -59.022 12.811 80.168 1.00 64.43 96 GLU C N 1
ATOM 6620 C CA . GLU C 1 43 ? -60.422 13.132 80.436 1.00 64.48 96 GLU C CA 1
ATOM 6621 C C . GLU C 1 43 ? -61.315 11.922 80.190 1.00 63.59 96 GLU C C 1
ATOM 6622 O O . GLU C 1 43 ? -62.509 11.948 80.483 1.00 63.91 96 GLU C O 1
ATOM 6628 N N . THR C 1 44 ? -60.732 10.860 79.651 1.00 62.47 97 THR C N 1
ATOM 6629 C CA . THR C 1 44 ? -61.483 9.651 79.348 1.00 61.23 97 THR C CA 1
ATOM 6630 C C . THR C 1 44 ? -60.872 8.460 80.074 1.00 60.26 97 THR C C 1
ATOM 6631 O O . THR C 1 44 ? -60.922 7.325 79.613 1.00 60.25 97 THR C O 1
ATOM 6635 N N . THR C 1 45 ? -60.291 8.732 81.226 1.00 59.56 98 THR C N 1
ATOM 6636 C CA . THR C 1 45 ? -59.704 7.671 82.021 1.00 59.63 98 THR C CA 1
ATOM 6637 C C . THR C 1 45 ? -60.648 7.319 83.175 1.00 59.21 98 THR C C 1
ATOM 6638 O O . THR C 1 45 ? -61.245 8.204 83.783 1.00 59.20 98 THR C O 1
ATOM 6642 N N . ILE C 1 46 ? -60.811 6.029 83.461 1.00 58.79 99 ILE C N 1
ATOM 6643 C CA . ILE C 1 46 ? -61.618 5.616 84.618 1.00 57.83 99 ILE C CA 1
ATOM 6644 C C . ILE C 1 46 ? -60.936 4.558 85.499 1.00 57.38 99 ILE C C 1
ATOM 6645 O O . ILE C 1 46 ? -60.485 3.521 85.011 1.00 57.37 99 ILE C O 1
ATOM 6650 N N . LEU C 1 47 ? -60.841 4.841 86.795 1.00 56.26 100 LEU C N 1
ATOM 6651 C CA . LEU C 1 47 ? -60.085 3.984 87.690 1.00 55.70 100 LEU C CA 1
ATOM 6652 C C . LEU C 1 47 ? -61.016 3.046 88.410 1.00 56.04 100 LEU C C 1
ATOM 6653 O O . LEU C 1 47 ? -62.182 3.380 88.606 1.00 56.47 100 LEU C O 1
ATOM 6658 N N . HIS C 1 48 ? -60.495 1.888 88.815 1.00 55.09 101 HIS C N 1
ATOM 6659 C CA . HIS C 1 48 ? -61.256 0.906 89.582 1.00 54.57 101 HIS C CA 1
ATOM 6660 C C . HIS C 1 48 ? -60.352 0.263 90.634 1.00 55.76 101 HIS C C 1
ATOM 6661 O O . HIS C 1 48 ? -59.125 0.371 90.559 1.00 56.12 101 HIS C O 1
ATOM 6668 N N . ALA C 1 49 ? -60.962 -0.405 91.608 1.00 55.77 102 ALA C N 1
ATOM 6669 C CA . ALA C 1 49 ? -60.222 -1.165 92.607 1.00 55.65 102 ALA C CA 1
ATOM 6670 C C . ALA C 1 49 ? -59.650 -2.462 92.016 1.00 56.68 102 ALA C C 1
ATOM 6671 O O . ALA C 1 49 ? -60.167 -2.990 91.006 1.00 56.86 102 ALA C O 1
ATOM 6673 N N . GLY C 1 50 ? -58.580 -2.965 92.638 1.00 56.51 103 GLY C N 1
ATOM 6674 C CA . GLY C 1 50 ? -58.026 -4.285 92.300 1.00 56.45 103 GLY C CA 1
ATOM 6675 C C . GLY C 1 50 ? -57.161 -4.364 91.043 1.00 55.69 103 GLY C C 1
ATOM 6676 O O . GLY C 1 50 ? -56.928 -3.361 90.376 1.00 55.82 103 GLY C O 1
ATOM 6677 N N . PRO C 1 51 ? -56.691 -5.576 90.705 1.00 54.63 104 PRO C N 1
ATOM 6678 C CA . PRO C 1 51 ? -55.802 -5.871 89.575 1.00 53.34 104 PRO C CA 1
ATOM 6679 C C . PRO C 1 51 ? -56.394 -5.464 88.220 1.00 52.53 104 PRO C C 1
ATOM 6680 O O . PRO C 1 51 ? -57.603 -5.252 88.102 1.00 52.08 104 PRO C O 1
ATOM 6684 N N . PRO C 1 52 ? -55.542 -5.327 87.191 1.00 51.90 105 PRO C N 1
ATOM 6685 C CA . PRO C 1 52 ? -56.151 -4.970 85.903 1.00 50.75 105 PRO C CA 1
ATOM 6686 C C . PRO C 1 52 ? -57.249 -5.944 85.483 1.00 49.73 105 PRO C C 1
ATOM 6687 O O . PRO C 1 52 ? -57.196 -7.141 85.758 1.00 49.13 105 PRO C O 1
ATOM 6691 N N . ILE C 1 53 ? -58.261 -5.407 84.842 1.00 49.50 106 ILE C N 1
ATOM 6692 C CA . ILE C 1 53 ? -59.305 -6.228 84.286 1.00 49.53 106 ILE C CA 1
ATOM 6693 C C . ILE C 1 53 ? -59.925 -5.386 83.195 1.00 49.74 106 ILE C C 1
ATOM 6694 O O . ILE C 1 53 ? -59.956 -4.166 83.291 1.00 50.01 106 ILE C O 1
ATOM 6699 N N . THR C 1 54 ? -60.381 -6.017 82.132 1.00 50.22 107 THR C N 1
ATOM 6700 C CA . THR C 1 54 ? -61.008 -5.238 81.088 1.00 50.60 107 THR C CA 1
ATOM 6701 C C . THR C 1 54 ? -62.443 -5.060 81.482 1.00 50.30 107 THR C C 1
ATOM 6702 O O . THR C 1 54 ? -62.929 -5.710 82.404 1.00 50.16 107 THR C O 1
ATOM 6706 N N . TYR C 1 55 ? -63.123 -4.181 80.769 1.00 50.68 108 TYR C N 1
ATOM 6707 C CA . TYR C 1 55 ? -64.495 -3.881 81.092 1.00 50.57 108 TYR C CA 1
ATOM 6708 C C . TYR C 1 55 ? -65.403 -5.091 80.999 1.00 50.70 108 TYR C C 1
ATOM 6709 O O . TYR C 1 55 ? -66.131 -5.393 81.939 1.00 50.28 108 TYR C O 1
ATOM 6718 N N . GLU C 1 56 ? -65.360 -5.763 79.852 1.00 51.40 109 GLU C N 1
ATOM 6719 C CA . GLU C 1 56 ? -66.285 -6.844 79.539 1.00 52.12 109 GLU C CA 1
ATOM 6720 C C . GLU C 1 56 ? -66.104 -7.988 80.515 1.00 52.06 109 GLU C C 1
ATOM 6721 O O . GLU C 1 56 ? -66.926 -8.875 80.581 1.00 51.79 109 GLU C O 1
ATOM 6727 N N . ASN C 1 57 ? -65.026 -7.959 81.287 1.00 53.04 110 ASN C N 1
ATOM 6728 C CA . ASN C 1 57 ? -64.733 -9.050 82.212 1.00 53.77 110 ASN C CA 1
ATOM 6729 C C . ASN C 1 57 ? -65.150 -8.781 83.655 1.00 55.01 110 ASN C C 1
ATOM 6730 O O . ASN C 1 57 ? -65.136 -9.682 84.495 1.00 54.36 110 ASN C O 1
ATOM 6743 N N . CYS C 1 59 ? -67.499 -7.683 87.031 1.00 56.13 112 CYS C N 1
ATOM 6744 C CA . CYS C 1 59 ? -68.730 -8.189 87.628 1.00 54.46 112 CYS C CA 1
ATOM 6745 C C . CYS C 1 59 ? -69.797 -7.116 87.671 1.00 52.94 112 CYS C C 1
ATOM 6746 O O . CYS C 1 59 ? -69.494 -5.918 87.719 1.00 50.95 112 CYS C O 1
ATOM 6749 N N . GLY C 1 60 ? -71.047 -7.581 87.676 1.00 52.90 113 GLY C N 1
ATOM 6750 C CA . GLY C 1 60 ? -72.255 -6.734 87.675 1.00 52.41 113 GLY C CA 1
ATOM 6751 C C . GLY C 1 60 ? -72.131 -5.360 88.313 1.00 52.10 113 GLY C C 1
ATOM 6752 O O . GLY C 1 60 ? -72.293 -4.350 87.634 1.00 51.32 113 GLY C O 1
ATOM 6753 N N . PRO C 1 61 ? -71.845 -5.316 89.626 1.00 52.17 114 PRO C N 1
ATOM 6754 C CA . PRO C 1 61 ? -71.709 -4.072 90.383 1.00 52.64 114 PRO C CA 1
ATOM 6755 C C . PRO C 1 61 ? -70.642 -3.136 89.830 1.00 53.89 114 PRO C C 1
ATOM 6756 O O . PRO C 1 61 ? -70.935 -1.962 89.557 1.00 53.05 114 PRO C O 1
ATOM 6768 N N . LYS C 1 63 ? -69.432 -2.953 86.910 1.00 54.17 116 LYS C N 1
ATOM 6769 C CA . LYS C 1 63 ? -69.941 -2.424 85.652 1.00 53.27 116 LYS C CA 1
ATOM 6770 C C . LYS C 1 63 ? -70.914 -1.265 85.904 1.00 53.55 116 LYS C C 1
ATOM 6771 O O . LYS C 1 63 ? -70.881 -0.249 85.209 1.00 53.39 116 LYS C O 1
ATOM 6777 N N . GLY C 1 64 ? -71.780 -1.423 86.905 1.00 53.67 117 GLY C N 1
ATOM 6778 C CA . GLY C 1 64 ? -72.762 -0.400 87.255 1.00 52.14 117 GLY C CA 1
ATOM 6779 C C . GLY C 1 64 ? -72.070 0.877 87.676 1.00 51.52 117 GLY C C 1
ATOM 6780 O O . GLY C 1 64 ? -72.397 1.962 87.193 1.00 51.91 117 GLY C O 1
ATOM 6781 N N . ALA C 1 65 ? -71.104 0.749 88.574 1.00 50.59 118 ALA C N 1
ATOM 6782 C CA . ALA C 1 65 ? -70.319 1.900 89.005 1.00 50.34 118 ALA C CA 1
ATOM 6783 C C . ALA C 1 65 ? -69.655 2.637 87.832 1.00 50.63 118 ALA C C 1
ATOM 6784 O O . ALA C 1 65 ? -69.706 3.865 87.758 1.00 51.35 118 ALA C O 1
ATOM 6786 N N . VAL C 1 66 ? -69.043 1.911 86.904 1.00 50.35 119 VAL C N 1
ATOM 6787 C CA . VAL C 1 66 ? -68.422 2.596 85.772 1.00 50.16 119 VAL C CA 1
ATOM 6788 C C . VAL C 1 66 ? -69.477 3.280 84.931 1.00 50.27 119 VAL C C 1
ATOM 6789 O O . VAL C 1 66 ? -69.244 4.359 84.406 1.00 50.98 119 VAL C O 1
ATOM 6793 N N . GLN C 1 67 ? -70.639 2.651 84.808 1.00 50.27 120 GLN C N 1
ATOM 6794 C CA . GLN C 1 67 ? -71.729 3.242 84.051 1.00 50.06 120 GLN C CA 1
ATOM 6795 C C . GLN C 1 67 ? -72.121 4.530 84.730 1.00 50.44 120 GLN C C 1
ATOM 6796 O O . GLN C 1 67 ? -72.444 5.525 84.081 1.00 50.64 120 GLN C O 1
ATOM 6802 N N . GLY C 1 68 ? -72.102 4.495 86.054 1.00 50.53 121 GLY C N 1
ATOM 6803 C CA . GLY C 1 68 ? -72.452 5.668 86.828 1.00 50.91 121 GLY C CA 1
ATOM 6804 C C . GLY C 1 68 ? -71.460 6.773 86.535 1.00 50.96 121 GLY C C 1
ATOM 6805 O O . GLY C 1 68 ? -71.845 7.853 86.092 1.00 51.17 121 GLY C O 1
ATOM 6806 N N . ALA C 1 69 ? -70.178 6.491 86.771 1.00 50.63 122 ALA C N 1
ATOM 6807 C CA . ALA C 1 69 ? -69.117 7.466 86.542 1.00 50.02 122 ALA C CA 1
ATOM 6808 C C . ALA C 1 69 ? -69.274 8.113 85.171 1.00 50.27 122 ALA C C 1
ATOM 6809 O O . ALA C 1 69 ? -68.996 9.299 84.997 1.00 51.21 122 ALA C O 1
ATOM 6811 N N . LEU C 1 70 ? -69.742 7.328 84.206 1.00 49.30 123 LEU C N 1
ATOM 6812 C CA . LEU C 1 70 ? -69.800 7.757 82.835 1.00 48.37 123 LEU C CA 1
ATOM 6813 C C . LEU C 1 70 ? -70.875 8.826 82.624 1.00 48.94 123 LEU C C 1
ATOM 6814 O O . LEU C 1 70 ? -70.641 9.837 81.962 1.00 48.83 123 LEU C O 1
ATOM 6819 N N . VAL C 1 71 ? -72.052 8.612 83.198 1.00 49.27 124 VAL C N 1
ATOM 6820 C CA . VAL C 1 71 ? -73.115 9.604 83.102 1.00 49.66 124 VAL C CA 1
ATOM 6821 C C . VAL C 1 71 ? -72.720 10.858 83.882 1.00 50.16 124 VAL C C 1
ATOM 6822 O O . VAL C 1 71 ? -72.856 11.982 83.402 1.00 49.64 124 VAL C O 1
ATOM 6826 N N . PHE C 1 72 ? -72.207 10.649 85.088 1.00 51.24 125 PHE C N 1
ATOM 6827 C CA . PHE C 1 72 ? -71.667 11.739 85.910 1.00 51.49 125 PHE C CA 1
ATOM 6828 C C . PHE C 1 72 ? -70.625 12.605 85.174 1.00 51.68 125 PHE C C 1
ATOM 6829 O O . PHE C 1 72 ? -70.684 13.830 85.258 1.00 51.72 125 PHE C O 1
ATOM 6837 N N . GLU C 1 73 ? -69.685 11.979 84.455 1.00 51.07 126 GLU C N 1
ATOM 6838 C CA . GLU C 1 73 ? -68.679 12.730 83.708 1.00 50.58 126 GLU C CA 1
ATOM 6839 C C . GLU C 1 73 ? -69.261 13.406 82.461 1.00 50.12 126 GLU C C 1
ATOM 6840 O O . GLU C 1 73 ? -68.525 13.942 81.626 1.00 49.76 126 GLU C O 1
ATOM 6846 N N . GLY C 1 74 ? -70.583 13.384 82.342 1.00 48.93 127 GLY C N 1
ATOM 6847 C CA . GLY C 1 74 ? -71.234 13.854 81.138 1.00 48.73 127 GLY C CA 1
ATOM 6848 C C . GLY C 1 74 ? -70.712 13.146 79.897 1.00 48.39 127 GLY C C 1
ATOM 6849 O O . GLY C 1 74 ? -70.521 13.773 78.857 1.00 48.45 127 GLY C O 1
ATOM 6850 N N . LEU C 1 75 ? -70.493 11.838 79.994 1.00 47.85 128 LEU C N 1
ATOM 6851 C CA . LEU C 1 75 ? -69.921 11.085 78.876 1.00 47.67 128 LEU C CA 1
ATOM 6852 C C . LEU C 1 75 ? -70.877 10.054 78.275 1.00 47.50 128 LEU C C 1
ATOM 6853 O O . LEU C 1 75 ? -70.443 9.122 77.597 1.00 46.39 128 LEU C O 1
ATOM 6858 N N . ALA C 1 76 ? -72.177 10.228 78.510 1.00 47.66 129 ALA C N 1
ATOM 6859 C CA . ALA C 1 76 ? -73.171 9.294 77.983 1.00 48.37 129 ALA C CA 1
ATOM 6860 C C . ALA C 1 76 ? -74.545 9.544 78.576 1.00 49.07 129 ALA C C 1
ATOM 6861 O O . ALA C 1 76 ? -74.780 9.238 79.741 1.00 49.75 129 ALA C O 1
ATOM 6863 N N . LYS C 1 77 ? -75.445 10.098 77.763 1.00 49.60 130 LYS C N 1
ATOM 6864 C CA . LYS C 1 77 ? -76.805 10.442 78.178 1.00 49.76 130 LYS C CA 1
ATOM 6865 C C . LYS C 1 77 ? -77.295 9.572 79.323 1.00 50.05 130 LYS C C 1
ATOM 6866 O O . LYS C 1 77 ? -77.451 10.038 80.457 1.00 50.09 130 LYS C O 1
ATOM 6872 N N . ASP C 1 78 ? -77.539 8.301 79.018 1.00 50.28 131 ASP C N 1
ATOM 6873 C CA . ASP C 1 78 ? -78.135 7.387 79.985 1.00 50.33 131 ASP C CA 1
ATOM 6874 C C . ASP C 1 78 ? -77.191 6.243 80.317 1.00 50.44 131 ASP C C 1
ATOM 6875 O O . ASP C 1 78 ? -75.995 6.313 80.024 1.00 50.82 131 ASP C O 1
ATOM 6880 N N . LEU C 1 79 ? -77.736 5.192 80.927 1.00 50.52 132 LEU C N 1
ATOM 6881 C CA . LEU C 1 79 ? -76.951 4.016 81.313 1.00 50.25 132 LEU C CA 1
ATOM 6882 C C . LEU C 1 79 ? -76.635 3.114 80.125 1.00 50.37 132 LEU C C 1
ATOM 6883 O O . LEU C 1 79 ? -75.496 2.681 79.965 1.00 50.46 132 LEU C O 1
ATOM 6888 N N . ALA C 1 80 ? -77.634 2.844 79.289 1.00 50.52 133 ALA C N 1
ATOM 6889 C CA . ALA C 1 80 ? -77.414 2.045 78.085 1.00 50.77 133 ALA C CA 1
ATOM 6890 C C . ALA C 1 80 ? -76.289 2.620 77.210 1.00 50.83 133 ALA C C 1
ATOM 6891 O O . ALA C 1 80 ? -75.602 1.877 76.503 1.00 51.20 133 ALA C O 1
ATOM 6893 N N . ASP C 1 81 ? -76.098 3.938 77.264 1.00 50.49 134 ASP C N 1
ATOM 6894 C CA . ASP C 1 81 ? -75.030 4.584 76.503 1.00 50.19 134 ASP C CA 1
ATOM 6895 C C . ASP C 1 81 ? -73.698 4.480 77.239 1.00 50.09 134 ASP C C 1
ATOM 6896 O O . ASP C 1 81 ? -72.639 4.389 76.623 1.00 49.34 134 ASP C O 1
ATOM 6901 N N . ALA C 1 82 ? -73.762 4.511 78.564 1.00 50.51 135 ALA C N 1
ATOM 6902 C CA . ALA C 1 82 ? -72.572 4.347 79.373 1.00 51.67 135 ALA C CA 1
ATOM 6903 C C . ALA C 1 82 ? -71.924 3.018 79.000 1.00 51.99 135 ALA C C 1
ATOM 6904 O O . ALA C 1 82 ? -70.706 2.919 78.867 1.00 51.59 135 ALA C O 1
ATOM 6906 N N . ASP C 1 83 ? -72.767 2.006 78.820 1.00 52.42 136 ASP C N 1
ATOM 6907 C CA . ASP C 1 83 ? -72.337 0.701 78.353 1.00 52.49 136 ASP C CA 1
ATOM 6908 C C . ASP C 1 83 ? -71.715 0.886 76.982 1.00 52.61 136 ASP C C 1
ATOM 6909 O O . ASP C 1 83 ? -70.495 0.809 76.828 1.00 52.44 136 ASP C O 1
ATOM 6914 N N . ARG C 1 84 ? -72.577 1.144 75.998 1.00 53.02 137 ARG C N 1
ATOM 6915 C CA . ARG C 1 84 ? -72.180 1.370 74.611 1.00 53.31 137 ARG C CA 1
ATOM 6916 C C . ARG C 1 84 ? -70.770 1.963 74.538 1.00 52.82 137 ARG C C 1
ATOM 6917 O O . ARG C 1 84 ? -69.879 1.384 73.910 1.00 52.68 137 ARG C O 1
ATOM 6925 N N . VAL C 1 85 ? -70.554 3.091 75.210 1.00 52.28 138 VAL C N 1
ATOM 6926 C CA . VAL C 1 85 ? -69.227 3.710 75.218 1.00 51.99 138 VAL C CA 1
ATOM 6927 C C . VAL C 1 85 ? -68.154 2.811 75.880 1.00 52.22 138 VAL C C 1
ATOM 6928 O O . VAL C 1 85 ? -67.150 2.477 75.250 1.00 52.72 138 VAL C O 1
ATOM 6932 N N . ALA C 1 86 ? -68.383 2.401 77.125 1.00 51.86 139 ALA C N 1
ATOM 6933 C CA . ALA C 1 86 ? -67.424 1.575 77.869 1.00 51.77 139 ALA C CA 1
ATOM 6934 C C . ALA C 1 86 ? -66.808 0.463 77.024 1.00 51.98 139 ALA C C 1
ATOM 6935 O O . ALA C 1 86 ? -65.608 0.178 77.132 1.00 51.41 139 ALA C O 1
ATOM 6937 N N . ARG C 1 87 ? -67.646 -0.160 76.196 1.00 52.01 140 ARG C N 1
ATOM 6938 C CA . ARG C 1 87 ? -67.226 -1.257 75.338 1.00 52.30 140 ARG C CA 1
ATOM 6939 C C . ARG C 1 87 ? -66.637 -0.729 74.042 1.00 52.70 140 ARG C C 1
ATOM 6940 O O . ARG C 1 87 ? -65.958 -1.456 73.316 1.00 52.51 140 ARG C O 1
ATOM 6948 N N . SER C 1 88 ? -66.907 0.541 73.757 1.00 53.24 141 SER C N 1
ATOM 6949 C CA . SER C 1 88 ? -66.368 1.210 72.578 1.00 53.56 141 SER C CA 1
ATOM 6950 C C . SER C 1 88 ? -64.839 1.116 72.451 1.00 53.68 141 SER C C 1
ATOM 6951 O O . SER C 1 88 ? -64.318 0.726 71.415 1.00 53.43 141 SER C O 1
ATOM 6954 N N . GLY C 1 89 ? -64.121 1.483 73.504 1.00 54.32 142 GLY C N 1
ATOM 6955 C CA . GLY C 1 89 ? -62.664 1.546 73.431 1.00 54.30 142 GLY C CA 1
ATOM 6956 C C . GLY C 1 89 ? -62.223 2.992 73.541 1.00 54.12 142 GLY C C 1
ATOM 6957 O O . GLY C 1 89 ? -61.034 3.304 73.509 1.00 54.02 142 GLY C O 1
ATOM 6958 N N . ALA C 1 90 ? -63.195 3.883 73.675 1.00 53.64 143 ALA C N 1
ATOM 6959 C CA . ALA C 1 90 ? -62.886 5.279 73.875 1.00 53.88 143 ALA C CA 1
ATOM 6960 C C . ALA C 1 90 ? -62.397 5.512 75.312 1.00 54.41 143 ALA C C 1
ATOM 6961 O O . ALA C 1 90 ? -61.854 6.568 75.632 1.00 54.46 143 ALA C O 1
ATOM 6963 N N . ILE C 1 91 ? -62.569 4.524 76.179 1.00 54.33 144 ILE C N 1
ATOM 6964 C CA . ILE C 1 91 ? -62.288 4.764 77.567 1.00 55.06 144 ILE C CA 1
ATOM 6965 C C . ILE C 1 91 ? -61.186 3.899 78.135 1.00 56.56 144 ILE C C 1
ATOM 6966 O O . ILE C 1 91 ? -61.235 2.673 78.063 1.00 56.79 144 ILE C O 1
ATOM 6971 N N . THR C 1 92 ? -60.196 4.556 78.724 1.00 57.58 145 THR C N 1
ATOM 6972 C CA . THR C 1 92 ? -59.144 3.855 79.417 1.00 58.64 145 THR C CA 1
ATOM 6973 C C . THR C 1 92 ? -59.639 3.413 80.785 1.00 59.08 145 THR C C 1
ATOM 6974 O O . THR C 1 92 ? -60.182 4.213 81.553 1.00 60.14 145 THR C O 1
ATOM 6978 N N . PHE C 1 93 ? -59.456 2.133 81.079 1.00 58.50 146 PHE C N 1
ATOM 6979 C CA . PHE C 1 93 ? -59.685 1.607 82.413 1.00 57.29 146 PHE C CA 1
ATOM 6980 C C . PHE C 1 93 ? -58.340 1.364 83.055 1.00 56.68 146 PHE C C 1
ATOM 6981 O O . PHE C 1 93 ? -57.381 1.059 82.368 1.00 56.82 146 PHE C O 1
ATOM 6989 N N . SER C 1 94 ? -58.262 1.484 84.371 1.00 56.58 147 SER C N 1
ATOM 6990 C CA . SER C 1 94 ? -56.974 1.382 85.035 1.00 56.22 147 SER C CA 1
ATOM 6991 C C . SER C 1 94 ? -57.135 1.195 86.516 1.00 55.83 147 SER C C 1
ATOM 6992 O O . SER C 1 94 ? -57.988 1.820 87.126 1.00 57.03 147 SER C O 1
ATOM 6995 N N . PRO C 1 95 ? -56.294 0.355 87.120 1.00 55.82 148 PRO C N 1
ATOM 6996 C CA . PRO C 1 95 ? -56.418 0.174 88.543 1.00 55.59 148 PRO C CA 1
ATOM 6997 C C . PRO C 1 95 ? -55.993 1.449 89.260 1.00 55.84 148 PRO C C 1
ATOM 6998 O O . PRO C 1 95 ? -54.995 2.069 88.878 1.00 55.79 148 PRO C O 1
ATOM 7002 N N . CYS C 1 96 ? -56.758 1.851 90.273 1.00 56.12 149 CYS C N 1
ATOM 7003 C CA . CYS C 1 96 ? -56.372 2.977 91.094 1.00 55.60 149 CYS C CA 1
ATOM 7004 C C . CYS C 1 96 ? -54.907 2.846 91.471 1.00 55.82 149 CYS C C 1
ATOM 7005 O O . CYS C 1 96 ? -54.202 3.849 91.498 1.00 56.48 149 CYS C O 1
ATOM 7008 N N . HIS C 1 97 ? -54.436 1.623 91.727 1.00 55.52 150 HIS C N 1
ATOM 7009 C CA . HIS C 1 97 ? -53.064 1.437 92.247 1.00 55.27 150 HIS C CA 1
ATOM 7010 C C . HIS C 1 97 ? -51.947 1.904 91.314 1.00 55.82 150 HIS C C 1
ATOM 7011 O O . HIS C 1 97 ? -50.909 2.428 91.772 1.00 54.67 150 HIS C O 1
ATOM 7018 N N . GLU C 1 98 ? -52.168 1.715 90.014 1.00 56.13 151 GLU C N 1
ATOM 7019 C CA . GLU C 1 98 ? -51.245 2.203 88.989 1.00 57.04 151 GLU C CA 1
ATOM 7020 C C . GLU C 1 98 ? -51.216 3.729 88.860 1.00 57.42 151 GLU C C 1
ATOM 7021 O O . GLU C 1 98 ? -50.353 4.284 88.176 1.00 56.65 151 GLU C O 1
ATOM 7027 N N . HIS C 1 99 ? -52.159 4.400 89.514 1.00 58.49 152 HIS C N 1
ATOM 7028 C CA . HIS C 1 99 ? -52.192 5.858 89.527 1.00 59.03 152 HIS C CA 1
ATOM 7029 C C . HIS C 1 99 ? -52.015 6.385 90.940 1.00 58.91 152 HIS C C 1
ATOM 7030 O O . HIS C 1 99 ? -52.447 7.489 91.250 1.00 59.07 152 HIS C O 1
ATOM 7037 N N . ASP C 1 100 ? -51.362 5.606 91.794 1.00 58.42 153 ASP C N 1
ATOM 7038 C CA . ASP C 1 100 ? -51.096 6.048 93.174 1.00 58.84 153 ASP C CA 1
ATOM 7039 C C . ASP C 1 100 ? -52.364 6.351 93.948 1.00 56.62 153 ASP C C 1
ATOM 7040 O O . ASP C 1 100 ? -52.355 7.152 94.870 1.00 55.76 153 ASP C O 1
ATOM 7045 N N . ALA C 1 101 ? -53.443 5.692 93.560 1.00 55.14 154 ALA C N 1
ATOM 7046 C CA . ALA C 1 101 ? -54.695 5.823 94.255 1.00 55.37 154 ALA C CA 1
ATOM 7047 C C . ALA C 1 101 ? -55.198 4.477 94.817 1.00 55.16 154 ALA C C 1
ATOM 7048 O O . ALA C 1 101 ? -54.652 3.437 94.482 1.00 55.97 154 ALA C O 1
ATOM 7050 N N . VAL C 1 102 ? -56.212 4.521 95.686 1.00 54.23 155 VAL C N 1
ATOM 7051 C CA . VAL C 1 102 ? -56.995 3.332 96.060 1.00 54.63 155 VAL C CA 1
ATOM 7052 C C . VAL C 1 102 ? -58.508 3.571 95.953 1.00 54.23 155 VAL C C 1
ATOM 7053 O O . VAL C 1 102 ? -58.963 4.701 95.972 1.00 55.21 155 VAL C O 1
ATOM 7057 N N . GLY C 1 103 ? -59.276 2.506 95.809 1.00 54.11 156 GLY C N 1
ATOM 7058 C CA . GLY C 1 103 ? -60.708 2.621 95.616 1.00 54.38 156 GLY C CA 1
ATOM 7059 C C . GLY C 1 103 ? -61.500 1.677 96.516 1.00 55.64 156 GLY C C 1
ATOM 7060 O O . GLY C 1 103 ? -61.375 0.458 96.424 1.00 54.89 156 GLY C O 1
ATOM 7061 N N . SER C 1 104 ? -62.323 2.252 97.389 1.00 56.91 157 SER C N 1
ATOM 7062 C CA . SER C 1 104 ? -63.154 1.476 98.281 1.00 58.11 157 SER C CA 1
ATOM 7063 C C . SER C 1 104 ? -64.214 0.738 97.462 1.00 58.43 157 SER C C 1
ATOM 7064 O O . SER C 1 104 ? -64.834 1.318 96.583 1.00 58.37 157 SER C O 1
ATOM 7075 N N . ALA C 1 106 ? -66.074 -0.969 94.752 1.00 59.46 159 ALA C N 1
ATOM 7076 C CA . ALA C 1 106 ? -65.855 -0.957 93.290 1.00 57.93 159 ALA C CA 1
ATOM 7077 C C . ALA C 1 106 ? -64.737 0.014 92.941 1.00 57.68 159 ALA C C 1
ATOM 7078 O O . ALA C 1 106 ? -64.077 -0.131 91.918 1.00 57.70 159 ALA C O 1
ATOM 7080 N N . GLY C 1 107 ? -64.529 1.004 93.808 1.00 57.11 160 GLY C N 1
ATOM 7081 C CA . GLY C 1 107 ? -63.396 1.915 93.698 1.00 56.10 160 GLY C CA 1
ATOM 7082 C C . GLY C 1 107 ? -63.372 2.765 92.444 1.00 56.29 160 GLY C C 1
ATOM 7083 O O . GLY C 1 107 ? -62.349 3.387 92.123 1.00 57.34 160 GLY C O 1
ATOM 7084 N N . VAL C 1 108 ? -64.491 2.796 91.722 1.00 54.90 161 VAL C N 1
ATOM 7085 C CA . VAL C 1 108 ? -64.558 3.584 90.518 1.00 53.48 161 VAL C CA 1
ATOM 7086 C C . VAL C 1 108 ? -64.363 5.056 90.867 1.00 53.55 161 VAL C C 1
ATOM 7087 O O . VAL C 1 108 ? -64.996 5.587 91.777 1.00 53.57 161 VAL C O 1
ATOM 7091 N N . THR C 1 109 ? -63.445 5.688 90.152 1.00 53.66 162 THR C N 1
ATOM 7092 C CA . THR C 1 109 ? -63.044 7.052 90.404 1.00 54.36 162 THR C CA 1
ATOM 7093 C C . THR C 1 109 ? -62.809 7.704 89.047 1.00 55.25 162 THR C C 1
ATOM 7094 O O . THR C 1 109 ? -62.194 7.103 88.181 1.00 56.00 162 THR C O 1
ATOM 7098 N N . SER C 1 110 ? -63.297 8.925 88.849 1.00 56.01 163 SER C N 1
ATOM 7099 C CA . SER C 1 110 ? -63.199 9.570 87.529 1.00 55.97 163 SER C CA 1
ATOM 7100 C C . SER C 1 110 ? -62.617 11.009 87.554 1.00 56.46 163 SER C C 1
ATOM 7101 O O . SER C 1 110 ? -62.359 11.580 88.627 1.00 55.71 163 SER C O 1
ATOM 7104 N N . PRO C 1 111 ? -62.413 11.610 86.363 1.00 57.23 164 PRO C N 1
ATOM 7105 C CA . PRO C 1 111 ? -61.650 12.853 86.358 1.00 57.05 164 PRO C CA 1
ATOM 7106 C C . PRO C 1 111 ? -62.241 13.926 87.260 1.00 56.81 164 PRO C C 1
ATOM 7107 O O . PRO C 1 111 ? -61.496 14.645 87.924 1.00 56.73 164 PRO C O 1
ATOM 7111 N N . ASN C 1 112 ? -63.566 14.001 87.308 1.00 57.18 165 ASN C N 1
ATOM 7112 C CA . ASN C 1 112 ? -64.250 15.088 88.002 1.00 57.44 165 ASN C CA 1
ATOM 7113 C C . ASN C 1 112 ? -64.684 14.854 89.446 1.00 57.82 165 ASN C C 1
ATOM 7114 O O . ASN C 1 112 ? -65.296 15.718 90.056 1.00 56.82 165 ASN C O 1
ATOM 7127 N N . TYR C 1 114 ? -63.773 14.362 93.437 1.00 55.50 167 TYR C N 1
ATOM 7128 C CA . TYR C 1 114 ? -62.733 14.843 94.336 1.00 54.10 167 TYR C CA 1
ATOM 7129 C C . TYR C 1 114 ? -61.945 13.714 95.035 1.00 53.33 167 TYR C C 1
ATOM 7130 O O . TYR C 1 114 ? -62.432 12.593 95.197 1.00 53.43 167 TYR C O 1
ATOM 7139 N N . VAL C 1 115 ? -60.719 14.007 95.441 1.00 52.55 168 VAL C N 1
ATOM 7140 C CA . VAL C 1 115 ? -59.908 12.997 96.103 1.00 53.43 168 VAL C CA 1
ATOM 7141 C C . VAL C 1 115 ? -59.073 13.637 97.181 1.00 53.64 168 VAL C C 1
ATOM 7142 O O . VAL C 1 115 ? -58.850 14.850 97.163 1.00 54.56 168 VAL C O 1
ATOM 7146 N N . HIS C 1 116 ? -58.631 12.817 98.124 1.00 53.35 169 HIS C N 1
ATOM 7147 C CA . HIS C 1 116 ? -57.793 13.281 99.198 1.00 53.34 169 HIS C CA 1
ATOM 7148 C C . HIS C 1 116 ? -56.450 13.455 98.567 1.00 52.96 169 HIS C C 1
ATOM 7149 O O . HIS C 1 116 ? -56.026 12.602 97.803 1.00 53.07 169 HIS C O 1
ATOM 7156 N N . ILE C 1 117 ? -55.738 14.509 98.917 1.00 52.50 170 ILE C N 1
ATOM 7157 C CA . ILE C 1 117 ? -54.314 14.531 98.581 1.00 52.69 170 ILE C CA 1
ATOM 7158 C C . ILE C 1 117 ? -53.472 14.244 99.811 1.00 52.03 170 ILE C C 1
ATOM 7159 O O . ILE C 1 117 ? -53.356 15.070 100.719 1.00 52.14 170 ILE C O 1
ATOM 7164 N N . ILE C 1 118 ? -52.883 13.064 99.834 1.00 52.33 171 ILE C N 1
ATOM 7165 C CA . ILE C 1 118 ? -52.148 12.603 100.996 1.00 52.37 171 ILE C CA 1
ATOM 7166 C C . ILE C 1 118 ? -50.680 12.562 100.663 1.00 52.64 171 ILE C C 1
ATOM 7167 O O . ILE C 1 118 ? -50.288 11.858 99.743 1.00 53.94 171 ILE C O 1
ATOM 7172 N N . LYS C 1 119 ? -49.869 13.298 101.415 1.00 53.24 172 LYS C N 1
ATOM 7173 C CA . LYS C 1 119 ? -48.446 13.486 101.106 1.00 53.95 172 LYS C CA 1
ATOM 7174 C C . LYS C 1 119 ? -47.545 13.007 102.247 1.00 53.87 172 LYS C C 1
ATOM 7175 O O . LYS C 1 119 ? -47.779 13.340 103.410 1.00 54.46 172 LYS C O 1
ATOM 7181 N N . ASN C 1 120 ? -46.502 12.255 101.904 1.00 54.43 173 ASN C N 1
ATOM 7182 C CA . ASN C 1 120 ? -45.598 11.614 102.874 1.00 54.94 173 ASN C CA 1
ATOM 7183 C C . ASN C 1 120 ? -44.561 12.622 103.417 1.00 56.11 173 ASN C C 1
ATOM 7184 O O . ASN C 1 120 ? -43.593 12.954 102.742 1.00 56.51 173 ASN C O 1
ATOM 7189 N N . GLU C 1 121 ? -44.745 13.113 104.630 1.00 56.54 174 GLU C N 1
ATOM 7190 C CA . GLU C 1 121 ? -43.793 14.062 105.165 1.00 56.99 174 GLU C CA 1
ATOM 7191 C C . GLU C 1 121 ? -42.374 13.483 105.136 1.00 55.36 174 GLU C C 1
ATOM 7192 O O . GLU C 1 121 ? -41.387 14.223 105.085 1.00 55.20 174 GLU C O 1
ATOM 7198 N N . THR C 1 122 ? -42.262 12.163 105.192 1.00 52.79 175 THR C N 1
ATOM 7199 C CA . THR C 1 122 ? -40.952 11.537 105.364 1.00 51.30 175 THR C CA 1
ATOM 7200 C C . THR C 1 122 ? -40.227 11.314 104.028 1.00 50.42 175 THR C C 1
ATOM 7201 O O . THR C 1 122 ? -39.078 11.706 103.866 1.00 49.56 175 THR C O 1
ATOM 7205 N N . TYR C 1 123 ? -40.900 10.702 103.063 1.00 49.99 176 TYR C N 1
ATOM 7206 C CA . TYR C 1 123 ? -40.218 10.337 101.826 1.00 50.08 176 TYR C CA 1
ATOM 7207 C C . TYR C 1 123 ? -40.752 11.114 100.650 1.00 50.96 176 TYR C C 1
ATOM 7208 O O . TYR C 1 123 ? -40.168 11.100 99.596 1.00 53.27 176 TYR C O 1
ATOM 7217 N N . GLY C 1 124 ? -41.856 11.814 100.815 1.00 51.70 177 GLY C N 1
ATOM 7218 C CA . GLY C 1 124 ? -42.216 12.783 99.792 1.00 50.53 177 GLY C CA 1
ATOM 7219 C C . GLY C 1 124 ? -43.118 12.299 98.677 1.00 50.97 177 GLY C C 1
ATOM 7220 O O . GLY C 1 124 ? -43.527 13.102 97.862 1.00 53.25 177 GLY C O 1
ATOM 7221 N N . ASN C 1 125 ? -43.436 11.012 98.616 1.00 50.32 178 ASN C N 1
ATOM 7222 C CA . ASN C 1 125 ? -44.381 10.500 97.608 1.00 51.10 178 ASN C CA 1
ATOM 7223 C C . ASN C 1 125 ? -45.839 10.849 97.954 1.00 51.76 178 ASN C C 1
ATOM 7224 O O . ASN C 1 125 ? -46.130 11.153 99.092 1.00 52.05 178 ASN C O 1
ATOM 7229 N N . THR C 1 126 ? -46.753 10.762 96.987 1.00 53.02 179 THR C N 1
ATOM 7230 C CA . THR C 1 126 ? -48.160 11.184 97.177 1.00 53.93 179 THR C CA 1
ATOM 7231 C C . THR C 1 126 ? -49.188 10.086 96.833 1.00 53.23 179 THR C C 1
ATOM 7232 O O . THR C 1 126 ? -48.947 9.278 95.947 1.00 54.53 179 THR C O 1
ATOM 7236 N N . ALA C 1 127 ? -50.331 10.081 97.516 1.00 52.51 180 ALA C N 1
ATOM 7237 C CA . ALA C 1 127 ? -51.402 9.082 97.291 1.00 52.11 180 ALA C CA 1
ATOM 7238 C C . ALA C 1 127 ? -52.748 9.784 97.249 1.00 52.39 180 ALA C C 1
ATOM 7239 O O . ALA C 1 127 ? -52.890 10.874 97.825 1.00 52.37 180 ALA C O 1
ATOM 7241 N N . PHE C 1 128 ? -53.737 9.159 96.616 1.00 51.51 181 PHE C N 1
ATOM 7242 C CA . PHE C 1 128 ? -55.033 9.772 96.507 1.00 52.47 181 PHE C CA 1
ATOM 7243 C C . PHE C 1 128 ? -56.169 8.798 96.768 1.00 53.72 181 PHE C C 1
ATOM 7244 O O . PHE C 1 128 ? -56.023 7.623 96.480 1.00 55.32 181 PHE C O 1
ATOM 7252 N N . THR C 1 129 ? -57.304 9.283 97.300 1.00 53.49 182 THR C N 1
ATOM 7253 C CA . THR C 1 129 ? -58.577 8.548 97.267 1.00 52.90 182 THR C CA 1
ATOM 7254 C C . THR C 1 129 ? -59.793 9.413 97.174 1.00 52.34 182 THR C C 1
ATOM 7255 O O . THR C 1 129 ? -59.840 10.525 97.694 1.00 50.97 182 THR C O 1
ATOM 7259 N N . ASN C 1 130 ? -60.829 8.837 96.590 1.00 52.44 183 ASN C N 1
ATOM 7260 C CA . ASN C 1 130 ? -62.076 9.537 96.477 1.00 53.20 183 ASN C CA 1
ATOM 7261 C C . ASN C 1 130 ? -62.731 9.621 97.850 1.00 53.49 183 ASN C C 1
ATOM 7262 O O . ASN C 1 130 ? -62.276 8.999 98.812 1.00 53.89 183 ASN C O 1
ATOM 7267 N N . LEU C 1 131 ? -63.782 10.421 97.939 1.00 53.87 184 LEU C N 1
ATOM 7268 C CA . LEU C 1 131 ? -64.474 10.649 99.189 1.00 53.49 184 LEU C CA 1
ATOM 7269 C C . LEU C 1 131 ? -65.603 9.635 99.365 1.00 54.31 184 LEU C C 1
ATOM 7270 O O . LEU C 1 131 ? -66.239 9.184 98.403 1.00 55.02 184 LEU C O 1
ATOM 7275 N N . SER C 1 132 ? -65.854 9.272 100.606 1.00 54.61 185 SER C N 1
ATOM 7276 C CA . SER C 1 132 ? -66.973 8.433 100.878 1.00 55.16 185 SER C CA 1
ATOM 7277 C C . SER C 1 132 ? -68.246 9.163 100.524 1.00 56.55 185 SER C C 1
ATOM 7278 O O . SER C 1 132 ? -68.504 10.225 101.082 1.00 56.53 185 SER C O 1
ATOM 7281 N N . GLU C 1 133 ? -69.041 8.625 99.595 1.00 58.53 186 GLU C N 1
ATOM 7282 C CA . GLU C 1 133 ? -70.476 8.961 99.574 1.00 59.73 186 GLU C CA 1
ATOM 7283 C C . GLU C 1 133 ? -70.978 8.308 100.851 1.00 61.03 186 GLU C C 1
ATOM 7284 O O . GLU C 1 133 ? -70.401 7.320 101.304 1.00 63.36 186 GLU C O 1
ATOM 7290 N N . GLN C 1 134 ? -72.024 8.802 101.469 1.00 60.76 187 GLN C N 1
ATOM 7291 C CA . GLN C 1 134 ? -72.229 8.321 102.823 1.00 61.18 187 GLN C CA 1
ATOM 7292 C C . GLN C 1 134 ? -73.389 7.363 102.986 1.00 62.01 187 GLN C C 1
ATOM 7293 O O . GLN C 1 134 ? -73.338 6.471 103.831 1.00 62.52 187 GLN C O 1
ATOM 7299 N N . LEU C 1 135 ? -74.432 7.540 102.191 1.00 61.82 188 LEU C N 1
ATOM 7300 C CA . LEU C 1 135 ? -75.548 6.618 102.222 1.00 62.43 188 LEU C CA 1
ATOM 7301 C C . LEU C 1 135 ? -75.159 5.158 101.867 1.00 62.88 188 LEU C C 1
ATOM 7302 O O . LEU C 1 135 ? -74.007 4.858 101.508 1.00 62.58 188 LEU C O 1
ATOM 7307 N N . ALA C 1 136 ? -76.153 4.271 101.964 1.00 63.13 189 ALA C N 1
ATOM 7308 C CA . ALA C 1 136 ? -76.016 2.846 101.667 1.00 63.02 189 ALA C CA 1
ATOM 7309 C C . ALA C 1 136 ? -76.164 2.618 100.168 1.00 62.77 189 ALA C C 1
ATOM 7310 O O . ALA C 1 136 ? -75.343 1.926 99.551 1.00 62.84 189 ALA C O 1
ATOM 7312 N N . LYS C 1 137 ? -77.215 3.197 99.589 1.00 61.82 190 LYS C N 1
ATOM 7313 C CA . LYS C 1 137 ? -77.379 3.173 98.142 1.00 61.10 190 LYS C CA 1
ATOM 7314 C C . LYS C 1 137 ? -76.329 4.061 97.490 1.00 59.94 190 LYS C C 1
ATOM 7315 O O . LYS C 1 137 ? -76.579 5.237 97.237 1.00 59.44 190 LYS C O 1
ATOM 7321 N N . VAL C 1 138 ? -75.152 3.494 97.223 1.00 58.57 191 VAL C N 1
ATOM 7322 C CA . VAL C 1 138 ? -74.055 4.272 96.642 1.00 57.27 191 VAL C CA 1
ATOM 7323 C C . VAL C 1 138 ? -73.326 3.620 95.456 1.00 56.39 191 VAL C C 1
ATOM 7324 O O . VAL C 1 138 ? -73.579 2.472 95.080 1.00 55.45 191 VAL C O 1
ATOM 7328 N N . LEU C 1 139 ? -72.406 4.390 94.882 1.00 55.70 192 LEU C N 1
ATOM 7329 C CA . LEU C 1 139 ? -71.727 4.035 93.638 1.00 54.31 192 LEU C CA 1
ATOM 7330 C C . LEU C 1 139 ? -70.625 3.033 93.884 1.00 53.78 192 LEU C C 1
ATOM 7331 O O . LEU C 1 139 ? -70.193 2.332 92.965 1.00 52.97 192 LEU C O 1
ATOM 7336 N N . ARG C 1 140 ? -70.162 2.955 95.122 1.00 53.22 193 ARG C N 1
ATOM 7337 C CA . ARG C 1 140 ? -69.084 2.043 95.385 1.00 53.03 193 ARG C CA 1
ATOM 7338 C C . ARG C 1 140 ? -69.607 0.626 95.416 1.00 53.55 193 ARG C C 1
ATOM 7339 O O . ARG C 1 140 ? -68.830 -0.332 95.373 1.00 53.83 193 ARG C O 1
ATOM 7347 N N . PHE C 1 141 ? -70.931 0.504 95.456 1.00 53.91 194 PHE C N 1
ATOM 7348 C CA . PHE C 1 141 ? -71.596 -0.787 95.358 1.00 54.31 194 PHE C CA 1
ATOM 7349 C C . PHE C 1 141 ? -72.357 -0.927 94.047 1.00 54.69 194 PHE C C 1
ATOM 7350 O O . PHE C 1 141 ? -73.144 -1.849 93.889 1.00 55.65 194 PHE C O 1
ATOM 7358 N N . GLY C 1 142 ? -72.159 0.004 93.121 1.00 54.77 195 GLY C N 1
ATOM 7359 C CA . GLY C 1 142 ? -72.790 -0.083 91.808 1.00 55.09 195 GLY C CA 1
ATOM 7360 C C . GLY C 1 142 ? -74.187 0.511 91.675 1.00 56.06 195 GLY C C 1
ATOM 7361 O O . GLY C 1 142 ? -74.814 0.416 90.605 1.00 55.80 195 GLY C O 1
ATOM 7362 N N . ALA C 1 143 ? -74.688 1.117 92.748 1.00 56.48 196 ALA C N 1
ATOM 7363 C CA . ALA C 1 143 ? -75.950 1.842 92.670 1.00 57.18 196 ALA C CA 1
ATOM 7364 C C . ALA C 1 143 ? -75.834 2.919 91.605 1.00 58.08 196 ALA C C 1
ATOM 7365 O O . ALA C 1 143 ? -74.795 3.550 91.467 1.00 58.44 196 ALA C O 1
ATOM 7367 N N . ASN C 1 144 ? -76.890 3.100 90.826 1.00 59.11 197 ASN C N 1
ATOM 7368 C CA . ASN C 1 144 ? -76.946 4.195 89.868 1.00 59.89 197 ASN C CA 1
ATOM 7369 C C . ASN C 1 144 ? -78.365 4.605 89.617 1.00 59.41 197 ASN C C 1
ATOM 7370 O O . ASN C 1 144 ? -78.974 4.167 88.660 1.00 59.66 197 ASN C O 1
ATOM 7375 N N . ASP C 1 145 ? -78.892 5.425 90.514 1.00 59.31 198 ASP C N 1
ATOM 7376 C CA . ASP C 1 145 ? -80.188 6.030 90.326 1.00 59.08 198 ASP C CA 1
ATOM 7377 C C . ASP C 1 145 ? -79.934 7.384 89.715 1.00 58.44 198 ASP C C 1
ATOM 7378 O O . ASP C 1 145 ? -78.784 7.822 89.624 1.00 58.54 198 ASP C O 1
ATOM 7383 N N . GLN C 1 146 ? -81.004 8.055 89.308 1.00 57.18 199 GLN C N 1
ATOM 7384 C CA . GLN C 1 146 ? -80.900 9.466 89.025 1.00 56.09 199 GLN C CA 1
ATOM 7385 C C . GLN C 1 146 ? -80.424 10.106 90.328 1.00 55.17 199 GLN C C 1
ATOM 7386 O O . GLN C 1 146 ? -79.603 11.018 90.328 1.00 54.91 199 GLN C O 1
ATOM 7392 N N . SER C 1 147 ? -80.923 9.576 91.441 1.00 54.14 200 SER C N 1
ATOM 7393 C CA . SER C 1 147 ? -80.520 10.015 92.775 1.00 53.40 200 SER C CA 1
ATOM 7394 C C . SER C 1 147 ? -79.010 10.016 92.980 1.00 52.93 200 SER C C 1
ATOM 7395 O O . SER C 1 147 ? -78.427 11.016 93.390 1.00 53.02 200 SER C O 1
ATOM 7398 N N . VAL C 1 148 ? -78.379 8.881 92.720 1.00 52.28 201 VAL C N 1
ATOM 7399 C CA . VAL C 1 148 ? -76.966 8.736 93.025 1.00 51.53 201 VAL C CA 1
ATOM 7400 C C . VAL C 1 148 ? -76.077 9.658 92.201 1.00 51.29 201 VAL C C 1
ATOM 7401 O O . VAL C 1 148 ? -75.142 10.254 92.721 1.00 51.31 201 VAL C O 1
ATOM 7405 N N . VAL C 1 149 ? -76.359 9.781 90.913 1.00 51.30 202 VAL C N 1
ATOM 7406 C CA . VAL C 1 149 ? -75.661 10.786 90.122 1.00 51.50 202 VAL C CA 1
ATOM 7407 C C . VAL C 1 149 ? -75.854 12.147 90.774 1.00 51.81 202 VAL C C 1
ATOM 7408 O O . VAL C 1 149 ? -74.884 12.853 91.063 1.00 51.91 202 VAL C O 1
ATOM 7412 N N . ASP C 1 150 ? -77.110 12.489 91.029 1.00 52.36 203 ASP C N 1
ATOM 7413 C CA . ASP C 1 150 ? -77.442 13.651 91.839 1.00 53.81 203 ASP C CA 1
ATOM 7414 C C . ASP C 1 150 ? -76.471 13.878 93.009 1.00 55.15 203 ASP C C 1
ATOM 7415 O O . ASP C 1 150 ? -75.993 14.989 93.208 1.00 56.09 203 ASP C O 1
ATOM 7420 N N . ARG C 1 151 ? -76.171 12.836 93.781 1.00 55.94 204 ARG C N 1
ATOM 7421 C CA . ARG C 1 151 ? -75.340 13.008 94.974 1.00 56.69 204 ARG C CA 1
ATOM 7422 C C . ARG C 1 151 ? -73.845 13.183 94.644 1.00 56.89 204 ARG C C 1
ATOM 7423 O O . ARG C 1 151 ? -73.089 13.749 95.436 1.00 57.26 204 ARG C O 1
ATOM 7431 N N . LEU C 1 152 ? -73.415 12.708 93.480 1.00 56.47 205 LEU C N 1
ATOM 7432 C CA . LEU C 1 152 ? -72.033 12.919 93.075 1.00 55.78 205 LEU C CA 1
ATOM 7433 C C . LEU C 1 152 ? -71.866 14.356 92.595 1.00 55.40 205 LEU C C 1
ATOM 7434 O O . LEU C 1 152 ? -70.793 14.948 92.758 1.00 55.34 205 LEU C O 1
ATOM 7439 N N . ILE C 1 153 ? -72.933 14.899 92.001 1.00 54.27 206 ILE C N 1
ATOM 7440 C CA . ILE C 1 153 ? -72.971 16.284 91.529 1.00 53.13 206 ILE C CA 1
ATOM 7441 C C . ILE C 1 153 ? -72.721 17.233 92.692 1.00 52.46 206 ILE C C 1
ATOM 7442 O O . ILE C 1 153 ? -71.900 18.144 92.604 1.00 51.68 206 ILE C O 1
ATOM 7447 N N . TRP C 1 154 ? -73.442 16.986 93.782 1.00 52.30 207 TRP C N 1
ATOM 7448 C CA . TRP C 1 154 ? -73.355 17.754 95.019 1.00 52.53 207 TRP C CA 1
ATOM 7449 C C . TRP C 1 154 ? -71.943 17.784 95.636 1.00 54.45 207 TRP C C 1
ATOM 7450 O O . TRP C 1 154 ? -71.475 18.823 96.117 1.00 54.57 207 TRP C O 1
ATOM 7469 N N . ARG C 1 156 ? -69.319 17.365 93.978 1.00 57.01 209 ARG C N 1
ATOM 7470 C CA . ARG C 1 156 ? -68.476 18.012 92.974 1.00 56.15 209 ARG C CA 1
ATOM 7471 C C . ARG C 1 156 ? -68.645 19.525 93.028 1.00 55.26 209 ARG C C 1
ATOM 7472 O O . ARG C 1 156 ? -67.706 20.281 92.749 1.00 54.75 209 ARG C O 1
ATOM 7480 N N . ASP C 1 157 ? -69.850 19.951 93.395 1.00 54.04 210 ASP C N 1
ATOM 7481 C CA . ASP C 1 157 ? -70.218 21.360 93.396 1.00 53.75 210 ASP C CA 1
ATOM 7482 C C . ASP C 1 157 ? -70.189 22.019 94.781 1.00 54.13 210 ASP C C 1
ATOM 7483 O O . ASP C 1 157 ? -70.019 23.236 94.871 1.00 54.66 210 ASP C O 1
ATOM 7488 N N . VAL C 1 158 ? -70.396 21.262 95.859 1.00 53.56 211 VAL C N 1
ATOM 7489 C CA . VAL C 1 158 ? -70.265 21.886 97.182 1.00 52.97 211 VAL C CA 1
ATOM 7490 C C . VAL C 1 158 ? -69.261 21.222 98.143 1.00 52.42 211 VAL C C 1
ATOM 7491 O O . VAL C 1 158 ? -68.383 21.894 98.692 1.00 52.19 211 VAL C O 1
ATOM 7495 N N . LEU C 1 159 ? -69.363 19.908 98.319 1.00 51.72 212 LEU C N 1
ATOM 7496 C CA . LEU C 1 159 ? -68.514 19.206 99.263 1.00 51.81 212 LEU C CA 1
ATOM 7497 C C . LEU C 1 159 ? -67.025 19.383 98.943 1.00 52.77 212 LEU C C 1
ATOM 7498 O O . LEU C 1 159 ? -66.209 19.729 99.816 1.00 53.10 212 LEU C O 1
ATOM 7503 N N . GLY C 1 160 ? -66.668 19.096 97.696 1.00 52.72 213 GLY C N 1
ATOM 7504 C CA . GLY C 1 160 ? -65.281 19.150 97.276 1.00 53.58 213 GLY C CA 1
ATOM 7505 C C . GLY C 1 160 ? -64.677 20.538 97.382 1.00 54.15 213 GLY C C 1
ATOM 7506 O O . GLY C 1 160 ? -63.687 20.731 98.092 1.00 54.62 213 GLY C O 1
ATOM 7507 N N . PRO C 1 161 ? -65.258 21.510 96.666 1.00 53.92 214 PRO C N 1
ATOM 7508 C CA . PRO C 1 161 ? -64.819 22.888 96.770 1.00 54.16 214 PRO C CA 1
ATOM 7509 C C . PRO C 1 161 ? -64.625 23.284 98.223 1.00 54.24 214 PRO C C 1
ATOM 7510 O O . PRO C 1 161 ? -63.590 23.847 98.576 1.00 54.91 214 PRO C O 1
ATOM 7514 N N . LEU C 1 162 ? -65.606 22.981 99.064 1.00 53.93 215 LEU C N 1
ATOM 7515 C CA . LEU C 1 162 ? -65.531 23.381 100.467 1.00 53.73 215 LEU C CA 1
ATOM 7516 C C . LEU C 1 162 ? -64.323 22.728 101.159 1.00 53.52 215 LEU C C 1
ATOM 7517 O O . LEU C 1 162 ? -63.595 23.371 101.909 1.00 53.83 215 LEU C O 1
ATOM 7522 N N . LEU C 1 163 ? -64.101 21.456 100.886 1.00 53.20 216 LEU C N 1
ATOM 7523 C CA . LEU C 1 163 ? -62.987 20.759 101.479 1.00 53.31 216 LEU C CA 1
ATOM 7524 C C . LEU C 1 163 ? -61.645 21.314 100.981 1.00 54.01 216 LEU C C 1
ATOM 7525 O O . LEU C 1 163 ? -60.732 21.580 101.765 1.00 54.20 216 LEU C O 1
ATOM 7530 N N . HIS C 1 164 ? -61.522 21.479 99.671 1.00 54.84 217 HIS C N 1
ATOM 7531 C CA . HIS C 1 164 ? -60.372 22.167 99.093 1.00 55.60 217 HIS C CA 1
ATOM 7532 C C . HIS C 1 164 ? -60.132 23.521 99.779 1.00 55.70 217 HIS C C 1
ATOM 7533 O O . HIS C 1 164 ? -59.040 23.806 100.247 1.00 55.28 217 HIS C O 1
ATOM 7540 N N . ASP C 1 165 ? -61.154 24.354 99.863 1.00 55.99 218 ASP C N 1
ATOM 7541 C CA . ASP C 1 165 ? -60.958 25.629 100.518 1.00 57.20 218 ASP C CA 1
ATOM 7542 C C . ASP C 1 165 ? -60.569 25.454 101.979 1.00 57.84 218 ASP C C 1
ATOM 7543 O O . ASP C 1 165 ? -59.595 26.058 102.443 1.00 58.18 218 ASP C O 1
ATOM 7548 N N . ALA C 1 166 ? -61.315 24.611 102.689 1.00 57.61 219 ALA C N 1
ATOM 7549 C CA . ALA C 1 166 ? -60.945 24.197 104.039 1.00 57.36 219 ALA C CA 1
ATOM 7550 C C . ALA C 1 166 ? -59.435 23.960 104.215 1.00 57.63 219 ALA C C 1
ATOM 7551 O O . ALA C 1 166 ? -58.816 24.505 105.137 1.00 56.88 219 ALA C O 1
ATOM 7561 N N . THR C 1 168 ? -56.790 24.904 102.352 1.00 57.16 221 THR C N 1
ATOM 7562 C CA . THR C 1 168 ? -55.956 26.096 102.161 1.00 56.00 221 THR C CA 1
ATOM 7563 C C . THR C 1 168 ? -55.725 26.846 103.482 1.00 55.84 221 THR C C 1
ATOM 7564 O O . THR C 1 168 ? -54.772 27.609 103.599 1.00 55.42 221 THR C O 1
ATOM 7568 N N . PHE C 1 169 ? -56.593 26.620 104.472 1.00 55.74 222 PHE C N 1
ATOM 7569 C CA . PHE C 1 169 ? -56.499 27.313 105.761 1.00 55.01 222 PHE C CA 1
ATOM 7570 C C . PHE C 1 169 ? -55.682 26.549 106.781 1.00 56.22 222 PHE C C 1
ATOM 7571 O O . PHE C 1 169 ? -55.528 27.010 107.907 1.00 56.34 222 PHE C O 1
ATOM 7579 N N . CYS C 1 170 ? -55.155 25.394 106.380 1.00 58.23 223 CYS C N 1
ATOM 7580 C CA . CYS C 1 170 ? -54.426 24.496 107.273 1.00 59.24 223 CYS C CA 1
ATOM 7581 C C . CYS C 1 170 ? -53.071 24.131 106.668 1.00 60.66 223 CYS C C 1
ATOM 7582 O O . CYS C 1 170 ? -52.921 23.072 106.060 1.00 60.66 223 CYS C O 1
ATOM 7585 N N . PRO C 1 171 ? -52.081 25.036 106.795 1.00 62.48 224 PRO C N 1
ATOM 7586 C CA . PRO C 1 171 ? -50.760 24.923 106.133 1.00 62.25 224 PRO C CA 1
ATOM 7587 C C . PRO C 1 171 ? -49.925 23.704 106.513 1.00 62.74 224 PRO C C 1
ATOM 7588 O O . PRO C 1 171 ? -49.083 23.265 105.729 1.00 62.61 224 PRO C O 1
ATOM 7592 N N . GLU C 1 172 ? -50.143 23.163 107.704 1.00 63.49 225 GLU C N 1
ATOM 7593 C CA . GLU C 1 172 ? -49.332 22.053 108.172 1.00 64.11 225 GLU C CA 1
ATOM 7594 C C . GLU C 1 172 ? -49.868 20.713 107.677 1.00 63.27 225 GLU C C 1
ATOM 7595 O O . GLU C 1 172 ? -49.145 19.706 107.638 1.00 63.61 225 GLU C O 1
ATOM 7601 N N . GLY C 1 173 ? -51.139 20.689 107.308 1.00 61.35 226 GLY C N 1
ATOM 7602 C CA . GLY C 1 173 ? -51.767 19.432 106.983 1.00 58.75 226 GLY C CA 1
ATOM 7603 C C . GLY C 1 173 ? -52.263 18.766 108.240 1.00 57.03 226 GLY C C 1
ATOM 7604 O O . GLY C 1 173 ? -52.127 19.284 109.334 1.00 56.55 226 GLY C O 1
ATOM 7605 N N . ILE C 1 174 ? -52.870 17.606 108.060 1.00 56.63 227 ILE C N 1
ATOM 7606 C CA . ILE C 1 174 ? -53.335 16.778 109.157 1.00 55.04 227 ILE C CA 1
ATOM 7607 C C . ILE C 1 174 ? -52.591 15.460 109.120 1.00 54.36 227 ILE C C 1
ATOM 7608 O O . ILE C 1 174 ? -52.498 14.823 108.080 1.00 55.42 227 ILE C O 1
ATOM 7613 N N . ASP C 1 175 ? -52.027 15.103 110.260 1.00 53.87 228 ASP C N 1
ATOM 7614 C CA . ASP C 1 175 ? -51.125 13.994 110.414 1.00 54.48 228 ASP C CA 1
ATOM 7615 C C . ASP C 1 175 ? -51.932 12.723 110.477 1.00 54.03 228 ASP C C 1
ATOM 7616 O O . ASP C 1 175 ? -52.382 12.331 111.552 1.00 53.90 228 ASP C O 1
ATOM 7621 N N . LEU C 1 176 ? -52.105 12.072 109.336 1.00 54.01 229 LEU C N 1
ATOM 7622 C CA . LEU C 1 176 ? -52.889 10.832 109.271 1.00 54.41 229 LEU C CA 1
ATOM 7623 C C . LEU C 1 176 ? -52.408 9.688 110.178 1.00 54.80 229 LEU C C 1
ATOM 7624 O O . LEU C 1 176 ? -53.237 8.958 110.720 1.00 55.61 229 LEU C O 1
ATOM 7629 N N . ARG C 1 177 ? -51.092 9.525 110.342 1.00 54.74 230 ARG C N 1
ATOM 7630 C CA . ARG C 1 177 ? -50.559 8.445 111.168 1.00 54.62 230 ARG C CA 1
ATOM 7631 C C . ARG C 1 177 ? -50.928 8.702 112.640 1.00 56.17 230 ARG C C 1
ATOM 7632 O O . ARG C 1 177 ? -51.410 7.778 113.340 1.00 56.72 230 ARG C O 1
ATOM 7640 N N . LEU C 1 178 ? -50.745 9.954 113.096 1.00 54.95 231 LEU C N 1
ATOM 7641 C CA . LEU C 1 178 ? -51.072 10.311 114.458 1.00 53.94 231 LEU C CA 1
ATOM 7642 C C . LEU C 1 178 ? -52.539 10.011 114.746 1.00 54.88 231 LEU C C 1
ATOM 7643 O O . LEU C 1 178 ? -52.866 9.318 115.721 1.00 55.96 231 LEU C O 1
ATOM 7656 N N . LEU C 1 180 ? -54.727 8.133 113.062 1.00 53.82 233 LEU C N 1
ATOM 7657 C CA . LEU C 1 180 ? -54.944 6.703 112.974 1.00 54.43 233 LEU C CA 1
ATOM 7658 C C . LEU C 1 180 ? -54.429 6.000 114.222 1.00 55.17 233 LEU C C 1
ATOM 7659 O O . LEU C 1 180 ? -55.121 5.154 114.786 1.00 53.83 233 LEU C O 1
ATOM 7664 N N . SER C 1 181 ? -53.234 6.362 114.678 1.00 56.01 234 SER C N 1
ATOM 7665 C CA . SER C 1 181 ? -52.758 5.782 115.913 1.00 57.57 234 SER C CA 1
ATOM 7666 C C . SER C 1 181 ? -53.677 6.082 117.091 1.00 58.26 234 SER C C 1
ATOM 7667 O O . SER C 1 181 ? -53.630 5.381 118.088 1.00 60.77 234 SER C O 1
ATOM 7670 N N . GLN C 1 182 ? -54.494 7.128 116.996 1.00 58.50 235 GLN C N 1
ATOM 7671 C CA . GLN C 1 182 ? -55.407 7.488 118.083 1.00 58.13 235 GLN C CA 1
ATOM 7672 C C . GLN C 1 182 ? -56.704 6.712 117.986 1.00 57.25 235 GLN C C 1
ATOM 7673 O O . GLN C 1 182 ? -57.286 6.347 119.001 1.00 58.26 235 GLN C O 1
ATOM 7679 N N . ALA C 1 183 ? -57.173 6.463 116.774 1.00 55.38 236 ALA C N 1
ATOM 7680 C CA . ALA C 1 183 ? -58.345 5.625 116.616 1.00 55.05 236 ALA C CA 1
ATOM 7681 C C . ALA C 1 183 ? -58.111 4.223 117.162 1.00 55.75 236 ALA C C 1
ATOM 7682 O O . ALA C 1 183 ? -58.979 3.672 117.812 1.00 57.04 236 ALA C O 1
ATOM 7684 N N . LEU C 1 184 ? -56.947 3.639 116.893 1.00 55.58 237 LEU C N 1
ATOM 7685 C CA . LEU C 1 184 ? -56.690 2.279 117.303 1.00 56.03 237 LEU C CA 1
ATOM 7686 C C . LEU C 1 184 ? -56.778 2.183 118.819 1.00 56.67 237 LEU C C 1
ATOM 7687 O O . LEU C 1 184 ? -57.036 1.116 119.353 1.00 57.66 237 LEU C O 1
ATOM 7692 N N . HIS C 1 185 ? -56.598 3.299 119.522 1.00 56.45 238 HIS C N 1
ATOM 7693 C CA . HIS C 1 185 ? -56.815 3.295 120.973 1.00 56.15 238 HIS C CA 1
ATOM 7694 C C . HIS C 1 185 ? -58.254 3.533 121.387 1.00 56.58 238 HIS C C 1
ATOM 7695 O O . HIS C 1 185 ? -58.558 3.572 122.579 1.00 56.24 238 HIS C O 1
ATOM 7710 N N . GLY C 1 187 ? -60.971 1.855 119.881 1.00 55.93 240 GLY C N 1
ATOM 7711 C CA . GLY C 1 187 ? -61.833 0.754 119.480 1.00 55.60 240 GLY C CA 1
ATOM 7712 C C . GLY C 1 187 ? -61.991 0.600 117.995 1.00 55.38 240 GLY C C 1
ATOM 7713 O O . GLY C 1 187 ? -62.901 -0.082 117.549 1.00 55.05 240 GLY C O 1
ATOM 7714 N N . ASP C 1 188 ? -61.105 1.234 117.235 1.00 56.14 241 ASP C N 1
ATOM 7715 C CA . ASP C 1 188 ? -61.165 1.192 115.776 1.00 57.97 241 ASP C CA 1
ATOM 7716 C C . ASP C 1 188 ? -60.079 0.338 115.197 1.00 57.65 241 ASP C C 1
ATOM 7717 O O . ASP C 1 188 ? -58.994 0.265 115.763 1.00 57.50 241 ASP C O 1
ATOM 7722 N N . GLU C 1 189 ? -60.352 -0.271 114.045 1.00 57.44 242 GLU C N 1
ATOM 7723 C CA . GLU C 1 189 ? -59.304 -0.952 113.295 1.00 57.65 242 GLU C CA 1
ATOM 7724 C C . GLU C 1 189 ? -59.130 -0.324 111.917 1.00 57.16 242 GLU C C 1
ATOM 7725 O O . GLU C 1 189 ? -58.312 -0.759 111.124 1.00 56.87 242 GLU C O 1
ATOM 7731 N N . CYS C 1 190 ? -59.920 0.699 111.640 1.00 57.83 243 CYS C N 1
ATOM 7732 C CA . CYS C 1 190 ? -59.780 1.509 110.435 1.00 59.38 243 CYS C CA 1
ATOM 7733 C C . CYS C 1 190 ? -60.075 0.804 109.130 1.00 58.98 243 CYS C C 1
ATOM 7734 O O . CYS C 1 190 ? -59.596 1.220 108.071 1.00 58.74 243 CYS C O 1
ATOM 7737 N N . HIS C 1 191 ? -60.852 -0.264 109.189 1.00 58.89 244 HIS C N 1
ATOM 7738 C CA . HIS C 1 191 ? -61.250 -0.927 107.965 1.00 58.38 244 HIS C CA 1
ATOM 7739 C C . HIS C 1 191 ? -62.759 -1.091 107.973 1.00 58.70 244 HIS C C 1
ATOM 7740 O O . HIS C 1 191 ? -63.426 -0.515 107.155 1.00 60.25 244 HIS C O 1
ATOM 7747 N N . ASN C 1 192 ? -63.297 -1.857 108.911 1.00 58.73 245 ASN C N 1
ATOM 7748 C CA . ASN C 1 192 ? -64.738 -2.049 109.025 1.00 59.16 245 ASN C CA 1
ATOM 7749 C C . ASN C 1 192 ? -65.329 -1.329 110.229 1.00 58.20 245 ASN C C 1
ATOM 7750 O O . ASN C 1 192 ? -66.524 -1.404 110.475 1.00 58.46 245 ASN C O 1
ATOM 7755 N N . ARG C 1 193 ? -64.478 -0.672 111.007 1.00 56.37 246 ARG C N 1
ATOM 7756 C CA . ARG C 1 193 ? -64.924 0.187 112.074 1.00 53.69 246 ARG C CA 1
ATOM 7757 C C . ARG C 1 193 ? -64.117 1.490 111.999 1.00 54.40 246 ARG C C 1
ATOM 7758 O O . ARG C 1 193 ? -62.949 1.515 112.336 1.00 55.14 24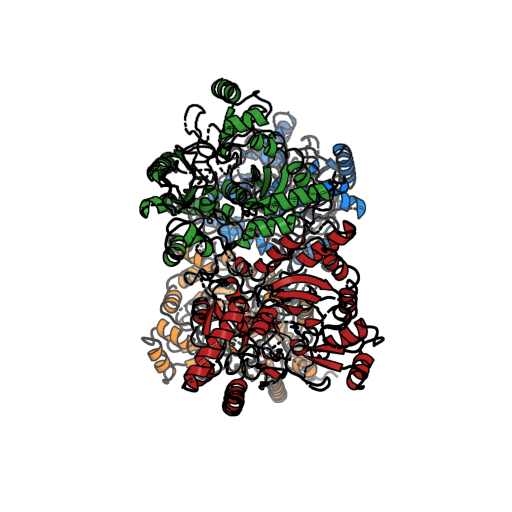6 ARG C O 1
ATOM 7766 N N . ASN C 1 194 ? -64.731 2.571 111.539 1.00 55.09 247 ASN C N 1
ATOM 7767 C CA . ASN C 1 194 ? -64.047 3.853 111.486 1.00 55.21 247 ASN C CA 1
ATOM 7768 C C . ASN C 1 194 ? -64.724 4.908 112.357 1.00 55.22 247 ASN C C 1
ATOM 7769 O O . ASN C 1 194 ? -64.467 6.100 112.200 1.00 55.89 247 ASN C O 1
ATOM 7774 N N . VAL C 1 195 ? -65.585 4.483 113.275 1.00 54.46 248 VAL C N 1
ATOM 7775 C CA . VAL C 1 195 ? -66.292 5.433 114.119 1.00 54.24 248 VAL C CA 1
ATOM 7776 C C . VAL C 1 195 ? -65.335 6.469 114.664 1.00 53.91 248 VAL C C 1
ATOM 7777 O O . VAL C 1 195 ? -65.510 7.655 114.412 1.00 54.66 248 VAL C O 1
ATOM 7781 N N . ALA C 1 196 ? -64.312 6.030 115.391 1.00 53.95 249 ALA C N 1
ATOM 7782 C CA . ALA C 1 196 ? -63.381 6.975 116.030 1.00 53.96 249 ALA C CA 1
ATOM 7783 C C . ALA C 1 196 ? -62.654 7.851 115.008 1.00 53.79 249 ALA C C 1
ATOM 7784 O O . ALA C 1 196 ? -62.737 9.079 115.070 1.00 53.63 249 ALA C O 1
ATOM 7786 N N . GLY C 1 197 ? -61.970 7.224 114.053 1.00 53.56 250 GLY C N 1
ATOM 7787 C CA . GLY C 1 197 ? -61.362 7.960 112.942 1.00 53.72 250 GLY C CA 1
ATOM 7788 C C . GLY C 1 197 ? -62.263 9.041 112.378 1.00 54.13 250 GLY C C 1
ATOM 7789 O O . GLY C 1 197 ? -61.914 10.223 112.384 1.00 55.23 250 GLY C O 1
ATOM 7790 N N . SER C 1 198 ? -63.453 8.648 111.942 1.00 53.87 251 SER C N 1
ATOM 7791 C CA . SER C 1 198 ? -64.418 9.595 111.406 1.00 53.00 251 SER C CA 1
ATOM 7792 C C . SER C 1 198 ? -64.716 10.792 112.294 1.00 53.32 251 SER C C 1
ATOM 7793 O O . SER C 1 198 ? -64.811 11.916 111.807 1.00 53.92 251 SER C O 1
ATOM 7796 N N . THR C 1 199 ? -64.886 10.563 113.589 1.00 52.79 252 THR C N 1
ATOM 7797 C CA . THR C 1 199 ? -65.243 11.647 114.490 1.00 52.35 252 THR C CA 1
ATOM 7798 C C . THR C 1 199 ? -64.030 12.534 114.722 1.00 52.09 252 THR C C 1
ATOM 7799 O O . THR C 1 199 ? -64.160 13.742 114.932 1.00 51.71 252 THR C O 1
ATOM 7803 N N . LEU C 1 200 ? -62.840 11.942 114.652 1.00 51.75 253 LEU C N 1
ATOM 7804 C CA . LEU C 1 200 ? -61.630 12.729 114.808 1.00 51.21 253 LEU C CA 1
ATOM 7805 C C . LEU C 1 200 ? -61.374 13.624 113.595 1.00 51.40 253 LEU C C 1
ATOM 7806 O O . LEU C 1 200 ? -61.039 14.807 113.759 1.00 50.75 253 LEU C O 1
ATOM 7811 N N . LEU C 1 201 ? -61.523 13.054 112.393 1.00 51.95 254 LEU C N 1
ATOM 7812 C CA . LEU C 1 201 ? -61.340 13.795 111.142 1.00 52.22 254 LEU C CA 1
ATOM 7813 C C . LEU C 1 201 ? -62.265 14.992 111.171 1.00 53.30 254 LEU C C 1
ATOM 7814 O O . LEU C 1 201 ? -61.862 16.131 110.922 1.00 53.41 254 LEU C O 1
ATOM 7819 N N . VAL C 1 202 ? -63.521 14.715 111.498 1.00 53.29 255 VAL C N 1
ATOM 7820 C CA . VAL C 1 202 ? -64.542 15.710 111.419 1.00 54.12 255 VAL C CA 1
ATOM 7821 C C . VAL C 1 202 ? -64.300 16.803 112.455 1.00 54.94 255 VAL C C 1
ATOM 7822 O O . VAL C 1 202 ? -64.568 17.969 112.188 1.00 55.20 255 VAL C O 1
ATOM 7826 N N . GLN C 1 203 ? -63.793 16.446 113.630 1.00 55.94 256 GLN C N 1
ATOM 7827 C CA . GLN C 1 203 ? -63.427 17.487 114.592 1.00 57.00 256 GLN C CA 1
ATOM 7828 C C . GLN C 1 203 ? -62.313 18.326 113.983 1.00 57.22 256 GLN C C 1
ATOM 7829 O O . GLN C 1 203 ? -62.397 19.554 113.997 1.00 57.98 256 GLN C O 1
ATOM 7835 N N . ALA C 1 204 ? -61.292 17.692 113.405 1.00 56.14 257 ALA C N 1
ATOM 7836 C CA . ALA C 1 204 ? -60.172 18.482 112.856 1.00 56.37 257 ALA C CA 1
ATOM 7837 C C . ALA C 1 204 ? -60.553 19.450 111.698 1.00 56.82 257 ALA C C 1
ATOM 7838 O O . ALA C 1 204 ? -60.108 20.613 111.687 1.00 56.31 257 ALA C O 1
ATOM 7840 N N . LEU C 1 205 ? -61.402 18.976 110.777 1.00 56.02 258 LEU C N 1
ATOM 7841 C CA . LEU C 1 205 ? -61.833 19.742 109.605 1.00 55.14 258 LEU C CA 1
ATOM 7842 C C . LEU C 1 205 ? -62.779 20.926 109.894 1.00 55.54 258 LEU C C 1
ATOM 7843 O O . LEU C 1 205 ? -62.796 21.910 109.167 1.00 56.12 258 LEU C O 1
ATOM 7848 N N . THR C 1 206 ? -63.558 20.847 110.957 1.00 54.29 259 THR C N 1
ATOM 7849 C CA . THR C 1 206 ? -64.657 21.772 111.099 1.00 53.70 259 THR C CA 1
ATOM 7850 C C . THR C 1 206 ? -64.210 23.228 111.143 1.00 54.19 259 THR C C 1
ATOM 7851 O O . THR C 1 206 ? -64.736 24.053 110.413 1.00 54.35 259 THR C O 1
ATOM 7855 N N . PRO C 1 207 ? -63.225 23.551 111.986 1.00 54.37 260 PRO C N 1
ATOM 7856 C CA . PRO C 1 207 ? -62.872 24.948 112.163 1.00 54.46 260 PRO C CA 1
ATOM 7857 C C . PRO C 1 207 ? -62.297 25.554 110.904 1.00 55.55 260 PRO C C 1
ATOM 7858 O O . PRO C 1 207 ? -62.394 26.767 110.709 1.00 55.40 260 PRO C O 1
ATOM 7862 N N . TYR C 1 208 ? -61.684 24.724 110.060 1.00 56.85 261 TYR C N 1
ATOM 7863 C CA . TYR C 1 208 ? -61.247 25.214 108.751 1.00 57.54 261 TYR C CA 1
ATOM 7864 C C . TYR C 1 208 ? -62.445 25.500 107.856 1.00 57.67 261 TYR C C 1
ATOM 7865 O O . TYR C 1 208 ? -62.500 26.540 107.229 1.00 57.81 261 TYR C O 1
ATOM 7882 N N . VAL C 1 210 ? -65.060 26.507 108.588 1.00 55.92 263 VAL C N 1
ATOM 7883 C CA . VAL C 1 210 ? -65.705 27.708 109.088 1.00 54.39 263 VAL C CA 1
ATOM 7884 C C . VAL C 1 210 ? -65.030 28.974 108.575 1.00 53.27 263 VAL C C 1
ATOM 7885 O O . VAL C 1 210 ? -65.670 30.020 108.456 1.00 53.21 263 VAL C O 1
ATOM 7889 N N . GLN C 1 211 ? -63.746 28.874 108.256 1.00 51.93 264 GLN C N 1
ATOM 7890 C CA . GLN C 1 211 ? -63.017 30.028 107.796 1.00 50.77 264 GLN C CA 1
ATOM 7891 C C . GLN C 1 211 ? -63.322 30.256 106.347 1.00 49.96 264 GLN C C 1
ATOM 7892 O O . GLN C 1 211 ? -62.987 31.285 105.771 1.00 49.82 264 GLN C O 1
ATOM 7898 N N . THR C 1 212 ? -63.997 29.276 105.779 1.00 48.94 265 THR C N 1
ATOM 7899 C CA . THR C 1 212 ? -64.357 29.279 104.389 1.00 48.59 265 THR C CA 1
ATOM 7900 C C . THR C 1 212 ? -65.416 30.341 104.072 1.00 48.73 265 THR C C 1
ATOM 7901 O O . THR C 1 212 ? -65.930 31.018 104.958 1.00 47.48 265 THR C O 1
ATOM 7905 N N . ASP C 1 213 ? -65.747 30.466 102.795 1.00 49.13 266 ASP C N 1
ATOM 7906 C CA . ASP C 1 213 ? -66.706 31.450 102.371 1.00 49.53 266 ASP C CA 1
ATOM 7907 C C . ASP C 1 213 ? -68.107 30.947 102.041 1.00 49.16 266 ASP C C 1
ATOM 7908 O O . ASP C 1 213 ? -69.015 31.751 101.787 1.00 49.51 266 ASP C O 1
ATOM 7913 N N . PHE C 1 214 ? -68.286 29.632 102.087 1.00 48.13 267 PHE C N 1
ATOM 7914 C CA . PHE C 1 214 ? -69.600 29.003 101.964 1.00 47.97 267 PHE C CA 1
ATOM 7915 C C . PHE C 1 214 ? -70.494 29.449 103.104 1.00 48.84 267 PHE C C 1
ATOM 7916 O O . PHE C 1 214 ? -70.003 29.776 104.180 1.00 50.56 267 PHE C O 1
ATOM 7924 N N . SER C 1 215 ? -71.802 29.462 102.873 1.00 48.18 268 SER C N 1
ATOM 7925 C CA . SER C 1 215 ? -72.730 29.968 103.865 1.00 48.05 268 SER C CA 1
ATOM 7926 C C . SER C 1 215 ? -72.948 29.043 105.065 1.00 48.56 268 SER C C 1
ATOM 7927 O O . SER C 1 215 ? -72.584 27.872 105.048 1.00 47.90 268 SER C O 1
ATOM 7930 N N . ARG C 1 216 ? -73.580 29.594 106.097 1.00 49.95 269 ARG C N 1
ATOM 7931 C CA . ARG C 1 216 ? -74.015 28.834 107.248 1.00 50.66 269 ARG C CA 1
ATOM 7932 C C . ARG C 1 216 ? -74.901 27.681 106.821 1.00 51.54 269 ARG C C 1
ATOM 7933 O O . ARG C 1 216 ? -74.825 26.607 107.416 1.00 51.93 269 ARG C O 1
ATOM 7941 N N . GLU C 1 217 ? -75.737 27.865 105.802 1.00 52.17 270 GLU C N 1
ATOM 7942 C CA . GLU C 1 217 ? -76.594 26.742 105.411 1.00 53.60 270 GLU C CA 1
ATOM 7943 C C . GLU C 1 217 ? -75.992 25.702 104.450 1.00 54.11 270 GLU C C 1
ATOM 7944 O O . GLU C 1 217 ? -76.547 24.617 104.291 1.00 55.10 270 GLU C O 1
ATOM 7950 N N . GLN C 1 218 ? -74.852 25.998 103.835 1.00 53.22 271 GLN C N 1
ATOM 7951 C CA . GLN C 1 218 ? -74.172 24.953 103.110 1.00 53.12 271 GLN C CA 1
ATOM 7952 C C . GLN C 1 218 ? -73.438 24.099 104.131 1.00 53.72 271 GLN C C 1
ATOM 7953 O O . GLN C 1 218 ? -73.339 22.871 103.997 1.00 53.77 271 GLN C O 1
ATOM 7959 N N . LEU C 1 219 ? -72.920 24.763 105.155 1.00 53.64 272 LEU C N 1
ATOM 7960 C CA . LEU C 1 219 ? -72.187 24.077 106.191 1.00 54.05 272 LEU C CA 1
ATOM 7961 C C . LEU C 1 219 ? -73.138 23.098 106.855 1.00 55.08 272 LEU C C 1
ATOM 7962 O O . LEU C 1 219 ? -72.763 21.976 107.174 1.00 56.51 272 LEU C O 1
ATOM 7967 N N . LYS C 1 220 ? -74.385 23.505 107.041 1.00 56.00 273 LYS C N 1
ATOM 7968 C CA . LYS C 1 220 ? -75.345 22.633 107.692 1.00 56.33 273 LYS C CA 1
ATOM 7969 C C . LYS C 1 220 ? -75.491 21.360 106.895 1.00 55.92 273 LYS C C 1
ATOM 7970 O O . LYS C 1 220 ? -75.246 20.286 107.425 1.00 56.57 273 LYS C O 1
ATOM 7976 N N . GLU C 1 221 ? -75.876 21.473 105.628 1.00 55.30 274 GLU C N 1
ATOM 7977 C CA . GLU C 1 221 ? -75.955 20.297 104.773 1.00 55.98 274 GLU C CA 1
ATOM 7978 C C . GLU C 1 221 ? -74.726 19.399 104.964 1.00 55.61 274 GLU C C 1
ATOM 7979 O O . GLU C 1 221 ? -74.852 18.199 105.220 1.00 54.82 274 GLU C O 1
ATOM 7985 N N . VAL C 1 222 ? -73.543 20.000 104.849 1.00 55.36 275 VAL C N 1
ATOM 7986 C CA . VAL C 1 222 ? -72.289 19.254 104.900 1.00 55.65 275 VAL C CA 1
ATOM 7987 C C . VAL C 1 222 ? -72.153 18.515 106.219 1.00 55.66 275 VAL C C 1
ATOM 7988 O O . VAL C 1 222 ? -71.787 17.331 106.246 1.00 55.74 275 VAL C O 1
ATOM 7992 N N . PHE C 1 223 ? -72.457 19.211 107.308 1.00 54.37 276 PHE C N 1
ATOM 7993 C CA . PHE C 1 223 ? -72.362 18.607 108.606 1.00 53.90 276 PHE C CA 1
ATOM 7994 C C . PHE C 1 223 ? -73.330 17.448 108.697 1.00 54.95 276 PHE C C 1
ATOM 7995 O O . PHE C 1 223 ? -72.968 16.386 109.226 1.00 55.01 276 PHE C O 1
ATOM 8003 N N . GLU C 1 224 ? -74.554 17.637 108.192 1.00 55.66 277 GLU C N 1
ATOM 8004 C CA . GLU C 1 224 ? -75.525 16.536 108.182 1.00 56.40 277 GLU C CA 1
ATOM 8005 C C . GLU C 1 224 ? -74.983 15.400 107.332 1.00 56.16 277 GLU C C 1
ATOM 8006 O O . GLU C 1 224 ? -74.991 14.239 107.746 1.00 55.52 277 GLU C O 1
ATOM 8012 N N . PHE C 1 225 ? -74.502 15.748 106.142 1.00 55.81 278 PHE C N 1
ATOM 8013 C CA . PHE C 1 225 ? -73.879 14.775 105.269 1.00 55.31 278 PHE C CA 1
ATOM 8014 C C . PHE C 1 225 ? -72.763 14.000 105.980 1.00 55.31 278 PHE C C 1
ATOM 8015 O O . PHE C 1 225 ? -72.679 12.786 105.842 1.00 55.61 278 PHE C O 1
ATOM 8023 N N . LEU C 1 226 ? -71.922 14.698 106.741 1.00 54.73 279 LEU C N 1
ATOM 8024 C CA . LEU C 1 226 ? -70.784 14.064 107.384 1.00 54.43 279 LEU C CA 1
ATOM 8025 C C . LEU C 1 226 ? -71.156 13.153 108.549 1.00 54.68 279 LEU C C 1
ATOM 8026 O O . LEU C 1 226 ? -70.440 12.204 108.830 1.00 56.12 279 LEU C O 1
ATOM 8031 N N . GLY C 1 227 ? -72.266 13.415 109.216 1.00 53.84 280 GLY C N 1
ATOM 8032 C CA . GLY C 1 227 ? -72.694 12.565 110.322 1.00 54.25 280 GLY C CA 1
ATOM 8033 C C . GLY C 1 227 ? -73.759 11.586 109.869 1.00 54.85 280 GLY C C 1
ATOM 8034 O O . GLY C 1 227 ? -74.467 10.989 110.669 1.00 54.43 280 GLY C O 1
ATOM 8035 N N . SER C 1 228 ? -73.861 11.432 108.560 1.00 55.87 281 SER C N 1
ATOM 8036 C CA . SER C 1 228 ? -74.777 10.508 107.931 1.00 56.48 281 SER C CA 1
ATOM 8037 C C . SER C 1 228 ? -74.341 9.064 108.241 1.00 57.59 281 SER C C 1
ATOM 8038 O O . SER C 1 228 ? -75.162 8.160 108.437 1.00 57.24 281 SER C O 1
ATOM 8041 N N . SER C 1 229 ? -73.026 8.858 108.283 1.00 57.88 282 SER C N 1
ATOM 8042 C CA . SER C 1 229 ? -72.455 7.536 108.362 1.00 58.40 282 SER C CA 1
ATOM 8043 C C . SER C 1 229 ? -71.074 7.691 108.974 1.00 59.77 282 SER C C 1
ATOM 8044 O O . SER C 1 229 ? -70.420 8.722 108.784 1.00 60.14 282 SER C O 1
ATOM 8047 N N . ASP C 1 230 ? -70.620 6.675 109.707 1.00 60.47 283 ASP C N 1
ATOM 8048 C CA . ASP C 1 230 ? -69.308 6.737 110.344 1.00 60.54 283 ASP C CA 1
ATOM 8049 C C . ASP C 1 230 ? -68.221 6.281 109.392 1.00 59.67 283 ASP C C 1
ATOM 8050 O O . ASP C 1 230 ? -67.079 6.076 109.782 1.00 59.66 283 ASP C O 1
ATOM 8055 N N . TYR C 1 231 ? -68.578 6.152 108.126 1.00 59.03 284 TYR C N 1
ATOM 8056 C CA . TYR C 1 231 ? -67.633 5.725 107.115 1.00 58.17 284 TYR C CA 1
ATOM 8057 C C . TYR C 1 231 ? -66.748 6.840 106.525 1.00 58.12 284 TYR C C 1
ATOM 8058 O O . TYR C 1 231 ? -65.745 6.565 105.864 1.00 58.70 284 TYR C O 1
ATOM 8067 N N . PHE C 1 232 ? -67.100 8.092 106.755 1.00 57.85 285 PHE C N 1
ATOM 8068 C CA . PHE C 1 232 ? -66.398 9.196 106.091 1.00 57.75 285 PHE C CA 1
ATOM 8069 C C . PHE C 1 232 ? -64.861 9.130 106.060 1.00 56.93 285 PHE C C 1
ATOM 8070 O O . PHE C 1 232 ? -64.249 9.609 105.119 1.00 57.11 285 PHE C O 1
ATOM 8078 N N . SER C 1 233 ? -64.234 8.557 107.081 1.00 56.50 286 SER C N 1
ATOM 8079 C CA . SER C 1 233 ? -62.770 8.439 107.094 1.00 55.42 286 SER C CA 1
ATOM 8080 C C . SER C 1 233 ? -62.234 7.095 106.576 1.00 54.64 286 SER C C 1
ATOM 8081 O O . SER C 1 233 ? -61.015 6.863 106.554 1.00 53.62 286 SER C O 1
ATOM 8084 N N . GLY C 1 234 ? -63.131 6.207 106.162 1.00 54.41 287 GLY C N 1
ATOM 8085 C CA . GLY C 1 234 ? -62.701 4.907 105.608 1.00 53.85 287 GLY C CA 1
ATOM 8086 C C . GLY C 1 234 ? -61.685 5.120 104.519 1.00 53.13 287 GLY C C 1
ATOM 8087 O O . GLY C 1 234 ? -60.538 4.684 104.612 1.00 53.25 287 GLY C O 1
ATOM 8088 N N . PRO C 1 235 ? -62.080 5.850 103.472 1.00 53.47 288 PRO C N 1
ATOM 8089 C CA . PRO C 1 235 ? -61.116 6.097 102.395 1.00 52.57 288 PRO C CA 1
ATOM 8090 C C . PRO C 1 235 ? -59.827 6.765 102.892 1.00 52.48 288 PRO C C 1
ATOM 8091 O O . PRO C 1 235 ? -58.755 6.497 102.359 1.00 51.38 288 PRO C O 1
ATOM 8095 N N . THR C 1 236 ? -59.933 7.643 103.887 1.00 52.59 289 THR C N 1
ATOM 8096 C CA . THR C 1 236 ? -58.756 8.350 104.392 1.00 53.00 289 THR C CA 1
ATOM 8097 C C . THR C 1 236 ? -57.721 7.354 104.896 1.00 54.49 289 THR C C 1
ATOM 8098 O O . THR C 1 236 ? -56.546 7.440 104.573 1.00 53.28 289 THR C O 1
ATOM 8102 N N . TRP C 1 237 ? -58.163 6.374 105.675 1.00 56.91 290 TRP C N 1
ATOM 8103 C CA . TRP C 1 237 ? -57.218 5.405 106.192 1.00 57.31 290 TRP C CA 1
ATOM 8104 C C . TRP C 1 237 ? -56.638 4.575 105.064 1.00 57.90 290 TRP C C 1
ATOM 8105 O O . TRP C 1 237 ? -55.450 4.290 105.057 1.00 58.07 290 TRP C O 1
ATOM 8124 N N . GLY C 1 239 ? -56.080 5.658 102.262 1.00 58.98 292 GLY C N 1
ATOM 8125 C CA . GLY C 1 239 ? -55.233 6.589 101.547 1.00 57.68 292 GLY C CA 1
ATOM 8126 C C . GLY C 1 239 ? -53.899 6.686 102.254 1.00 56.71 292 GLY C C 1
ATOM 8127 O O . GLY C 1 239 ? -52.845 6.761 101.601 1.00 55.69 292 GLY C O 1
ATOM 8128 N N . ALA C 1 240 ? -53.964 6.689 103.589 1.00 54.74 293 ALA C N 1
ATOM 8129 C CA . ALA C 1 240 ? -52.774 6.677 104.450 1.00 54.00 293 ALA C CA 1
ATOM 8130 C C . ALA C 1 240 ? -51.915 5.421 104.219 1.00 53.56 293 ALA C C 1
ATOM 8131 O O . ALA C 1 240 ? -50.729 5.521 103.953 1.00 55.13 293 ALA C O 1
ATOM 8133 N N . ALA C 1 241 ? -52.521 4.250 104.326 1.00 53.31 294 ALA C N 1
ATOM 8134 C CA . ALA C 1 241 ? -51.836 2.967 104.142 1.00 52.39 294 ALA C CA 1
ATOM 8135 C C . ALA C 1 241 ? -51.113 2.961 102.811 1.00 52.35 294 ALA C C 1
ATOM 8136 O O . ALA C 1 241 ? -49.936 2.623 102.720 1.00 53.32 294 ALA C O 1
ATOM 8138 N N . LYS C 1 242 ? -51.827 3.346 101.770 1.00 51.49 295 LYS C N 1
ATOM 8139 C CA . LYS C 1 242 ? -51.255 3.451 100.449 1.00 52.18 295 LYS C CA 1
ATOM 8140 C C . LYS C 1 242 ? -50.008 4.346 100.420 1.00 53.64 295 LYS C C 1
ATOM 8141 O O . LYS C 1 242 ? -48.978 4.016 99.791 1.00 54.65 295 LYS C O 1
ATOM 8147 N N . CYS C 1 243 ? -50.101 5.494 101.072 1.00 54.01 296 CYS C N 1
ATOM 8148 C CA . CYS C 1 243 ? -48.980 6.403 101.100 1.00 54.12 296 CYS C CA 1
ATOM 8149 C C . CYS C 1 243 ? -47.768 5.740 101.766 1.00 53.98 296 CYS C C 1
ATOM 8150 O O . CYS C 1 243 ? -46.635 5.883 101.320 1.00 55.55 296 CYS C O 1
ATOM 8153 N N . ALA C 1 244 ? -48.005 4.996 102.825 1.00 52.51 297 ALA C N 1
ATOM 8154 C CA . ALA C 1 244 ? -46.918 4.392 103.541 1.00 52.68 297 ALA C CA 1
ATOM 8155 C C . ALA C 1 244 ? -46.337 3.237 102.730 1.00 53.80 297 ALA C C 1
ATOM 8156 O O . ALA C 1 244 ? -45.119 3.067 102.629 1.00 54.40 297 ALA C O 1
ATOM 8158 N N . LEU C 1 245 ? -47.222 2.440 102.146 1.00 54.57 298 LEU C N 1
ATOM 8159 C CA . LEU C 1 245 ? -46.813 1.249 101.427 1.00 54.69 298 LEU C CA 1
ATOM 8160 C C . LEU C 1 245 ? -46.096 1.549 100.119 1.00 54.83 298 LEU C C 1
ATOM 8161 O O . LEU C 1 245 ? -45.206 0.817 99.746 1.00 57.01 298 LEU C O 1
ATOM 8166 N N . ASP C 1 246 ? -46.441 2.620 99.421 1.00 54.31 299 ASP C N 1
ATOM 8167 C CA . ASP C 1 246 ? -45.719 2.943 98.205 1.00 53.90 299 ASP C CA 1
ATOM 8168 C C . ASP C 1 246 ? -44.252 3.287 98.476 1.00 52.73 299 ASP C C 1
ATOM 8169 O O . ASP C 1 246 ? -43.388 3.046 97.642 1.00 51.24 299 ASP C O 1
ATOM 8174 N N . ALA C 1 247 ? -43.974 3.845 99.643 1.00 51.70 300 ALA C N 1
ATOM 8175 C CA . ALA C 1 247 ? -42.608 4.160 100.018 1.00 51.87 300 ALA C CA 1
ATOM 8176 C C . ALA C 1 247 ? -41.778 2.901 100.314 1.00 52.24 300 ALA C C 1
ATOM 8177 O O . ALA C 1 247 ? -40.540 2.972 100.405 1.00 53.71 300 ALA C O 1
ATOM 8179 N N . GLY C 1 248 ? -42.448 1.763 100.492 1.00 51.16 301 GLY C N 1
ATOM 8180 C CA . GLY C 1 248 ? -41.766 0.535 100.855 1.00 50.84 301 GLY C CA 1
ATOM 8181 C C . GLY C 1 248 ? -41.595 -0.374 99.648 1.00 52.18 301 GLY C C 1
ATOM 8182 O O . GLY C 1 248 ? -41.011 -1.467 99.741 1.00 52.48 301 GLY C O 1
ATOM 8183 N N . HIS C 1 249 ? -42.112 0.098 98.516 1.00 52.18 302 HIS C N 1
ATOM 8184 C CA . HIS C 1 249 ? -42.115 -0.604 97.243 1.00 51.74 302 HIS C CA 1
ATOM 8185 C C . HIS C 1 249 ? -40.782 -0.395 96.509 1.00 53.23 302 HIS C C 1
ATOM 8186 O O . HIS C 1 249 ? -39.981 0.477 96.883 1.00 54.14 302 HIS C O 1
ATOM 8193 N N . ASN C 1 250 ? -40.546 -1.202 95.479 1.00 52.93 303 ASN C N 1
ATOM 8194 C CA . ASN C 1 250 ? -39.368 -1.069 94.684 1.00 53.89 303 ASN C CA 1
ATOM 8195 C C . ASN C 1 250 ? -38.096 -1.135 95.467 1.00 54.09 303 ASN C C 1
ATOM 8196 O O . ASN C 1 250 ? -37.154 -0.436 95.141 1.00 54.17 303 ASN C O 1
ATOM 8201 N N . VAL C 1 251 ? -38.065 -1.959 96.503 1.00 54.13 304 VAL C N 1
ATOM 8202 C CA . VAL C 1 251 ? -36.808 -2.231 97.159 1.00 54.51 304 VAL C CA 1
ATOM 8203 C C . VAL C 1 251 ? -36.253 -3.541 96.632 1.00 55.97 304 VAL C C 1
ATOM 8204 O O . VAL C 1 251 ? -36.871 -4.599 96.787 1.00 56.07 304 VAL C O 1
ATOM 8208 N N . GLU C 1 252 ? -35.104 -3.453 95.969 1.00 56.65 305 GLU C N 1
ATOM 8209 C CA . GLU C 1 252 ? -34.452 -4.611 95.378 1.00 57.96 305 GLU C CA 1
ATOM 8210 C C . GLU C 1 252 ? -34.245 -5.749 96.400 1.00 56.58 305 GLU C C 1
ATOM 8211 O O . GLU C 1 252 ? -33.686 -5.523 97.474 1.00 56.22 305 GLU C O 1
ATOM 8217 N N . ASN C 1 253 ? -34.687 -6.954 96.048 1.00 54.90 306 ASN C N 1
ATOM 8218 C CA . ASN C 1 253 ? -34.476 -8.147 96.872 1.00 55.24 306 ASN C CA 1
ATOM 8219 C C . ASN C 1 253 ? -35.481 -8.307 98.020 1.00 55.02 306 ASN C C 1
ATOM 8220 O O . ASN C 1 253 ? -35.344 -9.217 98.831 1.00 56.24 306 ASN C O 1
ATOM 8225 N N . SER C 1 254 ? -36.454 -7.413 98.119 1.00 54.18 307 SER C N 1
ATOM 8226 C CA . SER C 1 254 ? -37.386 -7.416 99.246 1.00 53.09 307 SER C CA 1
ATOM 8227 C C . SER C 1 254 ? -38.593 -8.305 98.957 1.00 52.16 307 SER C C 1
ATOM 8228 O O . SER C 1 254 ? -39.106 -8.297 97.847 1.00 53.31 307 SER C O 1
ATOM 8231 N N . THR C 1 255 ? -39.045 -9.073 99.946 1.00 50.58 308 THR C N 1
ATOM 8232 C CA . THR C 1 255 ? -40.089 -10.051 99.691 1.00 50.84 308 THR C CA 1
ATOM 8233 C C . THR C 1 255 ? -41.405 -9.627 100.282 1.00 52.47 308 THR C C 1
ATOM 8234 O O . THR C 1 255 ? -42.279 -10.449 100.520 1.00 54.19 308 THR C O 1
ATOM 8238 N N . ILE C 1 256 ? -41.538 -8.341 100.536 1.00 53.30 309 ILE C N 1
ATOM 8239 C CA . ILE C 1 256 ? -42.672 -7.844 101.294 1.00 53.80 309 ILE C CA 1
ATOM 8240 C C . ILE C 1 256 ? -43.792 -7.452 100.350 1.00 53.97 309 ILE C C 1
ATOM 8241 O O . ILE C 1 256 ? -43.533 -6.863 99.292 1.00 54.12 309 ILE C O 1
ATOM 8246 N N . VAL C 1 257 ? -45.024 -7.825 100.706 1.00 52.46 310 VAL C N 1
ATOM 8247 C CA . VAL C 1 257 ? -46.184 -7.457 99.905 1.00 51.34 310 VAL C CA 1
ATOM 8248 C C . VAL C 1 257 ? -46.549 -5.999 100.161 1.00 51.53 310 VAL C C 1
ATOM 8249 O O . VAL C 1 257 ? -46.824 -5.605 101.283 1.00 50.03 310 VAL C O 1
ATOM 8253 N N . THR C 1 258 ? -46.581 -5.205 99.107 1.00 52.95 311 THR C N 1
ATOM 8254 C CA . THR C 1 258 ? -46.888 -3.804 99.244 1.00 54.99 311 THR C CA 1
ATOM 8255 C C . THR C 1 258 ? -48.272 -3.471 98.705 1.00 56.33 311 THR C C 1
ATOM 8256 O O . THR C 1 258 ? -48.711 -2.339 98.795 1.00 57.75 311 THR C O 1
ATOM 8260 N N . THR C 1 259 ? -48.969 -4.451 98.158 1.00 56.95 312 THR C N 1
ATOM 8261 C CA . THR C 1 259 ? -50.348 -4.232 97.768 1.00 57.67 312 THR C CA 1
ATOM 8262 C C . THR C 1 259 ? -51.136 -5.510 97.846 1.00 57.96 312 THR C C 1
ATOM 8263 O O . THR C 1 259 ? -50.693 -6.547 97.341 1.00 57.44 312 THR C O 1
ATOM 8275 N N . CYS C 1 261 ? -55.277 -6.336 96.886 1.00 56.49 314 CYS C N 1
ATOM 8276 C CA . CYS C 1 261 ? -56.516 -5.737 96.474 1.00 55.18 314 CYS C CA 1
ATOM 8277 C C . CYS C 1 261 ? -57.301 -6.729 95.651 1.00 54.51 314 CYS C C 1
ATOM 8278 O O . CYS C 1 261 ? -56.766 -7.747 95.243 1.00 54.20 314 CYS C O 1
ATOM 8281 N N . ARG C 1 262 ? -58.555 -6.435 95.382 1.00 53.89 315 ARG C N 1
ATOM 8282 C CA . ARG C 1 262 ? -59.373 -7.300 94.578 1.00 53.95 315 ARG C CA 1
ATOM 8283 C C . ARG C 1 262 ? -60.380 -6.509 93.813 1.00 53.88 315 ARG C C 1
ATOM 8284 O O . ARG C 1 262 ? -60.644 -5.388 94.137 1.00 53.70 315 ARG C O 1
ATOM 8292 N N . ASN C 1 263 ? -60.941 -7.102 92.778 1.00 52.74 316 ASN C N 1
ATOM 8293 C CA . ASN C 1 263 ? -61.870 -6.381 91.923 1.00 52.78 316 ASN C CA 1
ATOM 8294 C C . ASN C 1 263 ? -63.157 -7.153 91.630 1.00 52.33 316 ASN C C 1
ATOM 8295 O O . ASN C 1 263 ? -63.809 -6.958 90.596 1.00 50.18 316 ASN C O 1
ATOM 8300 N N . GLY C 1 264 ? -63.504 -8.048 92.546 1.00 53.05 317 GLY C N 1
ATOM 8301 C CA . GLY C 1 264 ? -64.729 -8.820 92.399 1.00 53.80 317 GLY C CA 1
ATOM 8302 C C . GLY C 1 264 ? -64.523 -10.156 91.732 1.00 54.22 317 GLY C C 1
ATOM 8303 O O . GLY C 1 264 ? -65.190 -11.129 92.062 1.00 55.04 317 GLY C O 1
ATOM 8304 N N . VAL C 1 265 ? -63.600 -10.199 90.783 1.00 53.87 318 VAL C N 1
ATOM 8305 C CA . VAL C 1 265 ? -63.256 -11.438 90.120 1.00 53.18 318 VAL C CA 1
ATOM 8306 C C . VAL C 1 265 ? -61.909 -11.950 90.609 1.00 53.68 318 VAL C C 1
ATOM 8307 O O . VAL C 1 265 ? -61.769 -13.100 91.024 1.00 54.28 318 VAL C O 1
ATOM 8311 N N . GLU C 1 266 ? -60.909 -11.089 90.542 1.00 53.42 319 GLU C N 1
ATOM 8312 C CA . GLU C 1 266 ? -59.571 -11.506 90.849 1.00 54.15 319 GLU C CA 1
ATOM 8313 C C . GLU C 1 266 ? -58.998 -10.763 92.055 1.00 53.78 319 GLU C C 1
ATOM 8314 O O . GLU C 1 266 ? -59.319 -9.597 92.291 1.00 53.16 319 GLU C O 1
ATOM 8320 N N . PHE C 1 267 ? -58.155 -11.460 92.815 1.00 53.11 320 PHE C N 1
ATOM 8321 C CA . PHE C 1 267 ? -57.376 -10.854 93.897 1.00 51.90 320 PHE C CA 1
ATOM 8322 C C . PHE C 1 267 ? -56.035 -10.552 93.275 1.00 51.30 320 PHE C C 1
ATOM 8323 O O . PHE C 1 267 ? -55.581 -11.317 92.447 1.00 53.37 320 PHE C O 1
ATOM 8331 N N . GLY C 1 268 ? -55.403 -9.451 93.632 1.00 49.70 321 GLY C N 1
ATOM 8332 C CA . GLY C 1 268 ? -54.055 -9.187 93.151 1.00 49.09 321 GLY C CA 1
ATOM 8333 C C . GLY C 1 268 ? -53.105 -8.611 94.206 1.00 49.17 321 GLY C C 1
ATOM 8334 O O . GLY C 1 268 ? -53.515 -7.847 95.099 1.00 48.11 321 GLY C O 1
ATOM 8335 N N . ILE C 1 269 ? -51.831 -8.974 94.107 1.00 49.06 322 ILE C N 1
ATOM 8336 C CA . ILE C 1 269 ? -50.823 -8.423 94.999 1.00 49.23 322 ILE C CA 1
ATOM 8337 C C . ILE C 1 269 ? -49.636 -7.906 94.217 1.00 50.98 322 ILE C C 1
ATOM 8338 O O . ILE C 1 269 ? -49.412 -8.316 93.076 1.00 51.17 322 ILE C O 1
ATOM 8343 N N . ARG C 1 270 ? -48.878 -7.002 94.843 1.00 52.63 323 ARG C N 1
ATOM 8344 C CA . ARG C 1 270 ? -47.604 -6.550 94.300 1.00 53.11 323 ARG C CA 1
ATOM 8345 C C . ARG C 1 270 ? -46.569 -6.692 95.392 1.00 53.51 323 ARG C C 1
ATOM 8346 O O . ARG C 1 270 ? -46.903 -6.546 96.579 1.00 54.59 323 ARG C O 1
ATOM 8354 N N . VAL C 1 271 ? -45.321 -6.963 94.993 1.00 52.51 324 VAL C N 1
ATOM 8355 C CA . VAL C 1 271 ? -44.260 -7.270 95.927 1.00 51.89 324 VAL C CA 1
ATOM 8356 C C . VAL C 1 271 ? -43.083 -6.290 95.748 1.00 52.48 324 VAL C C 1
ATOM 8357 O O . VAL C 1 271 ? -42.601 -6.059 94.652 1.00 52.68 324 VAL C O 1
ATOM 8361 N N . SER C 1 272 ? -42.628 -5.691 96.842 1.00 52.64 325 SER C N 1
ATOM 8362 C CA . SER C 1 272 ? -41.585 -4.679 96.764 1.00 51.93 325 SER C CA 1
ATOM 8363 C C . SER C 1 272 ? -40.385 -5.109 95.900 1.00 52.02 325 SER C C 1
ATOM 8364 O O . SER C 1 272 ? -39.977 -4.401 94.999 1.00 53.78 325 SER C O 1
ATOM 8367 N N . GLY C 1 273 ? -39.825 -6.272 96.156 1.00 52.22 326 GLY C N 1
ATOM 8368 C CA . GLY C 1 273 ? -38.725 -6.761 95.317 1.00 51.79 326 GLY C CA 1
ATOM 8369 C C . GLY C 1 273 ? -39.066 -7.002 93.841 1.00 52.19 326 GLY C C 1
ATOM 8370 O O . GLY C 1 273 ? -38.181 -7.105 92.982 1.00 50.36 326 GLY C O 1
ATOM 8371 N N . ILE C 1 274 ? -40.346 -7.115 93.517 1.00 52.32 327 ILE C N 1
ATOM 8372 C CA . ILE C 1 274 ? -40.674 -7.298 92.127 1.00 51.84 327 ILE C CA 1
ATOM 8373 C C . ILE C 1 274 ? -40.959 -5.978 91.449 1.00 52.79 327 ILE C C 1
ATOM 8374 O O . ILE C 1 274 ? -40.607 -5.827 90.293 1.00 54.02 327 ILE C O 1
ATOM 8379 N N . GLY C 1 275 ? -41.551 -5.011 92.154 1.00 51.12 328 GLY C N 1
ATOM 8380 C CA . GLY C 1 275 ? -41.549 -3.644 91.664 1.00 50.72 328 GLY C CA 1
ATOM 8381 C C . GLY C 1 275 ? -42.651 -3.243 90.703 1.00 51.64 328 GLY C C 1
ATOM 8382 O O . GLY C 1 275 ? -43.506 -4.056 90.343 1.00 52.37 328 GLY C O 1
ATOM 8383 N N . GLY C 1 276 ? -42.627 -1.964 90.312 1.00 51.45 329 GLY C N 1
ATOM 8384 C CA . GLY C 1 276 ? -43.581 -1.370 89.379 1.00 51.96 329 GLY C CA 1
ATOM 8385 C C . GLY C 1 276 ? -45.006 -1.870 89.465 1.00 53.12 329 GLY C C 1
ATOM 8386 O O . GLY C 1 276 ? -45.563 -2.025 90.533 1.00 53.96 329 GLY C O 1
ATOM 8387 N N . ASN C 1 277 ? -45.611 -2.130 88.325 1.00 54.69 330 ASN C N 1
ATOM 8388 C CA . ASN C 1 277 ? -46.952 -2.666 88.329 1.00 55.51 330 ASN C CA 1
ATOM 8389 C C . ASN C 1 277 ? -47.010 -4.149 87.960 1.00 56.50 330 ASN C C 1
ATOM 8390 O O . ASN C 1 277 ? -47.856 -4.555 87.166 1.00 57.36 330 ASN C O 1
ATOM 8395 N N . HIS C 1 278 ? -46.122 -4.963 88.515 1.00 56.64 331 HIS C N 1
ATOM 8396 C CA . HIS C 1 278 ? -46.170 -6.380 88.206 1.00 56.80 331 HIS C CA 1
ATOM 8397 C C . HIS C 1 278 ? -47.118 -7.098 89.154 1.00 56.87 331 HIS C C 1
ATOM 8398 O O . HIS C 1 278 ? -46.782 -7.394 90.289 1.00 58.55 331 HIS C O 1
ATOM 8405 N N . TRP C 1 279 ? -48.326 -7.356 88.677 1.00 55.92 332 TRP C N 1
ATOM 8406 C CA . TRP C 1 279 ? -49.361 -7.975 89.486 1.00 53.91 332 TRP C CA 1
ATOM 8407 C C . TRP C 1 279 ? -49.225 -9.486 89.552 1.00 53.10 332 TRP C C 1
ATOM 8408 O O . TRP C 1 279 ? -48.868 -10.128 88.570 1.00 53.80 332 TRP C O 1
ATOM 8419 N N . PHE C 1 280 ? -49.528 -10.055 90.708 1.00 51.71 333 PHE C N 1
ATOM 8420 C CA . PHE C 1 280 ? -49.728 -11.501 90.830 1.00 49.82 333 PHE C CA 1
ATOM 8421 C C . PHE C 1 280 ? -51.204 -11.714 91.156 1.00 49.15 333 PHE C C 1
ATOM 8422 O O . PHE C 1 280 ? -51.752 -11.020 92.015 1.00 50.35 333 PHE C O 1
ATOM 8430 N N . THR C 1 281 ? -51.875 -12.620 90.463 1.00 48.51 334 THR C N 1
ATOM 8431 C CA . THR C 1 281 ? -53.333 -12.648 90.560 1.00 49.03 334 THR C CA 1
ATOM 8432 C C . THR C 1 281 ? -53.921 -14.041 90.730 1.00 50.15 334 THR C C 1
ATOM 8433 O O . THR C 1 281 ? -53.322 -15.024 90.302 1.00 52.45 334 THR C O 1
ATOM 8437 N N . GLY C 1 282 ? -55.112 -14.107 91.323 1.00 50.12 335 GLY C N 1
ATOM 8438 C CA . GLY C 1 282 ? -55.856 -15.345 91.524 1.00 49.65 335 GLY C CA 1
ATOM 8439 C C . GLY C 1 282 ? -57.320 -15.081 91.853 1.00 50.45 335 GLY C C 1
ATOM 8440 O O . GLY C 1 282 ? -57.765 -13.930 91.924 1.00 51.33 335 GLY C O 1
ATOM 8441 N N . PRO C 1 283 ? -58.097 -16.143 92.064 1.00 50.67 336 PRO C N 1
ATOM 8442 C CA . PRO C 1 283 ? -59.523 -15.889 92.277 1.00 50.35 336 PRO C CA 1
ATOM 8443 C C . PRO C 1 283 ? -59.810 -15.070 93.536 1.00 50.68 336 PRO C C 1
ATOM 8444 O O . PRO C 1 283 ? -59.192 -15.289 94.577 1.00 51.68 336 PRO C O 1
ATOM 8448 N N . ALA C 1 284 ? -60.735 -14.122 93.445 1.00 50.26 337 ALA C N 1
ATOM 8449 C CA . ALA C 1 284 ? -61.239 -13.469 94.647 1.00 50.08 337 ALA C CA 1
ATOM 8450 C C . ALA C 1 284 ? -62.005 -14.509 95.445 1.00 50.45 337 ALA C C 1
ATOM 8451 O O . ALA C 1 284 ? -62.673 -15.376 94.869 1.00 50.63 337 ALA C O 1
ATOM 8453 N N . GLN C 1 285 ? -61.922 -14.428 96.766 1.00 50.71 338 GLN C N 1
ATOM 8454 C CA . GLN C 1 285 ? -62.538 -15.445 97.620 1.00 50.86 338 GLN C CA 1
ATOM 8455 C C . GLN C 1 285 ? -63.949 -15.070 98.056 1.00 51.45 338 GLN C C 1
ATOM 8456 O O . GLN C 1 285 ? -64.386 -13.934 97.849 1.00 51.41 338 GLN C O 1
ATOM 8462 N N . ARG C 1 286 ? -64.680 -16.012 98.641 1.00 52.54 339 ARG C N 1
ATOM 8463 C CA . ARG C 1 286 ? -65.940 -15.634 99.281 1.00 54.35 339 ARG C CA 1
ATOM 8464 C C . ARG C 1 286 ? -65.633 -14.981 100.648 1.00 54.32 339 ARG C C 1
ATOM 8465 O O . ARG C 1 286 ? -64.555 -15.192 101.205 1.00 54.14 339 ARG C O 1
ATOM 8473 N N . VAL C 1 287 ? -66.557 -14.161 101.161 1.00 53.89 340 VAL C N 1
ATOM 8474 C CA . VAL C 1 287 ? -66.444 -13.642 102.521 1.00 53.01 340 VAL C CA 1
ATOM 8475 C C . VAL C 1 287 ? -67.484 -14.340 103.397 1.00 53.47 340 VAL C C 1
ATOM 8476 O O . VAL C 1 287 ? -68.670 -14.226 103.152 1.00 53.46 340 VAL C O 1
ATOM 8480 N N . ILE C 1 288 ? -67.030 -15.081 104.406 1.00 54.53 341 ILE C N 1
ATOM 8481 C CA . ILE C 1 288 ? -67.921 -15.752 105.357 1.00 55.00 341 ILE C CA 1
ATOM 8482 C C . ILE C 1 288 ? -68.080 -14.946 106.649 1.00 55.22 341 ILE C C 1
ATOM 8483 O O . ILE C 1 288 ? -67.091 -14.673 107.343 1.00 54.85 341 ILE C O 1
ATOM 8488 N N . GLY C 1 289 ? -69.323 -14.576 106.967 1.00 55.14 342 GLY C N 1
ATOM 8489 C CA . GLY C 1 289 ? -69.624 -13.791 108.163 1.00 55.59 342 GLY C CA 1
ATOM 8490 C C . GLY C 1 289 ? -71.090 -13.778 108.558 1.00 55.76 342 GLY C C 1
ATOM 8491 O O . GLY C 1 289 ? -71.889 -14.536 108.025 1.00 56.08 342 GLY C O 1
ATOM 8492 N N . PRO C 1 290 ? -71.463 -12.925 109.519 1.00 55.79 343 PRO C N 1
ATOM 8493 C CA . PRO C 1 290 ? -72.878 -12.868 109.811 1.00 55.68 343 PRO C CA 1
ATOM 8494 C C . PRO C 1 290 ? -73.618 -12.013 108.766 1.00 56.61 343 PRO C C 1
ATOM 8495 O O . PRO C 1 290 ? -73.140 -10.942 108.368 1.00 55.91 343 PRO C O 1
ATOM 8507 N N . PHE C 1 292 ? -76.785 -9.748 107.110 1.00 55.99 345 PHE C N 1
ATOM 8508 C CA . PHE C 1 292 ? -77.927 -8.893 107.411 1.00 55.07 345 PHE C CA 1
ATOM 8509 C C . PHE C 1 292 ? -79.252 -9.646 107.234 1.00 54.74 345 PHE C C 1
ATOM 8510 O O . PHE C 1 292 ? -79.294 -10.704 106.610 1.00 54.54 345 PHE C O 1
ATOM 8518 N N . ALA C 1 293 ? -80.324 -9.093 107.795 1.00 54.18 346 ALA C N 1
ATOM 8519 C CA . ALA C 1 293 ? -81.638 -9.730 107.776 1.00 54.02 346 ALA C CA 1
ATOM 8520 C C . ALA C 1 293 ? -82.151 -9.937 106.363 1.00 53.88 346 ALA C C 1
ATOM 8521 O O . ALA C 1 293 ? -82.096 -9.033 105.542 1.00 53.90 346 ALA C O 1
ATOM 8523 N N . GLY C 1 294 ? -82.661 -11.128 106.084 1.00 54.14 347 GLY C N 1
ATOM 8524 C CA . GLY C 1 294 ? -83.257 -11.413 104.785 1.00 55.01 347 GLY C CA 1
ATOM 8525 C C . GLY C 1 294 ? -82.264 -11.815 103.708 1.00 55.89 347 GLY C C 1
ATOM 8526 O O . GLY C 1 294 ? -82.667 -12.136 102.588 1.00 56.63 347 GLY C O 1
ATOM 8527 N N . TYR C 1 295 ? -80.970 -11.813 104.042 1.00 55.89 348 TYR C N 1
ATOM 8528 C CA . TYR C 1 295 ? -79.907 -12.126 103.078 1.00 55.64 348 TYR C CA 1
ATOM 8529 C C . TYR C 1 295 ? -79.172 -13.403 103.400 1.00 55.52 348 TYR C C 1
ATOM 8530 O O . TYR C 1 295 ? -78.942 -13.721 104.562 1.00 55.63 348 TYR C O 1
ATOM 8539 N N . THR C 1 296 ? -78.782 -14.115 102.354 1.00 55.44 349 THR C N 1
ATOM 8540 C CA . THR C 1 296 ? -78.036 -15.350 102.506 1.00 56.30 349 THR C CA 1
ATOM 8541 C C . THR C 1 296 ? -76.653 -15.289 101.819 1.00 56.42 349 THR C C 1
ATOM 8542 O O . THR C 1 296 ? -76.431 -14.519 100.881 1.00 56.39 349 THR C O 1
ATOM 8546 N N . GLN C 1 297 ? -75.721 -16.086 102.329 1.00 56.43 350 GLN C N 1
ATOM 8547 C CA . GLN C 1 297 ? -74.355 -16.155 101.815 1.00 56.44 350 GLN C CA 1
ATOM 8548 C C . GLN C 1 297 ? -74.386 -16.391 100.310 1.00 55.78 350 GLN C C 1
ATOM 8549 O O . GLN C 1 297 ? -73.477 -16.014 99.585 1.00 55.33 350 GLN C O 1
ATOM 8555 N N . GLU C 1 298 ? -75.458 -17.018 99.850 1.00 55.40 351 GLU C N 1
ATOM 8556 C CA . GLU C 1 298 ? -75.614 -17.341 98.447 1.00 54.98 351 GLU C CA 1
ATOM 8557 C C . GLU C 1 298 ? -75.962 -16.099 97.602 1.00 54.59 351 GLU C C 1
ATOM 8558 O O . GLU C 1 298 ? -75.948 -16.152 96.377 1.00 54.51 351 GLU C O 1
ATOM 8564 N N . ASP C 1 299 ? -76.249 -14.976 98.257 1.00 53.85 352 ASP C N 1
ATOM 8565 C CA . ASP C 1 299 ? -76.579 -13.738 97.552 1.00 53.36 352 ASP C CA 1
ATOM 8566 C C . ASP C 1 299 ? -75.332 -12.836 97.398 1.00 53.32 352 ASP C C 1
ATOM 8567 O O . ASP C 1 299 ? -75.405 -11.712 96.876 1.00 53.46 352 ASP C O 1
ATOM 8572 N N . ALA C 1 300 ? -74.186 -13.313 97.866 1.00 52.15 353 ALA C N 1
ATOM 8573 C CA . ALA C 1 300 ? -73.010 -12.458 97.932 1.00 51.35 353 ALA C CA 1
ATOM 8574 C C . ALA C 1 300 ? -72.147 -12.555 96.685 1.00 50.88 353 ALA C C 1
ATOM 8575 O O . ALA C 1 300 ? -72.085 -13.595 96.038 1.00 50.86 353 ALA C O 1
ATOM 8577 N N . GLY C 1 301 ? -71.485 -11.457 96.349 1.00 50.51 354 GLY C N 1
ATOM 8578 C CA . GLY C 1 301 ? -70.470 -11.475 95.315 1.00 50.30 354 GLY C CA 1
ATOM 8579 C C . GLY C 1 301 ? -69.132 -11.817 95.959 1.00 50.86 354 GLY C C 1
ATOM 8580 O O . GLY C 1 301 ? -69.011 -11.880 97.197 1.00 50.93 354 GLY C O 1
ATOM 8581 N N . LEU C 1 302 ? -68.110 -12.029 95.140 1.00 49.98 355 LEU C N 1
ATOM 8582 C CA . LEU C 1 302 ? -66.810 -12.288 95.705 1.00 49.17 355 LEU C CA 1
ATOM 8583 C C . LEU C 1 302 ? -66.132 -11.011 96.164 1.00 50.22 355 LEU C C 1
ATOM 8584 O O . LEU C 1 302 ? -66.554 -9.885 95.859 1.00 49.66 355 LEU C O 1
ATOM 8589 N N . ASP C 1 303 ? -65.055 -11.205 96.902 1.00 51.74 356 ASP C N 1
ATOM 8590 C CA . ASP C 1 303 ? -64.320 -10.110 97.484 1.00 52.97 356 ASP C CA 1
ATOM 8591 C C . ASP C 1 303 ? -63.997 -9.018 96.452 1.00 54.08 356 ASP C C 1
ATOM 8592 O O . ASP C 1 303 ? -63.506 -9.330 95.343 1.00 54.11 356 ASP C O 1
ATOM 8605 N N . GLY C 1 305 ? -62.486 -4.639 96.104 1.00 50.78 358 GLY C N 1
ATOM 8606 C CA . GLY C 1 305 ? -62.074 -3.380 96.691 1.00 51.03 358 GLY C CA 1
ATOM 8607 C C . GLY C 1 305 ? -60.594 -3.226 97.015 1.00 52.93 358 GLY C C 1
ATOM 8608 O O . GLY C 1 305 ? -59.845 -4.209 97.170 1.00 52.42 358 GLY C O 1
ATOM 8609 N N . ASP C 1 306 ? -60.159 -1.980 97.163 1.00 53.62 359 ASP C N 1
ATOM 8610 C CA . ASP C 1 306 ? -58.787 -1.742 97.584 1.00 53.86 359 ASP C CA 1
ATOM 8611 C C . ASP C 1 306 ? -58.591 -1.694 99.100 1.00 53.82 359 ASP C C 1
ATOM 8612 O O . ASP C 1 306 ? -57.490 -1.439 99.553 1.00 54.97 359 ASP C O 1
ATOM 8617 N N . SER C 1 307 ? -59.617 -2.007 99.885 1.00 54.41 360 SER C N 1
ATOM 8618 C CA . SER C 1 307 ? -59.562 -1.719 101.341 1.00 56.04 360 SER C CA 1
ATOM 8619 C C . SER C 1 307 ? -58.542 -2.591 102.043 1.00 56.02 360 SER C C 1
ATOM 8620 O O . SER C 1 307 ? -58.054 -2.279 103.133 1.00 56.26 360 SER C O 1
ATOM 8623 N N . ALA C 1 308 ? -58.206 -3.687 101.391 1.00 55.11 361 ALA C N 1
ATOM 8624 C CA . ALA C 1 308 ? -57.284 -4.603 101.960 1.00 54.00 361 ALA C CA 1
ATOM 8625 C C . ALA C 1 308 ? -55.884 -3.992 102.046 1.00 53.35 361 ALA C C 1
ATOM 8626 O O . ALA C 1 308 ? -54.999 -4.569 102.695 1.00 54.91 361 ALA C O 1
ATOM 8628 N N . ILE C 1 309 ? -55.670 -2.843 101.416 1.00 51.40 362 ILE C N 1
ATOM 8629 C CA . ILE C 1 309 ? -54.381 -2.122 101.558 1.00 51.70 362 ILE C CA 1
ATOM 8630 C C . ILE C 1 309 ? -54.169 -1.854 103.044 1.00 52.52 362 ILE C C 1
ATOM 8631 O O . ILE C 1 309 ? -53.046 -1.666 103.579 1.00 52.95 362 ILE C O 1
ATOM 8636 N N . THR C 1 310 ? -55.306 -1.827 103.695 1.00 51.80 363 THR C N 1
ATOM 8637 C CA . THR C 1 310 ? -55.406 -1.681 105.101 1.00 53.54 363 THR C CA 1
ATOM 8638 C C . THR C 1 310 ? -54.653 -2.747 105.930 1.00 53.94 363 THR C C 1
ATOM 8639 O O . THR C 1 310 ? -53.818 -2.409 106.765 1.00 53.26 363 THR C O 1
ATOM 8643 N N . GLU C 1 311 ? -54.941 -4.031 105.717 1.00 54.96 364 GLU C N 1
ATOM 8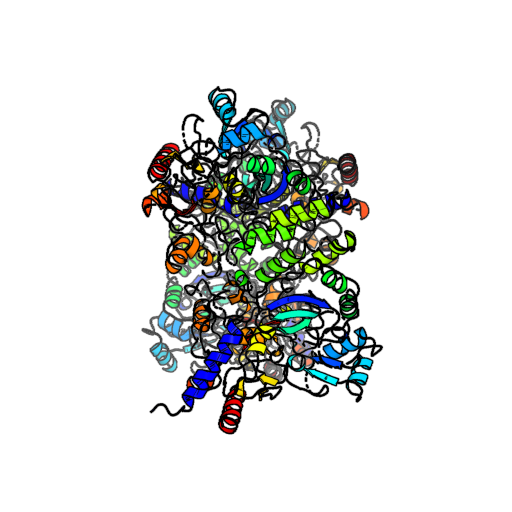644 C CA . GLU C 1 311 ? -54.202 -5.034 106.471 1.00 56.00 364 GLU C CA 1
ATOM 8645 C C . GLU C 1 311 ? -52.777 -5.190 105.955 1.00 55.70 364 GLU C C 1
ATOM 8646 O O . GLU C 1 311 ? -51.870 -5.609 106.703 1.00 54.82 364 GLU C O 1
ATOM 8652 N N . THR C 1 312 ? -52.569 -4.805 104.698 1.00 55.14 365 THR C N 1
ATOM 8653 C CA . THR C 1 312 ? -51.232 -4.802 104.148 1.00 55.81 365 THR C CA 1
ATOM 8654 C C . THR C 1 312 ? -50.387 -3.847 104.983 1.00 55.94 365 THR C C 1
ATOM 8655 O O . THR C 1 312 ? -49.200 -4.057 105.150 1.00 57.42 365 THR C O 1
ATOM 8659 N N . TYR C 1 313 ? -51.002 -2.793 105.503 1.00 54.70 366 TYR C N 1
ATOM 8660 C CA . TYR C 1 313 ? -50.285 -1.807 106.304 1.00 53.43 366 TYR C CA 1
ATOM 8661 C C . TYR C 1 313 ? -50.096 -2.361 107.703 1.00 53.94 366 TYR C C 1
ATOM 8662 O O . TYR C 1 313 ? -49.079 -2.123 108.324 1.00 54.73 366 TYR C O 1
ATOM 8671 N N . GLY C 1 314 ? -51.078 -3.111 108.200 1.00 53.81 367 GLY C N 1
ATOM 8672 C CA . GLY C 1 314 ? -50.957 -3.737 109.528 1.00 52.61 367 GLY C CA 1
ATOM 8673 C C . GLY C 1 314 ? -52.134 -3.466 110.456 1.00 52.12 367 GLY C C 1
ATOM 8674 O O . GLY C 1 314 ? -52.058 -3.622 111.678 1.00 49.77 367 GLY C O 1
ATOM 8675 N N . VAL C 1 315 ? -53.245 -3.086 109.849 1.00 51.87 368 VAL C N 1
ATOM 8676 C CA . VAL C 1 315 ? -54.347 -2.526 110.578 1.00 51.67 368 VAL C CA 1
ATOM 8677 C C . VAL C 1 315 ? -55.543 -3.270 110.045 1.00 52.86 368 VAL C C 1
ATOM 8678 O O . VAL C 1 315 ? -55.377 -4.372 109.551 1.00 54.55 368 VAL C O 1
ATOM 8682 N N . GLY C 1 316 ? -56.756 -2.761 110.149 1.00 54.03 369 GLY C N 1
ATOM 8683 C CA . GLY C 1 316 ? -57.870 -3.597 109.658 1.00 53.69 369 GLY C CA 1
ATOM 8684 C C . GLY C 1 316 ? -57.829 -4.932 110.379 1.00 54.10 369 GLY C C 1
ATOM 8685 O O . GLY C 1 316 ? -57.634 -4.984 111.594 1.00 54.37 369 GLY C O 1
ATOM 8686 N N . GLY C 1 317 ? -58.035 -6.017 109.644 1.00 54.86 370 GLY C N 1
ATOM 8687 C CA . GLY C 1 317 ? -58.013 -7.360 110.222 1.00 53.01 370 GLY C CA 1
ATOM 8688 C C . GLY C 1 317 ? -56.771 -7.687 111.033 1.00 53.20 370 GLY C C 1
ATOM 8689 O O . GLY C 1 317 ? -56.823 -8.511 111.912 1.00 53.67 370 GLY C O 1
ATOM 8690 N N . PHE C 1 318 ? -55.649 -7.041 110.766 1.00 54.37 371 PHE C N 1
ATOM 8691 C CA . PHE C 1 318 ? -54.425 -7.330 111.519 1.00 55.78 371 PHE C CA 1
ATOM 8692 C C . PHE C 1 318 ? -54.501 -6.701 112.917 1.00 57.43 371 PHE C C 1
ATOM 8693 O O . PHE C 1 318 ? -53.709 -7.010 113.809 1.00 58.99 371 PHE C O 1
ATOM 8701 N N . ALA C 1 319 ? -55.473 -5.818 113.104 1.00 57.65 372 ALA C N 1
ATOM 8702 C CA . ALA C 1 319 ? -55.640 -5.135 114.359 1.00 57.12 372 ALA C CA 1
ATOM 8703 C C . ALA C 1 319 ? -57.013 -5.438 114.945 1.00 57.03 372 ALA C C 1
ATOM 8704 O O . ALA C 1 319 ? -57.492 -4.718 115.820 1.00 57.47 372 ALA C O 1
ATOM 8714 N N . ALA C 1 321 ? -57.787 -6.921 117.289 1.00 55.61 374 ALA C N 1
ATOM 8715 C CA . ALA C 1 321 ? -57.790 -6.889 118.751 1.00 54.99 374 ALA C CA 1
ATOM 8716 C C . ALA C 1 321 ? -58.051 -5.503 119.324 1.00 54.50 374 ALA C C 1
ATOM 8717 O O . ALA C 1 321 ? -58.388 -5.399 120.484 1.00 56.60 374 ALA C O 1
ATOM 8719 N N . ALA C 1 322 ? -57.895 -4.445 118.533 1.00 52.81 375 ALA C N 1
ATOM 8720 C CA . ALA C 1 322 ? -58.105 -3.090 119.042 1.00 51.91 375 ALA C CA 1
ATOM 8721 C C . ALA C 1 322 ? -59.581 -2.791 119.024 1.00 52.30 375 ALA C C 1
ATOM 8722 O O . ALA C 1 322 ? -60.040 -1.820 119.637 1.00 51.06 375 ALA C O 1
ATOM 8724 N N . ALA C 1 323 ? -60.339 -3.633 118.322 1.00 52.36 376 ALA C N 1
ATOM 8725 C CA . ALA C 1 323 ? -61.763 -3.341 118.128 1.00 52.13 376 ALA C CA 1
ATOM 8726 C C . ALA C 1 323 ? -62.698 -4.479 118.489 1.00 51.63 376 ALA C C 1
ATOM 8727 O O . ALA C 1 323 ? -63.417 -4.970 117.631 1.00 52.27 376 ALA C O 1
ATOM 8729 N N . PRO C 1 324 ? -62.726 -4.885 119.761 1.00 51.60 377 PRO C N 1
ATOM 8730 C CA . PRO C 1 324 ? -63.600 -6.006 120.117 1.00 52.01 377 PRO C CA 1
ATOM 8731 C C . PRO C 1 324 ? -65.050 -5.669 119.803 1.00 52.80 377 PRO C C 1
ATOM 8732 O O . PRO C 1 324 ? -65.903 -6.552 119.700 1.00 52.71 377 PRO C O 1
ATOM 8736 N N . ALA C 1 325 ? -65.313 -4.382 119.637 1.00 54.24 378 ALA C N 1
ATOM 8737 C CA . ALA C 1 325 ? -66.644 -3.902 119.292 1.00 55.15 378 ALA C CA 1
ATOM 8738 C C . ALA C 1 325 ? -67.247 -4.552 118.020 1.00 54.98 378 ALA C C 1
ATOM 8739 O O . ALA C 1 325 ? -68.473 -4.717 117.934 1.00 55.08 378 ALA C O 1
ATOM 8741 N N . ILE C 1 326 ? -66.408 -4.935 117.054 1.00 53.27 379 ILE C N 1
ATOM 8742 C CA . ILE C 1 326 ? -66.925 -5.480 115.786 1.00 52.70 379 ILE C CA 1
ATOM 8743 C C . ILE C 1 326 ? -67.214 -6.967 115.714 1.00 53.56 379 ILE C C 1
ATOM 8744 O O . ILE C 1 326 ? -67.556 -7.465 114.638 1.00 53.70 379 ILE C O 1
ATOM 8749 N N . VAL C 1 327 ? -67.056 -7.687 116.818 1.00 53.88 380 VAL C N 1
ATOM 8750 C CA . VAL C 1 327 ? -67.207 -9.121 116.776 1.00 53.43 380 VAL C CA 1
ATOM 8751 C C . VAL C 1 327 ? -68.598 -9.498 116.302 1.00 53.77 380 VAL C C 1
ATOM 8752 O O . VAL C 1 327 ? -68.733 -10.308 115.410 1.00 54.64 380 VAL C O 1
ATOM 8756 N N . PRO C 1 328 ? -69.645 -8.894 116.868 1.00 54.83 381 PRO C N 1
ATOM 8757 C CA . PRO C 1 328 ? -70.952 -9.412 116.463 1.00 55.53 381 PRO C CA 1
ATOM 8758 C C . PRO C 1 328 ? -71.273 -9.120 114.991 1.00 55.70 381 PRO C C 1
ATOM 8759 O O . PRO C 1 328 ? -72.171 -9.749 114.424 1.00 55.95 381 PRO C O 1
ATOM 8763 N N . LEU C 1 329 ? -70.528 -8.195 114.392 1.00 55.33 382 LEU C N 1
ATOM 8764 C CA . LEU C 1 329 ? -70.722 -7.812 113.001 1.00 56.03 382 LEU C CA 1
ATOM 8765 C C . LEU C 1 329 ? -69.836 -8.620 112.037 1.00 56.58 382 LEU C C 1
ATOM 8766 O O . LEU C 1 329 ? -70.218 -8.877 110.889 1.00 57.63 382 LEU C O 1
ATOM 8771 N N . VAL C 1 330 ? -68.679 -9.052 112.527 1.00 55.27 383 VAL C N 1
ATOM 8772 C CA . VAL C 1 330 ? -67.673 -9.723 111.723 1.00 54.34 383 VAL C CA 1
ATOM 8773 C C . VAL C 1 330 ? -67.568 -11.244 112.002 1.00 53.97 383 VAL C C 1
ATOM 8774 O O . VAL C 1 330 ? -67.052 -12.010 111.192 1.00 53.66 383 VAL C O 1
ATOM 8778 N N . GLY C 1 331 ? -68.076 -11.683 113.148 1.00 53.75 384 GLY C N 1
ATOM 8779 C CA . GLY C 1 331 ? -68.094 -13.105 113.489 1.00 52.18 384 GLY C CA 1
ATOM 8780 C C . GLY C 1 331 ? -66.920 -13.498 114.354 1.00 51.67 384 GLY C C 1
ATOM 8781 O O . GLY C 1 331 ? -65.927 -12.779 114.435 1.00 52.98 384 GLY C O 1
ATOM 8782 N N . GLY C 1 332 ? -67.025 -14.645 115.001 1.00 51.14 385 GLY C N 1
ATOM 8783 C CA . GLY C 1 332 ? -65.961 -15.145 115.858 1.00 50.81 385 GLY C CA 1
ATOM 8784 C C . GLY C 1 332 ? -66.149 -14.788 117.319 1.00 51.24 385 GLY C C 1
ATOM 8785 O O . GLY C 1 332 ? -67.213 -14.337 117.729 1.00 50.56 385 GLY C O 1
ATOM 8786 N N . THR C 1 333 ? -65.097 -15.009 118.099 1.00 52.05 386 THR C N 1
ATOM 8787 C CA . THR C 1 333 ? -65.048 -14.621 119.491 1.00 52.89 386 THR C CA 1
ATOM 8788 C C . THR C 1 333 ? -64.122 -13.422 119.607 1.00 53.82 386 THR C C 1
ATOM 8789 O O . THR C 1 333 ? -63.373 -13.116 118.665 1.00 54.32 386 THR C O 1
ATOM 8793 N N . VAL C 1 334 ? -64.152 -12.746 120.753 1.00 53.52 387 VAL C N 1
ATOM 8794 C CA . VAL C 1 334 ? -63.096 -11.804 121.039 1.00 53.99 387 VAL C CA 1
ATOM 8795 C C . VAL C 1 334 ? -61.802 -12.594 121.241 1.00 53.80 387 VAL C C 1
ATOM 8796 O O . VAL C 1 334 ? -60.728 -12.146 120.859 1.00 54.54 387 VAL C O 1
ATOM 8800 N N . ALA C 1 335 ? -61.899 -13.794 121.790 1.00 54.18 388 ALA C N 1
ATOM 8801 C CA . ALA C 1 335 ? -60.717 -14.621 121.942 1.00 55.14 388 ALA C CA 1
ATOM 8802 C C . ALA C 1 335 ? -60.034 -14.801 120.588 1.00 56.65 388 ALA C C 1
ATOM 8803 O O . ALA C 1 335 ? -58.824 -14.624 120.480 1.00 56.95 388 ALA C O 1
ATOM 8805 N N . GLU C 1 336 ? -60.806 -15.116 119.549 1.00 57.95 389 GLU C N 1
ATOM 8806 C CA . GLU C 1 336 ? -60.257 -15.183 118.185 1.00 58.74 389 GLU C CA 1
ATOM 8807 C C . GLU C 1 336 ? -59.814 -13.824 117.671 1.00 60.08 389 GLU C C 1
ATOM 8808 O O . GLU C 1 336 ? -58.829 -13.733 116.938 1.00 60.13 389 GLU C O 1
ATOM 8814 N N . ALA C 1 337 ? -60.533 -12.763 118.034 1.00 61.20 390 ALA C N 1
ATOM 8815 C CA . ALA C 1 337 ? -60.156 -11.423 117.571 1.00 61.75 390 ALA C CA 1
ATOM 8816 C C . ALA C 1 337 ? -58.796 -11.027 118.130 1.00 62.85 390 ALA C C 1
ATOM 8817 O O . ALA C 1 337 ? -57.999 -10.402 117.425 1.00 64.05 390 ALA C O 1
ATOM 8819 N N . LEU C 1 338 ? -58.530 -11.399 119.384 1.00 63.22 391 LEU C N 1
ATOM 8820 C CA . LEU C 1 338 ? -57.238 -11.127 119.998 1.00 63.61 391 LEU C CA 1
ATOM 8821 C C . LEU C 1 338 ? -56.170 -12.013 119.383 1.00 64.65 391 LEU C C 1
ATOM 8822 O O . LEU C 1 338 ? -55.114 -11.548 119.001 1.00 65.58 391 LEU C O 1
ATOM 8827 N N . ASN C 1 339 ? -56.462 -13.293 119.254 1.00 66.16 392 ASN C N 1
ATOM 8828 C CA . ASN C 1 339 ? -55.535 -14.223 118.629 1.00 67.75 392 ASN C CA 1
ATOM 8829 C C . ASN C 1 339 ? -55.016 -13.767 117.276 1.00 68.61 392 ASN C C 1
ATOM 8830 O O . ASN C 1 339 ? -53.828 -13.891 116.987 1.00 69.53 392 ASN C O 1
ATOM 8835 N N . TYR C 1 340 ? -55.912 -13.264 116.433 1.00 68.96 393 TYR C N 1
ATOM 8836 C CA . TYR C 1 340 ? -55.557 -12.990 115.048 1.00 67.97 393 TYR C CA 1
ATOM 8837 C C . TYR C 1 340 ? -54.489 -11.910 114.980 1.00 66.73 393 TYR C C 1
ATOM 8838 O O . TYR C 1 340 ? -53.520 -12.041 114.250 1.00 66.11 393 TYR C O 1
ATOM 8847 N N . SER C 1 341 ? -54.620 -10.865 115.780 1.00 65.01 394 SER C N 1
ATOM 8848 C CA . SER C 1 341 ? -53.551 -9.887 115.821 1.00 63.45 394 SER C CA 1
ATOM 8849 C C . SER C 1 341 ? -52.210 -10.499 116.195 1.00 61.81 394 SER C C 1
ATOM 8850 O O . SER C 1 341 ? -51.211 -10.196 115.584 1.00 61.34 394 SER C O 1
ATOM 8853 N N . LYS C 1 342 ? -52.185 -11.337 117.216 1.00 61.59 395 LYS C N 1
ATOM 8854 C CA . LYS C 1 342 ? -50.930 -11.934 117.672 1.00 62.53 395 LYS C CA 1
ATOM 8855 C C . LYS C 1 342 ? -50.325 -12.848 116.618 1.00 61.60 395 LYS C C 1
ATOM 8856 O O . LYS C 1 342 ? -49.113 -12.929 116.465 1.00 61.54 395 LYS C O 1
ATOM 8862 N N . GLU C 1 343 ? -51.143 -13.541 115.862 1.00 61.26 396 GLU C N 1
ATOM 8863 C CA . GLU C 1 343 ? -50.506 -14.427 114.936 1.00 62.25 396 GLU C CA 1
ATOM 8864 C C . GLU C 1 343 ? -50.109 -13.799 113.605 1.00 61.55 396 GLU C C 1
ATOM 8865 O O . GLU C 1 343 ? -49.277 -14.336 112.891 1.00 61.97 396 GLU C O 1
ATOM 8879 N N . LEU C 1 345 ? -48.195 -11.793 113.482 1.00 57.27 398 LEU C N 1
ATOM 8880 C CA . LEU C 1 345 ? -46.763 -11.497 113.661 1.00 57.05 398 LEU C CA 1
ATOM 8881 C C . LEU C 1 345 ? -45.883 -12.589 113.048 1.00 58.32 398 LEU C C 1
ATOM 8882 O O . LEU C 1 345 ? -44.712 -12.351 112.680 1.00 59.71 398 LEU C O 1
ATOM 8887 N N . GLU C 1 346 ? -46.415 -13.795 112.932 1.00 57.90 399 GLU C N 1
ATOM 8888 C CA . GLU C 1 346 ? -45.605 -14.861 112.377 1.00 58.06 399 GLU C CA 1
ATOM 8889 C C . GLU C 1 346 ? -45.339 -14.635 110.901 1.00 56.11 399 GLU C C 1
ATOM 8890 O O . GLU C 1 346 ? -44.394 -15.191 110.367 1.00 57.45 399 GLU C O 1
ATOM 8896 N N . ILE C 1 347 ? -46.158 -13.845 110.225 1.00 53.16 400 ILE C N 1
ATOM 8897 C CA . ILE C 1 347 ? -45.965 -13.657 108.780 1.00 52.31 400 ILE C CA 1
ATOM 8898 C C . ILE C 1 347 ? -45.568 -12.206 108.406 1.00 53.60 400 ILE C C 1
ATOM 8899 O O . ILE C 1 347 ? -45.570 -11.838 107.218 1.00 54.97 400 ILE C O 1
ATOM 8904 N N . THR C 1 348 ? -45.262 -11.368 109.398 1.00 52.17 401 THR C N 1
ATOM 8905 C CA . THR C 1 348 ? -44.904 -9.992 109.101 1.00 51.77 401 THR C CA 1
ATOM 8906 C C . THR C 1 348 ? -43.464 -9.754 109.486 1.00 51.71 401 THR C C 1
ATOM 8907 O O . THR C 1 348 ? -42.813 -10.659 109.913 1.00 51.61 401 THR C O 1
ATOM 8911 N N . THR C 1 349 ? -42.961 -8.538 109.349 1.00 53.19 402 THR C N 1
ATOM 8912 C CA . THR C 1 349 ? -41.527 -8.320 109.520 1.00 54.78 402 THR C CA 1
ATOM 8913 C C . THR C 1 349 ? -41.202 -7.757 110.901 1.00 55.43 402 THR C C 1
ATOM 8914 O O . THR C 1 349 ? -40.282 -8.213 111.576 1.00 53.91 402 THR C O 1
ATOM 8918 N N . LYS C 1 350 ? -41.969 -6.751 111.318 1.00 56.82 403 LYS C N 1
ATOM 8919 C CA . LYS C 1 350 ? -41.838 -6.235 112.665 1.00 57.22 403 LYS C CA 1
ATOM 8920 C C . LYS C 1 350 ? -43.050 -5.433 113.106 1.00 57.49 403 LYS C C 1
ATOM 8921 O O . LYS C 1 350 ? -44.016 -5.264 112.374 1.00 57.76 403 LYS C O 1
ATOM 8927 N N . GLU C 1 351 ? -42.971 -4.962 114.337 1.00 57.63 404 GLU C N 1
ATOM 8928 C CA . GLU C 1 351 ? -44.008 -4.177 114.950 1.00 57.42 404 GLU C CA 1
ATOM 8929 C C . GLU C 1 351 ? -43.760 -2.728 114.609 1.00 56.88 404 GLU C C 1
ATOM 8930 O O . GLU C 1 351 ? -42.633 -2.262 114.628 1.00 57.96 404 GLU C O 1
ATOM 8936 N N . ASN C 1 352 ? -44.812 -2.015 114.256 1.00 56.26 405 ASN C N 1
ATOM 8937 C CA . ASN C 1 352 ? -44.710 -0.582 114.069 1.00 55.08 405 ASN C CA 1
ATOM 8938 C C . ASN C 1 352 ? -44.875 0.132 115.428 1.00 55.97 405 ASN C C 1
ATOM 8939 O O . ASN C 1 352 ? -45.982 0.187 115.998 1.00 55.23 405 ASN C O 1
ATOM 8944 N N . PRO C 1 353 ? -43.774 0.689 115.965 1.00 56.35 406 PRO C N 1
ATOM 8945 C CA . PRO C 1 353 ? -43.867 1.184 117.348 1.00 55.60 406 PRO C CA 1
ATOM 8946 C C . PRO C 1 353 ? -44.752 2.451 117.434 1.00 54.70 406 PRO C C 1
ATOM 8947 O O . PRO C 1 353 ? -45.130 2.866 118.521 1.00 53.65 406 PRO C O 1
ATOM 8951 N N . ASN C 1 354 ? -45.076 3.051 116.294 1.00 54.64 407 ASN C N 1
ATOM 8952 C CA . ASN C 1 354 ? -45.867 4.286 116.296 1.00 55.42 407 ASN C CA 1
ATOM 8953 C C . ASN C 1 354 ? -47.359 4.045 116.356 1.00 54.33 407 ASN C C 1
ATOM 8954 O O . ASN C 1 354 ? -48.114 4.959 116.607 1.00 54.08 407 ASN C O 1
ATOM 8959 N N . VAL C 1 355 ? -47.789 2.816 116.120 1.00 53.63 408 VAL C N 1
ATOM 8960 C CA . VAL C 1 355 ? -49.207 2.512 116.181 1.00 52.94 408 VAL C CA 1
ATOM 8961 C C . VAL C 1 355 ? -49.377 1.269 117.003 1.00 53.53 408 VAL C C 1
ATOM 8962 O O . VAL C 1 355 ? -48.868 0.224 116.650 1.00 55.86 408 VAL C O 1
ATOM 8966 N N . THR C 1 356 ? -50.081 1.369 118.113 1.00 53.86 409 THR C N 1
ATOM 8967 C CA . THR C 1 356 ? -50.071 0.282 119.060 1.00 53.94 409 THR C CA 1
ATOM 8968 C C . THR C 1 356 ? -51.463 -0.172 119.436 1.00 53.25 409 THR C C 1
ATOM 8969 O O . THR C 1 356 ? -52.425 0.566 119.267 1.00 52.72 409 THR C O 1
ATOM 8973 N N . ILE C 1 357 ? -51.546 -1.392 119.961 1.00 52.94 410 ILE C N 1
ATOM 8974 C CA . ILE C 1 357 ? -52.795 -1.957 120.435 1.00 52.03 410 ILE C CA 1
ATOM 8975 C C . ILE C 1 357 ? -52.720 -2.174 121.931 1.00 52.73 410 ILE C C 1
ATOM 8976 O O . ILE C 1 357 ? -51.984 -3.034 122.397 1.00 54.24 410 ILE C O 1
ATOM 8981 N N . PRO C 1 358 ? -53.521 -1.424 122.693 1.00 51.70 411 PRO C N 1
ATOM 8982 C CA . PRO C 1 358 ? -53.350 -1.423 124.111 1.00 51.30 411 PRO C CA 1
ATOM 8983 C C . PRO C 1 358 ? -53.793 -2.705 124.769 1.00 50.48 411 PRO C C 1
ATOM 8984 O O . PRO C 1 358 ? -53.277 -3.042 125.810 1.00 49.85 411 PRO C O 1
ATOM 8988 N N . VAL C 1 359 ? -54.753 -3.419 124.204 1.00 50.91 412 VAL C N 1
ATOM 8989 C CA . VAL C 1 359 ? -55.210 -4.600 124.922 1.00 50.82 412 VAL C CA 1
ATOM 8990 C C . VAL C 1 359 ? -54.109 -5.634 124.909 1.00 52.10 412 VAL C C 1
ATOM 8991 O O . VAL C 1 359 ? -54.029 -6.465 125.812 1.00 53.59 412 VAL C O 1
ATOM 8995 N N . LEU C 1 360 ? -53.240 -5.566 123.906 1.00 52.52 413 LEU C N 1
ATOM 8996 C CA . LEU C 1 360 ? -52.083 -6.443 123.850 1.00 52.76 413 LEU C CA 1
ATOM 8997 C C . LEU C 1 360 ? -50.839 -5.787 124.428 1.00 53.48 413 LEU C C 1
ATOM 8998 O O . LEU C 1 360 ? -49.757 -6.020 123.938 1.00 53.28 413 LEU C O 1
ATOM 9003 N N . ASP C 1 361 ? -50.989 -4.991 125.482 1.00 55.54 414 ASP C N 1
ATOM 9004 C CA . ASP C 1 361 ? -49.845 -4.344 126.147 1.00 57.55 414 ASP C CA 1
ATOM 9005 C C . ASP C 1 361 ? -49.080 -3.392 125.212 1.00 58.51 414 ASP C C 1
ATOM 9006 O O . ASP C 1 361 ? -47.886 -3.108 125.413 1.00 58.67 414 ASP C O 1
ATOM 9011 N N . PHE C 1 362 ? -49.786 -2.903 124.196 1.00 57.96 415 PHE C N 1
ATOM 9012 C CA . PHE C 1 362 ? -49.274 -1.846 123.330 1.00 58.13 415 PHE C CA 1
ATOM 9013 C C . PHE C 1 362 ? -48.234 -2.329 122.359 1.00 58.37 415 PHE C C 1
ATOM 9014 O O . PHE C 1 362 ? -47.370 -1.555 121.943 1.00 58.16 415 PHE C O 1
ATOM 9030 N N . GLY C 1 364 ? -46.937 -3.057 118.781 1.00 55.43 417 GLY C N 1
ATOM 9031 C CA . GLY C 1 364 ? -47.242 -2.291 117.612 1.00 54.31 417 GLY C CA 1
ATOM 9032 C C . GLY C 1 364 ? -47.772 -3.221 116.539 1.00 53.44 417 GLY C C 1
ATOM 9033 O O . GLY C 1 364 ? -47.477 -4.406 116.525 1.00 52.14 417 GLY C O 1
ATOM 9034 N N . ILE C 1 365 ? -48.546 -2.669 115.627 1.00 53.44 418 ILE C N 1
ATOM 9035 C CA . ILE C 1 365 ? -49.194 -3.475 114.618 1.00 54.65 418 ILE C CA 1
ATOM 9036 C C . ILE C 1 365 ? -48.202 -4.247 113.729 1.00 55.51 418 ILE C C 1
ATOM 9037 O O . ILE C 1 365 ? -47.141 -3.735 113.367 1.00 55.62 418 ILE C O 1
ATOM 9042 N N . PRO C 1 366 ? -48.555 -5.477 113.369 1.00 55.59 419 PRO C N 1
ATOM 9043 C CA . PRO C 1 366 ? -47.662 -6.319 112.613 1.00 56.43 419 PRO C CA 1
ATOM 9044 C C . PRO C 1 366 ? -47.553 -5.797 111.178 1.00 56.74 419 PRO C C 1
ATOM 9045 O O . PRO C 1 366 ? -48.573 -5.737 110.461 1.00 57.55 419 PRO C O 1
ATOM 9049 N N . THR C 1 367 ? -46.329 -5.425 110.784 1.00 54.45 420 THR C N 1
ATOM 9050 C CA . THR C 1 367 ? -46.084 -4.788 109.516 1.00 53.15 420 THR C CA 1
ATOM 9051 C C . THR C 1 367 ? -45.144 -5.547 108.584 1.00 53.60 420 THR C C 1
ATOM 9052 O O . THR C 1 367 ? -44.172 -6.224 109.010 1.00 53.72 420 THR C O 1
ATOM 9056 N N . GLY C 1 368 ? -45.427 -5.407 107.290 1.00 53.46 421 GLY C N 1
ATOM 9057 C CA . GLY C 1 368 ? -44.618 -6.011 106.247 1.00 51.58 421 GLY C CA 1
ATOM 9058 C C . GLY C 1 368 ? -44.890 -7.487 106.103 1.00 51.11 421 GLY C C 1
ATOM 9059 O O . GLY C 1 368 ? -44.089 -8.335 106.567 1.00 50.90 421 GLY C O 1
ATOM 9060 N N . ILE C 1 369 ? -46.019 -7.807 105.476 1.00 49.30 422 ILE C N 1
ATOM 9061 C CA . ILE C 1 369 ? -46.308 -9.205 105.182 1.00 49.88 422 ILE C CA 1
ATOM 9062 C C . ILE C 1 369 ? -45.216 -9.778 104.273 1.00 50.45 422 ILE C C 1
ATOM 9063 O O . ILE C 1 369 ? -44.995 -9.268 103.181 1.00 51.11 422 ILE C O 1
ATOM 9068 N N . ASP C 1 370 ? -44.548 -10.844 104.714 1.00 51.02 423 ASP C N 1
ATOM 9069 C CA . ASP C 1 370 ? -43.425 -11.418 103.979 1.00 50.76 423 ASP C CA 1
ATOM 9070 C C . ASP C 1 370 ? -43.823 -12.722 103.247 1.00 52.04 423 ASP C C 1
ATOM 9071 O O . ASP C 1 370 ? -44.204 -13.744 103.883 1.00 52.05 423 ASP C O 1
ATOM 9076 N N . VAL C 1 371 ? -43.709 -12.705 101.915 1.00 51.35 424 VAL C N 1
ATOM 9077 C CA . VAL C 1 371 ? -43.988 -13.910 101.119 1.00 50.65 424 VAL C CA 1
ATOM 9078 C C . VAL C 1 371 ? -43.338 -15.170 101.704 1.00 50.63 424 VAL C C 1
ATOM 9079 O O . VAL C 1 371 ? -44.026 -16.077 102.082 1.00 51.34 424 VAL C O 1
ATOM 9083 N N . LEU C 1 372 ? -42.014 -15.220 101.794 1.00 52.88 425 LEU C N 1
ATOM 9084 C CA . LEU C 1 372 ? -41.313 -16.361 102.439 1.00 53.72 425 LEU C CA 1
ATOM 9085 C C . LEU C 1 372 ? -42.026 -16.901 103.700 1.00 53.80 425 LEU C C 1
ATOM 9086 O O . LEU C 1 372 ? -42.264 -18.102 103.819 1.00 54.83 425 LEU C O 1
ATOM 9091 N N . LYS C 1 373 ? -42.376 -16.009 104.626 1.00 52.95 426 LYS C N 1
ATOM 9092 C CA . LYS C 1 373 ? -43.076 -16.400 105.841 1.00 52.08 426 LYS C CA 1
ATOM 9093 C C . LYS C 1 373 ? -44.512 -16.930 105.612 1.00 51.87 426 LYS C C 1
ATOM 9094 O O . LYS C 1 373 ? -44.921 -17.882 106.249 1.00 51.60 426 LYS C O 1
ATOM 9100 N N . VAL C 1 374 ? -45.276 -16.327 104.703 1.00 51.79 427 VAL C N 1
ATOM 9101 C CA . VAL C 1 374 ? -46.600 -16.861 104.369 1.00 50.91 427 VAL C CA 1
ATOM 9102 C C . VAL C 1 374 ? -46.525 -18.301 103.851 1.00 51.55 427 VAL C C 1
ATOM 9103 O O . VAL C 1 374 ? -47.326 -19.153 104.229 1.00 52.51 427 VAL C O 1
ATOM 9107 N N . LEU C 1 375 ? -45.545 -18.573 102.997 1.00 51.11 428 LEU C N 1
ATOM 9108 C CA . LEU C 1 375 ? -45.310 -19.922 102.504 1.00 51.13 428 LEU C CA 1
ATOM 9109 C C . LEU C 1 375 ? -44.840 -20.941 103.549 1.00 51.27 428 LEU C C 1
ATOM 9110 O O . LEU C 1 375 ? -45.361 -22.045 103.598 1.00 50.52 428 LEU C O 1
ATOM 9115 N N . GLU C 1 376 ? -43.855 -20.602 104.371 1.00 52.42 429 GLU C N 1
ATOM 9116 C CA . GLU C 1 376 ? -43.281 -21.616 105.244 1.00 54.70 429 GLU C CA 1
ATOM 9117 C C . GLU C 1 376 ? -44.184 -21.845 106.447 1.00 54.84 429 GLU C C 1
ATOM 9118 O O . GLU C 1 376 ? -44.001 -22.758 107.246 1.00 54.92 429 GLU C O 1
ATOM 9124 N N . THR C 1 377 ? -45.217 -21.035 106.535 1.00 54.76 430 THR C N 1
ATOM 9125 C CA . THR C 1 377 ? -46.009 -21.010 107.734 1.00 53.95 430 THR C CA 1
ATOM 9126 C C . THR C 1 377 ? -47.384 -21.605 107.465 1.00 54.47 430 THR C C 1
ATOM 9127 O O . THR C 1 377 ? -47.980 -22.237 108.330 1.00 53.88 430 THR C O 1
ATOM 9131 N N . GLY C 1 378 ? -47.874 -21.411 106.250 1.00 55.22 431 GLY C N 1
ATOM 9132 C CA . GLY C 1 378 ? -49.182 -21.902 105.893 1.00 57.99 431 GLY C CA 1
ATOM 9133 C C . GLY C 1 378 ? -50.266 -20.887 106.158 1.00 60.35 431 GLY C C 1
ATOM 9134 O O . GLY C 1 378 ? -51.359 -20.998 105.611 1.00 60.98 431 GLY C O 1
ATOM 9143 N N . LEU C 1 380 ? -52.296 -17.748 105.722 1.00 60.07 433 LEU C N 1
ATOM 9144 C CA . LEU C 1 380 ? -52.613 -16.610 104.883 1.00 58.53 433 LEU C CA 1
ATOM 9145 C C . LEU C 1 380 ? -53.037 -15.432 105.752 1.00 58.75 433 LEU C C 1
ATOM 9146 O O . LEU C 1 380 ? -53.506 -15.616 106.893 1.00 59.12 433 LEU C O 1
ATOM 9151 N N . PRO C 1 381 ? -52.843 -14.205 105.238 1.00 57.51 434 PRO C N 1
ATOM 9152 C CA . PRO C 1 381 ? -53.358 -12.993 105.854 1.00 56.60 434 PRO C CA 1
ATOM 9153 C C . PRO C 1 381 ? -54.882 -13.019 106.132 1.00 56.98 434 PRO C C 1
ATOM 9154 O O . PRO C 1 381 ? -55.693 -13.477 105.313 1.00 55.83 434 PRO C O 1
ATOM 9158 N N . VAL C 1 382 ? -55.281 -12.506 107.285 1.00 56.95 435 VAL C N 1
ATOM 9159 C CA . VAL C 1 382 ? -56.684 -12.490 107.569 1.00 57.79 435 VAL C CA 1
ATOM 9160 C C . VAL C 1 382 ? -57.223 -11.099 107.189 1.00 56.94 435 VAL C C 1
ATOM 9161 O O . VAL C 1 382 ? -56.692 -10.085 107.593 1.00 56.53 435 VAL C O 1
ATOM 9165 N N . ILE C 1 383 ? -58.239 -11.064 106.342 1.00 56.81 436 ILE C N 1
AT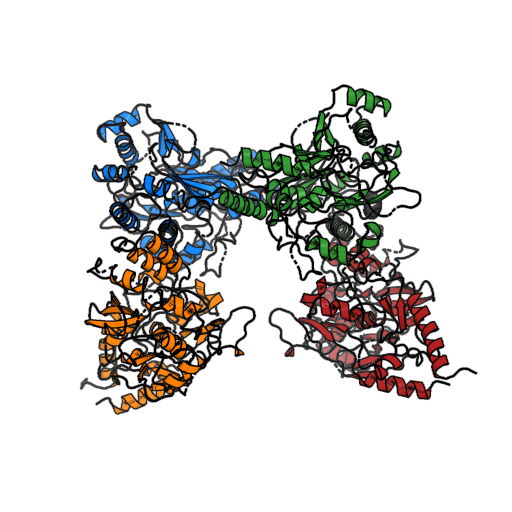OM 9166 C CA . ILE C 1 383 ? -58.823 -9.805 105.913 1.00 57.00 436 ILE C CA 1
ATOM 9167 C C . ILE C 1 383 ? -60.254 -9.735 106.446 1.00 58.73 436 ILE C C 1
ATOM 9168 O O . ILE C 1 383 ? -61.027 -10.682 106.236 1.00 59.49 436 ILE C O 1
ATOM 9173 N N . ASN C 1 384 ? -60.603 -8.670 107.174 1.00 59.85 437 ASN C N 1
ATOM 9174 C CA . ASN C 1 384 ? -61.997 -8.493 107.603 1.00 62.24 437 ASN C CA 1
ATOM 9175 C C . ASN C 1 384 ? -62.577 -7.491 106.651 1.00 61.78 437 ASN C C 1
ATOM 9176 O O . ASN C 1 384 ? -61.914 -6.512 106.319 1.00 61.16 437 ASN C O 1
ATOM 9181 N N . THR C 1 385 ? -63.775 -7.758 106.141 1.00 61.33 438 THR C N 1
ATOM 9182 C CA . THR C 1 385 ? -64.283 -6.881 105.113 1.00 61.64 438 THR C CA 1
ATOM 9183 C C . THR C 1 385 ? -65.792 -6.867 105.041 1.00 60.74 438 THR C C 1
ATOM 9184 O O . THR C 1 385 ? -66.448 -7.740 105.588 1.00 60.57 438 THR C O 1
ATOM 9188 N N . ALA C 1 386 ? -66.335 -5.850 104.385 1.00 61.41 439 ALA C N 1
ATOM 9189 C CA . ALA C 1 386 ? -67.774 -5.786 104.120 1.00 62.33 439 ALA C CA 1
ATOM 9190 C C . ALA C 1 386 ? -68.142 -6.827 103.086 1.00 62.76 439 ALA C C 1
ATOM 9191 O O . ALA C 1 386 ? -67.297 -7.275 102.297 1.00 62.85 439 ALA C O 1
ATOM 9193 N N . ILE C 1 387 ? -69.404 -7.228 103.080 1.00 62.21 440 ILE C N 1
ATOM 9194 C CA . ILE C 1 387 ? -69.800 -8.122 102.034 1.00 60.96 440 ILE C CA 1
ATOM 9195 C C . ILE C 1 387 ? -71.006 -7.600 101.300 1.00 60.61 440 ILE C C 1
ATOM 9196 O O . ILE C 1 387 ? -71.954 -7.086 101.896 1.00 60.96 440 ILE C O 1
ATOM 9201 N N . ALA C 1 388 ? -70.914 -7.692 99.981 1.00 59.68 441 ALA C N 1
ATOM 9202 C CA . ALA C 1 388 ? -71.837 -7.026 99.094 1.00 58.59 441 ALA C CA 1
ATOM 9203 C C . ALA C 1 388 ? -72.630 -8.030 98.291 1.00 57.66 441 ALA C C 1
ATOM 9204 O O . ALA C 1 388 ? -72.179 -9.135 98.023 1.00 56.94 441 ALA C O 1
ATOM 9206 N N . HIS C 1 389 ? -73.831 -7.617 97.929 1.00 57.41 442 HIS C N 1
ATOM 9207 C CA . HIS C 1 389 ? -74.711 -8.405 97.116 1.00 57.52 442 HIS C CA 1
ATOM 9208 C C . HIS C 1 389 ? -74.061 -8.589 95.756 1.00 57.56 442 HIS C C 1
ATOM 9209 O O . HIS C 1 389 ? -73.351 -7.702 95.301 1.00 57.05 442 HIS C O 1
ATOM 9216 N N . LYS C 1 390 ? -74.293 -9.728 95.108 1.00 57.84 443 LYS C N 1
ATOM 9217 C CA . LYS C 1 390 ? -73.699 -9.944 93.789 1.00 58.56 443 LYS C CA 1
ATOM 9218 C C . LYS C 1 390 ? -74.361 -9.045 92.751 1.00 59.00 443 LYS C C 1
ATOM 9219 O O . LYS C 1 390 ? -73.736 -8.689 91.748 1.00 58.49 443 LYS C O 1
ATOM 9225 N N . GLU C 1 391 ? -75.618 -8.676 93.004 1.00 59.99 444 GLU C N 1
ATOM 9226 C CA . GLU C 1 391 ? -76.372 -7.796 92.100 1.00 60.82 444 GLU C CA 1
ATOM 9227 C C . GLU C 1 391 ? -76.015 -6.334 92.343 1.00 60.77 444 GLU C C 1
ATOM 9228 O O . GLU C 1 391 ? -75.798 -5.927 93.489 1.00 61.13 444 GLU C O 1
ATOM 9234 N N . PRO C 1 392 ? -75.973 -5.536 91.263 1.00 60.54 445 PRO C N 1
ATOM 9235 C CA . PRO C 1 392 ? -75.446 -4.170 91.291 1.00 60.43 445 PRO C CA 1
ATOM 9236 C C . PRO C 1 392 ? -76.293 -3.206 92.117 1.00 60.28 445 PRO C C 1
ATOM 9237 O O . PRO C 1 392 ? -77.499 -3.083 91.885 1.00 60.12 445 PRO C O 1
ATOM 9241 N N . GLY C 1 393 ? -75.673 -2.529 93.077 1.00 60.03 446 GLY C N 1
ATOM 9242 C CA . GLY C 1 393 ? -76.374 -1.472 93.814 1.00 60.40 446 GLY C CA 1
ATOM 9243 C C . GLY C 1 393 ? -77.081 -1.867 95.102 1.00 60.33 446 GLY C C 1
ATOM 9244 O O . GLY C 1 393 ? -77.195 -1.056 96.024 1.00 60.31 446 GLY C O 1
ATOM 9245 N N . ILE C 1 394 ? -77.556 -3.106 95.181 1.00 60.16 447 ILE C N 1
ATOM 9246 C CA . ILE C 1 394 ? -78.145 -3.600 96.428 1.00 60.07 447 ILE C CA 1
ATOM 9247 C C . ILE C 1 394 ? -77.244 -3.362 97.665 1.00 59.86 447 ILE C C 1
ATOM 9248 O O . ILE C 1 394 ? -77.735 -3.280 98.779 1.00 59.43 447 ILE C O 1
ATOM 9253 N N . GLY C 1 395 ? -75.933 -3.261 97.469 1.00 59.91 448 GLY C N 1
ATOM 9254 C CA . GLY C 1 395 ? -75.046 -2.798 98.533 1.00 59.84 448 GLY C CA 1
ATOM 9255 C C . GLY C 1 395 ? -74.704 -3.800 99.618 1.00 59.62 448 GLY C C 1
ATOM 9256 O O . GLY C 1 395 ? -74.844 -5.003 99.421 1.00 59.54 448 GLY C O 1
ATOM 9265 N N . ILE C 1 397 ? -74.591 -6.306 102.513 1.00 54.23 450 ILE C N 1
ATOM 9266 C CA . ILE C 1 397 ? -75.596 -7.248 102.995 1.00 51.58 450 ILE C CA 1
ATOM 9267 C C . ILE C 1 397 ? -75.063 -8.143 104.108 1.00 50.62 450 ILE C C 1
ATOM 9268 O O . ILE C 1 397 ? -75.689 -9.140 104.491 1.00 49.61 450 ILE C O 1
ATOM 9273 N N . GLY C 1 398 ? -73.904 -7.760 104.628 1.00 49.87 451 GLY C N 1
ATOM 9274 C CA . GLY C 1 398 ? -73.239 -8.497 105.698 1.00 50.26 451 GLY C CA 1
ATOM 9275 C C . GLY C 1 398 ? -71.804 -8.033 105.891 1.00 50.86 451 GLY C C 1
ATOM 9276 O O . GLY C 1 398 ? -71.402 -6.972 105.389 1.00 50.66 451 GLY C O 1
ATOM 9277 N N . ALA C 1 399 ? -71.020 -8.845 106.597 1.00 50.99 452 ALA C N 1
ATOM 9278 C CA . ALA C 1 399 ? -69.597 -8.582 106.783 1.00 50.70 452 ALA C CA 1
ATOM 9279 C C . ALA C 1 399 ? -68.931 -9.863 107.278 1.00 51.58 452 ALA C C 1
ATOM 9280 O O . ALA C 1 399 ? -69.632 -10.756 107.785 1.00 52.00 452 ALA C O 1
ATOM 9282 N N . GLY C 1 400 ? -67.600 -9.970 107.133 1.00 51.53 453 GLY C N 1
ATOM 9283 C CA . GLY C 1 400 ? -66.890 -11.197 107.539 1.00 52.19 453 GLY C CA 1
ATOM 9284 C C . GLY C 1 400 ? -65.397 -11.300 107.227 1.00 52.80 453 GLY C C 1
ATOM 9285 O O . GLY C 1 400 ? -64.732 -10.296 106.980 1.00 53.18 453 GLY C O 1
ATOM 9286 N N . LEU C 1 401 ? -64.885 -12.529 107.236 1.00 53.00 454 LEU C N 1
ATOM 9287 C CA . LEU C 1 401 ? -63.459 -12.815 107.102 1.00 53.88 454 LEU C CA 1
ATOM 9288 C C . LEU C 1 401 ? -63.118 -13.549 105.798 1.00 54.73 454 LEU C C 1
ATOM 9289 O O . LEU C 1 401 ? -63.889 -14.358 105.276 1.00 55.26 454 LEU C O 1
ATOM 9294 N N . THR C 1 402 ? -61.957 -13.255 105.245 1.00 55.06 455 THR C N 1
ATOM 9295 C CA . THR C 1 402 ? -61.563 -13.895 104.013 1.00 54.43 455 THR C CA 1
ATOM 9296 C C . THR C 1 402 ? -60.048 -13.812 103.971 1.00 54.29 455 THR C C 1
ATOM 9297 O O . THR C 1 402 ? -59.431 -13.235 104.872 1.00 54.87 455 THR C O 1
ATOM 9301 N N . ASN C 1 403 ? -59.459 -14.381 102.924 1.00 53.35 456 ASN C N 1
ATOM 9302 C CA . ASN C 1 403 ? -58.031 -14.288 102.688 1.00 52.06 456 ASN C CA 1
ATOM 9303 C C . ASN C 1 403 ? -57.774 -14.201 101.211 1.00 51.76 456 ASN C C 1
ATOM 9304 O O . ASN C 1 403 ? -58.643 -14.523 100.404 1.00 51.31 456 ASN C O 1
ATOM 9309 N N . PRO C 1 404 ? -56.536 -13.839 100.861 1.00 51.41 457 PRO C N 1
ATOM 9310 C CA . PRO C 1 404 ? -56.086 -13.907 99.489 1.00 51.78 457 PRO C CA 1
ATOM 9311 C C . PRO C 1 404 ? -55.989 -15.381 99.150 1.00 52.38 457 PRO C C 1
ATOM 9312 O O . PRO C 1 404 ? -55.908 -16.211 100.068 1.00 51.64 457 PRO C O 1
ATOM 9316 N N . PRO C 1 405 ? -56.032 -15.721 97.853 1.00 52.79 458 PRO C N 1
ATOM 9317 C CA . PRO C 1 405 ? -55.921 -17.126 97.457 1.00 53.62 458 PRO C CA 1
ATOM 9318 C C . PRO C 1 405 ? -54.443 -17.542 97.471 1.00 54.24 458 PRO C C 1
ATOM 9319 O O . PRO C 1 405 ? -53.562 -16.723 97.216 1.00 55.69 458 PRO C O 1
ATOM 9323 N N . ALA C 1 406 ? -54.152 -18.790 97.789 1.00 54.24 459 ALA C N 1
ATOM 9324 C CA . ALA C 1 406 ? -52.748 -19.173 97.947 1.00 54.16 459 ALA C CA 1
ATOM 9325 C C . ALA C 1 406 ? -51.849 -19.025 96.698 1.00 53.53 459 ALA C C 1
ATOM 9326 O O . ALA C 1 406 ? -50.676 -18.635 96.841 1.00 53.39 459 ALA C O 1
ATOM 9328 N N . ASN C 1 407 ? -52.374 -19.354 95.503 1.00 51.68 460 ASN C N 1
ATOM 9329 C CA . ASN C 1 407 ? -51.542 -19.416 94.277 1.00 49.75 460 ASN C CA 1
ATOM 9330 C C . ASN C 1 407 ? -50.643 -18.189 94.131 1.00 50.32 460 ASN C C 1
ATOM 9331 O O . ASN C 1 407 ? -49.574 -18.225 93.515 1.00 51.58 460 ASN C O 1
ATOM 9336 N N . VAL C 1 408 ? -51.071 -17.102 94.731 1.00 48.13 461 VAL C N 1
ATOM 9337 C CA . VAL C 1 408 ? -50.560 -15.842 94.361 1.00 47.93 461 VAL C CA 1
ATOM 9338 C C . VAL C 1 408 ? -49.244 -15.598 95.111 1.00 48.98 461 VAL C C 1
ATOM 9339 O O . VAL C 1 408 ? -48.370 -14.851 94.669 1.00 47.52 461 VAL C O 1
ATOM 9343 N N . PHE C 1 409 ? -49.093 -16.256 96.251 1.00 50.65 462 PHE C N 1
ATOM 9344 C CA . PHE C 1 409 ? -47.826 -16.221 96.949 1.00 51.28 462 PHE C CA 1
ATOM 9345 C C . PHE C 1 409 ? -46.855 -17.200 96.282 1.00 53.74 462 PHE C C 1
ATOM 9346 O O . PHE C 1 409 ? -45.642 -16.966 96.271 1.00 55.67 462 PHE C O 1
ATOM 9354 N N . ASN C 1 410 ? -47.379 -18.280 95.709 1.00 53.65 463 ASN C N 1
ATOM 9355 C CA . ASN C 1 410 ? -46.534 -19.187 94.989 1.00 54.97 463 ASN C CA 1
ATOM 9356 C C . ASN C 1 410 ? -45.936 -18.509 93.774 1.00 55.09 463 ASN C C 1
ATOM 9357 O O . ASN C 1 410 ? -44.751 -18.659 93.483 1.00 54.83 463 ASN C O 1
ATOM 9362 N N . GLU C 1 411 ? -46.747 -17.767 93.037 1.00 55.20 464 GLU C N 1
ATOM 9363 C CA . GLU C 1 411 ? -46.227 -17.185 91.822 1.00 55.33 464 GLU C CA 1
ATOM 9364 C C . GLU C 1 411 ? -45.184 -16.149 92.175 1.00 55.25 464 GLU C C 1
ATOM 9365 O O . GLU C 1 411 ? -44.117 -16.095 91.557 1.00 55.11 464 GLU C O 1
ATOM 9371 N N . ALA C 1 412 ? -45.473 -15.363 93.207 1.00 54.64 465 ALA C N 1
ATOM 9372 C CA . ALA C 1 412 ? -44.544 -14.361 93.685 1.00 53.66 465 ALA C CA 1
ATOM 9373 C C . ALA C 1 412 ? -43.215 -14.983 94.151 1.00 53.46 465 ALA C C 1
ATOM 9374 O O . ALA C 1 412 ? -42.148 -14.404 93.934 1.00 53.81 465 ALA C O 1
ATOM 9376 N N . LEU C 1 413 ? -43.257 -16.160 94.755 1.00 51.93 466 LEU C N 1
ATOM 9377 C CA . LEU C 1 413 ? -42.006 -16.803 95.115 1.00 53.25 466 LEU C CA 1
ATOM 9378 C C . LEU C 1 413 ? -41.195 -17.238 93.876 1.00 53.99 466 LEU C C 1
ATOM 9379 O O . LEU C 1 413 ? -40.021 -16.910 93.757 1.00 55.33 466 LEU C O 1
ATOM 9384 N N . LYS C 1 414 ? -41.802 -17.966 92.956 1.00 53.03 467 LYS C N 1
ATOM 9385 C CA . LYS C 1 414 ? -41.139 -18.183 91.681 1.00 55.25 467 LYS C CA 1
ATOM 9386 C C . LYS C 1 414 ? -40.540 -16.906 91.042 1.00 54.90 467 LYS C C 1
ATOM 9387 O O . LYS C 1 414 ? -39.439 -16.943 90.525 1.00 55.53 467 LYS C O 1
ATOM 9393 N N . ALA C 1 415 ? -41.225 -15.770 91.096 1.00 53.29 468 ALA C N 1
ATOM 9394 C CA . ALA C 1 415 ? -40.707 -14.632 90.374 1.00 51.98 468 ALA C CA 1
ATOM 9395 C C . ALA C 1 415 ? -39.481 -14.083 91.099 1.00 53.52 468 ALA C C 1
ATOM 9396 O O . ALA C 1 415 ? -38.523 -13.612 90.469 1.00 53.05 468 ALA C O 1
ATOM 9398 N N . LEU C 1 416 ? -39.536 -14.145 92.430 1.00 54.36 469 LEU C N 1
ATOM 9399 C CA . LEU C 1 416 ? -38.536 -13.598 93.293 1.00 53.90 469 LEU C CA 1
ATOM 9400 C C . LEU C 1 416 ? -37.299 -14.391 93.230 1.00 54.91 469 LEU C C 1
ATOM 9401 O O . LEU C 1 416 ? -36.232 -13.839 93.092 1.00 56.94 469 LEU C O 1
ATOM 9406 N N . VAL C 1 417 ? -37.404 -15.698 93.374 1.00 55.02 470 VAL C N 1
ATOM 9407 C CA . VAL C 1 417 ? -36.184 -16.454 93.409 1.00 54.76 470 VAL C CA 1
ATOM 9408 C C . VAL C 1 417 ? -35.659 -16.636 92.009 1.00 56.36 470 VAL C C 1
ATOM 9409 O O . VAL C 1 417 ? -34.462 -16.910 91.831 1.00 57.46 470 VAL C O 1
ATOM 9413 N N . ALA C 1 418 ? -36.516 -16.473 90.996 1.00 56.88 471 ALA C N 1
ATOM 9414 C CA . ALA C 1 418 ? -36.010 -16.625 89.616 1.00 57.73 471 ALA C CA 1
ATOM 9415 C C . ALA C 1 418 ? -35.083 -15.468 89.333 1.00 58.92 471 ALA C C 1
ATOM 9416 O O . ALA C 1 418 ? -34.335 -15.500 88.364 1.00 58.34 471 ALA C O 1
ATOM 9418 N N . THR C 1 419 ? -35.079 -14.496 90.238 1.00 59.49 472 THR C N 1
ATOM 9419 C CA . THR C 1 419 ? -34.489 -13.231 89.945 1.00 63.31 472 THR C CA 1
ATOM 9420 C C . THR C 1 419 ? -33.530 -12.622 90.970 1.00 66.47 472 THR C C 1
ATOM 9421 O O . THR C 1 419 ? -32.925 -11.579 90.697 1.00 67.16 472 THR C O 1
ATOM 9425 N N . ILE C 1 420 ? -33.403 -13.212 92.155 1.00 69.39 473 ILE C N 1
ATOM 9426 C CA . ILE C 1 420 ? -32.490 -12.627 93.143 1.00 72.05 473 ILE C CA 1
ATOM 9427 C C . ILE C 1 420 ? -31.071 -12.983 92.772 1.00 73.33 473 ILE C C 1
ATOM 9428 O O . ILE C 1 420 ? -30.769 -14.148 92.553 1.00 74.07 473 ILE C O 1
ATOM 9433 N N . ASN C 1 421 ? -30.240 -11.941 92.718 1.00 75.85 474 ASN C N 1
ATOM 9434 C CA . ASN C 1 421 ? -28.901 -11.880 92.079 1.00 77.53 474 ASN C CA 1
ATOM 9435 C C . ASN C 1 421 ? -28.801 -10.912 90.847 1.00 77.51 474 ASN C C 1
ATOM 9436 O O . ASN C 1 421 ? -29.761 -10.597 90.129 1.00 76.99 474 ASN C O 1
ATOM 9442 N N . ALA D 1 3 ? -96.621 -12.147 153.823 1.00 65.85 56 ALA D N 1
ATOM 9443 C CA . ALA D 1 3 ? -95.782 -11.726 154.982 1.00 66.32 56 ALA D CA 1
ATOM 9444 C C . ALA D 1 3 ? -94.296 -11.828 154.629 1.00 66.48 56 ALA D C 1
ATOM 9445 O O . ALA D 1 3 ? -93.664 -12.867 154.846 1.00 66.92 56 ALA D O 1
ATOM 9447 N N . PRO D 1 4 ? -93.722 -10.735 154.110 1.00 66.27 57 PRO D N 1
ATOM 9448 C CA . PRO D 1 4 ? -92.373 -10.759 153.527 1.00 65.56 57 PRO D CA 1
ATOM 9449 C C . PRO D 1 4 ? -91.271 -10.506 154.562 1.00 64.55 57 PRO D C 1
ATOM 9450 O O . PRO D 1 4 ? -91.429 -9.650 155.433 1.00 64.05 57 PRO D O 1
ATOM 9454 N N . THR D 1 5 ? -90.168 -11.251 154.464 1.00 63.84 58 THR D N 1
ATOM 9455 C CA . THR D 1 5 ? -89.071 -11.124 155.430 1.00 63.36 58 THR D CA 1
ATOM 9456 C C . THR D 1 5 ? -88.331 -9.846 155.167 1.00 63.01 58 THR D C 1
ATOM 9457 O O . THR D 1 5 ? -88.397 -9.301 154.071 1.00 62.92 58 THR D O 1
ATOM 9461 N N . LEU D 1 6 ? -87.605 -9.372 156.162 1.00 62.71 59 LEU D N 1
ATOM 9462 C CA . LEU D 1 6 ? -86.775 -8.207 155.948 1.00 63.10 59 LEU D CA 1
ATOM 9463 C C . LEU D 1 6 ? -85.873 -8.384 154.719 1.00 62.60 59 LEU D C 1
ATOM 9464 O O . LEU D 1 6 ? -85.795 -7.500 153.881 1.00 62.53 59 LEU D O 1
ATOM 9469 N N . TYR D 1 7 ? -85.197 -9.523 154.604 1.00 61.76 60 TYR D N 1
ATOM 9470 C CA . TYR D 1 7 ? -84.272 -9.702 153.504 1.00 60.90 60 TYR D CA 1
ATOM 9471 C C . TYR D 1 7 ? -85.033 -9.540 152.193 1.00 60.42 60 TYR D C 1
ATOM 9472 O O . TYR D 1 7 ? -84.563 -8.866 151.279 1.00 60.26 60 TYR D O 1
ATOM 9481 N N . GLU D 1 8 ? -86.226 -10.125 152.117 1.00 60.04 61 GLU D N 1
ATOM 9482 C CA . GLU D 1 8 ? -87.030 -10.071 150.898 1.00 59.45 61 GLU D CA 1
ATOM 9483 C C . GLU D 1 8 ? -87.462 -8.659 150.571 1.00 58.66 61 GLU D C 1
ATOM 9484 O O . GLU D 1 8 ? -87.537 -8.270 149.407 1.00 60.10 61 GLU D O 1
ATOM 9490 N N . LYS D 1 9 ? -87.746 -7.882 151.600 1.00 57.43 62 LYS D N 1
ATOM 9491 C CA . LYS D 1 9 ? -88.072 -6.485 151.409 1.00 56.30 62 LYS D CA 1
ATOM 9492 C C . LYS D 1 9 ? -86.948 -5.725 150.738 1.00 54.65 62 LYS D C 1
ATOM 9493 O O . LYS D 1 9 ? -87.181 -5.003 149.762 1.00 55.20 62 LYS D O 1
ATOM 9499 N N . ILE D 1 10 ? -85.733 -5.888 151.244 1.00 52.08 63 ILE D N 1
ATOM 9500 C CA . ILE D 1 10 ? -84.579 -5.256 150.616 1.00 49.99 63 ILE D CA 1
ATOM 9501 C C . ILE D 1 10 ? -84.315 -5.759 149.178 1.00 49.79 63 ILE D C 1
ATOM 9502 O O . ILE D 1 10 ? -84.028 -4.965 148.272 1.00 48.86 63 ILE D O 1
ATOM 9507 N N . GLN D 1 11 ? -84.404 -7.067 148.961 1.00 49.45 64 GLN D N 1
ATOM 9508 C CA . GLN D 1 11 ? -84.251 -7.560 147.594 1.00 50.04 64 GLN D CA 1
ATOM 9509 C C . GLN D 1 11 ? -85.275 -6.899 146.671 1.00 51.18 64 GLN D C 1
ATOM 9510 O O . GLN D 1 11 ? -84.919 -6.426 145.594 1.00 50.92 64 GLN D O 1
ATOM 9516 N N . GLN D 1 12 ? -86.529 -6.806 147.113 1.00 52.78 65 GLN D N 1
ATOM 9517 C CA . GLN D 1 12 ? -87.562 -6.173 146.293 1.00 54.16 65 GLN D CA 1
ATOM 9518 C C . GLN D 1 12 ? -87.335 -4.678 146.091 1.00 53.94 65 GLN D C 1
ATOM 9519 O O . GLN D 1 12 ? -87.654 -4.134 145.034 1.00 54.27 65 GLN D O 1
ATOM 9525 N N . ALA D 1 13 ? -86.759 -4.030 147.095 1.00 53.72 66 ALA D N 1
ATOM 9526 C CA . ALA D 1 13 ? -86.437 -2.611 147.027 1.00 53.78 66 ALA D CA 1
ATOM 9527 C C . ALA D 1 13 ? -85.285 -2.328 146.073 1.00 55.03 66 ALA D C 1
ATOM 9528 O O . ALA D 1 13 ? -85.290 -1.319 145.336 1.00 54.31 66 ALA D O 1
ATOM 9530 N N . ASN D 1 14 ? -84.273 -3.195 146.121 1.00 55.74 67 ASN D N 1
ATOM 9531 C CA . ASN D 1 14 ? -83.101 -3.019 145.280 1.00 56.10 67 ASN D CA 1
ATOM 9532 C C . ASN D 1 14 ? -83.419 -3.259 143.806 1.00 55.83 67 ASN D C 1
ATOM 9533 O O . ASN D 1 14 ? -82.837 -2.631 142.935 1.00 56.28 67 ASN D O 1
ATOM 9538 N N . GLU D 1 15 ? -84.356 -4.147 143.523 1.00 55.75 68 GLU D N 1
ATOM 9539 C CA . GLU D 1 15 ? -84.803 -4.344 142.151 1.00 56.34 68 GLU D CA 1
ATOM 9540 C C . GLU D 1 15 ? -85.478 -3.063 141.611 1.00 56.65 68 GLU D C 1
ATOM 9541 O O . GLU D 1 15 ? -85.245 -2.642 140.474 1.00 56.95 68 GLU D O 1
ATOM 9547 N N . GLU D 1 16 ? -86.300 -2.434 142.438 1.00 56.42 69 GLU D N 1
ATOM 9548 C CA . GLU D 1 16 ? -86.971 -1.207 142.055 1.00 56.18 69 GLU D CA 1
ATOM 9549 C C . GLU D 1 16 ? -85.981 -0.064 141.829 1.00 54.90 69 GLU D C 1
ATOM 9550 O O . GLU D 1 16 ? -86.019 0.608 140.795 1.00 55.41 69 GLU D O 1
ATOM 9556 N N . ALA D 1 17 ? -85.094 0.159 142.791 1.00 53.01 70 ALA D N 1
ATOM 9557 C CA . ALA D 1 17 ? -84.097 1.227 142.687 1.00 51.58 70 ALA D CA 1
ATOM 9558 C C . ALA D 1 17 ? -83.172 1.053 141.491 1.00 51.06 70 ALA D C 1
ATOM 9559 O O . ALA D 1 17 ? -82.898 1.996 140.751 1.00 50.74 70 ALA D O 1
ATOM 9561 N N . VAL D 1 18 ? -82.683 -0.166 141.305 1.00 50.61 71 VAL D N 1
ATOM 9562 C CA . VAL D 1 18 ? -81.701 -0.436 140.266 1.00 49.34 71 VAL D CA 1
ATOM 9563 C C . VAL D 1 18 ? -82.401 -0.376 138.911 1.00 48.40 71 VAL D C 1
ATOM 9564 O O . VAL D 1 18 ? -81.820 0.033 137.921 1.00 47.53 71 VAL D O 1
ATOM 9568 N N . THR D 1 19 ? -83.664 -0.764 138.875 1.00 47.89 72 THR D N 1
ATOM 9569 C CA . THR D 1 19 ? -84.405 -0.701 137.636 1.00 49.04 72 THR D CA 1
ATOM 9570 C C . THR D 1 19 ? -84.590 0.734 137.204 1.00 49.25 72 THR D C 1
ATOM 9571 O O . THR D 1 19 ? -84.535 1.044 136.026 1.00 50.53 72 THR D O 1
ATOM 9575 N N . ARG D 1 20 ? -84.804 1.605 138.167 1.00 49.05 73 ARG D N 1
ATOM 9576 C CA . ARG D 1 20 ? -84.904 3.008 137.898 1.00 48.85 73 ARG D CA 1
ATOM 9577 C C . ARG D 1 20 ? -83.589 3.512 137.359 1.00 49.87 73 ARG D C 1
ATOM 9578 O O . ARG D 1 20 ? -83.565 4.265 136.384 1.00 50.81 73 ARG D O 1
ATOM 9586 N N . ILE D 1 21 ? -82.478 3.116 137.981 1.00 50.55 74 ILE D N 1
ATOM 9587 C CA . ILE D 1 21 ? -81.180 3.570 137.488 1.00 50.83 74 ILE D CA 1
ATOM 9588 C C . ILE D 1 21 ? -80.990 3.136 136.038 1.00 51.65 74 ILE D C 1
ATOM 9589 O O . ILE D 1 21 ? -80.584 3.949 135.205 1.00 50.63 74 ILE D O 1
ATOM 9594 N N . ILE D 1 22 ? -81.302 1.860 135.756 1.00 52.57 75 ILE D N 1
ATOM 9595 C CA . ILE D 1 22 ? -81.024 1.230 134.461 1.00 52.90 75 ILE D CA 1
ATOM 9596 C C . ILE D 1 22 ? -81.860 1.918 133.407 1.00 53.97 75 ILE D C 1
ATOM 9597 O O . ILE D 1 22 ? -81.388 2.179 132.294 1.00 53.98 75 ILE D O 1
ATOM 9602 N N . GLN D 1 23 ? -83.117 2.205 133.755 1.00 53.59 76 GLN D N 1
ATOM 9603 C CA . GLN D 1 23 ? -84.079 2.706 132.759 1.00 52.70 76 GLN D CA 1
ATOM 9604 C C . GLN D 1 23 ? -84.079 4.231 132.545 1.00 51.85 76 GLN D C 1
ATOM 9605 O O . GLN D 1 23 ? -84.727 4.748 131.626 1.00 51.28 76 GLN D O 1
ATOM 9611 N N . SER D 1 24 ? -83.320 4.934 133.378 1.00 50.74 77 SER D N 1
ATOM 9612 C CA . SER D 1 24 ? -83.021 6.337 133.150 1.00 50.54 77 SER D CA 1
ATOM 9613 C C . SER D 1 24 ? -82.356 6.655 131.799 1.00 52.04 77 SER D C 1
ATOM 9614 O O . SER D 1 24 ? -81.292 6.116 131.451 1.00 53.46 77 SER D O 1
ATOM 9617 N N . LYS D 1 25 ? -82.983 7.553 131.048 1.00 52.71 78 LYS D N 1
ATOM 9618 C CA . LYS D 1 25 ? -82.364 8.170 129.894 1.00 52.70 78 LYS D CA 1
ATOM 9619 C C . LYS D 1 25 ? -82.195 9.684 130.102 1.00 53.19 78 LYS D C 1
ATOM 9620 O O . LYS D 1 25 ? -83.114 10.458 129.841 1.00 53.19 78 LYS D O 1
ATOM 9626 N N . PRO D 1 26 ? -81.015 10.108 130.580 1.00 53.16 79 PRO D N 1
ATOM 9627 C CA . PRO D 1 26 ? -80.640 11.518 130.733 1.00 52.86 79 PRO D CA 1
ATOM 9628 C C . PRO D 1 26 ? -80.501 12.222 129.362 1.00 52.53 79 PRO D C 1
ATOM 9629 O O . PRO D 1 26 ? -79.895 11.681 128.428 1.00 54.34 79 PRO D O 1
ATOM 9633 N N . ILE D 1 27 ? -81.052 13.415 129.233 1.00 50.78 80 ILE D N 1
ATOM 9634 C CA . ILE D 1 27 ? -81.085 14.072 127.946 1.00 50.26 80 ILE D CA 1
ATOM 9635 C C . ILE D 1 27 ? -80.473 15.445 128.146 1.00 50.58 80 ILE D C 1
ATOM 9636 O O . ILE D 1 27 ? -80.974 16.237 128.958 1.00 51.23 80 ILE D O 1
ATOM 9641 N N . LEU D 1 28 ? -79.400 15.743 127.427 1.00 50.16 81 LEU D N 1
ATOM 9642 C CA . LEU D 1 28 ? -78.875 17.102 127.476 1.00 50.46 81 LEU D CA 1
ATOM 9643 C C . LEU D 1 28 ? -79.861 17.988 126.728 1.00 51.12 81 LEU D C 1
ATOM 9644 O O . LEU D 1 28 ? -80.023 17.833 125.516 1.00 51.44 81 LEU D O 1
ATOM 9649 N N . VAL D 1 29 ? -80.519 18.892 127.451 1.00 51.60 82 VAL D N 1
ATOM 9650 C CA . VAL D 1 29 ? -81.559 19.761 126.882 1.00 52.99 82 VAL D CA 1
ATOM 9651 C C . VAL D 1 29 ? -81.141 21.222 126.743 1.00 54.17 82 VAL D C 1
ATOM 9652 O O . VAL D 1 29 ? -81.698 21.949 125.914 1.00 55.16 82 VAL D O 1
ATOM 9656 N N . GLY D 1 30 ? -80.173 21.659 127.545 1.00 54.48 83 GLY D N 1
ATOM 9657 C CA . GLY D 1 30 ? -79.702 23.042 127.450 1.00 54.05 83 GLY D CA 1
ATOM 9658 C C . GLY D 1 30 ? -78.531 23.403 128.344 1.00 54.03 83 GLY D C 1
ATOM 9659 O O . GLY D 1 30 ? -77.994 22.571 129.091 1.00 53.70 83 GLY D O 1
ATOM 9660 N N . PHE D 1 31 ? -78.131 24.663 128.246 1.00 53.63 84 PHE D N 1
ATOM 9661 C CA . PHE D 1 31 ? -77.158 25.250 129.151 1.00 53.42 84 PHE D CA 1
ATOM 9662 C C . PHE D 1 31 ? -77.706 26.601 129.549 1.00 53.61 84 PHE D C 1
ATOM 9663 O O . PHE D 1 31 ? -78.450 27.220 128.784 1.00 53.94 84 PHE D O 1
ATOM 9671 N N . ASP D 1 32 ? -77.319 27.063 130.735 1.00 53.51 85 ASP D N 1
ATOM 9672 C CA . ASP D 1 32 ? -77.753 28.354 131.259 1.00 52.86 85 ASP D CA 1
ATOM 9673 C C . ASP D 1 32 ? -76.982 28.671 132.543 1.00 53.37 85 ASP D C 1
ATOM 9674 O O . ASP D 1 32 ? -76.419 27.769 133.185 1.00 53.43 85 ASP D O 1
ATOM 9679 N N . LYS D 1 33 ? -76.955 29.950 132.914 1.00 53.30 86 LYS D N 1
ATOM 9680 C CA . LYS D 1 33 ? -76.353 30.364 134.171 1.00 53.37 86 LYS D CA 1
ATOM 9681 C C . LYS D 1 33 ? -76.996 29.563 135.300 1.00 54.04 86 LYS D C 1
ATOM 9682 O O . LYS D 1 33 ? -78.209 29.344 135.302 1.00 54.47 86 LYS D O 1
ATOM 9688 N N . ALA D 1 34 ? -76.182 29.102 136.244 1.00 54.27 87 ALA D N 1
ATOM 9689 C CA . ALA D 1 34 ? -76.688 28.299 137.353 1.00 54.42 87 ALA D CA 1
ATOM 9690 C C . ALA D 1 34 ? -77.885 28.966 138.025 1.00 55.69 87 ALA D C 1
ATOM 9691 O O . ALA D 1 34 ? -78.910 28.321 138.289 1.00 55.83 87 ALA D O 1
ATOM 9693 N N . ILE D 1 35 ? -77.766 30.263 138.301 1.00 56.23 88 ILE D N 1
ATOM 9694 C CA . ILE D 1 35 ? -78.807 30.926 139.050 1.00 56.69 88 ILE D CA 1
ATOM 9695 C C . ILE D 1 35 ? -80.128 30.978 138.292 1.00 57.59 88 ILE D C 1
ATOM 9696 O O . ILE D 1 35 ? -81.153 31.334 138.857 1.00 58.22 88 ILE D O 1
ATOM 9701 N N . ASN D 1 36 ? -80.125 30.612 137.020 1.00 58.28 89 ASN D N 1
ATOM 9702 C CA . ASN D 1 36 ? -81.364 30.710 136.265 1.00 58.86 89 ASN D CA 1
ATOM 9703 C C . ASN D 1 36 ? -82.239 29.458 136.312 1.00 59.52 89 ASN D C 1
ATOM 9704 O O . ASN D 1 36 ? -83.441 29.512 136.040 1.00 60.34 89 ASN D O 1
ATOM 9709 N N . VAL D 1 37 ? -81.664 28.332 136.685 1.00 59.48 90 VAL D N 1
ATOM 9710 C CA . VAL D 1 37 ? -82.376 27.105 136.433 1.00 60.51 90 VAL D CA 1
ATOM 9711 C C . VAL D 1 37 ? -82.236 26.095 137.581 1.00 61.92 90 VAL D C 1
ATOM 9712 O O . VAL D 1 37 ? -82.986 25.123 137.652 1.00 61.11 90 VAL D O 1
ATOM 9724 N N . PRO D 1 39 ? -82.241 24.647 141.593 1.00 68.81 92 PRO D N 1
ATOM 9725 C CA . PRO D 1 39 ? -83.092 24.734 142.777 1.00 69.07 92 PRO D CA 1
ATOM 9726 C C . PRO D 1 39 ? -82.355 25.364 143.954 1.00 69.64 92 PRO D C 1
ATOM 9727 O O . PRO D 1 39 ? -81.238 24.957 144.274 1.00 68.90 92 PRO D O 1
ATOM 9731 N N . ASP D 1 40 ? -82.983 26.361 144.577 1.00 70.85 93 ASP D N 1
ATOM 9732 C CA . ASP D 1 40 ? -82.479 26.967 145.820 1.00 71.60 93 ASP D CA 1
ATOM 9733 C C . ASP D 1 40 ? -81.194 27.762 145.616 1.00 71.85 93 ASP D C 1
ATOM 9734 O O . ASP D 1 40 ? -80.282 27.693 146.438 1.00 71.75 93 ASP D O 1
ATOM 9747 N N . THR D 1 42 ? -79.148 31.284 145.413 1.00 68.86 95 THR D N 1
ATOM 9748 C CA . THR D 1 42 ? -79.148 32.721 145.708 1.00 66.68 95 THR D CA 1
ATOM 9749 C C . THR D 1 42 ? -77.909 33.397 145.149 1.00 65.24 95 THR D C 1
ATOM 9750 O O . THR D 1 42 ? -76.942 32.736 144.766 1.00 64.20 95 THR D O 1
ATOM 9754 N N . GLU D 1 43 ? -77.946 34.727 145.143 1.00 63.77 96 GLU D N 1
ATOM 9755 C CA . GLU D 1 43 ? -76.864 35.547 144.621 1.00 62.05 96 GLU D CA 1
ATOM 9756 C C . GLU D 1 43 ? -75.535 35.273 145.312 1.00 60.11 96 GLU D C 1
ATOM 9757 O O . GLU D 1 43 ? -74.479 35.468 144.729 1.00 59.46 96 GLU D O 1
ATOM 9763 N N . THR D 1 44 ? -75.589 34.828 146.559 1.00 58.47 97 THR D N 1
ATOM 9764 C CA . THR D 1 44 ? -74.376 34.675 147.346 1.00 57.56 97 THR D CA 1
ATOM 9765 C C . THR D 1 44 ? -74.135 33.227 147.768 1.00 57.60 97 THR D C 1
ATOM 9766 O O . THR D 1 44 ? -73.579 32.970 148.842 1.00 56.71 97 THR D O 1
ATOM 9770 N N . THR D 1 45 ? -74.536 32.288 146.904 1.00 57.77 98 THR D N 1
ATOM 9771 C CA . THR D 1 45 ? -74.426 30.852 147.198 1.00 57.33 98 THR D CA 1
ATOM 9772 C C . THR D 1 45 ? -73.298 30.238 146.402 1.00 56.67 98 THR D C 1
ATOM 9773 O O . THR D 1 45 ? -73.143 30.536 145.227 1.00 57.44 98 THR D O 1
ATOM 9777 N N . ILE D 1 46 ? -72.491 29.382 147.010 1.00 55.75 99 ILE D N 1
ATOM 9778 C CA . ILE D 1 46 ? -71.475 28.729 146.195 1.00 55.78 99 ILE D CA 1
ATOM 9779 C C . ILE D 1 46 ? -71.335 27.225 146.501 1.00 55.10 99 ILE D C 1
ATOM 9780 O O . ILE D 1 46 ? -71.252 26.817 147.659 1.00 56.11 99 ILE D O 1
ATOM 9785 N N . LEU D 1 47 ? -71.353 26.414 145.449 1.00 53.36 100 LEU D N 1
ATOM 9786 C CA . LEU D 1 47 ? -71.420 24.967 145.592 1.00 52.83 100 LEU D CA 1
ATOM 9787 C C . LEU D 1 47 ? -70.044 24.326 145.498 1.00 53.55 100 LEU D C 1
ATOM 9788 O O . LEU D 1 47 ? -69.213 24.734 144.693 1.00 54.22 100 LEU D O 1
ATOM 9793 N N . HIS D 1 48 ? -69.798 23.319 146.321 1.00 53.89 101 HIS D N 1
ATOM 9794 C CA . HIS D 1 48 ? -68.529 22.608 146.272 1.00 54.52 101 HIS D CA 1
ATOM 9795 C C . HIS D 1 48 ? -68.813 21.141 145.975 1.00 54.33 101 HIS D C 1
ATOM 9796 O O . HIS D 1 48 ? -69.966 20.706 146.034 1.00 54.91 101 HIS D O 1
ATOM 9803 N N . ALA D 1 49 ? -67.777 20.378 145.655 1.00 53.17 102 ALA D N 1
ATOM 9804 C CA . ALA D 1 49 ? -67.939 18.932 145.514 1.00 53.14 102 ALA D CA 1
ATOM 9805 C C . ALA D 1 49 ? -67.926 18.241 146.894 1.00 52.80 102 ALA D C 1
ATOM 9806 O O . ALA D 1 49 ? -67.410 18.799 147.877 1.00 53.53 102 ALA D O 1
ATOM 9808 N N . GLY D 1 50 ? -68.506 17.048 146.978 1.00 51.21 103 GLY D N 1
ATOM 9809 C CA . GLY D 1 50 ? -68.366 16.250 148.186 1.00 51.23 103 GLY D CA 1
ATOM 9810 C C . GLY D 1 50 ? -69.340 16.565 149.311 1.00 51.26 103 GLY D C 1
ATOM 9811 O O . GLY D 1 50 ? -70.260 17.354 149.148 1.00 51.93 103 GLY D O 1
ATOM 9812 N N . PRO D 1 51 ? -69.141 15.944 150.474 1.00 50.78 104 PRO D N 1
ATOM 9813 C CA . PRO D 1 51 ? -70.114 16.095 151.541 1.00 50.71 104 PRO D CA 1
ATOM 9814 C C . PRO D 1 51 ? -69.941 17.438 152.249 1.00 50.17 104 PRO D C 1
ATOM 9815 O O . PRO D 1 51 ? -68.925 18.111 152.041 1.00 50.50 104 PRO D O 1
ATOM 9819 N N . PRO D 1 52 ? -70.942 17.851 153.042 1.00 49.54 105 PRO D N 1
ATOM 9820 C CA . PRO D 1 52 ? -70.927 19.189 153.666 1.00 50.10 105 PRO D CA 1
ATOM 9821 C C . PRO D 1 52 ? -69.631 19.480 154.410 1.00 50.07 105 PRO D C 1
ATOM 9822 O O . PRO D 1 52 ? -69.065 18.571 155.014 1.00 50.19 105 PRO D O 1
ATOM 9826 N N . ILE D 1 53 ? -69.135 20.712 154.301 1.00 50.25 106 ILE D N 1
ATOM 9827 C CA . ILE D 1 53 ? -68.062 21.205 155.173 1.00 51.37 106 ILE D CA 1
ATOM 9828 C C . ILE D 1 53 ? -67.927 22.717 155.098 1.00 51.87 106 ILE D C 1
ATOM 9829 O O . ILE D 1 53 ? -68.292 23.335 154.095 1.00 51.75 106 ILE D O 1
ATOM 9834 N N . THR D 1 54 ? -67.377 23.303 156.156 1.00 52.25 107 THR D N 1
ATOM 9835 C CA . THR D 1 54 ? -67.225 24.746 156.214 1.00 53.49 107 THR D CA 1
ATOM 9836 C C . THR D 1 54 ? -65.901 25.212 155.619 1.00 53.78 107 THR D C 1
ATOM 9837 O O . THR D 1 54 ? -64.882 24.526 155.706 1.00 53.37 107 THR D O 1
ATOM 9841 N N . TYR D 1 55 ? -65.938 26.395 155.019 1.00 54.52 108 TYR D N 1
ATOM 9842 C CA . TYR D 1 55 ? -64.774 26.987 154.388 1.00 55.37 108 TYR D CA 1
ATOM 9843 C C . TYR D 1 55 ? -63.458 26.746 155.135 1.00 55.92 108 TYR D C 1
ATOM 9844 O O . TYR D 1 55 ? -62.525 26.191 154.579 1.00 56.46 108 TYR D O 1
ATOM 9853 N N . GLU D 1 56 ? -63.368 27.169 156.389 1.00 56.32 109 GLU D N 1
ATOM 9854 C CA . GLU D 1 56 ? -62.098 27.039 157.109 1.00 56.67 109 GLU D CA 1
ATOM 9855 C C . GLU D 1 56 ? -61.654 25.585 157.275 1.00 56.77 109 GLU D C 1
ATOM 9856 O O . GLU D 1 56 ? -60.475 25.309 157.496 1.00 56.47 109 GLU D O 1
ATOM 9862 N N . ASN D 1 57 ? -62.605 24.663 157.155 1.00 57.07 110 ASN D N 1
ATOM 9863 C CA . ASN D 1 57 ? -62.314 23.238 157.163 1.00 57.49 110 ASN D CA 1
ATOM 9864 C C . ASN D 1 57 ? -62.258 22.660 155.747 1.00 57.85 110 ASN D C 1
ATOM 9865 O O . ASN D 1 57 ? -62.739 21.552 155.498 1.00 58.41 110 ASN D O 1
ATOM 9878 N N . CYS D 1 59 ? -59.696 21.956 152.239 1.00 56.08 112 CYS D N 1
ATOM 9879 C CA . CYS D 1 59 ? -58.307 21.783 151.874 1.00 55.13 112 CYS D CA 1
ATOM 9880 C C . CYS D 1 59 ? -57.823 22.982 151.061 1.00 54.35 112 CYS D C 1
ATOM 9881 O O . CYS D 1 59 ? -58.630 23.779 150.579 1.00 52.96 112 CYS D O 1
ATOM 9884 N N . GLY D 1 60 ? -56.500 23.095 150.931 1.00 54.55 113 GLY D N 1
ATOM 9885 C CA . GLY D 1 60 ? -55.849 24.156 150.164 1.00 54.55 113 GLY D CA 1
ATOM 9886 C C . GLY D 1 60 ? -56.469 24.396 148.797 1.00 55.20 113 GLY D C 1
ATOM 9887 O O . GLY D 1 60 ? -56.953 25.492 148.528 1.00 55.23 113 GLY D O 1
ATOM 9888 N N . PRO D 1 61 ? -56.465 23.371 147.921 1.00 55.31 114 PRO D N 1
ATOM 9889 C CA . PRO D 1 61 ? -56.986 23.564 146.573 1.00 55.29 114 PRO D CA 1
ATOM 9890 C C . PRO D 1 61 ? -58.440 24.037 146.539 1.00 55.61 114 PRO D C 1
ATOM 9891 O O . PRO D 1 61 ? -58.774 24.950 145.792 1.00 55.51 114 PRO D O 1
ATOM 9903 N N . LYS D 1 63 ? -60.228 25.664 148.864 1.00 55.24 116 LYS D N 1
ATOM 9904 C CA . LYS D 1 63 ? -60.255 27.052 149.292 1.00 54.87 116 LYS D CA 1
ATOM 9905 C C . LYS D 1 63 ? -59.937 27.950 148.096 1.00 54.52 116 LYS D C 1
ATOM 9906 O O . LYS D 1 63 ? -60.484 29.050 147.964 1.00 55.09 116 LYS D O 1
ATOM 9912 N N . GLY D 1 64 ? -59.042 27.476 147.232 1.00 53.21 117 GLY D N 1
ATOM 9913 C CA . GLY D 1 64 ? -58.570 28.271 146.108 1.00 52.09 117 GLY D CA 1
ATOM 9914 C C . GLY D 1 64 ? -59.719 28.608 145.189 1.00 51.30 117 GLY D C 1
ATOM 9915 O O . GLY D 1 64 ? -60.110 29.757 145.075 1.00 51.86 117 GLY D O 1
ATOM 9916 N N . ALA D 1 65 ? -60.261 27.591 144.535 1.00 50.35 118 ALA D N 1
ATOM 9917 C CA . ALA D 1 65 ? -61.451 27.740 143.718 1.00 49.14 118 ALA D CA 1
ATOM 9918 C C . ALA D 1 65 ? -62.424 28.756 144.318 1.00 48.92 118 ALA D C 1
ATOM 9919 O O . ALA D 1 65 ? -62.828 29.728 143.662 1.00 48.33 118 ALA D O 1
ATOM 9921 N N . VAL D 1 66 ? -62.795 28.532 145.575 1.00 48.30 119 VAL D N 1
ATOM 9922 C CA . VAL D 1 66 ? -63.789 29.378 146.205 1.00 48.07 119 VAL D CA 1
ATOM 9923 C C . VAL D 1 66 ? -63.379 30.842 146.175 1.00 48.03 119 VAL D C 1
ATOM 9924 O O . VAL D 1 66 ? -64.232 31.710 146.061 1.00 48.15 119 VAL D O 1
ATOM 9928 N N . GLN D 1 67 ? -62.082 31.117 146.272 1.00 47.79 120 GLN D N 1
ATOM 9929 C CA . GLN D 1 67 ? -61.595 32.480 146.129 1.00 48.16 120 GLN D CA 1
ATOM 9930 C C . GLN D 1 67 ? -61.746 32.970 144.693 1.00 48.40 120 GLN D C 1
ATOM 9931 O O . GLN D 1 67 ? -62.192 34.084 144.446 1.00 48.41 120 GLN D O 1
ATOM 9937 N N . GLY D 1 68 ? -61.375 32.127 143.739 1.00 49.28 121 GLY D N 1
ATOM 9938 C CA . GLY D 1 68 ? -61.510 32.490 142.338 1.00 49.09 121 GLY D CA 1
ATOM 9939 C C . GLY D 1 68 ? -62.950 32.840 142.041 1.00 49.22 121 GLY D C 1
ATOM 9940 O O . GLY D 1 68 ? -63.227 33.881 141.462 1.00 49.33 121 GLY D O 1
ATOM 9941 N N . ALA D 1 69 ? -63.870 31.973 142.454 1.00 49.09 122 ALA D N 1
ATOM 9942 C CA . ALA D 1 69 ? -65.279 32.191 142.185 1.00 49.41 122 ALA D CA 1
ATOM 9943 C C . ALA D 1 69 ? -65.746 33.536 142.743 1.00 50.05 122 ALA D C 1
ATOM 9944 O O . ALA D 1 69 ? -66.421 34.309 142.066 1.00 49.70 122 ALA D O 1
ATOM 9946 N N . LEU D 1 70 ? -65.372 33.821 143.982 1.00 51.01 123 LEU D N 1
ATOM 9947 C CA . LEU D 1 70 ? -65.809 35.051 144.637 1.00 51.49 123 LEU D CA 1
ATOM 9948 C C . LEU D 1 70 ? -65.333 36.272 143.878 1.00 52.27 123 LEU D C 1
ATOM 9949 O O . LEU D 1 70 ? -66.065 37.258 143.751 1.00 52.65 123 LEU D O 1
ATOM 9954 N N . VAL D 1 71 ? -64.099 36.212 143.385 1.00 52.36 124 VAL D N 1
ATOM 9955 C CA . VAL D 1 71 ? -63.543 37.333 142.662 1.00 52.35 124 VAL D CA 1
ATOM 9956 C C . VAL D 1 71 ? -64.145 37.314 141.275 1.00 52.88 124 VAL D C 1
ATOM 9957 O O . VAL D 1 71 ? -64.314 38.347 140.648 1.00 52.91 124 VAL D O 1
ATOM 9961 N N . PHE D 1 72 ? -64.499 36.128 140.801 1.00 54.08 125 PHE D N 1
ATOM 9962 C CA . PHE D 1 72 ? -65.167 36.031 139.511 1.00 54.85 125 PHE D CA 1
ATOM 9963 C C . PHE D 1 72 ? -66.593 36.560 139.618 1.00 55.51 125 PHE D C 1
ATOM 9964 O O . PHE D 1 72 ? -67.127 37.128 138.669 1.00 55.64 125 PHE D O 1
ATOM 9972 N N . GLU D 1 73 ? -67.204 36.380 140.783 1.00 56.23 126 GLU D N 1
ATOM 9973 C CA . GLU D 1 73 ? -68.589 36.794 140.968 1.00 56.98 126 GLU D CA 1
ATOM 9974 C C . GLU D 1 73 ? -68.771 38.303 141.045 1.00 56.53 126 GLU D C 1
ATOM 9975 O O . GLU D 1 73 ? -69.863 38.811 140.791 1.00 56.99 126 GLU D O 1
ATOM 9981 N N . GLY D 1 74 ? -67.700 39.014 141.383 1.00 56.17 127 GLY D N 1
ATOM 9982 C CA . GLY D 1 74 ? -67.778 40.455 141.621 1.00 55.02 127 GLY D CA 1
ATOM 9983 C C . GLY D 1 74 ? -67.962 40.709 143.102 1.00 54.39 127 GLY D C 1
ATOM 9984 O O . GLY D 1 74 ? -68.240 41.834 143.530 1.00 55.07 127 GLY D O 1
ATOM 9985 N N . LEU D 1 75 ? -67.805 39.645 143.884 1.00 53.59 128 LEU D N 1
ATOM 9986 C CA . LEU D 1 75 ? -67.982 39.712 145.323 1.00 52.88 128 LEU D CA 1
ATOM 9987 C C . LEU D 1 75 ? -66.615 39.770 146.042 1.00 53.21 128 LEU D C 1
ATOM 9988 O O . LEU D 1 75 ? -66.459 39.382 147.266 1.00 53.22 128 LEU D O 1
ATOM 9993 N N . ALA D 1 76 ? -65.621 40.266 145.259 1.00 53.32 129 ALA D N 1
ATOM 9994 C CA . ALA D 1 76 ? -64.309 40.569 145.876 1.00 53.68 129 ALA D CA 1
ATOM 9995 C C . ALA D 1 76 ? -63.481 41.312 144.834 1.00 53.76 129 ALA D C 1
ATOM 9996 O O . ALA D 1 76 ? -63.537 40.990 143.640 1.00 53.84 129 ALA D O 1
ATOM 9998 N N . LYS D 1 77 ? -62.731 42.317 145.274 1.00 53.58 130 LYS D N 1
ATOM 9999 C CA . LYS D 1 77 ? -61.812 42.989 144.371 1.00 53.48 130 LYS D CA 1
ATOM 10000 C C . LYS D 1 77 ? -60.724 42.003 143.949 1.00 53.27 130 LYS D C 1
ATOM 10001 O O . LYS D 1 77 ? -60.347 41.944 142.777 1.00 53.70 130 LYS D O 1
ATOM 10007 N N . ASP D 1 78 ? -60.243 41.211 144.906 1.00 52.62 131 ASP D N 1
ATOM 10008 C CA . ASP D 1 78 ? -59.171 40.242 144.650 1.00 51.85 131 ASP D CA 1
ATOM 10009 C C . ASP D 1 78 ? -59.261 39.015 145.577 1.00 51.21 131 ASP D C 1
ATOM 10010 O O . ASP D 1 78 ? -60.448 38.588 146.026 1.00 50.93 131 ASP D O 1
ATOM 10015 N N . LEU D 1 79 ? -58.061 38.442 145.894 1.00 50.47 132 LEU D N 1
ATOM 10016 C CA . LEU D 1 79 ? -58.009 37.195 146.664 1.00 49.81 132 LEU D CA 1
ATOM 10017 C C . LEU D 1 79 ? -58.001 37.369 148.194 1.00 49.25 132 LEU D C 1
ATOM 10018 O O . LEU D 1 79 ? -58.785 36.729 148.907 1.00 48.95 132 LEU D O 1
ATOM 10023 N N . ALA D 1 80 ? -57.123 38.243 148.687 1.00 48.44 133 ALA D N 1
ATOM 10024 C CA . ALA D 1 80 ? -56.906 38.431 150.128 1.00 47.29 133 ALA D CA 1
ATOM 10025 C C . ALA D 1 80 ? -58.182 38.766 150.974 1.00 46.71 133 ALA D C 1
ATOM 10026 O O . ALA D 1 80 ? -58.259 38.384 152.226 1.00 45.78 133 ALA D O 1
ATOM 10028 N N . ASP D 1 81 ? -59.195 39.258 150.274 1.00 46.76 134 ASP D N 1
ATOM 10029 C CA . ASP D 1 81 ? -60.496 39.567 150.846 1.00 47.39 134 ASP D CA 1
ATOM 10030 C C . ASP D 1 81 ? -61.509 38.491 150.605 1.00 47.84 134 ASP D C 1
ATOM 10031 O O . ASP D 1 81 ? -62.358 38.210 151.460 1.00 47.54 134 ASP D O 1
ATOM 10036 N N . ALA D 1 82 ? -61.453 37.910 149.414 1.00 47.95 135 ALA D N 1
ATOM 10037 C CA . ALA D 1 82 ? -62.298 36.763 149.175 1.00 48.28 135 ALA D CA 1
ATOM 10038 C C . ALA D 1 82 ? -62.146 35.868 150.393 1.00 48.51 135 ALA D C 1
ATOM 10039 O O . ALA D 1 82 ? -63.131 35.558 151.085 1.00 48.44 135 ALA D O 1
ATOM 10041 N N . ASP D 1 83 ? -60.894 35.482 150.670 1.00 48.72 136 ASP D N 1
ATOM 10042 C CA . ASP D 1 83 ? -60.577 34.721 151.872 1.00 49.48 136 ASP D CA 1
ATOM 10043 C C . ASP D 1 83 ? -61.360 35.253 153.081 1.00 49.96 136 ASP D C 1
ATOM 10044 O O . ASP D 1 83 ? -62.056 34.489 153.770 1.00 50.40 136 ASP D O 1
ATOM 10049 N N . ARG D 1 84 ? -61.253 36.563 153.326 1.00 49.90 137 ARG D N 1
ATOM 10050 C CA . ARG D 1 84 ? -62.044 37.199 154.362 1.00 49.86 137 ARG D CA 1
ATOM 10051 C C . ARG D 1 84 ? -63.546 37.108 154.074 1.00 49.45 137 ARG D C 1
ATOM 10052 O O . ARG D 1 84 ? -64.318 36.695 154.937 1.00 49.36 137 ARG D O 1
ATOM 10060 N N . VAL D 1 85 ? -63.964 37.479 152.861 1.00 49.09 138 VAL D N 1
ATOM 10061 C CA . VAL D 1 85 ? -65.398 37.477 152.529 1.00 48.66 138 VAL D CA 1
ATOM 10062 C C . VAL D 1 85 ? -66.044 36.087 152.536 1.00 49.02 138 VAL D C 1
ATOM 10063 O O . VAL D 1 85 ? -67.257 35.962 152.330 1.00 49.06 138 VAL D O 1
ATOM 10067 N N . ALA D 1 86 ? -65.241 35.050 152.775 1.00 49.15 139 ALA D N 1
ATOM 10068 C CA . ALA D 1 86 ? -65.754 33.683 152.857 1.00 49.23 139 ALA D CA 1
ATOM 10069 C C . ALA D 1 86 ? -65.998 33.261 154.297 1.00 49.24 139 ALA D C 1
ATOM 10070 O O . ALA D 1 86 ? -66.963 32.562 154.595 1.00 48.80 139 ALA D O 1
ATOM 10072 N N . ARG D 1 87 ? -65.109 33.691 155.187 1.00 49.74 140 ARG D N 1
ATOM 10073 C CA . ARG D 1 87 ? -65.264 33.440 156.618 1.00 49.84 140 ARG D CA 1
ATOM 10074 C C . ARG D 1 87 ? -66.402 34.267 157.178 1.00 50.15 140 ARG D C 1
ATOM 10075 O O . ARG D 1 87 ? -66.998 33.907 158.189 1.00 50.02 140 ARG D O 1
ATOM 10083 N N . SER D 1 88 ? -66.711 35.361 156.485 1.00 50.95 141 SER D N 1
ATOM 10084 C CA . SER D 1 88 ? -67.587 36.425 156.994 1.00 51.78 141 SER D CA 1
ATOM 10085 C C . SER D 1 88 ? -69.003 35.997 157.382 1.00 51.81 141 SER D C 1
ATOM 10086 O O . SER D 1 88 ? -69.738 36.769 158.006 1.00 51.62 141 SER D O 1
ATOM 10089 N N . GLY D 1 89 ? -69.386 34.779 157.011 1.00 51.66 142 GLY D N 1
ATOM 10090 C CA . GLY D 1 89 ? -70.740 34.312 157.265 1.00 51.99 142 GLY D CA 1
ATOM 10091 C C . GLY D 1 89 ? -71.667 34.705 156.131 1.00 52.50 142 GLY D C 1
ATOM 10092 O O . GLY D 1 89 ? -72.766 34.174 156.012 1.00 53.52 142 GLY D O 1
ATOM 10093 N N . ALA D 1 90 ? -71.221 35.632 155.286 1.00 52.16 143 ALA D N 1
ATOM 10094 C CA . ALA D 1 90 ? -72.025 36.079 154.151 1.00 51.93 143 ALA D CA 1
ATOM 10095 C C . ALA D 1 90 ? -72.303 34.956 153.136 1.00 52.65 143 ALA D C 1
ATOM 10096 O O . ALA D 1 90 ? -73.440 34.748 152.736 1.00 53.23 143 ALA D O 1
ATOM 10098 N N . ILE D 1 91 ? -71.272 34.230 152.719 1.00 52.74 144 ILE D N 1
ATOM 10099 C CA . ILE D 1 91 ? -71.436 33.234 151.669 1.00 53.02 144 ILE D CA 1
ATOM 10100 C C . ILE D 1 91 ? -72.065 31.941 152.187 1.00 53.14 144 ILE D C 1
ATOM 10101 O O . ILE D 1 91 ? -71.675 31.443 153.235 1.00 53.60 144 ILE D O 1
ATOM 10106 N N . THR D 1 92 ? -73.023 31.382 151.450 1.00 53.03 145 THR D N 1
ATOM 10107 C CA . THR D 1 92 ? -73.592 30.097 151.831 1.00 52.49 145 THR D CA 1
ATOM 10108 C C . THR D 1 92 ? -72.948 28.991 151.006 1.00 53.00 145 THR D C 1
ATOM 10109 O O . THR D 1 92 ? -73.073 28.984 149.784 1.00 53.90 145 THR D O 1
ATOM 10113 N N . PHE D 1 93 ? -72.252 28.070 151.676 1.00 52.87 146 PHE D N 1
ATOM 10114 C CA . PHE D 1 93 ? -71.689 26.879 151.036 1.00 52.52 146 PHE D CA 1
ATOM 10115 C C . PHE D 1 93 ? -72.655 25.726 151.164 1.00 52.31 146 PHE D C 1
ATOM 10116 O O . PHE D 1 93 ? -73.443 25.677 152.097 1.00 52.03 146 PHE D O 1
ATOM 10124 N N . SER D 1 94 ? -72.582 24.787 150.233 1.00 52.13 147 SER D N 1
ATOM 10125 C CA . SER D 1 94 ? -73.538 23.701 150.189 1.00 52.49 147 SER D CA 1
ATOM 10126 C C . SER D 1 94 ? -73.128 22.728 149.092 1.00 51.61 147 SER D C 1
ATOM 10127 O O . SER D 1 94 ? -72.685 23.152 148.032 1.00 52.20 147 SER D O 1
ATOM 10130 N N . PRO D 1 95 ? -73.240 21.418 149.349 1.00 50.78 148 PRO D N 1
ATOM 10131 C CA . PRO D 1 95 ? -72.728 20.456 148.340 1.00 50.68 148 PRO D CA 1
ATOM 10132 C C . PRO D 1 95 ? -73.482 20.511 147.002 1.00 50.36 148 PRO D C 1
ATOM 10133 O O . PRO D 1 95 ? -74.685 20.780 146.981 1.00 49.71 148 PRO D O 1
ATOM 10137 N N . CYS D 1 96 ? -72.768 20.310 145.894 1.00 50.82 149 CYS D N 1
ATOM 10138 C CA . CYS D 1 96 ? -73.410 20.264 144.591 1.00 51.52 149 CYS D CA 1
ATOM 10139 C C . CYS D 1 96 ? -74.546 19.274 144.699 1.00 51.59 149 CYS D C 1
ATOM 10140 O O . CYS D 1 96 ? -75.694 19.546 144.325 1.00 51.52 149 CYS D O 1
ATOM 10143 N N . HIS D 1 97 ? -74.207 18.109 145.224 1.00 51.34 150 HIS D N 1
ATOM 10144 C CA . HIS D 1 97 ? -75.177 17.054 145.389 1.00 52.00 150 HIS D CA 1
ATOM 10145 C C . HIS D 1 97 ? -76.523 17.453 146.005 1.00 52.46 150 HIS D C 1
ATOM 10146 O O . HIS D 1 97 ? -77.541 16.831 145.724 1.00 52.51 150 HIS D O 1
ATOM 10153 N N . GLU D 1 98 ? -76.541 18.497 146.827 1.00 53.51 151 GLU D N 1
ATOM 10154 C CA . GLU D 1 98 ? -77.773 18.858 147.520 1.00 53.69 151 GLU D CA 1
ATOM 10155 C C . GLU D 1 98 ? -78.621 19.774 146.661 1.00 54.20 151 GLU D C 1
ATOM 10156 O O . GLU D 1 98 ? -79.733 20.113 147.048 1.00 55.26 151 GLU D O 1
ATOM 10162 N N . HIS D 1 99 ? -78.094 20.168 145.503 1.00 54.67 152 HIS D N 1
ATOM 10163 C CA . HIS D 1 99 ? -78.856 20.944 144.523 1.00 54.90 152 HIS D CA 1
ATOM 10164 C C . HIS D 1 99 ? -78.959 20.225 143.187 1.00 54.96 152 HIS D C 1
ATOM 10165 O O . HIS D 1 99 ? -78.982 20.869 142.149 1.00 55.18 152 HIS D O 1
ATOM 10172 N N . ASP D 1 100 ? -78.994 18.894 143.217 1.00 54.98 153 ASP D N 1
ATOM 10173 C CA . ASP D 1 100 ? -79.170 18.083 142.012 1.00 55.67 153 ASP D CA 1
ATOM 10174 C C . ASP D 1 100 ? -78.026 18.310 141.021 1.00 55.82 153 ASP D C 1
ATOM 10175 O O . ASP D 1 100 ? -78.228 18.373 139.810 1.00 55.54 153 ASP D O 1
ATOM 10180 N N . ALA D 1 101 ? -76.818 18.420 141.550 1.00 55.90 154 ALA D N 1
ATOM 10181 C CA . ALA D 1 101 ? -75.676 18.780 140.742 1.00 55.93 154 ALA D CA 1
ATOM 10182 C C . ALA D 1 101 ? -74.517 17.902 141.117 1.00 56.02 154 ALA D C 1
ATOM 10183 O O . ALA D 1 101 ? -74.508 17.301 142.200 1.00 56.45 154 ALA D O 1
ATOM 10185 N N . VAL D 1 102 ? -73.554 17.818 140.204 1.00 55.43 155 VAL D N 1
ATOM 10186 C CA . VAL D 1 102 ? -72.251 17.245 140.493 1.00 55.21 155 VAL D CA 1
ATOM 10187 C C . VAL D 1 102 ? -71.135 18.200 140.071 1.00 55.67 155 VAL D C 1
ATOM 10188 O O . VAL D 1 102 ? -71.316 19.061 139.195 1.00 54.10 155 VAL D O 1
ATOM 10192 N N . GLY D 1 103 ? -69.997 18.072 140.745 1.00 56.32 156 GLY D N 1
ATOM 10193 C CA . GLY D 1 103 ? -68.908 19.036 140.624 1.00 56.92 156 GLY D CA 1
ATOM 10194 C C . GLY D 1 103 ? -67.560 18.364 140.422 1.00 57.80 156 GLY D C 1
ATOM 10195 O O . GLY D 1 103 ? -67.093 17.568 141.251 1.00 57.57 156 GLY D O 1
ATOM 10196 N N . SER D 1 104 ? -66.931 18.685 139.302 1.00 58.11 157 SER D N 1
ATOM 10197 C CA . SER D 1 104 ? -65.666 18.102 138.972 1.00 58.11 157 SER D CA 1
ATOM 10198 C C . SER D 1 104 ? -64.528 18.650 139.832 1.00 58.78 157 SER D C 1
ATOM 10199 O O . SER D 1 104 ? -64.356 19.881 139.956 1.00 58.51 157 SER D O 1
ATOM 10210 N N . ALA D 1 106 ? -62.495 20.202 142.481 1.00 58.97 159 ALA D N 1
ATOM 10211 C CA . ALA D 1 106 ? -62.900 21.060 143.592 1.00 57.97 159 ALA D CA 1
ATOM 10212 C C . ALA D 1 106 ? -64.378 21.360 143.462 1.00 56.92 159 ALA D C 1
ATOM 10213 O O . ALA D 1 106 ? -65.024 21.699 144.431 1.00 56.72 159 ALA D O 1
ATOM 10215 N N . GLY D 1 107 ? -64.899 21.226 142.248 1.00 56.65 160 GLY D N 1
ATOM 10216 C CA . GLY D 1 107 ? -66.332 21.283 142.001 1.00 56.06 160 GLY D CA 1
ATOM 10217 C C . GLY D 1 107 ? -66.991 22.606 142.328 1.00 55.93 160 GLY D C 1
ATOM 10218 O O . GLY D 1 107 ? -68.207 22.683 142.508 1.00 55.08 160 GLY D O 1
ATOM 10219 N N . VAL D 1 108 ? -66.205 23.663 142.402 1.00 55.96 161 VAL D N 1
ATOM 10220 C CA . VAL D 1 108 ? -66.817 24.926 142.730 1.00 56.75 161 VAL D CA 1
ATOM 10221 C C . VAL D 1 108 ? -67.647 25.438 141.565 1.00 56.85 161 VAL D C 1
ATOM 10222 O O . VAL D 1 108 ? -67.204 25.437 140.423 1.00 57.27 161 VAL D O 1
ATOM 10226 N N . THR D 1 109 ? -68.870 25.842 141.897 1.00 57.07 162 THR D N 1
ATOM 10227 C CA . THR D 1 109 ? -69.875 26.361 140.976 1.00 56.46 162 THR D CA 1
ATOM 10228 C C . THR D 1 109 ? -70.498 27.607 141.623 1.00 56.81 162 THR D C 1
ATOM 10229 O O . THR D 1 109 ? -70.998 27.561 142.756 1.00 56.84 162 THR D O 1
ATOM 10233 N N . SER D 1 110 ? -70.447 28.728 140.921 1.00 56.85 163 SER D N 1
ATOM 10234 C CA . SER D 1 110 ? -71.010 29.966 141.452 1.00 57.05 163 SER D CA 1
ATOM 10235 C C . SER D 1 110 ? -72.283 30.341 140.699 1.00 56.60 163 SER D C 1
ATOM 10236 O O . SER D 1 110 ? -72.589 29.764 139.664 1.00 57.26 163 SER D O 1
ATOM 10239 N N . PRO D 1 111 ? -73.049 31.295 141.229 1.00 56.14 164 PRO D N 1
ATOM 10240 C CA . PRO D 1 111 ? -74.272 31.742 140.553 1.00 55.76 164 PRO D CA 1
ATOM 10241 C C . PRO D 1 111 ? -74.150 32.052 139.051 1.00 55.12 164 PRO D C 1
ATOM 10242 O O . PRO D 1 111 ? -75.075 31.755 138.300 1.00 54.56 164 PRO D O 1
ATOM 10246 N N . ASN D 1 112 ? -73.037 32.634 138.618 1.00 55.00 165 ASN D N 1
ATOM 10247 C CA . ASN D 1 112 ? -72.934 33.097 137.233 1.00 55.69 165 ASN D CA 1
ATOM 10248 C C . ASN D 1 112 ? -72.150 32.190 136.281 1.00 56.44 165 ASN D C 1
ATOM 10249 O O . ASN D 1 112 ? -71.843 32.597 135.156 1.00 56.36 165 ASN D O 1
ATOM 10262 N N . TYR D 1 114 ? -72.035 28.958 133.859 1.00 54.49 167 TYR D N 1
ATOM 10263 C CA . TYR D 1 114 ? -72.944 28.126 133.094 1.00 52.78 167 TYR D CA 1
ATOM 10264 C C . TYR D 1 114 ? -72.880 26.676 133.515 1.00 52.28 167 TYR D C 1
ATOM 10265 O O . TYR D 1 114 ? -71.848 26.194 133.985 1.00 52.38 167 TYR D O 1
ATOM 10274 N N . VAL D 1 115 ? -73.993 25.981 133.340 1.00 52.01 168 VAL D N 1
ATOM 10275 C CA . VAL D 1 115 ? -74.055 24.575 133.670 1.00 51.86 168 VAL D CA 1
ATOM 10276 C C . VAL D 1 115 ? -74.824 23.804 132.620 1.00 52.44 168 VAL D C 1
ATOM 10277 O O . VAL D 1 115 ? -75.565 24.358 131.810 1.00 51.99 168 VAL D O 1
ATOM 10281 N N . HIS D 1 116 ? -74.622 22.497 132.659 1.00 54.36 169 HIS D N 1
ATOM 10282 C CA . HIS D 1 116 ? -75.392 21.531 131.898 1.00 54.06 169 HIS D CA 1
ATOM 10283 C C . HIS D 1 116 ? -76.794 21.382 132.467 1.00 53.24 169 HIS D C 1
ATOM 10284 O O . HIS D 1 116 ? -76.984 21.323 133.683 1.00 52.61 169 HIS D O 1
ATOM 10291 N N . ILE D 1 117 ? -77.775 21.299 131.584 1.00 52.54 170 ILE D N 1
ATOM 10292 C CA . ILE D 1 117 ? -79.122 20.973 132.004 1.00 51.85 170 ILE D CA 1
ATOM 10293 C C . ILE D 1 117 ? -79.494 19.598 131.459 1.00 52.23 170 ILE D C 1
ATOM 10294 O O . ILE D 1 117 ? -79.632 19.413 130.258 1.00 51.79 170 ILE D O 1
ATOM 10299 N N . ILE D 1 118 ? -79.674 18.640 132.359 1.00 52.83 171 ILE D N 1
ATOM 10300 C CA . ILE D 1 118 ? -79.927 17.262 131.975 1.00 53.08 171 ILE D CA 1
ATOM 10301 C C . ILE D 1 118 ? -81.223 16.766 132.615 1.00 54.02 171 ILE D C 1
ATOM 10302 O O . ILE D 1 118 ? -81.322 16.681 133.847 1.00 55.67 171 ILE D O 1
ATOM 10307 N N . LYS D 1 119 ? -82.213 16.455 131.779 1.00 53.96 172 LYS D N 1
ATOM 10308 C CA . LYS D 1 119 ? -83.518 15.994 132.241 1.00 53.23 172 LYS D CA 1
ATOM 10309 C C . LYS D 1 119 ? -83.726 14.528 131.879 1.00 53.45 172 LYS D C 1
ATOM 10310 O O . LYS D 1 119 ? -83.628 14.149 130.703 1.00 54.34 172 LYS D O 1
ATOM 10316 N N . ASN D 1 120 ? -84.002 13.712 132.893 1.00 52.70 173 ASN D N 1
ATOM 10317 C CA . ASN D 1 120 ? -84.388 12.313 132.735 1.00 52.17 173 ASN D CA 1
ATOM 10318 C C . ASN D 1 120 ? -85.697 12.189 131.947 1.00 52.18 173 ASN D C 1
ATOM 10319 O O . ASN D 1 120 ? -86.737 12.637 132.414 1.00 51.17 173 ASN D O 1
ATOM 10324 N N . GLU D 1 121 ? -85.642 11.586 130.762 1.00 52.17 174 GLU D N 1
ATOM 10325 C CA . GLU D 1 121 ? -86.809 11.437 129.910 1.00 53.76 174 GLU D CA 1
ATOM 10326 C C . GLU D 1 121 ? -87.754 10.349 130.400 1.00 53.46 174 GLU D C 1
ATOM 10327 O O . GLU D 1 121 ? -88.911 10.290 129.988 1.00 53.51 174 GLU D O 1
ATOM 10333 N N . THR D 1 122 ? -87.247 9.476 131.263 1.00 54.04 175 THR D N 1
ATOM 10334 C CA . THR D 1 122 ? -88.005 8.336 131.784 1.00 54.17 175 THR D CA 1
ATOM 10335 C C . THR D 1 122 ? -88.679 8.663 133.118 1.00 53.96 175 THR D C 1
ATOM 10336 O O . THR D 1 122 ? -89.859 8.389 133.290 1.00 54.93 175 THR D O 1
ATOM 10340 N N . TYR D 1 123 ? -87.941 9.257 134.049 1.00 52.85 176 TYR D N 1
ATOM 10341 C CA . TYR D 1 123 ? -88.507 9.547 135.363 1.00 52.87 176 TYR D CA 1
ATOM 10342 C C . TYR D 1 123 ? -88.692 11.021 135.697 1.00 52.38 176 TYR D C 1
ATOM 10343 O O . TYR D 1 123 ? -89.318 11.343 136.698 1.00 52.96 176 TYR D O 1
ATOM 10352 N N . GLY D 1 124 ? -88.151 11.905 134.864 1.00 52.41 177 GLY D N 1
ATOM 10353 C CA . GLY D 1 124 ? -88.505 13.318 134.898 1.00 51.51 177 GLY D CA 1
ATOM 10354 C C . GLY D 1 124 ? -87.652 14.248 135.734 1.00 51.49 177 GLY D C 1
ATOM 10355 O O . GLY D 1 124 ? -87.927 15.436 135.788 1.00 51.95 177 GLY D O 1
ATOM 10356 N N . ASN D 1 125 ? -86.633 13.739 136.407 1.00 51.75 178 ASN D N 1
ATOM 10357 C CA . ASN D 1 125 ? -85.805 14.611 137.247 1.00 53.15 178 ASN D CA 1
ATOM 10358 C C . ASN D 1 125 ? -84.700 15.329 136.461 1.00 54.03 178 ASN D C 1
ATOM 10359 O O . ASN D 1 125 ? -84.326 14.923 135.343 1.00 53.02 178 ASN D O 1
ATOM 10364 N N . THR D 1 126 ? -84.161 16.386 137.071 1.00 53.92 179 THR D N 1
ATOM 10365 C CA . THR D 1 126 ? -83.068 17.134 136.461 1.00 53.70 179 THR D CA 1
ATOM 10366 C C . THR D 1 126 ? -81.754 17.114 137.260 1.00 53.16 179 THR D C 1
ATOM 10367 O O . THR D 1 126 ? -81.767 17.115 138.495 1.00 53.16 179 THR D O 1
ATOM 10371 N N . ALA D 1 127 ? -80.632 17.106 136.533 1.00 52.58 180 ALA D N 1
ATOM 10372 C CA . ALA D 1 127 ? -79.292 17.238 137.128 1.00 52.32 180 ALA D CA 1
ATOM 10373 C C . ALA D 1 127 ? -78.552 18.391 136.449 1.00 52.32 180 ALA D C 1
ATOM 10374 O O . ALA D 1 127 ? -79.000 18.865 135.412 1.00 51.82 180 ALA D O 1
ATOM 10376 N N . PHE D 1 128 ? -77.448 18.850 137.044 1.00 52.48 181 PHE D N 1
ATOM 10377 C CA . PHE D 1 128 ? -76.632 19.926 136.463 1.00 53.43 181 PHE D CA 1
ATOM 10378 C C . PHE D 1 128 ? -75.106 19.689 136.613 1.00 54.05 181 PHE D C 1
ATOM 10379 O O . PHE D 1 128 ? -74.681 18.991 137.522 1.00 55.33 181 PHE D O 1
ATOM 10387 N N . THR D 1 129 ? -74.279 20.254 135.738 1.00 53.99 182 THR D N 1
ATOM 10388 C CA . THR D 1 129 ? -72.845 20.355 136.047 1.00 54.87 182 THR D CA 1
ATOM 10389 C C . THR D 1 129 ? -72.246 21.510 135.327 1.00 55.11 182 THR D C 1
ATOM 10390 O O . THR D 1 129 ? -72.745 21.901 134.284 1.00 55.53 182 THR D O 1
ATOM 10394 N N . ASN D 1 130 ? -71.131 22.020 135.835 1.00 55.59 183 ASN D N 1
ATOM 10395 C CA . ASN D 1 130 ? -70.436 23.077 135.121 1.00 55.82 183 ASN D CA 1
ATOM 10396 C C . ASN D 1 130 ? -69.768 22.559 133.877 1.00 55.48 183 ASN D C 1
ATOM 10397 O O . ASN D 1 130 ? -69.804 21.361 133.560 1.00 55.34 183 ASN D O 1
ATOM 10402 N N . LEU D 1 131 ? -69.187 23.493 133.145 1.00 55.65 184 LEU D N 1
ATOM 10403 C CA . LEU D 1 131 ? -68.550 23.177 131.901 1.00 54.45 184 LEU D CA 1
ATOM 10404 C C . LEU D 1 131 ? -67.080 22.963 132.181 1.00 54.14 184 LEU D C 1
ATOM 10405 O O . LEU D 1 131 ? -66.554 23.382 133.203 1.00 53.39 184 LEU D O 1
ATOM 10410 N N . SER D 1 132 ? -66.419 22.270 131.270 1.00 54.29 185 SER D N 1
ATOM 10411 C CA . SER D 1 132 ? -64.992 22.168 131.330 1.00 53.47 185 SER D CA 1
ATOM 10412 C C . SER D 1 132 ? -64.350 23.501 130.927 1.00 54.70 185 SER D C 1
ATOM 10413 O O . SER D 1 132 ? -64.560 23.995 129.799 1.00 54.73 185 SER D O 1
ATOM 10416 N N . GLU D 1 133 ? -63.601 24.093 131.863 1.00 55.47 186 GLU D N 1
ATOM 10417 C CA . GLU D 1 133 ? -62.500 24.975 131.506 1.00 56.67 186 GLU D CA 1
ATOM 10418 C C . GLU D 1 133 ? -61.643 23.946 130.800 1.00 57.72 186 GLU D C 1
ATOM 10419 O O . GLU D 1 133 ? -61.890 22.758 130.957 1.00 59.44 186 GLU D O 1
ATOM 10425 N N . GLN D 1 134 ? -60.664 24.298 129.994 1.00 57.63 187 GLN D N 1
ATOM 10426 C CA . GLN D 1 134 ? -60.090 23.178 129.236 1.00 57.74 187 GLN D CA 1
ATOM 10427 C C . GLN D 1 134 ? -58.624 22.967 129.511 1.00 59.05 187 GLN D C 1
ATOM 10428 O O . GLN D 1 134 ? -58.087 21.887 129.256 1.00 59.17 187 GLN D O 1
ATOM 10434 N N . LEU D 1 135 ? -57.999 23.994 130.073 1.00 60.40 188 LEU D N 1
ATOM 10435 C CA . LEU D 1 135 ? -56.562 24.032 130.210 1.00 61.62 188 LEU D CA 1
ATOM 10436 C C . LEU D 1 135 ? -56.058 23.218 131.399 1.00 61.91 188 LEU D C 1
ATOM 10437 O O . LEU D 1 135 ? -56.838 22.569 132.097 1.00 61.67 188 LEU D O 1
ATOM 10442 N N . ALA D 1 136 ? -54.742 23.240 131.603 1.00 62.27 189 ALA D N 1
ATOM 10443 C CA . ALA D 1 136 ? -54.109 22.512 132.703 1.00 61.94 189 ALA D CA 1
ATOM 10444 C C . ALA D 1 136 ? -54.138 23.347 133.985 1.00 61.42 189 ALA D C 1
ATOM 10445 O O . ALA D 1 136 ? -54.387 22.818 135.067 1.00 61.37 189 ALA D O 1
ATOM 10447 N N . LYS D 1 137 ? -53.895 24.649 133.858 1.00 60.84 190 LYS D N 1
ATOM 10448 C CA . LYS D 1 137 ? -53.916 25.561 135.008 1.00 60.54 190 LYS D CA 1
ATOM 10449 C C . LYS D 1 137 ? -55.319 26.187 135.169 1.00 60.25 190 LYS D C 1
ATOM 10450 O O . LYS D 1 137 ? -55.671 27.150 134.487 1.00 60.53 190 LYS D O 1
ATOM 10456 N N . VAL D 1 138 ? -56.119 25.645 136.084 1.00 59.56 191 VAL D N 1
ATOM 10457 C CA . VAL D 1 138 ? -57.5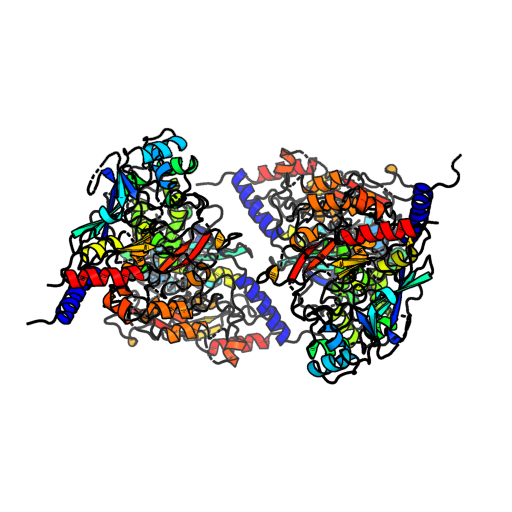69 25.845 136.021 1.00 58.75 191 VAL D CA 1
ATOM 10458 C C . VAL D 1 138 ? -58.277 25.883 137.399 1.00 58.85 191 VAL D C 1
ATOM 10459 O O . VAL D 1 138 ? -57.765 25.349 138.391 1.00 58.86 191 VAL D O 1
ATOM 10463 N N . LEU D 1 139 ? -59.450 26.519 137.461 1.00 58.68 192 LEU D N 1
ATOM 10464 C CA . LEU D 1 139 ? -60.173 26.693 138.734 1.00 58.77 192 LEU D CA 1
ATOM 10465 C C . LEU D 1 139 ? -60.544 25.395 139.450 1.00 58.55 192 LEU D C 1
ATOM 10466 O O . LEU D 1 139 ? -60.415 25.285 140.670 1.00 58.15 192 LEU D O 1
ATOM 10471 N N . ARG D 1 140 ? -61.017 24.413 138.697 1.00 58.61 193 ARG D N 1
ATOM 10472 C CA . ARG D 1 140 ? -61.470 23.172 139.309 1.00 58.42 193 ARG D CA 1
ATOM 10473 C C . ARG D 1 140 ? -60.347 22.493 140.072 1.00 58.13 193 ARG D C 1
ATOM 10474 O O . ARG D 1 140 ? -60.597 21.591 140.857 1.00 58.02 193 ARG D O 1
ATOM 10482 N N . PHE D 1 141 ? -59.115 22.947 139.851 1.00 58.33 194 PHE D N 1
ATOM 10483 C CA . PHE D 1 141 ? -57.945 22.335 140.468 1.00 58.38 194 PHE D CA 1
ATOM 10484 C C . PHE D 1 141 ? -57.297 23.197 141.513 1.00 58.35 194 PHE D C 1
ATOM 10485 O O . PHE D 1 141 ? -56.330 22.767 142.131 1.00 58.93 194 PHE D O 1
ATOM 10493 N N . GLY D 1 142 ? -57.781 24.422 141.684 1.00 57.71 195 GLY D N 1
ATOM 10494 C CA . GLY D 1 142 ? -57.223 25.304 142.710 1.00 56.86 195 GLY D CA 1
ATOM 10495 C C . GLY D 1 142 ? -56.556 26.578 142.224 1.00 56.24 195 GLY D C 1
ATOM 10496 O O . GLY D 1 142 ? -56.448 27.551 142.976 1.00 55.99 195 GLY D O 1
ATOM 10497 N N . ALA D 1 143 ? -56.090 26.579 140.979 1.00 55.71 196 ALA D N 1
ATOM 10498 C CA . ALA D 1 143 ? -55.482 27.777 140.419 1.00 55.24 196 ALA D CA 1
ATOM 10499 C C . ALA D 1 143 ? -56.560 28.840 140.336 1.00 55.10 196 ALA D C 1
ATOM 10500 O O . ALA D 1 143 ? -57.714 28.526 140.034 1.00 55.06 196 ALA D O 1
ATOM 10502 N N . ASN D 1 144 ? -56.196 30.087 140.630 1.00 54.41 197 ASN D N 1
ATOM 10503 C CA . ASN D 1 144 ? -57.159 31.179 140.561 1.00 53.84 197 ASN D CA 1
ATOM 10504 C C . ASN D 1 144 ? -56.570 32.543 140.196 1.00 54.02 197 ASN D C 1
ATOM 10505 O O . ASN D 1 144 ? -57.199 33.571 140.418 1.00 53.97 197 ASN D O 1
ATOM 10510 N N . ASP D 1 145 ? -55.376 32.558 139.614 1.00 54.49 198 ASP D N 1
ATOM 10511 C CA . ASP D 1 145 ? -54.756 33.828 139.215 1.00 54.90 198 ASP D CA 1
ATOM 10512 C C . ASP D 1 145 ? -55.630 34.595 138.221 1.00 54.82 198 ASP D C 1
ATOM 10513 O O . ASP D 1 145 ? -56.727 34.150 137.869 1.00 54.89 198 ASP D O 1
ATOM 10518 N N . GLN D 1 146 ? -55.126 35.741 137.768 1.00 54.61 199 GLN D N 1
ATOM 10519 C CA . GLN D 1 146 ? -55.832 36.582 136.810 1.00 54.06 199 GLN D CA 1
ATOM 10520 C C . GLN D 1 146 ? -56.259 35.797 135.584 1.00 53.81 199 GLN D C 1
ATOM 10521 O O . GLN D 1 146 ? -57.449 35.708 135.274 1.00 54.09 199 GLN D O 1
ATOM 10527 N N . SER D 1 147 ? -55.282 35.219 134.893 1.00 52.95 200 SER D N 1
ATOM 10528 C CA . SER D 1 147 ? -55.558 34.487 133.668 1.00 52.41 200 SER D CA 1
ATOM 10529 C C . SER D 1 147 ? -56.714 33.497 133.813 1.00 51.84 200 SER D C 1
ATOM 10530 O O . SER D 1 147 ? -57.479 33.293 132.871 1.00 52.12 200 SER D O 1
ATOM 10533 N N . VAL D 1 148 ? -56.843 32.871 134.977 1.00 51.09 201 VAL D N 1
ATOM 10534 C CA . VAL D 1 148 ? -57.956 31.939 135.196 1.00 50.40 201 VAL D CA 1
ATOM 10535 C C . VAL D 1 148 ? -59.274 32.703 135.175 1.00 50.21 201 VAL D C 1
ATOM 10536 O O . VAL D 1 148 ? -60.171 32.393 134.387 1.00 49.91 201 VAL D O 1
ATOM 10540 N N . VAL D 1 149 ? -59.367 33.717 136.030 1.00 49.64 202 VAL D N 1
ATOM 10541 C CA . VAL D 1 149 ? -60.550 34.563 136.121 1.00 49.49 202 VAL D CA 1
ATOM 10542 C C . VAL D 1 149 ? -60.976 35.060 134.748 1.00 49.48 202 VAL D C 1
ATOM 10543 O O . VAL D 1 149 ? -62.154 35.022 134.391 1.00 48.35 202 VAL D O 1
ATOM 10547 N N . ASP D 1 150 ? -60.000 35.521 133.979 1.00 50.33 203 ASP D N 1
ATOM 10548 C CA . ASP D 1 150 ? -60.244 35.908 132.601 1.00 51.70 203 ASP D CA 1
ATOM 10549 C C . ASP D 1 150 ? -61.006 34.823 131.828 1.00 52.10 203 ASP D C 1
ATOM 10550 O O . ASP D 1 150 ? -61.865 35.140 131.006 1.00 52.11 203 ASP D O 1
ATOM 10555 N N . ARG D 1 151 ? -60.712 33.551 132.092 1.00 52.36 204 ARG D N 1
ATOM 10556 C CA . ARG D 1 151 ? -61.309 32.491 131.282 1.00 53.46 204 ARG D CA 1
ATOM 10557 C C . ARG D 1 151 ? -62.770 32.200 131.611 1.00 52.66 204 ARG D C 1
ATOM 10558 O O . ARG D 1 151 ? -63.538 31.824 130.721 1.00 52.50 204 ARG D O 1
ATOM 10566 N N . LEU D 1 152 ? -63.166 32.343 132.873 1.00 52.10 205 LEU D N 1
ATOM 10567 C CA . LEU D 1 152 ? -64.573 32.117 133.200 1.00 51.62 205 LEU D CA 1
ATOM 10568 C C . LEU D 1 152 ? -65.379 33.284 132.624 1.00 51.87 205 LEU D C 1
ATOM 10569 O O . LEU D 1 152 ? -66.534 33.125 132.213 1.00 52.20 205 LEU D O 1
ATOM 10574 N N . ILE D 1 153 ? -64.762 34.461 132.602 1.00 51.10 206 ILE D N 1
ATOM 10575 C CA . ILE D 1 153 ? -65.404 35.628 132.042 1.00 51.12 206 ILE D CA 1
ATOM 10576 C C . ILE D 1 153 ? -65.741 35.340 130.586 1.00 50.74 206 ILE D C 1
ATOM 10577 O O . ILE D 1 153 ? -66.825 35.648 130.105 1.00 50.41 206 ILE D O 1
ATOM 10582 N N . TRP D 1 154 ? -64.801 34.718 129.900 1.00 51.03 207 TRP D N 1
ATOM 10583 C CA . TRP D 1 154 ? -64.967 34.352 128.504 1.00 51.85 207 TRP D CA 1
ATOM 10584 C C . TRP D 1 154 ? -66.015 33.251 128.350 1.00 52.77 207 TRP D C 1
ATOM 10585 O O . TRP D 1 154 ? -66.796 33.224 127.400 1.00 51.50 207 TRP D O 1
ATOM 10604 N N . ARG D 1 156 ? -68.526 32.846 130.478 1.00 57.50 209 ARG D N 1
ATOM 10605 C CA . ARG D 1 156 ? -69.817 33.459 130.765 1.00 57.63 209 ARG D CA 1
ATOM 10606 C C . ARG D 1 156 ? -70.315 34.337 129.615 1.00 57.14 209 ARG D C 1
ATOM 10607 O O . ARG D 1 156 ? -71.508 34.364 129.314 1.00 57.15 209 ARG D O 1
ATOM 10615 N N . ASP D 1 157 ? -69.390 35.046 128.976 1.00 56.49 210 ASP D N 1
ATOM 10616 C CA . ASP D 1 157 ? -69.732 36.026 127.951 1.00 56.18 210 ASP D CA 1
ATOM 10617 C C . ASP D 1 157 ? -69.859 35.471 126.539 1.00 55.83 210 ASP D C 1
ATOM 10618 O O . ASP D 1 157 ? -70.597 36.029 125.735 1.00 55.39 210 ASP D O 1
ATOM 10623 N N . VAL D 1 158 ? -69.129 34.401 126.221 1.00 55.18 211 VAL D N 1
ATOM 10624 C CA . VAL D 1 158 ? -69.207 33.834 124.871 1.00 54.33 211 VAL D CA 1
ATOM 10625 C C . VAL D 1 158 ? -69.555 32.349 124.798 1.00 53.45 211 VAL D C 1
ATOM 10626 O O . VAL D 1 158 ? -70.552 31.978 124.186 1.00 52.96 211 VAL D O 1
ATOM 10630 N N . LEU D 1 159 ? -68.759 31.492 125.417 1.00 53.21 212 LEU D N 1
ATOM 10631 C CA . LEU D 1 159 ? -69.049 30.061 125.332 1.00 53.35 212 LEU D CA 1
ATOM 10632 C C . LEU D 1 159 ? -70.445 29.726 125.865 1.00 53.39 212 LEU D C 1
ATOM 10633 O O . LEU D 1 159 ? -71.236 29.085 125.170 1.00 54.15 212 LEU D O 1
ATOM 10638 N N . GLY D 1 160 ? -70.737 30.160 127.091 1.00 52.44 213 GLY D N 1
ATOM 10639 C CA . GLY D 1 160 ? -72.009 29.862 127.740 1.00 51.56 213 GLY D CA 1
ATOM 10640 C C . GLY D 1 160 ? -73.218 30.198 126.888 1.00 51.79 213 GLY D C 1
ATOM 10641 O O . GLY D 1 160 ? -74.004 29.307 126.538 1.00 50.86 213 GLY D O 1
ATOM 10642 N N . PRO D 1 161 ? -73.374 31.492 126.544 1.00 52.09 214 PRO D N 1
ATOM 10643 C CA . PRO D 1 161 ? -74.539 31.928 125.792 1.00 52.17 214 PRO D CA 1
ATOM 10644 C C . PRO D 1 161 ? -74.576 31.292 124.421 1.00 52.13 214 PRO D C 1
ATOM 10645 O O . PRO D 1 161 ? -75.644 31.180 123.828 1.00 52.16 214 PRO D O 1
ATOM 10649 N N . LEU D 1 162 ? -73.419 30.866 123.927 1.00 52.50 215 LEU D N 1
ATOM 10650 C CA . LEU D 1 162 ? -73.359 30.190 122.637 1.00 52.69 215 LEU D CA 1
ATOM 10651 C C . LEU D 1 162 ? -73.990 28.803 122.732 1.00 52.90 215 LEU D C 1
ATOM 10652 O O . LEU D 1 162 ? -74.926 28.469 122.004 1.00 52.77 215 LEU D O 1
ATOM 10657 N N . LEU D 1 163 ? -73.460 27.987 123.626 1.00 53.31 216 LEU D N 1
ATOM 10658 C CA . LEU D 1 163 ? -74.076 26.715 123.914 1.00 54.05 216 LEU D CA 1
ATOM 10659 C C . LEU D 1 163 ? -75.559 26.937 124.201 1.00 54.54 216 LEU D C 1
ATOM 10660 O O . LEU D 1 163 ? -76.418 26.147 123.784 1.00 54.96 216 LEU D O 1
ATOM 10665 N N . HIS D 1 164 ? -75.867 28.019 124.906 1.00 54.23 217 HIS D N 1
ATOM 10666 C CA . HIS D 1 164 ? -77.239 28.202 125.346 1.00 54.81 217 HIS D CA 1
ATOM 10667 C C . HIS D 1 164 ? -78.117 28.227 124.121 1.00 54.56 217 HIS D C 1
ATOM 10668 O O . HIS D 1 164 ? -79.056 27.439 123.981 1.00 55.01 217 HIS D O 1
ATOM 10675 N N . ASP D 1 165 ? -77.782 29.141 123.230 1.00 54.07 218 ASP D N 1
ATOM 10676 C CA . ASP D 1 165 ? -78.594 29.392 122.080 1.00 54.18 218 ASP D CA 1
ATOM 10677 C C . ASP D 1 165 ? -78.557 28.171 121.182 1.00 54.31 218 ASP D C 1
ATOM 10678 O O . ASP D 1 165 ? -79.562 27.781 120.606 1.00 54.01 218 ASP D O 1
ATOM 10683 N N . ALA D 1 166 ? -77.391 27.550 121.099 1.00 54.98 219 ALA D N 1
ATOM 10684 C CA . ALA D 1 166 ? -77.230 26.342 120.309 1.00 55.68 219 ALA D CA 1
ATOM 10685 C C . ALA D 1 166 ? -78.338 25.336 120.619 1.00 56.01 219 ALA D C 1
ATOM 10686 O O . ALA D 1 166 ? -79.083 24.924 119.730 1.00 55.24 219 ALA D O 1
ATOM 10696 N N . THR D 1 168 ? -81.107 25.751 121.720 1.00 58.82 221 THR D N 1
ATOM 10697 C CA . THR D 1 168 ? -82.363 26.280 121.225 1.00 58.06 221 THR D CA 1
ATOM 10698 C C . THR D 1 168 ? -82.767 25.611 119.918 1.00 58.43 221 THR D C 1
ATOM 10699 O O . THR D 1 168 ? -83.957 25.472 119.630 1.00 59.18 221 THR D O 1
ATOM 10703 N N . PHE D 1 169 ? -81.786 25.199 119.128 1.00 57.74 222 PHE D N 1
ATOM 10704 C CA . PHE D 1 169 ? -82.079 24.668 117.807 1.00 58.91 222 PHE D CA 1
ATOM 10705 C C . PHE D 1 169 ? -82.243 23.162 117.856 1.00 60.32 222 PHE D C 1
ATOM 10706 O O . PHE D 1 169 ? -82.293 22.495 116.822 1.00 60.63 222 PHE D O 1
ATOM 10714 N N . CYS D 1 170 ? -82.361 22.643 119.072 1.00 61.80 223 CYS D N 1
ATOM 10715 C CA . CYS D 1 170 ? -82.278 21.219 119.323 1.00 63.16 223 CYS D CA 1
ATOM 10716 C C . CYS D 1 170 ? -83.389 20.825 120.281 1.00 64.34 223 CYS D C 1
ATOM 10717 O O . CYS D 1 170 ? -83.136 20.581 121.464 1.00 64.02 223 CYS D O 1
ATOM 10720 N N . PRO D 1 171 ? -84.628 20.741 119.765 1.00 65.64 224 PRO D N 1
ATOM 10721 C CA . PRO D 1 171 ? -85.841 20.652 120.593 1.00 65.80 224 PRO D CA 1
ATOM 10722 C C . PRO D 1 171 ? -85.870 19.350 121.368 1.00 66.61 224 PRO D C 1
ATOM 10723 O O . PRO D 1 171 ? -86.248 19.336 122.538 1.00 66.41 224 PRO D O 1
ATOM 10727 N N . GLU D 1 172 ? -85.440 18.275 120.708 1.00 67.10 225 GLU D N 1
ATOM 10728 C CA . GLU D 1 172 ? -85.494 16.924 121.260 1.00 67.35 225 GLU D CA 1
ATOM 10729 C C . GLU D 1 172 ? -84.220 16.529 122.041 1.00 65.54 225 GLU D C 1
ATOM 10730 O O . GLU D 1 172 ? -84.140 15.453 122.621 1.00 65.26 225 GLU D O 1
ATOM 10736 N N . GLY D 1 173 ? -83.226 17.405 122.051 1.00 63.80 226 GLY D N 1
ATOM 10737 C CA . GLY D 1 173 ? -82.069 17.225 122.918 1.00 61.61 226 GLY D CA 1
ATOM 10738 C C . GLY D 1 173 ? -81.089 16.177 122.446 1.00 60.46 226 GLY D C 1
ATOM 10739 O O . GLY D 1 173 ? -81.286 15.548 121.418 1.00 59.98 226 GLY D O 1
ATOM 10740 N N . ILE D 1 174 ? -80.014 16.010 123.202 1.00 59.27 227 ILE D N 1
ATOM 10741 C CA . ILE D 1 174 ? -79.004 15.017 122.910 1.00 58.49 227 ILE D CA 1
ATOM 10742 C C . ILE D 1 174 ? -79.112 13.889 123.921 1.00 58.25 227 ILE D C 1
ATOM 10743 O O . ILE D 1 174 ? -79.185 14.134 125.130 1.00 58.03 227 ILE D O 1
ATOM 10748 N N . ASP D 1 175 ? -79.105 12.656 123.422 1.00 58.00 228 ASP D N 1
ATOM 10749 C CA . ASP D 1 175 ? -79.324 11.456 124.252 1.00 58.47 228 ASP D CA 1
ATOM 10750 C C . ASP D 1 175 ? -78.030 10.929 124.899 1.00 57.16 228 ASP D C 1
ATOM 10751 O O . ASP D 1 175 ? -77.223 10.253 124.267 1.00 55.58 228 ASP D O 1
ATOM 10756 N N . LEU D 1 176 ? -77.869 11.233 126.182 1.00 56.73 229 LEU D N 1
ATOM 10757 C CA . LEU D 1 176 ? -76.595 11.056 126.852 1.00 56.77 229 LEU D CA 1
ATOM 10758 C C . LEU D 1 176 ? -76.221 9.610 127.140 1.00 56.70 229 LEU D C 1
ATOM 10759 O O . LEU D 1 176 ? -75.041 9.242 127.051 1.00 57.54 229 LEU D O 1
ATOM 10764 N N . ARG D 1 177 ? -77.218 8.799 127.476 1.00 56.01 230 ARG D N 1
ATOM 10765 C CA . ARG D 1 177 ? -76.990 7.389 127.754 1.00 55.20 230 ARG D CA 1
ATOM 10766 C C . ARG D 1 177 ? -76.586 6.700 126.470 1.00 55.85 230 ARG D C 1
ATOM 10767 O O . ARG D 1 177 ? -75.667 5.877 126.463 1.00 56.13 230 ARG D O 1
ATOM 10775 N N . LEU D 1 178 ? -77.252 7.043 125.372 1.00 56.19 231 LEU D N 1
ATOM 10776 C CA . LEU D 1 178 ? -76.918 6.399 124.100 1.00 57.15 231 LEU D CA 1
ATOM 10777 C C . LEU D 1 178 ? -75.520 6.791 123.657 1.00 57.35 231 LEU D C 1
ATOM 10778 O O . LEU D 1 178 ? -74.804 6.003 123.075 1.00 57.73 231 LEU D O 1
ATOM 10791 N N . LEU D 1 180 ? -73.059 7.650 125.585 1.00 59.22 233 LEU D N 1
ATOM 10792 C CA . LEU D 1 180 ? -72.056 7.085 126.454 1.00 57.85 233 LEU D CA 1
ATOM 10793 C C . LEU D 1 180 ? -71.898 5.590 126.240 1.00 57.46 233 LEU D C 1
ATOM 10794 O O . LEU D 1 180 ? -70.762 5.088 126.287 1.00 58.12 233 LEU D O 1
ATOM 10799 N N . SER D 1 181 ? -72.986 4.880 125.926 1.00 55.44 234 SER D N 1
ATOM 10800 C CA . SER D 1 181 ? -72.820 3.486 125.504 1.00 54.76 234 SER D CA 1
ATOM 10801 C C . SER D 1 181 ? -71.955 3.386 124.256 1.00 54.12 234 SER D C 1
ATOM 10802 O O . SER D 1 181 ? -71.229 2.404 124.078 1.00 53.49 234 SER D O 1
ATOM 10805 N N . GLN D 1 182 ? -72.034 4.399 123.390 1.00 53.07 235 GLN D N 1
ATOM 10806 C CA . GLN D 1 182 ? -71.117 4.488 122.257 1.00 51.98 235 GLN D CA 1
ATOM 10807 C C . GLN D 1 182 ? -69.677 4.741 122.723 1.00 50.97 235 GLN D C 1
ATOM 10808 O O . GLN D 1 182 ? -68.776 4.042 122.312 1.00 51.42 235 GLN D O 1
ATOM 10814 N N . ALA D 1 183 ? -69.450 5.716 123.594 1.00 50.12 236 ALA D N 1
ATOM 10815 C CA . ALA D 1 183 ? -68.090 5.991 124.015 1.00 49.68 236 ALA D CA 1
ATOM 10816 C C . ALA D 1 183 ? -67.453 4.770 124.657 1.00 50.26 236 ALA D C 1
ATOM 10817 O O . ALA D 1 183 ? -66.270 4.489 124.434 1.00 50.52 236 ALA D O 1
ATOM 10819 N N . LEU D 1 184 ? -68.237 4.016 125.418 1.00 50.97 237 LEU D N 1
ATOM 10820 C CA . LEU D 1 184 ? -67.744 2.760 126.010 1.00 51.31 237 LEU D CA 1
ATOM 10821 C C . LEU D 1 184 ? -67.419 1.678 124.958 1.00 51.85 237 LEU D C 1
ATOM 10822 O O . LEU D 1 184 ? -66.757 0.687 125.256 1.00 53.18 237 LEU D O 1
ATOM 10827 N N . HIS D 1 185 ? -67.882 1.844 123.728 1.00 52.29 238 HIS D N 1
ATOM 10828 C CA . HIS D 1 185 ? -67.514 0.881 122.674 1.00 52.56 238 HIS D CA 1
ATOM 10829 C C . HIS D 1 185 ? -66.289 1.365 121.958 1.00 54.08 238 HIS D C 1
ATOM 10830 O O . HIS D 1 185 ? -65.813 0.732 121.030 1.00 53.43 238 HIS D O 1
ATOM 10845 N N . GLY D 1 187 ? -63.342 2.549 123.606 1.00 57.12 240 GLY D N 1
ATOM 10846 C CA . GLY D 1 187 ? -62.157 2.630 124.440 1.00 57.48 240 GLY D CA 1
ATOM 10847 C C . GLY D 1 187 ? -62.220 3.669 125.544 1.00 58.12 240 GLY D C 1
ATOM 10848 O O . GLY D 1 187 ? -61.214 3.991 126.143 1.00 58.92 240 GLY D O 1
ATOM 10849 N N . ASP D 1 188 ? -63.400 4.184 125.832 1.00 58.73 241 ASP D N 1
ATOM 10850 C CA . ASP D 1 188 ? -63.565 5.195 126.870 1.00 60.64 241 ASP D CA 1
ATOM 10851 C C . ASP D 1 188 ? -64.168 4.510 128.098 1.00 60.83 241 ASP D C 1
ATOM 10852 O O . ASP D 1 188 ? -64.846 3.490 127.957 1.00 61.83 241 ASP D O 1
ATOM 10857 N N . GLU D 1 189 ? -63.944 5.067 129.288 1.00 59.50 242 GLU D N 1
ATOM 10858 C CA . GLU D 1 189 ? -64.688 4.659 130.485 1.00 58.81 242 GLU D CA 1
ATOM 10859 C C . GLU D 1 189 ? -65.306 5.887 131.146 1.00 59.43 242 GLU D C 1
ATOM 10860 O O . GLU D 1 189 ? -65.684 5.853 132.314 1.00 59.11 242 GLU D O 1
ATOM 10866 N N . CYS D 1 190 ? -65.363 6.980 130.395 1.00 60.03 243 CYS D N 1
ATOM 10867 C CA . CYS D 1 190 ? -66.086 8.163 130.825 1.00 62.08 243 CYS D CA 1
ATOM 10868 C C . CYS D 1 190 ? -65.720 8.778 132.180 1.00 61.43 243 CYS D C 1
ATOM 10869 O O . CYS D 1 190 ? -66.514 9.530 132.729 1.00 61.68 243 CYS D O 1
ATOM 10872 N N . HIS D 1 191 ? -64.547 8.467 132.717 1.00 60.86 244 HIS D N 1
ATOM 10873 C CA . HIS D 1 191 ? -64.123 9.105 133.952 1.00 61.27 244 HIS D CA 1
ATOM 10874 C C . HIS D 1 191 ? -62.730 9.700 133.811 1.00 61.69 244 HIS D C 1
ATOM 10875 O O . HIS D 1 191 ? -62.588 10.916 133.814 1.00 62.74 244 HIS D O 1
ATOM 10882 N N . ASN D 1 192 ? -61.706 8.864 133.691 1.00 61.59 245 ASN D N 1
ATOM 10883 C CA . ASN D 1 192 ? -60.368 9.368 133.408 1.00 62.15 245 ASN D CA 1
ATOM 10884 C C . ASN D 1 192 ? -60.067 9.526 131.911 1.00 61.32 245 ASN D C 1
ATOM 10885 O O . ASN D 1 192 ? -59.279 10.375 131.520 1.00 61.86 245 ASN D O 1
ATOM 10890 N N . ARG D 1 193 ? -60.686 8.703 131.078 1.00 59.60 246 ARG D N 1
ATOM 10891 C CA . ARG D 1 193 ? -60.475 8.784 129.644 1.00 58.11 246 ARG D CA 1
ATOM 10892 C C . ARG D 1 193 ? -61.792 9.147 128.985 1.00 57.82 246 ARG D C 1
ATOM 10893 O O . ARG D 1 193 ? -62.681 8.316 128.912 1.00 58.06 246 ARG D O 1
ATOM 10901 N N . ASN D 1 194 ? -61.906 10.392 128.525 1.00 57.16 247 ASN D N 1
ATOM 10902 C CA . ASN D 1 194 ? -63.116 10.918 127.913 1.00 56.35 247 ASN D CA 1
ATOM 10903 C C . ASN D 1 194 ? -62.928 11.269 126.433 1.00 56.36 247 ASN D C 1
ATOM 10904 O O . ASN D 1 194 ? -63.741 12.000 125.863 1.00 56.09 247 ASN D O 1
ATOM 10909 N N . VAL D 1 195 ? -61.866 10.749 125.813 1.00 55.78 248 VAL D N 1
ATOM 10910 C CA . VAL D 1 195 ? -61.539 11.097 124.431 1.00 55.99 248 VAL D CA 1
ATOM 10911 C C . VAL D 1 195 ? -62.727 10.883 123.504 1.00 55.94 248 VAL D C 1
ATOM 10912 O O . VAL D 1 195 ? -63.196 11.812 122.858 1.00 57.01 248 VAL D O 1
ATOM 10916 N N . ALA D 1 196 ? -63.214 9.654 123.438 1.00 56.05 249 ALA D N 1
ATOM 10917 C CA . ALA D 1 196 ? -64.248 9.310 122.479 1.00 56.11 249 ALA D CA 1
ATOM 10918 C C . ALA D 1 196 ? -65.541 10.039 122.819 1.00 56.74 249 ALA D C 1
ATOM 10919 O O . ALA D 1 196 ? -66.264 10.519 121.933 1.00 57.87 249 ALA D O 1
ATOM 10921 N N . GLY D 1 197 ? -65.817 10.154 124.106 1.00 55.47 250 GLY D N 1
ATOM 10922 C CA . GLY D 1 197 ? -66.978 10.885 124.523 1.00 55.21 250 GLY D CA 1
ATOM 10923 C C . GLY D 1 197 ? -66.937 12.302 124.008 1.00 54.72 250 GLY D C 1
ATOM 10924 O O . GLY D 1 197 ? -67.913 12.802 123.457 1.00 55.68 250 GLY D O 1
ATOM 10925 N N . SER D 1 198 ? -65.802 12.959 124.186 1.00 54.07 251 SER D N 1
ATOM 10926 C CA . SER D 1 198 ? -65.715 14.379 123.858 1.00 52.78 251 SER D CA 1
ATOM 10927 C C . SER D 1 198 ? -65.861 14.633 122.354 1.00 52.53 251 SER D C 1
ATOM 10928 O O . SER D 1 198 ? -66.612 15.519 121.947 1.00 52.51 251 SER D O 1
ATOM 10931 N N . THR D 1 199 ? -65.180 13.839 121.531 1.00 51.25 252 THR D N 1
ATOM 10932 C CA . THR D 1 199 ? -65.352 13.961 120.086 1.00 51.07 252 THR D CA 1
ATOM 10933 C C . THR D 1 199 ? -66.794 13.736 119.609 1.00 50.27 252 THR D C 1
ATOM 10934 O O . THR D 1 199 ? -67.239 14.381 118.677 1.00 51.20 252 THR D O 1
ATOM 10938 N N . LEU D 1 200 ? -67.535 12.840 120.234 1.00 49.25 253 LEU D N 1
ATOM 10939 C CA . LEU D 1 200 ? -68.905 12.651 119.810 1.00 48.91 253 LEU D CA 1
ATOM 10940 C C . LEU D 1 200 ? -69.745 13.869 120.177 1.00 50.14 253 LEU D C 1
ATOM 10941 O O . LEU D 1 200 ? -70.561 14.342 119.371 1.00 50.69 253 LEU D O 1
ATOM 10946 N N . LEU D 1 201 ? -69.531 14.385 121.383 1.00 50.42 254 LEU D N 1
ATOM 10947 C CA . LEU D 1 201 ? -70.350 15.474 121.879 1.00 51.48 254 LEU D CA 1
ATOM 10948 C C . LEU D 1 201 ? -70.162 16.675 120.982 1.00 52.39 254 LEU D C 1
ATOM 10949 O O . LEU D 1 201 ? -71.146 17.247 120.505 1.00 52.80 254 LEU D O 1
ATOM 10954 N N . VAL D 1 202 ? -68.910 17.037 120.711 1.00 52.95 255 VAL D N 1
ATOM 10955 C CA . VAL D 1 202 ? -68.672 18.245 119.923 1.00 54.61 255 VAL D CA 1
ATOM 10956 C C . VAL D 1 202 ? -69.082 18.046 118.467 1.00 55.07 255 VAL D C 1
ATOM 10957 O O . VAL D 1 202 ? -69.352 19.003 117.759 1.00 55.46 255 VAL D O 1
ATOM 10961 N N . GLN D 1 203 ? -69.149 16.804 118.013 1.00 55.57 256 GLN D N 1
ATOM 10962 C CA . GLN D 1 203 ? -69.752 16.579 116.717 1.00 56.40 256 GLN D CA 1
ATOM 10963 C C . GLN D 1 203 ? -71.247 16.894 116.830 1.00 55.67 256 GLN D C 1
ATOM 10964 O O . GLN D 1 203 ? -71.795 17.578 115.993 1.00 55.65 256 GLN D O 1
ATOM 10970 N N . ALA D 1 204 ? -71.892 16.417 117.886 1.00 54.44 257 ALA D N 1
ATOM 10971 C CA . ALA D 1 204 ? -73.334 16.594 118.036 1.00 53.30 257 ALA D CA 1
ATOM 10972 C C . ALA D 1 204 ? -73.738 18.076 118.052 1.00 53.06 257 ALA D C 1
ATOM 10973 O O . ALA D 1 204 ? -74.752 18.461 117.450 1.00 53.71 257 ALA D O 1
ATOM 10975 N N . LEU D 1 205 ? -72.928 18.896 118.716 1.00 51.95 258 LEU D N 1
ATOM 10976 C CA . LEU D 1 205 ? -73.242 20.306 118.950 1.00 50.53 258 LEU D CA 1
ATOM 10977 C C . LEU D 1 205 ? -72.877 21.186 117.769 1.00 51.06 258 LEU D C 1
ATOM 10978 O O . LEU D 1 205 ? -73.317 22.340 117.655 1.00 51.83 258 LEU D O 1
ATOM 10983 N N . THR D 1 206 ? -72.018 20.677 116.909 1.00 50.40 259 THR D N 1
ATOM 10984 C CA . THR D 1 206 ? -71.437 21.544 115.929 1.00 50.31 259 THR D CA 1
ATOM 10985 C C . THR D 1 206 ? -72.474 22.190 114.986 1.00 50.18 259 THR D C 1
ATOM 10986 O O . THR D 1 206 ? -72.576 23.408 114.959 1.00 49.54 259 THR D O 1
ATOM 10990 N N . PRO D 1 207 ? -73.292 21.383 114.283 1.00 50.70 260 PRO D N 1
ATOM 10991 C CA . PRO D 1 207 ? -74.280 21.954 113.368 1.00 51.53 260 PRO D CA 1
ATOM 10992 C C . PRO D 1 207 ? -75.245 22.902 114.075 1.00 52.67 260 PRO D C 1
ATOM 10993 O O . PRO D 1 207 ? -75.605 23.945 113.530 1.00 53.35 260 PRO D O 1
ATOM 10997 N N . TYR D 1 208 ? -75.670 22.545 115.274 1.00 53.47 261 TYR D N 1
ATOM 10998 C CA . TYR D 1 208 ? -76.520 23.441 116.033 1.00 54.96 261 TYR D CA 1
ATOM 10999 C C . TYR D 1 208 ? -75.810 24.777 116.256 1.00 55.30 261 TYR D C 1
ATOM 11000 O O . TYR D 1 208 ? -76.365 25.828 115.943 1.00 54.96 261 TYR D O 1
ATOM 11017 N N . VAL D 1 210 ? -73.767 26.232 114.688 1.00 54.20 263 VAL D N 1
ATOM 11018 C CA . VAL D 1 210 ? -73.549 26.980 113.487 1.00 52.97 263 VAL D CA 1
ATOM 11019 C C . VAL D 1 210 ? -74.771 27.838 113.141 1.00 52.68 263 VAL D C 1
ATOM 11020 O O . VAL D 1 210 ? -74.653 28.845 112.437 1.00 51.85 263 VAL D O 1
ATOM 11024 N N . GLN D 1 211 ? -75.925 27.431 113.669 1.00 52.04 264 GLN D N 1
ATOM 11025 C CA . GLN D 1 211 ? -77.202 28.053 113.373 1.00 52.28 264 GLN D CA 1
ATOM 11026 C C . GLN D 1 211 ? -77.415 29.318 114.210 1.00 51.83 264 GLN D C 1
ATOM 11027 O O . GLN D 1 211 ? -78.408 30.022 114.072 1.00 51.25 264 GLN D O 1
ATOM 11033 N N . THR D 1 212 ? -76.423 29.610 115.033 1.00 51.52 265 THR D N 1
ATOM 11034 C CA . THR D 1 212 ? -76.498 30.591 116.087 1.00 51.39 265 THR D CA 1
ATOM 11035 C C . THR D 1 212 ? -76.272 32.004 115.548 1.00 51.82 265 THR D C 1
ATOM 11036 O O . THR D 1 212 ? -76.165 32.199 114.329 1.00 52.81 265 THR D O 1
ATOM 11040 N N . ASP D 1 213 ? -76.180 32.991 116.436 1.00 51.84 266 ASP D N 1
ATOM 11041 C CA . ASP D 1 213 ? -75.933 34.375 115.990 1.00 52.53 266 ASP D CA 1
ATOM 11042 C C . ASP D 1 213 ? -74.515 34.903 116.158 1.00 51.68 266 ASP D C 1
ATOM 11043 O O . ASP D 1 213 ? -74.313 36.109 116.122 1.00 51.67 266 ASP D O 1
ATOM 11048 N N . PHE D 1 214 ? -73.542 34.009 116.321 1.00 51.05 267 PHE D N 1
ATOM 11049 C CA . PHE D 1 214 ? -72.176 34.389 116.690 1.00 49.44 267 PHE D CA 1
ATOM 11050 C C . PHE D 1 214 ? -71.273 34.338 115.469 1.00 49.40 267 PHE D C 1
ATOM 11051 O O . PHE D 1 214 ? -71.477 33.518 114.586 1.00 50.30 267 PHE D O 1
ATOM 11059 N N . SER D 1 215 ? -70.282 35.219 115.414 1.00 49.01 268 SER D N 1
ATOM 11060 C CA . SER D 1 215 ? -69.440 35.365 114.227 1.00 48.79 268 SER D CA 1
ATOM 11061 C C . SER D 1 215 ? -68.551 34.144 113.970 1.00 48.93 268 SER D C 1
ATOM 11062 O O . SER D 1 215 ? -68.252 33.380 114.891 1.00 48.77 268 SER D O 1
ATOM 11065 N N . ARG D 1 216 ? -68.127 33.951 112.725 1.00 48.94 269 ARG D N 1
ATOM 11066 C CA . ARG D 1 216 ? -67.185 32.880 112.453 1.00 49.30 269 ARG D CA 1
ATOM 11067 C C . ARG D 1 216 ? -66.053 33.058 113.451 1.00 49.89 269 ARG D C 1
ATOM 11068 O O . ARG D 1 216 ? -65.751 32.161 114.227 1.00 50.66 269 ARG D O 1
ATOM 11076 N N . GLU D 1 217 ? -65.453 34.237 113.450 1.00 50.53 270 GLU D N 1
ATOM 11077 C CA . GLU D 1 217 ? -64.435 34.608 114.425 1.00 51.84 270 GLU D CA 1
ATOM 11078 C C . GLU D 1 217 ? -64.618 33.957 115.798 1.00 52.08 270 GLU D C 1
ATOM 11079 O O . GLU D 1 217 ? -63.705 33.333 116.345 1.00 51.89 270 GLU D O 1
ATOM 11085 N N . GLN D 1 218 ? -65.809 34.126 116.355 1.00 52.11 271 GLN D N 1
ATOM 11086 C CA . GLN D 1 218 ? -66.139 33.582 117.654 1.00 51.70 271 GLN D CA 1
ATOM 11087 C C . GLN D 1 218 ? -66.316 32.062 117.608 1.00 50.76 271 GLN D C 1
ATOM 11088 O O . GLN D 1 218 ? -65.950 31.366 118.554 1.00 50.80 271 GLN D O 1
ATOM 11094 N N . LEU D 1 219 ? -66.916 31.535 116.545 1.00 49.80 272 LEU D N 1
ATOM 11095 C CA . LEU D 1 219 ? -67.055 30.078 116.447 1.00 49.27 272 LEU D CA 1
ATOM 11096 C C . LEU D 1 219 ? -65.655 29.441 116.492 1.00 49.48 272 LEU D C 1
ATOM 11097 O O . LEU D 1 219 ? -65.461 28.377 117.065 1.00 49.06 272 LEU D O 1
ATOM 11102 N N . LYS D 1 220 ? -64.690 30.128 115.895 1.00 50.46 273 LYS D N 1
ATOM 11103 C CA . LYS D 1 220 ? -63.313 29.669 115.803 1.00 51.83 273 LYS D CA 1
ATOM 11104 C C . LYS D 1 220 ? -62.625 29.576 117.161 1.00 52.52 273 LYS D C 1
ATOM 11105 O O . LYS D 1 220 ? -62.027 28.550 117.483 1.00 53.54 273 LYS D O 1
ATOM 11111 N N . GLU D 1 221 ? -62.678 30.631 117.964 1.00 52.34 274 GLU D N 1
ATOM 11112 C CA . GLU D 1 221 ? -62.007 30.536 119.250 1.00 52.57 274 GLU D CA 1
ATOM 11113 C C . GLU D 1 221 ? -62.673 29.455 120.072 1.00 51.77 274 GLU D C 1
ATOM 11114 O O . GLU D 1 221 ? -62.038 28.846 120.919 1.00 52.00 274 GLU D O 1
ATOM 11120 N N . VAL D 1 222 ? -63.938 29.179 119.785 1.00 51.76 275 VAL D N 1
ATOM 11121 C CA . VAL D 1 222 ? -64.660 28.136 120.521 1.00 52.28 275 VAL D CA 1
ATOM 11122 C C . VAL D 1 222 ? -64.276 26.718 120.086 1.00 52.65 275 VAL D C 1
ATOM 11123 O O . VAL D 1 222 ? -64.121 25.830 120.932 1.00 53.01 275 VAL D O 1
ATOM 11127 N N . PHE D 1 223 ? -64.144 26.494 118.781 1.00 52.36 276 PHE D N 1
ATOM 11128 C CA . PHE D 1 223 ? -63.748 25.175 118.311 1.00 52.97 276 PHE D CA 1
ATOM 11129 C C . PHE D 1 223 ? -62.366 24.910 118.835 1.00 53.47 276 PHE D C 1
ATOM 11130 O O . PHE D 1 223 ? -62.117 23.863 119.399 1.00 54.34 276 PHE D O 1
ATOM 11138 N N . GLU D 1 224 ? -61.484 25.887 118.687 1.00 54.16 277 GLU D N 1
ATOM 11139 C CA . GLU D 1 224 ? -60.152 25.787 119.260 1.00 55.30 277 GLU D CA 1
ATOM 11140 C C . GLU D 1 224 ? -60.230 25.414 120.737 1.00 55.42 277 GLU D C 1
ATOM 11141 O O . GLU D 1 224 ? -59.579 24.451 121.172 1.00 56.04 277 GLU D O 1
ATOM 11147 N N . PHE D 1 225 ? -61.059 26.134 121.492 1.00 54.50 278 PHE D N 1
ATOM 11148 C CA . PHE D 1 225 ? -61.327 25.785 122.889 1.00 53.58 278 PHE D CA 1
ATOM 11149 C C . PHE D 1 225 ? -61.786 24.321 123.074 1.00 53.64 278 PHE D C 1
ATOM 11150 O O . PHE D 1 225 ? -61.165 23.559 123.818 1.00 53.05 278 PHE D O 1
ATOM 11158 N N . LEU D 1 226 ? -62.864 23.929 122.402 1.00 53.52 279 LEU D N 1
ATOM 11159 C CA . LEU D 1 226 ? -63.370 22.565 122.550 1.00 53.57 279 LEU D CA 1
ATOM 11160 C C . LEU D 1 226 ? -62.266 21.544 122.248 1.00 53.68 279 LEU D C 1
ATOM 11161 O O . LEU D 1 226 ? -62.204 20.469 122.868 1.00 52.89 279 LEU D O 1
ATOM 11166 N N . GLY D 1 227 ? -61.397 21.901 121.302 1.00 53.86 280 GLY D N 1
ATOM 11167 C CA . GLY D 1 227 ? -60.379 20.987 120.789 1.00 53.78 280 GLY D CA 1
ATOM 11168 C C . GLY D 1 227 ? -59.104 21.046 121.606 1.00 53.98 280 GLY D C 1
ATOM 11169 O O . GLY D 1 227 ? -58.118 20.410 121.275 1.00 54.71 280 GLY D O 1
ATOM 11170 N N . SER D 1 228 ? -59.144 21.801 122.686 1.00 54.30 281 SER D N 1
ATOM 11171 C CA . SER D 1 228 ? -57.995 22.070 123.531 1.00 54.81 281 SER D CA 1
ATOM 11172 C C . SER D 1 228 ? -57.643 20.889 124.433 1.00 54.66 281 SER D C 1
ATOM 11173 O O . SER D 1 228 ? -56.484 20.679 124.785 1.00 53.81 281 SER D O 1
ATOM 11176 N N . SER D 1 229 ? -58.657 20.141 124.847 1.00 55.10 282 SER D N 1
ATOM 11177 C CA . SER D 1 229 ? -58.433 18.936 125.638 1.00 55.85 282 SER D CA 1
ATOM 11178 C C . SER D 1 229 ? -59.595 17.990 125.458 1.00 56.13 282 SER D C 1
ATOM 11179 O O . SER D 1 229 ? -60.647 18.362 124.938 1.00 55.75 282 SER D O 1
ATOM 11182 N N . ASP D 1 230 ? -59.406 16.750 125.873 1.00 57.15 283 ASP D N 1
ATOM 11183 C CA . ASP D 1 230 ? -60.447 15.767 125.648 1.00 58.15 283 ASP D CA 1
ATOM 11184 C C . ASP D 1 230 ? -61.407 15.754 126.835 1.00 57.72 283 ASP D C 1
ATOM 11185 O O . ASP D 1 230 ? -62.362 14.980 126.881 1.00 57.42 283 ASP D O 1
ATOM 11190 N N . TYR D 1 231 ? -61.161 16.641 127.788 1.00 57.15 284 TYR D N 1
ATOM 11191 C CA . TYR D 1 231 ? -61.854 16.544 129.027 1.00 56.31 284 TYR D CA 1
ATOM 11192 C C . TYR D 1 231 ? -63.235 17.156 128.940 1.00 56.16 284 TYR D C 1
ATOM 11193 O O . TYR D 1 231 ? -64.016 17.112 129.888 1.00 55.65 284 TYR D O 1
ATOM 11202 N N . PHE D 1 232 ? -63.566 17.705 127.788 1.00 56.90 285 PHE D N 1
ATOM 11203 C CA . PHE D 1 232 ? -64.801 18.470 127.696 1.00 56.92 285 PHE D CA 1
ATOM 11204 C C . PHE D 1 232 ? -66.057 17.717 128.086 1.00 56.14 285 PHE D C 1
ATOM 11205 O O . PHE D 1 232 ? -66.892 18.269 128.721 1.00 56.31 285 PHE D O 1
ATOM 11213 N N . SER D 1 233 ? -66.229 16.467 127.706 1.00 56.57 286 SER D N 1
ATOM 11214 C CA . SER D 1 233 ? -67.479 15.823 128.078 1.00 56.87 286 SER D CA 1
ATOM 11215 C C . SER D 1 233 ? -67.421 15.139 129.439 1.00 57.72 286 SER D C 1
ATOM 11216 O O . SER D 1 233 ? -68.443 14.654 129.942 1.00 58.90 286 SER D O 1
ATOM 11219 N N . GLY D 1 234 ? -66.240 15.088 130.046 1.00 57.73 287 GLY D N 1
ATOM 11220 C CA . GLY D 1 234 ? -66.129 14.560 131.403 1.00 56.96 287 GLY D CA 1
ATOM 11221 C C . GLY D 1 234 ? -67.333 14.939 132.253 1.00 56.67 287 GLY D C 1
ATOM 11222 O O . GLY D 1 234 ? -68.063 14.074 132.727 1.00 58.10 287 GLY D O 1
ATOM 11223 N N . PRO D 1 235 ? -67.550 16.236 132.463 1.00 55.78 288 PRO D N 1
ATOM 11224 C CA . PRO D 1 235 ? -68.659 16.626 133.334 1.00 55.92 288 PRO D CA 1
ATOM 11225 C C . PRO D 1 235 ? -70.010 16.166 132.808 1.00 55.49 288 PRO D C 1
ATOM 11226 O O . PRO D 1 235 ? -70.875 15.746 133.581 1.00 56.12 288 PRO D O 1
ATOM 11230 N N . THR D 1 236 ? -70.197 16.230 131.502 1.00 54.21 289 THR D N 1
ATOM 11231 C CA . THR D 1 236 ? -71.429 15.729 130.931 1.00 53.75 289 THR D CA 1
ATOM 11232 C C . THR D 1 236 ? -71.741 14.316 131.367 1.00 53.88 289 THR D C 1
ATOM 11233 O O . THR D 1 236 ? -72.895 13.997 131.583 1.00 54.30 289 THR D O 1
ATOM 11237 N N . TRP D 1 237 ? -70.728 13.457 131.465 1.00 53.67 290 TRP D N 1
ATOM 11238 C CA . TRP D 1 237 ? -70.972 12.098 131.956 1.00 54.52 290 TRP D CA 1
ATOM 11239 C C . TRP D 1 237 ? -71.325 12.080 133.430 1.00 54.79 290 TRP D C 1
ATOM 11240 O O . TRP D 1 237 ? -72.291 11.436 133.814 1.00 54.87 290 TRP D O 1
ATOM 11259 N N . GLY D 1 239 ? -72.885 14.351 134.893 1.00 53.45 292 GLY D N 1
ATOM 11260 C CA . GLY D 1 239 ? -74.244 14.837 134.911 1.00 52.32 292 GLY D CA 1
ATOM 11261 C C . GLY D 1 239 ? -75.185 13.691 134.648 1.00 52.19 292 GLY D C 1
ATOM 11262 O O . GLY D 1 239 ? -76.155 13.495 135.383 1.00 52.87 292 GLY D O 1
ATOM 11263 N N . ALA D 1 240 ? -74.890 12.910 133.615 1.00 50.99 293 ALA D N 1
ATOM 11264 C CA . ALA D 1 240 ? -75.762 11.806 133.235 1.00 50.37 293 ALA D CA 1
ATOM 11265 C C . ALA D 1 240 ? -75.903 10.788 134.364 1.00 50.58 293 ALA D C 1
ATOM 11266 O O . ALA D 1 240 ? -76.999 10.351 134.664 1.00 51.74 293 ALA D O 1
ATOM 11268 N N . ALA D 1 241 ? -74.806 10.405 134.996 1.00 50.40 294 ALA D N 1
ATOM 11269 C CA . ALA D 1 241 ? -74.895 9.415 136.041 1.00 50.10 294 ALA D CA 1
ATOM 11270 C C . ALA D 1 241 ? -75.793 9.982 137.112 1.00 50.74 294 ALA D C 1
ATOM 11271 O O . ALA D 1 241 ? -76.698 9.302 137.596 1.00 51.15 294 ALA D O 1
ATOM 11273 N N . LYS D 1 242 ? -75.559 11.243 137.462 1.00 51.44 295 LYS D N 1
ATOM 11274 C CA . LYS D 1 242 ? -76.258 11.869 138.578 1.00 52.37 295 LYS D CA 1
ATOM 11275 C C . LYS D 1 242 ? -77.752 11.924 138.316 1.00 53.01 295 LYS D C 1
ATOM 11276 O O . LYS D 1 242 ? -78.576 11.681 139.184 1.00 53.23 295 LYS D O 1
ATOM 11282 N N . CYS D 1 243 ? -78.093 12.284 137.102 1.00 54.25 296 CYS D N 1
ATOM 11283 C CA . CYS D 1 243 ? -79.462 12.332 136.721 1.00 55.17 296 CYS D CA 1
ATOM 11284 C C . CYS D 1 243 ? -80.101 10.960 136.942 1.00 55.37 296 CYS D C 1
ATOM 11285 O O . CYS D 1 243 ? -81.184 10.862 137.504 1.00 57.23 296 CYS D O 1
ATOM 11288 N N . ALA D 1 244 ? -79.426 9.907 136.511 1.00 54.55 297 ALA D N 1
ATOM 11289 C CA . ALA D 1 244 ? -79.929 8.537 136.661 1.00 55.23 297 ALA D CA 1
ATOM 11290 C C . ALA D 1 244 ? -79.978 8.037 138.111 1.00 55.67 297 ALA D C 1
ATOM 11291 O O . ALA D 1 244 ? -80.946 7.403 138.525 1.00 55.72 297 ALA D O 1
ATOM 11293 N N . LEU D 1 245 ? -78.907 8.274 138.866 1.00 56.10 298 LEU D N 1
ATOM 11294 C CA . LEU D 1 245 ? -78.832 7.770 140.230 1.00 55.87 298 LEU D CA 1
ATOM 11295 C C . LEU D 1 245 ? -79.854 8.489 141.121 1.00 57.36 298 LEU D C 1
ATOM 11296 O O . LEU D 1 245 ? -80.304 7.932 142.119 1.00 57.87 298 LEU D O 1
ATOM 11301 N N . ASP D 1 246 ? -80.242 9.709 140.750 1.00 57.85 299 ASP D N 1
ATOM 11302 C CA . ASP D 1 246 ? -81.325 10.381 141.465 1.00 59.56 299 ASP D CA 1
ATOM 11303 C C . ASP D 1 246 ? -82.674 9.679 141.290 1.00 59.25 299 ASP D C 1
ATOM 11304 O O . ASP D 1 246 ? -83.386 9.480 142.262 1.00 59.68 299 ASP D O 1
ATOM 11309 N N . ALA D 1 247 ? -83.000 9.247 140.077 1.00 58.51 300 ALA D N 1
ATOM 11310 C CA . ALA D 1 247 ? -84.161 8.384 139.894 1.00 57.85 300 ALA D CA 1
ATOM 11311 C C . ALA D 1 247 ? -84.116 7.153 140.807 1.00 57.64 300 ALA D C 1
ATOM 11312 O O . ALA D 1 247 ? -85.155 6.661 141.239 1.00 57.58 300 ALA D O 1
ATOM 11314 N N . GLY D 1 248 ? -82.916 6.643 141.079 1.00 57.36 301 GLY D N 1
ATOM 11315 C CA . GLY D 1 248 ? -82.756 5.499 141.987 1.00 56.77 301 GLY D CA 1
ATOM 11316 C C . GLY D 1 248 ? -82.780 5.804 143.484 1.00 56.38 301 GLY D C 1
ATOM 11317 O O . GLY D 1 248 ? -82.782 4.888 144.313 1.00 56.54 301 GLY D O 1
ATOM 11318 N N . HIS D 1 249 ? -82.801 7.083 143.843 1.00 55.33 302 HIS D N 1
ATOM 11319 C CA . HIS D 1 249 ? -82.670 7.475 145.244 1.00 54.88 302 HIS D CA 1
ATOM 11320 C C . HIS D 1 249 ? -84.047 7.524 145.908 1.00 55.04 302 HIS D C 1
ATOM 11321 O O . HIS D 1 249 ? -85.066 7.615 145.219 1.00 56.34 302 HIS D O 1
ATOM 11328 N N . ASN D 1 250 ? -84.086 7.432 147.233 1.00 53.75 303 ASN D N 1
ATOM 11329 C CA . ASN D 1 250 ? -85.345 7.552 147.978 1.00 52.76 303 ASN D CA 1
ATOM 11330 C C . ASN D 1 250 ? -86.318 6.416 147.753 1.00 52.09 303 ASN D C 1
ATOM 11331 O O . ASN D 1 250 ? -87.506 6.631 147.757 1.00 51.37 303 ASN D O 1
ATOM 11336 N N . VAL D 1 251 ? -85.831 5.207 147.550 1.00 52.35 304 VAL D N 1
ATOM 11337 C CA . VAL D 1 251 ? -86.736 4.072 147.461 1.00 53.09 304 VAL D CA 1
ATOM 11338 C C . VAL D 1 251 ? -86.792 3.359 148.789 1.00 53.69 304 VAL D C 1
ATOM 11339 O O . VAL D 1 251 ? -85.789 2.789 149.216 1.00 54.20 304 VAL D O 1
ATOM 11343 N N . GLU D 1 252 ? -87.957 3.353 149.431 1.00 54.99 305 GLU D N 1
ATOM 11344 C CA . GLU D 1 252 ? -88.064 2.748 150.768 1.00 56.03 305 GLU D CA 1
ATOM 11345 C C . GLU D 1 252 ? -87.400 1.364 150.776 1.00 55.25 305 GLU D C 1
ATOM 11346 O O . GLU D 1 252 ? -87.639 0.544 149.868 1.00 54.86 305 GLU D O 1
ATOM 11352 N N . ASN D 1 253 ? -86.540 1.151 151.778 1.00 54.87 306 ASN D N 1
ATOM 11353 C CA . ASN D 1 253 ? -85.813 -0.123 152.017 1.00 55.06 306 ASN D CA 1
ATOM 11354 C C . ASN D 1 253 ? -84.617 -0.478 151.116 1.00 54.62 306 ASN D C 1
ATOM 11355 O O . ASN D 1 253 ? -84.030 -1.548 151.263 1.00 54.84 306 ASN D O 1
ATOM 11360 N N . SER D 1 254 ? -84.263 0.384 150.174 1.00 53.37 307 SER D N 1
ATOM 11361 C CA . SER D 1 254 ? -83.154 0.060 149.298 1.00 52.57 307 SER D CA 1
ATOM 11362 C C . SER D 1 254 ? -81.769 0.204 149.992 1.00 52.67 307 SER D C 1
ATOM 11363 O O . SER D 1 254 ? -81.508 1.214 150.663 1.00 52.72 307 SER D O 1
ATOM 11366 N N . THR D 1 255 ? -80.886 -0.787 149.821 1.00 51.27 308 THR D N 1
ATOM 11367 C CA . THR D 1 255 ? -79.533 -0.685 150.374 1.00 50.38 308 THR D CA 1
ATOM 11368 C C . THR D 1 255 ? -78.528 -0.188 149.339 1.00 49.99 308 THR D C 1
ATOM 11369 O O . THR D 1 255 ? -77.315 -0.343 149.493 1.00 49.11 308 THR D O 1
ATOM 11373 N N . ILE D 1 256 ? -79.036 0.407 148.277 1.00 49.57 309 ILE D N 1
ATOM 11374 C CA . ILE D 1 256 ? -78.173 0.766 147.196 1.00 50.27 309 ILE D CA 1
ATOM 11375 C C . ILE D 1 256 ? -77.534 2.124 147.381 1.00 50.97 309 ILE D C 1
ATOM 11376 O O . ILE D 1 256 ? -78.193 3.076 147.815 1.00 51.76 309 ILE D O 1
ATOM 11381 N N . VAL D 1 257 ? -76.239 2.215 147.094 1.00 49.97 310 VAL D N 1
ATOM 11382 C CA . VAL D 1 257 ? -75.559 3.480 147.240 1.00 49.87 310 VAL D CA 1
ATOM 11383 C C . VAL D 1 257 ? -75.964 4.353 146.080 1.00 50.86 310 VAL D C 1
ATOM 11384 O O . VAL D 1 257 ? -75.869 3.927 144.933 1.00 49.90 310 VAL D O 1
ATOM 11388 N N . THR D 1 258 ? -76.410 5.580 146.342 1.00 51.97 311 THR D N 1
ATOM 11389 C CA . THR D 1 258 ? -76.799 6.438 145.215 1.00 53.11 311 THR D CA 1
ATOM 11390 C C . THR D 1 258 ? -75.833 7.574 144.994 1.00 53.51 311 THR D C 1
ATOM 11391 O O . THR D 1 258 ? -75.981 8.349 144.050 1.00 54.75 311 THR D O 1
ATOM 11395 N N . THR D 1 259 ? -74.846 7.684 145.866 1.00 53.34 312 THR D N 1
ATOM 11396 C CA . THR D 1 259 ? -73.874 8.737 145.726 1.00 53.02 312 THR D CA 1
ATOM 11397 C C . THR D 1 259 ? -72.540 8.357 146.319 1.00 52.91 312 THR D C 1
ATOM 11398 O O . THR D 1 259 ? -72.460 7.826 147.414 1.00 52.54 312 THR D O 1
ATOM 11410 N N . CYS D 1 261 ? -68.918 10.570 146.776 1.00 52.17 314 CYS D N 1
ATOM 11411 C CA . CYS D 1 261 ? -68.260 11.820 146.502 1.00 52.20 314 CYS D CA 1
ATOM 11412 C C . CYS D 1 261 ? -67.254 12.122 147.593 1.00 52.07 314 CYS D C 1
ATOM 11413 O O . CYS D 1 261 ? -67.244 11.462 148.639 1.00 52.27 314 CYS D O 1
ATOM 11416 N N . ARG D 1 262 ? -66.402 13.115 147.351 1.00 51.01 315 ARG D N 1
ATOM 11417 C CA . ARG D 1 262 ? -65.373 13.479 148.324 1.00 50.24 315 ARG D CA 1
ATOM 11418 C C . ARG D 1 262 ? -64.922 14.913 148.123 1.00 50.02 315 ARG D C 1
ATOM 11419 O O . ARG D 1 262 ? -64.945 15.423 147.011 1.00 50.02 315 ARG D O 1
ATOM 11427 N N . ASN D 1 263 ? -64.495 15.557 149.204 1.00 49.07 316 ASN D N 1
ATOM 11428 C CA . ASN D 1 263 ? -64.118 16.945 149.130 1.00 48.24 316 ASN D CA 1
ATOM 11429 C C . ASN D 1 263 ? -62.654 17.214 149.488 1.00 47.93 316 ASN D C 1
ATOM 11430 O O . ASN D 1 263 ? -62.300 18.325 149.858 1.00 47.84 316 ASN D O 1
ATOM 11435 N N . GLY D 1 264 ? -61.795 16.213 149.367 1.00 47.38 317 GLY D N 1
ATOM 11436 C CA . GLY D 1 264 ? -60.387 16.445 149.660 1.00 47.26 317 GLY D CA 1
ATOM 11437 C C . GLY D 1 264 ? -60.058 16.302 151.135 1.00 47.26 317 GLY D C 1
ATOM 11438 O O . GLY D 1 264 ? -58.891 16.244 151.512 1.00 47.51 317 GLY D O 1
ATOM 11439 N N . VAL D 1 265 ? -61.084 16.247 151.977 1.00 46.99 318 VAL D N 1
ATOM 11440 C CA . VAL D 1 265 ? -60.891 15.886 153.368 1.00 47.12 318 VAL D CA 1
ATOM 11441 C C . VAL D 1 265 ? -61.806 14.739 153.773 1.00 47.50 318 VAL D C 1
ATOM 11442 O O . VAL D 1 265 ? -61.356 13.761 154.355 1.00 47.31 318 VAL D O 1
ATOM 11446 N N . GLU D 1 266 ? -63.093 14.858 153.473 1.00 48.23 319 GLU D N 1
ATOM 11447 C CA . GLU D 1 266 ? -63.991 13.736 153.688 1.00 49.57 319 GLU D CA 1
ATOM 11448 C C . GLU D 1 266 ? -64.560 13.148 152.415 1.00 49.78 319 GLU D C 1
ATOM 11449 O O . GLU D 1 266 ? -64.765 13.846 151.418 1.00 49.68 319 GLU D O 1
ATOM 11455 N N . PHE D 1 267 ? -64.813 11.848 152.477 1.00 49.91 320 PHE D N 1
ATOM 11456 C CA . PHE D 1 267 ? -65.560 11.112 151.460 1.00 50.13 320 PHE D CA 1
ATOM 11457 C C . PHE D 1 267 ? -66.969 10.965 152.032 1.00 49.60 320 PHE D C 1
ATOM 11458 O O . PHE D 1 267 ? -67.122 10.867 153.240 1.00 50.48 320 PHE D O 1
ATOM 11466 N N . GLY D 1 268 ? -67.998 10.983 151.196 1.00 49.25 321 GLY D N 1
ATOM 11467 C CA . GLY D 1 268 ? -69.365 10.849 151.700 1.00 48.23 321 GLY D CA 1
ATOM 11468 C C . GLY D 1 268 ? -70.209 9.992 150.779 1.00 48.51 321 GLY D C 1
ATOM 11469 O O . GLY D 1 268 ? -69.996 10.000 149.566 1.00 48.84 321 GLY D O 1
ATOM 11470 N N . ILE D 1 269 ? -71.146 9.226 151.337 1.00 47.66 322 ILE D N 1
ATOM 11471 C CA . ILE D 1 269 ? -72.098 8.512 150.494 1.00 47.82 322 ILE D CA 1
ATOM 11472 C C . ILE D 1 269 ? -73.521 8.745 150.944 1.00 48.88 322 ILE D C 1
ATOM 11473 O O . ILE D 1 269 ? -73.773 9.166 152.074 1.00 50.27 322 ILE D O 1
ATOM 11478 N N . ARG D 1 270 ? -74.452 8.504 150.033 1.00 50.11 323 ARG D N 1
ATOM 11479 C CA . ARG D 1 270 ? -75.889 8.591 150.293 1.00 50.66 323 ARG D CA 1
ATOM 11480 C C . ARG D 1 270 ? -76.473 7.224 149.916 1.00 51.59 323 ARG D C 1
ATOM 11481 O O . ARG D 1 270 ? -76.071 6.634 148.892 1.00 51.51 323 ARG D O 1
ATOM 11489 N N . VAL D 1 271 ? -77.404 6.709 150.722 1.00 51.12 324 VAL D N 1
ATOM 11490 C CA . VAL D 1 271 ? -78.009 5.422 150.414 1.00 50.76 324 VAL D CA 1
ATOM 11491 C C . VAL D 1 271 ? -79.463 5.593 150.101 1.00 50.78 324 VAL D C 1
ATOM 11492 O O . VAL D 1 271 ? -80.161 6.338 150.765 1.00 51.24 324 VAL D O 1
ATOM 11496 N N . SER D 1 272 ? -79.925 4.898 149.076 1.00 51.57 325 SER D N 1
ATOM 11497 C CA . SER D 1 272 ? -81.319 4.999 148.652 1.00 51.44 325 SER D CA 1
ATOM 11498 C C . SER D 1 272 ? -82.388 4.855 149.761 1.00 50.85 325 SER D C 1
ATOM 11499 O O . SER D 1 272 ? -83.346 5.631 149.809 1.00 50.64 325 SER D O 1
ATOM 11502 N N . GLY D 1 273 ? -82.238 3.863 150.641 1.00 50.29 326 GLY D N 1
ATOM 11503 C CA . GLY D 1 273 ? -83.279 3.567 151.612 1.00 48.88 326 GLY D CA 1
ATOM 11504 C C . GLY D 1 273 ? -83.174 4.488 152.812 1.00 50.56 326 GLY D C 1
ATOM 11505 O O . GLY D 1 273 ? -83.915 4.370 153.794 1.00 51.18 326 GLY D O 1
ATOM 11506 N N . ILE D 1 274 ? -82.235 5.410 152.759 1.00 50.49 327 ILE D N 1
ATOM 11507 C CA . ILE D 1 274 ? -82.179 6.417 153.772 1.00 50.78 327 ILE D CA 1
ATOM 11508 C C . ILE D 1 274 ? -82.597 7.745 153.173 1.00 50.83 327 ILE D C 1
ATOM 11509 O O . ILE D 1 274 ? -83.122 8.603 153.867 1.00 51.25 327 ILE D O 1
ATOM 11514 N N . GLY D 1 275 ? -82.381 7.897 151.874 1.00 50.11 328 GLY D N 1
ATOM 11515 C CA . GLY D 1 275 ? -82.894 9.036 151.137 1.00 49.71 328 GLY D CA 1
ATOM 11516 C C . GLY D 1 275 ? -82.513 10.394 151.679 1.00 49.69 328 GLY D C 1
ATOM 11517 O O . GLY D 1 275 ? -81.707 10.513 152.611 1.00 49.49 328 GLY D O 1
ATOM 11518 N N . GLY D 1 276 ? -83.110 11.422 151.080 1.00 49.77 329 GLY D N 1
ATOM 11519 C CA . GLY D 1 276 ? -82.850 12.806 151.432 1.00 49.05 329 GLY D CA 1
ATOM 11520 C C . GLY D 1 276 ? -81.363 13.078 151.379 1.00 48.90 329 GLY D C 1
ATOM 11521 O O . GLY D 1 276 ? -80.639 12.432 150.624 1.00 47.34 329 GLY D O 1
ATOM 11522 N N . ASN D 1 277 ? -80.909 14.011 152.212 1.00 48.81 330 ASN D N 1
ATOM 11523 C CA . ASN D 1 277 ? -79.515 14.389 152.259 1.00 48.19 330 ASN D CA 1
ATOM 11524 C C . ASN D 1 277 ? -78.796 13.885 153.503 1.00 48.81 330 ASN D C 1
ATOM 11525 O O . ASN D 1 277 ? -78.005 14.607 154.105 1.00 48.39 330 ASN D O 1
ATOM 11530 N N . HIS D 1 278 ? -79.062 12.641 153.886 1.00 49.97 331 HIS D N 1
ATOM 11531 C CA . HIS D 1 278 ? -78.307 12.033 154.983 1.00 51.10 331 HIS D CA 1
ATOM 11532 C C . HIS D 1 278 ? -76.986 11.489 154.448 1.00 50.18 331 HIS D C 1
ATOM 11533 O O . HIS D 1 278 ? -76.957 10.585 153.598 1.00 49.11 331 HIS D O 1
ATOM 11540 N N . TRP D 1 279 ? -75.898 12.099 154.917 1.00 49.06 332 TRP D N 1
ATOM 11541 C CA . TRP D 1 279 ? -74.565 11.748 154.477 1.00 48.08 332 TRP D CA 1
ATOM 11542 C C . TRP D 1 279 ? -73.922 10.781 155.447 1.00 48.20 332 TRP D C 1
ATOM 11543 O O . TRP D 1 279 ? -74.057 10.924 156.648 1.00 48.21 332 TRP D O 1
ATOM 11554 N N . PHE D 1 280 ? -73.222 9.785 154.927 1.00 48.67 333 PHE D N 1
ATOM 11555 C CA . PHE D 1 280 ? -72.318 9.004 155.764 1.00 48.37 333 PHE D CA 1
ATOM 11556 C C . PHE D 1 280 ? -70.920 9.347 155.323 1.00 47.94 333 PHE D C 1
ATOM 11557 O O . PHE D 1 280 ? -70.568 9.134 154.167 1.00 47.63 333 PHE D O 1
ATOM 11565 N N . THR D 1 281 ? -70.153 9.921 156.246 1.00 47.89 334 THR D N 1
ATOM 11566 C CA . THR D 1 281 ? -68.851 10.481 155.939 1.00 47.62 334 THR D CA 1
ATOM 11567 C C . THR D 1 281 ? -67.735 9.631 156.521 1.00 47.51 334 THR D C 1
ATOM 11568 O O . THR D 1 281 ? -67.957 8.823 157.412 1.00 47.60 334 THR D O 1
ATOM 11572 N N . GLY D 1 282 ? -66.534 9.800 155.991 1.00 47.56 335 GLY D N 1
ATOM 11573 C CA . GLY D 1 282 ? -65.345 9.171 156.541 1.00 47.31 335 GLY D CA 1
ATOM 11574 C C . GLY D 1 282 ? -64.190 9.897 155.890 1.00 47.77 335 GLY D C 1
ATOM 11575 O O . GLY D 1 282 ? -64.419 10.728 155.002 1.00 48.45 335 GLY D O 1
ATOM 11576 N N . PRO D 1 283 ? -62.947 9.584 156.297 1.00 47.56 336 PRO D N 1
ATOM 11577 C CA . PRO D 1 283 ? -61.804 10.314 155.754 1.00 48.24 336 PRO D CA 1
ATOM 11578 C C . PRO D 1 283 ? -61.543 9.955 154.291 1.00 49.19 336 PRO D C 1
ATOM 11579 O O . PRO D 1 283 ? -61.632 8.793 153.921 1.00 49.25 336 PRO D O 1
ATOM 11583 N N . ALA D 1 284 ? -61.253 10.956 153.465 1.00 49.97 337 ALA D N 1
ATOM 11584 C CA . ALA D 1 284 ? -60.956 10.725 152.066 1.00 50.47 337 ALA D CA 1
ATOM 11585 C C . ALA D 1 284 ? -59.576 10.098 151.968 1.00 52.07 337 ALA D C 1
ATOM 11586 O O . ALA D 1 284 ? -58.658 10.504 152.695 1.00 52.27 337 ALA D O 1
ATOM 11588 N N . GLN D 1 285 ? -59.430 9.119 151.071 1.00 52.95 338 GLN D N 1
ATOM 11589 C CA . GLN D 1 285 ? -58.211 8.312 150.963 1.00 53.91 338 GLN D CA 1
ATOM 11590 C C . GLN D 1 285 ? -57.203 8.932 150.008 1.00 55.27 338 GLN D C 1
ATOM 11591 O O . GLN D 1 285 ? -57.593 9.714 149.138 1.00 56.34 338 GLN D O 1
ATOM 11597 N N . ARG D 1 286 ? -55.917 8.598 150.144 1.00 55.56 339 ARG D N 1
ATOM 11598 C CA . ARG D 1 286 ? -54.967 8.974 149.083 1.00 56.84 339 ARG D CA 1
ATOM 11599 C C . ARG D 1 286 ? -55.018 8.039 147.869 1.00 56.54 339 ARG D C 1
ATOM 11600 O O . ARG D 1 286 ? -55.522 6.917 147.935 1.00 56.29 339 ARG D O 1
ATOM 11608 N N . VAL D 1 287 ? -54.501 8.516 146.749 1.00 56.41 340 VAL D N 1
ATOM 11609 C CA . VAL D 1 287 ? -54.599 7.769 145.513 1.00 56.33 340 VAL D CA 1
ATOM 11610 C C . VAL D 1 287 ? -53.220 7.260 145.117 1.00 56.89 340 VAL D C 1
ATOM 11611 O O . VAL D 1 287 ? -52.218 7.954 145.325 1.00 57.46 340 VAL D O 1
ATOM 11615 N N . ILE D 1 288 ? -53.158 6.046 144.568 1.00 56.92 341 ILE D N 1
ATOM 11616 C CA . ILE D 1 288 ? -51.862 5.433 144.235 1.00 56.80 341 ILE D CA 1
ATOM 11617 C C . ILE D 1 288 ? -51.760 5.120 142.747 1.00 56.77 341 ILE D C 1
ATOM 11618 O O . ILE D 1 288 ? -52.615 4.431 142.193 1.00 56.47 341 ILE D O 1
ATOM 11623 N N . GLY D 1 289 ? -50.711 5.626 142.106 1.00 57.01 342 GLY D N 1
ATOM 11624 C CA . GLY D 1 289 ? -50.484 5.381 140.679 1.00 57.21 342 GLY D CA 1
ATOM 11625 C C . GLY D 1 289 ? -49.432 6.279 140.043 1.00 57.37 342 GLY D C 1
ATOM 11626 O O . GLY D 1 289 ? -48.921 7.198 140.675 1.00 57.82 342 GLY D O 1
ATOM 11627 N N . PRO D 1 290 ? -49.094 6.014 138.777 1.00 57.37 343 PRO D N 1
ATOM 11628 C CA . PRO D 1 290 ? -48.101 6.789 138.035 1.00 57.01 343 PRO D CA 1
ATOM 11629 C C . PRO D 1 290 ? -48.208 8.309 138.210 1.00 56.75 343 PRO D C 1
ATOM 11630 O O . PRO D 1 290 ? -49.257 8.899 137.936 1.00 56.53 343 PRO D O 1
ATOM 11642 N N . PHE D 1 292 ? -46.629 12.164 137.187 1.00 56.30 345 PHE D N 1
ATOM 11643 C CA . PHE D 1 292 ? -46.017 12.849 136.044 1.00 56.27 345 PHE D CA 1
ATOM 11644 C C . PHE D 1 292 ? -44.541 13.208 136.247 1.00 56.87 345 PHE D C 1
ATOM 11645 O O . PHE D 1 292 ? -43.888 12.752 137.187 1.00 57.01 345 PHE D O 1
ATOM 11653 N N . ALA D 1 293 ? -44.023 14.035 135.346 1.00 56.87 346 ALA D N 1
ATOM 11654 C CA . ALA D 1 293 ? -42.674 14.548 135.467 1.00 56.76 346 ALA D CA 1
ATOM 11655 C C . ALA D 1 293 ? -42.469 15.080 136.874 1.00 56.74 346 ALA D C 1
ATOM 11656 O O . ALA D 1 293 ? -43.266 15.887 137.339 1.00 56.87 346 ALA D O 1
ATOM 11658 N N . GLY D 1 294 ? -41.433 14.592 137.557 1.00 56.87 347 GLY D N 1
ATOM 11659 C CA . GLY D 1 294 ? -40.904 15.219 138.790 1.00 57.10 347 GLY D CA 1
ATOM 11660 C C . GLY D 1 294 ? -41.689 15.230 140.104 1.00 57.34 347 GLY D C 1
ATOM 11661 O O . GLY D 1 294 ? -41.157 15.632 141.149 1.00 56.86 347 GLY D O 1
ATOM 11662 N N . TYR D 1 295 ? -42.948 14.795 140.062 1.00 57.15 348 TYR D N 1
ATOM 11663 C CA . TYR D 1 295 ? -43.801 14.788 141.247 1.00 56.81 348 TYR D CA 1
ATOM 11664 C C . TYR D 1 295 ? -43.769 13.438 141.938 1.00 56.93 348 TYR D C 1
ATOM 11665 O O . TYR D 1 295 ? -43.724 12.407 141.278 1.00 57.40 348 TYR D O 1
ATOM 11674 N N . THR D 1 296 ? -43.805 13.443 143.265 1.00 56.88 349 THR D N 1
ATOM 11675 C CA . THR D 1 296 ? -43.849 12.202 144.025 1.00 57.17 349 THR D CA 1
ATOM 11676 C C . THR D 1 296 ? -45.206 12.036 144.707 1.00 57.14 349 THR D C 1
ATOM 11677 O O . THR D 1 296 ? -46.036 12.944 144.676 1.00 56.74 349 THR D O 1
ATOM 11681 N N . GLN D 1 297 ? -45.435 10.875 145.313 1.00 57.32 350 GLN D N 1
ATOM 11682 C CA . GLN D 1 297 ? -46.666 10.648 146.068 1.00 57.84 350 GLN D CA 1
ATOM 11683 C C . GLN D 1 297 ? -46.854 11.684 147.171 1.00 57.95 350 GLN D C 1
ATOM 11684 O O . GLN D 1 297 ? -47.964 12.139 147.440 1.00 57.63 350 GLN D O 1
ATOM 11690 N N . GLU D 1 298 ? -45.753 12.056 147.804 1.00 58.61 351 GLU D N 1
ATOM 11691 C CA . GLU D 1 298 ? -45.795 12.975 148.932 1.00 59.01 351 GLU D CA 1
ATOM 11692 C C . GLU D 1 298 ? -46.329 14.357 148.557 1.00 58.64 351 GLU D C 1
ATOM 11693 O O . GLU D 1 298 ? -46.686 15.147 149.425 1.00 58.73 351 GLU D O 1
ATOM 11699 N N . ASP D 1 299 ? -46.402 14.639 147.262 1.00 58.29 352 ASP D N 1
ATOM 11700 C CA . ASP D 1 299 ? -46.938 15.910 146.798 1.00 57.97 352 ASP D CA 1
ATOM 11701 C C . ASP D 1 299 ? -48.474 15.876 146.686 1.00 57.51 352 ASP D C 1
ATOM 11702 O O . ASP D 1 299 ? -49.090 16.851 146.253 1.00 57.00 352 ASP D O 1
ATOM 11707 N N . ALA D 1 300 ? -49.096 14.766 147.085 1.00 57.29 353 ALA D N 1
ATOM 11708 C CA . ALA D 1 300 ? -50.510 14.528 146.729 1.00 57.43 353 ALA D CA 1
ATOM 11709 C C . ALA D 1 300 ? -51.570 14.900 147.762 1.00 57.04 353 ALA D C 1
ATOM 11710 O O . ALA D 1 300 ? -51.475 14.547 148.933 1.00 56.43 353 ALA D O 1
ATOM 11712 N N . GLY D 1 301 ? -52.604 15.588 147.293 1.00 57.01 354 GLY D N 1
ATOM 11713 C CA . GLY D 1 301 ? -53.749 15.876 148.124 1.00 56.83 354 GLY D CA 1
ATOM 11714 C C . GLY D 1 301 ? -54.535 14.594 148.285 1.00 57.20 354 GLY D C 1
ATOM 11715 O O . GLY D 1 301 ? -54.255 13.597 147.608 1.00 57.51 354 GLY D O 1
ATOM 11716 N N . LEU D 1 302 ? -55.514 14.615 149.185 1.00 56.81 355 LEU D N 1
ATOM 11717 C CA . LEU D 1 302 ? -56.442 13.509 149.324 1.00 56.40 355 LEU D CA 1
ATOM 11718 C C . LEU D 1 302 ? -57.442 13.487 148.173 1.00 56.46 355 LEU D C 1
ATOM 11719 O O . LEU D 1 302 ? -57.470 14.392 147.332 1.00 55.47 355 LEU D O 1
ATOM 11724 N N . ASP D 1 303 ? -58.246 12.427 148.150 1.00 57.06 356 ASP D N 1
ATOM 11725 C CA . ASP D 1 303 ? -59.269 12.203 147.136 1.00 57.21 356 ASP D CA 1
ATOM 11726 C C . ASP D 1 303 ? -60.233 13.366 147.112 1.00 57.21 356 ASP D C 1
ATOM 11727 O O . ASP D 1 303 ? -60.730 13.778 148.154 1.00 57.27 356 ASP D O 1
ATOM 11740 N N . GLY D 1 305 ? -63.500 15.279 144.668 1.00 54.56 358 GLY D N 1
ATOM 11741 C CA . GLY D 1 305 ? -64.370 15.510 143.516 1.00 52.38 358 GLY D CA 1
ATOM 11742 C C . GLY D 1 305 ? -65.670 14.732 143.584 1.00 52.13 358 GLY D C 1
ATOM 11743 O O . GLY D 1 305 ? -65.788 13.782 144.360 1.00 50.98 358 GLY D O 1
ATOM 11744 N N . ASP D 1 306 ? -66.649 15.134 142.772 1.00 52.94 359 ASP D N 1
ATOM 11745 C CA . ASP D 1 306 ? -67.937 14.439 142.686 1.00 54.69 359 ASP D CA 1
ATOM 11746 C C . ASP D 1 306 ? -67.916 13.426 141.557 1.00 56.60 359 ASP D C 1
ATOM 11747 O O . ASP D 1 306 ? -68.915 12.721 141.288 1.00 57.23 359 ASP D O 1
ATOM 11752 N N . SER D 1 307 ? -66.761 13.369 140.897 1.00 57.01 360 SER D N 1
ATOM 11753 C CA . SER D 1 307 ? -66.586 12.579 139.697 1.00 57.88 360 SER D CA 1
ATOM 11754 C C . SER D 1 307 ? -66.737 11.061 139.932 1.00 57.89 360 SER D C 1
ATOM 11755 O O . SER D 1 307 ? -66.817 10.287 138.971 1.00 57.74 360 SER D O 1
ATOM 11758 N N . ALA D 1 308 ? -66.784 10.632 141.191 1.00 56.81 361 ALA D N 1
ATOM 11759 C CA . ALA D 1 308 ? -66.959 9.216 141.463 1.00 56.15 361 ALA D CA 1
ATOM 11760 C C . ALA D 1 308 ? -68.425 8.793 141.352 1.00 55.79 361 ALA D C 1
ATOM 11761 O O . ALA D 1 308 ? -68.745 7.615 141.438 1.00 57.55 361 ALA D O 1
ATOM 11763 N N . ILE D 1 309 ? -69.312 9.747 141.129 1.00 54.48 362 ILE D N 1
ATOM 11764 C CA . ILE D 1 309 ? -70.669 9.420 140.732 1.00 54.71 362 ILE D CA 1
ATOM 11765 C C . ILE D 1 309 ? -70.619 8.487 139.502 1.00 54.93 362 ILE D C 1
ATOM 11766 O O . ILE D 1 309 ? -71.573 7.808 139.127 1.00 54.62 362 ILE D O 1
ATOM 11771 N N . THR D 1 310 ? -69.464 8.464 138.882 1.00 55.15 363 THR D N 1
ATOM 11772 C CA . THR D 1 310 ? -69.242 7.687 137.671 1.00 55.92 363 THR D CA 1
ATOM 11773 C C . THR D 1 310 ? -69.267 6.175 137.957 1.00 55.86 363 THR D C 1
ATOM 11774 O O . THR D 1 310 ? -70.092 5.422 137.420 1.00 53.49 363 THR D O 1
ATOM 11778 N N . GLU D 1 311 ? -68.392 5.755 138.861 1.00 57.12 364 GLU D N 1
ATOM 11779 C CA . GLU D 1 311 ? -68.322 4.375 139.243 1.00 58.78 364 GLU D CA 1
ATOM 11780 C C . GLU D 1 311 ? -69.667 4.032 139.861 1.00 58.41 364 GLU D C 1
ATOM 11781 O O . GLU D 1 311 ? -70.202 2.943 139.647 1.00 58.39 364 GLU D O 1
ATOM 11787 N N . THR D 1 312 ? -70.231 4.984 140.601 1.00 57.53 365 THR D N 1
ATOM 11788 C CA . THR D 1 312 ? -71.535 4.793 141.224 1.00 56.47 365 THR D CA 1
ATOM 11789 C C . THR D 1 312 ? -72.584 4.327 140.236 1.00 55.40 365 THR D C 1
ATOM 11790 O O . THR D 1 312 ? -73.508 3.632 140.607 1.00 55.28 365 THR D O 1
ATOM 11794 N N . TYR D 1 313 ? -72.440 4.715 138.978 1.00 56.04 366 TYR D N 1
ATOM 11795 C CA . TYR D 1 313 ? -73.421 4.375 137.945 1.00 56.00 366 TYR D CA 1
ATOM 11796 C C . TYR D 1 313 ? -73.044 3.101 137.196 1.00 55.96 366 TYR D C 1
ATOM 11797 O O . TYR D 1 313 ? -73.828 2.606 136.391 1.00 56.92 366 TYR D O 1
ATOM 11806 N N . GLY D 1 314 ? -71.840 2.594 137.451 1.00 54.75 367 GLY D N 1
ATOM 11807 C CA . GLY D 1 314 ? -71.371 1.360 136.840 1.00 54.13 367 GLY D CA 1
ATOM 11808 C C . GLY D 1 314 ? -70.260 1.589 135.834 1.00 54.13 367 GLY D C 1
ATOM 11809 O O . GLY D 1 314 ? -69.845 0.694 135.109 1.00 52.58 367 GLY D O 1
ATOM 11810 N N . VAL D 1 315 ? -69.764 2.809 135.785 1.00 54.36 368 VAL D N 1
ATOM 11811 C CA . VAL D 1 315 ? -68.828 3.151 134.742 1.00 54.55 368 VAL D CA 1
ATOM 11812 C C . VAL D 1 315 ? -67.455 3.461 135.371 1.00 53.49 368 VAL D C 1
ATOM 11813 O O . VAL D 1 315 ? -67.139 2.898 136.417 1.00 52.30 368 VAL D O 1
ATOM 11817 N N . GLY D 1 316 ? -66.629 4.297 134.742 1.00 53.16 369 GLY D N 1
ATOM 11818 C CA . GLY D 1 316 ? -65.311 4.637 135.308 1.00 52.60 369 GLY D CA 1
ATOM 11819 C C . GLY D 1 316 ? -64.506 3.402 135.702 1.00 52.76 369 GLY D C 1
ATOM 11820 O O . GLY D 1 316 ? -64.354 2.453 134.910 1.00 52.12 369 GLY D O 1
ATOM 11821 N N . GLY D 1 317 ? -63.990 3.409 136.928 1.00 52.12 370 GLY D N 1
ATOM 11822 C CA . GLY D 1 317 ? -63.235 2.268 137.432 1.00 51.88 370 GLY D CA 1
ATOM 11823 C C . GLY D 1 317 ? -64.003 0.964 137.263 1.00 52.38 370 GLY D C 1
ATOM 11824 O O . GLY D 1 317 ? -63.408 -0.100 137.020 1.00 51.41 370 GLY D O 1
ATOM 11825 N N . PHE D 1 318 ? -65.327 1.033 137.385 1.00 52.31 371 PHE D N 1
ATOM 11826 C CA . PHE D 1 318 ? -66.149 -0.167 137.195 1.00 52.89 371 PHE D CA 1
ATOM 11827 C C . PHE D 1 318 ? -66.118 -0.699 135.761 1.00 52.95 371 PHE D C 1
ATOM 11828 O O . PHE D 1 318 ? -66.310 -1.890 135.562 1.00 52.59 371 PHE D O 1
ATOM 11836 N N . ALA D 1 319 ? -65.885 0.180 134.775 1.00 53.31 372 ALA D N 1
ATOM 11837 C CA . ALA D 1 319 ? -65.758 -0.253 133.373 1.00 53.98 372 ALA D CA 1
ATOM 11838 C C . ALA D 1 319 ? -64.328 -0.181 132.821 1.00 55.03 372 ALA D C 1
ATOM 11839 O O . ALA D 1 319 ? -64.108 -0.190 131.589 1.00 55.93 372 ALA D O 1
ATOM 11849 N N . ALA D 1 321 ? -62.390 -2.249 132.041 1.00 55.79 374 ALA D N 1
ATOM 11850 C CA . ALA D 1 321 ? -62.114 -3.168 130.937 1.00 56.00 374 ALA D CA 1
ATOM 11851 C C . ALA D 1 321 ? -62.368 -2.583 129.540 1.00 54.73 374 ALA D C 1
ATOM 11852 O O . ALA D 1 321 ? -61.885 -3.121 128.539 1.00 54.98 374 ALA D O 1
ATOM 11854 N N . ALA D 1 322 ? -63.127 -1.494 129.473 1.00 53.62 375 ALA D N 1
ATOM 11855 C CA . ALA D 1 322 ? -63.486 -0.903 128.179 1.00 52.88 375 ALA D CA 1
ATOM 11856 C C . ALA D 1 322 ? -62.337 -0.066 127.627 1.00 52.55 375 ALA D C 1
ATOM 11857 O O . ALA D 1 322 ? -62.236 0.161 126.414 1.00 50.30 375 ALA D O 1
ATOM 11859 N N . ALA D 1 323 ? -61.486 0.400 128.547 1.00 52.48 376 ALA D N 1
ATOM 11860 C CA . ALA D 1 323 ? -60.465 1.376 128.225 1.00 51.53 376 ALA D CA 1
ATOM 11861 C C . ALA D 1 323 ? -59.089 0.876 128.575 1.00 51.16 376 ALA D C 1
ATOM 11862 O O . ALA D 1 323 ? -58.451 1.430 129.448 1.00 51.29 376 ALA D O 1
ATOM 11864 N N . PRO D 1 324 ? -58.603 -0.158 127.879 1.00 50.98 377 PRO D N 1
ATOM 11865 C CA . PRO D 1 324 ? -57.232 -0.556 128.166 1.00 51.29 377 PRO D CA 1
ATOM 11866 C C . PRO D 1 324 ? -56.219 0.554 127.851 1.00 52.26 377 PRO D C 1
ATOM 11867 O O . PRO D 1 324 ? -55.074 0.471 128.300 1.00 52.26 377 PRO D O 1
ATOM 11871 N N . ALA D 1 325 ? -56.626 1.588 127.109 1.00 52.73 378 ALA D N 1
ATOM 11872 C CA . ALA D 1 325 ? -55.699 2.687 126.821 1.00 53.47 378 ALA D CA 1
ATOM 11873 C C . ALA D 1 325 ? -55.235 3.429 128.090 1.00 54.70 378 ALA D C 1
ATOM 11874 O O . ALA D 1 325 ? -54.117 3.921 128.129 1.00 55.23 378 ALA D O 1
ATOM 11876 N N . ILE D 1 326 ? -56.066 3.476 129.136 1.00 55.59 379 ILE D N 1
ATOM 11877 C CA . ILE D 1 326 ? -55.707 4.183 130.381 1.00 56.16 379 ILE D CA 1
ATOM 11878 C C . ILE D 1 326 ? -54.727 3.435 131.291 1.00 56.34 379 ILE D C 1
ATOM 11879 O O . ILE D 1 326 ? -54.253 3.976 132.278 1.00 57.09 379 ILE D O 1
ATOM 11884 N N . VAL D 1 327 ? -54.439 2.186 130.994 1.00 55.89 380 VAL D N 1
ATOM 11885 C CA . VAL D 1 327 ? -53.618 1.404 131.900 1.00 56.71 380 VAL D CA 1
ATOM 11886 C C . VAL D 1 327 ? -52.241 2.000 132.274 1.00 57.87 380 VAL D C 1
ATOM 11887 O O . VAL D 1 327 ? -51.809 1.881 133.419 1.00 58.82 380 VAL D O 1
ATOM 11891 N N . PRO D 1 328 ? -51.531 2.626 131.324 1.00 58.46 381 PRO D N 1
ATOM 11892 C CA . PRO D 1 328 ? -50.246 3.192 131.767 1.00 58.88 381 PRO D CA 1
ATOM 11893 C C . PRO D 1 328 ? -50.392 4.567 132.477 1.00 59.41 381 PRO D C 1
ATOM 11894 O O . PRO D 1 328 ? -49.415 5.078 133.043 1.00 59.64 381 PRO D O 1
ATOM 11898 N N . LEU D 1 329 ? -51.597 5.144 132.424 1.00 58.89 382 LEU D N 1
ATOM 11899 C CA . LEU D 1 329 ? -51.925 6.409 133.077 1.00 58.83 382 LEU D CA 1
ATOM 11900 C C . LEU D 1 329 ? -52.387 6.167 134.515 1.00 58.65 382 LEU D C 1
ATOM 11901 O O . LEU D 1 329 ? -51.938 6.843 135.452 1.00 58.86 382 LEU D O 1
ATOM 11906 N N . VAL D 1 330 ? -53.293 5.202 134.668 1.00 57.62 383 VAL D N 1
ATOM 11907 C CA . VAL D 1 330 ? -53.808 4.763 135.967 1.00 56.88 383 VAL D CA 1
ATOM 11908 C C . VAL D 1 330 ? -52.979 3.693 136.707 1.00 56.35 383 VAL D C 1
ATOM 11909 O O . VAL D 1 330 ? -53.059 3.580 137.936 1.00 55.28 383 VAL D O 1
ATOM 11913 N N . GLY D 1 331 ? -52.216 2.896 135.963 1.00 55.74 384 GLY D N 1
ATOM 11914 C CA . GLY D 1 331 ? -51.334 1.902 136.563 1.00 56.36 384 GLY D CA 1
ATOM 11915 C C . GLY D 1 331 ? -51.916 0.503 136.625 1.00 56.78 384 GLY D C 1
ATOM 11916 O O . GLY D 1 331 ? -53.062 0.281 136.240 1.00 57.12 384 GLY D O 1
ATOM 11917 N N . GLY D 1 332 ? -51.128 -0.443 137.125 1.00 56.97 385 GLY D N 1
ATOM 11918 C CA . GLY D 1 332 ? -51.544 -1.839 137.169 1.00 57.43 385 GLY D CA 1
ATOM 11919 C C . GLY D 1 332 ? -51.379 -2.491 135.808 1.00 58.20 385 GLY D C 1
ATOM 11920 O O . GLY D 1 332 ? -50.820 -1.897 134.884 1.00 57.56 385 GLY D O 1
ATOM 11921 N N . THR D 1 333 ? -51.870 -3.719 135.681 1.00 59.67 386 THR D N 1
ATOM 11922 C CA . THR D 1 333 ? -51.711 -4.473 134.440 1.00 60.79 386 THR D CA 1
ATOM 11923 C C . THR D 1 333 ? -53.030 -4.603 133.685 1.00 61.35 386 THR D C 1
ATOM 11924 O O . THR D 1 333 ? -54.112 -4.375 134.235 1.00 61.76 386 THR D O 1
ATOM 11928 N N . VAL D 1 334 ? -52.916 -4.956 132.413 1.00 61.76 387 VAL D N 1
ATOM 11929 C CA . VAL D 1 334 ? -54.063 -5.140 131.543 1.00 62.50 387 VAL D CA 1
ATOM 11930 C C . VAL D 1 334 ? -55.010 -6.224 132.069 1.00 62.32 387 VAL D C 1
ATOM 11931 O O . VAL D 1 334 ? -56.223 -6.090 131.992 1.00 61.58 387 VAL D O 1
ATOM 11935 N N . ALA D 1 335 ? -54.457 -7.293 132.623 1.00 63.02 388 ALA D N 1
ATOM 11936 C CA . ALA D 1 335 ? -55.290 -8.362 133.158 1.00 63.98 388 ALA D CA 1
ATOM 11937 C C . ALA D 1 335 ? -56.050 -7.899 134.400 1.00 64.79 388 ALA D C 1
ATOM 11938 O O . ALA D 1 335 ? -57.224 -8.239 134.584 1.00 64.81 388 ALA D O 1
ATOM 11940 N N . GLU D 1 336 ? -55.386 -7.122 135.252 1.00 65.12 389 GLU D N 1
ATOM 11941 C CA . GLU D 1 336 ? -56.051 -6.616 136.447 1.00 65.13 389 GLU D CA 1
ATOM 11942 C C . GLU D 1 336 ? -57.147 -5.655 136.058 1.00 64.35 389 GLU D C 1
ATOM 11943 O O . GLU D 1 336 ? -58.141 -5.543 136.759 1.00 64.77 389 GLU D O 1
ATOM 11949 N N . ALA D 1 337 ? -56.979 -4.964 134.940 1.00 63.87 390 ALA D N 1
ATOM 11950 C CA . ALA D 1 337 ? -58.010 -4.032 134.499 1.00 64.28 390 ALA D CA 1
ATOM 11951 C C . ALA D 1 337 ? -59.289 -4.754 134.130 1.00 64.76 390 ALA D C 1
ATOM 11952 O O . ALA D 1 337 ? -60.367 -4.297 134.445 1.00 64.34 390 ALA D O 1
ATOM 11954 N N . LEU D 1 338 ? -59.163 -5.891 133.458 1.00 66.54 391 LEU D N 1
ATOM 11955 C CA . LEU D 1 338 ? -60.335 -6.602 132.964 1.00 67.79 391 LEU D CA 1
ATOM 11956 C C . LEU D 1 338 ? -61.002 -7.386 134.082 1.00 68.70 391 LEU D C 1
ATOM 11957 O O . LEU D 1 338 ? -62.220 -7.504 134.116 1.00 69.54 391 LEU D O 1
ATOM 11962 N N . ASN D 1 339 ? -60.194 -7.919 134.993 1.00 69.41 392 ASN D N 1
ATOM 11963 C CA . ASN D 1 339 ? -60.682 -8.630 136.163 1.00 69.57 392 ASN D CA 1
ATOM 11964 C C . ASN D 1 339 ? -61.506 -7.705 137.077 1.00 70.19 392 ASN D C 1
ATOM 11965 O O . ASN D 1 339 ? -62.441 -8.162 137.730 1.00 71.17 392 ASN D O 1
ATOM 11970 N N . TYR D 1 340 ? -61.185 -6.411 137.112 1.00 69.95 393 TYR D N 1
ATOM 11971 C CA . TYR D 1 340 ? -61.871 -5.493 138.032 1.00 69.71 393 TYR D CA 1
ATOM 11972 C C . TYR D 1 340 ? -63.334 -5.314 137.680 1.00 68.68 393 TYR D C 1
ATOM 11973 O O . TYR D 1 340 ? -64.189 -5.310 138.546 1.00 68.54 393 TYR D O 1
ATOM 11982 N N . SER D 1 341 ? -63.619 -5.180 136.399 1.00 67.95 394 SER D N 1
ATOM 11983 C CA . SER D 1 341 ? -64.992 -5.054 135.955 1.00 66.92 394 SER D CA 1
ATOM 11984 C C . SER D 1 341 ? -65.784 -6.300 136.310 1.00 65.32 394 SER D C 1
ATOM 11985 O O . SER D 1 341 ? -66.963 -6.219 136.575 1.00 63.93 394 SER D O 1
ATOM 11988 N N . LYS D 1 342 ? -65.127 -7.453 136.322 1.00 65.39 395 LYS D N 1
ATOM 11989 C CA . LYS D 1 342 ? -65.817 -8.708 136.606 1.00 65.21 395 LYS D CA 1
ATOM 11990 C C . LYS D 1 342 ? -66.151 -8.886 138.075 1.00 65.01 395 LYS D C 1
ATOM 11991 O O . LYS D 1 342 ? -67.158 -9.506 138.410 1.00 65.24 395 LYS D O 1
ATOM 11997 N N . GLU D 1 343 ? -65.336 -8.336 138.965 1.00 64.75 396 GLU D N 1
ATOM 11998 C CA . GLU D 1 343 ? -65.624 -8.532 140.381 1.00 65.03 396 GLU D CA 1
ATOM 11999 C C . GLU D 1 343 ? -66.629 -7.560 140.971 1.00 63.35 396 GLU D C 1
ATOM 12000 O O . GLU D 1 343 ? -67.235 -7.828 142.007 1.00 62.54 396 GLU D O 1
ATOM 12014 N N . LEU D 1 345 ? -69.383 -7.099 139.957 1.00 58.11 398 LEU D N 1
ATOM 12015 C CA . LEU D 1 345 ? -70.644 -7.846 139.950 1.00 57.22 398 LEU D CA 1
ATOM 12016 C C . LEU D 1 345 ? -70.985 -8.425 141.324 1.00 57.09 398 LEU D C 1
ATOM 12017 O O . LEU D 1 345 ? -72.171 -8.620 141.648 1.00 58.18 398 LEU D O 1
ATOM 12022 N N . GLU D 1 346 ? -69.960 -8.693 142.129 1.00 55.81 399 GLU D N 1
ATOM 12023 C CA . GLU D 1 346 ? -70.171 -9.174 143.501 1.00 56.08 399 GLU D CA 1
ATOM 12024 C C . GLU D 1 346 ? -70.706 -8.149 144.474 1.00 53.67 399 GLU D C 1
ATOM 12025 O O . GLU D 1 346 ? -71.376 -8.496 145.424 1.00 53.69 399 GLU D O 1
ATOM 12031 N N . ILE D 1 347 ? -70.402 -6.893 144.217 1.00 51.90 400 ILE D N 1
ATOM 12032 C CA . ILE D 1 347 ? -70.719 -5.782 145.094 1.00 51.14 400 ILE D CA 1
ATOM 12033 C C . ILE D 1 347 ? -71.985 -5.075 144.626 1.00 51.40 400 ILE D C 1
ATOM 12034 O O . ILE D 1 347 ? -72.566 -4.262 145.342 1.00 50.15 400 ILE D O 1
ATOM 12039 N N . THR D 1 348 ? -72.408 -5.383 143.402 1.00 51.94 401 THR D N 1
ATOM 12040 C CA . THR D 1 348 ? -73.511 -4.655 142.788 1.00 51.85 401 THR D CA 1
ATOM 12041 C C . THR D 1 348 ? -74.731 -5.539 142.541 1.00 52.02 401 THR D C 1
ATOM 12042 O O . THR D 1 348 ? -74.701 -6.744 142.765 1.00 52.45 401 THR D O 1
ATOM 12046 N N . THR D 1 349 ? -75.799 -4.932 142.055 1.00 52.04 402 THR D N 1
ATOM 12047 C CA . THR D 1 349 ? -77.073 -5.599 142.025 1.00 53.24 402 THR D CA 1
ATOM 12048 C C . THR D 1 349 ? -77.383 -6.247 140.692 1.00 53.99 402 THR D C 1
ATOM 12049 O O . THR D 1 349 ? -77.949 -7.328 140.659 1.00 53.76 402 THR D O 1
ATOM 12053 N N . LYS D 1 350 ? -77.047 -5.589 139.589 1.00 54.77 403 LYS D N 1
ATOM 12054 C CA . LYS D 1 350 ? -77.287 -6.225 138.307 1.00 56.00 403 LYS D CA 1
ATOM 12055 C C . LYS D 1 350 ? -76.644 -5.515 137.112 1.00 56.11 403 LYS D C 1
ATOM 12056 O O . LYS D 1 350 ? -76.238 -4.368 137.232 1.00 57.49 403 LYS D O 1
ATOM 12062 N N . GLU D 1 351 ? -76.527 -6.198 135.974 1.00 55.43 404 GLU D N 1
ATOM 12063 C CA . GLU D 1 351 ? -75.982 -5.578 134.765 1.00 55.77 404 GLU D CA 1
ATOM 12064 C C . GLU D 1 351 ? -76.952 -4.646 134.013 1.00 56.30 404 GLU D C 1
ATOM 12065 O O . GLU D 1 351 ? -78.099 -5.008 133.758 1.00 57.08 404 GLU D O 1
ATOM 12071 N N . ASN D 1 352 ? -76.474 -3.459 133.645 1.00 55.95 405 ASN D N 1
ATOM 12072 C CA . ASN D 1 352 ? -77.164 -2.549 132.723 1.00 55.74 405 ASN D CA 1
ATOM 12073 C C . ASN D 1 352 ? -76.998 -3.033 131.283 1.00 56.23 405 ASN D C 1
ATOM 12074 O O . ASN D 1 352 ? -75.937 -2.851 130.710 1.00 57.29 405 ASN D O 1
ATOM 12079 N N . PRO D 1 353 ? -78.033 -3.640 130.677 1.00 56.40 406 PRO D N 1
ATOM 12080 C CA . PRO D 1 353 ? -77.833 -4.157 129.316 1.00 56.05 406 PRO D CA 1
ATOM 12081 C C . PRO D 1 353 ? -77.890 -3.087 128.224 1.00 56.60 406 PRO D C 1
ATOM 12082 O O . PRO D 1 353 ? -77.835 -3.412 127.037 1.00 56.00 406 PRO D O 1
ATOM 12086 N N . ASN D 1 354 ? -77.979 -1.819 128.606 1.00 56.55 407 ASN D N 1
ATOM 12087 C CA . ASN D 1 354 ? -77.941 -0.760 127.605 1.00 55.86 407 ASN D CA 1
ATOM 12088 C C . ASN D 1 354 ? -76.551 -0.198 127.436 1.00 56.17 407 ASN D C 1
ATOM 12089 O O . ASN D 1 354 ? -76.258 0.503 126.452 1.00 56.12 407 ASN D O 1
ATOM 12094 N N . VAL D 1 355 ? -75.706 -0.479 128.422 1.00 55.41 408 VAL D N 1
ATOM 12095 C CA . VAL D 1 355 ? -74.342 -0.006 128.407 1.00 54.16 408 VAL D CA 1
ATOM 12096 C C . VAL D 1 355 ? -73.444 -1.193 128.694 1.00 54.76 408 VAL D C 1
ATOM 12097 O O . VAL D 1 355 ? -73.393 -1.682 129.824 1.00 54.18 408 VAL D O 1
ATOM 12101 N N . THR D 1 356 ? -72.744 -1.639 127.656 1.00 54.29 409 THR D N 1
ATOM 12102 C CA . THR D 1 356 ? -72.072 -2.919 127.663 1.00 55.45 409 THR D CA 1
ATOM 12103 C C . THR D 1 356 ? -70.602 -2.767 127.313 1.00 56.51 409 THR D C 1
ATOM 12104 O O . THR D 1 356 ? -70.216 -1.802 126.661 1.00 57.51 409 THR D O 1
ATOM 12108 N N . ILE D 1 357 ? -69.799 -3.740 127.732 1.00 56.77 410 ILE D N 1
ATOM 12109 C CA . ILE D 1 357 ? -68.358 -3.724 127.563 1.00 56.95 410 ILE D CA 1
ATOM 12110 C C . ILE D 1 357 ? -67.992 -4.813 126.579 1.00 58.23 410 ILE D C 1
ATOM 12111 O O . ILE D 1 357 ? -68.229 -5.990 126.845 1.00 59.62 410 ILE D O 1
ATOM 12116 N N . PRO D 1 358 ? -67.413 -4.442 125.423 1.00 58.55 411 PRO D N 1
ATOM 12117 C CA . PRO D 1 358 ? -67.444 -5.450 124.376 1.00 57.60 411 PRO D CA 1
ATOM 12118 C C . PRO D 1 358 ? -66.408 -6.501 124.635 1.00 57.48 411 PRO D C 1
ATOM 12119 O O . PRO D 1 358 ? -66.613 -7.656 124.276 1.00 59.28 411 PRO D O 1
ATOM 12123 N N . VAL D 1 359 ? -65.299 -6.131 125.258 1.00 56.62 412 VAL D N 1
ATOM 12124 C CA . VAL D 1 359 ? -64.227 -7.107 125.422 1.00 56.22 412 VAL D CA 1
ATOM 12125 C C . VAL D 1 359 ? -64.706 -8.262 126.294 1.00 56.42 412 VAL D C 1
ATOM 12126 O O . VAL D 1 359 ? -64.250 -9.386 126.164 1.00 55.93 412 VAL D O 1
ATOM 12130 N N . LEU D 1 360 ? -65.654 -7.966 127.175 1.00 57.56 413 LEU D N 1
ATOM 12131 C CA . LEU D 1 360 ? -66.191 -8.938 128.127 1.00 57.32 413 LEU D CA 1
ATOM 12132 C C . LEU D 1 360 ? -67.415 -9.674 127.584 1.00 57.31 413 LEU D C 1
ATOM 12133 O O . LEU D 1 360 ? -68.298 -10.046 128.340 1.00 55.67 413 LEU D O 1
ATOM 12138 N N . ASP D 1 361 ? -67.447 -9.879 126.272 1.00 58.64 414 ASP D N 1
ATOM 12139 C CA . ASP D 1 361 ? -68.612 -10.421 125.583 1.00 60.84 414 ASP D CA 1
ATOM 12140 C C . ASP D 1 361 ? -69.860 -9.580 125.827 1.00 61.29 414 ASP D C 1
ATOM 12141 O O . ASP D 1 361 ? -70.938 -10.116 126.066 1.00 62.07 414 ASP D O 1
ATOM 12146 N N . PHE D 1 362 ? -69.706 -8.261 125.788 1.00 60.96 415 PHE D N 1
ATOM 12147 C CA . PHE D 1 362 ? -70.837 -7.343 125.884 1.00 60.39 415 PHE D CA 1
ATOM 12148 C C . PHE D 1 362 ? -71.650 -7.439 127.166 1.00 61.43 415 PHE D C 1
ATOM 12149 O O . PHE D 1 362 ? -72.870 -7.241 127.157 1.00 61.91 415 PHE D O 1
ATOM 12165 N N . GLY D 1 364 ? -73.280 -6.078 130.410 1.00 57.76 417 GLY D N 1
ATOM 12166 C CA . GLY D 1 364 ? -73.759 -4.746 130.792 1.00 55.23 417 GLY D CA 1
ATOM 12167 C C . GLY D 1 364 ? -72.990 -4.265 132.003 1.00 53.41 417 GLY D C 1
ATOM 12168 O O . GLY D 1 364 ? -72.451 -5.076 132.731 1.00 54.53 417 GLY D O 1
ATOM 12169 N N . ILE D 1 365 ? -72.909 -2.967 132.228 1.00 51.54 418 ILE D N 1
ATOM 12170 C CA . ILE D 1 365 ? -72.050 -2.500 133.294 1.00 51.51 418 ILE D CA 1
ATOM 12171 C C . ILE D 1 365 ? -72.626 -2.856 134.650 1.00 51.22 418 ILE D C 1
ATOM 12172 O O . ILE D 1 365 ? -73.840 -3.014 134.799 1.00 52.09 418 ILE D O 1
ATOM 12177 N N . PRO D 1 366 ? -71.746 -3.018 135.635 1.00 49.80 419 PRO D N 1
ATOM 12178 C CA . PRO D 1 366 ? -72.162 -3.471 136.942 1.00 49.69 419 PRO D CA 1
ATOM 12179 C C . PRO D 1 366 ? -72.846 -2.344 137.686 1.00 50.54 419 PRO D C 1
ATOM 12180 O O . PRO D 1 366 ? -72.194 -1.378 138.033 1.00 51.54 419 PRO D O 1
ATOM 12184 N N . THR D 1 367 ? -74.141 -2.485 137.957 1.00 50.71 420 THR D N 1
ATOM 12185 C CA . THR D 1 367 ? -74.938 -1.401 138.492 1.00 50.59 420 THR D CA 1
ATOM 12186 C C . THR D 1 367 ? -75.454 -1.607 139.914 1.00 51.09 420 THR D C 1
ATOM 12187 O O . THR D 1 367 ? -75.712 -2.734 140.342 1.00 50.91 420 THR D O 1
ATOM 12191 N N . GLY D 1 368 ? -75.598 -0.501 140.648 1.00 50.89 421 GLY D N 1
ATOM 12192 C CA . GLY D 1 368 ? -76.179 -0.540 141.986 1.00 49.59 421 GLY D CA 1
ATOM 12193 C C . GLY D 1 368 ? -75.277 -1.135 143.047 1.00 49.49 421 GLY D C 1
ATOM 12194 O O . GLY D 1 368 ? -75.351 -2.337 143.343 1.00 49.44 421 GLY D O 1
ATOM 12195 N N . ILE D 1 369 ? -74.446 -0.292 143.654 1.00 49.28 422 ILE D N 1
ATOM 12196 C CA . ILE D 1 369 ? -73.570 -0.767 144.703 1.00 50.24 422 ILE D CA 1
ATOM 12197 C C . ILE D 1 369 ? -74.396 -1.014 145.940 1.00 51.19 422 ILE D C 1
ATOM 12198 O O . ILE D 1 369 ? -75.132 -0.116 146.352 1.00 52.72 422 ILE D O 1
ATOM 12203 N N . ASP D 1 370 ? -74.277 -2.212 146.528 1.00 51.75 423 ASP D N 1
ATOM 12204 C CA . ASP D 1 370 ? -75.115 -2.639 147.664 1.00 52.60 423 ASP D CA 1
ATOM 12205 C C . ASP D 1 370 ? -74.373 -2.639 149.012 1.00 53.16 423 ASP D C 1
ATOM 12206 O O . ASP D 1 370 ? -73.349 -3.304 149.183 1.00 53.79 423 ASP D O 1
ATOM 12211 N N . VAL D 1 371 ? -74.906 -1.923 149.986 1.00 52.48 424 VAL D N 1
ATOM 12212 C CA . VAL D 1 371 ? -74.225 -1.832 151.254 1.00 52.61 424 VAL D CA 1
ATOM 12213 C C . VAL D 1 371 ? -74.009 -3.223 151.808 1.00 53.62 424 VAL D C 1
ATOM 12214 O O . VAL D 1 371 ? -72.910 -3.558 152.218 1.00 54.33 424 VAL D O 1
ATOM 12218 N N . LEU D 1 372 ? -75.055 -4.039 151.814 1.00 54.80 425 LEU D N 1
ATOM 12219 C CA . LEU D 1 372 ? -74.970 -5.403 152.358 1.00 55.83 425 LEU D CA 1
ATOM 12220 C C . LEU D 1 372 ? -73.861 -6.238 151.704 1.00 55.75 425 LEU D C 1
ATOM 12221 O O . LEU D 1 372 ? -73.133 -6.996 152.377 1.00 55.80 425 LEU D O 1
ATOM 12226 N N . LYS D 1 373 ? -73.755 -6.110 150.386 1.00 54.35 426 LYS D N 1
ATOM 12227 C CA . LYS D 1 373 ? -72.817 -6.931 149.637 1.00 53.21 426 LYS D CA 1
ATOM 12228 C C . LYS D 1 373 ? -71.381 -6.503 149.905 1.00 52.70 426 LYS D C 1
ATOM 12229 O O . LYS D 1 373 ? -70.481 -7.336 149.973 1.00 51.40 426 LYS D O 1
ATOM 12235 N N . VAL D 1 374 ? -71.181 -5.203 150.076 1.00 52.49 427 VAL D N 1
ATOM 12236 C CA . VAL D 1 374 ? -69.875 -4.689 150.429 1.00 53.53 427 VAL D CA 1
ATOM 12237 C C . VAL D 1 374 ? -69.463 -5.259 151.783 1.00 53.72 427 VAL D C 1
ATOM 12238 O O . VAL D 1 374 ? -68.398 -5.850 151.917 1.00 53.79 427 VAL D O 1
ATOM 12242 N N . LEU D 1 375 ? -70.320 -5.103 152.778 1.00 54.01 428 LEU D N 1
ATOM 12243 C CA . LEU D 1 375 ? -70.004 -5.582 154.107 1.00 55.00 428 LEU D CA 1
ATOM 12244 C C . LEU D 1 375 ? -69.674 -7.079 154.136 1.00 56.45 428 LEU D C 1
ATOM 12245 O O . LEU D 1 375 ? -68.636 -7.480 154.681 1.00 56.06 428 LEU D O 1
ATOM 12250 N N . GLU D 1 376 ? -70.562 -7.910 153.592 1.00 57.70 429 GLU D N 1
ATOM 12251 C CA . GLU D 1 376 ? -70.415 -9.354 153.793 1.00 60.33 429 GLU D CA 1
ATOM 12252 C C . GLU D 1 376 ? -69.345 -9.892 152.881 1.00 59.20 429 GLU D C 1
ATOM 12253 O O . GLU D 1 376 ? -68.920 -11.021 153.018 1.00 59.09 429 GLU D O 1
ATOM 12259 N N . THR D 1 377 ? -68.895 -9.054 151.962 1.00 59.07 430 THR D N 1
ATOM 12260 C CA . THR D 1 377 ? -67.945 -9.469 150.929 1.00 58.52 430 THR D CA 1
ATOM 12261 C C . THR D 1 377 ? -66.490 -9.074 151.249 1.00 58.01 430 THR D C 1
ATOM 12262 O O . THR D 1 377 ? -65.581 -9.822 150.941 1.00 56.87 430 THR D O 1
ATOM 12266 N N . GLY D 1 378 ? -66.295 -7.911 151.882 1.00 58.27 431 GLY D N 1
ATOM 12267 C CA . GLY D 1 378 ? -64.975 -7.312 152.062 1.00 58.54 431 GLY D CA 1
ATOM 12268 C C . GLY D 1 378 ? -64.647 -6.323 150.950 1.00 59.76 431 GLY D C 1
ATOM 12269 O O . GLY D 1 378 ? -64.054 -5.295 151.190 1.00 59.63 431 GLY D O 1
ATOM 12278 N N . LEU D 1 380 ? -64.359 -3.453 148.618 1.00 58.61 433 LEU D N 1
ATOM 12279 C CA . LEU D 1 380 ? -64.679 -2.049 148.473 1.00 56.53 433 LEU D CA 1
ATOM 12280 C C . LEU D 1 380 ? -64.858 -1.692 146.996 1.00 56.19 433 LEU D C 1
ATOM 12281 O O . LEU D 1 380 ? -64.207 -2.268 146.125 1.00 55.09 433 LEU D O 1
ATOM 12286 N N . PRO D 1 381 ? -65.771 -0.756 146.694 1.00 56.67 434 PRO D N 1
ATOM 12287 C CA . PRO D 1 381 ? -65.804 -0.202 145.343 1.00 56.98 434 PRO D CA 1
ATOM 12288 C C . PRO D 1 381 ? -64.422 0.303 144.927 1.00 57.74 434 PRO D C 1
ATOM 12289 O O . PRO D 1 381 ? -63.762 0.992 145.704 1.00 58.10 434 PRO D O 1
ATOM 12293 N N . VAL D 1 382 ? -63.983 -0.060 143.725 1.00 57.87 435 VAL D N 1
ATOM 12294 C CA . VAL D 1 382 ? -62.689 0.390 143.203 1.00 58.10 435 VAL D CA 1
ATOM 12295 C C . VAL D 1 382 ? -62.878 1.650 142.352 1.00 57.90 435 VAL D C 1
ATOM 12296 O O . VAL D 1 382 ? -63.712 1.679 141.452 1.00 57.69 435 VAL D O 1
ATOM 12300 N N . ILE D 1 383 ? -62.121 2.700 142.652 1.00 58.74 436 ILE D N 1
ATOM 12301 C CA . ILE D 1 383 ? -62.296 3.980 141.961 1.00 59.30 436 ILE D CA 1
ATOM 12302 C C . ILE D 1 383 ? -60.996 4.427 141.315 1.00 60.66 436 ILE D C 1
ATOM 12303 O O . ILE D 1 383 ? -59.934 4.422 141.955 1.00 61.46 436 ILE D O 1
ATOM 12308 N N . ASN D 1 384 ? -61.080 4.794 140.039 1.00 61.30 437 ASN D N 1
ATOM 12309 C CA . ASN D 1 384 ? -59.930 5.302 139.297 1.00 61.40 437 ASN D CA 1
ATOM 12310 C C . ASN D 1 384 ? -60.142 6.787 139.092 1.00 61.01 437 ASN D C 1
ATOM 12311 O O . ASN D 1 384 ? -61.244 7.202 138.714 1.00 61.18 437 ASN D O 1
ATOM 12316 N N . THR D 1 385 ? -59.096 7.585 139.315 1.00 59.72 438 THR D N 1
ATOM 12317 C CA . THR D 1 385 ? -59.259 9.037 139.390 1.00 58.21 438 THR D CA 1
ATOM 12318 C C . THR D 1 385 ? -57.958 9.806 139.215 1.00 57.15 438 THR D C 1
ATOM 12319 O O . THR D 1 385 ? -56.869 9.241 139.306 1.00 57.11 438 THR D O 1
ATOM 12323 N N . ALA D 1 386 ? -58.083 11.107 138.972 1.00 56.11 439 ALA D N 1
ATOM 12324 C CA . ALA D 1 386 ? -56.931 11.977 138.809 1.00 55.43 439 ALA D CA 1
ATOM 12325 C C . ALA D 1 386 ? -56.284 12.280 140.158 1.00 55.39 439 ALA D C 1
ATOM 12326 O O . ALA D 1 386 ? -56.953 12.261 141.188 1.00 55.22 439 ALA D O 1
ATOM 12328 N N . ILE D 1 387 ? -54.979 12.545 140.152 1.00 54.82 440 ILE D N 1
ATOM 12329 C CA . ILE D 1 387 ? -54.281 12.975 141.360 1.00 54.40 440 ILE D CA 1
ATOM 12330 C C . ILE D 1 387 ? -53.988 14.477 141.285 1.00 53.75 440 ILE D C 1
ATOM 12331 O O . ILE D 1 387 ? -53.467 14.955 140.277 1.00 54.27 440 ILE D O 1
ATOM 12336 N N . ALA D 1 388 ? -54.341 15.217 142.335 1.00 52.59 441 ALA D N 1
ATOM 12337 C CA . ALA D 1 388 ? -54.107 16.664 142.375 1.00 52.15 441 ALA D CA 1
ATOM 12338 C C . ALA D 1 388 ? -53.068 17.054 143.415 1.00 51.97 441 ALA D C 1
ATOM 12339 O O . ALA D 1 388 ? -52.868 16.353 144.411 1.00 51.47 441 ALA D O 1
ATOM 12341 N N . HIS D 1 389 ? -52.411 18.184 143.191 1.00 52.01 442 HIS D N 1
ATOM 12342 C CA . HIS D 1 389 ? -51.389 18.616 144.122 1.00 52.41 442 HIS D CA 1
ATOM 12343 C C . HIS D 1 389 ? -52.061 19.118 145.385 1.00 52.75 442 HIS D C 1
ATOM 12344 O O . HIS D 1 389 ? -53.165 19.658 145.322 1.00 52.44 442 HIS D O 1
ATOM 12351 N N . LYS D 1 390 ? -51.401 18.920 146.525 1.00 53.19 443 LYS D N 1
ATOM 12352 C CA . LYS D 1 390 ? -51.941 19.361 147.802 1.00 53.99 443 LYS D CA 1
ATOM 12353 C C . LYS D 1 390 ? -51.841 20.881 147.889 1.00 54.90 443 LYS D C 1
ATOM 12354 O O . LYS D 1 390 ? -52.460 21.511 148.747 1.00 54.96 443 LYS D O 1
ATOM 12360 N N . GLU D 1 391 ? -51.055 21.456 146.983 1.00 55.77 444 GLU D N 1
ATOM 12361 C CA . GLU D 1 391 ? -50.908 22.900 146.873 1.00 56.45 444 GLU D CA 1
ATOM 12362 C C . GLU D 1 391 ? -51.847 23.395 145.782 1.00 56.80 444 GLU D C 1
ATOM 12363 O O . GLU D 1 391 ? -51.932 22.797 144.707 1.00 57.01 444 GLU D O 1
ATOM 12369 N N . PRO D 1 392 ? -52.573 24.482 146.064 1.00 57.05 445 PRO D N 1
ATOM 12370 C CA . PRO D 1 392 ? -53.542 25.093 145.151 1.00 57.28 445 PRO D CA 1
ATOM 12371 C C . PRO D 1 392 ? -52.987 25.530 143.787 1.00 57.58 445 PRO D C 1
ATOM 12372 O O . PRO D 1 392 ? -52.080 26.374 143.711 1.00 57.23 445 PRO D O 1
ATOM 12376 N N . GLY D 1 393 ? -53.535 24.951 142.720 1.00 57.49 446 GLY D N 1
ATOM 12377 C CA . GLY D 1 393 ? -53.270 25.455 141.380 1.00 58.00 446 GLY D CA 1
ATOM 12378 C C . GLY D 1 393 ? -52.365 24.617 140.505 1.00 57.99 446 GLY D C 1
ATOM 12379 O O . GLY D 1 393 ? -52.591 24.509 139.296 1.00 58.06 446 GLY D O 1
ATOM 12380 N N . ILE D 1 394 ? -51.330 24.041 141.107 1.00 58.02 447 ILE D N 1
ATOM 12381 C CA . ILE D 1 394 ? -50.417 23.166 140.389 1.00 57.98 447 ILE D CA 1
ATOM 12382 C C . ILE D 1 394 ? -51.223 22.135 139.589 1.00 58.08 447 ILE D C 1
ATOM 12383 O O . ILE D 1 394 ? -50.931 21.855 138.426 1.00 57.49 447 ILE D O 1
ATOM 12388 N N . GLY D 1 395 ? -52.259 21.594 140.212 1.00 58.28 448 GLY D N 1
ATOM 12389 C CA . GLY D 1 395 ? -53.232 20.808 139.477 1.00 58.92 448 GLY D CA 1
ATOM 12390 C C . GLY D 1 395 ? -52.942 19.324 139.415 1.00 59.43 448 GLY D C 1
ATOM 12391 O O . GLY D 1 395 ? -52.524 18.715 140.400 1.00 59.03 448 GLY D O 1
ATOM 12400 N N . ILE D 1 397 ? -51.264 15.909 138.834 1.00 57.83 450 ILE D N 1
ATOM 12401 C CA . ILE D 1 397 ? -49.872 15.479 138.881 1.00 56.40 450 ILE D CA 1
ATOM 12402 C C . ILE D 1 397 ? -49.783 13.965 138.741 1.00 55.62 450 ILE D C 1
ATOM 12403 O O . ILE D 1 397 ? -48.726 13.359 138.941 1.00 54.93 450 ILE D O 1
ATOM 12408 N N . GLY D 1 398 ? -50.910 13.359 138.390 1.00 55.17 451 GLY D N 1
ATOM 12409 C CA . GLY D 1 398 ? -50.956 11.916 138.195 1.00 54.09 451 GLY D CA 1
ATOM 12410 C C . GLY D 1 398 ? -52.356 11.358 138.200 1.00 52.81 451 GLY D C 1
ATOM 12411 O O . GLY D 1 398 ? -53.334 12.095 138.144 1.00 53.15 451 GLY D O 1
ATOM 12412 N N . ALA D 1 399 ? -52.437 10.041 138.274 1.00 51.85 452 ALA D N 1
ATOM 12413 C CA . ALA D 1 399 ? -53.704 9.348 138.311 1.00 51.08 452 ALA D CA 1
ATOM 12414 C C . ALA D 1 399 ? -53.517 7.999 139.013 1.00 50.95 452 ALA D C 1
ATOM 12415 O O . ALA D 1 399 ? -52.385 7.493 139.102 1.00 50.13 452 ALA D O 1
ATOM 12417 N N . GLY D 1 400 ? -54.609 7.418 139.522 1.00 50.55 453 GLY D N 1
ATOM 12418 C CA . GLY D 1 400 ? -54.503 6.116 140.198 1.00 50.31 453 GLY D CA 1
ATOM 12419 C C . GLY D 1 400 ? -55.786 5.473 140.682 1.00 50.13 453 GLY D C 1
ATOM 12420 O O . GLY D 1 400 ? -56.873 5.908 140.320 1.00 50.18 453 GLY D O 1
ATOM 12421 N N . LEU D 1 401 ? -55.647 4.424 141.499 1.00 51.26 454 LEU D N 1
ATOM 12422 C CA . LEU D 1 401 ? -56.783 3.754 142.147 1.00 52.42 454 LEU D CA 1
ATOM 12423 C C . LEU D 1 401 ? -56.993 4.288 143.564 1.00 52.72 454 LEU D C 1
ATOM 12424 O O . LEU D 1 401 ? -56.036 4.658 144.269 1.00 52.64 454 LEU D O 1
ATOM 12429 N N . THR D 1 402 ? -58.255 4.330 143.968 1.00 53.02 455 THR D N 1
ATOM 12430 C CA . THR D 1 402 ? -58.616 4.609 145.346 1.00 53.96 455 THR D CA 1
ATOM 12431 C C . THR D 1 402 ? -59.924 3.857 145.647 1.00 54.32 455 THR D C 1
ATOM 12432 O O . THR D 1 402 ? -60.514 3.261 144.741 1.00 54.20 455 THR D O 1
ATOM 12436 N N . ASN D 1 403 ? -60.362 3.887 146.910 1.00 54.20 456 ASN D N 1
ATOM 12437 C CA . ASN D 1 403 ? -61.696 3.428 147.293 1.00 53.81 456 ASN D CA 1
ATOM 12438 C C . ASN D 1 403 ? -62.276 4.316 148.387 1.00 53.55 456 ASN D C 1
ATOM 12439 O O . ASN D 1 403 ? -61.545 5.078 149.019 1.00 53.75 456 ASN D O 1
ATOM 12444 N N . PRO D 1 404 ? -63.588 4.205 148.628 1.00 52.61 457 PRO D N 1
ATOM 12445 C CA . PRO D 1 404 ? -64.203 4.772 149.830 1.00 52.88 457 PRO D CA 1
ATOM 12446 C C . PRO D 1 404 ? -63.587 4.200 151.105 1.00 53.05 457 PRO D C 1
ATOM 12447 O O . PRO D 1 404 ? -63.127 3.056 151.113 1.00 53.17 457 PRO D O 1
ATOM 12451 N N . PRO D 1 405 ? -63.573 4.990 152.187 1.00 52.75 458 PRO D N 1
ATOM 12452 C CA . PRO D 1 405 ? -63.190 4.398 153.446 1.00 52.45 458 PRO D CA 1
ATOM 12453 C C . PRO D 1 405 ? -64.239 3.380 153.879 1.00 52.74 458 PRO D C 1
ATOM 12454 O O . PRO D 1 405 ? -65.421 3.488 153.522 1.00 52.43 458 PRO D O 1
ATOM 12458 N N . ALA D 1 406 ? -63.791 2.408 154.661 1.00 53.09 459 ALA D N 1
ATOM 12459 C CA . ALA D 1 406 ? -64.624 1.325 155.145 1.00 53.25 459 ALA D CA 1
ATOM 12460 C C . ALA D 1 406 ? -65.789 1.808 156.004 1.00 53.69 459 ALA D C 1
ATOM 12461 O O . ALA D 1 406 ? -66.940 1.453 155.760 1.00 54.53 459 ALA D O 1
ATOM 12463 N N . ASN D 1 407 ? -65.480 2.604 157.021 1.00 53.85 460 ASN D N 1
ATOM 12464 C CA . ASN D 1 407 ? -66.470 2.992 158.029 1.00 53.94 460 ASN D CA 1
ATOM 12465 C C . ASN D 1 407 ? -67.829 3.316 157.424 1.00 54.14 460 ASN D C 1
ATOM 12466 O O . ASN D 1 407 ? -68.888 2.977 157.972 1.00 54.57 460 ASN D O 1
ATOM 12471 N N . VAL D 1 408 ? -67.792 4.001 156.297 1.00 54.25 461 VAL D N 1
ATOM 12472 C CA . VAL D 1 408 ? -68.999 4.529 155.701 1.00 55.21 461 VAL D CA 1
ATOM 12473 C C . VAL D 1 408 ? -70.083 3.447 155.496 1.00 55.77 461 VAL D C 1
ATOM 12474 O O . VAL D 1 408 ? -71.278 3.705 155.685 1.00 55.94 461 VAL D O 1
ATOM 12478 N N . PHE D 1 409 ? -69.655 2.233 155.167 1.00 55.68 462 PHE D N 1
ATOM 12479 C CA . PHE D 1 409 ? -70.566 1.112 154.990 1.00 56.69 462 PHE D CA 1
ATOM 12480 C C . PHE D 1 409 ? -71.145 0.495 156.287 1.00 58.16 462 PHE D C 1
ATOM 12481 O O . PHE D 1 409 ? -72.359 0.266 156.386 1.00 58.69 462 PHE D O 1
ATOM 12489 N N . ASN D 1 410 ? -70.292 0.233 157.273 1.00 58.38 463 ASN D N 1
ATOM 12490 C CA . ASN D 1 410 ? -70.779 -0.151 158.589 1.00 59.34 463 ASN D CA 1
ATOM 12491 C C . ASN D 1 410 ? -71.847 0.819 159.065 1.00 59.93 463 ASN D C 1
ATOM 12492 O O . ASN D 1 410 ? -72.803 0.434 159.745 1.00 60.56 463 ASN D O 1
ATOM 12497 N N . GLU D 1 411 ? -71.661 2.085 158.709 1.00 59.69 464 GLU D N 1
ATOM 12498 C CA . GLU D 1 411 ? -72.411 3.165 159.312 1.00 58.86 464 GLU D CA 1
ATOM 12499 C C . GLU D 1 411 ? -73.739 3.266 158.622 1.00 58.86 464 GLU D C 1
ATOM 12500 O O . GLU D 1 411 ? -74.751 3.566 159.249 1.00 59.53 464 GLU D O 1
ATOM 12506 N N . ALA D 1 412 ? -73.742 3.005 157.326 1.00 58.39 465 ALA D N 1
ATOM 12507 C CA . ALA D 1 412 ? -74.977 3.119 156.576 1.00 58.71 465 ALA D CA 1
ATOM 12508 C C . ALA D 1 412 ? -75.908 2.005 157.004 1.00 58.90 465 ALA D C 1
ATOM 12509 O O . ALA D 1 412 ? -77.111 2.182 157.079 1.00 58.79 465 ALA D O 1
ATOM 12511 N N . LEU D 1 413 ? -75.326 0.860 157.316 1.00 60.12 466 LEU D N 1
ATOM 12512 C CA . LEU D 1 413 ? -76.089 -0.300 157.734 1.00 61.01 466 LEU D CA 1
ATOM 12513 C C . LEU D 1 413 ? -76.822 -0.088 159.054 1.00 60.75 466 LEU D C 1
ATOM 12514 O O . LEU D 1 413 ? -78.014 -0.396 159.168 1.00 61.51 466 LEU D O 1
ATOM 12519 N N . LYS D 1 414 ? -76.124 0.415 160.063 1.00 60.12 467 LYS D N 1
ATOM 12520 C CA . LYS D 1 414 ? -76.805 0.698 161.322 1.00 59.67 467 LYS D CA 1
ATOM 12521 C C . LYS D 1 414 ? -78.074 1.533 161.024 1.00 59.08 467 LYS D C 1
ATOM 12522 O O . LYS D 1 414 ? -79.197 1.126 161.352 1.00 58.60 467 LYS D O 1
ATOM 12528 N N . ALA D 1 415 ? -77.890 2.666 160.348 1.00 58.28 468 ALA D N 1
ATOM 12529 C CA . ALA D 1 415 ? -79.008 3.532 159.964 1.00 57.27 468 ALA D CA 1
ATOM 12530 C C . ALA D 1 415 ? -80.172 2.760 159.358 1.00 56.71 468 ALA D C 1
ATOM 12531 O O . ALA D 1 415 ? -81.333 3.062 159.615 1.00 55.39 468 ALA D O 1
ATOM 12533 N N . LEU D 1 416 ? -79.857 1.759 158.551 1.00 57.55 469 LEU D N 1
ATOM 12534 C CA . LEU D 1 416 ? -80.893 0.982 157.885 1.00 58.50 469 LEU D CA 1
ATOM 12535 C C . LEU D 1 416 ? -81.659 0.095 158.844 1.00 59.16 469 LEU D C 1
ATOM 12536 O O . LEU D 1 416 ? -82.892 0.089 158.813 1.00 58.93 469 LEU D O 1
ATOM 12541 N N . VAL D 1 417 ? -80.969 -0.648 159.706 1.00 59.36 470 VAL D N 1
ATOM 12542 C CA . VAL D 1 417 ? -81.748 -1.393 160.700 1.00 60.61 470 VAL D CA 1
ATOM 12543 C C . VAL D 1 417 ? -82.688 -0.474 161.482 1.00 59.85 470 VAL D C 1
ATOM 12544 O O . VAL D 1 417 ? -83.774 -0.891 161.877 1.00 59.53 470 VAL D O 1
ATOM 12548 N N . ALA D 1 418 ? -82.284 0.780 161.673 1.00 60.01 471 ALA D N 1
ATOM 12549 C CA . ALA D 1 418 ? -83.110 1.742 162.404 1.00 61.07 471 ALA D CA 1
ATOM 12550 C C . ALA D 1 418 ? -84.233 2.315 161.532 1.00 62.44 471 ALA D C 1
ATOM 12551 O O . ALA D 1 418 ? -84.982 3.188 161.950 1.00 62.94 471 ALA D O 1
ATOM 12553 N N . THR D 1 419 ? -84.356 1.824 160.317 1.00 64.17 472 THR D N 1
ATOM 12554 C CA . THR D 1 419 ? -85.307 2.418 159.416 1.00 66.49 472 THR D CA 1
ATOM 12555 C C . THR D 1 419 ? -86.225 1.364 158.844 1.00 67.60 472 THR D C 1
ATOM 12556 O O . THR D 1 419 ? -87.442 1.564 158.817 1.00 67.89 472 THR D O 1
ATOM 12560 N N . ILE D 1 420 ? -85.647 0.247 158.400 1.00 68.81 473 ILE D N 1
ATOM 12561 C CA . ILE D 1 420 ? -86.429 -0.805 157.755 1.00 70.33 473 ILE D CA 1
ATOM 12562 C C . ILE D 1 420 ? -87.569 -1.063 158.683 1.00 71.35 473 ILE D C 1
ATOM 12563 O O . ILE D 1 420 ? -87.369 -1.150 159.893 1.00 72.43 473 ILE D O 1
ATOM 12568 N N . ASN D 1 421 ? -88.773 -1.157 158.136 1.00 72.76 474 ASN D N 1
ATOM 12569 C CA . ASN D 1 421 ? -89.972 -1.199 158.982 1.00 73.62 474 ASN D CA 1
ATOM 12570 C C . ASN D 1 421 ? -91.105 -2.061 158.419 1.00 74.37 474 ASN D C 1
ATOM 12571 O O . ASN D 1 421 ? -90.973 -2.662 157.333 1.00 74.46 474 ASN D O 1
#

InterPro domains:
  IPR009499 Oxamate carbamoyltransferase subunit AllG-like [PF06545] (144-360)
  IPR024033 Oxamate carbamoyltransferase subunit AllG, helical domain [G3DSA:1.10.10.660] (97-164)

Radius of gyration: 39.06 Å; Cα contacts (8 Å, |Δi|>4): 3831; chains: 4; bounding box: 113×67×90 Å

B-factor: mean 55.8, std 5.4, range [29.15, 88.32]

Organism: Enterococcus faecalis (strain ATCC 700802 / V583) (NCBI:txid226185)

Nearest PDB structures (foldseek):
  3clq-assembly2_D  TM=1.001E+00  e=1.449E-71  Enterococcus faecalis V583
  4ycx-assembly1_A  TM=3.441E-01  e=8.131E+00  Homo sapiens
  3clq-assembly2_D  TM=9.990E-01  e=1.546E-64  Enterococcus faecalis V583
  3clq-assembly2_D  TM=9.975E-01  e=5.179E-66  Enterococcus faecalis V583
  3clq-assembly2_D  TM=9.997E-01  e=1.574E-62  Enterococcus faecalis V583

Secondary structure (DSSP, 8-state):
-PPPHHHHHHHHHHHHHHHHHH--EEEEEEE-GGG----TTEEEESSS---TT-----HHHHHHHHHHTS-SSHHHHHHHHTTT-SEEEEGGGGTB------B----EEEEEETTT--EEEEE----SSSSGGGT---HHHHHHHH---SHHHHHHH----TT-EES---HHHH----SSS--HHHHHHHHHHHTT---SSS-HHHHHHHHHHHTS-TTTTTTT--HHHHHHHHT-S-TT--BB---B-SSEEEE-BTTT-TT--EEEEPPP-B---TT--GGGB-----GGGTTTTT-GGG----GGGHHHH-S-HHHHHHHHH--TTSSEEETTS--GGGT--EEE--BHHHHHHH----EEEEE-BSSSS---EEEEE---SHHHHHHHHHHHHHT-/--TT-HHHHHHHHHHHHHHHHHH--EEEEEEE-GGG----TTEEEESSS---S------HHHHHHHHHHTS-SSHHHHHHHHHSS--EEEEGGGGTB------B----EEEEEETTT--EEEEEPPP-SSS-GGGT--SHHHHHHHH---SHHHHHHH----TT-EES---TTTT----SSS--HHHHHHHHHHHTT---SSS-HHHHHHHHHHHTS-TTTTTTT--HHHHHHHHT---TT--BB---B-SSEEEE-BTTT-TT--EEEE----B---TT--GGGBPP---TTHHHHHT-GGG----GGGHHHH-S-HHHHHHHHH---SEEEEETTS--GGGT--EEEEEBHHHHHHH----EEEE--BSSTT----EEEE---THHHHHHHHHHHHH--/--SPPHHHHHHHHHHHHHHHHHH--EEEEEEE-GGG----TTEEEESSS---TT-----HHHHHHHHHTT--SSHHHHHHHHHHT-SEEEEGGGGTEE-----B----EEEEEETTT--EEEEEPPP-SSS-GGGT---HHHHHHHH---SHHHHHHH----TT-EES---TTT-----SSS--HHHHHHHHHHHTT---SSS-HHHHHHHHHHHTS-TTTTTTT--HHHHHHHTT-S-TT--BB---B-SSEEEE-BTTT-TT--EEEEPPP-B---TT--GGGBPP---TTHHHHHT-GGG----GGGHHHH-S-HHHHHHHHH--TTSSEEETTS--GGGT--EEE--BHHHHHHH----EEEEE-BSSTT---EEEEE---THHHHHHHHHHHTT--/---HHHHHHHHHHHHHHHHHH--EEEEEEE-GGG----TTEEEESSS---TT-----HHHHHHHHHHTS-SSHHHHHHHHHTS-SEEEEGGGGTEE-----B----EEEEEETTT--EEEEEPPP-SSS-GGGT--SHHHHHHHH---SHHHHHHH----TT-EES---TTTT----SSS--HHHHHHHHHHHTT---SSS-HHHHHHHHHHHTT-GGGGTTT--HHHHHHHHTSS-TT--BB---B-SSEEEE-BTTT-TT--EEEEPPP-B---TT--GGGBPP---TTHHHHHT-GGG----GGGHHHH-S-HHHHHHHHH---SEEEEETTS--GGGT--EEEEEBHHHHHHH----EEEEE-BSSTTT--EEEEE---SHHHHHHHHHHHTT--

CATH classification: 1.20.5.220 (+3 more: 3.90.1710.10, 1.10.10.660, 3.90.1700.10)

Sequence (1601 aa):
NAPTLYEKIQQANEEAVTRIIQSKPILVGFDKAINVPDTETTILHAGPPITYENCGPKGAVQGALVFEGLAKDLADADRVARSGAITFSPCHEHDAVGSAGVTSPNYVHIIKNETYGNTAFTNLSEQLAKVLRFGANDQSVVDRLIWRDVLGPLLHDATFCPEGIDLRLLSQALHGDECHNRNVAGSTLLVQALTPYVQTDFSREQLKEVFEFLGSSDYFSGPTWGAAKCALDAGHNVENSTIVTTCRNGVEFGIRVSGIGGNHWFTGPAQRVIGPFAGYTQEDAGLDGDSAITETYGVGGFAAAAPAIVPLVGGTVAEALNYSKELEITTKENPNVTIPVLDFGIPTGIDVLKVLETGLPVINTAIAHKEPGIGIGAGLTNPPANVFNEALKALVATINSNAPTLYEKIQQANEEAVTRIIQSKPILVGFDKAINVPDTETTILHAGPPITYENCGPKGAVQGALVFEGLAKDLADADRVARSGAITFSPCHEHDAVGSAGVTSPNYVHIIKNETYGNTAFTNLSEQLAKVLRFGANDQSVVDRLIWRDVLGPLLHDATFCPEGIDLRLLSQALHGDECHNRNVAGSTLLVQALTPYVQTDFSREQLKEVFEFLGSSDYFSGPTWGAAKCALDAGHNVENSTIVTTCRNGVEFGIRVSGIGGNHWFTGPAQRVIGPFAGYTQEDAGLDGDSAITETYGVGGFAAAAPAIVPLVGGTVAEALNYSKELEITTKENPNVTIPVLDFGIPTGIDVLKVLETGLPVINTAIAHKEPGIGIGAGLTNPPANVFNEALKALVATINSNAPTLYEKIQQANEEAVTRIIQSKPILVGFDKAINVPDTETTILHAGPPITYENCGPKGAVQGALVFEGLAKDLADADRVARSGAITFSPCHEHDAVGSAGVTSPNYVHIIKNETYGNTAFTNLSEQLAKVLRFGANDQSVVDRLIWRDVLGPLLHDATFCPEGIDLRLLSQALHGDECHNRNVAGSTLLVQALTPYVQTDFSREQLKEVFEFLGSSDYFSGPTWGAAKCALDAGHNVENSTIVTTCRNGVEFGIRVSGIGGNHWFTGPAQRVIGPFAGYTQEDAGLDGDSAITETYGVGGFAAAAPAIVPLVGGTVAEALNYSKELEITTKENPNVTIPVLDFGIPTGIDVLKVLETGLPVINTAIAHKEPGIGIGAGLTNPPANVFNEALKALVATINAPTLYEKIQQANEEAVTRIIQSKPILVGFDKAINVPDTETTILHAGPPITYENCGPKGAVQGALVFEGLAKDLADADRVARSGAITFSPCHEHDAVGSAGVTSPNYVHIIKNETYGNTAFTNLSEQLAKVLRFGANDQSVVDRLIWRDVLGPLLHDATFCPEGIDLRLLSQALHGDECHNRNVAGSTLLVQALTPYVQTDFSREQLKEVFEFLGSSDYFSGPTWGAAKCALDAGHNVENSTIVTTCRNGVEFGIRVSGIGGNHWFTGPAQRVIGPFAGYTQEDAGLDGDSAITETYGVGGFAAAAPAIVPLVGGTVAEALNYSKELEITTKENPNVTIPVLDFGIPTGIDVLKVLETGLPVINTAIAHKEPGIGIGAGLTNPPANVFNEALKALVATIN

Foldseek 3Di:
DDDDQVRVQLVLLVVLQVLLLVWWKFFAFKFFQLVPPDDQQEKAAFAADDACVPFFLVLLQQLVCVLSVNAVHSVGSNVVSVPPSHHYDYLLQVQEFAQNHIGGRLIWTWIATPPQGDIHIGDWDQADLQESSQQARDPVHSVSVVVSVALRVLRRLLVVCRPGHGLLLLQVQLLAALLAPRQQVVLVVVCVVSVVSCVDPDDPVSSVVSVCSSVVHRCGCSSVLSSLSNSLVSSAQRQQYQFWSFGHNLAKHWIDGRNVGDSDIQIDGAAQFDFDDDPDDSVFWTGTTRSCSSVQAQTAQLRLSHLPCCNQAHDHSVVSVVNVVVLQQASDFSQSRWHVVVVIGGGHTGGLVRCVVVPWRKHKGATHGSHRRDRGGIYIDTHDNSRSVVSVVVNVVSVD/DPPPDAVNVQLVLLVVLLVLLLPWWKFFAAKDFQQVPPDDQQEKAAFAADDQLVPAFLLLLQQLVCVLSVVAVHRVRSNVVSPDPRHHYGYLLQVQEFAQNHIGGRLIWTWIATPVQGHTHIGHWDQADLQESSLNHHDPVHSVSVVVSVAPRVLRRLLVVCRVGHTDLVLLVVLLQAQLAPQQQVVLVVVVVVSVVSVVGPDDVVRVVVVVVRSPPHSCGCSSVVSVLSNSLVSSAQRASYQFWSFGHNLFKHWTDGRNLGDSDIQIDGFAQFDADFPPDDRVQFTGGTRSCSSVSSQTAQLRLSHPVCCNQAHDDSVVSVVNVVVLLQASDFSQSHWRVVVVIGGGHTRGLVSCPVVPWRKHKHATHGSHHRSNGTIYIDTHDPVSSVVSVVSSVVRRD/DPDDDLVNLALVLQVVLQVLLLLWWKFFAAKDFQQPPDDDQQEKEAFADDDQLVGFFLVLLQLQVCVLSVNAVHSVRSVVVSVVPSHHYYYLLLVQEFAQNHIGHRLIWTWIATPPPGDTHIGDWDQADLLESSQNRHDVVHSVSVVVSPQPRVLRRLLVPDRVGHGLLLCLVCLLQDLLQVDQQPVLVVVCVVSLVSVVDDDDPVSSVVVVCSSVSHSCRCSSVLSSLSSSLVSSAQRASYQFWSAGHNLAKHWTDGRNVGDSDIQIDGAAQFDADFPPDDSVQWTGTTRSCSSVQSQTAQLRLSRQVCCNQAHDHSVVSVVSNPPLQQASDFSQSHWRVVVVIGGGHTGGLVSCVVPPWRKHKHAIGGSHHRNNGGIYIDTHDDVRSVVSVVVSVVDRD/DDDLVRLQLVLQCQLQVLLLLWWKFFAAKDQQLPPPDDLQEKAAFAADDALVGFFLVQLQQLVCCLSVNDVHRVCSNVVRVVPRHHYDYLLQVQEFAQNHIGHRLIWTWIATPPQGDIHIGDWDQADQQESSQFHRDPVRSVSVVVSVAPRVQRHVLVPCRPGHGLLLVLVVLLQALLFVRQQSVLVVVCVVSVVSVVDDDDPVSVVVVVVRSVRHSCGCSRVLSSLSNSLVSSAQRASHQFWSAGHNLFKHWTDGRNLGDRDIQIDGAAQFDADFPPDDSVQFTGTTRSCSSVQSQTAQLRLSHLVCDNQAHDDSVVSNVNNVPLQQADDFSQSRWNVVVVIGGGHTGGLVSCVVPPWRKHKHATGGSHGRSGGGIYIDTHDDVSSVVVVVVSVVRRD